Protein 4FH8 (pdb70)

Organism: NCBI:txid53326

Solvent-accessible surface area: 70514 Å² total; per-residue (Å²): 125,153,42,116,10,119,13,36,123,93,6,8,107,8,76,29,111,0,2,88,121,40,94,72,52,100,6,101,19,67,79,37,142,49,84,5,2,0,0,0,1,0,13,22,0,23,30,144,57,63,15,82,29,7,16,34,0,1,78,71,43,73,71,0,148,126,38,78,2,9,2,1,0,0,0,12,12,5,15,42,0,0,22,20,1,14,106,32,76,95,200,145,36,0,0,10,126,20,116,1,19,0,0,7,4,29,57,11,91,10,0,65,13,2,37,0,25,41,110,95,70,1,7,0,24,27,0,3,0,0,1,14,40,160,12,48,0,21,0,12,17,16,0,20,33,35,4,24,22,23,8,90,28,4,15,79,6,0,88,26,0,42,94,17,75,148,104,33,71,88,117,200,119,49,113,10,122,16,39,124,96,7,9,108,7,73,30,114,0,1,88,117,40,92,71,52,96,6,106,19,59,86,35,158,54,68,5,2,0,0,0,1,1,13,30,0,23,35,143,34,45,7,88,27,5,21,33,0,0,69,74,41,74,73,0,148,135,50,85,3,10,2,1,0,0,0,14,12,4,10,43,1,0,24,21,2,17,104,34,65,94,182,136,30,0,0,11,122,16,99,0,17,0,0,9,2,28,66,13,82,10,0,73,13,3,37,0,27,39,111,99,70,1,5,0,20,22,0,3,1,0,0,12,44,175,17,44,0,20,0,12,16,14,0,18,36,38,1,22,20,22,8,89,26,3,13,77,6,0,81,23,0,45,109,11,74,164,111,36,90,83,114,193,50,110,11,120,17,39,124,94,8,5,100,7,74,31,104,0,1,89,121,43,91,69,50,90,6,100,20,76,86,38,140,49,92,6,1,0,0,0,1,1,10,23,0,23,38,143,40,39,10,84,28,6,22,32,0,0,76,75,40,69,69,0,149,123,38,80,3,15,1,0,0,0,0,16,12,4,14,45,0,0,24,22,3,17,109,34,73,96,179,127,30,0,0,10,124,17,103,0,20,0,0,8,3,27,57,10,95,10,0,91,14,3,39,1,28,43,110,96,69,1,5,0,20,22,0,4,1,0,0,16,39,153,15,44,0,19,0,12,18,15,0,19,40,37,2,22,19,23,8,89,28,3,15,79,6,0,88,28,0,48,116,20,77,171,116,38,123,216,110,46,115,10,118,11,38,123,94,7,9,108,6,79,31,106,0,1,85,116,39,88,64,57,99,7,107,10,61,86,34,118,55,71,4,1,0,0,0,1,1,13,24,0,27,38,146,72,91,13,89,29,8,18,34,0,0,67,75,40,77,73,0,147,136,46,86,4,10,2,1,0,0,0,15,12,4,10,43,1,0,20,21,4,18,106,37,72,94,201,141,35,1,0,11,122,16,110,0,23,0,0,8,2,26,61,11,80,10,0,69,14,3,38,0,28,42,112,96,71,2,6,0,24,36,0,4,0,0,0,10,38,161,5,42,0,19,0,12,18,15,0,20,44,40,2,23,21,24,8,86,26,3,12,80,6,0,84,23,0,47,95,12,72,142,114,38,71,89,109,198,45,124,11,119,15,38,125,96,7,10,110,8,78,31,106,0,2,87,120,40,91,78,50,94,6,105,14,71,84,39,133,49,92,5,2,0,0,0,0,0,9,23,0,26,36,147,44,60,10,90,28,5,22,32,0,0,73,77,36,70,68,0,148,122,37,80,4,14,1,1,0,0,0,14,13,4,18,52,1,0,22,21,2,18,106,33,58,95,176,126,29,0,0,10,123,19,105,0,19,0,0,5,1,30,65,10,86,9,0,74,15,2,37,1,28,47,109,98,69,0,4,0,20,24,0,4,0,0,1,14,45,168,8,45,0,20,0,11,18,16,0,17,33,42,2,22,17,23,7,88,27,4,17,79,6,0,89,28,0,54,134,26,79,171,114,83,196,133,50,114,9,116,12,34,120,95,8,10,103,14,75,28,111,0,2,89,116,37,91,69,51,104,7,106,15,60,91,39,131,52,75,5,1,0,0,0,1,0,12,23,0,26,39,152,110,90,10,91,26,7,20,32,0,0,67,75,39,76,74,0,145,136,51,80,2,7,1,1,0,0,0,13,12,5,8,39,0,0,19,20,3,16,107,34,55,96,170,124,37,0,0,11,124,18,107,1,18,0,0,8,1,25,62,11,80,8,0,70,13,3,37,0,26,42,110,96,72,1,6,0,25,41,0,4,0,0,1,14,40,167,9,46,0,20,0,13,16,17,0,20,46,66,2,25,21,21,7,90,25,4,14,77,6,0,81,28,0,49,121,19,77,177,123,32,76,148,214,48,121,10,116,12,36,123,94,8,9,106,8,77,32,100,0,2,86,117,44,92,67,50,96,6,107,19,75,85,37,137,48,88,5,1,0,0,0,0,1,8,25,0,25,36,144,47,65,10,91,29,5,21,33,0,0,71,75,40,74,69,0,149,125,35,79,4,12,2,1,0,0,0,13,11,4,14,46,1,0,21,22,3,20,105,35,65,94,174,130,28,0,0,9,121,17,112,0,20,0,0,7,2,29,66,10,87,9,0,86,13,3,37,1,25,48,107,100,67,1,5,0,22,28,0,4,0,0,1,15,35,151,12,46,0,20,0,14,18,14,1,19,37,40,2,23,18,23,8,90,27,3,16,79,6,0,88,29,0,25,125,28,76,151,124,80,188,130,51,113,10,118,13,38,122,94,7,10,107,7,73,32,119,0,4,80,123,66,92,74,53,107,7,96,15,58,78,35,126,54,64,5,2,0,0,0,0,0,7,23,0,25,34,146,120,78,9,91,27,5,21,33,0,0,68,72,37,77,72,0,147,135,50,85,2,11,2,1,0,0,0,14,12,5,11,38,1,0,35,17,3,30,106,35,78,91,183,128,24,0,0,9,111,14,100,1,17,0,0,7,3,29,57,12,85,8,0,64,15,3,37,0,23,49,106,98,70,2,4,0,22,44,0,3,0,0,0,13,41,169,7,43,0,19,0,13,16,16,0,20,45,68,3,21,19,22,8,88,26,3,14,79,6,0,78,28,0,48,112,20,75,186,121,33,79,149,218,51,121,10,118,14,38,125,96,7,4,106,6,71,30,100,0,2,87,114,38,93,67,48,95,7,105,7,68,85,29,117,54,82,4,1,0,0,0,1,1,13,24,0,28,40,146,47,59,13,80,28,6,15,32,0,0,71,74,40,70,72,0,149,122,40,84,4,14,2,1,0,0,0,14,12,5,11,48,0,0,20,20,2,17,105,33,62,100,184,130,37,1,0,10,124,18,97,0,19,0,0,4,2,25,66,9,90,10,0,88,17,2,37,0,28,44,111,104,71,1,7,0,26,30,0,4,0,0,1,15,37,165,6,47,0,20,0,13,17,16,0,18,39,38,2,24,22,20,8,88,28,4,15,80,7,0,88,28,0,47,124,17,76,170,121,33,76,151,190,133,53,117,10,121,13,38,124,94,6,9,108,7,77,32,101,0,2,88,115,35,94,67,50,96,6,105,8,63,86,33,117,54,66,7,2,0,0,0,0,1,10,22,0,26,37,148,42,62,10,90,29,5,19,34,0,0,69,76,35,77,74,0,143,135,47,88,4,9,2,1,0,0,0,14,11,5,12,46,1,0,23,20,3,20,108,34,73,91,180,121,26,0,0,9,104,11,99,0,19,0,0,9,2,28,63,10,84,9,0,68,12,2,38,0,27,39,114,97,72,1,6,0,20,30,0,4,0,0,1,11,43,170,6,46,0,20,0,12,16,14,0,18,41,41,2,22,20,23,8,90,27,3,15,81,6,0,90,28,0,46,126,20,78,180,126,34,71,137

CATH classification: 3.40.30.10

Radius of gyration: 46.08 Å; Cα contacts (8 Å, |Δi|>4): 3872; chains: 10; bounding box: 87×119×108 Å

Foldseek 3Di:
DAAQDDAQAQQDWDWFWWDAPLDIDIDTPVVLQQAKEKEWEAFDAPDPPQCVLVLVCQVCVVLCVVVRYAYEYEKQDDNVSLSVLCPDDSVRRGSHHGNHIYGHNVVCPNQRHRVQAPPVRRIGFGWMWIAGNRSGTHDIDGDGNPDGDDPVVVSVVVVVVVVCVVPNDDD/DAAQDDAQAFADWDWFWWDAPLDIDIDTPVVQAQAKEKEWEAFDFPDPDQVVQQLVCQVCVVLCVVVRYAYEYEKQDDNVSLSVLCVDDSVRRGNDDGNHIYGHNVVCVNLRNNVQAPVVRRIGFGWMWMAGNRRGTHDIDGDGNPDHDDPVVVSVVVVQCVCCVPPNHDD/DAQDDAQAFAPWDWFWWDAPLDIDIDTPVVLQQAKEKEWEAFDQPDPPQPVLQLVCQVCVVVCVVVRYAYEYEKQDDNVSLSVLCVDDSVRRGSHDGNHIYGHNVVCPNLVHRVQAPVVRRIGFGWMWIAGNNRGTHDIDGDGRPDHDDPVVVSVVNVVVVVCVPPND/DAAQDDAQAFQDWDWFWWDAPLDIDIDTPVVQAQAKEKEWEAFDQPDPPAPVLVLVCQVCVVLCVVVRYAYEYEKQDDRVSLSVLCPDDVVNRGNHHGNHIYGHNVVCVNLRHNVQAPPVRRIGFGWMWMAGNRNGTHDIDGDGNPDGDDPVVVSVVVVLVVVCVVPNDDD/DAQADAQAQQDWDWFWWAAPLDIDIDTPVVQQQAKEKEWEAFDQPDPDQPVLQLVCQVCVVVQVVVRYAYEYEKQDDNVSLSVLCVDDSVRRGSHDGNHIYGHPVVCVNLVHNVQAPPVRRIGFGWIWMAGNNRGTHDIDGDGNPDHDDPVVVSVVVVVVVVVVPVD/DAAQDDAQAFADWDWFWWDAQLDIDIDTPVVQAQAKEKEWEAFDAPDPDAPVQQLVCQVCCVLCVVVRYAYEYEKQDDNVSLSVLCPDDSVRRGSDDGNHIYGHPVVCVNQRHNVQAPPVRRIGFGWIWIAGNRRGTHDIDGDGNPDGDDPVVVSVVVVVVVVCVPPNDD/DAQDDAQAFADWDWFWWDAPLDIDIDTPVVQQQAKEKEWEAFDAPDPDQPVLQLVCQVCVVVQVVVRYAYEYEKQDDNVSLSVLCVDDSVRRGSDDGNHIYGHPVVCVNQVHNVQAPVVRRIGFGWMWIAGNRRGTHDIDGDGNPDHDDPVVVSVVVVVVVVVVPVD/DAAQDDAQAQAPWDWFWWDADNDIDIDTPVVQQQFKEKEWEAFDQPDPDAVVLQLVCQVCVVLCVVRRYAYEYEKQDDNVSLVVLCVDDSVRRGSHDGNHIYGHNVVCPNQRHNVAAPVVRRIGFGWMWMAGNRRGTHDIDGDGNPDHDDPVVVSVVRVVVVVCVPVNDD/DAQDDAQAFQPWDWAWWDAPLDIDIDTPVVQQQAKEKEWEAFDAPDPPQPVQQLVCQVCVVVCVVVRYAYEYEKQDDNVSLSVLCPDDSVVRGSHDGNHIYGHPVVCVNQRHNVQAPPVRRIGFGWMWMAGNRRGTHDIDGDGNPDGDDPVVVSVVVVVVVVCVPVNDD/DAAQDDAQAFQDWDWFWWDAQLDIDIDTPVVQAQAKEKEWEAFDAPDPDQVVLQLVCQVCVVVCVVVRYAYEYEKQDDNVSLSVLCPDDSVRRGSHPGRHIYGHNVVCVNQRHNVQAPVVRRIGFGWIWMAGNRNGTHDIDGDGRPDHDDPVVVSVVVVQVVCCVPPNDD

Nearest PDB structures (foldseek):
  4kw6-assembly1_A  TM=1.004E+00  e=3.376E-34  Ancylostoma ceylanicum
  3vwu-assembly1_C  TM=9.966E-01  e=1.159E-28  Mus musculus
  7kiz-assembly1_B  TM=9.884E-01  e=1.400E-28  Homo sapiens
  7kj1-assembly1_J  TM=9.888E-01  e=5.267E-28  Homo sapiens
  3tkr-assembly1_G  TM=9.851E-01  e=8.726E-28  Homo sapiens

InterPro domains:
  IPR000866 Alkyl hydroperoxide reductase subunit C/ Thiol specific antioxidant [PF00578] (6-138)
  IPR013766 Thioredoxin domain [PS51352] (4-162)
  IPR019479 Peroxiredoxin, C-terminal [PF10417] (159-194)
  IPR024706 Peroxiredoxin, AhpC-type [PIRSF000239] (4-193)
  IPR036249 Thioredoxin-like superfamily [SSF52833] (6-194)
  IPR050217 Thiol-specific antioxidant peroxiredoxin [PTHR10681] (3-195)

Secondary structure (DSSP, 8-state):
------TTSBPPP-EEEEEETTEEEEEEGGGGTTSEEEEEE-S-TT-SS-THHHHHHHHTHHHHHHTTEEEEEEESS-HHHHHHHHTS-GGGT---S-SS-EEE-TT-HHHHHTT-EETTTTEE-EEEEEE-TTSBEEEEEEE-TT----HHHHHHHHHHHHHHHHH-S--/------TTSBPPP-EEEEEETTEEEEEEGGGGTTSEEEEEE-S-TT-SS--HHHHHHHHTHHHHHHTTEEEEEEESS-HHHHHHHHSS-GGGT---S-SS-EEE-TTSHHHHHTT-EETTTTEE-EEEEEE-TTSBEEEEEEE-TT----HHHHHHHHHHHHHHHHH-S--/-----TTSBPPP-EEEEEETTEEEEEEGGGGTTSEEEEEE-S-TT-SS--HHHHHHHHTHHHHHHTTEEEEEEESS-HHHHHHHHSS-GGGT---S-SS-EEE-TT-HHHHHTT-EETTTTEE-EEEEEE-TTSBEEEEEEE-TT----HHHHHHHHHHHHHHHHH--/------TTSBPPP-EEEEEETTEEEEEEGGGGTTSEEEEEE-S-TT-SS-THHHHHHHHTHHHHHHTTEEEEEEESS-HHHHHHHHSS-GGGT---S-SS-EEE-TT-HHHHHTT-EETTTTEE-EEEEEE-TTSBEEEEEEE-TT----HHHHHHHHHHHHHHHHH----/-----TTSBPPP-EEEEEETTEEEEEEGGGGTTSEEEEEE-S-TT-SS--HHHHHHHHTHHHHHHTTEEEEEEESS-HHHHHHHHTS-GGGT---S-SS-EEE-TT-HHHHHTT-EETTTTEE-EEEEEE-TTSBEEEEEEE-TT----HHHHHHHHHHHHHHHHH-/------TTSBPPP-EEEEEETTEEEEEEGGGGTTSEEEEEE-S-TT-SS--HHHHHHHHTHHHHHHTTEEEEEEESS-HHHHHHHHTS-GGGT---S-SS-EEE-TT-HHHHHTT-EEGGGTEE-EEEEEE-TTSBEEEEEEE-TT----HHHHHHHHHHHHHHHHH---/-----TTSBPPP-EEEEEETTEEEEEEGGGGTTSEEEEEE-S-TT-SS--HHHHHHHHTHHHHHHTTEEEEEEESS-HHHHHHHHTS-GGGT---S-SS-EEE-TTSHHHHHTT-EETTTTEE-EEEEEE-TTSBEEEEEEE-TT----HHHHHHHHHHHHHHHHH-/------TTSBPPP-EEEEEETTEEEEEEGGGGTTSEEEEEE-S-TT-SS--HHHHHHHHTHHHHHHTTEEEEEEESS-HHHHHHHHTS-GGGT---S-SS-EEE-TT-HHHHHTT-EETTTTEE-EEEEEE-TTSBEEEEEEE-TT----HHHHHHHHHHHHHHHHH---/-----TTSBPPP-EEEEEETTEEEEEEGGGGTTSEEEEEE-S-TT-SS--HHHHHHHHTHHHHHHTTEEEEEEESS-HHHHHHHHTS-GGGT---S-SS-EEE-TTSHHHHHTT-EETTTTEE-EEEEEE-TTSBEEEEEEE-TT----HHHHHHHHHHHHHHHHH---/------TTSBPPP-EEEEEETTEEEEEEGGGGTTSEEEEEE-S-TT-SS--HHHHHHHHTHHHHHHTTEEEEEEESS-HHHHHHHHTS-GGGT---S-SS-EEE-TT-HHHHHTT-EETTTTEE-EEEEEE-TTSBEEEEEEE-TT----HHHHHHHHHHHHHHHHH---

Sequence (1694 aa):
HMSKAFIGKPAPDFATKAVFDGDFVDVKLSDYKGKYVVLFFYPLDFTFVCPTEIIAFSDRFPEFKNLNVAVLACSTDSVFSHLAWINTPRKHGGLGDMKIPVLADTNHQIAKDYGVLKDDEGIAYRGLFIIDPKGILRQITINDLPVGRSVDETLRLVQAFQYTDKHGEVCHMSKAFIGKPAPDFATKAVFDGDFVDVKLSDYKGKYVVLFFYPLDFTFVCPTEIIAFSDRFPEFKNLNVAVLACSTDSVFSHLAWINTPRKHGGLGDMKIPVLADTNHQIAKDYGVLKDDEGIAYRGLFIIDPKGILRQITINDLPVGRSVDETLRLVQAFQYTDKHGEVCMSKAFIGKPAPDFATKAVFDGDFVDVKLSDYKGKYVVLFFYPLDFTFVCPTEIIAFSDRFPEFKNLNVAVLACSTDSVFSHLAWINTPRKHGGLGDMKIPVLADTNHQIAKDYGVLKDDEGIAYRGLFIIDPKGILRQITINDLPVGRSVDETLRLVQAFQYTDKHGEHMSKAFIGKPAPDFATKAVFDGDFVDVKLSDYKGKYVVLFFYPLDFTFVCPTEIIAFSDRFPEFKNLNVAVLACSTDSVFSHLAWINTPRKHGGLGDMKIPVLADTNHQIAKDYGVLKDDEGIAYRGLFIIDPKGILRQITINDLPVGRSVDETLRLVQAFQYTDKHGEVCMSKAFIGKPAPDFATKAVFDGDFVDVKLSDYKGKYVVLFFYPLDFTFVCPTEIIAFSDRFPEFKNLNVAVLACSTDSVFSHLAWINTPRKHGGLGDMKIPVLADTNHQIAKDYGVLKDDEGIAYRGLFIIDPKGILRQITINDLPVGRSVDETLRLVQAFQYTDKHGHMSKAFIGKPAPDFATKAVFDGDFVDVKLSDYKGKYVVLFFYPLDFTFVCPTEIIAFSDRFPEFKNLNVAVLACSTDSVFSHLAWINTPRKHGGLGDMKIPVLADTNHQIAKDYGVLKDDEGIAYRGLFIIDPKGILRQITINDLPVGRSVDETLRLVQAFQYTDKHGEVMSKAFIGKPAPDFATKAVFDGDFVDVKLSDYKGKYVVLFFYPLDFTFVCPTEIIAFSDRFPEFKNLNVAVLACSTDSVFSHLAWINTPRKHGGLGDMKIPVLADTNHQIAKDYGVLKDDEGIAYRGLFIIDPKGILRQITINDLPVGRSVDETLRLVQAFQYTDKHGHMSKAFIGKPAPDFATKAVFDGDFVDVKLSDYKGKYVVLFFYPLDFTFVCPTEIIAFSDRFPEFKNLNVAVLACSTDSVFSHLAWINTPRKHGGLGDMKIPVLADTNHQIAKDYGVLKDDEGIAYRGLFIIDPKGILRQITINDLPVGRSVDETLRLVQAFQYTDKHGEVMSKAFIGKPAPDFATKAVFDGDFVDVKLSDYKGKYVVLFFYPLDFTFVCPTEIIAFSDRFPEFKNLNVAVLACSTDSVFSHLAWINTPRKHGGLGDMKIPVLADTNHQIAKDYGVLKDDEGIAYRGLFIIDPKGILRQITINDLPVGRSVDETLRLVQAFQYTDKHGEVHMSKAFIGKPAPDFATKAVFDGDFVDVKLSDYKGKYVVLFFYPLDFTFVCPTEIIAFSDRFPEFKNLNVAVLACSTDSVFSHLAWINTPRKHGGLGDMKIPVLADTNHQIAKDYGVLKDDEGIAYRGLFIIDPKGILRQITINDLPVGRSVDETLRLVQAFQYTDKHGEV

B-factor: mean 48.67, std 12.49, range [27.51, 116.58]

Structure (mmCIF, N/CA/C/O backbone):
data_4FH8
#
_entry.id   4FH8
#
_cell.length_a   64.688
_cell.length_b   146.282
_cell.length_c   136.030
_cell.angle_alpha   90.00
_cell.angle_beta   95.24
_cell.angle_gamma   90.00
#
_symmetry.space_group_name_H-M   'P 1 21 1'
#
loop_
_entity.id
_entity.type
_entity.pdbx_description
1 polymer AcePrx-1
2 water water
#
loop_
_atom_site.group_PDB
_atom_site.id
_atom_site.type_symbol
_atom_site.label_atom_id
_atom_site.label_alt_id
_atom_site.label_comp_id
_atom_site.label_asym_id
_atom_site.label_entity_id
_atom_site.label_seq_id
_atom_site.pdbx_PDB_ins_code
_atom_site.Cartn_x
_atom_site.Cartn_y
_atom_site.Cartn_z
_atom_site.occupancy
_atom_site.B_iso_or_equiv
_atom_site.auth_seq_id
_atom_site.auth_comp_id
_atom_site.auth_asym_id
_atom_site.auth_atom_id
_atom_site.pdbx_PDB_model_num
ATOM 1 N N . HIS A 1 8 ? 6.499 20.330 49.486 1.00 66.43 0 HIS A N 1
ATOM 2 C CA . HIS A 1 8 ? 5.595 21.201 50.294 1.00 65.92 0 HIS A CA 1
ATOM 3 C C . HIS A 1 8 ? 5.707 22.639 49.877 1.00 67.35 0 HIS A C 1
ATOM 4 O O . HIS A 1 8 ? 6.806 23.135 49.608 1.00 69.92 0 HIS A O 1
ATOM 6 N N . MET A 1 9 ? 4.566 23.322 49.818 1.00 65.14 1 MET A N 1
ATOM 7 C CA . MET A 1 9 ? 4.535 24.723 49.398 1.00 63.32 1 MET A CA 1
ATOM 8 C C . MET A 1 9 ? 3.775 25.651 50.349 1.00 56.81 1 MET A C 1
ATOM 9 O O . MET A 1 9 ? 2.952 25.210 51.157 1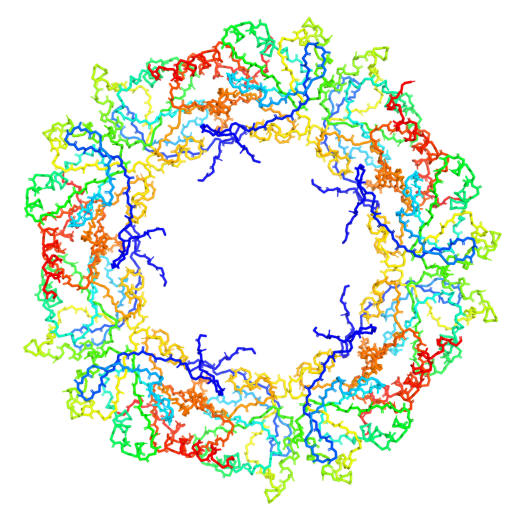.00 54.45 1 MET A O 1
ATOM 14 N N . SER A 1 10 ? 4.073 26.941 50.219 1.00 51.62 2 SER A N 1
ATOM 15 C CA . SER A 1 10 ? 3.486 28.001 51.029 1.00 48.49 2 SER A CA 1
ATOM 16 C C . SER A 1 10 ? 1.960 28.037 50.934 1.00 47.02 2 SER A C 1
ATOM 17 O O . SER A 1 10 ? 1.388 27.785 49.873 1.00 47.85 2 SER A O 1
ATOM 20 N N . LYS A 1 11 ? 1.317 28.345 52.055 1.00 43.88 3 LYS A N 1
ATOM 21 C CA . LYS A 1 11 ? -0.133 28.541 52.102 1.00 43.22 3 LYS A CA 1
ATOM 22 C C . LYS A 1 11 ? -0.469 29.994 52.445 1.00 41.05 3 LYS A C 1
ATOM 23 O O . LYS A 1 11 ? -1.629 30.332 52.712 1.00 40.76 3 LYS A O 1
ATOM 29 N N . ALA A 1 12 ? 0.553 30.847 52.440 1.00 38.56 4 ALA A N 1
ATOM 30 C CA . ALA A 1 12 ? 0.396 32.247 52.818 1.00 37.03 4 ALA A CA 1
ATOM 31 C C . ALA A 1 12 ? 0.124 33.124 51.600 1.00 37.35 4 ALA A C 1
ATOM 32 O O . ALA A 1 12 ? 0.987 33.295 50.732 1.00 37.21 4 ALA A O 1
ATOM 34 N N . PHE A 1 13 ? -1.090 33.663 51.538 1.00 37.14 5 PHE A N 1
ATOM 35 C CA . PHE A 1 13 ? -1.499 34.524 50.434 1.00 38.26 5 PHE A CA 1
ATOM 36 C C . PHE A 1 13 ? -2.224 35.743 50.977 1.00 38.39 5 PHE A C 1
ATOM 37 O O . PHE A 1 13 ? -3.109 35.615 51.833 1.00 38.06 5 PHE A O 1
ATOM 45 N N . ILE A 1 14 ? -1.844 36.922 50.487 1.00 37.84 6 ILE A N 1
ATOM 46 C CA . ILE A 1 14 ? -2.514 38.168 50.872 1.00 37.58 6 ILE A CA 1
ATOM 47 C C . ILE A 1 14 ? -4.016 38.070 50.588 1.00 38.09 6 ILE A C 1
ATOM 48 O O . ILE A 1 14 ? -4.425 37.564 49.547 1.00 38.55 6 ILE A O 1
ATOM 53 N N . GLY A 1 15 ? -4.828 38.530 51.535 1.00 38.72 7 GLY A N 1
ATOM 54 C CA . GLY A 1 15 ? -6.281 38.561 51.360 1.00 39.24 7 GLY A CA 1
ATOM 55 C C . GLY A 1 15 ? -6.957 37.222 51.578 1.00 40.08 7 GLY A C 1
ATOM 56 O O . GLY A 1 15 ? -8.174 37.109 51.442 1.00 42.42 7 GLY A O 1
ATOM 57 N N . LYS A 1 16 ? -6.166 36.208 51.914 1.00 39.98 8 LYS A N 1
ATOM 58 C CA . LYS A 1 16 ? -6.674 34.869 52.199 1.00 41.07 8 LYS A CA 1
ATOM 59 C C . LYS A 1 16 ? -6.451 34.563 53.678 1.00 39.66 8 LYS A C 1
ATOM 60 O O . LYS A 1 16 ? -5.568 35.162 54.300 1.00 37.96 8 LYS A O 1
ATOM 66 N N . PRO A 1 17 ? -7.256 33.644 54.257 1.00 40.20 9 PRO A N 1
ATOM 67 C CA . PRO A 1 17 ? -7.021 33.254 55.650 1.00 38.99 9 PRO A CA 1
ATOM 68 C C . PRO A 1 17 ? -5.563 32.861 55.869 1.00 38.01 9 PRO A C 1
ATOM 69 O O . PRO A 1 17 ? -5.025 32.047 55.121 1.00 38.51 9 PRO A O 1
ATOM 73 N N . ALA A 1 18 ? -4.930 33.461 56.871 1.00 36.89 10 ALA A N 1
ATOM 74 C CA . ALA A 1 18 ? -3.550 33.149 57.214 1.00 36.22 10 ALA A CA 1
ATOM 75 C C . ALA A 1 18 ? -3.438 31.675 57.595 1.00 36.37 10 ALA A C 1
ATOM 76 O O . ALA A 1 18 ? -4.335 31.145 58.253 1.00 36.47 10 ALA A O 1
ATOM 78 N N . PRO A 1 19 ? -2.348 31.002 57.171 1.00 35.86 11 PRO A N 1
ATOM 79 C CA . PRO A 1 19 ? -2.187 29.593 57.519 1.00 37.16 11 PRO A CA 1
ATOM 80 C C . PRO A 1 19 ? -2.363 29.371 59.012 1.00 37.59 11 PRO A C 1
ATOM 81 O O . PRO A 1 19 ? -1.743 30.062 59.829 1.00 36.10 11 PRO A O 1
ATOM 85 N N . ASP A 1 20 ? -3.232 28.429 59.352 1.00 41.31 12 ASP A N 1
ATOM 86 C CA . ASP A 1 20 ? -3.501 28.098 60.739 1.00 43.28 12 ASP A CA 1
ATOM 87 C C . ASP A 1 20 ? -2.257 27.474 61.352 1.00 43.07 12 ASP A C 1
ATOM 88 O O . ASP A 1 20 ? -1.491 26.796 60.665 1.00 42.70 12 ASP A O 1
ATOM 93 N N . PHE A 1 21 ? -2.040 27.733 62.636 1.00 42.65 13 PHE A N 1
ATOM 94 C CA . PHE A 1 21 ? -0.946 27.091 63.359 1.00 41.99 13 PHE A CA 1
ATOM 95 C C . PHE A 1 21 ? -1.335 26.768 64.794 1.00 41.32 13 PHE A C 1
ATOM 96 O O . PHE A 1 21 ? -2.191 27.432 65.391 1.00 41.70 13 PHE A O 1
ATOM 104 N N . ALA A 1 22 ? -0.714 25.717 65.316 1.00 39.94 14 ALA A N 1
ATOM 105 C CA . ALA A 1 22 ? -0.869 25.306 66.699 1.00 39.74 14 ALA A CA 1
ATOM 106 C C . ALA A 1 22 ? 0.427 24.624 67.103 1.00 38.78 14 ALA A C 1
ATOM 107 O O . ALA A 1 22 ? 0.828 23.629 66.495 1.00 39.45 14 ALA A O 1
ATOM 109 N N . THR A 1 23 ? 1.096 25.183 68.109 1.00 37.22 15 THR A N 1
ATOM 110 C CA . THR A 1 23 ? 2.364 24.641 68.582 1.00 35.92 15 THR A CA 1
ATOM 111 C C . THR A 1 23 ? 2.617 24.986 70.048 1.00 35.75 15 THR A C 1
ATOM 112 O O . THR A 1 23 ? 1.845 25.721 70.669 1.00 35.82 15 THR A O 1
ATOM 116 N N . LYS A 1 24 ? 3.697 24.437 70.592 1.00 36.12 16 LYS A N 1
ATOM 117 C CA . LYS A 1 24 ? 4.142 24.760 71.939 1.00 36.29 16 LYS A CA 1
ATOM 118 C C . LYS A 1 24 ? 4.998 26.024 71.908 1.00 34.48 16 LYS A C 1
ATOM 119 O O . LYS A 1 24 ? 5.745 26.272 70.943 1.00 32.26 16 LYS A O 1
ATOM 125 N N . ALA A 1 25 ? 4.892 26.813 72.971 1.00 32.74 17 ALA A N 1
ATOM 126 C CA . ALA A 1 25 ? 5.667 28.041 73.100 1.00 32.74 17 ALA A CA 1
ATOM 127 C C . ALA A 1 25 ? 6.171 28.231 74.526 1.00 33.11 17 ALA A C 1
ATOM 128 O O . ALA A 1 25 ? 5.636 27.638 75.469 1.00 33.65 17 ALA A O 1
ATOM 130 N N . VAL A 1 26 ? 7.205 29.054 74.677 1.00 32.94 18 VAL A N 1
ATOM 131 C CA . VAL A 1 26 ? 7.590 29.546 75.993 1.00 33.89 18 VAL A CA 1
ATOM 132 C C . VAL A 1 26 ? 6.987 30.937 76.182 1.00 34.67 18 VAL A C 1
ATOM 133 O O . VAL A 1 26 ? 7.163 31.819 75.341 1.00 33.81 18 VAL A O 1
ATOM 137 N N . PHE A 1 27 ? 6.243 31.105 77.272 1.00 35.48 19 PHE A N 1
ATOM 138 C CA . PHE A 1 27 ? 5.732 32.407 77.677 1.00 37.46 19 PHE A CA 1
ATOM 139 C C . PHE A 1 27 ? 5.850 32.545 79.189 1.00 39.60 19 PHE A C 1
ATOM 140 O O . PHE A 1 27 ? 5.420 31.660 79.932 1.00 39.50 19 PHE A O 1
ATOM 148 N N . ASP A 1 28 ? 6.450 33.650 79.630 1.00 41.50 20 ASP A N 1
ATOM 149 C CA . ASP A 1 28 ? 6.649 33.938 81.055 1.00 44.48 20 ASP A CA 1
ATOM 150 C C . ASP A 1 28 ? 7.323 32.763 81.787 1.00 44.98 20 ASP A C 1
ATOM 151 O O . ASP A 1 28 ? 6.922 32.385 82.892 1.00 46.27 20 ASP A O 1
ATOM 156 N N . GLY A 1 29 ? 8.336 32.182 81.147 1.00 45.13 21 GLY A N 1
ATOM 157 C CA . GLY A 1 29 ? 9.122 31.092 81.731 1.00 45.45 21 GLY A CA 1
ATOM 158 C C . GLY A 1 29 ? 8.484 29.712 81.718 1.00 45.44 21 GLY A C 1
ATOM 159 O O . GLY A 1 29 ? 9.050 28.765 82.260 1.00 46.90 21 GLY A O 1
ATOM 160 N N . ASP A 1 30 ? 7.317 29.592 81.091 1.00 45.51 22 ASP A N 1
ATOM 161 C CA . ASP A 1 30 ? 6.553 28.342 81.100 1.00 45.81 22 ASP A CA 1
ATOM 162 C C . ASP A 1 30 ? 6.168 27.871 79.706 1.00 41.68 22 ASP A C 1
ATOM 163 O O . ASP A 1 30 ? 6.078 28.672 78.775 1.00 40.08 22 ASP A O 1
ATOM 168 N N . PHE A 1 31 ? 5.926 26.568 79.580 1.00 39.51 23 PHE A N 1
ATOM 169 C CA . PHE A 1 31 ? 5.446 25.994 78.331 1.00 37.89 23 PHE A CA 1
ATOM 170 C C . PHE A 1 31 ? 3.946 26.215 78.199 1.00 37.92 23 PHE A C 1
ATOM 171 O O . PHE A 1 31 ? 3.178 25.883 79.106 1.00 38.49 23 PHE A O 1
ATOM 179 N N . VAL A 1 32 ? 3.541 26.797 77.075 1.00 36.32 24 VAL A N 1
ATOM 180 C CA . VAL A 1 32 ? 2.125 27.028 76.787 1.00 36.55 24 VAL A CA 1
ATOM 181 C C . VAL A 1 32 ? 1.782 26.530 75.389 1.00 36.58 24 VAL A C 1
ATOM 182 O O . VAL A 1 32 ? 2.672 26.375 74.535 1.00 34.01 24 VAL A O 1
ATOM 186 N N . ASP A 1 33 ? 0.494 26.285 75.170 1.00 37.05 25 ASP A N 1
ATOM 187 C CA . ASP A 1 33 ? -0.042 25.990 73.846 1.00 38.61 25 ASP A CA 1
ATOM 188 C C . ASP A 1 33 ? -0.520 27.282 73.197 1.00 38.55 25 ASP A C 1
ATOM 189 O O . ASP A 1 33 ? -1.220 28.075 73.823 1.00 40.21 25 ASP A O 1
ATOM 194 N N . VAL A 1 34 ? -0.133 27.492 71.944 1.00 37.22 26 VAL A N 1
ATOM 195 C CA . VAL A 1 34 ? -0.550 28.671 71.193 1.00 37.49 26 VAL A CA 1
ATOM 196 C C . VAL A 1 34 ? -1.261 28.241 69.909 1.00 38.22 26 VAL A C 1
ATOM 197 O O . VAL A 1 34 ? -0.745 27.418 69.154 1.00 38.53 26 VAL A O 1
ATOM 201 N N . LYS A 1 35 ? -2.449 28.795 69.679 1.00 38.12 27 LYS A N 1
ATOM 202 C CA . LYS A 1 35 ? -3.176 28.601 68.423 1.00 38.79 27 LYS A CA 1
ATOM 203 C C . LYS A 1 35 ? -3.463 29.962 67.803 1.00 37.39 27 LYS A C 1
ATOM 204 O O . LYS A 1 35 ? -3.663 30.936 68.523 1.00 36.00 27 LYS A O 1
ATOM 210 N N . LEU A 1 36 ? -3.488 30.028 66.472 1.00 37.65 28 LEU A N 1
ATOM 211 C CA . LEU A 1 36 ? -3.865 31.258 65.774 1.00 37.50 28 LEU A CA 1
ATOM 212 C C . LEU A 1 36 ? -5.271 31.728 66.172 1.00 38.14 28 LEU A C 1
ATOM 213 O O . LEU A 1 36 ? -5.507 32.927 66.333 1.00 38.37 28 LEU A O 1
ATOM 218 N N . SER A 1 37 ? -6.186 30.777 66.352 1.00 38.08 29 SER A N 1
ATOM 219 C CA . SER A 1 37 ? -7.570 31.078 66.717 1.00 39.25 29 SER A CA 1
ATOM 220 C C . SER A 1 37 ? -7.701 31.788 68.070 1.00 39.67 29 SER A C 1
ATOM 221 O O . SER A 1 37 ? -8.709 32.442 68.329 1.00 40.35 29 SER A O 1
ATOM 224 N N . ASP A 1 38 ? -6.685 31.654 68.923 1.00 40.23 30 ASP A N 1
ATOM 225 C CA . ASP A 1 38 ? -6.626 32.368 70.205 1.00 40.24 30 ASP A CA 1
ATOM 226 C C . ASP A 1 38 ? -6.666 33.883 70.007 1.00 39.90 30 ASP A C 1
ATOM 227 O O . ASP A 1 38 ? -7.092 34.620 70.893 1.00 39.51 30 ASP A O 1
ATOM 232 N N . TYR A 1 39 ? -6.208 34.331 68.841 1.00 39.13 31 TYR A N 1
ATOM 233 C CA . TYR A 1 39 ? -6.021 35.750 68.562 1.00 39.36 31 TYR A CA 1
ATOM 234 C C . TYR A 1 39 ? -7.105 36.347 67.672 1.00 39.68 31 TYR A C 1
ATOM 235 O O . TYR A 1 39 ? -6.990 37.490 67.229 1.00 40.43 31 TYR A O 1
ATOM 244 N N . LYS A 1 40 ? -8.158 35.571 67.429 1.00 40.19 32 LYS A N 1
ATOM 245 C CA . LYS A 1 40 ? -9.333 36.050 66.719 1.00 42.50 32 LYS A CA 1
ATOM 246 C C . LYS A 1 40 ? -9.816 37.343 67.372 1.00 42.16 32 LYS A C 1
ATOM 247 O O . LYS A 1 40 ? -9.951 37.409 68.595 1.00 42.37 32 LYS A O 1
ATOM 253 N N . GLY A 1 41 ? -10.051 38.370 66.559 1.00 40.31 33 GLY A N 1
ATOM 254 C CA . GLY A 1 41 ? -10.475 39.675 67.070 1.00 39.96 33 GLY A CA 1
ATOM 255 C C . GLY A 1 41 ? -9.352 40.688 67.241 1.00 39.00 33 GLY A C 1
ATOM 256 O O . GLY A 1 41 ? -9.618 41.858 67.496 1.00 39.22 33 GLY A O 1
ATOM 257 N N . LYS A 1 42 ? -8.107 40.238 67.078 1.00 37.63 34 LYS A N 1
ATOM 258 C CA . LYS A 1 42 ? -6.912 41.060 67.270 1.00 37.53 34 LYS A CA 1
ATOM 259 C C . LYS A 1 42 ? -5.997 40.981 66.053 1.00 35.21 34 LYS A C 1
ATOM 260 O O . LYS A 1 42 ? -5.954 39.953 65.379 1.00 34.36 34 LYS A O 1
ATOM 266 N N . TYR A 1 43 ? -5.236 42.043 65.802 1.00 33.17 35 TYR A N 1
ATOM 267 C CA . TYR A 1 43 ? -4.100 41.955 64.876 1.00 32.88 35 TYR A CA 1
ATOM 268 C C . TYR A 1 43 ? -2.976 41.122 65.493 1.00 32.14 35 TYR A C 1
ATOM 269 O O . TYR A 1 43 ? -2.726 41.197 66.700 1.00 32.70 35 TYR A O 1
ATOM 278 N N . VAL A 1 44 ? -2.310 40.329 64.658 1.00 32.44 36 VAL A N 1
ATOM 279 C CA . VAL A 1 44 ? -1.216 39.463 65.091 1.00 31.25 36 VAL A CA 1
ATOM 280 C C . VAL A 1 44 ? -0.009 39.696 64.206 1.00 31.66 36 VAL A C 1
ATOM 281 O O . VAL A 1 44 ? -0.120 39.679 62.980 1.00 32.43 36 VAL A O 1
ATOM 285 N N . VAL A 1 45 ? 1.139 39.929 64.835 1.00 30.78 37 VAL A N 1
ATOM 286 C CA . VAL A 1 45 ? 2.405 39.933 64.125 1.00 30.74 37 VAL A CA 1
ATOM 287 C C . VAL A 1 45 ? 3.096 38.624 64.479 1.00 30.81 37 VAL A C 1
ATOM 288 O O . VAL A 1 45 ? 3.330 38.328 65.655 1.00 30.45 37 VAL A O 1
ATOM 292 N N . LEU A 1 46 ? 3.364 37.821 63.456 1.00 29.90 38 LEU A N 1
ATOM 293 C CA . LEU A 1 46 ? 4.088 36.578 63.622 1.00 29.09 38 LEU A CA 1
ATOM 294 C C . LEU A 1 46 ? 5.401 36.777 62.911 1.00 29.34 38 LEU A C 1
ATOM 295 O O . LEU A 1 46 ? 5.414 37.073 61.717 1.00 29.67 38 LEU A O 1
ATOM 300 N N . PHE A 1 47 ? 6.505 36.637 63.636 1.00 29.51 39 PHE A N 1
ATOM 301 C CA . PHE A 1 47 ? 7.809 36.746 62.995 1.00 30.55 39 PHE A CA 1
ATOM 302 C C . PHE A 1 47 ? 8.709 35.554 63.299 1.00 30.65 39 PHE A C 1
ATOM 303 O O . PHE A 1 47 ? 8.613 34.933 64.360 1.00 30.08 39 PHE A O 1
ATOM 311 N N . PHE A 1 48 ? 9.582 35.253 62.345 1.00 30.91 40 PHE A N 1
ATOM 312 C CA . PHE A 1 48 ? 10.440 34.088 62.403 1.00 31.41 40 PHE A CA 1
ATOM 313 C C . PHE A 1 48 ? 11.888 34.512 62.551 1.00 32.59 40 PHE A C 1
ATOM 314 O O . PHE A 1 48 ? 12.291 35.562 62.044 1.00 32.41 40 PHE A O 1
ATOM 322 N N . TYR A 1 49 ? 12.672 33.683 63.232 1.00 32.04 41 TYR A N 1
ATOM 323 C CA . TYR A 1 49 ? 14.112 33.881 63.296 1.00 32.13 41 TYR A CA 1
ATOM 324 C C . TYR A 1 49 ? 14.808 32.529 63.115 1.00 31.75 41 TYR A C 1
ATOM 325 O O . TYR A 1 49 ? 14.202 31.490 63.364 1.00 30.79 41 TYR A O 1
ATOM 334 N N . PRO A 1 50 ? 16.078 32.537 62.682 1.00 31.29 42 PRO A N 1
ATOM 335 C CA . PRO A 1 50 ? 16.694 31.272 62.273 1.00 31.23 42 PRO A CA 1
ATOM 336 C C . PRO A 1 50 ? 17.020 30.293 63.405 1.00 30.49 42 PRO A C 1
ATOM 337 O O . PRO A 1 50 ? 16.673 29.114 63.302 1.00 29.74 42 PRO A O 1
ATOM 341 N N . LEU A 1 51 ? 17.690 30.763 64.456 1.00 30.82 43 LEU A N 1
ATOM 342 C CA . LEU A 1 51 ? 18.309 29.859 65.432 1.00 32.24 43 LEU A CA 1
ATOM 343 C C . LEU A 1 51 ? 18.468 30.451 66.826 1.00 32.88 43 LEU A C 1
ATOM 344 O O . LEU A 1 51 ? 18.916 31.590 66.981 1.00 33.84 43 LEU A O 1
ATOM 349 N N . ASP A 1 52 ? 18.126 29.658 67.838 1.00 33.10 44 ASP A N 1
ATOM 350 C CA . ASP A 1 52 ? 18.501 29.949 69.221 1.00 33.35 44 ASP A CA 1
ATOM 351 C C . ASP A 1 52 ? 20.023 29.920 69.386 1.00 34.84 44 ASP A C 1
ATOM 352 O O . ASP A 1 52 ? 20.724 29.291 68.589 1.00 34.55 44 ASP A O 1
ATOM 357 N N . PHE A 1 53 ? 20.515 30.603 70.422 1.00 35.92 45 PHE A N 1
ATOM 358 C CA . PHE A 1 53 ? 21.932 30.576 70.832 1.00 38.09 45 PHE A CA 1
ATOM 359 C C . PHE A 1 53 ? 22.962 30.970 69.772 1.00 40.19 45 PHE A C 1
ATOM 360 O O . PHE A 1 53 ? 24.124 30.569 69.874 1.00 40.70 45 PHE A O 1
ATOM 368 N N . THR A 1 54 ? 22.558 31.741 68.765 1.00 43.24 46 THR A N 1
ATOM 369 C CA . THR A 1 54 ? 23.517 32.212 67.753 1.00 47.50 46 THR A CA 1
ATOM 370 C C . THR A 1 54 ? 24.456 33.248 68.353 1.00 50.62 46 THR A C 1
ATOM 371 O O . THR A 1 54 ? 24.116 33.899 69.340 1.00 48.70 46 THR A O 1
ATOM 375 N N . PHE A 1 55 ? 25.637 33.399 67.758 1.00 56.59 47 PHE A N 1
ATOM 376 C CA . PHE A 1 55 ? 26.608 34.381 68.242 1.00 62.84 47 PHE A CA 1
ATOM 377 C C . PHE A 1 55 ? 26.291 35.778 67.717 1.00 66.20 47 PHE A C 1
ATOM 378 O O . PHE A 1 55 ? 26.925 36.764 68.108 1.00 69.69 47 PHE A O 1
ATOM 386 N N . VAL A 1 56 ? 25.311 35.846 66.822 1.00 67.18 48 VAL A N 1
ATOM 387 C CA . VAL A 1 56 ? 24.780 37.107 66.333 1.00 70.32 48 VAL A CA 1
ATOM 388 C C . VAL A 1 56 ? 23.923 37.724 67.429 1.00 72.89 48 VAL A C 1
ATOM 389 O O . VAL A 1 56 ? 23.070 37.044 68.006 1.00 71.55 48 VAL A O 1
ATOM 393 N N . CYS A 1 57 ? 24.169 39.000 67.725 1.00 78.05 49 CYS A N 1
ATOM 394 C CA . CYS A 1 57 ? 23.383 39.718 68.723 1.00 79.18 49 CYS A CA 1
ATOM 395 C C . CYS A 1 57 ? 21.896 39.595 68.396 1.00 73.47 49 CYS A C 1
ATOM 396 O O . CYS A 1 57 ? 21.452 40.013 67.321 1.00 73.32 49 CYS A O 1
ATOM 399 N N . PRO A 1 58 ? 21.129 38.988 69.320 1.00 68.17 50 PRO A N 1
ATOM 400 C CA . PRO A 1 58 ? 19.699 38.768 69.150 1.00 64.53 50 PRO A CA 1
ATOM 401 C C . PRO A 1 58 ? 18.898 40.027 69.472 1.00 61.03 50 PRO A C 1
ATOM 402 O O . PRO A 1 58 ? 17.718 39.936 69.828 1.00 56.76 50 PRO A O 1
ATOM 406 N N . THR A 1 59 ? 19.544 41.185 69.338 1.00 59.80 51 THR A N 1
ATOM 407 C CA . THR A 1 59 ? 18.904 42.483 69.568 1.00 58.81 51 THR A CA 1
ATOM 408 C C . THR A 1 59 ? 17.641 42.637 68.721 1.00 54.39 51 THR A C 1
ATOM 409 O O . THR A 1 59 ? 16.652 43.219 69.171 1.00 52.14 51 THR A O 1
ATOM 413 N N . GLU A 1 60 ? 17.678 42.086 67.509 1.00 51.92 52 GLU A N 1
ATOM 414 C CA . GLU A 1 60 ? 16.541 42.128 66.591 1.00 50.36 52 GLU A CA 1
ATOM 415 C C . GLU A 1 60 ? 15.287 41.465 67.169 1.00 47.92 52 GLU A C 1
ATOM 416 O O . GLU A 1 60 ? 14.189 42.009 67.056 1.00 48.45 52 GLU A O 1
ATOM 422 N N . ILE A 1 61 ? 15.462 40.298 67.786 1.00 45.93 53 ILE A N 1
ATOM 423 C CA . ILE A 1 61 ? 14.366 39.580 68.445 1.00 42.46 53 ILE A CA 1
ATOM 424 C C . ILE A 1 61 ? 13.957 40.271 69.751 1.00 42.17 53 ILE A C 1
ATOM 425 O O . ILE A 1 61 ? 12.766 40.366 70.074 1.00 41.88 53 ILE A O 1
ATOM 430 N N . ILE A 1 62 ? 14.954 40.745 70.495 1.00 40.25 54 ILE A N 1
ATOM 431 C CA . ILE A 1 62 ? 14.752 41.413 71.781 1.00 40.11 54 ILE A CA 1
ATOM 432 C C . ILE A 1 62 ? 13.982 42.730 71.628 1.00 39.07 54 ILE A C 1
ATOM 433 O O . ILE A 1 62 ? 13.178 43.087 72.493 1.00 38.85 54 ILE A O 1
ATOM 438 N N . ALA A 1 63 ? 14.231 43.437 70.526 1.00 38.45 55 ALA A N 1
ATOM 439 C CA . ALA A 1 63 ? 13.545 44.698 70.230 1.00 38.09 55 ALA A CA 1
ATOM 440 C C . ALA A 1 63 ? 12.027 44.536 70.197 1.00 36.64 55 ALA A C 1
ATOM 441 O O . ALA A 1 63 ? 11.308 45.406 70.673 1.00 36.63 55 ALA A O 1
ATOM 443 N N . PHE A 1 64 ? 11.548 43.420 69.647 1.00 35.66 56 PHE A N 1
ATOM 444 C CA . PHE A 1 64 ? 10.109 43.136 69.612 1.00 34.80 56 PHE A CA 1
ATOM 445 C C . PHE A 1 64 ? 9.526 42.825 70.988 1.00 35.87 56 PHE A C 1
ATOM 446 O O . PHE A 1 64 ? 8.336 43.058 71.232 1.00 35.96 56 PHE A O 1
ATOM 454 N N . SER A 1 65 ? 10.364 42.300 71.879 1.00 35.85 57 SER A N 1
ATOM 455 C CA . SER A 1 65 ? 9.953 42.018 73.251 1.00 37.07 57 SER A CA 1
ATOM 456 C C . SER A 1 65 ? 10.007 43.285 74.105 1.00 37.48 57 SER A C 1
ATOM 457 O O . SER A 1 65 ? 9.034 43.624 74.772 1.00 37.71 57 SER A O 1
ATOM 460 N N . ASP A 1 66 ? 11.146 43.978 74.068 1.00 38.11 58 ASP A N 1
ATOM 461 C CA . ASP A 1 66 ? 11.334 45.244 74.787 1.00 39.75 58 ASP A CA 1
ATOM 462 C C . ASP A 1 66 ? 10.271 46.281 74.440 1.00 39.43 58 ASP A C 1
ATOM 463 O O . ASP A 1 66 ? 9.845 47.047 75.299 1.00 39.35 58 ASP A O 1
ATOM 468 N N . ARG A 1 67 ? 9.855 46.305 73.177 1.00 38.36 59 ARG A N 1
ATOM 469 C CA . ARG A 1 67 ? 8.913 47.318 72.713 1.00 38.52 59 ARG A CA 1
ATOM 470 C C . ARG A 1 67 ? 7.491 46.779 72.574 1.00 38.07 59 ARG A C 1
ATOM 471 O O . ARG A 1 67 ? 6.632 47.427 71.974 1.00 38.00 59 ARG A O 1
ATOM 479 N N . PHE A 1 68 ? 7.242 45.605 73.158 1.00 38.34 60 PHE A N 1
ATOM 480 C CA . PHE A 1 68 ? 5.903 45.007 73.146 1.00 37.56 60 PHE A CA 1
ATOM 481 C C . PHE A 1 68 ? 4.790 45.902 73.717 1.00 38.66 60 PHE A C 1
ATOM 482 O O . PHE A 1 68 ? 3.671 45.868 73.199 1.00 39.63 60 PHE A O 1
ATOM 490 N N . PRO A 1 69 ? 5.074 46.692 74.782 1.00 40.07 61 PRO A N 1
ATOM 491 C CA . PRO A 1 69 ? 4.038 47.618 75.263 1.00 40.50 61 PRO A CA 1
ATOM 492 C C . PRO A 1 69 ? 3.411 48.490 74.162 1.00 40.05 61 PRO A C 1
ATOM 493 O O . PRO A 1 69 ? 2.213 48.770 74.207 1.00 40.93 61 PRO A O 1
ATOM 497 N N . GLU A 1 70 ? 4.213 48.900 73.182 1.00 39.60 62 GLU A N 1
ATOM 498 C CA . GLU A 1 70 ? 3.713 49.677 72.046 1.00 39.25 62 GLU A CA 1
ATOM 499 C C . GLU A 1 70 ? 2.730 48.880 71.183 1.00 38.32 62 GLU A C 1
ATOM 500 O O . GLU A 1 70 ? 1.771 49.442 70.658 1.00 40.10 62 GLU A O 1
ATOM 506 N N . PHE A 1 71 ? 2.968 47.576 71.044 1.00 36.11 63 PHE A N 1
ATOM 507 C CA . PHE A 1 71 ? 2.026 46.695 70.353 1.00 35.02 63 PHE A CA 1
ATOM 508 C C . PHE A 1 71 ? 0.772 46.436 71.198 1.00 35.81 63 PHE A C 1
ATOM 509 O O . PHE A 1 71 ? -0.344 46.427 70.669 1.00 35.30 63 PHE A O 1
ATOM 517 N N . LYS A 1 72 ? 0.961 46.232 72.502 1.00 36.63 64 LYS A N 1
ATOM 518 C CA . LYS A 1 72 ? -0.160 46.006 73.422 1.00 39.52 64 LYS A CA 1
ATOM 519 C C . LYS A 1 72 ? -1.103 47.209 73.450 1.00 40.23 64 LYS A C 1
ATOM 520 O O . LYS A 1 72 ? -2.322 47.043 73.464 1.00 42.29 64 LYS A O 1
ATOM 526 N N . ASN A 1 73 ? -0.525 48.411 73.455 1.00 40.74 65 ASN A N 1
ATOM 527 C CA . ASN A 1 73 ? -1.280 49.665 73.384 1.00 42.45 65 ASN A CA 1
ATOM 528 C C . ASN A 1 73 ? -2.241 49.691 72.195 1.00 41.76 65 ASN A C 1
ATOM 529 O O . ASN A 1 73 ? -3.356 50.203 72.297 1.00 42.84 65 ASN A O 1
ATOM 534 N N . LEU A 1 74 ? -1.799 49.115 71.080 1.00 40.22 66 LEU A N 1
ATOM 535 C CA . LEU A 1 74 ? -2.582 49.045 69.850 1.00 39.53 66 LEU A CA 1
ATOM 536 C C . LEU A 1 74 ? -3.467 47.798 69.774 1.00 39.26 66 LEU A C 1
ATOM 537 O O . LEU A 1 74 ? -4.098 47.544 68.745 1.00 38.94 66 LEU A O 1
ATOM 542 N N . ASN A 1 75 ? -3.505 47.027 70.863 1.00 39.15 67 ASN A N 1
ATOM 543 C CA . ASN A 1 75 ? -4.232 45.752 70.919 1.00 39.37 67 ASN A CA 1
ATOM 544 C C . ASN A 1 75 ? -3.738 44.741 69.866 1.00 38.32 67 ASN A C 1
ATOM 545 O O . ASN A 1 75 ? -4.527 44.100 69.170 1.00 38.77 67 ASN A O 1
ATOM 550 N N . VAL A 1 76 ? -2.416 44.621 69.759 1.00 38.08 68 VAL A N 1
ATOM 551 C CA . VAL A 1 76 ? -1.767 43.736 68.795 1.00 36.03 68 VAL A CA 1
ATOM 552 C C . VAL A 1 76 ? -0.955 42.670 69.526 1.00 35.56 68 VAL A C 1
ATOM 553 O O . VAL A 1 76 ? -0.175 42.987 70.426 1.00 36.81 68 VAL A O 1
ATOM 557 N N . ALA A 1 77 ? -1.132 41.412 69.131 1.00 34.28 69 ALA A N 1
ATOM 558 C CA . ALA A 1 77 ? -0.325 40.321 69.670 1.00 33.29 69 ALA A CA 1
ATOM 559 C C . ALA A 1 77 ? 0.922 40.118 68.813 1.00 32.20 69 ALA A C 1
ATOM 560 O O . ALA A 1 77 ? 0.865 40.238 67.588 1.00 31.70 69 ALA A O 1
ATOM 562 N N . VAL A 1 78 ? 2.044 39.820 69.465 1.00 31.86 70 VAL A N 1
ATOM 563 C CA . VAL A 1 78 ? 3.319 39.593 68.775 1.00 30.91 70 VAL A CA 1
ATOM 564 C C . VAL A 1 78 ? 3.849 38.202 69.133 1.00 31.04 70 VAL A C 1
ATOM 565 O O . VAL A 1 78 ? 3.906 37.834 70.311 1.00 31.80 70 VAL A O 1
ATOM 569 N N . LEU A 1 79 ? 4.216 37.431 68.112 1.00 30.57 71 LEU A N 1
ATOM 570 C CA . LEU A 1 79 ? 4.700 36.065 68.311 1.00 30.19 71 LEU A CA 1
ATOM 571 C C . LEU A 1 79 ? 6.015 35.854 67.600 1.00 30.43 71 LEU A C 1
ATOM 572 O O . LEU A 1 79 ? 6.131 36.110 66.400 1.00 30.48 71 LEU A O 1
ATOM 577 N N . ALA A 1 80 ? 7.008 35.385 68.347 1.00 30.70 72 ALA A N 1
ATOM 578 C CA . ALA A 1 80 ? 8.274 34.977 67.759 1.00 30.25 72 ALA A CA 1
ATOM 579 C C . ALA A 1 80 ? 8.208 33.478 67.519 1.00 29.86 72 ALA A C 1
ATOM 580 O O . ALA A 1 80 ? 7.484 32.767 68.219 1.00 28.97 72 ALA A O 1
ATOM 582 N N . CYS A 1 81 ? 8.953 33.005 66.522 1.00 28.62 73 CYS A N 1
ATOM 583 C CA . CYS A 1 81 ? 8.951 31.592 66.176 1.00 28.86 73 CYS A CA 1
ATOM 584 C C . CYS A 1 81 ? 10.259 31.187 65.521 1.00 28.52 73 CYS A C 1
ATOM 585 O O . CYS A 1 81 ? 10.799 31.923 64.697 1.00 28.43 73 CYS A O 1
ATOM 588 N N . SER A 1 82 ? 10.765 30.015 65.901 1.00 28.64 74 SER A N 1
ATOM 589 C CA . SER A 1 82 ? 11.907 29.395 65.210 1.00 28.16 74 SER A CA 1
ATOM 590 C C . SER A 1 82 ? 11.737 27.874 65.208 1.00 28.36 74 SER A C 1
ATOM 591 O O . SER A 1 82 ? 10.846 27.340 65.877 1.00 29.61 74 SER A O 1
ATOM 594 N N . THR A 1 83 ? 12.580 27.175 64.458 1.00 29.39 75 THR A N 1
ATOM 595 C CA . THR A 1 83 ? 12.505 25.712 64.384 1.00 29.76 75 THR A CA 1
ATOM 596 C C . THR A 1 83 ? 13.168 24.992 65.576 1.00 30.16 75 THR A C 1
ATOM 597 O O . THR A 1 83 ? 13.170 23.760 65.631 1.00 31.14 75 THR A O 1
ATOM 601 N N . ASP A 1 84 ? 13.721 25.757 66.518 1.00 29.99 76 ASP A N 1
ATOM 602 C CA . ASP A 1 84 ? 14.281 25.207 67.760 1.00 31.49 76 ASP A CA 1
ATOM 603 C C . ASP A 1 84 ? 13.152 24.775 68.696 1.00 31.48 76 ASP A C 1
ATOM 604 O O . ASP A 1 84 ? 12.032 25.255 68.562 1.00 31.13 76 ASP A O 1
ATOM 609 N N . SER A 1 85 ? 13.454 23.885 69.642 1.00 32.38 77 SER A N 1
ATOM 610 C CA . SER A 1 85 ? 12.454 23.359 70.581 1.00 33.44 77 SER A CA 1
ATOM 611 C C . SER A 1 85 ? 12.110 24.344 71.693 1.00 32.52 77 SER A C 1
ATOM 612 O O . SER A 1 85 ? 12.821 25.331 71.896 1.00 32.33 77 SER A O 1
ATOM 615 N N . VAL A 1 86 ? 11.034 24.055 72.428 1.00 33.26 78 VAL A N 1
ATOM 616 C CA . VAL A 1 86 ? 10.678 24.844 73.607 1.00 33.21 78 VAL A CA 1
ATOM 617 C C . VAL A 1 86 ? 11.762 24.783 74.685 1.00 33.83 78 VAL A C 1
ATOM 618 O O . VAL A 1 86 ? 11.971 25.752 75.414 1.00 34.20 78 VAL A O 1
ATOM 622 N N . PHE A 1 87 ? 12.444 23.641 74.781 1.00 33.95 79 PHE A N 1
ATOM 623 C CA . PHE A 1 87 ? 13.486 23.434 75.786 1.00 34.21 79 PHE A CA 1
ATOM 624 C C . PHE A 1 87 ? 14.687 24.314 75.484 1.00 34.52 79 PHE A C 1
ATOM 625 O O . PHE A 1 87 ? 15.280 24.906 76.385 1.00 35.02 79 PHE A O 1
ATOM 633 N N . SER A 1 88 ? 15.028 24.394 74.201 1.00 33.45 80 SER A N 1
ATOM 634 C CA . SER A 1 88 ? 16.049 25.304 73.719 1.00 33.20 80 SER A CA 1
ATOM 635 C C . SER A 1 88 ? 15.660 26.767 73.989 1.00 32.90 80 SER A C 1
ATOM 636 O O . SER A 1 88 ? 16.465 27.539 74.512 1.00 32.75 80 SER A O 1
ATOM 639 N N . HIS A 1 89 ? 14.422 27.132 73.648 1.00 31.99 81 HIS A N 1
ATOM 640 C CA . HIS A 1 89 ? 13.912 28.479 73.897 1.00 31.92 81 HIS A CA 1
ATOM 641 C C . HIS A 1 89 ? 14.061 28.878 75.342 1.00 32.90 81 HIS A C 1
ATOM 642 O O . HIS A 1 89 ? 14.609 29.944 75.640 1.00 32.66 81 HIS A O 1
ATOM 649 N N . LEU A 1 90 ? 13.586 28.020 76.248 1.00 33.67 82 LEU A N 1
ATOM 650 C CA . LEU A 1 90 ? 13.623 28.298 77.689 1.00 34.70 82 LEU A CA 1
ATOM 651 C C . LEU A 1 90 ? 15.051 28.469 78.224 1.00 35.66 82 LEU A C 1
ATOM 652 O O . LEU A 1 90 ? 15.307 29.353 79.039 1.00 36.32 82 LEU A O 1
ATOM 657 N N . ALA A 1 91 ? 15.967 27.629 77.750 1.00 34.82 83 ALA A N 1
ATOM 658 C CA . ALA A 1 91 ? 17.373 27.711 78.131 1.00 35.86 83 ALA A CA 1
ATOM 659 C C . ALA A 1 91 ? 18.015 29.017 77.656 1.00 35.38 83 ALA A C 1
ATOM 660 O O . ALA A 1 91 ? 18.851 29.592 78.349 1.00 35.08 83 ALA A O 1
ATOM 662 N N . TRP A 1 92 ? 17.618 29.472 76.470 1.00 35.37 84 TRP A N 1
ATOM 663 C CA . TRP A 1 92 ? 18.106 30.731 75.910 1.00 35.25 84 TRP A CA 1
ATOM 664 C C . TRP A 1 92 ? 17.513 31.913 76.625 1.00 35.10 84 TRP A C 1
ATOM 665 O O . TRP A 1 92 ? 18.205 32.898 76.890 1.00 35.43 84 TRP A O 1
ATOM 676 N N . ILE A 1 93 ? 16.226 31.814 76.952 1.00 34.51 85 ILE A N 1
ATOM 677 C CA . ILE A 1 93 ? 15.540 32.822 77.760 1.00 35.07 85 ILE A CA 1
ATOM 678 C C . ILE A 1 93 ? 16.204 32.940 79.134 1.00 36.72 85 ILE A C 1
ATOM 679 O O . ILE A 1 93 ? 16.421 34.048 79.627 1.00 38.29 85 ILE A O 1
ATOM 684 N N . ASN A 1 94 ? 16.561 31.801 79.724 1.00 36.96 86 ASN A N 1
ATOM 685 C CA . ASN A 1 94 ? 17.228 31.775 81.026 1.00 38.47 86 ASN A CA 1
ATOM 686 C C . ASN A 1 94 ? 18.713 32.142 80.992 1.00 38.56 86 ASN A C 1
ATOM 687 O O . ASN A 1 94 ? 19.355 32.218 82.040 1.00 39.61 86 ASN A O 1
ATOM 692 N N . THR A 1 95 ? 19.259 32.359 79.798 1.00 37.06 87 THR A N 1
ATOM 693 C CA . THR A 1 95 ? 20.628 32.846 79.669 1.00 37.28 87 THR A CA 1
ATOM 694 C C . THR A 1 95 ? 20.611 34.378 79.710 1.00 37.64 87 THR A C 1
ATOM 695 O O . THR A 1 95 ? 19.858 35.005 78.964 1.00 36.96 87 THR A O 1
ATOM 699 N N . PRO A 1 96 ? 21.425 34.985 80.597 1.00 39.27 88 PRO A N 1
ATOM 700 C CA . PRO A 1 96 ? 21.500 36.450 80.680 1.00 40.25 88 PRO A CA 1
ATOM 701 C C . PRO A 1 96 ? 21.904 37.081 79.348 1.00 40.07 88 PRO A C 1
ATOM 702 O O . PRO A 1 96 ? 22.759 36.534 78.631 1.00 38.93 88 PRO A O 1
ATOM 706 N N . ARG A 1 97 ? 21.289 38.217 79.027 1.00 39.85 89 ARG A N 1
ATOM 707 C CA . ARG A 1 97 ? 21.572 38.931 77.780 1.00 40.40 89 ARG A CA 1
ATOM 708 C C . ARG A 1 97 ? 23.051 39.268 77.612 1.00 41.74 89 ARG A C 1
ATOM 709 O O . ARG A 1 97 ? 23.562 39.285 76.491 1.00 41.64 89 ARG A O 1
ATOM 717 N N . LYS A 1 98 ? 23.732 39.519 78.728 1.00 42.54 90 LYS A N 1
ATOM 718 C CA . LYS A 1 98 ? 25.158 39.842 78.709 1.00 44.27 90 LYS A CA 1
ATOM 719 C C . LYS A 1 98 ? 26.041 38.637 78.351 1.00 44.21 90 LYS A C 1
ATOM 720 O O . LYS A 1 98 ? 27.221 38.798 78.043 1.00 45.41 90 LYS A O 1
ATOM 726 N N . HIS A 1 99 ? 25.461 37.438 78.397 1.00 43.74 91 HIS A N 1
ATOM 727 C CA . HIS A 1 99 ? 26.119 36.226 77.902 1.00 44.36 91 HIS A CA 1
ATOM 728 C C . HIS A 1 99 ? 25.485 35.736 76.625 1.00 43.62 91 HIS A C 1
ATOM 729 O O . HIS A 1 99 ? 25.578 34.551 76.292 1.00 43.68 91 HIS A O 1
ATOM 736 N N . GLY A 1 100 ? 24.830 36.644 75.902 1.00 42.64 92 GLY A N 1
ATOM 737 C CA . GLY A 1 100 ? 24.255 36.337 74.595 1.00 41.51 92 GLY A CA 1
ATOM 738 C C . GLY A 1 100 ? 22.893 35.671 74.630 1.00 40.87 92 GLY A C 1
ATOM 739 O O . GLY A 1 100 ? 22.419 35.161 73.614 1.00 41.14 92 GLY A O 1
ATOM 740 N N . GLY A 1 101 ? 22.259 35.673 75.798 1.00 40.62 93 GLY A N 1
ATOM 741 C CA . GLY A 1 101 ? 20.936 35.085 75.947 1.00 39.35 93 GLY A CA 1
ATOM 742 C C . GLY A 1 101 ? 19.826 36.017 75.505 1.00 39.19 93 GLY A C 1
ATOM 743 O O . GLY A 1 101 ? 20.063 37.191 75.226 1.00 38.95 93 GLY A O 1
ATOM 744 N N . LEU A 1 102 ? 18.608 35.487 75.436 1.00 39.05 94 LEU A N 1
ATOM 745 C CA . LEU A 1 102 ? 17.436 36.304 75.150 1.00 39.39 94 LEU A CA 1
ATOM 746 C C . LEU A 1 102 ? 17.001 37.107 76.364 1.00 40.08 94 LEU A C 1
ATOM 747 O O . LEU A 1 102 ? 16.418 38.182 76.221 1.00 40.67 94 LEU A O 1
ATOM 752 N N . GLY A 1 103 ? 17.275 36.575 77.555 1.00 41.31 95 GLY A N 1
ATOM 753 C CA . GLY A 1 103 ? 16.782 37.161 78.800 1.00 42.35 95 GLY A CA 1
ATOM 754 C C . GLY A 1 103 ? 15.272 37.021 78.901 1.00 43.23 95 GLY A C 1
ATOM 755 O O . GLY A 1 103 ? 14.665 36.215 78.187 1.00 42.08 95 GLY A O 1
ATOM 756 N N . ASP A 1 104 ? 14.664 37.808 79.784 1.00 45.41 96 ASP A N 1
ATOM 757 C CA . ASP A 1 104 ? 13.212 37.805 79.940 1.00 47.42 96 ASP A CA 1
ATOM 758 C C . ASP A 1 104 ? 12.524 38.244 78.655 1.00 44.86 96 ASP A C 1
ATOM 759 O O . ASP A 1 104 ? 12.885 39.263 78.065 1.00 45.96 96 ASP A O 1
ATOM 764 N N . MET A 1 105 ? 11.543 37.461 78.220 1.00 42.25 97 MET A N 1
ATOM 765 C CA . MET A 1 105 ? 10.762 37.795 77.036 1.00 40.41 97 MET A CA 1
ATOM 766 C C . MET A 1 105 ? 9.336 38.170 77.422 1.00 40.46 97 MET A C 1
ATOM 767 O O . MET A 1 105 ? 8.742 37.551 78.304 1.00 41.51 97 MET A O 1
ATOM 772 N N . LYS A 1 106 ? 8.807 39.199 76.767 1.00 39.26 98 LYS A N 1
ATOM 773 C CA . LYS A 1 106 ? 7.455 39.687 77.028 1.00 40.47 98 LYS A CA 1
ATOM 774 C C . LYS A 1 106 ? 6.466 39.141 75.999 1.00 38.59 98 LYS A C 1
ATOM 775 O O . LYS A 1 106 ? 5.277 39.454 76.040 1.00 38.87 98 LYS A O 1
ATOM 781 N N . ILE A 1 107 ? 6.974 38.333 75.073 1.00 36.52 99 ILE A N 1
ATOM 782 C CA . ILE A 1 107 ? 6.155 37.736 74.024 1.00 35.23 99 ILE A CA 1
ATOM 783 C C . ILE A 1 107 ? 6.379 36.222 73.983 1.00 34.62 99 ILE A C 1
ATOM 784 O O . ILE A 1 107 ? 7.449 35.749 74.376 1.00 34.82 99 ILE A O 1
ATOM 789 N N . PRO A 1 108 ? 5.368 35.458 73.524 1.00 33.49 100 PRO A N 1
ATOM 790 C CA . PRO A 1 108 ? 5.543 34.019 73.322 1.00 32.25 100 PRO A CA 1
ATOM 791 C C . PRO A 1 108 ? 6.629 33.710 72.296 1.00 31.97 100 PRO A C 1
ATOM 792 O O . PRO A 1 108 ? 6.736 34.404 71.278 1.00 30.83 100 PRO A O 1
ATOM 796 N N . VAL A 1 109 ? 7.440 32.693 72.576 1.00 31.05 101 VAL A N 1
ATOM 797 C CA . VAL A 1 109 ? 8.418 32.207 71.606 1.00 30.63 101 VAL A CA 1
ATOM 798 C C . VAL A 1 109 ? 8.038 30.785 71.193 1.00 30.58 101 VAL A C 1
ATOM 799 O O . VAL A 1 109 ? 8.218 29.830 71.954 1.00 32.44 101 VAL A O 1
ATOM 803 N N . LEU A 1 110 ? 7.496 30.670 69.986 1.00 29.64 102 LEU A N 1
ATOM 804 C CA . LEU A 1 110 ? 6.964 29.415 69.465 1.00 29.51 102 LEU A CA 1
ATOM 805 C C . LEU A 1 110 ? 8.060 28.484 68.985 1.00 30.76 102 LEU A C 1
ATOM 806 O O . LEU A 1 110 ? 9.074 28.928 68.423 1.00 29.88 102 LEU A O 1
ATOM 811 N N . ALA A 1 111 ? 7.847 27.193 69.219 1.00 32.13 103 ALA A N 1
ATOM 812 C CA . ALA A 1 111 ? 8.739 26.151 68.730 1.00 34.49 103 ALA A CA 1
ATOM 813 C C . ALA A 1 111 ? 8.113 25.490 67.510 1.00 34.76 103 ALA A C 1
ATOM 814 O O . ALA A 1 111 ? 6.969 25.048 67.558 1.00 35.36 103 ALA A O 1
ATOM 816 N N . ASP A 1 112 ? 8.871 25.428 66.424 1.00 34.56 104 ASP A N 1
ATOM 817 C CA . ASP A 1 112 ? 8.397 24.845 65.175 1.00 34.50 104 ASP A CA 1
ATOM 818 C C . ASP A 1 112 ? 9.364 23.736 64.754 1.00 34.44 104 ASP A C 1
ATOM 819 O O . ASP A 1 112 ? 9.952 23.773 63.668 1.00 35.18 104 ASP A O 1
ATOM 824 N N . THR A 1 113 ? 9.528 22.749 65.638 1.00 34.92 105 THR A N 1
ATOM 825 C CA . THR A 1 113 ? 10.493 21.657 65.435 1.00 35.06 105 THR A CA 1
ATOM 826 C C . THR A 1 113 ? 10.142 20.733 64.275 1.00 34.73 105 THR A C 1
ATOM 827 O O . THR A 1 113 ? 11.039 20.213 63.605 1.00 35.32 105 THR A O 1
ATOM 831 N N . ASN A 1 114 ? 8.849 20.525 64.035 1.00 33.87 106 ASN A N 1
ATOM 832 C CA . ASN A 1 114 ? 8.426 19.705 62.897 1.00 34.27 106 ASN A CA 1
ATOM 833 C C . ASN A 1 114 ? 8.335 20.494 61.584 1.00 33.57 106 ASN A C 1
ATOM 834 O O . ASN A 1 114 ? 7.929 19.949 60.559 1.00 34.33 106 ASN A O 1
ATOM 839 N N . HIS A 1 115 ? 8.692 21.780 61.640 1.00 32.70 107 HIS A N 1
ATOM 840 C CA . HIS A 1 115 ? 8.839 22.650 60.455 1.00 33.10 107 HIS A CA 1
ATOM 841 C C . HIS A 1 115 ? 7.557 23.038 59.752 1.00 33.91 107 HIS A C 1
ATOM 842 O O . HIS A 1 115 ? 7.586 23.779 58.768 1.00 33.55 107 HIS A O 1
ATOM 849 N N . GLN A 1 116 ? 6.424 22.555 60.253 1.00 35.10 108 GLN A N 1
ATOM 850 C CA . GLN A 1 116 ? 5.129 22.755 59.600 1.00 37.41 108 GLN A CA 1
ATOM 851 C C . GLN A 1 116 ? 4.744 24.231 59.448 1.00 36.22 108 GLN A C 1
ATOM 852 O O . GLN A 1 116 ? 4.191 24.629 58.423 1.00 36.27 108 GLN A O 1
ATOM 858 N N . ILE A 1 117 ? 5.038 25.034 60.466 1.00 34.68 109 ILE A N 1
ATOM 859 C CA . ILE A 1 117 ? 4.691 26.454 60.443 1.00 33.83 109 ILE A CA 1
ATOM 860 C C . ILE A 1 117 ? 5.556 27.206 59.428 1.00 33.55 109 ILE A C 1
ATOM 861 O O . ILE A 1 117 ? 5.044 27.968 58.604 1.00 34.77 109 ILE A O 1
ATOM 866 N N . ALA A 1 118 ? 6.860 26.970 59.472 1.00 33.31 110 ALA A N 1
ATOM 867 C CA . ALA A 1 118 ? 7.782 27.597 58.526 1.00 33.12 110 ALA A CA 1
ATOM 868 C C . ALA A 1 118 ? 7.437 27.248 57.073 1.00 34.70 110 ALA A C 1
ATOM 869 O O . ALA A 1 118 ? 7.504 28.109 56.191 1.00 35.74 110 ALA A O 1
ATOM 871 N N . LYS A 1 119 ? 7.059 25.991 56.836 1.00 35.77 111 LYS A N 1
ATOM 872 C CA . LYS A 1 119 ? 6.619 25.533 55.513 1.00 36.43 111 LYS A CA 1
ATOM 873 C C . LYS A 1 119 ? 5.331 26.218 55.073 1.00 35.14 111 LYS A C 1
ATOM 874 O O . LYS A 1 119 ? 5.229 26.677 53.938 1.00 35.08 111 LYS A O 1
ATOM 880 N N . ASP A 1 120 ? 4.346 26.270 55.970 1.00 34.53 112 ASP A N 1
ATOM 881 C CA . ASP A 1 120 ? 3.053 26.880 55.660 1.00 34.34 112 ASP A CA 1
ATOM 882 C C . ASP A 1 120 ? 3.171 28.370 55.333 1.00 34.34 112 ASP A C 1
ATOM 883 O O . ASP A 1 120 ? 2.414 28.894 54.509 1.00 35.44 112 ASP A O 1
ATOM 888 N N . TYR A 1 121 ? 4.122 29.045 55.976 1.00 32.88 113 TYR A N 1
ATOM 889 C CA . TYR A 1 121 ? 4.357 30.464 55.730 1.00 32.54 113 TYR A CA 1
ATOM 890 C C . TYR A 1 121 ? 5.411 30.719 54.655 1.00 33.31 113 TYR A C 1
ATOM 891 O O . TYR A 1 121 ? 5.715 31.867 54.343 1.00 34.19 113 TYR A O 1
ATOM 900 N N . GLY A 1 122 ? 5.941 29.639 54.084 1.00 33.55 114 GLY A N 1
ATOM 901 C CA . GLY A 1 122 ? 6.926 29.711 53.000 1.00 35.38 114 GLY A CA 1
ATOM 902 C C . GLY A 1 122 ? 8.248 30.364 53.360 1.00 35.84 114 GLY A C 1
ATOM 903 O O . GLY A 1 122 ? 8.864 31.024 52.524 1.00 37.07 114 GLY A O 1
ATOM 904 N N . VAL A 1 123 ? 8.701 30.167 54.597 1.00 35.62 115 VAL A N 1
ATOM 905 C CA . VAL A 1 123 ? 9.954 30.780 55.063 1.00 34.56 115 VAL A CA 1
ATOM 906 C C . VAL A 1 123 ? 11.038 29.773 55.454 1.00 34.79 115 VAL A C 1
ATOM 907 O O . VAL A 1 123 ? 12.059 30.154 56.028 1.00 35.57 115 VAL A O 1
ATOM 911 N N . LEU A 1 124 ? 10.821 28.496 55.151 1.00 34.20 116 LEU A N 1
ATOM 912 C CA . LEU A 1 124 ? 11.798 27.470 55.501 1.00 34.80 116 LEU A CA 1
ATOM 913 C C . LEU A 1 124 ? 12.967 27.455 54.515 1.00 36.45 116 LEU A C 1
ATOM 914 O O . LEU A 1 124 ? 12.776 27.315 53.308 1.00 35.84 116 LEU A O 1
ATOM 919 N N . LYS A 1 125 ? 14.174 27.623 55.044 1.00 37.40 117 LYS A N 1
ATOM 920 C CA . LYS A 1 125 ? 15.387 27.425 54.266 1.00 39.94 117 LYS A CA 1
ATOM 921 C C . LYS A 1 125 ? 15.668 25.924 54.311 1.00 42.81 117 LYS A C 1
ATOM 922 O O . LYS A 1 125 ? 16.207 25.413 55.298 1.00 43.36 117 LYS A O 1
ATOM 928 N N . ASP A 1 126 ? 15.270 25.228 53.246 1.00 46.97 118 ASP A N 1
ATOM 929 C CA . ASP A 1 126 ? 15.203 23.761 53.222 1.00 50.31 118 ASP A CA 1
ATOM 930 C C . ASP A 1 126 ? 16.502 23.037 53.571 1.00 50.02 118 ASP A C 1
ATOM 931 O O . ASP A 1 126 ? 16.490 22.088 54.359 1.00 50.83 118 ASP A O 1
ATOM 936 N N . ASP A 1 127 ? 17.612 23.486 52.992 1.00 48.46 119 ASP A N 1
ATOM 937 C CA . ASP A 1 127 ? 18.902 22.826 53.190 1.00 47.75 119 ASP A CA 1
ATOM 938 C C . ASP A 1 127 ? 19.418 22.885 54.634 1.00 45.11 119 ASP A C 1
ATOM 939 O O . ASP A 1 127 ? 20.352 22.169 54.986 1.00 43.85 119 ASP A O 1
ATOM 944 N N . GLU A 1 128 ? 18.793 23.711 55.472 1.00 42.34 120 GLU A N 1
ATOM 945 C CA . GLU A 1 128 ? 19.275 23.907 56.839 1.00 40.48 120 GLU A CA 1
ATOM 946 C C . GLU A 1 128 ? 18.235 23.664 57.932 1.00 38.47 120 GLU A C 1
ATOM 947 O O . GLU A 1 128 ? 18.588 23.568 59.106 1.00 37.53 120 GLU A O 1
ATOM 953 N N . GLY A 1 129 ? 16.963 23.573 57.554 1.00 36.99 121 GLY A N 1
ATOM 954 C CA . GLY A 1 129 ? 15.889 23.388 58.525 1.00 36.63 121 GLY A CA 1
ATOM 955 C C . GLY A 1 129 ? 15.738 24.578 59.455 1.00 35.30 121 GLY A C 1
ATOM 956 O O . GLY A 1 129 ? 15.388 24.421 60.629 1.00 36.35 121 GLY A O 1
ATOM 957 N N . ILE A 1 130 ? 16.024 25.769 58.931 1.00 34.21 122 ILE A N 1
ATOM 958 C CA . ILE A 1 130 ? 15.841 27.021 59.666 1.00 33.74 122 ILE A CA 1
ATOM 959 C C . ILE A 1 130 ? 14.935 27.984 58.899 1.00 33.76 122 ILE A C 1
ATOM 960 O O . ILE A 1 130 ? 14.797 27.877 57.683 1.00 33.93 122 ILE A O 1
ATOM 965 N N . ALA A 1 131 ? 14.308 28.914 59.613 1.00 32.61 123 ALA A N 1
ATOM 966 C CA . ALA A 1 131 ? 13.465 29.915 58.968 1.00 32.32 123 ALA A CA 1
ATOM 967 C C . ALA A 1 131 ? 14.261 31.142 58.535 1.00 32.69 123 ALA A C 1
ATOM 968 O O . ALA A 1 131 ? 15.195 31.564 59.225 1.00 32.73 123 ALA A O 1
ATOM 970 N N . TYR A 1 132 ? 13.887 31.700 57.384 1.00 32.60 124 TYR A N 1
ATOM 971 C CA . TYR A 1 132 ? 14.321 33.035 56.985 1.00 33.36 124 TYR A CA 1
ATOM 972 C C . TYR A 1 132 ? 13.677 34.075 57.885 1.00 33.67 124 TYR A C 1
ATOM 973 O O . TYR A 1 132 ? 12.723 33.771 58.608 1.00 32.42 124 TYR A O 1
ATOM 982 N N . ARG A 1 133 ? 14.179 35.307 57.828 1.00 34.51 125 ARG A N 1
ATOM 983 C CA . ARG A 1 133 ? 13.646 36.377 58.673 1.00 35.26 125 ARG A CA 1
ATOM 984 C C . ARG A 1 133 ? 12.319 36.913 58.143 1.00 34.96 125 ARG A C 1
ATOM 985 O O . ARG A 1 133 ? 12.238 38.034 57.634 1.00 36.61 125 ARG A O 1
ATOM 993 N N . GLY A 1 134 ? 11.284 36.089 58.269 1.00 32.77 126 GLY A N 1
ATOM 994 C CA . GLY A 1 134 ? 9.961 36.425 57.780 1.00 32.36 126 GLY A CA 1
ATOM 995 C C . GLY A 1 134 ? 9.111 37.061 58.859 1.00 31.49 126 GLY A C 1
ATOM 996 O O . GLY A 1 134 ? 9.275 36.770 60.040 1.00 31.24 126 GLY A O 1
ATOM 997 N N . LEU A 1 135 ? 8.211 37.943 58.442 1.00 31.25 127 LEU A N 1
ATOM 998 C CA . LEU A 1 135 ? 7.276 38.606 59.343 1.00 31.87 127 LEU A CA 1
ATOM 999 C C . LEU A 1 135 ? 5.947 38.730 58.618 1.00 31.44 127 LEU A C 1
ATOM 1000 O O . LEU A 1 135 ? 5.912 39.033 57.420 1.00 32.18 127 LEU A O 1
ATOM 1005 N N . PHE A 1 136 ? 4.862 38.488 59.348 1.00 31.19 128 PHE A N 1
ATOM 1006 C CA . PHE A 1 136 ? 3.524 38.422 58.774 1.00 31.50 128 PHE A CA 1
ATOM 1007 C C . PHE A 1 136 ? 2.518 39.149 59.648 1.00 31.89 128 PHE A C 1
ATOM 1008 O O . PHE A 1 136 ? 2.529 38.992 60.870 1.00 33.26 128 PHE A O 1
ATOM 1016 N N . ILE A 1 137 ? 1.656 39.952 59.024 1.00 31.73 129 ILE A N 1
ATOM 1017 C CA . ILE A 1 137 ? 0.590 40.639 59.753 1.00 31.07 129 ILE A CA 1
ATOM 1018 C C . ILE A 1 137 ? -0.770 40.029 59.411 1.00 31.85 129 ILE A C 1
ATOM 1019 O O . ILE A 1 137 ? -1.148 39.939 58.239 1.00 32.69 129 ILE A O 1
ATOM 1024 N N . ILE A 1 138 ? -1.488 39.610 60.451 1.00 31.55 130 ILE A N 1
ATOM 1025 C CA . ILE A 1 138 ? -2.764 38.917 60.317 1.00 31.62 130 ILE A CA 1
ATOM 1026 C C . ILE A 1 138 ? -3.827 39.753 61.025 1.00 32.26 130 ILE A C 1
ATOM 1027 O O . ILE A 1 138 ? -3.609 40.192 62.153 1.00 31.84 130 ILE A O 1
ATOM 1032 N N . ASP A 1 139 ? -4.967 39.974 60.370 1.00 32.81 131 ASP A N 1
ATOM 1033 C CA . ASP A 1 139 ? -5.991 40.864 60.923 1.00 33.59 131 ASP A CA 1
ATOM 1034 C C . ASP A 1 139 ? -6.945 40.139 61.880 1.00 33.74 131 ASP A C 1
ATOM 1035 O O . ASP A 1 139 ? -6.861 38.919 62.013 1.00 34.72 131 ASP A O 1
ATOM 1040 N N . PRO A 1 140 ? -7.845 40.883 62.559 1.00 34.33 132 PRO A N 1
ATOM 1041 C CA . PRO A 1 140 ? -8.745 40.279 63.545 1.00 34.55 132 PRO A CA 1
ATOM 1042 C C . PRO A 1 140 ? -9.620 39.152 62.998 1.00 36.22 132 PRO A C 1
ATOM 1043 O O . PRO A 1 140 ? -10.170 38.366 63.775 1.00 37.00 132 PRO A O 1
ATOM 1047 N N . LYS A 1 141 ? -9.759 39.085 61.677 1.00 36.78 133 LYS A N 1
ATOM 1048 C CA . LYS A 1 141 ? -10.585 38.063 61.042 1.00 37.92 133 LYS A CA 1
ATOM 1049 C C . LYS A 1 141 ? -9.759 36.869 60.548 1.00 37.20 133 LYS A C 1
ATOM 1050 O O . LYS A 1 141 ? -10.292 35.958 59.918 1.00 38.70 133 LYS A O 1
ATOM 1056 N N . GLY A 1 142 ? -8.464 36.874 60.847 1.00 35.87 134 GLY A N 1
ATOM 1057 C CA . GLY A 1 142 ? -7.580 35.773 60.468 1.00 35.48 134 GLY A CA 1
ATOM 1058 C C . GLY A 1 142 ? -7.066 35.885 59.045 1.00 35.67 134 GLY A C 1
ATOM 1059 O O . GLY A 1 142 ? -6.453 34.951 58.521 1.00 36.29 134 GLY A O 1
ATOM 1060 N N . ILE A 1 143 ? -7.305 37.039 58.426 1.00 35.64 135 ILE A N 1
ATOM 1061 C CA . ILE A 1 143 ? -6.886 37.296 57.051 1.00 34.92 135 ILE A CA 1
ATOM 1062 C C . ILE A 1 143 ? -5.462 37.853 57.030 1.00 33.95 135 ILE A C 1
ATOM 1063 O O . ILE A 1 143 ? -5.134 38.783 57.770 1.00 34.00 135 ILE A O 1
ATOM 1068 N N . LEU A 1 144 ? -4.616 37.279 56.181 1.00 33.85 136 LEU A N 1
ATOM 1069 C CA . LEU A 1 144 ? -3.253 37.765 56.021 1.00 32.70 136 LEU A CA 1
ATOM 1070 C C . LEU A 1 144 ? -3.240 39.089 55.252 1.00 33.09 136 LEU A C 1
ATOM 1071 O O . LEU A 1 144 ? -3.822 39.192 54.169 1.00 34.06 136 LEU A O 1
ATOM 1076 N N . ARG A 1 145 ? -2.569 40.092 55.815 1.00 32.60 137 ARG A N 1
ATOM 1077 C CA . ARG A 1 145 ? -2.530 41.437 55.224 1.00 32.88 137 ARG A CA 1
ATOM 1078 C C . ARG A 1 145 ? -1.143 41.858 54.728 1.00 32.32 137 ARG A C 1
ATOM 1079 O O . ARG A 1 145 ? -1.030 42.723 53.861 1.00 32.21 137 ARG A O 1
ATOM 1087 N N . GLN A 1 146 ? -0.094 41.266 55.290 1.00 31.59 138 GLN A N 1
ATOM 1088 C CA . GLN A 1 146 ? 1.269 41.696 54.977 1.00 31.88 138 GLN A CA 1
ATOM 1089 C C . GLN A 1 146 ? 2.255 40.543 55.040 1.00 31.93 138 GLN A C 1
ATOM 1090 O O . GLN A 1 146 ? 2.203 39.718 55.958 1.00 31.34 138 GLN A O 1
ATOM 1096 N N . ILE A 1 147 ? 3.148 40.498 54.055 1.00 31.73 139 ILE A N 1
ATOM 1097 C CA . ILE A 1 147 ? 4.210 39.506 54.001 1.00 32.22 139 ILE A CA 1
ATOM 1098 C C . ILE A 1 147 ? 5.553 40.218 53.894 1.00 32.89 139 ILE A C 1
ATOM 1099 O O . ILE A 1 147 ? 5.752 41.055 53.012 1.00 33.27 139 ILE A O 1
ATOM 1104 N N . THR A 1 148 ? 6.460 39.882 54.808 1.00 33.39 140 THR A N 1
ATOM 1105 C CA . THR A 1 148 ? 7.839 40.358 54.767 1.00 34.08 140 THR A CA 1
ATOM 1106 C C . THR A 1 148 ? 8.752 39.153 54.923 1.00 34.31 140 THR A C 1
ATOM 1107 O O . THR A 1 148 ? 8.585 38.368 55.857 1.00 33.89 140 THR A O 1
ATOM 1111 N N . ILE A 1 149 ? 9.696 38.984 53.998 1.00 34.44 141 ILE A N 1
ATOM 1112 C CA . ILE A 1 149 ? 10.705 37.944 54.138 1.00 34.02 141 ILE A CA 1
ATOM 1113 C C . ILE A 1 149 ? 12.080 38.512 53.817 1.00 35.35 141 ILE A C 1
ATOM 1114 O O . ILE A 1 149 ? 12.340 38.952 52.695 1.00 36.20 141 ILE A O 1
ATOM 1119 N N . ASN A 1 150 ? 12.950 38.506 54.822 1.00 35.21 142 ASN A N 1
ATOM 1120 C CA . ASN A 1 150 ? 14.324 38.955 54.657 1.00 35.34 142 ASN A CA 1
ATOM 1121 C C . ASN A 1 150 ? 15.263 37.769 54.520 1.00 35.17 142 ASN A C 1
ATOM 1122 O O . ASN A 1 150 ? 15.090 36.755 55.195 1.00 34.89 142 ASN A O 1
ATOM 1127 N N . ASP A 1 151 ? 16.253 37.894 53.643 1.00 36.56 143 ASP A N 1
ATOM 1128 C CA . ASP A 1 151 ? 17.396 36.991 53.658 1.00 37.73 143 ASP A CA 1
ATOM 1129 C C . ASP A 1 151 ? 18.070 37.126 55.030 1.00 37.76 143 ASP A C 1
ATOM 1130 O O . ASP A 1 151 ? 17.972 38.172 55.682 1.00 37.45 143 ASP A O 1
ATOM 1135 N N . LEU A 1 152 ? 18.751 36.068 55.457 1.00 37.83 144 LEU A N 1
ATOM 1136 C CA . LEU A 1 152 ? 19.290 35.967 56.823 1.00 37.69 144 LEU A CA 1
ATOM 1137 C C . LEU A 1 152 ? 20.113 37.148 57.376 1.00 38.45 144 LEU A C 1
ATOM 1138 O O . LEU A 1 152 ? 19.965 37.475 58.557 1.00 38.48 144 LEU A O 1
ATOM 1143 N N . PRO A 1 153 ? 20.959 37.797 56.538 1.00 38.67 145 PRO A N 1
ATOM 1144 C CA . PRO A 1 153 ? 21.835 38.860 57.059 1.00 40.44 145 PRO A CA 1
ATOM 1145 C C . PRO A 1 153 ? 21.175 40.190 57.459 1.00 40.98 145 PRO A C 1
ATOM 1146 O O . PRO A 1 153 ? 21.836 41.020 58.085 1.00 43.22 145 PRO A O 1
ATOM 1150 N N . VAL A 1 154 ? 19.915 40.414 57.095 1.00 39.53 146 VAL A N 1
ATOM 1151 C CA . VAL A 1 154 ? 19.295 41.724 57.333 1.00 38.58 146 VAL A CA 1
ATOM 1152 C C . VAL A 1 154 ? 18.067 41.612 58.237 1.00 37.31 146 VAL A C 1
ATOM 1153 O O . VAL A 1 154 ? 17.158 40.836 57.965 1.00 36.48 146 VAL A O 1
ATOM 1157 N N . GLY A 1 155 ? 18.060 42.388 59.317 1.00 37.54 147 GLY A N 1
ATOM 1158 C CA . GLY A 1 155 ? 16.999 42.308 60.322 1.00 37.43 147 GLY A CA 1
ATOM 1159 C C . GLY A 1 155 ? 15.797 43.185 60.032 1.00 36.93 147 GLY A C 1
ATOM 1160 O O . GLY A 1 155 ? 15.760 43.915 59.038 1.00 38.28 147 GLY A O 1
ATOM 1161 N N . ARG A 1 156 ? 14.815 43.118 60.919 1.00 36.66 148 ARG A N 1
ATOM 1162 C CA . ARG A 1 156 ? 13.568 43.840 60.748 1.00 35.96 148 ARG A CA 1
ATOM 1163 C C . ARG A 1 156 ? 13.491 45.045 61.673 1.00 35.65 148 ARG A C 1
ATOM 1164 O O . ARG A 1 156 ? 14.249 45.152 62.638 1.00 36.69 148 ARG A O 1
ATOM 1172 N N . SER A 1 157 ? 12.573 45.951 61.357 1.00 34.56 149 SER A N 1
ATOM 1173 C CA . SER A 1 157 ? 12.401 47.186 62.098 1.00 33.83 149 SER A CA 1
ATOM 1174 C C . SER A 1 157 ? 11.079 47.156 62.854 1.00 33.16 149 SER A C 1
ATOM 1175 O O . SER A 1 157 ? 10.023 46.910 62.265 1.00 32.18 149 SER A O 1
ATOM 1178 N N . VAL A 1 158 ? 11.144 47.408 64.157 1.00 33.72 150 VAL A N 1
ATOM 1179 C CA . VAL A 1 158 ? 9.935 47.510 64.979 1.00 33.47 150 VAL A CA 1
ATOM 1180 C C . VAL A 1 158 ? 9.107 48.708 64.506 1.00 34.24 150 VAL A C 1
ATOM 1181 O O . VAL A 1 158 ? 7.883 48.616 64.387 1.00 33.70 150 VAL A O 1
ATOM 1185 N N . ASP A 1 159 ? 9.794 49.810 64.202 1.00 35.27 151 ASP A N 1
ATOM 1186 C CA . ASP A 1 159 ? 9.154 51.031 63.710 1.00 37.57 151 ASP A CA 1
ATOM 1187 C C . ASP A 1 159 ? 8.349 50.806 62.428 1.00 37.19 151 ASP A C 1
ATOM 1188 O O . ASP A 1 159 ? 7.200 51.245 62.332 1.00 37.69 151 ASP A O 1
ATOM 1193 N N . GLU A 1 160 ? 8.950 50.111 61.463 1.00 36.38 152 GLU A N 1
ATOM 1194 C CA . GLU A 1 160 ? 8.265 49.748 60.222 1.00 37.20 152 GLU A CA 1
ATOM 1195 C C . GLU A 1 160 ? 7.048 48.853 60.487 1.00 35.60 152 GLU A C 1
ATOM 1196 O O . GLU A 1 160 ? 5.990 49.048 59.890 1.00 35.87 152 GLU A O 1
ATOM 1202 N N . THR A 1 161 ? 7.206 47.899 61.401 1.00 34.39 153 THR A N 1
ATOM 1203 C CA . THR A 1 161 ? 6.134 46.977 61.782 1.00 33.40 153 THR A CA 1
ATOM 1204 C C . THR A 1 161 ? 4.953 47.722 62.425 1.00 33.57 153 THR A C 1
ATOM 1205 O O . THR A 1 161 ? 3.789 47.459 62.098 1.00 33.60 153 THR A O 1
ATOM 1209 N N . LEU A 1 162 ? 5.261 48.657 63.321 1.00 33.44 154 LEU A N 1
ATOM 1210 C CA . LEU A 1 162 ? 4.249 49.527 63.925 1.00 33.66 154 LEU A CA 1
ATOM 1211 C C . LEU A 1 162 ? 3.558 50.415 62.885 1.00 34.21 154 LEU A C 1
ATOM 1212 O O . LEU A 1 162 ? 2.344 50.602 62.940 1.00 34.62 154 LEU A O 1
ATOM 1217 N N . ARG A 1 163 ? 4.328 50.954 61.939 1.00 33.80 155 ARG A N 1
ATOM 1218 C CA . ARG A 1 163 ? 3.757 51.733 60.842 1.00 34.70 155 ARG A CA 1
ATOM 1219 C C . ARG A 1 163 ? 2.753 50.898 60.035 1.00 34.30 155 ARG A C 1
ATOM 1220 O O . ARG A 1 163 ? 1.623 51.329 59.804 1.00 34.92 155 ARG A O 1
ATOM 1228 N N . LEU A 1 164 ? 3.174 49.707 59.616 1.00 33.46 156 LEU A N 1
ATOM 1229 C CA . LEU A 1 164 ? 2.312 48.801 58.858 1.00 32.88 156 LEU A CA 1
ATOM 1230 C C . LEU A 1 164 ? 1.031 48.461 59.628 1.00 33.15 156 LEU A C 1
ATOM 1231 O O . LEU A 1 164 ? -0.070 48.617 59.100 1.00 33.10 156 LEU A O 1
ATOM 1236 N N . VAL A 1 165 ? 1.176 48.035 60.881 1.00 33.09 157 VAL A N 1
ATOM 1237 C CA . VAL A 1 165 ? 0.016 47.638 61.692 1.00 33.07 157 VAL A CA 1
ATOM 1238 C C . VAL A 1 165 ? -0.975 48.784 61.894 1.00 33.59 157 VAL A C 1
ATOM 1239 O O . VAL A 1 165 ? -2.184 48.598 61.733 1.00 34.85 157 VAL A O 1
ATOM 1243 N N . GLN A 1 166 ? -0.468 49.966 62.237 1.00 34.21 158 GLN A N 1
ATOM 1244 C CA . GLN A 1 166 ? -1.336 51.136 62.420 1.00 35.24 158 GLN A CA 1
ATOM 1245 C C . GLN A 1 166 ? -2.031 51.547 61.125 1.00 34.60 158 GLN A C 1
ATOM 1246 O O . GLN A 1 166 ? -3.179 51.973 61.154 1.00 34.73 158 GLN A O 1
ATOM 1252 N N . ALA A 1 167 ? -1.334 51.409 59.997 1.00 33.47 159 ALA A N 1
ATOM 1253 C CA . ALA A 1 167 ? -1.924 51.698 58.692 1.00 33.72 159 ALA A CA 1
ATOM 1254 C C . ALA A 1 167 ? -3.058 50.735 58.342 1.00 33.83 159 ALA A C 1
ATOM 1255 O O . ALA A 1 167 ? -4.076 51.157 57.797 1.00 34.43 159 ALA A O 1
ATOM 1257 N N . PHE A 1 168 ? -2.885 49.448 58.650 1.00 32.82 160 PHE A N 1
ATOM 1258 C CA . PHE A 1 168 ? -3.947 48.473 58.423 1.00 33.08 160 PHE A CA 1
ATOM 1259 C C . PHE A 1 168 ? -5.132 48.745 59.343 1.00 33.99 160 PHE A C 1
ATOM 1260 O O . PHE A 1 168 ? -6.282 48.654 58.923 1.00 34.18 160 PHE A O 1
ATOM 1268 N N . GLN A 1 169 ? -4.838 49.100 60.589 1.00 34.14 161 GLN A N 1
ATOM 1269 C CA . GLN A 1 169 ? -5.881 49.457 61.541 1.00 35.57 161 GLN A CA 1
ATOM 1270 C C . GLN A 1 169 ? -6.617 50.700 61.098 1.00 36.57 161 GLN A C 1
ATOM 1271 O O . GLN A 1 169 ? -7.843 50.742 61.121 1.00 37.23 161 GLN A O 1
ATOM 1277 N N . TYR A 1 170 ? -5.864 51.705 60.674 1.00 36.98 162 TYR A N 1
ATOM 1278 C CA . TYR A 1 170 ? -6.460 52.920 60.177 1.00 38.11 162 TYR A CA 1
ATOM 1279 C C . TYR A 1 170 ? -7.308 52.669 58.930 1.00 38.76 162 TYR A C 1
ATOM 1280 O O . TYR A 1 170 ? -8.469 53.081 58.883 1.00 38.74 162 TYR A O 1
ATOM 1289 N N . THR A 1 171 ? -6.739 51.987 57.935 1.00 38.23 163 THR A N 1
ATOM 1290 C CA . THR A 1 171 ? -7.470 51.740 56.688 1.00 39.24 163 THR A CA 1
ATOM 1291 C C . THR A 1 171 ? -8.679 50.800 56.847 1.00 39.94 163 THR A C 1
ATOM 1292 O O . THR A 1 171 ? -9.631 50.891 56.072 1.00 40.59 163 THR A O 1
ATOM 1296 N N . ASP A 1 172 ? -8.653 49.921 57.851 1.00 39.13 164 ASP A N 1
ATOM 1297 C CA . ASP A 1 172 ? -9.819 49.089 58.185 1.00 40.40 164 ASP A CA 1
ATOM 1298 C C . ASP A 1 172 ? -11.047 49.943 58.503 1.00 41.21 164 ASP A C 1
ATOM 1299 O O . ASP A 1 172 ? -12.177 49.558 58.203 1.00 41.90 164 ASP A O 1
ATOM 1304 N N . LYS A 1 173 ? -10.815 51.100 59.115 1.00 42.51 165 LYS A N 1
ATOM 1305 C CA . LYS A 1 173 ? -11.903 51.989 59.521 1.00 45.47 165 LYS A CA 1
ATOM 1306 C C . LYS A 1 173 ? -12.338 52.945 58.415 1.00 47.10 165 LYS A C 1
ATOM 1307 O O . LYS A 1 173 ? -13.530 53.185 58.238 1.00 47.90 165 LYS A O 1
ATOM 1313 N N . HIS A 1 174 ? -11.369 53.472 57.668 1.00 48.63 166 HIS A N 1
ATOM 1314 C CA . HIS A 1 174 ? -11.604 54.626 56.796 1.00 51.92 166 HIS A CA 1
ATOM 1315 C C . HIS A 1 174 ? -11.401 54.373 55.328 1.00 54.82 166 HIS A C 1
ATOM 1316 O O . HIS A 1 174 ? -11.861 55.158 54.498 1.00 56.62 166 HIS A O 1
ATOM 1323 N N . GLY A 1 175 ? -10.723 53.280 54.988 1.00 56.27 167 GLY A N 1
ATOM 1324 C CA . GLY A 1 175 ? -10.255 53.065 53.621 1.00 58.36 167 GLY A CA 1
ATOM 1325 C C . GLY A 1 175 ? -8.979 53.862 53.412 1.00 60.64 167 GLY A C 1
ATOM 1326 O O . GLY A 1 175 ? -8.339 54.275 54.382 1.00 59.46 167 GLY A O 1
ATOM 1327 N N . GLU A 1 176 ? -8.608 54.087 52.154 1.00 64.79 168 GLU A N 1
ATOM 1328 C CA . GLU A 1 176 ? -7.397 54.847 51.827 1.00 67.98 168 GLU A CA 1
ATOM 1329 C C . GLU A 1 176 ? -7.625 56.353 51.909 1.00 71.35 168 GLU A C 1
ATOM 1330 O O . GLU A 1 176 ? -8.689 56.845 51.527 1.00 72.76 168 GLU A O 1
ATOM 1336 N N . VAL A 1 177 ? -6.618 57.081 52.394 1.00 75.57 169 VAL A N 1
ATOM 1337 C CA . VAL A 1 177 ? -6.722 58.540 52.555 1.00 79.21 169 VAL A CA 1
ATOM 1338 C C . VAL A 1 177 ? -5.488 59.315 52.078 1.00 82.59 169 VAL A C 1
ATOM 1339 O O . VAL A 1 177 ? -4.379 58.776 52.017 1.00 82.92 169 VAL A O 1
ATOM 1343 N N . CYS A 1 178 ? -5.710 60.585 51.741 1.00 87.11 170 CYS A N 1
ATOM 1344 C CA . CYS A 1 178 ? -4.635 61.550 51.525 1.00 88.56 170 CYS A CA 1
ATOM 1345 C C . CYS A 1 178 ? -4.434 62.363 52.801 1.00 89.40 170 CYS A C 1
ATOM 1346 O O . CYS A 1 178 ? -3.405 63.013 52.985 1.00 90.59 170 CYS A O 1
ATOM 1349 N N . HIS B 1 8 ? 0.500 31.247 36.899 1.00 86.42 0 HIS B N 1
ATOM 1350 C CA . HIS B 1 8 ? -0.135 30.327 37.886 1.00 85.42 0 HIS B CA 1
ATOM 1351 C C . HIS B 1 8 ? 0.689 30.210 39.141 1.00 82.27 0 HIS B C 1
ATOM 1352 O O . HIS B 1 8 ? 0.160 30.327 40.248 1.00 81.65 0 HIS B O 1
ATOM 1359 N N . MET B 1 9 ? 1.992 29.989 38.979 1.00 77.15 1 MET B N 1
ATOM 1360 C CA . MET B 1 9 ? 2.892 29.765 40.112 1.00 72.33 1 MET B CA 1
ATOM 1361 C C . MET B 1 9 ? 3.891 30.901 40.291 1.00 62.68 1 MET B C 1
ATOM 1362 O O . MET B 1 9 ? 4.518 31.341 39.325 1.00 59.59 1 MET B O 1
ATOM 1367 N N . SER B 1 10 ? 4.039 31.364 41.531 1.00 56.79 2 SER B N 1
ATOM 1368 C CA . SER B 1 10 ? 5.072 32.339 41.873 1.00 51.21 2 SER B CA 1
ATOM 1369 C C . SER B 1 10 ? 6.457 31.731 41.682 1.00 48.56 2 SER B C 1
ATOM 1370 O O . SER B 1 10 ? 6.685 30.564 42.000 1.00 48.55 2 SER B O 1
ATOM 1373 N N . LYS B 1 11 ? 7.375 32.533 41.161 1.00 45.43 3 LYS B N 1
ATOM 1374 C CA . LYS B 1 11 ? 8.740 32.088 40.919 1.00 44.89 3 LYS B CA 1
ATOM 1375 C C . LYS B 1 11 ? 9.733 32.828 41.817 1.00 43.26 3 LYS B C 1
ATOM 1376 O O . LYS B 1 11 ? 10.946 32.656 41.690 1.00 43.31 3 LYS B O 1
ATOM 1382 N N . ALA B 1 12 ? 9.208 33.645 42.730 1.00 41.18 4 ALA B N 1
ATOM 1383 C CA . ALA B 1 12 ? 10.048 34.475 43.589 1.00 39.79 4 ALA B CA 1
ATOM 1384 C C . ALA B 1 12 ? 10.421 33.759 44.884 1.00 39.30 4 ALA B C 1
ATOM 1385 O O . ALA B 1 12 ? 9.570 33.528 45.747 1.00 38.36 4 ALA B O 1
ATOM 1387 N N . PHE B 1 13 ? 11.697 33.404 45.010 1.00 39.00 5 PHE B N 1
ATOM 1388 C CA . PHE B 1 13 ? 12.194 32.740 46.215 1.00 39.82 5 PHE B CA 1
ATOM 1389 C C . PHE B 1 13 ? 13.475 33.393 46.723 1.00 39.41 5 PHE B C 1
ATOM 1390 O O . PHE B 1 13 ? 14.379 33.701 45.939 1.00 40.30 5 PHE B O 1
ATOM 1398 N N . ILE B 1 14 ? 13.549 33.605 48.035 1.00 39.23 6 ILE B N 1
ATOM 1399 C CA . ILE B 1 14 ? 14.734 34.202 48.656 1.00 39.82 6 ILE B CA 1
ATOM 1400 C C . ILE B 1 14 ? 15.966 33.330 48.399 1.00 40.74 6 ILE B C 1
ATOM 1401 O O . ILE B 1 14 ? 15.908 32.109 48.545 1.00 43.05 6 ILE B O 1
ATOM 1406 N N . GLY B 1 15 ? 17.066 33.959 47.999 1.00 41.16 7 GLY B N 1
ATOM 1407 C CA . GLY B 1 15 ? 18.321 33.240 47.753 1.00 42.31 7 GLY B CA 1
ATOM 1408 C C . GLY B 1 15 ? 18.374 32.531 46.413 1.00 43.04 7 GLY B C 1
ATOM 1409 O O . GLY B 1 15 ? 19.340 31.833 46.112 1.00 44.84 7 GLY B O 1
ATOM 1410 N N . LYS B 1 16 ? 17.330 32.713 45.611 1.00 43.42 8 LYS B N 1
ATOM 1411 C CA . LYS B 1 16 ? 17.252 32.148 44.271 1.00 44.93 8 LYS B CA 1
ATOM 1412 C C . LYS B 1 16 ? 17.265 33.290 43.260 1.00 44.27 8 LYS B C 1
ATOM 1413 O O . LYS B 1 16 ? 16.909 34.419 43.610 1.00 42.19 8 LYS B O 1
ATOM 1419 N N . PRO B 1 17 ? 17.691 33.011 42.008 1.00 44.93 9 PRO B N 1
ATOM 1420 C CA . PRO B 1 17 ? 17.608 34.020 40.952 1.00 44.13 9 PRO B CA 1
ATOM 1421 C C . PRO B 1 17 ? 16.208 34.626 40.869 1.00 42.86 9 PRO B C 1
ATOM 1422 O O . PRO B 1 17 ? 15.219 33.895 40.804 1.00 42.02 9 PRO B O 1
ATOM 1426 N N . ALA B 1 18 ? 16.141 35.954 40.902 1.00 41.68 10 ALA B N 1
ATOM 1427 C CA . ALA B 1 18 ? 14.880 36.677 40.810 1.00 40.73 10 ALA B CA 1
ATOM 1428 C C . ALA B 1 18 ? 14.181 36.374 39.487 1.00 40.68 10 ALA B C 1
ATOM 1429 O O . ALA B 1 18 ? 14.847 36.238 38.461 1.00 41.20 10 ALA B O 1
ATOM 1431 N N . PRO B 1 19 ? 12.837 36.256 39.504 1.00 40.37 11 PRO B N 1
ATOM 1432 C CA . PRO B 1 19 ? 12.128 35.992 38.255 1.00 41.60 11 PRO B CA 1
ATOM 1433 C C . PRO B 1 19 ? 12.497 37.012 37.186 1.00 43.13 11 PRO B C 1
ATOM 1434 O O . PRO B 1 19 ? 12.376 38.221 37.403 1.00 42.26 11 PRO B O 1
ATOM 1438 N N . ASP B 1 20 ? 12.969 36.511 36.051 1.00 46.22 12 ASP B N 1
ATOM 1439 C CA . ASP B 1 20 ? 13.327 37.349 34.921 1.00 47.90 12 ASP B CA 1
ATOM 1440 C C . ASP B 1 20 ? 12.098 38.084 34.402 1.00 47.42 12 ASP B C 1
ATOM 1441 O O . ASP B 1 20 ? 11.002 37.529 34.376 1.00 48.92 12 ASP B O 1
ATOM 1446 N N . PHE B 1 21 ? 12.281 39.342 34.021 1.00 47.13 13 PHE B N 1
ATOM 1447 C CA . PHE B 1 21 ? 11.212 40.113 33.393 1.00 46.08 13 PHE B CA 1
ATOM 1448 C C . PHE B 1 21 ? 11.727 40.918 32.203 1.00 47.39 13 PHE B C 1
ATOM 1449 O O . PHE B 1 21 ? 12.897 41.315 32.163 1.00 48.26 13 PHE B O 1
ATOM 1457 N N . ALA B 1 22 ? 10.842 41.129 31.234 1.00 45.80 14 ALA B N 1
ATOM 1458 C CA . ALA B 1 22 ? 11.110 41.960 30.068 1.00 47.00 14 ALA B CA 1
ATOM 1459 C C . ALA B 1 22 ? 9.782 42.522 29.592 1.00 45.69 14 ALA B C 1
ATOM 1460 O O . ALA B 1 22 ? 8.869 41.769 29.254 1.00 46.06 14 ALA B O 1
ATOM 1462 N N . THR B 1 23 ? 9.673 43.846 29.582 1.00 45.23 15 THR B N 1
ATOM 1463 C CA . THR B 1 23 ? 8.431 44.513 29.203 1.00 44.45 15 THR B CA 1
ATOM 1464 C C . THR B 1 23 ? 8.683 45.948 28.738 1.00 45.96 15 THR B C 1
ATOM 1465 O O . THR B 1 23 ? 9.810 46.441 28.805 1.00 47.71 15 THR B O 1
ATOM 1469 N N . LYS B 1 24 ? 7.628 46.603 28.258 1.00 46.90 16 LYS B N 1
ATOM 1470 C CA . LYS B 1 24 ? 7.689 48.015 27.903 1.00 47.98 16 LYS B CA 1
ATOM 1471 C C . LYS B 1 24 ? 7.411 48.898 29.116 1.00 46.32 16 LYS B C 1
ATOM 1472 O O . LYS B 1 24 ? 6.630 48.535 30.004 1.00 44.87 16 LYS B O 1
ATOM 1478 N N . ALA B 1 25 ? 8.058 50.058 29.141 1.00 45.82 17 ALA B N 1
ATOM 1479 C CA . ALA B 1 25 ? 7.937 51.000 30.247 1.00 46.03 17 ALA B CA 1
ATOM 1480 C C . ALA B 1 25 ? 7.907 52.438 29.741 1.00 47.16 17 ALA B C 1
ATOM 1481 O O . ALA B 1 25 ? 8.276 52.709 28.598 1.00 47.99 17 ALA B O 1
ATOM 1483 N N . VAL B 1 26 ? 7.452 53.353 30.593 1.00 47.47 18 VAL B N 1
ATOM 1484 C CA . VAL B 1 26 ? 7.596 54.780 30.326 1.00 49.06 18 VAL B CA 1
ATOM 1485 C C . VAL B 1 26 ? 8.762 55.314 31.153 1.00 49.51 18 VAL B C 1
ATOM 1486 O O . VAL B 1 26 ? 8.797 55.156 32.374 1.00 48.04 18 VAL B O 1
ATOM 1490 N N . PHE B 1 27 ? 9.721 55.926 30.470 1.00 51.73 19 PHE B N 1
ATOM 1491 C CA . PHE B 1 27 ? 10.838 56.589 31.123 1.00 53.27 19 PHE B CA 1
ATOM 1492 C C . PHE B 1 27 ? 11.132 57.885 30.386 1.00 56.06 19 PHE B C 1
ATOM 1493 O O . PHE B 1 27 ? 11.323 57.881 29.163 1.00 57.57 19 PHE B O 1
ATOM 1501 N N . ASP B 1 28 ? 11.153 58.987 31.136 1.00 57.32 20 ASP B N 1
ATOM 1502 C CA . ASP B 1 28 ? 11.386 60.329 30.590 1.00 59.43 20 ASP B CA 1
ATOM 1503 C C . ASP B 1 28 ? 10.446 60.643 29.412 1.00 60.37 20 ASP B C 1
ATOM 1504 O O . ASP B 1 28 ? 10.865 61.181 28.385 1.00 61.91 20 ASP B O 1
ATOM 1509 N N . GLY B 1 29 ? 9.175 60.280 29.573 1.00 59.77 21 GLY B N 1
ATOM 1510 C CA . GLY B 1 29 ? 8.136 60.560 28.579 1.00 60.99 21 GLY B CA 1
ATOM 1511 C C . GLY B 1 29 ? 8.120 59.681 27.339 1.00 61.31 21 GLY B C 1
ATOM 1512 O O . GLY B 1 29 ? 7.307 59.898 26.440 1.00 62.71 21 GLY B O 1
ATOM 1513 N N . ASP B 1 30 ? 9.008 58.688 27.287 1.00 60.93 22 ASP B N 1
ATOM 1514 C CA . ASP B 1 30 ? 9.138 57.814 26.117 1.00 61.29 22 ASP B CA 1
ATOM 1515 C C . ASP B 1 30 ? 8.909 56.342 26.440 1.00 59.26 22 ASP B C 1
ATOM 1516 O O . ASP B 1 30 ? 9.116 55.904 27.574 1.00 56.80 22 ASP B O 1
ATOM 1521 N N . PHE B 1 31 ? 8.491 55.583 25.428 1.00 58.21 23 PHE B N 1
ATOM 1522 C CA . PHE B 1 31 ? 8.349 54.138 25.556 1.00 55.83 23 PHE B CA 1
ATOM 1523 C C . PHE B 1 31 ? 9.713 53.470 25.413 1.00 56.82 23 PHE B C 1
ATOM 1524 O O . PHE B 1 31 ? 10.399 53.652 24.404 1.00 58.27 23 PHE B O 1
ATOM 1532 N N . VAL B 1 32 ? 10.110 52.716 26.436 1.00 55.09 24 VAL B N 1
ATOM 1533 C CA . VAL B 1 32 ? 11.380 51.987 26.413 1.00 56.02 24 VAL B CA 1
ATOM 1534 C C . VAL B 1 32 ? 11.177 50.514 26.761 1.00 54.97 24 VAL B C 1
ATOM 1535 O O . VAL B 1 32 ? 10.164 50.144 27.364 1.00 52.90 24 VAL B O 1
ATOM 1539 N N . ASP B 1 33 ? 12.142 49.685 26.367 1.00 55.58 25 ASP B N 1
ATOM 1540 C CA . ASP B 1 33 ? 12.187 48.285 26.770 1.00 55.76 25 ASP B CA 1
ATOM 1541 C C . ASP B 1 33 ? 13.025 48.140 28.034 1.00 55.96 25 ASP B C 1
ATOM 1542 O O . ASP B 1 33 ? 14.114 48.706 28.137 1.00 57.24 25 ASP B O 1
ATOM 1547 N N . VAL B 1 34 ? 12.504 47.389 28.999 1.00 54.86 26 VAL B N 1
ATOM 1548 C CA . VAL B 1 34 ? 13.218 47.139 30.246 1.00 54.74 26 VAL B CA 1
ATOM 1549 C C . VAL B 1 34 ? 13.362 45.636 30.481 1.00 55.46 26 VAL B C 1
ATOM 1550 O O . VAL B 1 34 ? 12.370 44.904 30.495 1.00 55.25 26 VAL B O 1
ATOM 1554 N N . LYS B 1 35 ? 14.606 45.194 30.653 1.00 54.97 27 LYS B N 1
ATOM 1555 C CA . LYS B 1 35 ? 14.925 43.805 30.984 1.00 54.88 27 LYS B CA 1
ATOM 1556 C C . LYS B 1 35 ? 15.661 43.764 32.319 1.00 53.24 27 LYS B C 1
ATOM 1557 O O . LYS B 1 35 ? 16.402 44.692 32.649 1.00 53.01 27 LYS B O 1
ATOM 1563 N N . LEU B 1 36 ? 15.469 42.687 33.079 1.00 52.14 28 LEU B N 1
ATOM 1564 C CA . LEU B 1 36 ? 16.164 42.511 34.356 1.00 51.42 28 LEU B CA 1
ATOM 1565 C C . LEU B 1 36 ? 17.679 42.442 34.170 1.00 51.87 28 LEU B C 1
ATOM 1566 O O . LEU B 1 36 ? 18.433 43.002 34.970 1.00 51.22 28 LEU B O 1
ATOM 1571 N N . SER B 1 37 ? 18.111 41.772 33.103 1.00 53.34 29 SER B N 1
ATOM 1572 C CA . SER B 1 37 ? 19.530 41.626 32.787 1.00 54.13 29 SER B CA 1
ATOM 1573 C C . SER B 1 37 ? 20.230 42.965 32.528 1.00 54.66 29 SER B C 1
ATOM 1574 O O . SER B 1 37 ? 21.460 43.036 32.553 1.00 55.55 29 SER B O 1
ATOM 1577 N N . ASP B 1 38 ? 19.448 44.016 32.285 1.00 53.06 30 ASP B N 1
ATOM 1578 C CA . ASP B 1 38 ? 19.992 45.362 32.088 1.00 54.68 30 ASP B CA 1
ATOM 1579 C C . ASP B 1 38 ? 20.660 45.890 33.354 1.00 54.78 30 ASP B C 1
ATOM 1580 O O . ASP B 1 38 ? 21.482 46.806 33.296 1.00 55.56 30 ASP B O 1
ATOM 1585 N N . TYR B 1 39 ? 20.309 45.298 34.492 1.00 54.07 31 TYR B N 1
ATOM 1586 C CA . TYR B 1 39 ? 20.718 45.822 35.789 1.00 53.26 31 TYR B CA 1
ATOM 1587 C C . TYR B 1 39 ? 21.701 44.933 36.548 1.00 53.75 31 TYR B C 1
ATOM 1588 O O . TYR B 1 39 ? 21.951 45.150 37.735 1.00 53.12 31 TYR B O 1
ATOM 1597 N N . LYS B 1 40 ? 22.266 43.942 35.858 1.00 55.65 32 LYS B N 1
ATOM 1598 C CA . LYS B 1 40 ? 23.348 43.133 36.420 1.00 58.08 32 LYS B CA 1
ATOM 1599 C C . LYS B 1 40 ? 24.471 44.030 36.937 1.00 57.17 32 LYS B C 1
ATOM 1600 O O . LYS B 1 40 ? 24.819 45.027 36.303 1.00 57.78 32 LYS B O 1
ATOM 1606 N N . GLY B 1 41 ? 25.012 43.677 38.100 1.00 55.53 33 GLY B N 1
ATOM 1607 C CA . GLY B 1 41 ? 26.083 44.447 38.732 1.00 55.05 33 GLY B CA 1
ATOM 1608 C C . GLY B 1 41 ? 25.568 45.594 39.583 1.00 54.19 33 GLY B C 1
ATOM 1609 O O . GLY B 1 41 ? 26.346 46.419 40.058 1.00 54.35 33 GLY B O 1
ATOM 1610 N N . LYS B 1 42 ? 24.255 45.625 39.796 1.00 53.53 34 LYS B N 1
ATOM 1611 C CA . LYS B 1 42 ? 23.588 46.735 40.465 1.00 52.80 34 LYS B CA 1
ATOM 1612 C C . LYS B 1 42 ? 22.387 46.216 41.256 1.00 49.98 34 LYS B C 1
ATOM 1613 O O . LYS B 1 42 ? 21.718 45.281 40.818 1.00 49.67 34 LYS B O 1
ATOM 1619 N N . TYR B 1 43 ? 22.129 46.803 42.426 1.00 47.62 35 TYR B N 1
ATOM 1620 C CA . TYR B 1 43 ? 20.900 46.512 43.168 1.00 45.67 35 TYR B CA 1
ATOM 1621 C C . TYR B 1 43 ? 19.687 47.107 42.457 1.00 44.65 35 TYR B C 1
ATOM 1622 O O . TYR B 1 43 ? 19.748 48.220 41.928 1.00 45.37 35 TYR B O 1
ATOM 1631 N N . VAL B 1 44 ? 18.600 46.341 42.431 1.00 42.44 36 VAL B N 1
ATOM 1632 C CA . VAL B 1 44 ? 17.351 46.775 41.813 1.00 41.10 36 VAL B CA 1
ATOM 1633 C C . VAL B 1 44 ? 16.234 46.656 42.830 1.00 38.81 36 VAL B C 1
ATOM 1634 O O . VAL B 1 44 ? 16.111 45.631 43.491 1.00 39.15 36 VAL B O 1
ATOM 1638 N N . VAL B 1 45 ? 15.436 47.712 42.955 1.00 38.12 37 VAL B N 1
ATOM 1639 C CA . VAL B 1 45 ? 14.193 47.664 43.712 1.00 37.35 37 VAL B CA 1
ATOM 1640 C C . VAL B 1 45 ? 13.044 47.668 42.708 1.00 38.22 37 VAL B C 1
ATOM 1641 O O . VAL B 1 45 ? 12.876 48.623 41.946 1.00 39.22 37 VAL B O 1
ATOM 1645 N N . LEU B 1 46 ? 12.277 46.582 42.692 1.00 36.75 38 LEU B N 1
ATOM 1646 C CA . LEU B 1 46 ? 11.111 46.475 41.831 1.00 35.99 38 LEU B CA 1
ATOM 1647 C C . LEU B 1 46 ? 9.874 46.515 42.704 1.00 36.46 38 LEU B C 1
ATOM 1648 O O . LEU B 1 46 ? 9.714 45.680 43.596 1.00 37.56 38 LEU B O 1
ATOM 1653 N N . PHE B 1 47 ? 9.001 47.486 42.454 1.00 36.16 39 PHE B N 1
ATOM 1654 C CA . PHE B 1 47 ? 7.774 47.578 43.232 1.00 36.02 39 PHE B CA 1
ATOM 1655 C C . PHE B 1 47 ? 6.517 47.697 42.376 1.00 36.25 39 PHE B C 1
ATOM 1656 O O . PHE B 1 47 ? 6.533 48.280 41.291 1.00 36.60 39 PHE B O 1
ATOM 1664 N N . PHE B 1 48 ? 5.438 47.118 42.890 1.00 35.58 40 PHE B N 1
ATOM 1665 C CA . PHE B 1 48 ? 4.175 47.022 42.188 1.00 35.69 40 PHE B CA 1
ATOM 1666 C C . PHE B 1 48 ? 3.140 47.914 42.849 1.00 35.65 40 PHE B C 1
ATOM 1667 O O . PHE B 1 48 ? 3.156 48.096 44.065 1.00 34.96 40 PHE B O 1
ATOM 1675 N N . TYR B 1 49 ? 2.250 48.474 42.036 1.00 35.41 41 TYR B N 1
ATOM 1676 C CA . TYR B 1 49 ? 1.070 49.167 42.542 1.00 35.93 41 TYR B CA 1
ATOM 1677 C C . TYR B 1 49 ? -0.142 48.699 41.735 1.00 35.84 41 TYR B C 1
ATOM 1678 O O . TYR B 1 49 ? 0.022 48.205 40.619 1.00 35.38 41 TYR B O 1
ATOM 1687 N N . PRO B 1 50 ? -1.356 48.834 42.299 1.00 35.59 42 PRO B N 1
ATOM 1688 C CA . PRO B 1 50 ? -2.544 48.231 41.687 1.00 36.28 42 PRO B CA 1
ATOM 1689 C C . PRO B 1 50 ? -3.030 48.882 40.385 1.00 38.22 42 PRO B C 1
ATOM 1690 O O . PRO B 1 50 ? -3.207 48.180 39.387 1.00 37.89 42 PRO B O 1
ATOM 1694 N N . LEU B 1 51 ? -3.245 50.200 40.398 1.00 40.41 43 LEU B N 1
ATOM 1695 C CA . LEU B 1 51 ? -4.007 50.871 39.336 1.00 41.22 43 LEU B CA 1
ATOM 1696 C C . LEU B 1 51 ? -3.594 52.310 39.042 1.00 42.22 43 LEU B C 1
ATOM 1697 O O . LEU B 1 51 ? -3.464 53.127 39.958 1.00 42.84 43 LEU B O 1
ATOM 1702 N N . ASP B 1 52 ? -3.427 52.614 37.755 1.00 41.91 44 ASP B N 1
ATOM 1703 C CA . ASP B 1 52 ? -3.314 53.991 37.277 1.00 42.83 44 ASP B CA 1
ATOM 1704 C C . ASP B 1 52 ? -4.616 54.757 37.515 1.00 44.05 44 ASP B C 1
ATOM 1705 O O . ASP B 1 52 ? -5.689 54.154 37.607 1.00 44.83 44 ASP B O 1
ATOM 1710 N N . PHE B 1 53 ? -4.505 56.083 37.619 1.00 44.93 45 PHE B N 1
ATOM 1711 C CA . PHE B 1 53 ? -5.659 56.992 37.719 1.00 46.81 45 PHE B CA 1
ATOM 1712 C C . PHE B 1 53 ? -6.547 56.722 38.937 1.00 47.81 45 PHE B C 1
ATOM 1713 O O . PHE B 1 53 ? -7.760 56.943 38.912 1.00 48.38 45 PHE B O 1
ATOM 1721 N N . THR B 1 54 ? -5.911 56.250 40.003 1.00 49.07 46 THR B N 1
ATOM 1722 C CA . THR B 1 54 ? -6.573 56.002 41.276 1.00 51.84 46 THR B CA 1
ATOM 1723 C C . THR B 1 54 ? -7.087 57.304 41.906 1.00 55.33 46 THR B C 1
ATOM 1724 O O . THR B 1 54 ? -6.543 58.384 41.657 1.00 55.56 46 THR B O 1
ATOM 1728 N N . PHE B 1 55 ? -8.141 57.189 42.710 1.00 57.23 47 PHE B N 1
ATOM 1729 C CA . PHE B 1 55 ? -8.772 58.350 43.343 1.00 60.57 47 PHE B CA 1
ATOM 1730 C C . PHE B 1 55 ? -7.945 58.940 44.483 1.00 61.62 47 PHE B C 1
ATOM 1731 O O . PHE B 1 55 ? -7.920 60.158 44.668 1.00 64.00 47 PHE B O 1
ATOM 1739 N N . VAL B 1 56 ? -7.283 58.077 45.250 1.00 60.94 48 VAL B N 1
ATOM 1740 C CA . VAL B 1 56 ? -6.364 58.536 46.288 1.00 61.54 48 VAL B CA 1
ATOM 1741 C C . VAL B 1 56 ? -5.045 58.974 45.662 1.00 61.53 48 VAL B C 1
ATOM 1742 O O . VAL B 1 56 ? -4.507 58.298 44.783 1.00 61.27 48 VAL B O 1
ATOM 1746 N N . CYS B 1 57 ? -4.548 60.123 46.111 1.00 63.37 49 CYS B N 1
ATOM 1747 C CA . CYS B 1 57 ? -3.296 60.692 45.620 1.00 64.10 49 CYS B CA 1
ATOM 1748 C C . CYS B 1 57 ? -2.146 59.675 45.680 1.00 58.47 49 CYS B C 1
ATOM 1749 O O . CYS B 1 57 ? -1.947 59.023 46.707 1.00 57.13 49 CYS B O 1
ATOM 1752 N N . PRO B 1 58 ? -1.399 59.526 44.570 1.00 54.84 50 PRO B N 1
ATOM 1753 C CA . PRO B 1 58 ? -0.341 58.514 44.489 1.00 52.81 50 PRO B CA 1
ATOM 1754 C C . PRO B 1 58 ? 0.964 58.945 45.169 1.00 51.79 50 PRO B C 1
ATOM 1755 O O . PRO B 1 58 ? 2.043 58.807 44.582 1.00 50.75 50 PRO B O 1
ATOM 1759 N N . THR B 1 59 ? 0.856 59.439 46.403 1.00 51.60 51 THR B N 1
ATOM 1760 C CA . THR B 1 59 ? 2.008 59.947 47.160 1.00 52.67 51 THR B CA 1
ATOM 1761 C C . THR B 1 59 ? 3.095 58.890 47.334 1.00 51.58 51 THR B C 1
ATOM 1762 O O . THR B 1 59 ? 4.288 59.189 47.252 1.00 50.94 51 THR B O 1
ATOM 1766 N N . GLU B 1 60 ? 2.666 57.652 47.554 1.00 50.69 52 GLU B N 1
ATOM 1767 C CA . GLU B 1 60 ? 3.569 56.526 47.736 1.00 50.66 52 GLU B CA 1
ATOM 1768 C C . GLU B 1 60 ? 4.503 56.326 46.538 1.00 50.65 52 GLU B C 1
ATOM 1769 O O . GLU B 1 60 ? 5.711 56.160 46.706 1.00 51.76 52 GLU B O 1
ATOM 1775 N N . ILE B 1 61 ? 3.932 56.343 45.337 1.00 49.36 53 ILE B N 1
ATOM 1776 C CA . ILE B 1 61 ? 4.687 56.137 44.102 1.00 47.72 53 ILE B CA 1
ATOM 1777 C C . ILE B 1 61 ? 5.595 57.338 43.821 1.00 47.83 53 ILE B C 1
ATOM 1778 O O . ILE B 1 61 ? 6.764 57.177 43.458 1.00 48.17 53 ILE B O 1
ATOM 1783 N N . ILE B 1 62 ? 5.042 58.534 44.004 1.00 46.93 54 ILE B N 1
ATOM 1784 C CA . ILE B 1 62 ? 5.757 59.795 43.797 1.00 47.35 54 ILE B CA 1
ATOM 1785 C C . ILE B 1 62 ? 6.994 59.915 44.699 1.00 46.97 54 ILE B C 1
ATOM 1786 O O . ILE B 1 62 ? 8.038 60.414 44.267 1.00 47.18 54 ILE B O 1
ATOM 1791 N N . ALA B 1 63 ? 6.872 59.443 45.940 1.00 45.36 55 ALA B N 1
ATOM 1792 C CA . ALA B 1 63 ? 7.982 59.465 46.895 1.00 45.00 55 ALA B CA 1
ATOM 1793 C C . ALA B 1 63 ? 9.218 58.727 46.369 1.00 44.03 55 ALA B C 1
ATOM 1794 O O . ALA B 1 63 ? 10.339 59.191 46.556 1.00 44.34 55 ALA B O 1
ATOM 1796 N N . PHE B 1 64 ? 9.004 57.593 45.705 1.00 42.83 56 PHE B N 1
ATOM 1797 C CA . PHE B 1 64 ? 10.097 56.824 45.112 1.00 43.28 56 PHE B CA 1
ATOM 1798 C C . PHE B 1 64 ? 10.756 57.562 43.945 1.00 44.27 56 PHE B C 1
ATOM 1799 O O . PHE B 1 64 ? 11.954 57.404 43.704 1.00 45.08 56 PHE B O 1
ATOM 1807 N N . SER B 1 65 ? 9.967 58.360 43.229 1.00 44.12 57 SER B N 1
ATOM 1808 C CA . SER B 1 65 ? 10.485 59.197 42.152 1.00 45.50 57 SER B CA 1
ATOM 1809 C C . SER B 1 65 ? 11.244 60.395 42.715 1.00 46.28 57 SER B C 1
ATOM 1810 O O . SER B 1 65 ? 12.402 60.619 42.359 1.00 46.87 57 SER B O 1
ATOM 1813 N N . ASP B 1 66 ? 10.590 61.147 43.602 1.00 46.38 58 ASP B N 1
ATOM 1814 C CA . ASP B 1 66 ? 11.180 62.336 44.223 1.00 48.02 58 ASP B CA 1
ATOM 1815 C C . ASP B 1 66 ? 12.497 62.040 44.931 1.00 48.30 58 ASP B C 1
ATOM 1816 O O . ASP B 1 66 ? 13.417 62.858 44.915 1.00 50.00 58 ASP B O 1
ATOM 1821 N N . ARG B 1 67 ? 12.583 60.869 45.552 1.00 46.97 59 ARG B N 1
ATOM 1822 C CA . ARG B 1 67 ? 13.757 60.524 46.344 1.00 47.56 59 ARG B CA 1
ATOM 1823 C C . ARG B 1 67 ? 14.697 59.569 45.618 1.00 47.17 59 ARG B C 1
ATOM 1824 O O . ARG B 1 67 ? 15.579 58.971 46.234 1.00 47.60 59 ARG B O 1
ATOM 1832 N N . PHE B 1 68 ? 14.518 59.448 44.303 1.00 47.60 60 PHE B N 1
ATOM 1833 C CA . PHE B 1 68 ? 15.400 58.614 43.485 1.00 47.99 60 PHE B CA 1
ATOM 1834 C C . PHE B 1 68 ? 16.891 58.993 43.554 1.00 49.24 60 PHE B C 1
ATOM 1835 O O . PHE B 1 68 ? 17.738 58.097 43.495 1.00 49.62 60 PHE B O 1
ATOM 1843 N N . PRO B 1 69 ? 17.224 60.305 43.664 1.00 50.54 61 PRO B N 1
ATOM 1844 C CA . PRO B 1 69 ? 18.641 60.653 43.849 1.00 51.31 61 PRO B CA 1
ATOM 1845 C C . PRO B 1 69 ? 19.328 59.909 45.000 1.00 50.46 61 PRO B C 1
ATOM 1846 O O . PRO B 1 69 ? 20.509 59.574 44.889 1.00 50.39 61 PRO B O 1
ATOM 1850 N N . GLU B 1 70 ? 18.594 59.641 46.081 1.00 49.25 62 GLU B N 1
ATOM 1851 C CA . GLU B 1 70 ? 19.125 58.853 47.198 1.00 49.35 62 GLU B CA 1
ATOM 1852 C C . GLU B 1 70 ? 19.440 57.406 46.791 1.00 48.18 62 GLU B C 1
ATOM 1853 O O . GLU B 1 70 ? 20.393 56.810 47.297 1.00 49.13 62 GLU B O 1
ATOM 1859 N N . PHE B 1 71 ? 18.639 56.849 45.883 1.00 46.55 63 PHE B N 1
ATOM 1860 C CA . PHE B 1 71 ? 18.905 55.520 45.331 1.00 46.32 63 PHE B CA 1
ATOM 1861 C C . PHE B 1 71 ? 20.051 55.562 44.324 1.00 48.39 63 PHE B C 1
ATOM 1862 O O . PHE B 1 71 ? 20.902 54.669 44.309 1.00 47.59 63 PHE B O 1
ATOM 1870 N N . LYS B 1 72 ? 20.069 56.601 43.490 1.00 50.31 64 LYS B N 1
ATOM 1871 C CA . LYS B 1 72 ? 21.104 56.757 42.471 1.00 53.81 64 LYS B CA 1
ATOM 1872 C C . LYS B 1 72 ? 22.485 56.886 43.109 1.00 55.70 64 LYS B C 1
ATOM 1873 O O . LYS B 1 72 ? 23.469 56.359 42.589 1.00 57.26 64 LYS B O 1
ATOM 1879 N N . ASN B 1 73 ? 22.542 57.580 44.243 1.00 57.55 65 ASN B N 1
ATOM 1880 C CA . ASN B 1 73 ? 23.782 57.752 44.991 1.00 59.93 65 ASN B CA 1
ATOM 1881 C C . ASN B 1 73 ? 24.313 56.436 45.562 1.00 58.62 65 ASN B C 1
ATOM 1882 O O . ASN B 1 73 ? 25.522 56.270 45.735 1.00 60.13 65 ASN B O 1
ATOM 1887 N N . LEU B 1 74 ? 23.402 55.507 45.846 1.00 55.82 66 LEU B N 1
ATOM 1888 C CA . LEU B 1 74 ? 23.763 54.169 46.310 1.00 54.03 66 LEU B CA 1
ATOM 1889 C C . LEU B 1 74 ? 23.954 53.190 45.147 1.00 53.57 66 LEU B C 1
ATOM 1890 O O . LEU B 1 74 ? 24.180 51.997 45.368 1.00 53.11 66 LEU B O 1
ATOM 1895 N N . ASN B 1 75 ? 23.870 53.704 43.918 1.00 54.04 67 ASN B N 1
ATOM 1896 C CA . ASN B 1 75 ? 23.927 52.893 42.695 1.00 54.60 67 ASN B CA 1
ATOM 1897 C C . ASN B 1 75 ? 22.839 51.811 42.672 1.00 52.45 67 ASN B C 1
ATOM 1898 O O . ASN B 1 75 ? 23.103 50.646 42.372 1.00 51.95 67 ASN B O 1
ATOM 1903 N N . VAL B 1 76 ? 21.616 52.215 43.012 1.00 50.59 68 VAL B N 1
ATOM 1904 C CA . VAL B 1 76 ? 20.466 51.318 43.041 1.00 48.12 68 VAL B CA 1
ATOM 1905 C C . VAL B 1 76 ? 19.443 51.776 42.006 1.00 48.17 68 VAL B C 1
ATOM 1906 O O . VAL B 1 76 ? 19.128 52.966 41.924 1.00 50.58 68 VAL B O 1
ATOM 1910 N N . ALA B 1 77 ? 18.935 50.833 41.216 1.00 46.12 69 ALA B N 1
ATOM 1911 C CA . ALA B 1 77 ? 17.882 51.123 40.247 1.00 44.95 69 ALA B CA 1
ATOM 1912 C C . ALA B 1 77 ? 16.508 50.864 40.857 1.00 43.45 69 ALA B C 1
ATOM 1913 O O . ALA B 1 77 ? 16.336 49.925 41.633 1.00 42.58 69 ALA B O 1
ATOM 1915 N N . VAL B 1 78 ? 15.540 51.709 40.511 1.00 43.74 70 VAL B N 1
ATOM 1916 C CA . VAL B 1 78 ? 14.181 51.612 41.050 1.00 42.23 70 VAL B CA 1
ATOM 1917 C C . VAL B 1 78 ? 13.174 51.523 39.903 1.00 42.95 70 VAL B C 1
ATOM 1918 O O . VAL B 1 78 ? 13.186 52.349 38.984 1.00 43.41 70 VAL B O 1
ATOM 1922 N N . LEU B 1 79 ? 12.315 50.507 39.966 1.00 41.90 71 LEU B N 1
ATOM 1923 C CA . LEU B 1 79 ? 11.338 50.244 38.916 1.00 41.26 71 LEU B CA 1
ATOM 1924 C C . LEU B 1 79 ? 9.936 50.114 39.497 1.00 40.40 71 LEU B C 1
ATOM 1925 O O . LEU B 1 79 ? 9.713 49.344 40.434 1.00 41.11 71 LEU B O 1
ATOM 1930 N N . ALA B 1 80 ? 9.000 50.887 38.950 1.00 39.76 72 ALA B N 1
ATOM 1931 C CA . ALA B 1 80 ? 7.586 50.753 39.299 1.00 38.51 72 ALA B CA 1
ATOM 1932 C C . ALA B 1 80 ? 6.899 49.899 38.242 1.00 37.66 72 ALA B C 1
ATOM 1933 O O . ALA B 1 80 ? 7.356 49.837 37.101 1.00 38.88 72 ALA B O 1
ATOM 1935 N N . CYS B 1 81 ? 5.812 49.236 38.626 1.00 37.20 73 CYS B N 1
ATOM 1936 C CA . CYS B 1 81 ? 5.107 48.322 37.729 1.00 36.56 73 CYS B CA 1
ATOM 1937 C C . CYS B 1 81 ? 3.640 48.162 38.123 1.00 35.89 73 CYS B C 1
ATOM 1938 O O . CYS B 1 81 ? 3.312 48.055 39.304 1.00 36.36 73 CYS B O 1
ATOM 1941 N N . SER B 1 82 ? 2.765 48.164 37.122 1.00 35.60 74 SER B N 1
ATOM 1942 C CA . SER B 1 82 ? 1.353 47.833 37.310 1.00 35.74 74 SER B CA 1
ATOM 1943 C C . SER B 1 82 ? 0.841 47.109 36.066 1.00 35.66 74 SER B C 1
ATOM 1944 O O . SER B 1 82 ? 1.522 47.078 35.028 1.00 34.29 74 SER B O 1
ATOM 1947 N N . THR B 1 83 ? -0.363 46.551 36.168 1.00 34.33 75 THR B N 1
ATOM 1948 C CA . THR B 1 83 ? -0.977 45.823 35.057 1.00 35.63 75 THR B CA 1
ATOM 1949 C C . THR B 1 83 ? -1.627 46.743 34.010 1.00 36.72 75 THR B C 1
ATOM 1950 O O . THR B 1 83 ? -2.225 46.263 33.042 1.00 37.84 75 THR B O 1
ATOM 1954 N N . ASP B 1 84 ? -1.502 48.054 34.213 1.00 37.64 76 ASP B N 1
ATOM 1955 C CA . ASP B 1 84 ? -1.976 49.056 33.256 1.00 38.98 76 ASP B CA 1
ATOM 1956 C C . ASP B 1 84 ? -1.032 49.129 32.063 1.00 39.33 76 ASP B C 1
ATOM 1957 O O . ASP B 1 84 ? 0.117 48.694 32.144 1.00 39.16 76 ASP B O 1
ATOM 1962 N N . SER B 1 85 ? -1.513 49.694 30.962 1.00 40.03 77 SER B N 1
ATOM 1963 C CA . SER B 1 85 ? -0.697 49.816 29.764 1.00 40.67 77 SER B CA 1
ATOM 1964 C C . SER B 1 85 ? 0.278 50.973 29.855 1.00 41.16 77 SER B C 1
ATOM 1965 O O . SER B 1 85 ? 0.165 51.850 30.716 1.00 40.97 77 SER B O 1
ATOM 1968 N N . VAL B 1 86 ? 1.231 50.962 28.935 1.00 42.24 78 VAL B N 1
ATOM 1969 C CA . VAL B 1 86 ? 2.206 52.021 28.801 1.00 43.21 78 VAL B CA 1
ATOM 1970 C C . VAL B 1 86 ? 1.525 53.340 28.391 1.00 43.74 78 VAL B C 1
ATOM 1971 O O . VAL B 1 86 ? 1.971 54.418 28.781 1.00 44.88 78 VAL B O 1
ATOM 1975 N N . PHE B 1 87 ? 0.429 53.240 27.636 1.00 43.70 79 PHE B N 1
ATOM 1976 C CA . PHE B 1 87 ? -0.365 54.403 27.224 1.00 44.78 79 PHE B CA 1
ATOM 1977 C C . PHE B 1 87 ? -1.087 55.015 28.417 1.00 44.92 79 PHE B C 1
ATOM 1978 O O . PHE B 1 87 ? -1.216 56.238 28.522 1.00 45.10 79 PHE B O 1
ATOM 1986 N N . SER B 1 88 ? -1.561 54.147 29.307 1.00 44.01 80 SER B N 1
ATOM 1987 C CA . SER B 1 88 ? -2.170 54.567 30.558 1.00 43.98 80 SER B CA 1
ATOM 1988 C C . SER B 1 88 ? -1.151 55.283 31.450 1.00 43.67 80 SER B C 1
ATOM 1989 O O . SER B 1 88 ? -1.455 56.333 32.021 1.00 43.09 80 SER B O 1
ATOM 1992 N N . HIS B 1 89 ? 0.055 54.717 31.549 1.00 43.00 81 HIS B N 1
ATOM 1993 C CA . HIS B 1 89 ? 1.132 55.306 32.350 1.00 42.91 81 HIS B CA 1
ATOM 1994 C C . HIS B 1 89 ? 1.473 56.688 31.878 1.00 44.45 81 HIS B C 1
ATOM 1995 O O . HIS B 1 89 ? 1.540 57.618 32.682 1.00 45.80 81 HIS B O 1
ATOM 2002 N N . LEU B 1 90 ? 1.688 56.832 30.571 1.00 45.11 82 LEU B N 1
ATOM 2003 C CA . LEU B 1 90 ? 2.081 58.112 29.982 1.00 46.98 82 LEU B CA 1
ATOM 2004 C C . LEU B 1 90 ? 1.044 59.202 30.241 1.00 47.75 82 LEU B C 1
ATOM 2005 O O . LEU B 1 90 ? 1.399 60.325 30.599 1.00 48.52 82 LEU B O 1
ATOM 2010 N N . ALA B 1 91 ? -0.230 58.861 30.063 1.00 47.16 83 ALA B N 1
ATOM 2011 C CA . ALA B 1 91 ? -1.325 59.798 30.303 1.00 48.20 83 ALA B CA 1
ATOM 2012 C C . ALA B 1 91 ? -1.397 60.240 31.768 1.00 47.87 83 ALA B C 1
ATOM 2013 O O . ALA B 1 91 ? -1.721 61.394 32.057 1.00 49.05 83 ALA B O 1
ATOM 2015 N N . TRP B 1 92 ? -1.087 59.323 32.682 1.00 47.12 84 TRP B N 1
ATOM 2016 C CA . TRP B 1 92 ? -1.088 59.627 34.113 1.00 46.86 84 TRP B CA 1
ATOM 2017 C C . TRP B 1 92 ? 0.119 60.438 34.493 1.00 47.24 84 TRP B C 1
ATOM 2018 O O . TRP B 1 92 ? 0.052 61.291 35.378 1.00 46.86 84 TRP B O 1
ATOM 2029 N N . ILE B 1 93 ? 1.233 60.176 33.812 1.00 47.57 85 ILE B N 1
ATOM 2030 C CA . ILE B 1 93 ? 2.454 60.962 33.961 1.00 49.03 85 ILE B CA 1
ATOM 2031 C C . ILE B 1 93 ? 2.240 62.387 33.432 1.00 51.23 85 ILE B C 1
ATOM 2032 O O . ILE B 1 93 ? 2.764 63.352 33.996 1.00 52.05 85 ILE B O 1
ATOM 2037 N N . ASN B 1 94 ? 1.448 62.509 32.367 1.00 51.82 86 ASN B N 1
ATOM 2038 C CA . ASN B 1 94 ? 1.099 63.807 31.788 1.00 53.79 86 ASN B CA 1
ATOM 2039 C C . ASN B 1 94 ? 0.022 64.561 32.566 1.00 54.87 86 ASN B C 1
ATOM 2040 O O . ASN B 1 94 ? -0.242 65.731 32.290 1.00 57.40 86 ASN B O 1
ATOM 2045 N N . THR B 1 95 ? -0.606 63.888 33.524 1.00 54.00 87 THR B N 1
ATOM 2046 C CA . THR B 1 95 ? -1.558 64.537 34.417 1.00 55.55 87 THR B CA 1
ATOM 2047 C C . THR B 1 95 ? -0.770 65.204 35.547 1.00 57.08 87 THR B C 1
ATOM 2048 O O . THR B 1 95 ? 0.032 64.543 36.213 1.00 55.93 87 THR B O 1
ATOM 2052 N N . PRO B 1 96 ? -0.973 66.523 35.749 1.00 59.82 88 PRO B N 1
ATOM 2053 C CA . PRO B 1 96 ? -0.280 67.249 36.819 1.00 61.15 88 PRO B CA 1
ATOM 2054 C C . PRO B 1 96 ? -0.612 66.691 38.202 1.00 60.44 88 PRO B C 1
ATOM 2055 O O . PRO B 1 96 ? -1.733 66.225 38.431 1.00 60.58 88 PRO B O 1
ATOM 2059 N N . ARG B 1 97 ? 0.361 66.741 39.108 1.00 59.97 89 ARG B N 1
ATOM 2060 C CA . ARG B 1 97 ? 0.193 66.214 40.462 1.00 59.56 89 ARG B CA 1
ATOM 2061 C C . ARG B 1 97 ? -0.922 66.916 41.231 1.00 61.72 89 ARG B C 1
ATOM 2062 O O . ARG B 1 97 ? -1.531 66.327 42.125 1.00 61.46 89 ARG B O 1
ATOM 2070 N N . LYS B 1 98 ? -1.184 68.170 40.865 1.00 65.21 90 LYS B N 1
ATOM 2071 C CA . LYS B 1 98 ? -2.290 68.950 41.420 1.00 68.29 90 LYS B CA 1
ATOM 2072 C C . LYS B 1 98 ? -3.640 68.294 41.131 1.00 67.81 90 LYS B C 1
ATOM 2073 O O . LYS B 1 98 ? -4.560 68.371 41.945 1.00 68.83 90 LYS B O 1
ATOM 2079 N N . HIS B 1 99 ? -3.747 67.652 39.969 1.00 67.51 91 HIS B N 1
ATOM 2080 C CA . HIS B 1 99 ? -4.986 66.996 39.551 1.00 67.59 91 HIS B CA 1
ATOM 2081 C C . HIS B 1 99 ? -4.961 65.503 39.770 1.00 65.19 91 HIS B C 1
ATOM 2082 O O . HIS B 1 99 ? -5.647 64.752 39.072 1.00 64.65 91 HIS B O 1
ATOM 2089 N N . GLY B 1 100 ? -4.169 65.066 40.750 1.00 63.02 92 GLY B N 1
ATOM 2090 C CA . GLY B 1 100 ? -4.094 63.660 41.141 1.00 59.45 92 GLY B CA 1
ATOM 2091 C C . GLY B 1 100 ? -3.226 62.784 40.254 1.00 57.37 92 GLY B C 1
ATOM 2092 O O . GLY B 1 100 ? -3.263 61.556 40.364 1.00 56.22 92 GLY B O 1
ATOM 2093 N N . GLY B 1 101 ? -2.442 63.407 39.380 1.00 56.14 93 GLY B N 1
ATOM 2094 C CA . GLY B 1 101 ? -1.583 62.670 38.461 1.00 54.59 93 GLY B CA 1
ATOM 2095 C C . GLY B 1 101 ? -0.230 62.325 39.049 1.00 53.92 93 GLY B C 1
ATOM 2096 O O . GLY B 1 101 ? 0.054 62.638 40.207 1.00 53.78 93 GLY B O 1
ATOM 2097 N N . LEU B 1 102 ? 0.608 61.677 38.245 1.00 52.97 94 LEU B N 1
ATOM 2098 C CA . LEU B 1 102 ? 1.958 61.319 38.669 1.00 52.39 94 LEU B CA 1
ATOM 2099 C C . LEU B 1 102 ? 2.965 62.436 38.434 1.00 53.89 94 LEU B C 1
ATOM 2100 O O . LEU B 1 102 ? 3.965 62.532 39.148 1.00 53.99 94 LEU B O 1
ATOM 2105 N N . GLY B 1 103 ? 2.706 63.266 37.426 1.00 55.57 95 GLY B N 1
ATOM 2106 C CA . GLY B 1 103 ? 3.655 64.292 37.003 1.00 58.10 95 GLY B CA 1
ATOM 2107 C C . GLY B 1 103 ? 4.933 63.668 36.472 1.00 58.77 95 GLY B C 1
ATOM 2108 O O . GLY B 1 103 ? 4.928 62.522 36.017 1.00 56.86 95 GLY B O 1
ATOM 2109 N N . ASP B 1 104 ? 6.029 64.420 36.541 1.00 61.76 96 ASP B N 1
ATOM 2110 C CA . ASP B 1 104 ? 7.340 63.934 36.108 1.00 63.44 96 ASP B CA 1
ATOM 2111 C C . ASP B 1 104 ? 7.820 62.765 36.957 1.00 61.14 96 ASP B C 1
ATOM 2112 O O . ASP B 1 104 ? 7.908 62.870 38.182 1.00 61.72 96 ASP B O 1
ATOM 2117 N N . MET B 1 105 ? 8.122 61.651 36.298 1.00 57.77 97 MET B N 1
ATOM 2118 C CA . MET B 1 105 ? 8.685 60.492 36.976 1.00 54.98 97 MET B CA 1
ATOM 2119 C C . MET B 1 105 ? 10.161 60.348 36.632 1.00 54.45 97 MET B C 1
ATOM 2120 O O . MET B 1 105 ? 10.541 60.402 35.461 1.00 54.58 97 MET B O 1
ATOM 2125 N N . LYS B 1 106 ? 10.988 60.187 37.662 1.00 53.15 98 LYS B N 1
ATOM 2126 C CA . LYS B 1 106 ? 12.427 59.999 37.474 1.00 54.35 98 LYS B CA 1
ATOM 2127 C C . LYS B 1 106 ? 12.782 58.518 37.360 1.00 51.99 98 LYS B C 1
ATOM 2128 O O . LYS B 1 106 ? 13.935 58.165 37.120 1.00 52.18 98 LYS B O 1
ATOM 2134 N N . ILE B 1 107 ? 11.785 57.657 37.542 1.00 48.68 99 ILE B N 1
ATOM 2135 C CA . ILE B 1 107 ? 11.979 56.212 37.448 1.00 46.24 99 ILE B CA 1
ATOM 2136 C C . ILE B 1 107 ? 11.116 55.614 36.332 1.00 46.23 99 ILE B C 1
ATOM 2137 O O . ILE B 1 107 ? 10.052 56.159 36.020 1.00 46.70 99 ILE B O 1
ATOM 2142 N N . PRO B 1 108 ? 11.576 54.501 35.721 1.00 45.22 100 PRO B N 1
ATOM 2143 C CA . PRO B 1 108 ? 10.762 53.795 34.728 1.00 44.60 100 PRO B CA 1
ATOM 2144 C C . PRO B 1 108 ? 9.475 53.246 35.348 1.00 42.69 100 PRO B C 1
ATOM 2145 O O . PRO B 1 108 ? 9.511 52.720 36.458 1.00 42.18 100 PRO B O 1
ATOM 2149 N N . VAL B 1 109 ? 8.355 53.388 34.641 1.00 41.80 101 VAL B N 1
ATOM 2150 C CA . VAL B 1 109 ? 7.080 52.810 35.073 1.00 41.24 101 VAL B CA 1
ATOM 2151 C C . VAL B 1 109 ? 6.694 51.698 34.095 1.00 41.41 101 VAL B C 1
ATOM 2152 O O . VAL B 1 109 ? 6.346 51.962 32.940 1.00 42.57 101 VAL B O 1
ATOM 2156 N N . LEU B 1 110 ? 6.774 50.458 34.571 1.00 40.04 102 LEU B N 1
ATOM 2157 C CA . LEU B 1 110 ? 6.620 49.271 33.729 1.00 39.50 102 LEU B CA 1
ATOM 2158 C C . LEU B 1 110 ? 5.167 48.897 33.490 1.00 39.26 102 LEU B C 1
ATOM 2159 O O . LEU B 1 110 ? 4.329 49.013 34.391 1.00 39.59 102 LEU B O 1
ATOM 2164 N N . ALA B 1 111 ? 4.882 48.439 32.272 1.00 39.04 103 ALA B N 1
ATOM 2165 C CA . ALA B 1 111 ? 3.551 47.952 31.909 1.00 40.45 103 ALA B CA 1
ATOM 2166 C C . ALA B 1 111 ? 3.498 46.424 31.954 1.00 39.91 103 ALA B C 1
ATOM 2167 O O . ALA B 1 111 ? 4.331 45.746 31.346 1.00 39.28 103 ALA B O 1
ATOM 2169 N N . ASP B 1 112 ? 2.516 45.891 32.673 1.00 37.52 104 ASP B N 1
ATOM 2170 C CA . ASP B 1 112 ? 2.367 44.445 32.833 1.00 37.81 104 ASP B CA 1
ATOM 2171 C C . ASP B 1 112 ? 0.944 44.015 32.450 1.00 38.31 104 ASP B C 1
ATOM 2172 O O . ASP B 1 112 ? 0.243 43.359 33.228 1.00 38.15 104 ASP B O 1
ATOM 2177 N N . THR B 1 113 ? 0.519 44.395 31.246 1.00 39.03 105 THR B N 1
ATOM 2178 C CA . THR B 1 113 ? -0.817 44.041 30.748 1.00 40.04 105 THR B CA 1
ATOM 2179 C C . THR B 1 113 ? -0.975 42.523 30.595 1.00 41.05 105 THR B C 1
ATOM 2180 O O . THR B 1 113 ? -2.074 41.989 30.765 1.00 40.52 105 THR B O 1
ATOM 2184 N N . ASN B 1 114 ? 0.139 41.859 30.266 1.00 42.68 106 ASN B N 1
ATOM 2185 C CA . ASN B 1 114 ? 0.323 40.402 30.367 1.00 43.88 106 ASN B CA 1
ATOM 2186 C C . ASN B 1 114 ? -0.177 39.755 31.648 1.00 41.31 106 ASN B C 1
ATOM 2187 O O . ASN B 1 114 ? -0.741 38.664 31.615 1.00 41.08 106 ASN B O 1
ATOM 2192 N N . HIS B 1 115 ? 0.094 40.419 32.772 1.00 38.92 107 HIS B N 1
ATOM 2193 C CA . HIS B 1 115 ? -0.026 39.841 34.118 1.00 38.77 107 HIS B CA 1
ATOM 2194 C C . HIS B 1 115 ? 1.122 38.910 34.425 1.00 38.10 107 HIS B C 1
ATOM 2195 O O . HIS B 1 115 ? 1.242 38.421 35.545 1.00 37.74 107 HIS B O 1
ATOM 2202 N N . GLN B 1 116 ? 1.992 38.685 33.440 1.00 38.76 108 GLN B N 1
ATOM 2203 C CA . GLN B 1 116 ? 3.081 37.718 33.566 1.00 39.55 108 GLN B CA 1
ATOM 2204 C C . GLN B 1 116 ? 4.063 38.065 34.687 1.00 37.78 108 GLN B C 1
ATOM 2205 O O . GLN B 1 116 ? 4.452 37.190 35.465 1.00 37.49 108 GLN B O 1
ATOM 2211 N N . ILE B 1 117 ? 4.460 39.334 34.765 1.00 36.00 109 ILE B N 1
ATOM 2212 C CA . ILE B 1 117 ? 5.414 39.767 35.780 1.00 34.66 109 ILE B CA 1
ATOM 2213 C C . ILE B 1 117 ? 4.794 39.663 37.177 1.00 33.68 109 ILE B C 1
ATOM 2214 O O . ILE B 1 117 ? 5.414 39.123 38.095 1.00 33.13 109 ILE B O 1
ATOM 2219 N N . ALA B 1 118 ? 3.568 40.158 37.324 1.00 33.37 110 ALA B N 1
ATOM 2220 C CA . ALA B 1 118 ? 2.849 40.044 38.595 1.00 33.37 110 ALA B CA 1
ATOM 2221 C C . ALA B 1 118 ? 2.674 38.580 39.011 1.00 35.60 110 ALA B C 1
ATOM 2222 O O . ALA B 1 118 ? 2.749 38.259 40.200 1.00 38.21 110 ALA B O 1
ATOM 2224 N N . LYS B 1 119 ? 2.455 37.698 38.034 1.00 36.76 111 LYS B N 1
ATOM 2225 C CA . LYS B 1 119 ? 2.313 36.266 38.302 1.00 38.42 111 LYS B CA 1
ATOM 2226 C C . LYS B 1 119 ? 3.630 35.649 38.759 1.00 37.82 111 LYS B C 1
ATOM 2227 O O . LYS B 1 119 ? 3.670 34.924 39.748 1.00 37.85 111 LYS B O 1
ATOM 2233 N N . ASP B 1 120 ? 4.707 35.948 38.041 1.00 37.79 112 ASP B N 1
ATOM 2234 C CA . ASP B 1 120 ? 6.024 35.418 38.379 1.00 37.94 112 ASP B CA 1
ATOM 2235 C C . ASP B 1 120 ? 6.512 35.879 39.748 1.00 37.80 112 ASP B C 1
ATOM 2236 O O . ASP B 1 120 ? 7.289 35.175 40.400 1.00 38.15 112 ASP B O 1
ATOM 2241 N N . TYR B 1 121 ? 6.049 37.052 40.178 1.00 35.98 113 TYR B N 1
ATOM 2242 C CA . TYR B 1 121 ? 6.414 37.596 41.478 1.00 35.08 113 TYR B CA 1
ATOM 2243 C C . TYR B 1 121 ? 5.385 37.283 42.562 1.00 35.44 113 TYR B C 1
ATOM 2244 O O . TYR B 1 121 ? 5.587 37.614 43.729 1.00 36.49 113 TYR B O 1
ATOM 2253 N N . GLY B 1 122 ? 4.297 36.625 42.162 1.00 34.79 114 GLY B N 1
ATOM 2254 C CA . GLY B 1 122 ? 3.262 36.163 43.088 1.00 36.42 114 GLY B CA 1
ATOM 2255 C C . GLY B 1 122 ? 2.511 37.275 43.793 1.00 35.54 114 GLY B C 1
ATOM 2256 O O . GLY B 1 122 ? 2.159 37.145 44.963 1.00 36.66 114 GLY B O 1
ATOM 2257 N N . VAL B 1 123 ? 2.270 38.369 43.078 1.00 36.10 115 VAL B N 1
ATOM 2258 C CA . VAL B 1 123 ? 1.588 39.535 43.641 1.00 34.75 115 VAL B CA 1
ATOM 2259 C C . VAL B 1 123 ? 0.294 39.854 42.895 1.00 34.59 115 VAL B C 1
ATOM 2260 O O . VAL B 1 123 ? -0.314 40.899 43.126 1.00 35.07 115 VAL B O 1
ATOM 2264 N N . LEU B 1 124 ? -0.123 38.968 41.995 1.00 35.25 116 LEU B N 1
ATOM 2265 C CA . LEU B 1 124 ? -1.350 39.209 41.239 1.00 35.61 116 LEU B CA 1
ATOM 2266 C C . LEU B 1 124 ? -2.573 38.875 42.076 1.00 36.14 116 LEU B C 1
ATOM 2267 O O . LEU B 1 124 ? -2.678 37.779 42.619 1.00 35.79 116 LEU B O 1
ATOM 2272 N N . LYS B 1 125 ? -3.478 39.841 42.186 1.00 37.64 117 LYS B N 1
ATOM 2273 C CA . LYS B 1 125 ? -4.798 39.610 42.748 1.00 38.87 117 LYS B CA 1
ATOM 2274 C C . LYS B 1 125 ? -5.664 39.100 41.598 1.00 41.70 117 LYS B C 1
ATOM 2275 O O . LYS B 1 125 ? -6.140 39.885 40.773 1.00 42.37 117 LYS B O 1
ATOM 2281 N N . ASP B 1 126 ? -5.838 37.780 41.543 1.00 45.07 118 ASP B N 1
ATOM 2282 C CA . ASP B 1 126 ? -6.480 37.089 40.414 1.00 47.94 118 ASP B CA 1
ATOM 2283 C C . ASP B 1 126 ? -7.840 37.640 39.994 1.00 46.70 118 ASP B C 1
ATOM 2284 O O . ASP B 1 126 ? -8.077 37.866 38.809 1.00 46.27 118 ASP B O 1
ATOM 2289 N N . ASP B 1 127 ? -8.725 37.848 40.965 1.00 46.35 119 ASP B N 1
ATOM 2290 C CA . ASP B 1 127 ? -10.103 38.253 40.674 1.00 46.99 119 ASP B CA 1
ATOM 2291 C C . ASP B 1 127 ? -10.246 39.669 40.097 1.00 44.79 119 ASP B C 1
ATOM 2292 O O . ASP B 1 127 ? -11.297 40.014 39.564 1.00 46.45 119 ASP B O 1
ATOM 2297 N N . GLU B 1 128 ? -9.192 40.477 40.193 1.00 43.59 120 GLU B N 1
ATOM 2298 C CA . GLU B 1 128 ? -9.239 41.856 39.703 1.00 43.05 120 GLU B CA 1
ATOM 2299 C C . GLU B 1 128 ? -8.202 42.181 38.627 1.00 41.91 120 GLU B C 1
ATOM 2300 O O . GLU B 1 128 ? -8.260 43.252 38.023 1.00 43.16 120 GLU B O 1
ATOM 2306 N N . GLY B 1 129 ? -7.255 41.276 38.394 1.00 40.09 121 GLY B N 1
ATOM 2307 C CA . GLY B 1 129 ? -6.180 41.518 37.422 1.00 39.28 121 GLY B CA 1
ATOM 2308 C C . GLY B 1 129 ? -5.300 42.705 37.776 1.00 38.60 121 GLY B C 1
ATOM 2309 O O . GLY B 1 129 ? -4.837 43.434 36.894 1.00 38.37 121 GLY B O 1
ATOM 2310 N N . ILE B 1 130 ? -5.088 42.908 39.075 1.00 37.65 122 ILE B N 1
ATOM 2311 C CA . ILE B 1 130 ? -4.240 43.990 39.573 1.00 36.11 122 ILE B CA 1
ATOM 2312 C C . ILE B 1 130 ? -3.195 43.424 40.527 1.00 35.12 122 ILE B C 1
ATOM 2313 O O . ILE B 1 130 ? -3.408 42.374 41.137 1.00 34.86 122 ILE B O 1
ATOM 2318 N N . ALA B 1 131 ? -2.063 44.110 40.636 1.00 33.68 123 ALA B N 1
ATOM 2319 C CA . ALA B 1 131 ? -1.002 43.687 41.542 1.00 33.35 123 ALA B CA 1
ATOM 2320 C C . ALA B 1 131 ? -1.245 44.202 42.953 1.00 33.88 123 ALA B C 1
ATOM 2321 O O . ALA B 1 131 ? -1.719 45.324 43.141 1.00 34.77 123 ALA B O 1
ATOM 2323 N N . TYR B 1 132 ? -0.924 43.374 43.942 1.00 33.54 124 TYR B N 1
ATOM 2324 C CA . TYR B 1 132 ? -0.807 43.835 45.321 1.00 33.87 124 TYR B CA 1
ATOM 2325 C C . TYR B 1 132 ? 0.416 44.737 45.453 1.00 34.30 124 TYR B C 1
ATOM 2326 O O . TYR B 1 132 ? 1.263 44.783 44.546 1.00 33.44 124 TYR B O 1
ATOM 2335 N N . ARG B 1 133 ? 0.518 45.445 46.576 1.00 34.29 125 ARG B N 1
ATOM 2336 C CA . ARG B 1 133 ? 1.627 46.377 46.780 1.00 35.46 125 ARG B CA 1
ATOM 2337 C C . ARG B 1 133 ? 2.898 45.634 47.181 1.00 35.92 125 ARG B C 1
ATOM 2338 O O . ARG B 1 133 ? 3.315 45.643 48.344 1.00 37.65 125 ARG B O 1
ATOM 2346 N N . GLY B 1 134 ? 3.500 44.982 46.191 1.00 34.18 126 GLY B N 1
ATOM 2347 C CA . GLY B 1 134 ? 4.702 44.194 46.394 1.00 33.84 126 GLY B CA 1
ATOM 2348 C C . GLY B 1 134 ? 5.955 44.999 46.129 1.00 33.59 126 GLY B C 1
ATOM 2349 O O . GLY B 1 134 ? 5.962 45.899 45.290 1.00 33.66 126 GLY B O 1
ATOM 2350 N N . LEU B 1 135 ? 7.009 44.681 46.873 1.00 32.93 127 LEU B N 1
ATOM 2351 C CA . LEU B 1 135 ? 8.318 45.284 46.693 1.00 32.69 127 LEU B CA 1
ATOM 2352 C C . LEU B 1 135 ? 9.351 44.185 46.866 1.00 32.88 127 LEU B C 1
ATOM 2353 O O . LEU B 1 135 ? 9.247 43.370 47.786 1.00 32.00 127 LEU B O 1
ATOM 2358 N N . PHE B 1 136 ? 10.342 44.181 45.977 1.00 31.92 128 PHE B N 1
ATOM 2359 C CA . PHE B 1 136 ? 11.348 43.129 45.912 1.00 33.26 128 PHE B CA 1
ATOM 2360 C C . PHE B 1 136 ? 12.720 43.743 45.714 1.00 33.75 128 PHE B C 1
ATOM 2361 O O . PHE B 1 136 ? 12.880 44.647 44.895 1.00 34.01 128 PHE B O 1
ATOM 2369 N N . ILE B 1 137 ? 13.699 43.253 46.470 1.00 34.19 129 ILE B N 1
ATOM 2370 C CA . ILE B 1 137 ? 15.078 43.725 46.353 1.00 35.94 129 ILE B CA 1
ATOM 2371 C C . ILE B 1 137 ? 15.953 42.641 45.722 1.00 36.58 129 ILE B C 1
ATOM 2372 O O . ILE B 1 137 ? 16.055 41.526 46.240 1.00 37.35 129 ILE B O 1
ATOM 2377 N N . ILE B 1 138 ? 16.565 42.982 44.593 1.00 37.72 130 ILE B N 1
ATOM 2378 C CA . ILE B 1 138 ? 17.378 42.052 43.816 1.00 38.47 130 ILE B CA 1
ATOM 2379 C C . ILE B 1 138 ? 18.825 42.548 43.808 1.00 40.34 130 ILE B C 1
ATOM 2380 O O . ILE B 1 138 ? 19.067 43.735 43.588 1.00 41.48 130 ILE B O 1
ATOM 2385 N N . ASP B 1 139 ? 19.779 41.642 44.039 1.00 40.55 131 ASP B N 1
ATOM 2386 C CA . ASP B 1 139 ? 21.194 42.018 44.140 1.00 41.95 131 ASP B CA 1
ATOM 2387 C C . ASP B 1 139 ? 21.919 42.059 42.778 1.00 43.12 131 ASP B C 1
ATOM 2388 O O . ASP B 1 139 ? 21.329 41.687 41.765 1.00 43.59 131 ASP B O 1
ATOM 2393 N N . PRO B 1 140 ? 23.188 42.531 42.750 1.00 44.24 132 PRO B N 1
ATOM 2394 C CA . PRO B 1 140 ? 23.970 42.637 41.506 1.00 46.90 132 PRO B CA 1
ATOM 2395 C C . PRO B 1 140 ? 24.098 41.344 40.699 1.00 48.10 132 PRO B C 1
ATOM 2396 O O . PRO B 1 140 ? 24.316 41.398 39.488 1.00 49.25 132 PRO B O 1
ATOM 2400 N N . LYS B 1 141 ? 23.968 40.200 41.367 1.00 48.92 133 LYS B N 1
ATOM 2401 C CA . LYS B 1 141 ? 24.071 38.899 40.709 1.00 50.64 133 LYS B CA 1
ATOM 2402 C C . LYS B 1 141 ? 22.707 38.373 40.253 1.00 49.76 133 LYS B C 1
ATOM 2403 O O . LYS B 1 141 ? 22.622 37.298 39.658 1.00 51.51 133 LYS B O 1
ATOM 2409 N N . GLY B 1 142 ? 21.646 39.129 40.534 1.00 45.98 134 GLY B N 1
ATOM 2410 C CA . GLY B 1 142 ? 20.293 38.753 40.122 1.00 43.41 134 GLY B CA 1
ATOM 2411 C C . GLY B 1 142 ? 19.559 37.906 41.147 1.00 42.05 134 GLY B C 1
ATOM 2412 O O . GLY B 1 142 ? 18.492 37.360 40.866 1.00 40.63 134 GLY B O 1
ATOM 2413 N N . ILE B 1 143 ? 20.129 37.805 42.343 1.00 41.07 135 ILE B N 1
ATOM 2414 C CA . ILE B 1 143 ? 19.577 36.969 43.395 1.00 39.98 135 ILE B CA 1
ATOM 2415 C C . ILE B 1 143 ? 18.554 37.772 44.201 1.00 38.24 135 ILE B C 1
ATOM 2416 O O . ILE B 1 143 ? 18.817 38.907 44.605 1.00 38.15 135 ILE B O 1
ATOM 2421 N N . LEU B 1 144 ? 17.380 37.188 44.414 1.00 37.76 136 LEU B N 1
ATOM 2422 C CA . LEU B 1 144 ? 16.349 37.837 45.224 1.00 36.25 136 LEU B CA 1
ATOM 2423 C C . LEU B 1 144 ? 16.745 37.821 46.697 1.00 36.51 136 LEU B C 1
ATOM 2424 O O . LEU B 1 144 ? 17.035 36.763 47.254 1.00 37.07 136 LEU B O 1
ATOM 2429 N N . ARG B 1 145 ? 16.755 38.998 47.319 1.00 37.30 137 ARG B N 1
ATOM 2430 C CA . ARG B 1 145 ? 17.194 39.141 48.713 1.00 37.53 137 ARG B CA 1
ATOM 2431 C C . ARG B 1 145 ? 16.073 39.495 49.690 1.00 36.45 137 ARG B C 1
ATOM 2432 O O . ARG B 1 145 ? 16.152 39.172 50.877 1.00 36.91 137 ARG B O 1
ATOM 2440 N N . GLN B 1 146 ? 15.036 40.168 49.200 1.00 36.00 138 GLN B N 1
ATOM 2441 C CA . GLN B 1 146 ? 13.955 40.620 50.069 1.00 35.01 138 GLN B CA 1
ATOM 2442 C C . GLN B 1 146 ? 12.608 40.565 49.364 1.00 35.19 138 GLN B C 1
ATOM 2443 O O . GLN B 1 146 ? 12.502 40.889 48.180 1.00 35.69 138 GLN B O 1
ATOM 2449 N N . ILE B 1 147 ? 11.589 40.139 50.108 1.00 33.93 139 ILE B N 1
ATOM 2450 C CA . ILE B 1 147 ? 10.213 40.119 49.629 1.00 34.03 139 ILE B CA 1
ATOM 2451 C C . ILE B 1 147 ? 9.341 40.933 50.580 1.00 34.04 139 ILE B C 1
ATOM 2452 O O . ILE B 1 147 ? 9.366 40.720 51.790 1.00 34.26 139 ILE B O 1
ATOM 2457 N N . THR B 1 148 ? 8.596 41.877 50.011 1.00 34.60 140 THR B N 1
ATOM 2458 C CA . THR B 1 148 ? 7.594 42.647 50.726 1.00 34.03 140 THR B CA 1
ATOM 2459 C C . THR B 1 148 ? 6.336 42.652 49.871 1.00 34.40 140 THR B C 1
ATOM 2460 O O . THR B 1 148 ? 6.397 42.986 48.684 1.00 33.84 140 THR B O 1
ATOM 2464 N N . ILE B 1 149 ? 5.209 42.259 50.460 1.00 32.06 141 ILE B N 1
ATOM 2465 C CA . ILE B 1 149 ? 3.922 42.366 49.785 1.00 32.83 141 ILE B CA 1
ATOM 2466 C C . ILE B 1 149 ? 2.892 42.919 50.764 1.00 33.09 141 ILE B C 1
ATOM 2467 O O . ILE B 1 149 ? 2.673 42.357 51.833 1.00 33.70 141 ILE B O 1
ATOM 2472 N N . ASN B 1 150 ? 2.277 44.034 50.386 1.00 33.21 142 ASN B N 1
ATOM 2473 C CA . ASN B 1 150 ? 1.238 44.654 51.188 1.00 33.53 142 ASN B CA 1
ATOM 2474 C C . ASN B 1 150 ? -0.117 44.446 50.549 1.00 33.42 142 ASN B C 1
ATOM 2475 O O . ASN B 1 150 ? -0.242 44.450 49.323 1.00 33.66 142 ASN B O 1
ATOM 2480 N N . ASP B 1 151 ? -1.134 44.275 51.382 1.00 33.20 143 ASP B N 1
ATOM 2481 C CA . ASP B 1 151 ? -2.504 44.376 50.915 1.00 34.38 143 ASP B CA 1
ATOM 2482 C C . ASP B 1 151 ? -2.715 45.777 50.327 1.00 35.09 143 ASP B C 1
ATOM 2483 O O . ASP B 1 151 ? -2.002 46.722 50.687 1.00 36.53 143 ASP B O 1
ATOM 2488 N N . LEU B 1 152 ? -3.690 45.896 49.427 1.00 34.82 144 LEU B N 1
ATOM 2489 C CA . LEU B 1 152 ? -3.948 47.129 48.660 1.00 35.15 144 LEU B CA 1
ATOM 2490 C C . LEU B 1 152 ? -3.949 48.462 49.433 1.00 35.83 144 LEU B C 1
ATOM 2491 O O . LEU B 1 152 ? -3.355 49.433 48.955 1.00 36.77 144 LEU B O 1
ATOM 2496 N N . PRO B 1 153 ? -4.606 48.518 50.614 1.00 35.64 145 PRO B N 1
ATOM 2497 C CA . PRO B 1 153 ? -4.775 49.824 51.272 1.00 37.10 145 PRO B CA 1
ATOM 2498 C C . PRO B 1 153 ? -3.519 50.465 51.882 1.00 36.79 145 PRO B C 1
ATOM 2499 O O . PRO B 1 153 ? -3.543 51.659 52.189 1.00 37.89 145 PRO B O 1
ATOM 2503 N N . VAL B 1 154 ? -2.449 49.695 52.067 1.00 35.21 146 VAL B N 1
ATOM 2504 C CA . VAL B 1 154 ? -1.292 50.172 52.834 1.00 34.56 146 VAL B CA 1
ATOM 2505 C C . VAL B 1 154 ? -0.027 50.293 51.977 1.00 35.17 146 VAL B C 1
ATOM 2506 O O . VAL B 1 154 ? 0.395 49.330 51.338 1.00 34.61 146 VAL B O 1
ATOM 2510 N N . GLY B 1 155 ? 0.570 51.485 51.979 1.00 36.22 147 GLY B N 1
ATOM 2511 C CA . GLY B 1 155 ? 1.740 51.775 51.149 1.00 37.10 147 GLY B CA 1
ATOM 2512 C C . GLY B 1 155 ? 3.086 51.465 51.784 1.00 37.70 147 GLY B C 1
ATOM 2513 O O . GLY B 1 155 ? 3.166 51.048 52.944 1.00 37.91 147 GLY B O 1
ATOM 2514 N N . ARG B 1 156 ? 4.143 51.692 51.013 1.00 37.97 148 ARG B N 1
ATOM 2515 C CA . ARG B 1 156 ? 5.510 51.379 51.418 1.00 38.09 148 ARG B CA 1
ATOM 2516 C C . ARG B 1 156 ? 6.316 52.616 51.799 1.00 39.00 148 ARG B C 1
ATOM 2517 O O . ARG B 1 156 ? 5.947 53.743 51.457 1.00 40.90 148 ARG B O 1
ATOM 2525 N N . SER B 1 157 ? 7.413 52.387 52.518 1.00 37.37 149 SER B N 1
ATOM 2526 C CA . SER B 1 157 ? 8.279 53.453 53.004 1.00 37.06 149 SER B CA 1
ATOM 2527 C C . SER B 1 157 ? 9.569 53.483 52.200 1.00 37.09 149 SER B C 1
ATOM 2528 O O . SER B 1 157 ? 10.223 52.449 52.015 1.00 35.27 149 SER B O 1
ATOM 2531 N N . VAL B 1 158 ? 9.921 54.668 51.713 1.00 37.57 150 VAL B N 1
ATOM 2532 C CA . VAL B 1 158 ? 11.197 54.874 51.039 1.00 38.42 150 VAL B CA 1
ATOM 2533 C C . VAL B 1 158 ? 12.320 54.694 52.064 1.00 38.71 150 VAL B C 1
ATOM 2534 O O . VAL B 1 158 ? 13.347 54.082 51.762 1.00 37.33 150 VAL B O 1
ATOM 2538 N N . ASP B 1 159 ? 12.097 55.192 53.283 1.00 39.31 151 ASP B N 1
ATOM 2539 C CA . ASP B 1 159 ? 13.068 55.058 54.373 1.00 40.81 151 ASP B CA 1
ATOM 2540 C C . ASP B 1 159 ? 13.407 53.601 54.671 1.00 40.28 151 ASP B C 1
ATOM 2541 O O . ASP B 1 159 ? 14.586 53.239 54.758 1.00 41.01 151 ASP B O 1
ATOM 2546 N N . GLU B 1 160 ? 12.372 52.773 54.814 1.00 38.29 152 GLU B N 1
ATOM 2547 C CA . GLU B 1 160 ? 12.552 51.345 55.045 1.00 37.85 152 GLU B CA 1
ATOM 2548 C C . GLU B 1 160 ? 13.253 50.668 53.868 1.00 36.89 152 GLU B C 1
ATOM 2549 O O . GLU B 1 160 ? 14.145 49.847 54.072 1.00 38.17 152 GLU B O 1
ATOM 2555 N N . THR B 1 161 ? 12.858 51.028 52.649 1.00 36.46 153 THR B N 1
ATOM 2556 C CA . THR B 1 161 ? 13.465 50.474 51.438 1.00 36.19 153 THR B CA 1
ATOM 2557 C C . THR B 1 161 ? 14.948 50.822 51.377 1.00 37.35 153 THR B C 1
ATOM 2558 O O . THR B 1 161 ? 15.781 49.975 51.029 1.00 37.82 153 THR B O 1
ATOM 2562 N N . LEU B 1 162 ? 15.268 52.068 51.723 1.00 38.60 154 LEU B N 1
ATOM 2563 C CA . LEU B 1 162 ? 16.651 52.524 51.785 1.00 39.39 154 LEU B CA 1
ATOM 2564 C C . LEU B 1 162 ? 17.432 51.780 52.858 1.00 39.84 154 LEU B C 1
ATOM 2565 O O . LEU B 1 162 ? 18.573 51.376 52.624 1.00 40.84 154 LEU B O 1
ATOM 2570 N N . ARG B 1 163 ? 16.808 51.578 54.018 1.00 38.65 155 ARG B N 1
ATOM 2571 C CA . ARG B 1 163 ? 17.440 50.839 55.109 1.00 38.56 155 ARG B CA 1
ATOM 2572 C C . ARG B 1 163 ? 17.795 49.420 54.670 1.00 38.79 155 ARG B C 1
ATOM 2573 O O . ARG B 1 163 ? 18.933 48.978 54.848 1.00 38.50 155 ARG B O 1
ATOM 2581 N N . LEU B 1 164 ? 16.817 48.720 54.092 1.00 38.18 156 LEU B N 1
ATOM 2582 C CA . LEU B 1 164 ? 17.012 47.346 53.635 1.00 36.81 156 LEU B CA 1
ATOM 2583 C C . LEU B 1 164 ? 18.124 47.250 52.583 1.00 37.74 156 LEU B C 1
ATOM 2584 O O . LEU B 1 164 ? 19.036 46.431 52.718 1.00 37.01 156 LEU B O 1
ATOM 2589 N N . VAL B 1 165 ? 18.065 48.102 51.560 1.00 39.37 157 VAL B N 1
ATOM 2590 C CA . VAL B 1 165 ? 19.041 48.038 50.460 1.00 40.77 157 VAL B CA 1
ATOM 2591 C C . VAL B 1 165 ? 20.494 48.294 50.899 1.00 42.66 157 VAL B C 1
ATOM 2592 O O . VAL B 1 165 ? 21.384 47.507 50.570 1.00 44.50 157 VAL B O 1
ATOM 2596 N N . GLN B 1 166 ? 20.738 49.366 51.652 1.00 44.05 158 GLN B N 1
ATOM 2597 C CA . GLN B 1 166 ? 22.111 49.644 52.105 1.00 46.69 158 GLN B CA 1
ATOM 2598 C C . GLN B 1 166 ? 22.607 48.618 53.131 1.00 45.01 158 GLN B C 1
ATOM 2599 O O . GLN B 1 166 ? 23.807 48.346 53.196 1.00 44.05 158 GLN B O 1
ATOM 2605 N N . ALA B 1 167 ? 21.679 48.029 53.892 1.00 41.92 159 ALA B N 1
ATOM 2606 C CA . ALA B 1 167 ? 21.998 46.908 54.786 1.00 41.95 159 ALA B CA 1
ATOM 2607 C C . ALA B 1 167 ? 22.466 45.682 54.000 1.00 42.17 159 ALA B C 1
ATOM 2608 O O . ALA B 1 167 ? 23.423 45.007 54.397 1.00 44.05 159 ALA B O 1
ATOM 2610 N N . PHE B 1 168 ? 21.805 45.409 52.876 1.00 40.97 160 PHE B N 1
ATOM 2611 C CA . PHE B 1 168 ? 22.217 44.315 52.005 1.00 41.28 160 PHE B CA 1
ATOM 2612 C C . PHE B 1 168 ? 23.561 44.591 51.353 1.00 42.97 160 PHE B C 1
ATOM 2613 O O . PHE B 1 168 ? 24.413 43.708 51.296 1.00 43.98 160 PHE B O 1
ATOM 2621 N N . GLN B 1 169 ? 23.752 45.820 50.882 1.00 43.62 161 GLN B N 1
ATOM 2622 C CA . GLN B 1 169 ? 25.033 46.234 50.308 1.00 45.66 161 GLN B CA 1
ATOM 2623 C C . GLN B 1 169 ? 26.161 46.111 51.314 1.00 47.11 161 GLN B C 1
ATOM 2624 O O . GLN B 1 169 ? 27.257 45.657 50.979 1.00 47.85 161 GLN B O 1
ATOM 2630 N N . TYR B 1 170 ? 25.877 46.512 52.549 1.00 46.81 162 TYR B N 1
ATOM 2631 C CA . TYR B 1 170 ? 26.853 46.450 53.621 1.00 47.42 162 TYR B CA 1
ATOM 2632 C C . TYR B 1 170 ? 27.208 45.023 54.025 1.00 48.62 162 TYR B C 1
ATOM 2633 O O . TYR B 1 170 ? 28.382 44.710 54.227 1.00 49.41 162 TYR B O 1
ATOM 2642 N N . THR B 1 171 ? 26.200 44.166 54.152 1.00 49.25 163 THR B N 1
ATOM 2643 C CA . THR B 1 171 ? 26.445 42.783 54.539 1.00 50.77 163 THR B CA 1
ATOM 2644 C C . THR B 1 171 ? 27.091 41.987 53.409 1.00 52.29 163 THR B C 1
ATOM 2645 O O . THR B 1 171 ? 27.757 40.984 53.661 1.00 54.69 163 THR B O 1
ATOM 2649 N N . ASP B 1 172 ? 26.908 42.447 52.171 1.00 52.73 164 ASP B N 1
ATOM 2650 C CA . ASP B 1 172 ? 27.538 41.819 51.005 1.00 55.05 164 ASP B CA 1
ATOM 2651 C C . ASP B 1 172 ? 29.070 41.780 51.060 1.00 59.97 164 ASP B C 1
ATOM 2652 O O . ASP B 1 172 ? 29.687 40.863 50.512 1.00 62.68 164 ASP B O 1
ATOM 2657 N N . LYS B 1 173 ? 29.683 42.770 51.705 1.00 63.63 165 LYS B N 1
ATOM 2658 C CA . LYS B 1 173 ? 31.147 42.815 51.789 1.00 69.68 165 LYS B CA 1
ATOM 2659 C C . LYS B 1 173 ? 31.712 42.719 53.207 1.00 70.80 165 LYS B C 1
ATOM 2660 O O . LYS B 1 173 ? 32.900 42.444 53.380 1.00 74.90 165 LYS B O 1
ATOM 2666 N N . HIS B 1 174 ? 30.866 42.932 54.211 1.00 71.30 166 HIS B N 1
ATOM 2667 C CA . HIS B 1 174 ? 31.309 42.908 55.607 1.00 73.97 166 HIS B CA 1
ATOM 2668 C C . HIS B 1 174 ? 30.669 41.831 56.434 1.00 77.36 166 HIS B C 1
ATOM 2669 O O . HIS B 1 174 ? 30.969 41.700 57.624 1.00 79.25 166 HIS B O 1
ATOM 2676 N N . GLY B 1 175 ? 29.787 41.045 55.823 1.00 79.33 167 GLY B N 1
ATOM 2677 C CA . GLY B 1 175 ? 28.980 40.087 56.573 1.00 80.53 167 GLY B CA 1
ATOM 2678 C C . GLY B 1 175 ? 27.958 40.814 57.430 1.00 84.06 167 GLY B C 1
ATOM 2679 O O . GLY B 1 175 ? 27.861 42.044 57.385 1.00 83.31 167 GLY B O 1
ATOM 2680 N N . GLU B 1 176 ? 27.214 40.050 58.227 1.00 87.71 168 GLU B N 1
ATOM 2681 C CA . GLU B 1 176 ? 26.090 40.560 59.030 1.00 90.28 168 GLU B CA 1
ATOM 2682 C C . GLU B 1 176 ? 26.426 41.727 59.974 1.00 92.39 168 GLU B C 1
ATOM 2683 O O . GLU B 1 176 ? 27.595 42.004 60.255 1.00 92.77 168 GLU B O 1
ATOM 2689 N N . VAL B 1 177 ? 25.378 42.385 60.472 1.00 95.58 169 VAL B N 1
ATOM 2690 C CA . VAL B 1 177 ? 25.496 43.647 61.212 1.00 99.38 169 VAL B CA 1
ATOM 2691 C C . VAL B 1 177 ? 25.043 43.525 62.666 1.00 103.14 169 VAL B C 1
ATOM 2692 O O . VAL B 1 177 ? 23.994 42.939 62.941 1.00 104.37 169 VAL B O 1
ATOM 2696 N N . CYS B 1 178 ? 25.846 44.087 63.575 1.00 105.19 170 CYS B N 1
ATOM 2697 C CA . CYS B 1 178 ? 25.517 44.233 65.001 1.00 107.35 170 CYS B CA 1
ATOM 2698 C C . CYS B 1 178 ? 26.665 44.898 65.751 1.00 108.98 170 CYS B C 1
ATOM 2699 O O . CYS B 1 178 ? 26.550 46.043 66.188 1.00 108.58 170 CYS B O 1
ATOM 2702 N N . MET C 1 9 ? -10.437 29.070 27.321 1.00 59.30 1 MET C N 1
ATOM 2703 C CA . MET C 1 9 ? -11.121 28.797 26.022 1.00 60.67 1 MET C CA 1
ATOM 2704 C C . MET C 1 9 ? -12.449 29.541 25.851 1.00 57.07 1 MET C C 1
ATOM 2705 O O . MET C 1 9 ? -13.156 29.818 26.823 1.00 55.69 1 MET C O 1
ATOM 2710 N N . SER C 1 10 ? -12.776 29.835 24.594 1.00 53.02 2 SER C N 1
ATOM 2711 C CA . SER C 1 10 ? -13.953 30.621 24.230 1.00 49.86 2 SER C CA 1
ATOM 2712 C C . SER C 1 10 ? -15.276 29.911 24.522 1.00 48.80 2 SER C C 1
ATOM 2713 O O . SER C 1 10 ? -15.410 28.708 24.301 1.00 48.06 2 SER C O 1
ATOM 2716 N N . LYS C 1 11 ? -16.249 30.676 25.011 1.00 46.02 3 LYS C N 1
ATOM 2717 C CA . LYS C 1 11 ? -17.581 30.159 25.321 1.00 46.08 3 LYS C CA 1
ATOM 2718 C C . LYS C 1 11 ? -18.641 30.700 24.357 1.00 44.30 3 LYS C C 1
ATOM 2719 O O . LYS C 1 11 ? -19.834 30.425 24.517 1.00 43.41 3 LYS C O 1
ATOM 2725 N N . ALA C 1 12 ? -18.203 31.468 23.361 1.00 41.74 4 ALA C N 1
ATOM 2726 C CA . ALA C 1 12 ? -19.121 32.128 22.435 1.00 41.02 4 ALA C CA 1
ATOM 2727 C C . ALA C 1 12 ? -19.444 31.267 21.208 1.00 40.93 4 ALA C C 1
ATOM 2728 O O . ALA C 1 12 ? -18.581 31.017 20.366 1.00 39.61 4 ALA C O 1
ATOM 2730 N N . PHE C 1 13 ? -20.695 30.815 21.125 1.00 41.02 5 PHE C N 1
ATOM 2731 C CA . PHE C 1 13 ? -21.167 29.989 20.012 1.00 42.10 5 PHE C CA 1
ATOM 2732 C C . PHE C 1 13 ? -22.509 30.484 19.484 1.00 42.05 5 PHE C C 1
ATOM 2733 O O . PHE C 1 13 ? -23.423 30.780 20.262 1.00 42.37 5 PHE C O 1
ATOM 2741 N N . ILE C 1 14 ? -22.620 30.565 18.160 1.00 41.98 6 ILE C N 1
ATOM 2742 C CA . ILE C 1 14 ? -23.861 30.962 17.497 1.00 42.17 6 ILE C CA 1
ATOM 2743 C C . ILE C 1 14 ? -24.987 29.997 17.867 1.00 44.11 6 ILE C C 1
ATOM 2744 O O . ILE C 1 14 ? -24.799 28.781 17.849 1.00 45.06 6 ILE C O 1
ATOM 2749 N N . GLY C 1 15 ? -26.144 30.549 18.225 1.00 44.97 7 GLY C N 1
ATOM 2750 C CA . GLY C 1 15 ? -27.315 29.746 18.576 1.00 46.80 7 GLY C CA 1
ATOM 2751 C C . GLY C 1 15 ? -27.318 29.236 20.007 1.00 48.45 7 GLY C C 1
ATOM 2752 O O . GLY C 1 15 ? -28.280 28.601 20.442 1.00 50.80 7 GLY C O 1
ATOM 2753 N N . LYS C 1 16 ? -26.238 29.511 20.734 1.00 48.12 8 LYS C N 1
ATOM 2754 C CA . LYS C 1 16 ? -26.104 29.108 22.132 1.00 49.87 8 LYS C CA 1
ATOM 2755 C C . LYS C 1 16 ? -26.174 30.348 23.021 1.00 48.76 8 LYS C C 1
ATOM 2756 O O . LYS C 1 16 ? -25.805 31.441 22.576 1.00 46.12 8 LYS C O 1
ATOM 2762 N N . PRO C 1 17 ? -26.648 30.189 24.278 1.00 48.51 9 PRO C N 1
ATOM 2763 C CA . PRO C 1 17 ? -26.659 31.326 25.201 1.00 47.88 9 PRO C CA 1
ATOM 2764 C C . PRO C 1 17 ? -25.298 32.019 25.235 1.00 46.83 9 PRO C C 1
ATOM 2765 O O . PRO C 1 17 ? -24.265 31.356 25.356 1.00 46.26 9 PRO C O 1
ATOM 2769 N N . ALA C 1 18 ? -25.310 33.340 25.090 1.00 45.84 10 ALA C N 1
ATOM 2770 C CA . ALA C 1 18 ? -24.094 34.144 25.105 1.00 44.65 10 ALA C CA 1
ATOM 2771 C C . ALA C 1 18 ? -23.377 34.024 26.448 1.00 44.25 10 ALA C C 1
ATOM 2772 O O . ALA C 1 18 ? -24.034 33.964 27.492 1.00 44.16 10 ALA C O 1
ATOM 2774 N N . PRO C 1 19 ? -22.029 33.980 26.429 1.00 43.88 11 PRO C N 1
ATOM 2775 C CA . PRO C 1 19 ? -21.276 33.900 27.684 1.00 44.77 11 PRO C CA 1
ATOM 2776 C C . PRO C 1 19 ? -21.699 35.003 28.647 1.00 46.47 11 PRO C C 1
ATOM 2777 O O . PRO C 1 19 ? -21.606 36.189 28.315 1.00 46.71 11 PRO C O 1
ATOM 2781 N N . ASP C 1 20 ? -22.189 34.599 29.816 1.00 49.23 12 ASP C N 1
ATOM 2782 C CA . ASP C 1 20 ? -22.625 35.531 30.851 1.00 51.21 12 ASP C CA 1
ATOM 2783 C C . ASP C 1 20 ? -21.467 36.406 31.316 1.00 50.34 12 ASP C C 1
ATOM 2784 O O . ASP C 1 20 ? -20.326 35.950 31.386 1.00 50.22 12 ASP C O 1
ATOM 2789 N N . PHE C 1 21 ? -21.764 37.667 31.615 1.00 50.33 13 PHE C N 1
ATOM 2790 C CA . PHE C 1 21 ? -20.755 38.572 32.158 1.00 50.03 13 PHE C CA 1
ATOM 2791 C C . PHE C 1 21 ? -21.312 39.498 33.235 1.00 51.11 13 PHE C C 1
ATOM 2792 O O . PHE C 1 21 ? -22.492 39.860 33.220 1.00 51.34 13 PHE C O 1
ATOM 2800 N N . ALA C 1 22 ? -20.447 39.842 34.185 1.00 49.40 14 ALA C N 1
ATOM 2801 C CA . ALA C 1 22 ? -20.745 40.823 35.215 1.00 48.69 14 ALA C CA 1
ATOM 2802 C C . ALA C 1 22 ? -19.448 41.529 35.580 1.00 46.55 14 ALA C C 1
ATOM 2803 O O . ALA C 1 22 ? -18.454 40.882 35.922 1.00 46.64 14 ALA C O 1
ATOM 2805 N N . THR C 1 23 ? -19.455 42.854 35.485 1.00 44.02 15 THR C N 1
ATOM 2806 C CA . THR C 1 23 ? -18.261 43.646 35.751 1.00 43.82 15 THR C CA 1
ATOM 2807 C C . THR C 1 23 ? -18.614 45.089 36.108 1.00 44.95 15 THR C C 1
ATOM 2808 O O . THR C 1 23 ? -19.785 45.480 36.063 1.00 45.32 15 THR C O 1
ATOM 2812 N N . LYS C 1 24 ? -17.598 45.867 36.472 1.00 45.06 16 LYS C N 1
ATOM 2813 C CA . LYS C 1 24 ? -17.763 47.297 36.701 1.00 47.74 16 LYS C CA 1
ATOM 2814 C C . LYS C 1 24 ? -17.652 48.053 35.381 1.00 46.92 16 LYS C C 1
ATOM 2815 O O . LYS C 1 24 ? -16.923 47.641 34.471 1.00 46.14 16 LYS C O 1
ATOM 2821 N N . ALA C 1 25 ? -18.387 49.155 35.283 1.00 48.11 17 ALA C N 1
ATOM 2822 C CA . ALA C 1 25 ? -18.376 49.993 34.090 1.00 48.07 17 ALA C CA 1
ATOM 2823 C C . ALA C 1 25 ? -18.522 51.461 34.462 1.00 49.01 17 ALA C C 1
ATOM 2824 O O . ALA C 1 25 ? -19.024 51.793 35.542 1.00 50.52 17 ALA C O 1
ATOM 2826 N N . VAL C 1 26 ? -18.073 52.334 33.567 1.00 48.43 18 VAL C N 1
ATOM 2827 C CA . VAL C 1 26 ? -18.332 53.761 33.697 1.00 50.25 18 VAL C CA 1
ATOM 2828 C C . VAL C 1 26 ? -19.550 54.124 32.847 1.00 51.75 18 VAL C C 1
ATOM 2829 O O . VAL C 1 26 ? -19.567 53.887 31.635 1.00 51.28 18 VAL C O 1
ATOM 2833 N N . PHE C 1 27 ? -20.574 54.669 33.496 1.00 53.28 19 PHE C N 1
ATOM 2834 C CA . PHE C 1 27 ? -21.739 55.195 32.796 1.00 55.53 19 PHE C CA 1
ATOM 2835 C C . PHE C 1 27 ? -22.141 56.533 33.393 1.00 58.03 19 PHE C C 1
ATOM 2836 O O . PHE C 1 27 ? -22.344 56.643 34.607 1.00 59.49 19 PHE C O 1
ATOM 2844 N N . ASP C 1 28 ? -22.243 57.544 32.532 1.00 59.42 20 ASP C N 1
ATOM 2845 C CA . ASP C 1 28 ? -22.640 58.896 32.935 1.00 63.29 20 ASP C CA 1
ATOM 2846 C C . ASP C 1 28 ? -21.758 59.420 34.081 1.00 63.26 20 ASP C C 1
ATOM 2847 O O . ASP C 1 28 ? -22.251 59.979 35.062 1.00 64.19 20 ASP C O 1
ATOM 2852 N N . GLY C 1 29 ? -20.450 59.210 33.946 1.00 62.21 21 GLY C N 1
ATOM 2853 C CA . GLY C 1 29 ? -19.466 59.692 34.915 1.00 62.86 21 GLY C CA 1
ATOM 2854 C C . GLY C 1 29 ? -19.414 58.971 36.252 1.00 62.64 21 GLY C C 1
ATOM 2855 O O . GLY C 1 29 ? -18.740 59.431 37.174 1.00 63.49 21 GLY C O 1
ATOM 2856 N N . ASP C 1 30 ? -20.115 57.844 36.363 1.00 62.45 22 ASP C N 1
ATOM 2857 C CA . ASP C 1 30 ? -20.158 57.072 37.608 1.00 63.23 22 ASP C CA 1
ATOM 2858 C C . ASP C 1 30 ? -19.786 55.606 37.409 1.00 60.74 22 ASP C C 1
ATOM 2859 O O . ASP C 1 30 ? -19.876 55.083 36.299 1.00 60.28 22 ASP C O 1
ATOM 2864 N N . PHE C 1 31 ? -19.363 54.952 38.491 1.00 59.80 23 PHE C N 1
ATOM 2865 C CA . PHE C 1 31 ? -19.086 53.517 38.468 1.00 58.16 23 PHE C CA 1
ATOM 2866 C C . PHE C 1 31 ? -20.362 52.729 38.744 1.00 58.47 23 PHE C C 1
ATOM 2867 O O . PHE C 1 31 ? -21.036 52.957 39.751 1.00 61.40 23 PHE C O 1
ATOM 2875 N N . VAL C 1 32 ? -20.686 51.805 37.843 1.00 57.26 24 VAL C N 1
ATOM 2876 C CA . VAL C 1 32 ? -21.898 50.989 37.956 1.00 57.78 24 VAL C CA 1
ATOM 2877 C C . VAL C 1 32 ? -21.590 49.504 37.767 1.00 56.88 24 VAL C C 1
ATOM 2878 O O . VAL C 1 32 ? -20.531 49.143 37.253 1.00 56.55 24 VAL C O 1
ATOM 2882 N N . ASP C 1 33 ? -22.522 48.654 38.192 1.00 58.55 25 ASP C N 1
ATOM 2883 C CA . ASP C 1 33 ? -22.448 47.221 37.931 1.00 58.70 25 ASP C CA 1
ATOM 2884 C C . ASP C 1 33 ? -23.252 46.887 36.678 1.00 59.02 25 ASP C C 1
ATOM 2885 O O . ASP C 1 33 ? -24.391 47.333 36.525 1.00 61.34 25 ASP C O 1
ATOM 2890 N N . VAL C 1 34 ? -22.650 46.106 35.787 1.00 57.31 26 VAL C N 1
ATOM 2891 C CA . VAL C 1 34 ? -23.300 45.695 34.543 1.00 56.23 26 VAL C CA 1
ATOM 2892 C C . VAL C 1 34 ? -23.327 44.171 34.445 1.00 55.07 26 VAL C C 1
ATOM 2893 O O . VAL C 1 34 ? -22.292 43.515 34.550 1.00 53.44 26 VAL C O 1
ATOM 2897 N N . LYS C 1 35 ? -24.526 43.623 34.265 1.00 55.57 27 LYS C N 1
ATOM 2898 C CA . LYS C 1 35 ? -24.727 42.185 34.100 1.00 55.79 27 LYS C CA 1
ATOM 2899 C C . LYS C 1 35 ? -25.466 41.941 32.789 1.00 53.81 27 LYS C C 1
ATOM 2900 O O . LYS C 1 35 ? -26.276 42.773 32.373 1.00 53.55 27 LYS C O 1
ATOM 2906 N N . LEU C 1 36 ? -25.195 40.808 32.143 1.00 51.10 28 LEU C N 1
ATOM 2907 C CA . LEU C 1 36 ? -25.905 40.440 30.914 1.00 51.06 28 LEU C CA 1
ATOM 2908 C C . LEU C 1 36 ? -27.407 40.263 31.152 1.00 52.59 28 LEU C C 1
ATOM 2909 O O . LEU C 1 36 ? -28.221 40.640 30.306 1.00 52.75 28 LEU C O 1
ATOM 2914 N N . SER C 1 37 ? -27.760 39.707 32.311 1.00 53.15 29 SER C N 1
ATOM 2915 C CA . SER C 1 37 ? -29.155 39.445 32.672 1.00 55.85 29 SER C CA 1
ATOM 2916 C C . SER C 1 37 ? -29.981 40.721 32.842 1.00 57.66 29 SER C C 1
ATOM 2917 O O . SER C 1 37 ? -31.212 40.664 32.871 1.00 60.40 29 SER C O 1
ATOM 2920 N N . ASP C 1 38 ? -29.302 41.863 32.955 1.00 57.71 30 ASP C N 1
ATOM 2921 C CA . ASP C 1 38 ? -29.965 43.167 33.033 1.00 59.58 30 ASP C CA 1
ATOM 2922 C C . ASP C 1 38 ? -30.647 43.526 31.715 1.00 59.87 30 ASP C C 1
ATOM 2923 O O . ASP C 1 38 ? -31.565 44.346 31.685 1.00 60.18 30 ASP C O 1
ATOM 2928 N N . TYR C 1 39 ? -30.192 42.901 30.633 1.00 59.09 31 TYR C N 1
ATOM 2929 C CA . TYR C 1 39 ? -30.631 43.251 29.286 1.00 59.96 31 TYR C CA 1
ATOM 2930 C C . TYR C 1 39 ? -31.585 42.226 28.671 1.00 61.33 31 TYR C C 1
ATOM 2931 O O . TYR C 1 39 ? -31.875 42.272 27.473 1.00 61.73 31 TYR C O 1
ATOM 2940 N N . LYS C 1 40 ? -32.076 41.316 29.510 1.00 63.22 32 LYS C N 1
ATOM 2941 C CA . LYS C 1 40 ? -33.098 40.348 29.124 1.00 65.07 32 LYS C CA 1
ATOM 2942 C C . LYS C 1 40 ? -34.283 41.073 28.489 1.00 65.52 32 LYS C C 1
ATOM 2943 O O . LYS C 1 40 ? -34.800 42.039 29.055 1.00 66.37 32 LYS C O 1
ATOM 2949 N N . GLY C 1 41 ? -34.694 40.620 27.307 1.00 64.47 33 GLY C N 1
ATOM 2950 C CA . GLY C 1 41 ? -35.807 41.240 26.583 1.00 65.51 33 GLY C CA 1
ATOM 2951 C C . GLY C 1 41 ? -35.385 42.292 25.570 1.00 64.31 33 GLY C C 1
ATOM 2952 O O . GLY C 1 41 ? -36.219 42.822 24.833 1.00 64.71 33 GLY C O 1
ATOM 2953 N N . LYS C 1 42 ? -34.088 42.588 25.533 1.00 62.47 34 LYS C N 1
ATOM 2954 C CA . LYS C 1 42 ? -33.524 43.563 24.602 1.00 61.42 34 LYS C CA 1
ATOM 2955 C C . LYS C 1 42 ? -32.383 42.947 23.808 1.00 57.66 34 LYS C C 1
ATOM 2956 O O . LYS C 1 42 ? -31.681 42.063 24.305 1.00 56.56 34 LYS C O 1
ATOM 2962 N N . TYR C 1 43 ? -32.195 43.423 22.580 1.00 55.15 35 TYR C N 1
ATOM 2963 C CA . TYR C 1 43 ? -30.982 43.122 21.828 1.00 51.67 35 TYR C CA 1
ATOM 2964 C C . TYR C 1 43 ? -29.803 43.873 22.436 1.00 51.09 35 TYR C C 1
ATOM 2965 O O . TYR C 1 43 ? -29.947 45.023 22.873 1.00 51.85 35 TYR C O 1
ATOM 2974 N N . VAL C 1 44 ? -28.651 43.207 22.481 1.00 47.11 36 VAL C N 1
ATOM 2975 C CA . VAL C 1 44 ? -27.444 43.774 23.077 1.00 46.21 36 VAL C CA 1
ATOM 2976 C C . VAL C 1 44 ? -26.288 43.700 22.088 1.00 44.86 36 VAL C C 1
ATOM 2977 O O . VAL C 1 44 ? -26.034 42.649 21.493 1.00 44.04 36 VAL C O 1
ATOM 2981 N N . VAL C 1 45 ? -25.604 44.824 21.907 1.00 44.14 37 VAL C N 1
ATOM 2982 C CA . VAL C 1 45 ? -24.356 44.843 21.157 1.00 44.32 37 VAL C CA 1
ATOM 2983 C C . VAL C 1 45 ? -23.205 45.049 22.136 1.00 44.23 37 VAL C C 1
ATOM 2984 O O . VAL C 1 45 ? -23.118 46.085 22.803 1.00 44.67 37 VAL C O 1
ATOM 2988 N N . LEU C 1 46 ? -22.345 44.041 22.239 1.00 43.11 38 LEU C N 1
ATOM 2989 C CA . LEU C 1 46 ? -21.149 44.127 23.062 1.00 41.31 38 LEU C CA 1
ATOM 2990 C C . LEU C 1 46 ? -19.942 44.228 22.148 1.00 40.92 38 LEU C C 1
ATOM 2991 O O . LEU C 1 46 ? -19.705 43.339 21.331 1.00 41.50 38 LEU C O 1
ATOM 2996 N N . PHE C 1 47 ? -19.186 45.315 22.269 1.00 40.30 39 PHE C N 1
ATOM 2997 C CA . PHE C 1 47 ? -17.958 45.432 21.495 1.00 39.81 39 PHE C CA 1
ATOM 2998 C C . PHE C 1 47 ? -16.721 45.704 22.344 1.00 39.28 39 PHE C C 1
ATOM 2999 O O . PHE C 1 47 ? -16.791 46.368 23.379 1.00 39.68 39 PHE C O 1
ATOM 3007 N N . PHE C 1 48 ? -15.598 45.164 21.880 1.00 38.98 40 PHE C N 1
ATOM 3008 C CA . PHE C 1 48 ? -14.321 45.227 22.568 1.00 38.08 40 PHE C CA 1
ATOM 3009 C C . PHE C 1 48 ? -13.375 46.154 21.824 1.00 38.93 40 PHE C C 1
ATOM 3010 O O . PHE C 1 48 ? -13.444 46.273 20.601 1.00 40.06 40 PHE C O 1
ATOM 3018 N N . TYR C 1 49 ? -12.491 46.811 22.567 1.00 39.22 41 TYR C N 1
ATOM 3019 C CA . TYR C 1 49 ? -11.396 47.568 21.968 1.00 40.07 41 TYR C CA 1
ATOM 3020 C C . TYR C 1 49 ? -10.124 47.304 22.780 1.00 40.00 41 TYR C C 1
ATOM 3021 O O . TYR C 1 49 ? -10.212 46.903 23.938 1.00 39.48 41 TYR C O 1
ATOM 3030 N N . PRO C 1 50 ? -8.940 47.503 22.173 1.00 40.28 42 PRO C N 1
ATOM 3031 C CA . PRO C 1 50 ? -7.699 47.071 22.827 1.00 39.92 42 PRO C CA 1
ATOM 3032 C C . PRO C 1 50 ? -7.253 47.894 24.040 1.00 40.21 42 PRO C C 1
ATOM 3033 O O . PRO C 1 50 ? -6.948 47.317 25.088 1.00 39.89 42 PRO C O 1
ATOM 3037 N N . LEU C 1 51 ? -7.202 49.220 23.900 1.00 40.81 43 LEU C N 1
ATOM 3038 C CA . LEU C 1 51 ? -6.524 50.065 24.886 1.00 41.34 43 LEU C CA 1
ATOM 3039 C C . LEU C 1 51 ? -7.110 51.463 25.040 1.00 42.37 43 LEU C C 1
ATOM 3040 O O . LEU C 1 51 ? -7.488 52.106 24.059 1.00 43.16 43 LEU C O 1
ATOM 3045 N N . ASP C 1 52 ? -7.170 51.924 26.286 1.00 42.76 44 ASP C N 1
ATOM 3046 C CA . ASP C 1 52 ? -7.411 53.328 26.590 1.00 43.77 44 ASP C CA 1
ATOM 3047 C C . ASP C 1 52 ? -6.158 54.133 26.255 1.00 44.81 44 ASP C C 1
ATOM 3048 O O . ASP C 1 52 ? -5.049 53.601 26.293 1.00 43.42 44 ASP C O 1
ATOM 3053 N N . PHE C 1 53 ? -6.348 55.408 25.915 1.00 46.80 45 PHE C N 1
ATOM 3054 C CA . PHE C 1 53 ? -5.252 56.377 25.738 1.00 48.67 45 PHE C CA 1
ATOM 3055 C C . PHE C 1 53 ? -4.271 56.099 24.592 1.00 50.50 45 PHE C C 1
ATOM 3056 O O . PHE C 1 53 ? -3.110 56.507 24.665 1.00 50.76 45 PHE C O 1
ATOM 3064 N N . THR C 1 54 ? -4.721 55.418 23.541 1.00 52.44 46 THR C N 1
ATOM 3065 C CA . THR C 1 54 ? -3.876 55.229 22.354 1.00 56.98 46 THR C CA 1
ATOM 3066 C C . THR C 1 54 ? -3.715 56.542 21.588 1.00 60.11 46 THR C C 1
ATOM 3067 O O . THR C 1 54 ? -4.588 57.412 21.655 1.00 59.12 46 THR C O 1
ATOM 3071 N N . PHE C 1 55 ? -2.596 56.685 20.875 1.00 63.52 47 PHE C N 1
ATOM 3072 C CA . PHE C 1 55 ? -2.320 57.902 20.103 1.00 68.24 47 PHE C CA 1
ATOM 3073 C C . PHE C 1 55 ? -3.272 58.037 18.919 1.00 72.27 47 PHE C C 1
ATOM 3074 O O . PHE C 1 55 ? -3.516 59.143 18.430 1.00 75.26 47 PHE C O 1
ATOM 3082 N N . VAL C 1 56 ? -3.799 56.903 18.464 1.00 74.02 48 VAL C N 1
ATOM 3083 C CA . VAL C 1 56 ? -4.807 56.877 17.415 1.00 76.77 48 VAL C CA 1
ATOM 3084 C C . VAL C 1 56 ? -6.137 57.345 18.002 1.00 76.57 48 VAL C C 1
ATOM 3085 O O . VAL C 1 56 ? -6.633 56.771 18.976 1.00 75.61 48 VAL C O 1
ATOM 3089 N N . CYS C 1 57 ? -6.692 58.400 17.408 1.00 79.41 49 CYS C N 1
ATOM 3090 C CA . CYS C 1 57 ? -7.967 58.980 17.833 1.00 78.72 49 CYS C CA 1
ATOM 3091 C C . CYS C 1 57 ? -9.090 57.933 17.844 1.00 71.64 49 CYS C C 1
ATOM 3092 O O . CYS C 1 57 ? -9.272 57.208 16.864 1.00 70.27 49 CYS C O 1
ATOM 3095 N N . PRO C 1 58 ? -9.840 57.848 18.961 1.00 66.57 50 PRO C N 1
ATOM 3096 C CA . PRO C 1 58 ? -10.829 56.783 19.172 1.00 62.78 50 PRO C CA 1
ATOM 3097 C C . PRO C 1 58 ? -12.163 57.020 18.455 1.00 60.65 50 PRO C C 1
ATOM 3098 O O . PRO C 1 58 ? -13.229 56.909 19.071 1.00 58.33 50 PRO C O 1
ATOM 3102 N N . THR C 1 59 ? -12.098 57.318 17.159 1.00 60.95 51 THR C N 1
ATOM 3103 C CA . THR C 1 59 ? -13.284 57.697 16.385 1.00 61.56 51 THR C CA 1
ATOM 3104 C C . THR C 1 59 ? -14.337 56.591 16.274 1.00 59.58 51 THR C C 1
ATOM 3105 O O . THR C 1 59 ? -15.533 56.879 16.324 1.00 59.90 51 THR C O 1
ATOM 3109 N N . GLU C 1 60 ? -13.904 55.336 16.142 1.00 58.04 52 GLU C N 1
ATOM 3110 C CA . GLU C 1 60 ? -14.852 54.222 16.033 1.00 56.87 52 GLU C CA 1
ATOM 3111 C C . GLU C 1 60 ? -15.649 53.997 17.326 1.00 56.14 52 GLU C C 1
ATOM 3112 O O . GLU C 1 60 ? -16.837 53.672 17.276 1.00 56.04 52 GLU C O 1
ATOM 3118 N N . ILE C 1 61 ? -14.996 54.188 18.473 1.00 54.96 53 ILE C N 1
ATOM 3119 C CA . ILE C 1 61 ? -15.649 54.059 19.779 1.00 54.25 53 ILE C CA 1
ATOM 3120 C C . ILE C 1 61 ? -16.622 55.219 19.991 1.00 55.71 53 ILE C C 1
ATOM 3121 O O . ILE C 1 61 ? -17.747 55.022 20.460 1.00 55.74 53 ILE C O 1
ATOM 3126 N N . ILE C 1 62 ? -16.175 56.422 19.633 1.00 56.07 54 ILE C N 1
ATOM 3127 C CA . ILE C 1 62 ? -16.982 57.638 19.721 1.00 56.49 54 ILE C CA 1
ATOM 3128 C C . ILE C 1 62 ? -18.235 57.548 18.843 1.00 56.99 54 ILE C C 1
ATOM 3129 O O . ILE C 1 62 ? -19.319 57.978 19.255 1.00 57.38 54 ILE C O 1
ATOM 3134 N N . ALA C 1 63 ? -18.082 56.972 17.649 1.00 55.25 55 ALA C N 1
ATOM 3135 C CA . ALA C 1 63 ? -19.194 56.791 16.712 1.00 55.29 55 ALA C CA 1
ATOM 3136 C C . ALA C 1 63 ? -20.356 56.019 17.335 1.00 54.21 55 ALA C C 1
ATOM 3137 O O . ALA C 1 63 ? -21.514 56.390 17.151 1.00 54.88 55 ALA C O 1
ATOM 3139 N N . PHE C 1 64 ? -20.039 54.956 18.077 1.00 51.95 56 PHE C N 1
ATOM 3140 C CA . PHE C 1 64 ? -21.054 54.155 18.765 1.00 51.46 56 PHE C CA 1
ATOM 3141 C C . PHE C 1 64 ? -21.776 54.938 19.863 1.00 52.55 56 PHE C C 1
ATOM 3142 O O . PHE C 1 64 ? -22.949 54.680 20.145 1.00 54.16 56 PHE C O 1
ATOM 3150 N N . SER C 1 65 ? -21.073 55.891 20.472 1.00 52.37 57 SER C N 1
ATOM 3151 C CA . SER C 1 65 ? -21.656 56.759 21.492 1.00 53.46 57 SER C CA 1
ATOM 3152 C C . SER C 1 65 ? -22.520 57.855 20.867 1.00 54.50 57 SER C C 1
ATOM 3153 O O . SER C 1 65 ? -23.673 58.042 21.261 1.00 55.58 57 SER C O 1
ATOM 3156 N N . ASP C 1 66 ? -21.960 58.567 19.892 1.00 55.09 58 ASP C N 1
ATOM 3157 C CA . ASP C 1 66 ? -22.668 59.640 19.193 1.00 58.00 58 ASP C CA 1
ATOM 3158 C C . ASP C 1 66 ? -23.955 59.152 18.535 1.00 58.36 58 ASP C C 1
ATOM 3159 O O . ASP C 1 66 ? -24.963 59.858 18.527 1.00 60.03 58 ASP C O 1
ATOM 3164 N N . ARG C 1 67 ? -23.913 57.938 17.994 1.00 56.93 59 ARG C N 1
ATOM 3165 C CA . ARG C 1 67 ? -25.039 57.388 17.247 1.00 57.12 59 ARG C CA 1
ATOM 3166 C C . ARG C 1 67 ? -25.895 56.434 18.082 1.00 55.78 59 ARG C C 1
ATOM 3167 O O . ARG C 1 67 ? -26.712 55.690 17.538 1.00 55.26 59 ARG C O 1
ATOM 3175 N N . PHE C 1 68 ? -25.715 56.472 19.402 1.00 55.62 60 PHE C N 1
ATOM 3176 C CA . PHE C 1 68 ? -26.510 55.640 20.308 1.00 54.92 60 PHE C CA 1
ATOM 3177 C C . PHE C 1 68 ? -28.027 55.887 20.238 1.00 56.55 60 PHE C C 1
ATOM 3178 O O . PHE C 1 68 ? -28.795 54.935 20.369 1.00 56.58 60 PHE C O 1
ATOM 3186 N N . PRO C 1 69 ? -28.467 57.154 20.039 1.00 59.44 61 PRO C N 1
ATOM 3187 C CA . PRO C 1 69 ? -29.911 57.376 19.862 1.00 61.51 61 PRO C CA 1
ATOM 3188 C C . PRO C 1 69 ? -30.555 56.496 18.782 1.00 61.59 61 PRO C C 1
ATOM 3189 O O . PRO C 1 69 ? -31.722 56.126 18.915 1.00 62.05 61 PRO C O 1
ATOM 3193 N N . GLU C 1 70 ? -29.799 56.161 17.736 1.00 60.89 62 GLU C N 1
ATOM 3194 C CA . GLU C 1 70 ? -30.273 55.240 16.700 1.00 61.20 62 GLU C CA 1
ATOM 3195 C C . GLU C 1 70 ? -30.493 53.830 17.257 1.00 59.89 62 GLU C C 1
ATOM 3196 O O . GLU C 1 70 ? -31.457 53.159 16.887 1.00 60.42 62 GLU C O 1
ATOM 3202 N N . PHE C 1 71 ? -29.602 53.397 18.150 1.00 58.06 63 PHE C N 1
ATOM 3203 C CA . PHE C 1 71 ? -29.733 52.099 18.818 1.00 56.63 63 PHE C CA 1
ATOM 3204 C C . PHE C 1 71 ? -30.859 52.103 19.853 1.00 58.06 63 PHE C C 1
ATOM 3205 O O . PHE C 1 71 ? -31.603 51.126 19.964 1.00 57.15 63 PHE C O 1
ATOM 3213 N N . LYS C 1 72 ? -30.978 53.198 20.605 1.00 59.75 64 LYS C N 1
ATOM 3214 C CA . LYS C 1 72 ? -32.052 53.350 21.589 1.00 63.02 64 LYS C CA 1
ATOM 3215 C C . LYS C 1 72 ? -33.420 53.363 20.907 1.00 64.19 64 LYS C C 1
ATOM 3216 O O . LYS C 1 72 ? -34.390 52.814 21.434 1.00 64.47 64 LYS C O 1
ATOM 3222 N N . ASN C 1 73 ? -33.477 53.995 19.735 1.00 65.35 65 ASN C N 1
ATOM 3223 C CA . ASN C 1 73 ? -34.664 54.001 18.881 1.00 68.62 65 ASN C CA 1
ATOM 3224 C C . ASN C 1 73 ? -35.151 52.582 18.573 1.00 67.03 65 ASN C C 1
ATOM 3225 O O . ASN C 1 73 ? -36.355 52.331 18.516 1.00 67.23 65 ASN C O 1
ATOM 3230 N N . LEU C 1 74 ? -34.204 51.661 18.403 1.00 64.62 66 LEU C N 1
ATOM 3231 C CA . LEU C 1 74 ? -34.508 50.265 18.086 1.00 63.90 66 LEU C CA 1
ATOM 3232 C C . LEU C 1 74 ? -34.556 49.361 19.325 1.00 63.47 66 LEU C C 1
ATOM 3233 O O . LEU C 1 74 ? -34.642 48.135 19.198 1.00 63.37 66 LEU C O 1
ATOM 3238 N N . ASN C 1 75 ? -34.509 49.973 20.510 1.00 63.48 67 ASN C N 1
ATOM 3239 C CA . ASN C 1 75 ? -34.502 49.260 21.799 1.00 62.91 67 ASN C CA 1
ATOM 3240 C C . ASN C 1 75 ? -33.286 48.335 21.966 1.00 59.70 67 ASN C C 1
ATOM 3241 O O . ASN C 1 75 ? -33.400 47.201 22.442 1.00 58.26 67 ASN C O 1
ATOM 3246 N N . VAL C 1 76 ? -32.122 48.844 21.569 1.00 58.00 68 VAL C N 1
ATOM 3247 C CA . VAL C 1 76 ? -30.880 48.072 21.577 1.00 55.25 68 VAL C CA 1
ATOM 3248 C C . VAL C 1 76 ? -29.852 48.720 22.501 1.00 54.01 68 VAL C C 1
ATOM 3249 O O . VAL C 1 76 ? -29.564 49.914 22.388 1.00 53.92 68 VAL C O 1
ATOM 3253 N N . ALA C 1 77 ? -29.307 47.924 23.416 1.00 53.06 69 ALA C N 1
ATOM 3254 C CA . ALA C 1 77 ? -28.251 48.388 24.305 1.00 52.05 69 ALA C CA 1
ATOM 3255 C C . ALA C 1 77 ? -26.879 48.154 23.679 1.00 50.47 69 ALA C C 1
ATOM 3256 O O . ALA C 1 77 ? -26.637 47.114 23.063 1.00 49.67 69 ALA C O 1
ATOM 3258 N N . VAL C 1 78 ? -25.995 49.137 23.833 1.00 49.88 70 VAL C N 1
ATOM 3259 C CA . VAL C 1 78 ? -24.627 49.057 23.318 1.00 48.60 70 VAL C CA 1
ATOM 3260 C C . VAL C 1 78 ? -23.622 49.138 24.469 1.00 48.02 70 VAL C C 1
ATOM 3261 O O . VAL C 1 78 ? -23.642 50.085 25.263 1.00 48.72 70 VAL C O 1
ATOM 3265 N N . LEU C 1 79 ? -22.749 48.137 24.554 1.00 45.86 71 LEU C N 1
ATOM 3266 C CA . LEU C 1 79 ? -21.747 48.080 25.615 1.00 44.16 71 LEU C CA 1
ATOM 3267 C C . LEU C 1 79 ? -20.345 48.034 25.031 1.00 43.13 71 LEU C C 1
ATOM 3268 O O . LEU C 1 79 ? -20.041 47.182 24.192 1.00 42.47 71 LEU C O 1
ATOM 3273 N N . ALA C 1 80 ? -19.503 48.967 25.469 1.00 43.08 72 ALA C N 1
ATOM 3274 C CA . ALA C 1 80 ? -18.084 48.969 25.116 1.00 40.63 72 ALA C CA 1
ATOM 3275 C C . ALA C 1 80 ? -17.279 48.283 26.218 1.00 39.58 72 ALA C C 1
ATOM 3276 O O . ALA C 1 80 ? -17.680 48.306 27.380 1.00 40.04 72 ALA C O 1
ATOM 3278 N N . CYS C 1 81 ? -16.151 47.671 25.857 1.00 38.14 73 CYS C N 1
ATOM 3279 C CA . CYS C 1 81 ? -15.343 46.931 26.824 1.00 37.22 73 CYS C CA 1
ATOM 3280 C C . CYS C 1 81 ? -13.869 46.874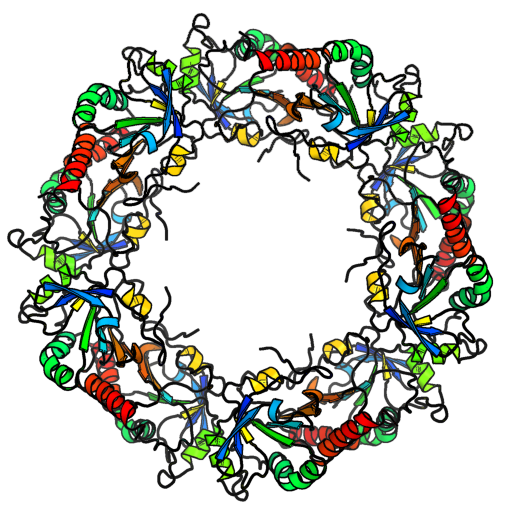 26.442 1.00 37.59 73 CYS C C 1
ATOM 3281 O O . CYS C 1 81 ? -13.527 46.676 25.276 1.00 36.71 73 CYS C O 1
ATOM 3284 N N . SER C 1 82 ? -13.004 47.065 27.435 1.00 38.07 74 SER C N 1
ATOM 3285 C CA . SER C 1 82 ? -11.574 46.802 27.286 1.00 37.76 74 SER C CA 1
ATOM 3286 C C . SER C 1 82 ? -11.031 46.219 28.586 1.00 37.08 74 SER C C 1
ATOM 3287 O O . SER C 1 82 ? -11.738 46.170 29.596 1.00 37.65 74 SER C O 1
ATOM 3290 N N . THR C 1 83 ? -9.773 45.787 28.554 1.00 36.65 75 THR C N 1
ATOM 3291 C CA . THR C 1 83 ? -9.111 45.239 29.737 1.00 36.10 75 THR C CA 1
ATOM 3292 C C . THR C 1 83 ? -8.546 46.317 30.672 1.00 36.09 75 THR C C 1
ATOM 3293 O O . THR C 1 83 ? -7.872 46.003 31.656 1.00 36.20 75 THR C O 1
ATOM 3297 N N . ASP C 1 84 ? -8.821 47.581 30.357 1.00 36.52 76 ASP C N 1
ATOM 3298 C CA . ASP C 1 84 ? -8.453 48.701 31.228 1.00 38.39 76 ASP C CA 1
ATOM 3299 C C . ASP C 1 84 ? -9.450 48.800 32.390 1.00 38.48 76 ASP C C 1
ATOM 3300 O O . ASP C 1 84 ? -10.567 48.292 32.293 1.00 37.28 76 ASP C O 1
ATOM 3305 N N . SER C 1 85 ? -9.040 49.450 33.478 1.00 39.20 77 SER C N 1
ATOM 3306 C CA . SER C 1 85 ? -9.899 49.632 34.651 1.00 40.13 77 SER C CA 1
ATOM 3307 C C . SER C 1 85 ? -10.919 50.738 34.436 1.00 40.80 77 SER C C 1
ATOM 3308 O O . SER C 1 85 ? -10.799 51.529 33.496 1.00 40.74 77 SER C O 1
ATOM 3311 N N . VAL C 1 86 ? -11.909 50.796 35.325 1.00 41.57 78 VAL C N 1
ATOM 3312 C CA . VAL C 1 86 ? -12.893 51.874 35.316 1.00 42.73 78 VAL C CA 1
ATOM 3313 C C . VAL C 1 86 ? -12.251 53.238 35.585 1.00 44.63 78 VAL C C 1
ATOM 3314 O O . VAL C 1 86 ? -12.737 54.257 35.094 1.00 46.62 78 VAL C O 1
ATOM 3318 N N . PHE C 1 87 ? -11.162 53.246 36.356 1.00 44.10 79 PHE C N 1
ATOM 3319 C CA . PHE C 1 87 ? -10.427 54.475 36.656 1.00 45.20 79 PHE C CA 1
ATOM 3320 C C . PHE C 1 87 ? -9.742 55.003 35.401 1.00 44.36 79 PHE C C 1
ATOM 3321 O O . PHE C 1 87 ? -9.711 56.209 35.156 1.00 45.27 79 PHE C O 1
ATOM 3329 N N . SER C 1 88 ? -9.200 54.083 34.611 1.00 43.40 80 SER C N 1
ATOM 3330 C CA . SER C 1 88 ? -8.617 54.409 33.318 1.00 42.78 80 SER C CA 1
ATOM 3331 C C . SER C 1 88 ? -9.683 54.924 32.341 1.00 42.73 80 SER C C 1
ATOM 3332 O O . SER C 1 88 ? -9.457 55.916 31.639 1.00 42.16 80 SER C O 1
ATOM 3335 N N . HIS C 1 89 ? -10.837 54.255 32.308 1.00 42.04 81 HIS C N 1
ATOM 3336 C CA . HIS C 1 89 ? -11.963 54.679 31.474 1.00 43.31 81 HIS C CA 1
ATOM 3337 C C . HIS C 1 89 ? -12.425 56.071 31.812 1.00 45.75 81 HIS C C 1
ATOM 3338 O O . HIS C 1 89 ? -12.567 56.914 30.923 1.00 46.40 81 HIS C O 1
ATOM 3345 N N . LEU C 1 90 ? -12.664 56.319 33.100 1.00 46.61 82 LEU C N 1
ATOM 3346 C CA . LEU C 1 90 ? -13.161 57.611 33.570 1.00 48.16 82 LEU C CA 1
ATOM 3347 C C . LEU C 1 90 ? -12.207 58.752 33.220 1.00 48.93 82 LEU C C 1
ATOM 3348 O O . LEU C 1 90 ? -12.645 59.821 32.796 1.00 50.63 82 LEU C O 1
ATOM 3353 N N . ALA C 1 91 ? -10.909 58.513 33.390 1.00 47.66 83 ALA C N 1
ATOM 3354 C CA . ALA C 1 91 ? -9.891 59.511 33.070 1.00 48.68 83 ALA C CA 1
ATOM 3355 C C . ALA C 1 91 ? -9.859 59.828 31.574 1.00 49.45 83 ALA C C 1
ATOM 3356 O O . ALA C 1 91 ? -9.657 60.980 31.181 1.00 51.22 83 ALA C O 1
ATOM 3358 N N . TRP C 1 92 ? -10.070 58.802 30.751 1.00 48.81 84 TRP C N 1
ATOM 3359 C CA . TRP C 1 92 ? -10.134 58.961 29.299 1.00 49.25 84 TRP C CA 1
ATOM 3360 C C . TRP C 1 92 ? -11.409 59.635 28.863 1.00 50.20 84 TRP C C 1
ATOM 3361 O O . TRP C 1 92 ? -11.427 60.356 27.862 1.00 50.78 84 TRP C O 1
ATOM 3372 N N . ILE C 1 93 ? -12.482 59.397 29.616 1.00 49.83 85 ILE C N 1
ATOM 3373 C CA . ILE C 1 93 ? -13.774 60.053 29.403 1.00 51.12 85 ILE C CA 1
ATOM 3374 C C . ILE C 1 93 ? -13.696 61.533 29.795 1.00 53.40 85 ILE C C 1
ATOM 3375 O O . ILE C 1 93 ? -14.288 62.389 29.135 1.00 54.71 85 ILE C O 1
ATOM 3380 N N . ASN C 1 94 ? -12.943 61.823 30.856 1.00 54.24 86 ASN C N 1
ATOM 3381 C CA . ASN C 1 94 ? -12.709 63.197 31.306 1.00 56.24 86 ASN C CA 1
ATOM 3382 C C . ASN C 1 94 ? -11.650 63.944 30.488 1.00 57.45 86 ASN C C 1
ATOM 3383 O O . ASN C 1 94 ? -11.396 65.128 30.727 1.00 59.07 86 ASN C O 1
ATOM 3388 N N . THR C 1 95 ? -11.030 63.244 29.540 1.00 56.00 87 THR C N 1
ATOM 3389 C CA . THR C 1 95 ? -10.132 63.867 28.572 1.00 57.83 87 THR C CA 1
ATOM 3390 C C . THR C 1 95 ? -10.963 64.341 27.372 1.00 60.06 87 THR C C 1
ATOM 3391 O O . THR C 1 95 ? -11.702 63.547 26.779 1.00 59.17 87 THR C O 1
ATOM 3395 N N . PRO C 1 96 ? -10.860 65.641 27.021 1.00 62.78 88 PRO C N 1
ATOM 3396 C CA . PRO C 1 96 ? -11.611 66.188 25.887 1.00 64.53 88 PRO C CA 1
ATOM 3397 C C . PRO C 1 96 ? -11.224 65.523 24.569 1.00 64.74 88 PRO C C 1
ATOM 3398 O O . PRO C 1 96 ? -10.068 65.126 24.394 1.00 64.08 88 PRO C O 1
ATOM 3402 N N . ARG C 1 97 ? -12.190 65.405 23.661 1.00 66.06 89 ARG C N 1
ATOM 3403 C CA . ARG C 1 97 ? -11.974 64.787 22.349 1.00 67.25 89 ARG C CA 1
ATOM 3404 C C . ARG C 1 97 ? -10.937 65.547 21.527 1.00 70.31 89 ARG C C 1
ATOM 3405 O O . ARG C 1 97 ? -10.249 64.964 20.687 1.00 70.11 89 ARG C O 1
ATOM 3413 N N . LYS C 1 98 ? -10.839 66.848 21.794 1.00 73.89 90 LYS C N 1
ATOM 3414 C CA . LYS C 1 98 ? -9.803 67.722 21.249 1.00 77.40 90 LYS C CA 1
ATOM 3415 C C . LYS C 1 98 ? -8.394 67.186 21.537 1.00 76.85 90 LYS C C 1
ATOM 3416 O O . LYS C 1 98 ? -7.493 67.313 20.706 1.00 77.52 90 LYS C O 1
ATOM 3422 N N . HIS C 1 99 ? -8.221 66.582 22.712 1.00 76.27 91 HIS C N 1
ATOM 3423 C CA . HIS C 1 99 ? -6.920 66.064 23.145 1.00 76.16 91 HIS C CA 1
ATOM 3424 C C . HIS C 1 99 ? -6.815 64.560 23.062 1.00 73.72 91 HIS C C 1
ATOM 3425 O O . HIS C 1 99 ? -6.027 63.941 23.782 1.00 73.38 91 HIS C O 1
ATOM 3432 N N . GLY C 1 100 ? -7.604 63.962 22.173 1.00 71.89 92 GLY C N 1
ATOM 3433 C CA . GLY C 1 100 ? -7.543 62.523 21.918 1.00 68.18 92 GLY C CA 1
ATOM 3434 C C . GLY C 1 100 ? -8.299 61.659 22.910 1.00 65.08 92 GLY C C 1
ATOM 3435 O O . GLY C 1 100 ? -8.126 60.439 22.930 1.00 63.39 92 GLY C O 1
ATOM 3436 N N . GLY C 1 101 ? -9.142 62.286 23.727 1.00 63.86 93 GLY C N 1
ATOM 3437 C CA . GLY C 1 101 ? -9.937 61.568 24.721 1.00 60.90 93 GLY C CA 1
ATOM 3438 C C . GLY C 1 101 ? -11.281 61.100 24.197 1.00 59.93 93 GLY C C 1
ATOM 3439 O O . GLY C 1 101 ? -11.643 61.380 23.055 1.00 61.66 93 GLY C O 1
ATOM 3440 N N . LEU C 1 102 ? -12.022 60.383 25.038 1.00 58.70 94 LEU C N 1
ATOM 3441 C CA . LEU C 1 102 ? -13.346 59.884 24.669 1.00 57.76 94 LEU C CA 1
ATOM 3442 C C . LEU C 1 102 ? -14.422 60.953 24.791 1.00 59.68 94 LEU C C 1
ATOM 3443 O O . LEU C 1 102 ? -15.407 60.930 24.053 1.00 60.49 94 LEU C O 1
ATOM 3448 N N . GLY C 1 103 ? -14.232 61.879 25.729 1.00 60.83 95 GLY C N 1
ATOM 3449 C CA . GLY C 1 103 ? -15.244 62.886 26.046 1.00 63.39 95 GLY C CA 1
ATOM 3450 C C . GLY C 1 103 ? -16.456 62.244 26.695 1.00 63.69 95 GLY C C 1
ATOM 3451 O O . GLY C 1 103 ? -16.349 61.170 27.293 1.00 61.74 95 GLY C O 1
ATOM 3452 N N . ASP C 1 104 ? -17.607 62.903 26.575 1.00 66.89 96 ASP C N 1
ATOM 3453 C CA . ASP C 1 104 ? -18.874 62.358 27.058 1.00 68.17 96 ASP C CA 1
ATOM 3454 C C . ASP C 1 104 ? -19.227 61.066 26.332 1.00 65.62 96 ASP C C 1
ATOM 3455 O O . ASP C 1 104 ? -19.265 61.029 25.102 1.00 66.46 96 ASP C O 1
ATOM 3460 N N . MET C 1 105 ? -19.469 60.009 27.102 1.00 62.99 97 MET C N 1
ATOM 3461 C CA . MET C 1 105 ? -19.922 58.739 26.543 1.00 60.11 97 MET C CA 1
ATOM 3462 C C . MET C 1 105 ? -21.375 58.484 26.922 1.00 60.03 97 MET C C 1
ATOM 3463 O O . MET C 1 105 ? -21.761 58.634 28.084 1.00 60.96 97 MET C O 1
ATOM 3468 N N . LYS C 1 106 ? -22.171 58.115 25.925 1.00 58.83 98 LYS C N 1
ATOM 3469 C CA . LYS C 1 106 ? -23.592 57.838 26.109 1.00 59.54 98 LYS C CA 1
ATOM 3470 C C . LYS C 1 106 ? -23.839 56.343 26.305 1.00 57.06 98 LYS C C 1
ATOM 3471 O O . LYS C 1 106 ? -24.973 55.916 26.531 1.00 58.60 98 LYS C O 1
ATOM 3477 N N . ILE C 1 107 ? -22.771 55.556 26.214 1.00 53.83 99 ILE C N 1
ATOM 3478 C CA . ILE C 1 107 ? -22.843 54.108 26.415 1.00 51.33 99 ILE C CA 1
ATOM 3479 C C . ILE C 1 107 ? -21.941 53.679 27.577 1.00 50.57 99 ILE C C 1
ATOM 3480 O O . ILE C 1 107 ? -20.936 54.342 27.857 1.00 49.87 99 ILE C O 1
ATOM 3485 N N . PRO C 1 108 ? -22.308 52.586 28.277 1.00 49.95 100 PRO C N 1
ATOM 3486 C CA . PRO C 1 108 ? -21.430 52.060 29.325 1.00 48.47 100 PRO C CA 1
ATOM 3487 C C . PRO C 1 108 ? -20.101 51.563 28.761 1.00 47.23 100 PRO C C 1
ATOM 3488 O O . PRO C 1 108 ? -20.077 50.942 27.693 1.00 47.08 100 PRO C O 1
ATOM 3492 N N . VAL C 1 109 ? -19.008 51.863 29.464 1.00 45.61 101 VAL C N 1
ATOM 3493 C CA . VAL C 1 109 ? -17.683 51.358 29.102 1.00 44.73 101 VAL C CA 1
ATOM 3494 C C . VAL C 1 109 ? -17.213 50.388 30.184 1.00 44.14 101 VAL C C 1
ATOM 3495 O O . VAL C 1 109 ? -16.851 50.797 31.290 1.00 45.39 101 VAL C O 1
ATOM 3499 N N . LEU C 1 110 ? -17.227 49.102 29.847 1.00 42.79 102 LEU C N 1
ATOM 3500 C CA . LEU C 1 110 ? -16.957 48.027 30.798 1.00 41.28 102 LEU C CA 1
ATOM 3501 C C . LEU C 1 110 ? -15.466 47.812 31.018 1.00 40.99 102 LEU C C 1
ATOM 3502 O O . LEU C 1 110 ? -14.665 47.921 30.084 1.00 39.75 102 LEU C O 1
ATOM 3507 N N . ALA C 1 111 ? -15.106 47.511 32.263 1.00 41.25 103 ALA C N 1
ATOM 3508 C CA . ALA C 1 111 ? -13.727 47.189 32.621 1.00 41.56 103 ALA C CA 1
ATOM 3509 C C . ALA C 1 111 ? -13.563 45.682 32.747 1.00 40.56 103 ALA C C 1
ATOM 3510 O O . ALA C 1 111 ? -14.354 45.023 33.409 1.00 42.96 103 ALA C O 1
ATOM 3512 N N . ASP C 1 112 ? -12.532 45.144 32.105 1.00 40.78 104 ASP C N 1
ATOM 3513 C CA . ASP C 1 112 ? -12.275 43.708 32.107 1.00 38.30 104 ASP C CA 1
ATOM 3514 C C . ASP C 1 112 ? -10.812 43.465 32.484 1.00 37.90 104 ASP C C 1
ATOM 3515 O O . ASP C 1 112 ? -10.054 42.813 31.755 1.00 36.98 104 ASP C O 1
ATOM 3520 N N . THR C 1 113 ? -10.423 44.007 33.636 1.00 37.66 105 THR C N 1
ATOM 3521 C CA . THR C 1 113 ? -9.034 43.949 34.104 1.00 38.18 105 THR C CA 1
ATOM 3522 C C . THR C 1 113 ? -8.569 42.531 34.411 1.00 37.56 105 THR C C 1
ATOM 3523 O O . THR C 1 113 ? -7.382 42.230 34.315 1.00 37.33 105 THR C O 1
ATOM 3527 N N . ASN C 1 114 ? -9.505 41.665 34.791 1.00 38.65 106 ASN C N 1
ATOM 3528 C CA . ASN C 1 114 ? -9.179 40.270 35.073 1.00 39.78 106 ASN C CA 1
ATOM 3529 C C . ASN C 1 114 ? -9.218 39.383 33.828 1.00 38.36 106 ASN C C 1
ATOM 3530 O O . ASN C 1 114 ? -8.864 38.204 33.891 1.00 39.40 106 ASN C O 1
ATOM 3535 N N . HIS C 1 115 ? -9.675 39.953 32.712 1.00 36.74 107 HIS C N 1
ATOM 3536 C CA . HIS C 1 115 ? -9.621 39.311 31.390 1.00 36.97 107 HIS C CA 1
ATOM 3537 C C . HIS C 1 115 ? -10.685 38.269 31.152 1.00 37.11 107 HIS C C 1
ATOM 3538 O O . HIS C 1 115 ? -10.760 37.707 30.061 1.00 36.71 107 HIS C O 1
ATOM 3545 N N . GLN C 1 116 ? -11.525 38.008 32.154 1.00 38.78 108 GLN C N 1
ATOM 3546 C CA . GLN C 1 116 ? -12.520 36.933 32.067 1.00 39.63 108 GLN C CA 1
ATOM 3547 C C . GLN C 1 116 ? -13.498 37.090 30.897 1.00 38.33 108 GLN C C 1
ATOM 3548 O O . GLN C 1 116 ? -13.815 36.111 30.218 1.00 38.78 108 GLN C O 1
ATOM 3554 N N . ILE C 1 117 ? -13.963 38.315 30.662 1.00 36.85 109 ILE C N 1
ATOM 3555 C CA . ILE C 1 117 ? -14.922 38.579 29.588 1.00 36.30 109 ILE C CA 1
ATOM 3556 C C . ILE C 1 117 ? -14.286 38.370 28.210 1.00 35.48 109 ILE C C 1
ATOM 3557 O O . ILE C 1 117 ? -14.857 37.690 27.357 1.00 35.18 109 ILE C O 1
ATOM 3562 N N . ALA C 1 118 ? -13.098 38.937 28.007 1.00 34.75 110 ALA C N 1
ATOM 3563 C CA . ALA C 1 118 ? -12.370 38.751 26.757 1.00 36.20 110 ALA C CA 1
ATOM 3564 C C . ALA C 1 118 ? -12.105 37.269 26.490 1.00 37.33 110 ALA C C 1
ATOM 3565 O O . ALA C 1 118 ? -12.243 36.807 25.356 1.00 39.07 110 ALA C O 1
ATOM 3567 N N . LYS C 1 119 ? -11.747 36.531 27.539 1.00 37.42 111 LYS C N 1
ATOM 3568 C CA . LYS C 1 119 ? -11.502 35.094 27.435 1.00 38.38 111 LYS C CA 1
ATOM 3569 C C . LYS C 1 119 ? -12.767 34.315 27.069 1.00 38.70 111 LYS C C 1
ATOM 3570 O O . LYS C 1 119 ? -12.731 33.437 26.206 1.00 39.58 111 LYS C O 1
ATOM 3576 N N . ASP C 1 120 ? -13.880 34.644 27.720 1.00 38.35 112 ASP C N 1
ATOM 3577 C CA . ASP C 1 120 ? -15.152 33.970 27.462 1.00 38.96 112 ASP C CA 1
ATOM 3578 C C . ASP C 1 120 ? -15.710 34.235 26.059 1.00 38.99 112 ASP C C 1
ATOM 3579 O O . ASP C 1 120 ? -16.442 33.406 25.514 1.00 40.05 112 ASP C O 1
ATOM 3584 N N . TYR C 1 121 ? -15.362 35.387 25.486 1.00 37.99 113 TYR C N 1
ATOM 3585 C CA . TYR C 1 121 ? -15.786 35.743 24.132 1.00 36.89 113 TYR C CA 1
ATOM 3586 C C . TYR C 1 121 ? -14.708 35.457 23.085 1.00 37.97 113 TYR C C 1
ATOM 3587 O O . TYR C 1 121 ? -14.886 35.757 21.905 1.00 38.72 113 TYR C O 1
ATOM 3596 N N . GLY C 1 122 ? -13.602 34.864 23.531 1.00 36.87 114 GLY C N 1
ATOM 3597 C CA . GLY C 1 122 ? -12.514 34.441 22.647 1.00 37.38 114 GLY C CA 1
ATOM 3598 C C . GLY C 1 122 ? -11.816 35.566 21.905 1.00 37.47 114 GLY C C 1
ATOM 3599 O O . GLY C 1 122 ? -11.364 35.375 20.774 1.00 38.06 114 GLY C O 1
ATOM 3600 N N . VAL C 1 123 ? -11.714 36.734 22.541 1.00 37.39 115 VAL C N 1
ATOM 3601 C CA . VAL C 1 123 ? -11.107 37.909 21.893 1.00 37.46 115 VAL C CA 1
ATOM 3602 C C . VAL C 1 123 ? -9.816 38.395 22.549 1.00 37.39 115 VAL C C 1
ATOM 3603 O O . VAL C 1 123 ? -9.259 39.410 22.139 1.00 39.08 115 VAL C O 1
ATOM 3607 N N . LEU C 1 124 ? -9.334 37.675 23.558 1.00 37.67 116 LEU C N 1
ATOM 3608 C CA . LEU C 1 124 ? -8.111 38.081 24.241 1.00 38.31 116 LEU C CA 1
ATOM 3609 C C . LEU C 1 124 ? -6.870 37.761 23.414 1.00 39.48 116 LEU C C 1
ATOM 3610 O O . LEU C 1 124 ? -6.679 36.627 22.967 1.00 40.69 116 LEU C O 1
ATOM 3615 N N . LYS C 1 125 ? -6.043 38.778 23.204 1.00 39.47 117 LYS C N 1
ATOM 3616 C CA . LYS C 1 125 ? -4.709 38.587 22.663 1.00 41.78 117 LYS C CA 1
ATOM 3617 C C . LYS C 1 125 ? -3.811 38.287 23.862 1.00 44.30 117 LYS C C 1
ATOM 3618 O O . LYS C 1 125 ? -3.382 39.198 24.577 1.00 44.47 117 LYS C O 1
ATOM 3624 N N . ASP C 1 126 ? -3.559 36.996 24.078 1.00 47.43 118 ASP C N 1
ATOM 3625 C CA . ASP C 1 126 ? -2.878 36.481 25.272 1.00 50.26 118 ASP C CA 1
ATOM 3626 C C . ASP C 1 126 ? -1.571 37.178 25.624 1.00 49.50 118 ASP C C 1
ATOM 3627 O O . ASP C 1 126 ? -1.359 37.562 26.774 1.00 49.88 118 ASP C O 1
ATOM 3632 N N . ASP C 1 127 ? -0.703 37.341 24.632 1.00 48.26 119 ASP C N 1
ATOM 3633 C CA . ASP C 1 127 ? 0.644 37.847 24.874 1.00 49.18 119 ASP C CA 1
ATOM 3634 C C . ASP C 1 127 ? 0.677 39.327 25.260 1.00 47.16 119 ASP C C 1
ATOM 3635 O O . ASP C 1 127 ? 1.720 39.839 25.661 1.00 47.35 119 ASP C O 1
ATOM 3640 N N . GLU C 1 128 ? -0.460 40.009 25.143 1.00 43.89 120 GLU C N 1
ATOM 3641 C CA . GLU C 1 128 ? -0.517 41.438 25.438 1.00 42.72 120 GLU C CA 1
ATOM 3642 C C . GLU C 1 128 ? -1.543 41.822 26.502 1.00 39.96 120 GLU C C 1
ATOM 3643 O O . GLU C 1 128 ? -1.490 42.928 27.030 1.00 39.90 120 GLU C O 1
ATOM 3649 N N . GLY C 1 129 ? -2.471 40.921 26.810 1.00 37.65 121 GLY C N 1
ATOM 3650 C CA . GLY C 1 129 ? -3.517 41.208 27.791 1.00 38.23 121 GLY C CA 1
ATOM 3651 C C . GLY C 1 129 ? -4.500 42.258 27.305 1.00 38.50 121 GLY C C 1
ATOM 3652 O O . GLY C 1 129 ? -5.019 43.053 28.095 1.00 39.93 121 GLY C O 1
ATOM 3653 N N . ILE C 1 130 ? -4.744 42.264 25.995 1.00 37.73 122 ILE C N 1
ATOM 3654 C CA . ILE C 1 130 ? -5.715 43.170 25.378 1.00 37.44 122 ILE C CA 1
ATOM 3655 C C . ILE C 1 130 ? -6.704 42.397 24.503 1.00 36.65 122 ILE C C 1
ATOM 3656 O O . ILE C 1 130 ? -6.403 41.300 24.024 1.00 35.24 122 ILE C O 1
ATOM 3661 N N . ALA C 1 131 ? -7.883 42.978 24.304 1.00 36.06 123 ALA C N 1
ATOM 3662 C CA . ALA C 1 131 ? -8.906 42.378 23.456 1.00 35.18 123 ALA C CA 1
ATOM 3663 C C . ALA C 1 131 ? -8.731 42.803 22.007 1.00 35.26 123 ALA C C 1
ATOM 3664 O O . ALA C 1 131 ? -8.400 43.957 21.726 1.00 35.60 123 ALA C O 1
ATOM 3666 N N . TYR C 1 132 ? -8.951 41.863 21.090 1.00 35.86 124 TYR C N 1
ATOM 3667 C CA . TYR C 1 132 ? -9.090 42.183 19.672 1.00 37.17 124 TYR C CA 1
ATOM 3668 C C . TYR C 1 132 ? -10.390 42.950 19.469 1.00 37.97 124 TYR C C 1
ATOM 3669 O O . TYR C 1 132 ? -11.232 43.000 20.373 1.00 36.69 124 TYR C O 1
ATOM 3678 N N . ARG C 1 133 ? -10.557 43.551 18.292 1.00 38.65 125 ARG C N 1
ATOM 3679 C CA . ARG C 1 133 ? -11.745 44.362 18.026 1.00 39.85 125 ARG C CA 1
ATOM 3680 C C . ARG C 1 133 ? -12.955 43.488 17.707 1.00 39.59 125 ARG C C 1
ATOM 3681 O O . ARG C 1 133 ? -13.390 43.376 16.556 1.00 40.85 125 ARG C O 1
ATOM 3689 N N . GLY C 1 134 ? -13.487 42.874 18.759 1.00 37.95 126 GLY C N 1
ATOM 3690 C CA . GLY C 1 134 ? -14.622 41.975 18.653 1.00 37.93 126 GLY C CA 1
ATOM 3691 C C . GLY C 1 134 ? -15.947 42.673 18.875 1.00 38.15 126 GLY C C 1
ATOM 3692 O O . GLY C 1 134 ? -16.044 43.612 19.663 1.00 38.64 126 GLY C O 1
ATOM 3693 N N . LEU C 1 135 ? -16.968 42.215 18.161 1.00 37.55 127 LEU C N 1
ATOM 3694 C CA . LEU C 1 135 ? -18.320 42.718 18.332 1.00 37.93 127 LEU C CA 1
ATOM 3695 C C . LEU C 1 135 ? -19.269 41.531 18.284 1.00 37.80 127 LEU C C 1
ATOM 3696 O O . LEU C 1 135 ? -19.115 40.632 17.453 1.00 38.23 127 LEU C O 1
ATOM 3701 N N . PHE C 1 136 ? -20.240 41.535 19.188 1.00 37.86 128 PHE C N 1
ATOM 3702 C CA . PHE C 1 136 ? -21.151 40.413 19.364 1.00 38.36 128 PHE C CA 1
ATOM 3703 C C . PHE C 1 136 ? -22.582 40.906 19.494 1.00 40.02 128 PHE C C 1
ATOM 3704 O O . PHE C 1 136 ? -22.840 41.903 20.169 1.00 41.96 128 PHE C O 1
ATOM 3712 N N . ILE C 1 137 ? -23.507 40.215 18.830 1.00 40.30 129 ILE C N 1
ATOM 3713 C CA . ILE C 1 137 ? -24.920 40.582 18.879 1.00 40.17 129 ILE C CA 1
ATOM 3714 C C . ILE C 1 137 ? -25.713 39.497 19.601 1.00 40.86 129 ILE C C 1
ATOM 3715 O O . ILE C 1 137 ? -25.764 38.344 19.163 1.00 40.51 129 ILE C O 1
ATOM 3720 N N . ILE C 1 138 ? -26.318 39.888 20.718 1.00 41.88 130 ILE C N 1
ATOM 3721 C CA . ILE C 1 138 ? -27.046 38.977 21.596 1.00 43.38 130 ILE C CA 1
ATOM 3722 C C . ILE C 1 138 ? -28.531 39.341 21.581 1.00 45.24 130 ILE C C 1
ATOM 3723 O O . ILE C 1 138 ? -28.880 40.514 21.727 1.00 45.02 130 ILE C O 1
ATOM 3728 N N . ASP C 1 139 ? -29.396 38.342 21.403 1.00 46.50 131 ASP C N 1
ATOM 3729 C CA . ASP C 1 139 ? -30.840 38.585 21.279 1.00 49.24 131 ASP C CA 1
ATOM 3730 C C . ASP C 1 139 ? -31.565 38.704 22.636 1.00 50.77 131 ASP C C 1
ATOM 3731 O O . ASP C 1 139 ? -30.950 38.459 23.677 1.00 51.67 131 ASP C O 1
ATOM 3736 N N . PRO C 1 140 ? -32.865 39.088 22.629 1.00 52.67 132 PRO C N 1
ATOM 3737 C CA . PRO C 1 140 ? -33.628 39.298 23.869 1.00 54.71 132 PRO C CA 1
ATOM 3738 C C . PRO C 1 140 ? -33.645 38.098 24.814 1.00 55.34 132 PRO C C 1
ATOM 3739 O O . PRO C 1 140 ? -33.817 38.271 26.022 1.00 57.80 132 PRO C O 1
ATOM 3743 N N . LYS C 1 141 ? -33.469 36.899 24.267 1.00 55.66 133 LYS C N 1
ATOM 3744 C CA . LYS C 1 141 ? -33.454 35.678 25.068 1.00 57.47 133 LYS C CA 1
ATOM 3745 C C . LYS C 1 141 ? -32.050 35.282 25.526 1.00 56.34 133 LYS C C 1
ATOM 3746 O O . LYS C 1 141 ? -31.867 34.238 26.152 1.00 58.41 133 LYS C O 1
ATOM 3752 N N . GLY C 1 142 ? -31.068 36.127 25.221 1.00 53.98 134 GLY C N 1
ATOM 3753 C CA . GLY C 1 142 ? -29.691 35.899 25.645 1.00 51.89 134 GLY C CA 1
ATOM 3754 C C . GLY C 1 142 ? -28.905 34.991 24.718 1.00 50.28 134 GLY C C 1
ATOM 3755 O O . GLY C 1 142 ? -27.837 34.501 25.086 1.00 49.27 134 GLY C O 1
ATOM 3756 N N . ILE C 1 143 ? -29.430 34.776 23.514 1.00 49.90 135 ILE C N 1
ATOM 3757 C CA . ILE C 1 143 ? -28.800 33.893 22.533 1.00 47.90 135 ILE C CA 1
ATOM 3758 C C . ILE C 1 143 ? -27.864 34.683 21.621 1.00 45.68 135 ILE C C 1
ATOM 3759 O O . ILE C 1 143 ? -28.225 35.751 21.119 1.00 45.92 135 ILE C O 1
ATOM 3764 N N . LEU C 1 144 ? -26.662 34.154 21.415 1.00 44.04 136 LEU C N 1
ATOM 3765 C CA . LEU C 1 144 ? -25.682 34.793 20.543 1.00 41.62 136 LEU C CA 1
ATOM 3766 C C . LEU C 1 144 ? -26.055 34.599 19.075 1.00 41.59 136 LEU C C 1
ATOM 3767 O O . LEU C 1 144 ? -26.196 33.467 18.607 1.00 41.66 136 LEU C O 1
ATOM 3772 N N . ARG C 1 145 ? -26.206 35.714 18.363 1.00 41.04 137 ARG C N 1
ATOM 3773 C CA . ARG C 1 145 ? -26.675 35.700 16.978 1.00 41.43 137 ARG C CA 1
ATOM 3774 C C . ARG C 1 145 ? -25.601 36.084 15.961 1.00 40.24 137 ARG C C 1
ATOM 3775 O O . ARG C 1 145 ? -25.714 35.741 14.782 1.00 40.79 137 ARG C O 1
ATOM 3783 N N . GLN C 1 146 ? -24.576 36.809 16.403 1.00 39.07 138 GLN C N 1
ATOM 3784 C CA . GLN C 1 146 ? -23.540 37.287 15.482 1.00 39.39 138 GLN C CA 1
ATOM 3785 C C . GLN C 1 146 ? -22.171 37.423 16.143 1.00 38.65 138 GLN C C 1
ATOM 3786 O O . GLN C 1 146 ? -22.056 37.890 17.278 1.00 39.48 138 GLN C O 1
ATOM 3792 N N . ILE C 1 147 ? -21.137 37.005 15.420 1.00 39.02 139 ILE C N 1
ATOM 3793 C CA . ILE C 1 147 ? -19.757 37.155 15.870 1.00 38.79 139 ILE C CA 1
ATOM 3794 C C . ILE C 1 147 ? -18.962 37.953 14.842 1.00 39.86 139 ILE C C 1
ATOM 3795 O O . ILE C 1 147 ? -18.957 37.630 13.655 1.00 41.37 139 ILE C O 1
ATOM 3800 N N . THR C 1 148 ? -18.303 39.00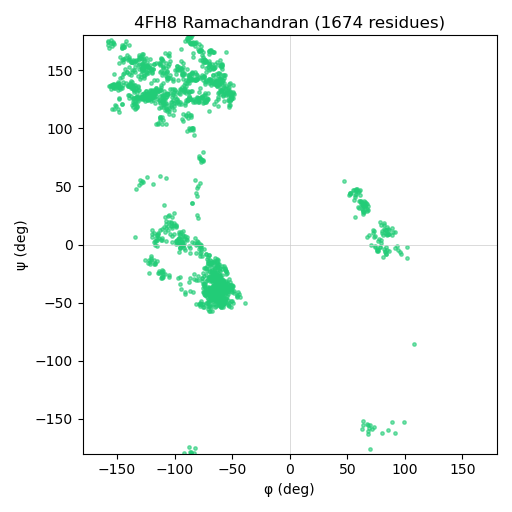5 15.315 1.00 40.42 140 THR C N 1
ATOM 3801 C CA . THR C 1 148 ? -17.392 39.793 14.504 1.00 39.84 140 THR C CA 1
ATOM 3802 C C . THR C 1 148 ? -16.111 39.983 15.302 1.00 39.86 140 THR C C 1
ATOM 3803 O O . THR C 1 148 ? -16.158 40.407 16.456 1.00 39.71 140 THR C O 1
ATOM 3807 N N . ILE C 1 149 ? -14.973 39.636 14.708 1.00 38.90 141 ILE C N 1
ATOM 3808 C CA . ILE C 1 149 ? -13.682 39.883 15.347 1.00 39.09 141 ILE C CA 1
ATOM 3809 C C . ILE C 1 149 ? -12.701 40.423 14.317 1.00 40.08 141 ILE C C 1
ATOM 3810 O O . ILE C 1 149 ? -12.414 39.764 13.315 1.00 41.95 141 ILE C O 1
ATOM 3815 N N . ASN C 1 150 ? -12.205 41.630 14.570 1.00 40.33 142 ASN C N 1
ATOM 3816 C CA . ASN C 1 150 ? -11.206 42.261 13.719 1.00 41.25 142 ASN C CA 1
ATOM 3817 C C . ASN C 1 150 ? -9.842 42.238 14.380 1.00 40.58 142 ASN C C 1
ATOM 3818 O O . ASN C 1 150 ? -9.732 42.391 15.599 1.00 40.52 142 ASN C O 1
ATOM 3823 N N . ASP C 1 151 ? -8.807 42.052 13.569 1.00 40.99 143 ASP C N 1
ATOM 3824 C CA . ASP C 1 151 ? -7.439 42.293 14.002 1.00 42.15 143 ASP C CA 1
ATOM 3825 C C . ASP C 1 151 ? -7.328 43.755 14.445 1.00 42.54 143 ASP C C 1
ATOM 3826 O O . ASP C 1 151 ? -8.087 44.611 13.980 1.00 42.68 143 ASP C O 1
ATOM 3831 N N . LEU C 1 152 ? -6.383 44.030 15.340 1.00 42.54 144 LEU C N 1
ATOM 3832 C CA . LEU C 1 152 ? -6.240 45.347 15.982 1.00 44.41 144 LEU C CA 1
ATOM 3833 C C . LEU C 1 152 ? -6.372 46.598 15.089 1.00 46.36 144 LEU C C 1
ATOM 3834 O O . LEU C 1 152 ? -7.061 47.542 15.480 1.00 48.68 144 LEU C O 1
ATOM 3839 N N . PRO C 1 153 ? -5.722 46.618 13.902 1.00 46.63 145 PRO C N 1
ATOM 3840 C CA . PRO C 1 153 ? -5.693 47.873 13.136 1.00 48.75 145 PRO C CA 1
ATOM 3841 C C . PRO C 1 153 ? -6.996 48.314 12.445 1.00 49.82 145 PRO C C 1
ATOM 3842 O O . PRO C 1 153 ? -7.050 49.432 11.927 1.00 52.55 145 PRO C O 1
ATOM 3846 N N . VAL C 1 154 ? -8.024 47.465 12.428 1.00 47.69 146 VAL C N 1
ATOM 3847 C CA . VAL C 1 154 ? -9.241 47.760 11.653 1.00 46.24 146 VAL C CA 1
ATOM 3848 C C . VAL C 1 154 ? -10.499 47.906 12.518 1.00 45.77 146 VAL C C 1
ATOM 3849 O O . VAL C 1 154 ? -10.877 46.991 13.252 1.00 43.50 146 VAL C O 1
ATOM 3853 N N . GLY C 1 155 ? -11.138 49.068 12.414 1.00 46.46 147 GLY C N 1
ATOM 3854 C CA . GLY C 1 155 ? -12.316 49.386 13.210 1.00 45.82 147 GLY C CA 1
ATOM 3855 C C . GLY C 1 155 ? -13.608 48.841 12.637 1.00 46.64 147 GLY C C 1
ATOM 3856 O O . GLY C 1 155 ? -13.618 48.192 11.587 1.00 47.37 147 GLY C O 1
ATOM 3857 N N . ARG C 1 156 ? -14.703 49.118 13.336 1.00 45.90 148 ARG C N 1
ATOM 3858 C CA . ARG C 1 156 ? -16.014 48.620 12.949 1.00 46.06 148 ARG C CA 1
ATOM 3859 C C . ARG C 1 156 ? -16.941 49.737 12.486 1.00 47.27 148 ARG C C 1
ATOM 3860 O O . ARG C 1 156 ? -16.710 50.910 12.781 1.00 48.02 148 ARG C O 1
ATOM 3868 N N . SER C 1 157 ? -17.979 49.353 11.749 1.00 47.21 149 SER C N 1
ATOM 3869 C CA . SER C 1 157 ? -18.951 50.287 11.202 1.00 48.72 149 SER C CA 1
ATOM 3870 C C . SER C 1 157 ? -20.249 50.247 12.000 1.00 48.26 149 SER C C 1
ATOM 3871 O O . SER C 1 157 ? -20.799 49.172 12.253 1.00 47.53 149 SER C O 1
ATOM 3874 N N . VAL C 1 158 ? -20.725 51.424 12.396 1.00 48.76 150 VAL C N 1
ATOM 3875 C CA . VAL C 1 158 ? -22.018 51.559 13.067 1.00 49.21 150 VAL C CA 1
ATOM 3876 C C . VAL C 1 158 ? -23.159 51.199 12.109 1.00 50.00 150 VAL C C 1
ATOM 3877 O O . VAL C 1 158 ? -24.145 50.587 12.522 1.00 50.02 150 VAL C O 1
ATOM 3881 N N . ASP C 1 159 ? -23.008 51.566 10.836 1.00 52.17 151 ASP C N 1
ATOM 3882 C CA . ASP C 1 159 ? -24.001 51.259 9.799 1.00 54.60 151 ASP C CA 1
ATOM 3883 C C . ASP C 1 159 ? -24.208 49.754 9.631 1.00 53.36 151 ASP C C 1
ATOM 3884 O O . ASP C 1 159 ? -25.347 49.282 9.595 1.00 53.25 151 ASP C O 1
ATOM 3889 N N . GLU C 1 160 ? -23.104 49.014 9.534 1.00 52.06 152 GLU C N 1
ATOM 3890 C CA . GLU C 1 160 ? -23.144 47.556 9.441 1.00 50.43 152 GLU C CA 1
ATOM 3891 C C . GLU C 1 160 ? -23.765 46.930 10.690 1.00 48.38 152 GLU C C 1
ATOM 3892 O O . GLU C 1 160 ? -24.556 45.992 10.594 1.00 48.43 152 GLU C O 1
ATOM 3898 N N . THR C 1 161 ? -23.408 47.460 11.856 1.00 47.00 153 THR C N 1
ATOM 3899 C CA . THR C 1 161 ? -23.959 46.984 13.122 1.00 45.88 153 THR C CA 1
ATOM 3900 C C . THR C 1 161 ? -25.472 47.186 13.164 1.00 47.34 153 THR C C 1
ATOM 3901 O O . THR C 1 161 ? -26.207 46.294 13.587 1.00 47.59 153 THR C O 1
ATOM 3905 N N . LEU C 1 162 ? -25.927 48.351 12.703 1.00 49.19 154 LEU C N 1
ATOM 3906 C CA . LEU C 1 162 ? -27.357 48.642 12.600 1.00 50.49 154 LEU C CA 1
ATOM 3907 C C . LEU C 1 162 ? -28.057 47.747 11.578 1.00 50.15 154 LEU C C 1
ATOM 3908 O O . LEU C 1 162 ? -29.166 47.273 11.831 1.00 50.83 154 LEU C O 1
ATOM 3913 N N . ARG C 1 163 ? -27.408 47.516 10.435 1.00 49.39 155 ARG C N 1
ATOM 3914 C CA . ARG C 1 163 ? -27.928 46.595 9.423 1.00 49.68 155 ARG C CA 1
ATOM 3915 C C . ARG C 1 163 ? -28.170 45.208 10.021 1.00 48.62 155 ARG C C 1
ATOM 3916 O O . ARG C 1 163 ? -29.249 44.637 9.859 1.00 48.61 155 ARG C O 1
ATOM 3924 N N . LEU C 1 164 ? -27.164 44.689 10.723 1.00 47.22 156 LEU C N 1
ATOM 3925 C CA . LEU C 1 164 ? -27.232 43.365 11.342 1.00 46.88 156 LEU C CA 1
ATOM 3926 C C . LEU C 1 164 ? -28.324 43.256 12.409 1.00 47.23 156 LEU C C 1
ATOM 3927 O O . LEU C 1 164 ? -29.133 42.328 12.376 1.00 46.87 156 LEU C O 1
ATOM 3932 N N . VAL C 1 165 ? -28.350 44.213 13.336 1.00 47.72 157 VAL C N 1
ATOM 3933 C CA . VAL C 1 165 ? -29.320 44.209 14.439 1.00 49.62 157 VAL C CA 1
ATOM 3934 C C . VAL C 1 165 ? -30.769 44.294 13.936 1.00 51.02 157 VAL C C 1
ATOM 3935 O O . VAL C 1 165 ? -31.640 43.565 14.416 1.00 52.17 157 VAL C O 1
ATOM 3939 N N . GLN C 1 166 ? -31.011 45.172 12.965 1.00 52.21 158 GLN C N 1
ATOM 3940 C CA . GLN C 1 166 ? -32.337 45.320 12.368 1.00 54.15 158 GLN C CA 1
ATOM 3941 C C . GLN C 1 166 ? -32.759 44.085 11.577 1.00 53.66 158 GLN C C 1
ATOM 3942 O O . GLN C 1 166 ? -33.933 43.713 11.587 1.00 54.90 158 GLN C O 1
ATOM 3948 N N . ALA C 1 167 ? -31.799 43.456 10.899 1.00 52.00 159 ALA C N 1
ATOM 3949 C CA . ALA C 1 167 ? -32.059 42.231 10.147 1.00 51.45 159 ALA C CA 1
ATOM 3950 C C . ALA C 1 167 ? -32.444 41.086 11.081 1.00 50.58 159 ALA C C 1
ATOM 3951 O O . ALA C 1 167 ? -33.349 40.312 10.773 1.00 51.25 159 ALA C O 1
ATOM 3953 N N . PHE C 1 168 ? -31.766 40.995 12.223 1.00 49.18 160 PHE C N 1
ATOM 3954 C CA . PHE C 1 168 ? -32.099 39.994 13.231 1.00 49.72 160 PHE C CA 1
ATOM 3955 C C . PHE C 1 168 ? -33.444 40.257 13.891 1.00 51.45 160 PHE C C 1
ATOM 3956 O O . PHE C 1 168 ? -34.217 39.326 14.113 1.00 53.13 160 PHE C O 1
ATOM 3964 N N . GLN C 1 169 ? -33.720 41.521 14.201 1.00 52.40 161 GLN C N 1
ATOM 3965 C CA . GLN C 1 169 ? -35.006 41.907 14.774 1.00 54.42 161 GLN C CA 1
ATOM 3966 C C . GLN C 1 169 ? -36.147 41.604 13.824 1.00 55.47 161 GLN C C 1
ATOM 3967 O O . GLN C 1 169 ? -37.236 41.204 14.244 1.00 55.99 161 GLN C O 1
ATOM 3973 N N . TYR C 1 170 ? -35.884 41.816 12.542 1.00 54.27 162 TYR C N 1
ATOM 3974 C CA . TYR C 1 170 ? -36.863 41.584 11.510 1.00 54.58 162 TYR C CA 1
ATOM 3975 C C . TYR C 1 170 ? -37.132 40.093 11.333 1.00 55.90 162 TYR C C 1
ATOM 3976 O O . TYR C 1 170 ? -38.288 39.661 11.340 1.00 56.53 162 TYR C O 1
ATOM 3985 N N . THR C 1 171 ? -36.063 39.315 11.177 1.00 55.65 163 THR C N 1
ATOM 3986 C CA . THR C 1 171 ? -36.197 37.882 10.932 1.00 56.23 163 THR C CA 1
ATOM 3987 C C . THR C 1 171 ? -36.754 37.133 12.143 1.00 56.91 163 THR C C 1
ATOM 3988 O O . THR C 1 171 ? -37.327 36.055 11.995 1.00 58.25 163 THR C O 1
ATOM 3992 N N . ASP C 1 172 ? -36.590 37.705 13.334 1.00 57.11 164 ASP C N 1
ATOM 3993 C CA . ASP C 1 172 ? -37.214 37.161 14.539 1.00 58.60 164 ASP C CA 1
ATOM 3994 C C . ASP C 1 172 ? -38.740 37.140 14.420 1.00 61.78 164 ASP C C 1
ATOM 3995 O O . ASP C 1 172 ? -39.392 36.221 14.913 1.00 62.33 164 ASP C O 1
ATOM 4000 N N . LYS C 1 173 ? -39.295 38.153 13.756 1.00 65.71 165 LYS C N 1
ATOM 4001 C CA . LYS C 1 173 ? -40.743 38.298 13.605 1.00 70.63 165 LYS C CA 1
ATOM 4002 C C . LYS C 1 173 ? -41.310 37.639 12.347 1.00 72.25 165 LYS C C 1
ATOM 4003 O O . LYS C 1 173 ? -42.357 36.992 12.403 1.00 74.59 165 LYS C O 1
ATOM 4009 N N . HIS C 1 174 ? -40.617 37.801 11.221 1.00 72.88 166 HIS C N 1
ATOM 4010 C CA . HIS C 1 174 ? -41.195 37.488 9.911 1.00 75.33 166 HIS C CA 1
ATOM 4011 C C . HIS C 1 174 ? -40.626 36.278 9.220 1.00 77.26 166 HIS C C 1
ATOM 4012 O O . HIS C 1 174 ? -41.315 35.635 8.426 1.00 78.64 166 HIS C O 1
ATOM 4019 N N . GLY C 1 175 ? -39.370 35.952 9.510 1.00 78.28 167 GLY C N 1
ATOM 4020 C CA . GLY C 1 175 ? -38.703 34.833 8.852 1.00 80.86 167 GLY C CA 1
ATOM 4021 C C . GLY C 1 175 ? -37.655 35.312 7.867 1.00 83.31 167 GLY C C 1
ATOM 4022 O O . GLY C 1 175 ? -36.480 35.403 8.214 1.00 84.13 167 GLY C O 1
ATOM 4023 N N . GLU C 1 176 ? -38.076 35.614 6.639 1.00 88.53 168 GLU C N 1
ATOM 4024 C CA . GLU C 1 176 ? -37.163 36.126 5.615 1.00 88.68 168 GLU C CA 1
ATOM 4025 C C . GLU C 1 176 ? -37.906 36.854 4.498 1.00 88.23 168 GLU C C 1
ATOM 4026 O O . GLU C 1 176 ? -37.388 37.807 3.918 1.00 85.97 168 GLU C O 1
ATOM 4032 N N . HIS D 1 8 ? -13.805 18.474 15.483 1.00 86.69 0 HIS D N 1
ATOM 4033 C CA . HIS D 1 8 ? -14.114 18.812 16.903 1.00 86.91 0 HIS D CA 1
ATOM 4034 C C . HIS D 1 8 ? -13.927 20.267 17.220 1.00 82.90 0 HIS D C 1
ATOM 4035 O O . HIS D 1 8 ? -14.851 20.926 17.702 1.00 83.09 0 HIS D O 1
ATOM 4042 N N . MET D 1 9 ? -12.729 20.782 16.951 1.00 78.16 1 MET D N 1
ATOM 4043 C CA . MET D 1 9 ? -12.341 22.114 17.412 1.00 74.17 1 MET D CA 1
ATOM 4044 C C . MET D 1 9 ? -12.044 23.093 16.285 1.00 65.06 1 MET D C 1
ATOM 4045 O O . MET D 1 9 ? -11.458 22.725 15.267 1.00 65.31 1 MET D O 1
ATOM 4050 N N . SER D 1 10 ? -12.449 24.344 16.490 1.00 58.82 2 SER D N 1
ATOM 4051 C CA . SER D 1 10 ? -12.144 25.432 15.567 1.00 53.42 2 SER D CA 1
ATOM 4052 C C . SER D 1 10 ? -10.649 25.740 15.591 1.00 51.29 2 SER D C 1
ATOM 4053 O O . SER D 1 10 ? -10.021 25.737 16.652 1.00 51.57 2 SER D O 1
ATOM 4056 N N . LYS D 1 11 ? -10.089 25.993 14.414 1.00 48.25 3 LYS D N 1
ATOM 4057 C CA . LYS D 1 11 ? -8.671 26.310 14.278 1.00 47.82 3 LYS D CA 1
ATOM 4058 C C . LYS D 1 11 ? -8.462 27.745 13.794 1.00 45.42 3 LYS D C 1
ATOM 4059 O O . LYS D 1 11 ? -7.343 28.138 13.459 1.00 46.61 3 LYS D O 1
ATOM 4065 N N . ALA D 1 12 ? -9.543 28.522 13.761 1.00 43.10 4 ALA D N 1
ATOM 4066 C CA . ALA D 1 12 ? -9.502 29.890 13.249 1.00 42.41 4 ALA D CA 1
ATOM 4067 C C . ALA D 1 12 ? -9.277 30.912 14.362 1.00 43.05 4 ALA D C 1
ATOM 4068 O O . ALA D 1 12 ? -10.169 31.166 15.184 1.00 42.57 4 ALA D O 1
ATOM 4070 N N . PHE D 1 13 ? -8.077 31.487 14.382 1.00 42.42 5 PHE D N 1
ATOM 4071 C CA . PHE D 1 13 ? -7.714 32.502 15.367 1.00 44.63 5 PHE D CA 1
ATOM 4072 C C . PHE D 1 13 ? -7.074 33.714 14.695 1.00 43.11 5 PHE D C 1
ATOM 4073 O O . PHE D 1 13 ? -6.193 33.570 13.842 1.00 43.17 5 PHE D O 1
ATOM 4081 N N . ILE D 1 14 ? -7.530 34.902 15.086 1.00 42.98 6 ILE D N 1
ATOM 4082 C CA . ILE D 1 14 ? -6.969 36.166 14.606 1.00 43.03 6 ILE D CA 1
ATOM 4083 C C . ILE D 1 14 ? -5.475 36.235 14.910 1.00 44.85 6 ILE D C 1
ATOM 4084 O O . ILE D 1 14 ? -5.051 35.962 16.033 1.00 45.78 6 ILE D O 1
ATOM 4089 N N . GLY D 1 15 ? -4.683 36.585 13.898 1.00 45.56 7 GLY D N 1
ATOM 4090 C CA . GLY D 1 15 ? -3.237 36.733 14.061 1.00 47.03 7 GLY D CA 1
ATOM 4091 C C . GLY D 1 15 ? -2.460 35.440 13.887 1.00 48.58 7 GLY D C 1
ATOM 4092 O O . GLY D 1 15 ? -1.228 35.443 13.907 1.00 49.18 7 GLY D O 1
ATOM 4093 N N . LYS D 1 16 ? -3.182 34.333 13.721 1.00 47.16 8 LYS D N 1
ATOM 4094 C CA . LYS D 1 16 ? -2.572 33.028 13.494 1.00 48.04 8 LYS D CA 1
ATOM 4095 C C . LYS D 1 16 ? -2.790 32.618 12.039 1.00 46.87 8 LYS D C 1
ATOM 4096 O O . LYS D 1 16 ? -3.722 33.109 11.396 1.00 45.17 8 LYS D O 1
ATOM 4102 N N . PRO D 1 17 ? -1.927 31.729 11.508 1.00 47.22 9 PRO D N 1
ATOM 4103 C CA . PRO D 1 17 ? -2.177 31.185 10.175 1.00 46.74 9 PRO D CA 1
ATOM 4104 C C . PRO D 1 17 ? -3.604 30.654 10.049 1.00 45.92 9 PRO D C 1
ATOM 4105 O O . PRO D 1 17 ? -4.068 29.905 10.913 1.00 45.61 9 PRO D O 1
ATOM 4109 N N . ALA D 1 18 ? -4.295 31.074 8.994 1.00 44.97 10 ALA D N 1
ATOM 4110 C CA . ALA D 1 18 ? -5.649 30.617 8.714 1.00 43.68 10 ALA D CA 1
ATOM 4111 C C . ALA D 1 18 ? -5.669 29.107 8.491 1.00 43.85 10 ALA D C 1
ATOM 4112 O O . ALA D 1 18 ? -4.751 28.566 7.873 1.00 44.37 10 ALA D O 1
ATOM 4114 N N . PRO D 1 19 ? -6.712 28.419 8.996 1.00 43.66 11 PRO D N 1
ATOM 4115 C CA . PRO D 1 19 ? -6.795 26.975 8.787 1.00 45.73 11 PRO D CA 1
ATOM 4116 C C . PRO D 1 19 ? -6.616 26.634 7.313 1.00 48.05 11 PRO D C 1
ATOM 4117 O O . PRO D 1 19 ? -7.302 27.196 6.453 1.00 47.06 11 PRO D O 1
ATOM 4121 N N . ASP D 1 20 ? -5.667 25.747 7.036 1.00 51.73 12 ASP D N 1
ATOM 4122 C CA . ASP D 1 20 ? -5.365 25.340 5.675 1.00 55.95 12 ASP D CA 1
ATOM 4123 C C . ASP D 1 20 ? -6.533 24.543 5.124 1.00 56.18 12 ASP D C 1
ATOM 4124 O O . ASP D 1 20 ? -7.171 23.780 5.853 1.00 56.89 12 ASP D O 1
ATOM 4129 N N . PHE D 1 21 ? -6.831 24.744 3.846 1.00 56.14 13 PHE D N 1
ATOM 4130 C CA . PHE D 1 21 ? -7.873 23.968 3.187 1.00 55.43 13 PHE D CA 1
ATOM 4131 C C . PHE D 1 21 ? -7.462 23.532 1.788 1.00 56.57 13 PHE D C 1
ATOM 4132 O O . PHE D 1 21 ? -6.727 24.239 1.089 1.00 58.39 13 PHE D O 1
ATOM 4140 N N . ALA D 1 22 ? -7.930 22.348 1.409 1.00 54.22 14 ALA D N 1
ATOM 4141 C CA . ALA D 1 22 ? -7.695 21.783 0.092 1.00 53.75 14 ALA D CA 1
ATOM 4142 C C . ALA D 1 22 ? -8.906 20.938 -0.269 1.00 52.26 14 ALA D C 1
ATOM 4143 O O . ALA D 1 22 ? -9.180 19.927 0.379 1.00 52.44 14 ALA D O 1
ATOM 4145 N N . THR D 1 23 ? -9.640 21.374 -1.288 1.00 51.69 15 THR D N 1
ATOM 4146 C CA . THR D 1 23 ? -10.873 20.706 -1.693 1.00 49.97 15 THR D CA 1
ATOM 4147 C C . THR D 1 23 ? -11.175 20.922 -3.174 1.00 50.62 15 THR D C 1
ATOM 4148 O O . THR D 1 23 ? -10.493 21.694 -3.848 1.00 51.68 15 THR D O 1
ATOM 4152 N N . LYS D 1 24 ? -12.198 20.233 -3.672 1.00 51.62 16 LYS D N 1
ATOM 4153 C CA . LYS D 1 24 ? -12.677 20.447 -5.031 1.00 51.71 16 LYS D CA 1
ATOM 4154 C C . LYS D 1 24 ? -13.670 21.607 -5.085 1.00 49.93 16 LYS D C 1
ATOM 4155 O O . LYS D 1 24 ? -14.408 21.858 -4.124 1.00 47.61 16 LYS D O 1
ATOM 4161 N N . ALA D 1 25 ? -13.672 22.312 -6.215 1.00 49.47 17 ALA D N 1
ATOM 4162 C CA . ALA D 1 25 ? -14.554 23.456 -6.427 1.00 49.94 17 ALA D CA 1
ATOM 4163 C C . ALA D 1 25 ? -15.050 23.515 -7.867 1.00 51.77 17 ALA D C 1
ATOM 4164 O O . ALA D 1 25 ? -14.457 22.906 -8.762 1.00 53.79 17 ALA D O 1
ATOM 4166 N N . VAL D 1 26 ? -16.145 24.241 -8.082 1.00 51.95 18 VAL D N 1
ATOM 4167 C CA . VAL D 1 26 ? -16.605 24.535 -9.435 1.00 53.28 18 VAL D CA 1
ATOM 4168 C C . VAL D 1 26 ? -16.191 25.949 -9.820 1.00 53.80 18 VAL D C 1
ATOM 4169 O O . VAL D 1 26 ? -16.531 26.919 -9.137 1.00 52.56 18 VAL D O 1
ATOM 4173 N N . PHE D 1 27 ? -15.437 26.051 -10.908 1.00 55.20 19 PHE D N 1
ATOM 4174 C CA . PHE D 1 27 ? -15.136 27.336 -11.513 1.00 55.66 19 PHE D CA 1
ATOM 4175 C C . PHE D 1 27 ? -15.242 27.218 -13.023 1.00 58.71 19 PHE D C 1
ATOM 4176 O O . PHE D 1 27 ? -14.643 26.322 -13.629 1.00 59.05 19 PHE D O 1
ATOM 4184 N N . ASP D 1 28 ? -16.019 28.123 -13.616 1.00 60.40 20 ASP D N 1
ATOM 4185 C CA . ASP D 1 28 ? -16.239 28.160 -15.062 1.00 62.80 20 ASP D CA 1
ATOM 4186 C C . ASP D 1 28 ? -16.788 26.825 -15.586 1.00 63.82 20 ASP D C 1
ATOM 4187 O O . ASP D 1 28 ? -16.357 26.319 -16.626 1.00 64.73 20 ASP D O 1
ATOM 4192 N N . GLY D 1 29 ? -17.731 26.255 -14.838 1.00 62.82 21 GLY D N 1
ATOM 4193 C CA . GLY D 1 29 ? -18.373 24.994 -15.204 1.00 63.86 21 GLY D CA 1
ATOM 4194 C C . GLY D 1 29 ? -17.494 23.755 -15.138 1.00 64.82 21 GLY D C 1
ATOM 4195 O O . GLY D 1 29 ? -17.910 22.678 -15.569 1.00 65.73 21 GLY D O 1
ATOM 4196 N N . ASP D 1 30 ? -16.285 23.899 -14.600 1.00 65.04 22 ASP D N 1
ATOM 4197 C CA . ASP D 1 30 ? -15.347 22.780 -14.475 1.00 65.97 22 ASP D CA 1
ATOM 4198 C C . ASP D 1 30 ? -15.002 22.475 -13.022 1.00 62.19 22 ASP D C 1
ATOM 4199 O O . ASP D 1 30 ? -15.101 23.347 -12.158 1.00 60.55 22 ASP D O 1
ATOM 4204 N N . PHE D 1 31 ? -14.595 21.233 -12.767 1.00 61.35 23 PHE D N 1
ATOM 4205 C CA . PHE D 1 31 ? -14.113 20.834 -11.446 1.00 59.96 23 PHE D CA 1
ATOM 4206 C C . PHE D 1 31 ? -12.623 21.124 -11.337 1.00 60.69 23 PHE D C 1
ATOM 4207 O O . PHE D 1 31 ? -11.831 20.671 -12.167 1.00 62.89 23 PHE D O 1
ATOM 4215 N N . VAL D 1 32 ? -12.252 21.884 -10.311 1.00 59.09 24 VAL D N 1
ATOM 4216 C CA . VAL D 1 32 ? -10.857 22.257 -10.080 1.00 59.67 24 VAL D CA 1
ATOM 4217 C C . VAL D 1 32 ? -10.436 21.975 -8.643 1.00 58.89 24 VAL D C 1
ATOM 4218 O O . VAL D 1 32 ? -11.280 21.816 -7.758 1.00 57.55 24 VAL D O 1
ATOM 4222 N N . ASP D 1 33 ? -9.127 21.908 -8.426 1.00 60.11 25 ASP D N 1
ATOM 4223 C CA . ASP D 1 33 ? -8.568 21.769 -7.089 1.00 61.24 25 ASP D CA 1
ATOM 4224 C C . ASP D 1 33 ? -8.193 23.140 -6.538 1.00 60.54 25 ASP D C 1
ATOM 4225 O O . ASP D 1 33 ? -7.516 23.924 -7.205 1.00 62.82 25 ASP D O 1
ATOM 4230 N N . VAL D 1 34 ? -8.651 23.423 -5.323 1.00 58.73 26 VAL D N 1
ATOM 4231 C CA . VAL D 1 34 ? -8.377 24.694 -4.656 1.00 58.27 26 VAL D CA 1
ATOM 4232 C C . VAL D 1 34 ? -7.633 24.452 -3.343 1.00 57.22 26 VAL D C 1
ATOM 4233 O O . VAL D 1 34 ? -8.076 23.666 -2.504 1.00 57.51 26 VAL D O 1
ATOM 4237 N N . LYS D 1 35 ? -6.492 25.120 -3.193 1.00 58.01 27 LYS D N 1
ATOM 4238 C CA . LYS D 1 35 ? -5.720 25.130 -1.950 1.00 57.50 27 LYS D CA 1
ATOM 4239 C C . LYS D 1 35 ? -5.566 26.582 -1.501 1.00 55.79 27 LYS D C 1
ATOM 4240 O O . LYS D 1 35 ? -5.528 27.485 -2.340 1.00 55.01 27 LYS D O 1
ATOM 4246 N N . LEU D 1 36 ? -5.467 26.804 -0.191 1.00 53.83 28 LEU D N 1
ATOM 4247 C CA . LEU D 1 36 ? -5.200 28.141 0.342 1.00 53.08 28 LEU D CA 1
ATOM 4248 C C . LEU D 1 36 ? -3.846 28.671 -0.131 1.00 54.97 28 LEU D C 1
ATOM 4249 O O . LEU D 1 36 ? -3.719 29.855 -0.450 1.00 55.25 28 LEU D O 1
ATOM 4254 N N . SER D 1 37 ? -2.852 27.784 -0.194 1.00 55.97 29 SER D N 1
ATOM 4255 C CA . SER D 1 37 ? -1.494 28.149 -0.607 1.00 58.33 29 SER D CA 1
ATOM 4256 C C . SER D 1 37 ? -1.416 28.674 -2.045 1.00 59.84 29 SER D C 1
ATOM 4257 O O . SER D 1 37 ? -0.428 29.305 -2.423 1.00 62.67 29 SER D O 1
ATOM 4260 N N . ASP D 1 38 ? -2.458 28.416 -2.836 1.00 59.37 30 ASP D N 1
ATOM 4261 C CA . ASP D 1 38 ? -2.562 28.945 -4.199 1.00 60.84 30 ASP D CA 1
ATOM 4262 C C . ASP D 1 38 ? -2.638 30.468 -4.204 1.00 60.67 30 ASP D C 1
ATOM 4263 O O . ASP D 1 38 ? -2.299 31.114 -5.198 1.00 60.98 30 ASP D O 1
ATOM 4268 N N . TYR D 1 39 ? -3.076 31.027 -3.081 1.00 58.23 31 TYR D N 1
ATOM 4269 C CA . TYR D 1 39 ? -3.367 32.448 -2.978 1.00 58.99 31 TYR D CA 1
ATOM 4270 C C . TYR D 1 39 ? -2.337 33.219 -2.155 1.00 59.56 31 TYR D C 1
ATOM 4271 O O . TYR D 1 39 ? -2.578 34.368 -1.780 1.00 60.30 31 TYR D O 1
ATOM 4280 N N . LYS D 1 40 ? -1.190 32.592 -1.890 1.00 60.77 32 LYS D N 1
ATOM 4281 C CA . LYS D 1 40 ? -0.078 33.270 -1.218 1.00 63.10 32 LYS D CA 1
ATOM 4282 C C . LYS D 1 40 ? 0.275 34.552 -1.965 1.00 63.49 32 LYS D C 1
ATOM 4283 O O . LYS D 1 40 ? 0.360 34.557 -3.194 1.00 63.89 32 LYS D O 1
ATOM 4289 N N . GLY D 1 41 ? 0.459 35.636 -1.216 1.00 63.18 33 GLY D N 1
ATOM 4290 C CA . GLY D 1 41 ? 0.757 36.944 -1.796 1.00 63.44 33 GLY D CA 1
ATOM 4291 C C . GLY D 1 41 ? -0.485 37.749 -2.131 1.00 62.12 33 GLY D C 1
ATOM 4292 O O . GLY D 1 41 ? -0.392 38.810 -2.746 1.00 63.49 33 GLY D O 1
ATOM 4293 N N . LYS D 1 42 ? -1.645 37.255 -1.703 1.00 60.11 34 LYS D N 1
ATOM 4294 C CA . LYS D 1 42 ? -2.930 37.834 -2.083 1.00 59.57 34 LYS D CA 1
ATOM 4295 C C . LYS D 1 42 ? -3.949 37.736 -0.943 1.00 56.73 34 LYS D C 1
ATOM 4296 O O . LYS D 1 42 ? -3.953 36.758 -0.196 1.00 55.06 34 LYS D O 1
ATOM 4302 N N . TYR D 1 43 ? -4.804 38.749 -0.810 1.00 54.54 35 TYR D N 1
ATOM 4303 C CA . TYR D 1 43 ? -5.900 38.705 0.164 1.00 52.11 35 TYR D CA 1
ATOM 4304 C C . TYR D 1 43 ? -7.005 37.760 -0.297 1.00 50.71 35 TYR D C 1
ATOM 4305 O O . TYR D 1 43 ? -7.340 37.709 -1.484 1.00 51.48 35 TYR D O 1
ATOM 4314 N N . VAL D 1 44 ? -7.554 37.007 0.651 1.00 48.37 36 VAL D N 1
ATOM 4315 C CA . VAL D 1 44 ? -8.583 36.012 0.364 1.00 46.89 36 VAL D CA 1
ATOM 4316 C C . VAL D 1 44 ? -9.808 36.249 1.240 1.00 45.82 36 VAL D C 1
ATOM 4317 O O . VAL D 1 44 ? -9.698 36.367 2.462 1.00 45.60 36 VAL D O 1
ATOM 4321 N N . VAL D 1 45 ? -10.969 36.333 0.600 1.00 45.66 37 VAL D N 1
ATOM 4322 C CA . VAL D 1 45 ? -12.240 36.337 1.303 1.00 43.87 37 VAL D CA 1
ATOM 4323 C C . VAL D 1 45 ? -12.890 34.965 1.119 1.00 44.44 37 VAL D C 1
ATOM 4324 O O . VAL D 1 45 ? -13.268 34.588 0.005 1.00 45.22 37 VAL D O 1
ATOM 4328 N N . LEU D 1 46 ? -12.986 34.214 2.214 1.00 42.14 38 LEU D N 1
ATOM 4329 C CA . LEU D 1 46 ? -13.653 32.920 2.212 1.00 40.01 38 LEU D CA 1
ATOM 4330 C C . LEU D 1 46 ? -14.976 33.042 2.948 1.00 39.52 38 LEU D C 1
ATOM 4331 O O . LEU D 1 46 ? -15.004 33.352 4.138 1.00 39.71 38 LEU D O 1
ATOM 4336 N N . PHE D 1 47 ? -16.074 32.809 2.237 1.00 39.85 39 PHE D N 1
ATOM 4337 C CA . PHE D 1 47 ? -17.385 32.850 2.872 1.00 39.76 39 PHE D CA 1
ATOM 4338 C C . PHE D 1 47 ? -18.167 31.561 2.657 1.00 38.97 39 PHE D C 1
ATOM 4339 O O . PHE D 1 47 ? -18.018 30.891 1.632 1.00 38.87 39 PHE D O 1
ATOM 4347 N N . PHE D 1 48 ? -18.988 31.224 3.645 1.00 37.01 40 PHE D N 1
ATOM 4348 C CA . PHE D 1 48 ? -19.753 29.991 3.651 1.00 37.72 40 PHE D CA 1
ATOM 4349 C C . PHE D 1 48 ? -21.234 30.283 3.463 1.00 38.98 40 PHE D C 1
ATOM 4350 O O . PHE D 1 48 ? -21.713 31.357 3.819 1.00 40.75 40 PHE D O 1
ATOM 4358 N N . TYR D 1 49 ? -21.955 29.316 2.907 1.00 39.05 41 TYR D N 1
ATOM 4359 C CA . TYR D 1 49 ? -23.413 29.352 2.885 1.00 39.66 41 TYR D CA 1
ATOM 4360 C C . TYR D 1 49 ? -23.954 27.959 3.231 1.00 39.51 41 TYR D C 1
ATOM 4361 O O . TYR D 1 49 ? -23.239 26.972 3.073 1.00 38.79 41 TYR D O 1
ATOM 4370 N N . PRO D 1 50 ? -25.204 27.879 3.725 1.00 40.11 42 PRO D N 1
ATOM 4371 C CA . PRO D 1 50 ? -25.752 26.610 4.228 1.00 41.28 42 PRO D CA 1
ATOM 4372 C C . PRO D 1 50 ? -26.028 25.522 3.178 1.00 42.91 42 PRO D C 1
ATOM 4373 O O . PRO D 1 50 ? -25.512 24.411 3.306 1.00 44.24 42 PRO D O 1
ATOM 4377 N N . LEU D 1 51 ? -26.844 25.824 2.170 1.00 43.62 43 LEU D N 1
ATOM 4378 C CA . LEU D 1 51 ? -27.394 24.778 1.301 1.00 44.87 43 LEU D CA 1
ATOM 4379 C C . LEU D 1 51 ? -27.618 25.202 -0.145 1.00 46.46 43 LEU D C 1
ATOM 4380 O O . LEU D 1 51 ? -28.189 26.262 -0.410 1.00 47.46 43 LEU D O 1
ATOM 4385 N N . ASP D 1 52 ? -27.182 24.352 -1.073 1.00 46.65 44 ASP D N 1
ATOM 4386 C CA . ASP D 1 52 ? -27.566 24.470 -2.479 1.00 47.93 44 ASP D CA 1
ATOM 4387 C C . ASP D 1 52 ? -29.063 24.226 -2.635 1.00 49.49 44 ASP D C 1
ATOM 4388 O O . ASP D 1 52 ? -29.667 23.517 -1.829 1.00 49.37 44 ASP D O 1
ATOM 4393 N N . PHE D 1 53 ? -29.650 24.830 -3.670 1.00 51.81 45 PHE D N 1
ATOM 4394 C CA . PHE D 1 53 ? -31.052 24.605 -4.063 1.00 55.35 45 PHE D CA 1
ATOM 4395 C C . PHE D 1 53 ? -32.107 25.032 -3.038 1.00 57.92 45 PHE D C 1
ATOM 4396 O O . PHE D 1 53 ? -33.210 24.482 -3.024 1.00 59.91 45 PHE D O 1
ATOM 4404 N N . THR D 1 54 ? -31.782 26.002 -2.188 1.00 61.76 46 THR D N 1
ATOM 4405 C CA . THR D 1 54 ? -32.754 26.518 -1.220 1.00 66.91 46 THR D CA 1
ATOM 4406 C C . THR D 1 54 ? -33.803 27.373 -1.917 1.00 71.71 46 THR D C 1
ATOM 4407 O O . THR D 1 54 ? -33.508 28.030 -2.918 1.00 72.42 46 THR D O 1
ATOM 4411 N N . PHE D 1 55 ? -35.023 27.362 -1.382 1.00 77.29 47 PHE D N 1
ATOM 4412 C CA . PHE D 1 55 ? -36.125 28.146 -1.941 1.00 83.45 47 PHE D CA 1
ATOM 4413 C C . PHE D 1 55 ? -35.944 29.653 -1.732 1.00 85.87 47 PHE D C 1
ATOM 4414 O O . PHE D 1 55 ? -36.522 30.460 -2.465 1.00 89.03 47 PHE D O 1
ATOM 4422 N N . VAL D 1 56 ? -35.140 30.020 -0.735 1.00 85.34 48 VAL D N 1
ATOM 4423 C CA . VAL D 1 56 ? -34.805 31.417 -0.462 1.00 85.95 48 VAL D CA 1
ATOM 4424 C C . VAL D 1 56 ? -33.837 31.929 -1.527 1.00 85.44 48 VAL D C 1
ATOM 4425 O O . VAL D 1 56 ? -32.907 31.221 -1.918 1.00 84.32 48 VAL D O 1
ATOM 4429 N N . CYS D 1 57 ? -34.071 33.157 -1.990 1.00 87.94 49 CYS D N 1
ATOM 4430 C CA . CYS D 1 57 ? -33.255 33.792 -3.028 1.00 87.68 49 CYS D CA 1
ATOM 4431 C C . CYS D 1 57 ? -31.758 33.759 -2.698 1.00 81.41 49 CYS D C 1
ATOM 4432 O O . CYS D 1 57 ? -31.344 34.245 -1.641 1.00 82.63 49 CYS D O 1
ATOM 4435 N N . PRO D 1 58 ? -30.944 33.179 -3.602 1.00 76.49 50 PRO D N 1
ATOM 4436 C CA . PRO D 1 58 ? -29.495 33.117 -3.396 1.00 72.12 50 PRO D CA 1
ATOM 4437 C C . PRO D 1 58 ? -28.786 34.434 -3.735 1.00 70.37 50 PRO D C 1
ATOM 4438 O O . PRO D 1 58 ? -27.582 34.434 -4.008 1.00 68.00 50 PRO D O 1
ATOM 4442 N N . THR D 1 59 ? -29.533 35.539 -3.695 1.00 70.73 51 THR D N 1
ATOM 4443 C CA . THR D 1 59 ? -29.026 36.874 -4.032 1.00 70.70 51 THR D CA 1
ATOM 4444 C C . THR D 1 59 ? -27.781 37.259 -3.231 1.00 67.46 51 THR D C 1
ATOM 4445 O O . THR D 1 59 ? -26.906 37.968 -3.733 1.00 66.75 51 THR D O 1
ATOM 4449 N N . GLU D 1 60 ? -27.711 36.782 -1.990 1.00 65.73 52 GLU D N 1
ATOM 4450 C CA . GLU D 1 60 ? -26.578 37.041 -1.108 1.00 62.93 52 GLU D CA 1
ATOM 4451 C C . GLU D 1 60 ? -25.278 36.471 -1.677 1.00 60.45 52 GLU D C 1
ATOM 4452 O O . GLU D 1 60 ? -24.250 37.148 -1.692 1.00 60.85 52 GLU D O 1
ATOM 4458 N N . ILE D 1 61 ? -25.340 35.223 -2.138 1.00 58.49 53 ILE D N 1
ATOM 4459 C CA . ILE D 1 61 ? -24.202 34.547 -2.762 1.00 56.02 53 ILE D CA 1
ATOM 4460 C C . ILE D 1 61 ? -23.894 35.169 -4.127 1.00 56.37 53 ILE D C 1
ATOM 4461 O O . ILE D 1 61 ? -22.729 35.387 -4.470 1.00 54.90 53 ILE D O 1
ATOM 4466 N N . ILE D 1 62 ? -24.952 35.459 -4.885 1.00 56.31 54 ILE D N 1
ATOM 4467 C CA . ILE D 1 62 ? -24.854 36.053 -6.221 1.00 56.78 54 ILE D CA 1
ATOM 4468 C C . ILE D 1 62 ? -24.156 37.417 -6.194 1.00 56.38 54 ILE D C 1
ATOM 4469 O O . ILE D 1 62 ? -23.381 37.740 -7.100 1.00 56.33 54 ILE D O 1
ATOM 4474 N N . ALA D 1 63 ? -24.424 38.197 -5.146 1.00 54.81 55 ALA D N 1
ATOM 4475 C CA . ALA D 1 63 ? -23.856 39.539 -4.994 1.00 54.59 55 ALA D CA 1
ATOM 4476 C C . ALA D 1 63 ? -22.327 39.535 -4.996 1.00 52.91 55 ALA D C 1
ATOM 4477 O O . ALA D 1 63 ? -21.705 40.435 -5.558 1.00 53.68 55 ALA D O 1
ATOM 4479 N N . PHE D 1 64 ? -21.733 38.514 -4.380 1.00 50.77 56 PHE D N 1
ATOM 4480 C CA . PHE D 1 64 ? -20.279 38.360 -4.355 1.00 50.17 56 PHE D CA 1
ATOM 4481 C C . PHE D 1 64 ? -19.708 37.970 -5.718 1.00 51.57 56 PHE D C 1
ATOM 4482 O O . PHE D 1 64 ? -18.565 38.309 -6.035 1.00 52.12 56 PHE D O 1
ATOM 4490 N N . SER D 1 65 ? -20.509 37.262 -6.513 1.00 51.82 57 SER D N 1
ATOM 4491 C CA . SER D 1 65 ? -20.143 36.908 -7.882 1.00 53.41 57 SER D CA 1
ATOM 4492 C C . SER D 1 65 ? -20.263 38.114 -8.814 1.00 55.88 57 SER D C 1
ATOM 4493 O O . SER D 1 65 ? -19.320 38.438 -9.538 1.00 57.81 57 SER D O 1
ATOM 4496 N N . ASP D 1 66 ? -21.421 38.775 -8.783 1.00 57.07 58 ASP D N 1
ATOM 4497 C CA . ASP D 1 66 ? -21.690 39.948 -9.625 1.00 59.22 58 ASP D CA 1
ATOM 4498 C C . ASP D 1 66 ? -20.710 41.091 -9.385 1.00 59.10 58 ASP D C 1
ATOM 4499 O O . ASP D 1 66 ? -20.283 41.760 -10.326 1.00 60.65 58 ASP D O 1
ATOM 4504 N N . ARG D 1 67 ? -20.357 41.307 -8.122 1.00 56.82 59 ARG D N 1
ATOM 4505 C CA . ARG D 1 67 ? -19.496 42.424 -7.754 1.00 57.27 59 ARG D CA 1
ATOM 4506 C C . ARG D 1 67 ? -18.034 42.019 -7.570 1.00 56.01 59 ARG D C 1
ATOM 4507 O O . ARG D 1 67 ? -17.246 42.773 -6.998 1.00 56.49 59 ARG D O 1
ATOM 4515 N N . PHE D 1 68 ? -17.676 40.841 -8.080 1.00 55.54 60 PHE D N 1
ATOM 4516 C CA . PHE D 1 68 ? -16.293 40.354 -8.027 1.00 55.10 60 PHE D CA 1
ATOM 4517 C C . PHE D 1 68 ? -15.256 41.251 -8.732 1.00 57.25 60 PHE D C 1
ATOM 4518 O O . PHE D 1 68 ? -14.108 41.302 -8.283 1.00 57.23 60 PHE D O 1
ATOM 4526 N N . PRO D 1 69 ? -15.640 41.951 -9.832 1.00 60.14 61 PRO D N 1
ATOM 4527 C CA . PRO D 1 69 ? -14.695 42.908 -10.431 1.00 62.41 61 PRO D CA 1
ATOM 4528 C C . PRO D 1 69 ? -14.096 43.897 -9.426 1.00 62.74 61 PRO D C 1
ATOM 4529 O O . PRO D 1 69 ? -12.918 44.248 -9.536 1.00 63.79 61 PRO D O 1
ATOM 4533 N N . GLU D 1 70 ? -14.902 44.329 -8.457 1.00 62.22 62 GLU D N 1
ATOM 4534 C CA . GLU D 1 70 ? -14.444 45.244 -7.411 1.00 62.37 62 GLU D CA 1
ATOM 4535 C C . GLU D 1 70 ? -13.395 44.594 -6.505 1.00 61.02 62 GLU D C 1
ATOM 4536 O O . GLU D 1 70 ? -12.452 45.258 -6.070 1.00 62.67 62 GLU D O 1
ATOM 4542 N N . PHE D 1 71 ? -13.564 43.301 -6.229 1.00 59.07 63 PHE D N 1
ATOM 4543 C CA . PHE D 1 71 ? -12.575 42.532 -5.470 1.00 57.22 63 PHE D CA 1
ATOM 4544 C C . PHE D 1 71 ? -11.313 42.273 -6.293 1.00 59.84 63 PHE D C 1
ATOM 4545 O O . PHE D 1 71 ? -10.198 42.373 -5.774 1.00 60.00 63 PHE D O 1
ATOM 4553 N N . LYS D 1 72 ? -11.496 41.941 -7.573 1.00 61.88 64 LYS D N 1
ATOM 4554 C CA . LYS D 1 72 ? -10.379 41.684 -8.481 1.00 64.30 64 LYS D CA 1
ATOM 4555 C C . LYS D 1 72 ? -9.504 42.929 -8.649 1.00 66.22 64 LYS D C 1
ATOM 4556 O O . LYS D 1 72 ? -8.278 42.829 -8.729 1.00 66.52 64 LYS D O 1
ATOM 4562 N N . ASN D 1 73 ? -10.143 44.098 -8.686 1.00 66.73 65 ASN D N 1
ATOM 4563 C CA . ASN D 1 73 ? -9.433 45.369 -8.791 1.00 69.19 65 ASN D CA 1
ATOM 4564 C C . ASN D 1 73 ? -8.576 45.664 -7.559 1.00 67.93 65 ASN D C 1
ATOM 4565 O O . ASN D 1 73 ? -7.588 46.393 -7.643 1.00 69.15 65 ASN D O 1
ATOM 4570 N N . LEU D 1 74 ? -8.964 45.089 -6.422 1.00 65.43 66 LEU D N 1
ATOM 4571 C CA . LEU D 1 74 ? -8.194 45.198 -5.185 1.00 63.78 66 LEU D CA 1
ATOM 4572 C C . LEU D 1 74 ? -7.224 44.026 -5.011 1.00 62.85 66 LEU D C 1
ATOM 4573 O O . LEU D 1 74 ? -6.593 43.893 -3.960 1.00 60.97 66 LEU D O 1
ATOM 4578 N N . ASN D 1 75 ? -7.108 43.191 -6.045 1.00 64.03 67 ASN D N 1
ATOM 4579 C CA . ASN D 1 75 ? -6.266 41.989 -6.019 1.00 63.61 67 ASN D CA 1
ATOM 4580 C C . ASN D 1 75 ? -6.666 41.045 -4.882 1.00 61.26 67 ASN D C 1
ATOM 4581 O O . ASN D 1 75 ? -5.827 40.567 -4.119 1.00 61.60 67 ASN D O 1
ATOM 4586 N N . VAL D 1 76 ? -7.969 40.798 -4.778 1.00 58.45 68 VAL D N 1
ATOM 4587 C CA . VAL D 1 76 ? -8.526 39.956 -3.728 1.00 55.44 68 VAL D CA 1
ATOM 4588 C C . VAL D 1 76 ? -9.273 38.784 -4.355 1.00 53.82 68 VAL D C 1
ATOM 4589 O O . VAL D 1 76 ? -10.066 38.972 -5.282 1.00 54.43 68 VAL D O 1
ATOM 4593 N N . ALA D 1 77 ? -9.008 37.580 -3.852 1.00 52.06 69 ALA D N 1
ATOM 4594 C CA . ALA D 1 77 ? -9.728 36.383 -4.278 1.00 51.15 69 ALA D CA 1
ATOM 4595 C C . ALA D 1 77 ? -10.935 36.122 -3.379 1.00 49.85 69 ALA D C 1
ATOM 4596 O O . ALA D 1 77 ? -10.853 36.258 -2.154 1.00 48.10 69 ALA D O 1
ATOM 4598 N N . VAL D 1 78 ? -12.055 35.755 -3.999 1.00 48.90 70 VAL D N 1
ATOM 4599 C CA . VAL D 1 78 ? -13.287 35.458 -3.272 1.00 46.29 70 VAL D CA 1
ATOM 4600 C C . VAL D 1 78 ? -13.673 33.998 -3.482 1.00 46.02 70 VAL D C 1
ATOM 4601 O O . VAL D 1 78 ? -13.727 33.516 -4.616 1.00 46.81 70 VAL D O 1
ATOM 4605 N N . LEU D 1 79 ? -13.930 33.303 -2.377 1.00 44.90 71 LEU D N 1
ATOM 4606 C CA . LEU D 1 79 ? -14.278 31.888 -2.411 1.00 44.55 71 LEU D CA 1
ATOM 4607 C C . LEU D 1 79 ? -15.572 31.615 -1.659 1.00 43.49 71 LEU D C 1
ATOM 4608 O O . LEU D 1 79 ? -15.710 31.974 -0.489 1.00 43.25 71 LEU D O 1
ATOM 4613 N N . ALA D 1 80 ? -16.517 30.989 -2.352 1.00 43.34 72 ALA D N 1
ATOM 4614 C CA . ALA D 1 80 ? -17.747 30.508 -1.741 1.00 42.22 72 ALA D CA 1
ATOM 4615 C C . ALA D 1 80 ? -17.559 29.050 -1.329 1.00 41.24 72 ALA D C 1
ATOM 4616 O O . ALA D 1 80 ? -16.774 28.325 -1.942 1.00 41.00 72 ALA D O 1
ATOM 4618 N N . CYS D 1 81 ? -18.276 28.626 -0.290 1.00 39.81 73 CYS D N 1
ATOM 4619 C CA . CYS D 1 81 ? -18.150 27.266 0.224 1.00 38.93 73 CYS D CA 1
ATOM 4620 C C . CYS D 1 81 ? -19.412 26.810 0.947 1.00 39.21 73 CYS D C 1
ATOM 4621 O O . CYS D 1 81 ? -19.973 27.548 1.758 1.00 38.69 73 CYS D O 1
ATOM 4624 N N . SER D 1 82 ? -19.856 25.595 0.633 1.00 39.22 74 SER D N 1
ATOM 4625 C CA . SER D 1 82 ? -20.909 24.924 1.393 1.00 39.76 74 SER D CA 1
ATOM 4626 C C . SER D 1 82 ? -20.561 23.444 1.548 1.00 39.71 74 SER D C 1
ATOM 4627 O O . SER D 1 82 ? -19.603 22.958 0.934 1.00 40.08 74 SER D O 1
ATOM 4630 N N . THR D 1 83 ? -21.338 22.733 2.361 1.00 38.83 75 THR D N 1
ATOM 4631 C CA . THR D 1 83 ? -21.113 21.300 2.579 1.00 39.59 75 THR D CA 1
ATOM 4632 C C . THR D 1 83 ? -21.681 20.426 1.450 1.00 40.72 75 THR D C 1
ATOM 4633 O O . THR D 1 83 ? -21.582 19.194 1.500 1.00 42.25 75 THR D O 1
ATOM 4637 N N . ASP D 1 84 ? -22.267 21.070 0.440 1.00 40.81 76 ASP D N 1
ATOM 4638 C CA . ASP D 1 84 ? -22.763 20.388 -0.758 1.00 43.33 76 ASP D CA 1
ATOM 4639 C C . ASP D 1 84 ? -21.609 19.937 -1.649 1.00 43.34 76 ASP D C 1
ATOM 4640 O O . ASP D 1 84 ? -20.506 20.484 -1.583 1.00 43.22 76 ASP D O 1
ATOM 4645 N N . SER D 1 85 ? -21.879 18.946 -2.494 1.00 44.05 77 SER D N 1
ATOM 4646 C CA . SER D 1 85 ? -20.870 18.400 -3.388 1.00 44.03 77 SER D CA 1
ATOM 4647 C C . SER D 1 85 ? -20.610 19.305 -4.582 1.00 44.77 77 SER D C 1
ATOM 4648 O O . SER D 1 85 ? -21.336 20.271 -4.829 1.00 44.11 77 SER D O 1
ATOM 4651 N N . VAL D 1 86 ? -19.570 18.956 -5.328 1.00 45.80 78 VAL D N 1
ATOM 4652 C CA . VAL D 1 86 ? -19.173 19.683 -6.514 1.00 46.90 78 VAL D CA 1
ATOM 4653 C C . VAL D 1 86 ? -20.177 19.438 -7.657 1.00 48.72 78 VAL D C 1
ATOM 4654 O O . VAL D 1 86 ? -20.407 20.314 -8.493 1.00 49.46 78 VAL D O 1
ATOM 4658 N N . PHE D 1 87 ? -20.793 18.255 -7.659 1.00 49.07 79 PHE D N 1
ATOM 4659 C CA . PHE D 1 87 ? -21.850 17.918 -8.617 1.00 50.60 79 PHE D CA 1
ATOM 4660 C C . PHE D 1 87 ? -23.128 18.702 -8.327 1.00 50.14 79 PHE D C 1
ATOM 4661 O O . PHE D 1 87 ? -23.830 19.124 -9.249 1.00 50.70 79 PHE D O 1
ATOM 4669 N N . SER D 1 88 ? -23.418 18.888 -7.041 1.00 49.64 80 SER D N 1
ATOM 4670 C CA . SER D 1 88 ? -24.554 19.698 -6.604 1.00 50.12 80 SER D CA 1
ATOM 4671 C C . SER D 1 88 ? -24.352 21.167 -6.989 1.00 50.10 80 SER D C 1
ATOM 4672 O O . SER D 1 88 ? -25.277 21.819 -7.481 1.00 50.68 80 SER D O 1
ATOM 4675 N N . HIS D 1 89 ? -23.136 21.671 -6.775 1.00 48.48 81 HIS D N 1
ATOM 4676 C CA . HIS D 1 89 ? -22.775 23.033 -7.155 1.00 48.13 81 HIS D CA 1
ATOM 4677 C C . HIS D 1 89 ? -22.980 23.276 -8.626 1.00 50.70 81 HIS D C 1
ATOM 4678 O O . HIS D 1 89 ? -23.632 24.248 -9.012 1.00 51.71 81 HIS D O 1
ATOM 4685 N N . LEU D 1 90 ? -22.428 22.387 -9.453 1.00 51.51 82 LEU D N 1
ATOM 4686 C CA . LEU D 1 90 ? -22.498 22.505 -10.912 1.00 53.00 82 LEU D CA 1
ATOM 4687 C C . LEU D 1 90 ? -23.938 22.539 -11.432 1.00 54.51 82 LEU D C 1
ATOM 4688 O O . LEU D 1 90 ? -24.259 23.322 -12.330 1.00 55.88 82 LEU D O 1
ATOM 4693 N N . ALA D 1 91 ? -24.792 21.691 -10.859 1.00 53.71 83 ALA D N 1
ATOM 4694 C CA . ALA D 1 91 ? -26.203 21.622 -11.233 1.00 54.93 83 ALA D CA 1
ATOM 4695 C C . ALA D 1 91 ? -26.960 22.902 -10.883 1.00 55.26 83 ALA D C 1
ATOM 4696 O O . ALA D 1 91 ? -27.822 23.347 -11.644 1.00 56.52 83 ALA D O 1
ATOM 4698 N N . TRP D 1 92 ? -26.628 23.489 -9.734 1.00 53.86 84 TRP D N 1
ATOM 4699 C CA . TRP D 1 92 ? -27.247 24.737 -9.295 1.00 54.37 84 TRP D CA 1
ATOM 4700 C C . TRP D 1 92 ? -26.740 25.910 -10.087 1.00 55.50 84 TRP D C 1
ATOM 4701 O O . TRP D 1 92 ? -27.483 26.858 -10.347 1.00 57.23 84 TRP D O 1
ATOM 4712 N N . ILE D 1 93 ? -25.470 25.845 -10.483 1.00 55.23 85 ILE D N 1
ATOM 4713 C CA . ILE D 1 93 ? -24.859 26.842 -11.361 1.00 56.30 85 ILE D CA 1
ATOM 4714 C C . ILE D 1 93 ? -25.484 26.794 -12.759 1.00 59.96 85 ILE D C 1
ATOM 4715 O O . ILE D 1 93 ? -25.713 27.834 -13.378 1.00 61.50 85 ILE D O 1
ATOM 4720 N N . ASN D 1 94 ? -25.778 25.585 -13.235 1.00 61.70 86 ASN D N 1
ATOM 4721 C CA . ASN D 1 94 ? -26.415 25.389 -14.539 1.00 64.84 86 ASN D CA 1
ATOM 4722 C C . ASN D 1 94 ? -27.912 25.704 -14.561 1.00 67.05 86 ASN D C 1
ATOM 4723 O O . ASN D 1 94 ? -28.524 25.741 -15.629 1.00 71.15 86 ASN D O 1
ATOM 4728 N N . THR D 1 95 ? -28.494 25.921 -13.386 1.00 66.57 87 THR D N 1
ATOM 4729 C CA . THR D 1 95 ? -29.870 26.389 -13.290 1.00 68.51 87 THR D CA 1
ATOM 4730 C C . THR D 1 95 ? -29.874 27.914 -13.423 1.00 70.79 87 THR D C 1
ATOM 4731 O O . THR D 1 95 ? -29.199 28.602 -12.654 1.00 69.87 87 THR D O 1
ATOM 4735 N N . PRO D 1 96 ? -30.613 28.444 -14.420 1.00 74.44 88 PRO D N 1
ATOM 4736 C CA . PRO D 1 96 ? -30.724 29.891 -14.634 1.00 76.04 88 PRO D CA 1
ATOM 4737 C C . PRO D 1 96 ? -31.354 30.614 -13.446 1.00 76.68 88 PRO D C 1
ATOM 4738 O O . PRO D 1 96 ? -32.219 30.052 -12.769 1.00 76.43 88 PRO D O 1
ATOM 4742 N N . ARG D 1 97 ? -30.924 31.855 -13.219 1.00 77.96 89 ARG D N 1
ATOM 4743 C CA . ARG D 1 97 ? -31.322 32.638 -12.042 1.00 79.55 89 ARG D CA 1
ATOM 4744 C C . ARG D 1 97 ? -32.822 32.917 -11.945 1.00 84.63 89 ARG D C 1
ATOM 4745 O O . ARG D 1 97 ? -33.349 33.102 -10.845 1.00 85.50 89 ARG D O 1
ATOM 4753 N N . LYS D 1 98 ? -33.496 32.947 -13.094 1.00 90.75 90 LYS D N 1
ATOM 4754 C CA . LYS D 1 98 ? -34.956 33.078 -13.146 1.00 95.96 90 LYS D CA 1
ATOM 4755 C C . LYS D 1 98 ? -35.666 31.864 -12.548 1.00 95.87 90 LYS D C 1
ATOM 4756 O O . LYS D 1 98 ? -36.794 31.975 -12.063 1.00 98.11 90 LYS D O 1
ATOM 4762 N N . HIS D 1 99 ? -34.999 30.712 -12.587 1.00 94.04 91 HIS D N 1
ATOM 4763 C CA . HIS D 1 99 ? -35.523 29.487 -11.987 1.00 93.53 91 HIS D CA 1
ATOM 4764 C C . HIS D 1 99 ? -35.052 29.294 -10.567 1.00 90.93 91 HIS D C 1
ATOM 4765 O O . HIS D 1 99 ? -35.233 28.221 -9.986 1.00 91.79 91 HIS D O 1
ATOM 4772 N N . GLY D 1 100 ? -34.447 30.332 -9.993 1.00 88.36 92 GLY D N 1
ATOM 4773 C CA . GLY D 1 100 ? -33.955 30.284 -8.617 1.00 82.97 92 GLY D CA 1
ATOM 4774 C C . GLY D 1 100 ? -32.556 29.710 -8.482 1.00 79.60 92 GLY D C 1
ATOM 4775 O O . GLY D 1 100 ? -32.086 29.467 -7.369 1.00 79.82 92 GLY D O 1
ATOM 4776 N N . GLY D 1 101 ? -31.890 29.496 -9.616 1.00 77.30 93 GLY D N 1
ATOM 4777 C CA . GLY D 1 101 ? -30.530 28.964 -9.632 1.00 73.52 93 GLY D CA 1
ATOM 4778 C C . GLY D 1 101 ? -29.466 30.020 -9.396 1.00 72.75 93 GLY D C 1
ATOM 4779 O O . GLY D 1 101 ? -29.778 31.184 -9.129 1.00 74.59 93 GLY D O 1
ATOM 4780 N N . LEU D 1 102 ? -28.203 29.608 -9.493 1.00 69.21 94 LEU D N 1
ATOM 4781 C CA . LEU D 1 102 ? -27.072 30.514 -9.293 1.00 67.25 94 LEU D CA 1
ATOM 4782 C C . LEU D 1 102 ? -26.657 31.238 -10.566 1.00 67.88 94 LEU D C 1
ATOM 4783 O O . LEU D 1 102 ? -26.185 32.375 -10.511 1.00 68.31 94 LEU D O 1
ATOM 4788 N N . GLY D 1 103 ? -26.827 30.570 -11.706 1.00 69.38 95 GLY D N 1
ATOM 4789 C CA . GLY D 1 103 ? -26.360 31.086 -12.990 1.00 70.08 95 GLY D CA 1
ATOM 4790 C C . GLY D 1 103 ? -24.846 31.027 -13.070 1.00 70.00 95 GLY D C 1
ATOM 4791 O O . GLY D 1 103 ? -24.211 30.258 -12.345 1.00 68.01 95 GLY D O 1
ATOM 4792 N N . ASP D 1 104 ? -24.270 31.839 -13.952 1.00 73.74 96 ASP D N 1
ATOM 4793 C CA . ASP D 1 104 ? -22.820 31.971 -14.056 1.00 73.95 96 ASP D CA 1
ATOM 4794 C C . ASP D 1 104 ? -22.236 32.508 -12.759 1.00 68.88 96 ASP D C 1
ATOM 4795 O O . ASP D 1 104 ? -22.679 33.540 -12.252 1.00 68.49 96 ASP D O 1
ATOM 4800 N N . MET D 1 105 ? -21.254 31.793 -12.219 1.00 64.86 97 MET D N 1
ATOM 4801 C CA . MET D 1 105 ? -20.515 32.274 -11.057 1.00 61.93 97 MET D CA 1
ATOM 4802 C C . MET D 1 105 ? -19.112 32.694 -11.476 1.00 61.82 97 MET D C 1
ATOM 4803 O O . MET D 1 105 ? -18.388 31.931 -12.122 1.00 62.83 97 MET D O 1
ATOM 4808 N N . LYS D 1 106 ? -18.747 33.920 -11.114 1.00 60.46 98 LYS D N 1
ATOM 4809 C CA . LYS D 1 106 ? -17.437 34.478 -11.441 1.00 61.89 98 LYS D CA 1
ATOM 4810 C C . LYS D 1 106 ? -16.397 34.124 -10.378 1.00 58.48 98 LYS D C 1
ATOM 4811 O O . LYS D 1 106 ? -15.228 34.495 -10.496 1.00 59.70 98 LYS D O 1
ATOM 4817 N N . ILE D 1 107 ? -16.835 33.416 -9.338 1.00 55.02 99 ILE D N 1
ATOM 4818 C CA . ILE D 1 107 ? -15.951 32.967 -8.261 1.00 51.50 99 ILE D CA 1
ATOM 4819 C C . ILE D 1 107 ? -16.025 31.448 -8.095 1.00 50.47 99 ILE D C 1
ATOM 4820 O O . ILE D 1 107 ? -17.039 30.839 -8.442 1.00 49.80 99 ILE D O 1
ATOM 4825 N N . PRO D 1 108 ? -14.944 30.827 -7.581 1.00 50.23 100 PRO D N 1
ATOM 4826 C CA . PRO D 1 108 ? -14.983 29.394 -7.298 1.00 48.44 100 PRO D CA 1
ATOM 4827 C C . PRO D 1 108 ? -15.978 29.071 -6.192 1.00 46.78 100 PRO D C 1
ATOM 4828 O O . PRO D 1 108 ? -16.078 29.816 -5.216 1.00 47.29 100 PRO D O 1
ATOM 4832 N N . VAL D 1 109 ? -16.722 27.982 -6.364 1.00 45.89 101 VAL D N 1
ATOM 4833 C CA . VAL D 1 109 ? -17.639 27.499 -5.331 1.00 44.25 101 VAL D CA 1
ATOM 4834 C C . VAL D 1 109 ? -17.103 26.170 -4.808 1.00 42.98 101 VAL D C 1
ATOM 4835 O O . VAL D 1 109 ? -17.138 25.156 -5.506 1.00 44.29 101 VAL D O 1
ATOM 4839 N N . LEU D 1 110 ? -16.596 26.196 -3.579 1.00 41.97 102 LEU D N 1
ATOM 4840 C CA . LEU D 1 110 ? -15.924 25.047 -2.978 1.00 41.10 102 LEU D CA 1
ATOM 4841 C C . LEU D 1 110 ? -16.907 24.045 -2.389 1.00 41.41 102 LEU D C 1
ATOM 4842 O O . LEU D 1 110 ? -17.929 24.426 -1.810 1.00 40.32 102 LEU D O 1
ATOM 4847 N N . ALA D 1 111 ? -16.584 22.764 -2.549 1.00 42.23 103 ALA D N 1
ATOM 4848 C CA . ALA D 1 111 ? -17.358 21.679 -1.962 1.00 43.43 103 ALA D CA 1
ATOM 4849 C C . ALA D 1 111 ? -16.697 21.213 -0.672 1.00 42.94 103 ALA D C 1
ATOM 4850 O O . ALA D 1 111 ? -15.493 20.969 -0.633 1.00 44.46 103 ALA D O 1
ATOM 4852 N N . ASP D 1 112 ? -17.491 21.095 0.385 1.00 43.02 104 ASP D N 1
ATOM 4853 C CA . ASP D 1 112 ? -16.981 20.683 1.688 1.00 41.74 104 ASP D CA 1
ATOM 4854 C C . ASP D 1 112 ? -17.850 19.560 2.261 1.00 41.56 104 ASP D C 1
ATOM 4855 O O . ASP D 1 112 ? -18.315 19.627 3.404 1.00 40.59 104 ASP D O 1
ATOM 4860 N N . THR D 1 113 ? -18.065 18.525 1.448 1.00 42.43 105 THR D N 1
ATOM 4861 C CA . THR D 1 113 ? -18.837 17.345 1.861 1.00 43.30 105 THR D CA 1
ATOM 4862 C C . THR D 1 113 ? -18.182 16.650 3.050 1.00 43.12 105 THR D C 1
ATOM 4863 O O . THR D 1 113 ? -18.850 15.980 3.836 1.00 43.49 105 THR D O 1
ATOM 4867 N N . ASN D 1 114 ? -16.866 16.837 3.148 1.00 44.83 106 ASN D N 1
ATOM 4868 C CA . ASN D 1 114 ? -16.013 16.426 4.263 1.00 46.05 106 ASN D CA 1
ATOM 4869 C C . ASN D 1 114 ? -16.451 17.000 5.606 1.00 43.27 106 ASN D C 1
ATOM 4870 O O . ASN D 1 114 ? -16.320 16.347 6.643 1.00 42.90 106 ASN D O 1
ATOM 4875 N N . HIS D 1 115 ? -16.930 18.244 5.569 1.00 40.94 107 HIS D N 1
ATOM 4876 C CA . HIS D 1 115 ? -17.205 19.057 6.762 1.00 40.07 107 HIS D CA 1
ATOM 4877 C C . HIS D 1 115 ? -15.948 19.575 7.412 1.00 39.51 107 HIS D C 1
ATOM 4878 O O . HIS D 1 115 ? -16.019 20.325 8.384 1.00 38.60 107 HIS D O 1
ATOM 4885 N N . GLN D 1 116 ? -14.790 19.198 6.872 1.00 40.26 108 GLN D N 1
ATOM 4886 C CA . GLN D 1 116 ? -13.506 19.522 7.486 1.00 41.83 108 GLN D CA 1
ATOM 4887 C C . GLN D 1 116 ? -13.225 21.027 7.510 1.00 41.40 108 GLN D C 1
ATOM 4888 O O . GLN D 1 116 ? -12.737 21.553 8.516 1.00 40.41 108 GLN D O 1
ATOM 4894 N N . ILE D 1 117 ? -13.545 21.710 6.410 1.00 40.70 109 ILE D N 1
ATOM 4895 C CA . ILE D 1 117 ? -13.316 23.154 6.299 1.00 40.55 109 ILE D CA 1
ATOM 4896 C C . ILE D 1 117 ? -14.250 23.924 7.233 1.00 40.16 109 ILE D C 1
ATOM 4897 O O . ILE D 1 117 ? -13.818 24.836 7.941 1.00 42.43 109 ILE D O 1
ATOM 4902 N N . ALA D 1 118 ? -15.523 23.542 7.249 1.00 38.42 110 ALA D N 1
ATOM 4903 C CA . ALA D 1 118 ? -16.492 24.158 8.145 1.00 37.59 110 ALA D CA 1
ATOM 4904 C C . ALA D 1 118 ? -16.115 23.923 9.614 1.00 38.47 110 ALA D C 1
ATOM 4905 O O . ALA D 1 118 ? -16.275 24.818 10.450 1.00 39.00 110 ALA D O 1
ATOM 4907 N N . LYS D 1 119 ? -15.598 22.731 9.913 1.00 38.11 111 LYS D N 1
ATOM 4908 C CA . LYS D 1 119 ? -15.090 22.412 11.251 1.00 39.02 111 LYS D CA 1
ATOM 4909 C C . LYS D 1 119 ? -13.874 23.257 11.624 1.00 37.93 111 LYS D C 1
ATOM 4910 O O . LYS D 1 119 ? -13.815 23.812 12.720 1.00 37.79 111 LYS D O 1
ATOM 4916 N N . ASP D 1 120 ? -12.913 23.357 10.709 1.00 38.00 112 ASP D N 1
ATOM 4917 C CA . ASP D 1 120 ? -11.680 24.105 10.961 1.00 38.54 112 ASP D CA 1
ATOM 4918 C C . ASP D 1 120 ? -11.920 25.602 11.132 1.00 38.06 112 ASP D C 1
ATOM 4919 O O . ASP D 1 120 ? -11.183 26.273 11.859 1.00 38.97 112 ASP D O 1
ATOM 4924 N N . TYR D 1 121 ? -12.945 26.118 10.457 1.00 36.82 113 TYR D N 1
ATOM 4925 C CA . TYR D 1 121 ? -13.302 27.529 10.571 1.00 36.15 113 TYR D CA 1
ATOM 4926 C C . TYR D 1 121 ? -14.356 27.774 11.647 1.00 36.06 113 TYR D C 1
ATOM 4927 O O . TYR D 1 121 ? -14.742 28.914 11.898 1.00 37.21 113 TYR D O 1
ATOM 4936 N N . GLY D 1 122 ? -14.788 26.692 12.292 1.00 36.22 114 GLY D N 1
ATOM 4937 C CA . GLY D 1 122 ? -15.736 26.756 13.406 1.00 36.72 114 GLY D CA 1
ATOM 4938 C C . GLY D 1 122 ? -17.120 27.240 13.020 1.00 37.42 114 GLY D C 1
ATOM 4939 O O . GLY D 1 122 ? -17.775 27.931 13.799 1.00 38.02 114 GLY D O 1
ATOM 4940 N N . VAL D 1 123 ? -17.572 26.868 11.823 1.00 36.80 115 VAL D N 1
ATOM 4941 C CA . VAL D 1 123 ? -18.865 27.333 11.311 1.00 37.34 115 VAL D CA 1
ATOM 4942 C C . VAL D 1 123 ? -19.878 26.212 11.068 1.00 38.61 115 VAL D C 1
ATOM 4943 O O . VAL D 1 123 ? -20.990 26.474 10.599 1.00 39.19 115 VAL D O 1
ATOM 4947 N N . LEU D 1 124 ? -19.505 24.976 11.395 1.00 38.37 116 LEU D N 1
ATOM 4948 C CA . LEU D 1 124 ? -20.400 23.838 11.194 1.00 39.06 116 LEU D CA 1
ATOM 4949 C C . LEU D 1 124 ? -21.514 23.819 12.230 1.00 40.10 116 LEU D C 1
ATOM 4950 O O . LEU D 1 124 ? -21.258 23.842 13.432 1.00 40.03 116 LEU D O 1
ATOM 4955 N N . LYS D 1 125 ? -22.749 23.801 11.741 1.00 42.11 117 LYS D N 1
ATOM 4956 C CA . LYS D 1 125 ? -23.920 23.547 12.565 1.00 44.16 117 LYS D CA 1
ATOM 4957 C C . LYS D 1 125 ? -24.054 22.024 12.646 1.00 47.29 117 LYS D C 1
ATOM 4958 O O . LYS D 1 125 ? -24.547 21.386 11.711 1.00 47.67 117 LYS D O 1
ATOM 4964 N N . ASP D 1 126 ? -23.593 21.455 13.761 1.00 52.29 118 ASP D N 1
ATOM 4965 C CA . ASP D 1 126 ? -23.426 20.003 13.922 1.00 54.99 118 ASP D CA 1
ATOM 4966 C C . ASP D 1 126 ? -24.655 19.161 13.599 1.00 56.17 118 ASP D C 1
ATOM 4967 O O . ASP D 1 126 ? -24.575 18.228 12.799 1.00 57.38 118 ASP D O 1
ATOM 4972 N N . ASP D 1 127 ? -25.785 19.496 14.218 1.00 55.93 119 ASP D N 1
ATOM 4973 C CA . ASP D 1 127 ? -27.016 18.718 14.071 1.00 56.13 119 ASP D CA 1
ATOM 4974 C C . ASP D 1 127 ? -27.582 18.672 12.642 1.00 54.77 119 ASP D C 1
ATOM 4975 O O . ASP D 1 127 ? -28.462 17.863 12.350 1.00 54.20 119 ASP D O 1
ATOM 4980 N N . GLU D 1 128 ? -27.069 19.526 11.755 1.00 52.89 120 GLU D N 1
ATOM 4981 C CA . GLU D 1 128 ? -27.590 19.614 10.389 1.00 51.74 120 GLU D CA 1
ATOM 4982 C C . GLU D 1 128 ? -26.574 19.345 9.279 1.00 48.80 120 GLU D C 1
ATOM 4983 O O . GLU D 1 128 ? -26.960 19.140 8.131 1.00 49.29 120 GLU D O 1
ATOM 4989 N N . GLY D 1 129 ? -25.287 19.365 9.613 1.00 46.78 121 GLY D N 1
ATOM 4990 C CA . GLY D 1 129 ? -24.228 19.184 8.619 1.00 44.15 121 GLY D CA 1
ATOM 4991 C C . GLY D 1 129 ? -24.162 20.308 7.597 1.00 43.25 121 GLY D C 1
ATOM 4992 O O . GLY D 1 129 ? -23.825 20.081 6.431 1.00 43.20 121 GLY D O 1
ATOM 4993 N N . ILE D 1 130 ? -24.493 21.522 8.036 1.00 41.73 122 ILE D N 1
ATOM 4994 C CA . ILE D 1 130 ? -24.419 22.714 7.187 1.00 40.38 122 ILE D CA 1
ATOM 4995 C C . ILE D 1 130 ? -23.589 23.801 7.855 1.00 39.26 122 ILE D C 1
ATOM 4996 O O . ILE D 1 130 ? -23.475 23.841 9.080 1.00 39.22 122 ILE D O 1
ATOM 5001 N N . ALA D 1 131 ? -23.011 24.680 7.044 1.00 39.29 123 ALA D N 1
ATOM 5002 C CA . ALA D 1 131 ? -22.237 25.802 7.564 1.00 38.29 123 ALA D CA 1
ATOM 5003 C C . ALA D 1 131 ? -23.136 26.991 7.896 1.00 38.68 123 ALA D C 1
ATOM 5004 O O . ALA D 1 131 ? -24.110 27.258 7.189 1.00 39.60 123 ALA D O 1
ATOM 5006 N N . TYR D 1 132 ? -22.806 27.688 8.983 1.00 37.44 124 TYR D N 1
ATOM 5007 C CA . TYR D 1 132 ? -23.379 29.000 9.275 1.00 38.11 124 TYR D CA 1
ATOM 5008 C C . TYR D 1 132 ? -22.851 30.018 8.270 1.00 38.86 124 TYR D C 1
ATOM 5009 O O . TYR D 1 132 ? -21.871 29.750 7.569 1.00 39.65 124 TYR D O 1
ATOM 5018 N N . ARG D 1 133 ? -23.488 31.184 8.205 1.00 39.74 125 ARG D N 1
ATOM 5019 C CA . ARG D 1 133 ? -23.063 32.237 7.279 1.00 40.71 125 ARG D CA 1
ATOM 5020 C C . ARG D 1 133 ? -21.791 32.936 7.764 1.00 40.24 125 ARG D C 1
ATOM 5021 O O . ARG D 1 133 ? -21.819 34.086 8.213 1.00 41.55 125 ARG D O 1
ATOM 5029 N N . GLY D 1 134 ? -20.678 32.217 7.670 1.00 38.74 126 GLY D N 1
ATOM 5030 C CA . GLY D 1 134 ? -19.380 32.726 8.087 1.00 37.85 126 GLY D CA 1
ATOM 5031 C C . GLY D 1 134 ? -18.641 33.379 6.939 1.00 37.17 126 GLY D C 1
ATOM 5032 O O . GLY D 1 134 ? -18.799 32.980 5.791 1.00 37.69 126 GLY D O 1
ATOM 5033 N N . LEU D 1 135 ? -17.852 34.402 7.258 1.00 36.91 127 LEU D N 1
ATOM 5034 C CA . LEU D 1 135 ? -16.984 35.064 6.293 1.00 37.11 127 LEU D CA 1
ATOM 5035 C C . LEU D 1 135 ? -15.646 35.349 6.969 1.00 37.41 127 LEU D C 1
ATOM 5036 O O . LEU D 1 135 ? -15.606 35.754 8.134 1.00 37.03 127 LEU D O 1
ATOM 5041 N N . PHE D 1 136 ? -14.558 35.128 6.232 1.00 36.61 128 PHE D N 1
ATOM 5042 C CA . PHE D 1 136 ? -13.212 35.191 6.789 1.00 36.31 128 PHE D CA 1
ATOM 5043 C C . PHE D 1 136 ? -12.264 35.907 5.843 1.00 38.22 128 PHE D C 1
ATOM 5044 O O . PHE D 1 136 ? -12.278 35.660 4.634 1.00 39.26 128 PHE D O 1
ATOM 5052 N N . ILE D 1 137 ? -11.451 36.806 6.395 1.00 38.82 129 ILE D N 1
ATOM 5053 C CA . ILE D 1 137 ? -10.472 37.544 5.599 1.00 39.23 129 ILE D CA 1
ATOM 5054 C C . ILE D 1 137 ? -9.064 37.079 5.955 1.00 39.92 129 ILE D C 1
ATOM 5055 O O . ILE D 1 137 ? -8.661 37.095 7.119 1.00 39.76 129 ILE D O 1
ATOM 5060 N N . ILE D 1 138 ? -8.333 36.645 4.934 1.00 41.29 130 ILE D N 1
ATOM 5061 C CA . ILE D 1 138 ? -7.006 36.069 5.104 1.00 42.72 130 ILE D CA 1
ATOM 5062 C C . ILE D 1 138 ? -6.014 36.905 4.298 1.00 45.19 130 ILE D C 1
ATOM 5063 O O . ILE D 1 138 ? -6.256 37.191 3.126 1.00 45.24 130 ILE D O 1
ATOM 5068 N N . ASP D 1 139 ? -4.908 37.301 4.929 1.00 46.65 131 ASP D N 1
ATOM 5069 C CA . ASP D 1 139 ? -3.930 38.177 4.277 1.00 48.62 131 ASP D CA 1
ATOM 5070 C C . ASP D 1 139 ? -2.952 37.418 3.359 1.00 50.05 131 ASP D C 1
ATOM 5071 O O . ASP D 1 139 ? -2.978 36.187 3.325 1.00 50.35 131 ASP D O 1
ATOM 5076 N N . PRO D 1 140 ? -2.096 38.150 2.608 1.00 51.36 132 PRO D N 1
ATOM 5077 C CA . PRO D 1 140 ? -1.147 37.544 1.665 1.00 53.05 132 PRO D CA 1
ATOM 5078 C C . PRO D 1 140 ? -0.199 36.503 2.267 1.00 54.14 132 PRO D C 1
ATOM 5079 O O . PRO D 1 140 ? 0.360 35.688 1.533 1.00 56.73 132 PRO D O 1
ATOM 5083 N N . LYS D 1 141 ? -0.019 36.536 3.583 1.00 54.37 133 LYS D N 1
ATOM 5084 C CA . LYS D 1 141 ? 0.871 35.597 4.264 1.00 56.04 133 LYS D CA 1
ATOM 5085 C C . LYS D 1 141 ? 0.113 34.400 4.844 1.00 53.54 133 LYS D C 1
ATOM 5086 O O . LYS D 1 141 ? 0.693 33.562 5.537 1.00 55.20 133 LYS D O 1
ATOM 5092 N N . GLY D 1 142 ? -1.181 34.322 4.549 1.00 50.32 134 GLY D N 1
ATOM 5093 C CA . GLY D 1 142 ? -2.023 33.234 5.041 1.00 48.00 134 GLY D CA 1
ATOM 5094 C C . GLY D 1 142 ? -2.441 33.408 6.489 1.00 45.30 134 GLY D C 1
ATOM 5095 O O . GLY D 1 142 ? -2.831 32.445 7.145 1.00 44.41 134 GLY D O 1
ATOM 5096 N N . ILE D 1 143 ? -2.360 34.641 6.980 1.00 44.79 135 ILE D N 1
ATOM 5097 C CA . ILE D 1 143 ? -2.718 34.964 8.357 1.00 44.16 135 ILE D CA 1
ATOM 5098 C C . ILE D 1 143 ? -4.166 35.456 8.396 1.00 42.60 135 ILE D C 1
ATOM 5099 O O . ILE D 1 143 ? -4.577 36.272 7.566 1.00 43.09 135 ILE D O 1
ATOM 5104 N N . LEU D 1 144 ? -4.937 34.939 9.349 1.00 41.44 136 LEU D N 1
ATOM 5105 C CA . LEU D 1 144 ? -6.339 35.315 9.497 1.00 40.15 136 LEU D CA 1
ATOM 5106 C C . LEU D 1 144 ? -6.463 36.690 10.148 1.00 40.85 136 LEU D C 1
ATOM 5107 O O . LEU D 1 144 ? -5.888 36.936 11.210 1.00 42.18 136 LEU D O 1
ATOM 5112 N N . ARG D 1 145 ? -7.223 37.574 9.506 1.00 41.46 137 ARG D N 1
ATOM 5113 C CA . ARG D 1 145 ? -7.327 38.968 9.939 1.00 42.60 137 ARG D CA 1
ATOM 5114 C C . ARG D 1 145 ? -8.722 39.342 10.432 1.00 42.77 137 ARG D C 1
ATOM 5115 O O . ARG D 1 145 ? -8.872 40.278 11.222 1.00 43.04 137 ARG D O 1
ATOM 5123 N N . GLN D 1 146 ? -9.737 38.619 9.965 1.00 41.54 138 GLN D N 1
ATOM 5124 C CA . GLN D 1 146 ? -11.122 38.969 10.269 1.00 41.55 138 GLN D CA 1
ATOM 5125 C C . GLN D 1 146 ? -12.034 37.747 10.344 1.00 40.18 138 GLN D C 1
ATOM 5126 O O . GLN D 1 146 ? -11.967 36.852 9.497 1.00 40.24 138 GLN D O 1
ATOM 5132 N N . ILE D 1 147 ? -12.885 37.727 11.365 1.00 39.91 139 ILE D N 1
ATOM 5133 C CA . ILE D 1 147 ? -13.873 36.663 11.541 1.00 38.90 139 ILE D CA 1
ATOM 5134 C C . ILE D 1 147 ? -15.281 37.248 11.578 1.00 38.90 139 ILE D C 1
ATOM 5135 O O . ILE D 1 147 ? -15.571 38.143 12.374 1.00 39.91 139 ILE D O 1
ATOM 5140 N N . THR D 1 148 ? -16.144 36.734 10.707 1.00 38.60 140 THR D N 1
ATOM 5141 C CA . THR D 1 148 ? -17.555 37.097 10.697 1.00 39.45 140 THR D CA 1
ATOM 5142 C C . THR D 1 148 ? -18.383 35.820 10.640 1.00 38.73 140 THR D C 1
ATOM 5143 O O . THR D 1 148 ? -18.193 35.000 9.745 1.00 38.86 140 THR D O 1
ATOM 5147 N N . ILE D 1 149 ? -19.281 35.642 11.605 1.00 36.80 141 ILE D N 1
ATOM 5148 C CA . ILE D 1 149 ? -20.207 34.514 11.583 1.00 36.45 141 ILE D CA 1
ATOM 5149 C C . ILE D 1 149 ? -21.620 35.000 11.901 1.00 37.86 141 ILE D C 1
ATOM 5150 O O . ILE D 1 149 ? -21.875 35.522 12.988 1.00 37.19 141 ILE D O 1
ATOM 5155 N N . ASN D 1 150 ? -22.523 34.834 10.936 1.00 38.47 142 ASN D N 1
ATOM 5156 C CA . ASN D 1 150 ? -23.937 35.135 11.128 1.00 39.74 142 ASN D CA 1
ATOM 5157 C C . ASN D 1 150 ? -24.750 33.872 11.375 1.00 40.01 142 ASN D C 1
ATOM 5158 O O . ASN D 1 150 ? -24.496 32.829 10.769 1.00 39.41 142 ASN D O 1
ATOM 5163 N N . ASP D 1 151 ? -25.732 33.974 12.265 1.00 41.65 143 ASP D N 1
ATOM 5164 C CA . ASP D 1 151 ? -26.793 32.982 12.353 1.00 42.56 143 ASP D CA 1
ATOM 5165 C C . ASP D 1 151 ? -27.514 32.940 11.001 1.00 43.81 143 ASP D C 1
ATOM 5166 O O . ASP D 1 151 ? -27.550 33.943 10.285 1.00 43.87 143 ASP D O 1
ATOM 5171 N N . LEU D 1 152 ? -28.095 31.789 10.670 1.00 45.35 144 LEU D N 1
ATOM 5172 C CA . LEU D 1 152 ? -28.654 31.520 9.331 1.00 46.68 144 LEU D CA 1
ATOM 5173 C C . LEU D 1 152 ? -29.531 32.610 8.670 1.00 48.28 144 LEU D C 1
ATOM 5174 O O . LEU D 1 152 ? -29.356 32.874 7.478 1.00 49.76 144 LEU D O 1
ATOM 5179 N N . PRO D 1 153 ? -30.463 33.239 9.425 1.00 48.47 145 PRO D N 1
ATOM 5180 C CA . PRO D 1 153 ? -31.405 34.179 8.792 1.00 50.62 145 PRO D CA 1
ATOM 5181 C C . PRO D 1 153 ? -30.814 35.455 8.173 1.00 51.15 145 PRO D C 1
ATOM 5182 O O . PRO D 1 153 ? -31.467 36.073 7.329 1.00 54.55 145 PRO D O 1
ATOM 5186 N N . VAL D 1 154 ? -29.610 35.853 8.580 1.00 48.64 146 VAL D N 1
ATOM 5187 C CA . VAL D 1 154 ? -29.075 37.164 8.192 1.00 47.80 146 VAL D CA 1
ATOM 5188 C C . VAL D 1 154 ? -27.871 37.070 7.254 1.00 46.55 146 VAL D C 1
ATOM 5189 O O . VAL D 1 154 ? -26.895 36.374 7.543 1.00 44.62 146 VAL D O 1
ATOM 5193 N N . GLY D 1 155 ? -27.955 37.787 6.135 1.00 46.57 147 GLY D N 1
ATOM 5194 C CA . GLY D 1 155 ? -26.915 37.767 5.114 1.00 46.44 147 GLY D CA 1
ATOM 5195 C C . GLY D 1 155 ? -25.798 38.771 5.331 1.00 45.86 147 GLY D C 1
ATOM 5196 O O . GLY D 1 155 ? -25.815 39.554 6.285 1.00 45.35 147 GLY D O 1
ATOM 5197 N N . ARG D 1 156 ? -24.830 38.747 4.423 1.00 45.64 148 ARG D N 1
ATOM 5198 C CA . ARG D 1 156 ? -23.646 39.583 4.520 1.00 45.76 148 ARG D CA 1
ATOM 5199 C C . ARG D 1 156 ? -23.638 40.673 3.455 1.00 47.32 148 ARG D C 1
ATOM 5200 O O . ARG D 1 156 ? -24.309 40.558 2.427 1.00 48.21 148 ARG D O 1
ATOM 5208 N N . SER D 1 157 ? -22.877 41.731 3.721 1.00 47.61 149 SER D N 1
ATOM 5209 C CA . SER D 1 157 ? -22.767 42.873 2.825 1.00 48.36 149 SER D CA 1
ATOM 5210 C C . SER D 1 157 ? -21.429 42.873 2.092 1.00 47.90 149 SER D C 1
ATOM 5211 O O . SER D 1 157 ? -20.368 42.745 2.713 1.00 46.02 149 SER D O 1
ATOM 5214 N N . VAL D 1 158 ? -21.493 43.019 0.770 1.00 48.84 150 VAL D N 1
ATOM 5215 C CA . VAL D 1 158 ? -20.299 43.167 -0.068 1.00 49.00 150 VAL D CA 1
ATOM 5216 C C . VAL D 1 158 ? -19.568 44.478 0.263 1.00 49.59 150 VAL D C 1
ATOM 5217 O O . VAL D 1 158 ? -18.337 44.511 0.322 1.00 49.28 150 VAL D O 1
ATOM 5221 N N . ASP D 1 159 ? -20.336 45.540 0.504 1.00 50.88 151 ASP D N 1
ATOM 5222 C CA . ASP D 1 159 ? -19.782 46.853 0.841 1.00 52.39 151 ASP D CA 1
ATOM 5223 C C . ASP D 1 159 ? -18.943 46.813 2.116 1.00 51.09 151 ASP D C 1
ATOM 5224 O O . ASP D 1 159 ? -17.831 47.344 2.151 1.00 51.11 151 ASP D O 1
ATOM 5229 N N . GLU D 1 160 ? -19.482 46.175 3.153 1.00 49.56 152 GLU D N 1
ATOM 5230 C CA . GLU D 1 160 ? -18.769 46.004 4.413 1.00 48.31 152 GLU D CA 1
ATOM 5231 C C . GLU D 1 160 ? -17.508 45.159 4.230 1.00 46.57 152 GLU D C 1
ATOM 5232 O O . GLU D 1 160 ? -16.454 45.487 4.776 1.00 46.54 152 GLU D O 1
ATOM 5238 N N . THR D 1 161 ? -17.624 44.084 3.454 1.00 46.01 153 THR D N 1
ATOM 5239 C CA . THR D 1 161 ? -16.486 43.221 3.139 1.00 45.58 153 THR D CA 1
ATOM 5240 C C . THR D 1 161 ? -15.393 44.009 2.420 1.00 46.77 153 THR D C 1
ATOM 5241 O O . THR D 1 161 ? -14.206 43.849 2.722 1.00 46.36 153 THR D O 1
ATOM 5245 N N . LEU D 1 162 ? -15.805 44.861 1.481 1.00 49.21 154 LEU D N 1
ATOM 5246 C CA . LEU D 1 162 ? -14.881 45.728 0.752 1.00 50.83 154 LEU D CA 1
ATOM 5247 C C . LEU D 1 162 ? -14.240 46.767 1.673 1.00 50.25 154 LEU D C 1
ATOM 5248 O O . LEU D 1 162 ? -13.043 47.030 1.569 1.00 50.34 154 LEU D O 1
ATOM 5253 N N . ARG D 1 163 ? -15.035 47.343 2.574 1.00 50.10 155 ARG D N 1
ATOM 5254 C CA . ARG D 1 163 ? -14.522 48.290 3.569 1.00 50.83 155 ARG D CA 1
ATOM 5255 C C . ARG D 1 163 ? -13.422 47.653 4.421 1.00 49.82 155 ARG D C 1
ATOM 5256 O O . ARG D 1 163 ? -12.384 48.270 4.671 1.00 48.64 155 ARG D O 1
ATOM 5264 N N . LEU D 1 164 ? -13.657 46.414 4.847 1.00 48.83 156 LEU D N 1
ATOM 5265 C CA . LEU D 1 164 ? -12.717 45.695 5.701 1.00 49.41 156 LEU D CA 1
ATOM 5266 C C . LEU D 1 164 ? -11.397 45.402 4.992 1.00 50.28 156 LEU D C 1
ATOM 5267 O O . LEU D 1 164 ? -10.328 45.716 5.519 1.00 51.35 156 LEU D O 1
ATOM 5272 N N . VAL D 1 165 ? -11.473 44.827 3.794 1.00 51.48 157 VAL D N 1
ATOM 5273 C CA . VAL D 1 165 ? -10.270 44.410 3.068 1.00 52.75 157 VAL D CA 1
ATOM 5274 C C . VAL D 1 165 ? -9.386 45.599 2.650 1.00 53.75 157 VAL D C 1
ATOM 5275 O O . VAL D 1 165 ? -8.154 45.506 2.685 1.00 52.76 157 VAL D O 1
ATOM 5279 N N . GLN D 1 166 ? -10.015 46.716 2.288 1.00 54.56 158 GLN D N 1
ATOM 5280 C CA . GLN D 1 166 ? -9.282 47.936 1.941 1.00 56.69 158 GLN D CA 1
ATOM 5281 C C . GLN D 1 166 ? -8.589 48.518 3.172 1.00 54.65 158 GLN D C 1
ATOM 5282 O O . GLN D 1 166 ? -7.445 48.966 3.091 1.00 54.55 158 GLN D O 1
ATOM 5288 N N . ALA D 1 167 ? -9.283 48.487 4.309 1.00 51.85 159 ALA D N 1
ATOM 5289 C CA . ALA D 1 167 ? -8.713 48.924 5.585 1.00 51.84 159 ALA D CA 1
ATOM 5290 C C . ALA D 1 167 ? -7.511 48.073 6.002 1.00 51.82 159 ALA D C 1
ATOM 5291 O O . ALA D 1 167 ? -6.549 48.595 6.568 1.00 52.93 159 ALA D O 1
ATOM 5293 N N . PHE D 1 168 ? -7.566 46.773 5.716 1.00 50.46 160 PHE D N 1
ATOM 5294 C CA . PHE D 1 168 ? -6.455 45.870 6.025 1.00 50.55 160 PHE D CA 1
ATOM 5295 C C . PHE D 1 168 ? -5.240 46.098 5.135 1.00 53.54 160 PHE D C 1
ATOM 5296 O O . PHE D 1 168 ? -4.108 46.078 5.620 1.00 54.71 160 PHE D O 1
ATOM 5304 N N . GLN D 1 169 ? -5.476 46.314 3.843 1.00 53.73 161 GLN D N 1
ATOM 5305 C CA . GLN D 1 169 ? -4.396 46.599 2.905 1.00 55.65 161 GLN D CA 1
ATOM 5306 C C . GLN D 1 169 ? -3.684 47.894 3.249 1.00 57.34 161 GLN D C 1
ATOM 5307 O O . GLN D 1 169 ? -2.456 47.973 3.167 1.00 59.47 161 GLN D O 1
ATOM 5313 N N . TYR D 1 170 ? -4.462 48.905 3.634 1.00 55.93 162 TYR D N 1
ATOM 5314 C CA . TYR D 1 170 ? -3.895 50.181 4.027 1.00 56.19 162 TYR D CA 1
ATOM 5315 C C . TYR D 1 170 ? -3.047 50.089 5.293 1.00 57.93 162 TYR D C 1
ATOM 5316 O O . TYR D 1 170 ? -1.884 50.512 5.299 1.00 59.72 162 TYR D O 1
ATOM 5325 N N . THR D 1 171 ? -3.636 49.549 6.360 1.00 57.27 163 THR D N 1
ATOM 5326 C CA . THR D 1 171 ? -2.950 49.461 7.646 1.00 57.78 163 THR D CA 1
ATOM 5327 C C . THR D 1 171 ? -1.746 48.525 7.575 1.00 58.74 163 THR D C 1
ATOM 5328 O O . THR D 1 171 ? -0.848 48.603 8.417 1.00 59.43 163 THR D O 1
ATOM 5332 N N . ASP D 1 172 ? -1.721 47.655 6.566 1.00 59.06 164 ASP D N 1
ATOM 5333 C CA . ASP D 1 172 ? -0.555 46.807 6.307 1.00 61.11 164 ASP D CA 1
ATOM 5334 C C . ASP D 1 172 ? 0.700 47.623 5.993 1.00 64.50 164 ASP D C 1
ATOM 5335 O O . ASP D 1 172 ? 1.816 47.182 6.271 1.00 64.43 164 ASP D O 1
ATOM 5340 N N . LYS D 1 173 ? 0.513 48.811 5.422 1.00 67.56 165 LYS D N 1
ATOM 5341 C CA . LYS D 1 173 ? 1.639 49.637 4.997 1.00 72.47 165 LYS D CA 1
ATOM 5342 C C . LYS D 1 173 ? 1.914 50.821 5.923 1.00 76.44 165 LYS D C 1
ATOM 5343 O O . LYS D 1 173 ? 3.052 51.287 6.000 1.00 79.79 165 LYS D O 1
ATOM 5349 N N . HIS D 1 174 ? 0.890 51.303 6.627 1.00 79.15 166 HIS D N 1
ATOM 5350 C CA . HIS D 1 174 ? 0.985 52.611 7.295 1.00 83.64 166 HIS D CA 1
ATOM 5351 C C . HIS D 1 174 ? 0.486 52.693 8.712 1.00 85.68 166 HIS D C 1
ATOM 5352 O O . HIS D 1 174 ? 0.438 53.781 9.291 1.00 87.74 166 HIS D O 1
ATOM 5359 N N . GLY D 1 175 ? 0.127 51.553 9.293 1.00 87.17 167 GLY D N 1
ATOM 5360 C CA . GLY D 1 175 ? -0.434 51.535 10.640 1.00 90.48 167 GLY D CA 1
ATOM 5361 C C . GLY D 1 175 ? -1.856 52.064 10.651 1.00 94.02 167 GLY D C 1
ATOM 5362 O O . GLY D 1 175 ? -2.528 52.076 9.618 1.00 90.11 167 GLY D O 1
ATOM 5363 N N . GLU D 1 176 ? -2.305 52.534 11.811 1.00 100.91 168 GLU D N 1
ATOM 5364 C CA . GLU D 1 176 ? -3.714 52.876 12.006 1.00 105.20 168 GLU D CA 1
ATOM 5365 C C . GLU D 1 176 ? -4.125 54.242 11.446 1.00 109.71 168 GLU D C 1
ATOM 5366 O O . GLU D 1 176 ? -3.348 55.200 11.466 1.00 110.65 168 GLU D O 1
ATOM 5372 N N . VAL D 1 177 ? -5.366 54.306 10.963 1.00 112.29 169 VAL D N 1
ATOM 5373 C CA . VAL D 1 177 ? -5.909 55.480 10.272 1.00 114.35 169 VAL D CA 1
ATOM 5374 C C . VAL D 1 177 ? -6.562 56.462 11.251 1.00 115.14 169 VAL D C 1
ATOM 5375 O O . VAL D 1 177 ? -7.474 56.093 11.996 1.00 115.28 169 VAL D O 1
ATOM 5379 N N . CYS D 1 178 ? -6.086 57.707 11.241 1.00 115.56 170 CYS D N 1
ATOM 5380 C CA . CYS D 1 178 ? -6.645 58.781 12.070 1.00 114.85 170 CYS D CA 1
ATOM 5381 C C . CYS D 1 178 ? -6.396 60.146 11.434 1.00 116.16 170 CYS D C 1
ATOM 5382 O O . CYS D 1 178 ? -7.054 60.521 10.464 1.00 115.44 170 CYS D O 1
ATOM 5385 N N . MET E 1 9 ? -17.466 2.403 16.234 1.00 73.48 1 MET E N 1
ATOM 5386 C CA . MET E 1 9 ? -18.206 3.411 15.417 1.00 72.07 1 MET E CA 1
ATOM 5387 C C . MET E 1 9 ? -19.509 2.834 14.851 1.00 66.54 1 MET E C 1
ATOM 5388 O O . MET E 1 9 ? -20.596 3.140 15.359 1.00 66.25 1 MET E O 1
ATOM 5393 N N . SER E 1 10 ? -19.397 2.009 13.806 1.00 60.96 2 SER E N 1
ATOM 5394 C CA . SER E 1 10 ? -20.556 1.338 13.206 1.00 56.45 2 SER E CA 1
ATOM 5395 C C . SER E 1 10 ? -21.382 0.612 14.264 1.00 54.60 2 SER E C 1
ATOM 5396 O O . SER E 1 10 ? -20.832 -0.009 15.173 1.00 54.65 2 SER E O 1
ATOM 5399 N N . LYS E 1 11 ? -22.701 0.707 14.145 1.00 51.81 3 LYS E N 1
ATOM 5400 C CA . LYS E 1 11 ? -23.606 0.052 15.087 1.00 52.48 3 LYS E CA 1
ATOM 5401 C C . LYS E 1 11 ? -24.437 -1.039 14.410 1.00 50.45 3 LYS E C 1
ATOM 5402 O O . LYS E 1 11 ? -25.352 -1.606 15.015 1.00 49.91 3 LYS E O 1
ATOM 5408 N N . ALA E 1 12 ? -24.098 -1.329 13.154 1.00 46.98 4 ALA E N 1
ATOM 5409 C CA . ALA E 1 12 ? -24.802 -2.325 12.357 1.00 46.60 4 ALA E CA 1
ATOM 5410 C C . ALA E 1 12 ? -24.240 -3.726 12.602 1.00 46.51 4 ALA E C 1
ATOM 5411 O O . ALA E 1 12 ? -23.114 -4.024 12.205 1.00 46.10 4 ALA E O 1
ATOM 5413 N N . PHE E 1 13 ? -25.025 -4.571 13.268 1.00 45.68 5 PHE E N 1
ATOM 5414 C CA . PHE E 1 13 ? -24.633 -5.958 13.531 1.00 48.15 5 PHE E CA 1
ATOM 5415 C C . PHE E 1 13 ? -25.762 -6.939 13.228 1.00 47.00 5 PHE E C 1
ATOM 5416 O O . PHE E 1 13 ? -26.910 -6.729 13.637 1.00 45.71 5 PHE E O 1
ATOM 5424 N N . ILE E 1 14 ? -25.418 -8.014 12.523 1.00 45.79 6 ILE E N 1
ATOM 5425 C CA . ILE E 1 14 ? -26.358 -9.093 12.216 1.00 46.69 6 ILE E CA 1
ATOM 5426 C C . ILE E 1 14 ? -26.905 -9.697 13.507 1.00 48.60 6 ILE E C 1
ATOM 5427 O O . ILE E 1 14 ? -26.145 -9.992 14.431 1.00 49.81 6 ILE E O 1
ATOM 5432 N N . GLY E 1 15 ? -28.226 -9.857 13.570 1.00 49.53 7 GLY E N 1
ATOM 5433 C CA . GLY E 1 15 ? -28.884 -10.455 14.735 1.00 50.18 7 GLY E CA 1
ATOM 5434 C C . GLY E 1 15 ? -29.170 -9.467 15.851 1.00 51.77 7 GLY E C 1
ATOM 5435 O O . GLY E 1 15 ? -29.795 -9.817 16.855 1.00 53.43 7 GLY E O 1
ATOM 5436 N N . LYS E 1 16 ? -28.708 -8.232 15.674 1.00 50.60 8 LYS E N 1
ATOM 5437 C CA . LYS E 1 16 ? -28.923 -7.168 16.646 1.00 51.51 8 LYS E CA 1
ATOM 5438 C C . LYS E 1 16 ? -29.891 -6.140 16.065 1.00 50.59 8 LYS E C 1
ATOM 5439 O O . LYS E 1 16 ? -29.982 -6.011 14.841 1.00 48.37 8 LYS E O 1
ATOM 5445 N N . PRO E 1 17 ? -30.624 -5.412 16.936 1.00 51.08 9 PRO E N 1
ATOM 5446 C CA . PRO E 1 17 ? -31.507 -4.352 16.451 1.00 50.16 9 PRO E CA 1
ATOM 5447 C C . PRO E 1 17 ? -30.763 -3.422 15.507 1.00 48.10 9 PRO E C 1
ATOM 5448 O O . PRO E 1 17 ? -29.698 -2.916 15.858 1.00 48.86 9 PRO E O 1
ATOM 5452 N N . ALA E 1 18 ? -31.315 -3.224 14.314 1.00 46.82 10 ALA E N 1
ATOM 5453 C CA . ALA E 1 18 ? -30.724 -2.333 13.323 1.00 46.65 10 ALA E CA 1
ATOM 5454 C C . ALA E 1 18 ? -30.639 -0.910 13.876 1.00 47.14 10 ALA E C 1
ATOM 5455 O O . ALA E 1 18 ? -31.562 -0.469 14.566 1.00 48.96 10 ALA E O 1
ATOM 5457 N N . PRO E 1 19 ? -29.527 -0.197 13.590 1.00 47.23 11 PRO E N 1
ATOM 5458 C CA . PRO E 1 19 ? -29.339 1.169 14.087 1.00 47.96 11 PRO E CA 1
ATOM 5459 C C . PRO E 1 19 ? -30.539 2.051 13.777 1.00 49.89 11 PRO E C 1
ATOM 5460 O O . PRO E 1 19 ? -30.964 2.148 12.618 1.00 50.20 11 PRO E O 1
ATOM 5464 N N . ASP E 1 20 ? -31.087 2.669 14.818 1.00 52.24 12 ASP E N 1
ATOM 5465 C CA . ASP E 1 20 ? -32.255 3.523 14.684 1.00 54.17 12 ASP E CA 1
ATOM 5466 C C . ASP E 1 20 ? -31.903 4.789 13.914 1.00 53.38 12 ASP E C 1
ATOM 5467 O O . ASP E 1 20 ? -30.814 5.338 14.076 1.00 53.91 12 ASP E O 1
ATOM 5472 N N . PHE E 1 21 ? -32.827 5.235 13.068 1.00 53.20 13 PHE E N 1
ATOM 5473 C CA . PHE E 1 21 ? -32.644 6.471 12.311 1.00 52.20 13 PHE E CA 1
ATOM 5474 C C . PHE E 1 21 ? -33.927 7.291 12.237 1.00 52.54 13 PHE E C 1
ATOM 5475 O O . PHE E 1 21 ? -35.031 6.741 12.206 1.00 52.96 13 PHE E O 1
ATOM 5483 N N . ALA E 1 22 ? -33.759 8.610 12.227 1.00 52.26 14 ALA E N 1
ATOM 5484 C CA . ALA E 1 22 ? -34.848 9.557 12.022 1.00 52.37 14 ALA E CA 1
ATOM 5485 C C . ALA E 1 22 ? -34.293 10.752 11.261 1.00 52.15 14 ALA E C 1
ATOM 5486 O O . ALA E 1 22 ? -33.356 11.408 11.723 1.00 53.21 14 ALA E O 1
ATOM 5488 N N . THR E 1 23 ? -34.858 11.023 10.087 1.00 51.80 15 THR E N 1
ATOM 5489 C CA . THR E 1 23 ? -34.379 12.118 9.242 1.00 50.76 15 THR E CA 1
ATOM 5490 C C . THR E 1 23 ? -35.462 12.652 8.302 1.00 51.60 15 THR E C 1
ATOM 5491 O O . THR E 1 23 ? -36.561 12.097 8.224 1.00 52.60 15 THR E O 1
ATOM 5495 N N . LYS E 1 24 ? -35.137 13.738 7.605 1.00 52.60 16 LYS E N 1
ATOM 5496 C CA . LYS E 1 24 ? -36.010 14.322 6.591 1.00 53.82 16 LYS E CA 1
ATOM 5497 C C . LYS E 1 24 ? -35.811 13.615 5.256 1.00 52.88 16 LYS E C 1
ATOM 5498 O O . LYS E 1 24 ? -34.704 13.169 4.939 1.00 52.79 16 LYS E O 1
ATOM 5504 N N . ALA E 1 25 ? -36.883 13.518 4.476 1.00 53.43 17 ALA E N 1
ATOM 5505 C CA . ALA E 1 25 ? -36.841 12.824 3.189 1.00 53.47 17 ALA E CA 1
ATOM 5506 C C . ALA E 1 25 ? -37.792 13.450 2.176 1.00 55.07 17 ALA E C 1
ATOM 5507 O O . ALA E 1 25 ? -38.706 14.192 2.547 1.00 56.97 17 ALA E O 1
ATOM 5509 N N . VAL E 1 26 ? -37.561 13.157 0.896 1.00 54.28 18 VAL E N 1
ATOM 5510 C CA . VAL E 1 26 ? -38.487 13.546 -0.163 1.00 55.68 18 VAL E CA 1
ATOM 5511 C C . VAL E 1 26 ? -39.331 12.339 -0.555 1.00 56.40 18 VAL E C 1
ATOM 5512 O O . VAL E 1 26 ? -38.801 11.312 -0.983 1.00 55.37 18 VAL E O 1
ATOM 5516 N N . PHE E 1 27 ? -40.643 12.469 -0.387 1.00 58.16 19 PHE E N 1
ATOM 5517 C CA . PHE E 1 27 ? -41.583 11.459 -0.852 1.00 60.05 19 PHE E CA 1
ATOM 5518 C C . PHE E 1 27 ? -42.766 12.134 -1.530 1.00 62.86 19 PHE E C 1
ATOM 5519 O O . PHE E 1 27 ? -43.418 13.004 -0.942 1.00 63.20 19 PHE E O 1
ATOM 5527 N N . ASP E 1 28 ? -43.021 11.725 -2.774 1.00 64.77 20 ASP E N 1
ATOM 5528 C CA . ASP E 1 28 ? -44.095 12.274 -3.607 1.00 67.81 20 ASP E CA 1
ATOM 5529 C C . ASP E 1 28 ? -43.974 13.798 -3.772 1.00 68.22 20 ASP E C 1
ATOM 5530 O O . ASP E 1 28 ? -44.967 14.527 -3.718 1.00 69.20 20 ASP E O 1
ATOM 5535 N N . GLY E 1 29 ? -42.739 14.262 -3.965 1.00 67.53 21 GLY E N 1
ATOM 5536 C CA . GLY E 1 29 ? -42.439 15.681 -4.161 1.00 67.62 21 GLY E CA 1
ATOM 5537 C C . GLY E 1 29 ? -42.568 16.565 -2.930 1.00 68.93 21 GLY E C 1
ATOM 5538 O O . GLY E 1 29 ? -42.558 17.792 -3.045 1.00 70.93 21 GLY E O 1
ATOM 5539 N N . ASP E 1 30 ? -42.685 15.945 -1.755 1.00 68.69 22 ASP E N 1
ATOM 5540 C CA . ASP E 1 30 ? -42.857 16.674 -0.494 1.00 68.91 22 ASP E CA 1
ATOM 5541 C C . ASP E 1 30 ? -41.836 16.270 0.564 1.00 65.83 22 ASP E C 1
ATOM 5542 O O . ASP E 1 30 ? -41.328 15.148 0.549 1.00 65.25 22 ASP E O 1
ATOM 5547 N N . PHE E 1 31 ? -41.548 17.189 1.483 1.00 64.30 23 PHE E N 1
ATOM 5548 C CA . PHE E 1 31 ? -40.650 16.905 2.600 1.00 62.35 23 PHE E CA 1
ATOM 5549 C C . PHE E 1 31 ? -41.396 16.184 3.718 1.00 61.99 23 PHE E C 1
ATOM 5550 O O . PHE E 1 31 ? -42.400 16.684 4.230 1.00 63.53 23 PHE E O 1
ATOM 5558 N N . VAL E 1 32 ? -40.900 15.005 4.084 1.00 60.01 24 VAL E N 1
ATOM 5559 C CA . VAL E 1 32 ? -41.514 14.195 5.138 1.00 59.86 24 VAL E CA 1
ATOM 5560 C C . VAL E 1 32 ? -40.493 13.768 6.191 1.00 59.55 24 VAL E C 1
ATOM 5561 O O . VAL E 1 32 ? -39.284 13.822 5.957 1.00 57.27 24 VAL E O 1
ATOM 5565 N N . ASP E 1 33 ? -40.994 13.354 7.353 1.00 61.75 25 ASP E N 1
ATOM 5566 C CA . ASP E 1 33 ? -40.162 12.774 8.401 1.00 61.15 25 ASP E CA 1
ATOM 5567 C C . ASP E 1 33 ? -40.212 11.257 8.306 1.00 60.49 25 ASP E C 1
ATOM 5568 O O . ASP E 1 33 ? -41.292 10.669 8.224 1.00 62.23 25 ASP E O 1
ATOM 5573 N N . VAL E 1 34 ? -39.039 10.630 8.309 1.00 59.06 26 VAL E N 1
ATOM 5574 C CA . VAL E 1 34 ? -38.939 9.174 8.245 1.00 58.10 26 VAL E CA 1
ATOM 5575 C C . VAL E 1 34 ? -38.212 8.641 9.477 1.00 57.90 26 VAL E C 1
ATOM 5576 O O . VAL E 1 34 ? -37.087 9.048 9.772 1.00 57.21 26 VAL E O 1
ATOM 5580 N N . LYS E 1 35 ? -38.877 7.738 10.192 1.00 57.96 27 LYS E N 1
ATOM 5581 C CA . LYS E 1 35 ? -38.301 7.051 11.343 1.00 57.11 27 LYS E CA 1
ATOM 5582 C C . LYS E 1 35 ? -38.284 5.554 11.048 1.00 56.05 27 LYS E C 1
ATOM 5583 O O . LYS E 1 35 ? -39.129 5.059 10.299 1.00 56.35 27 LYS E O 1
ATOM 5589 N N . LEU E 1 36 ? -37.329 4.837 11.634 1.00 55.03 28 LEU E N 1
ATOM 5590 C CA . LEU E 1 36 ? -37.261 3.384 11.490 1.00 53.61 28 LEU E CA 1
ATOM 5591 C C . LEU E 1 36 ? -38.459 2.703 12.152 1.00 55.49 28 LEU E C 1
ATOM 5592 O O . LEU E 1 36 ? -38.976 1.713 11.632 1.00 54.88 28 LEU E O 1
ATOM 5597 N N . SER E 1 37 ? -38.903 3.254 13.282 1.00 56.88 29 SER E N 1
ATOM 5598 C CA . SER E 1 37 ? -40.029 2.703 14.039 1.00 58.99 29 SER E CA 1
ATOM 5599 C C . SER E 1 37 ? -41.356 2.777 13.280 1.00 60.72 29 SER E C 1
ATOM 5600 O O . SER E 1 37 ? -42.326 2.121 13.662 1.00 63.03 29 SER E O 1
ATOM 5603 N N . ASP E 1 38 ? -41.390 3.571 12.210 1.00 60.40 30 ASP E N 1
ATOM 5604 C CA . ASP E 1 38 ? -42.571 3.682 11.350 1.00 62.45 30 ASP E CA 1
ATOM 5605 C C . ASP E 1 38 ? -42.842 2.390 10.587 1.00 63.07 30 ASP E C 1
ATOM 5606 O O . ASP E 1 38 ? -43.965 2.147 10.140 1.00 64.64 30 ASP E O 1
ATOM 5611 N N . TYR E 1 39 ? -41.807 1.569 10.441 1.00 61.94 31 TYR E N 1
ATOM 5612 C CA . TYR E 1 39 ? -41.878 0.371 9.613 1.00 61.92 31 TYR E CA 1
ATOM 5613 C C . TYR E 1 39 ? -41.877 -0.916 10.433 1.00 62.18 31 TYR E C 1
ATOM 5614 O O . TYR E 1 39 ? -41.658 -2.004 9.896 1.00 62.46 31 TYR E O 1
ATOM 5623 N N . LYS E 1 40 ? -42.134 -0.777 11.732 1.00 64.26 32 LYS E N 1
ATOM 5624 C CA . LYS E 1 40 ? -42.305 -1.911 12.633 1.00 65.76 32 LYS E CA 1
ATOM 5625 C C . LYS E 1 40 ? -43.436 -2.806 12.125 1.00 66.26 32 LYS E C 1
ATOM 5626 O O . LYS E 1 40 ? -44.560 -2.338 11.925 1.00 67.43 32 LYS E O 1
ATOM 5632 N N . GLY E 1 41 ? -43.129 -4.082 11.903 1.00 64.58 33 GLY E N 1
ATOM 5633 C CA . GLY E 1 41 ? -44.103 -5.036 11.372 1.00 64.15 33 GLY E CA 1
ATOM 5634 C C . GLY E 1 41 ? -43.923 -5.335 9.893 1.00 63.15 33 GLY E C 1
ATOM 5635 O O . GLY E 1 41 ? -44.654 -6.150 9.326 1.00 65.20 33 GLY E O 1
ATOM 5636 N N . LYS E 1 42 ? -42.946 -4.672 9.275 1.00 59.74 34 LYS E N 1
ATOM 5637 C CA . LYS E 1 42 ? -42.633 -4.843 7.858 1.00 58.27 34 LYS E CA 1
ATOM 5638 C C . LYS E 1 42 ? -41.134 -5.044 7.674 1.00 54.85 34 LYS E C 1
ATOM 5639 O O . LYS E 1 42 ? -40.336 -4.605 8.502 1.00 54.02 34 LYS E O 1
ATOM 5645 N N . TYR E 1 43 ? -40.755 -5.709 6.586 1.00 52.26 35 TYR E N 1
ATOM 5646 C CA . TYR E 1 43 ? -39.359 -5.754 6.166 1.00 49.47 35 TYR E CA 1
ATOM 5647 C C . TYR E 1 43 ? -38.954 -4.416 5.551 1.00 49.23 35 TYR E C 1
ATOM 5648 O O . TYR E 1 43 ? -39.769 -3.750 4.905 1.00 49.78 35 TYR E O 1
ATOM 5657 N N . VAL E 1 44 ? -37.701 -4.021 5.771 1.00 48.18 36 VAL E N 1
ATOM 5658 C CA . VAL E 1 44 ? -37.188 -2.748 5.258 1.00 47.09 36 VAL E CA 1
ATOM 5659 C C . VAL E 1 44 ? -35.870 -2.939 4.519 1.00 46.31 36 VAL E C 1
ATOM 5660 O O . VAL E 1 44 ? -34.920 -3.519 5.055 1.00 47.07 36 VAL E O 1
ATOM 5664 N N . VAL E 1 45 ? -35.827 -2.454 3.282 1.00 44.60 37 VAL E N 1
ATOM 5665 C CA . VAL E 1 45 ? -34.579 -2.346 2.544 1.00 43.97 37 VAL E CA 1
ATOM 5666 C C . VAL E 1 45 ? -34.123 -0.893 2.608 1.00 43.30 37 VAL E C 1
ATOM 5667 O O . VAL E 1 45 ? -34.769 -0.005 2.040 1.00 43.12 37 VAL E O 1
ATOM 5671 N N . LEU E 1 46 ? -33.029 -0.658 3.328 1.00 40.82 38 LEU E N 1
ATOM 5672 C CA . LEU E 1 46 ? -32.395 0.650 3.359 1.00 39.96 38 LEU E CA 1
ATOM 5673 C C . LEU E 1 46 ? -31.157 0.598 2.484 1.00 39.35 38 LEU E C 1
ATOM 5674 O O . LEU E 1 46 ? -30.245 -0.194 2.738 1.00 40.97 38 LEU E O 1
ATOM 5679 N N . PHE E 1 47 ? -31.121 1.423 1.446 1.00 40.44 39 PHE E N 1
ATOM 5680 C CA . PHE E 1 47 ? -29.928 1.471 0.606 1.00 40.09 39 PHE E CA 1
ATOM 5681 C C . PHE E 1 47 ? -29.365 2.876 0.437 1.00 40.54 39 PHE E C 1
ATOM 5682 O O . PHE E 1 47 ? -30.109 3.855 0.362 1.00 41.26 39 PHE E O 1
ATOM 5690 N N . PHE E 1 48 ? -28.037 2.946 0.390 1.00 39.53 40 PHE E N 1
ATOM 5691 C CA . PHE E 1 48 ? -27.304 4.199 0.322 1.00 39.01 40 PHE E CA 1
ATOM 5692 C C . PHE E 1 48 ? -26.704 4.399 -1.058 1.00 39.62 40 PHE E C 1
ATOM 5693 O O . PHE E 1 48 ? -26.388 3.435 -1.753 1.00 39.29 40 PHE E O 1
ATOM 5701 N N . TYR E 1 49 ? -26.539 5.660 -1.446 1.00 39.31 41 TYR E N 1
ATOM 5702 C CA . TYR E 1 49 ? -25.815 6.003 -2.665 1.00 39.90 41 TYR E CA 1
ATOM 5703 C C . TYR E 1 49 ? -24.944 7.237 -2.387 1.00 39.98 41 TYR E C 1
ATOM 5704 O O . TYR E 1 49 ? -25.197 7.954 -1.420 1.00 39.27 41 TYR E O 1
ATOM 5713 N N . PRO E 1 50 ? -23.898 7.470 -3.206 1.00 40.95 42 PRO E N 1
ATOM 5714 C CA . PRO E 1 50 ? -22.919 8.504 -2.846 1.00 41.23 42 PRO E CA 1
ATOM 5715 C C . PRO E 1 50 ? -23.379 9.949 -3.060 1.00 42.28 42 PRO E C 1
ATOM 5716 O O . PRO E 1 50 ? -23.310 10.758 -2.132 1.00 41.86 42 PRO E O 1
ATOM 5720 N N . LEU E 1 51 ? -23.827 10.274 -4.271 1.00 43.70 43 LEU E N 1
ATOM 5721 C CA . LEU E 1 51 ? -24.023 11.674 -4.659 1.00 44.55 43 LEU E CA 1
ATOM 5722 C C . LEU E 1 51 ? -25.204 11.911 -5.589 1.00 44.56 43 LEU E C 1
ATOM 5723 O O . LEU E 1 51 ? -25.398 11.182 -6.561 1.00 45.16 43 LEU E O 1
ATOM 5728 N N . ASP E 1 52 ? -25.982 12.946 -5.279 1.00 45.56 44 ASP E N 1
ATOM 5729 C CA . ASP E 1 52 ? -26.947 13.510 -6.217 1.00 46.32 44 ASP E CA 1
ATOM 5730 C C . ASP E 1 52 ? -26.197 14.160 -7.382 1.00 47.59 44 ASP E C 1
ATOM 5731 O O . ASP E 1 52 ? -25.061 14.610 -7.217 1.00 47.35 44 ASP E O 1
ATOM 5736 N N . PHE E 1 53 ? -26.833 14.184 -8.555 1.00 49.42 45 PHE E N 1
ATOM 5737 C CA . PHE E 1 53 ? -26.323 14.879 -9.753 1.00 51.65 45 PHE E CA 1
ATOM 5738 C C . PHE E 1 53 ? -24.991 14.368 -10.318 1.00 53.10 45 PHE E C 1
ATOM 5739 O O . PHE E 1 53 ? -24.233 15.144 -10.907 1.00 53.98 45 PHE E O 1
ATOM 5747 N N . THR E 1 54 ? -24.704 13.078 -10.156 1.00 55.08 46 THR E N 1
ATOM 5748 C CA . THR E 1 54 ? -23.504 12.494 -10.770 1.00 58.49 46 THR E CA 1
ATOM 5749 C C . THR E 1 54 ? -23.647 12.431 -12.289 1.00 60.90 46 THR E C 1
ATOM 5750 O O . THR E 1 54 ? -24.762 12.380 -12.811 1.00 59.77 46 THR E O 1
ATOM 5754 N N . PHE E 1 55 ? -22.513 12.439 -12.990 1.00 65.03 47 PHE E N 1
ATOM 5755 C CA . PHE E 1 55 ? -22.502 12.348 -14.451 1.00 69.71 47 PHE E CA 1
ATOM 5756 C C . PHE E 1 55 ? -23.017 11.000 -14.946 1.00 71.16 47 PHE E C 1
ATOM 5757 O O . PHE E 1 55 ? -23.596 10.909 -16.029 1.00 73.43 47 PHE E O 1
ATOM 5765 N N . VAL E 1 56 ? -22.798 9.961 -14.143 1.00 71.00 48 VAL E N 1
ATOM 5766 C CA . VAL E 1 56 ? -23.260 8.615 -14.461 1.00 72.11 48 VAL E CA 1
ATOM 5767 C C . VAL E 1 56 ? -24.749 8.498 -14.147 1.00 71.50 48 VAL E C 1
ATOM 5768 O O . VAL E 1 56 ? -25.176 8.770 -13.024 1.00 69.73 48 VAL E O 1
ATOM 5772 N N . CYS E 1 57 ? -25.527 8.103 -15.153 1.00 74.78 49 CYS E N 1
ATOM 5773 C CA . CYS E 1 57 ? -26.974 7.916 -15.012 1.00 74.73 49 CYS E CA 1
ATOM 5774 C C . CYS E 1 57 ? -27.325 6.978 -13.848 1.00 69.67 49 CYS E C 1
ATOM 5775 O O . CYS E 1 57 ? -26.757 5.889 -13.737 1.00 70.17 49 CYS E O 1
ATOM 5778 N N . PRO E 1 58 ? -28.258 7.406 -12.974 1.00 65.92 50 PRO E N 1
ATOM 5779 C CA . PRO E 1 58 ? -28.596 6.668 -11.755 1.00 63.33 50 PRO E CA 1
ATOM 5780 C C . PRO E 1 58 ? -29.589 5.530 -12.003 1.00 61.84 50 PRO E C 1
ATOM 5781 O O . PRO E 1 58 ? -30.641 5.462 -11.358 1.00 59.05 50 PRO E O 1
ATOM 5785 N N . THR E 1 59 ? -29.239 4.639 -12.926 1.00 62.94 51 THR E N 1
ATOM 5786 C CA . THR E 1 59 ? -30.109 3.527 -13.310 1.00 64.75 51 THR E CA 1
ATOM 5787 C C . THR E 1 59 ? -30.389 2.556 -12.158 1.00 62.87 51 THR E C 1
ATOM 5788 O O . THR E 1 59 ? -31.507 2.053 -12.031 1.00 62.19 51 THR E O 1
ATOM 5792 N N . GLU E 1 60 ? -29.386 2.312 -11.313 1.00 61.61 52 GLU E N 1
ATOM 5793 C CA . GLU E 1 60 ? -29.551 1.394 -10.183 1.00 59.75 52 GLU E CA 1
ATOM 5794 C C . GLU E 1 60 ? -30.552 1.919 -9.149 1.00 57.21 52 GLU E C 1
ATOM 5795 O O . GLU E 1 60 ? -31.324 1.145 -8.582 1.00 55.73 52 GLU E O 1
ATOM 5801 N N . ILE E 1 61 ? -30.536 3.233 -8.926 1.00 55.65 53 ILE E N 1
ATOM 5802 C CA . ILE E 1 61 ? -31.442 3.894 -7.987 1.00 54.15 53 ILE E CA 1
ATOM 5803 C C . ILE E 1 61 ? -32.854 3.944 -8.567 1.00 55.02 53 ILE E C 1
ATOM 5804 O O . ILE E 1 61 ? -33.836 3.700 -7.860 1.00 56.10 53 ILE E O 1
ATOM 5809 N N . ILE E 1 62 ? -32.940 4.263 -9.858 1.00 53.90 54 ILE E N 1
ATOM 5810 C CA . ILE E 1 62 ? -34.204 4.289 -10.588 1.00 54.06 54 ILE E CA 1
ATOM 5811 C C . ILE E 1 62 ? -34.856 2.901 -10.601 1.00 53.71 54 ILE E C 1
ATOM 5812 O O . ILE E 1 62 ? -36.078 2.783 -10.469 1.00 53.88 54 ILE E O 1
ATOM 5817 N N . ALA E 1 63 ? -34.032 1.862 -10.738 1.00 52.28 55 ALA E N 1
ATOM 5818 C CA . ALA E 1 63 ? -34.508 0.475 -10.755 1.00 52.31 55 ALA E CA 1
ATOM 5819 C C . ALA E 1 63 ? -35.316 0.104 -9.510 1.00 51.22 55 ALA E C 1
ATOM 5820 O O . ALA E 1 63 ? -36.326 -0.589 -9.612 1.00 52.54 55 ALA E O 1
ATOM 5822 N N . PHE E 1 64 ? -34.874 0.573 -8.344 1.00 49.27 56 PHE E N 1
ATOM 5823 C CA . PHE E 1 64 ? -35.582 0.311 -7.088 1.00 49.08 56 PHE E CA 1
ATOM 5824 C C . PHE E 1 64 ? -36.917 1.052 -6.986 1.00 50.46 56 PHE E C 1
ATOM 5825 O O . PHE E 1 64 ? -37.836 0.592 -6.305 1.00 50.78 56 PHE E O 1
ATOM 5833 N N . SER E 1 65 ? -37.013 2.195 -7.663 1.00 51.29 57 SER E N 1
ATOM 5834 C CA . SER E 1 65 ? -38.248 2.976 -7.714 1.00 52.77 57 SER E CA 1
ATOM 5835 C C . SER E 1 65 ? -39.249 2.383 -8.709 1.00 53.93 57 SER E C 1
ATOM 5836 O O . SER E 1 65 ? -40.412 2.161 -8.365 1.00 55.15 57 SER E O 1
ATOM 5839 N N . ASP E 1 66 ? -38.791 2.125 -9.935 1.00 54.53 58 ASP E N 1
ATOM 5840 C CA . ASP E 1 66 ? -39.626 1.526 -10.983 1.00 56.04 58 ASP E CA 1
ATOM 5841 C C . ASP E 1 66 ? -40.214 0.185 -10.556 1.00 56.25 58 ASP E C 1
ATOM 5842 O O . ASP E 1 66 ? -41.368 -0.122 -10.862 1.00 57.26 58 ASP E O 1
ATOM 5847 N N . ARG E 1 67 ? -39.414 -0.606 -9.847 1.00 54.98 59 ARG E N 1
ATOM 5848 C CA . ARG E 1 67 ? -39.810 -1.957 -9.464 1.00 55.41 59 ARG E CA 1
ATOM 5849 C C . ARG E 1 67 ? -40.328 -2.052 -8.030 1.00 54.68 59 ARG E C 1
ATOM 5850 O O . ARG E 1 67 ? -40.447 -3.150 -7.482 1.00 55.42 59 ARG E O 1
ATOM 5858 N N . PHE E 1 68 ? -40.657 -0.905 -7.434 1.00 54.29 60 PHE E N 1
ATOM 5859 C CA . PHE E 1 68 ? -41.218 -0.876 -6.078 1.00 53.99 60 PHE E CA 1
ATOM 5860 C C . PHE E 1 68 ? -42.547 -1.630 -5.915 1.00 54.94 60 PHE E C 1
ATOM 5861 O O . PHE E 1 68 ? -42.797 -2.183 -4.841 1.00 54.20 60 PHE E O 1
ATOM 5869 N N . PRO E 1 69 ? -43.405 -1.655 -6.963 1.00 56.81 61 PRO E N 1
ATOM 5870 C CA . PRO E 1 69 ? -44.603 -2.498 -6.884 1.00 58.43 61 PRO E CA 1
ATOM 5871 C C . PRO E 1 69 ? -44.319 -3.942 -6.458 1.00 58.41 61 PRO E C 1
ATOM 5872 O O . PRO E 1 69 ? -45.116 -4.525 -5.722 1.00 60.47 61 PRO E O 1
ATOM 5876 N N . GLU E 1 70 ? -43.194 -4.500 -6.906 1.00 56.79 62 GLU E N 1
ATOM 5877 C CA . GLU E 1 70 ? -42.791 -5.858 -6.529 1.00 56.78 62 GLU E CA 1
ATOM 5878 C C . GLU E 1 70 ? -42.476 -5.977 -5.033 1.00 55.92 62 GLU E C 1
ATOM 5879 O O . GLU E 1 70 ? -42.750 -7.008 -4.420 1.00 57.81 62 GLU E O 1
ATOM 5885 N N . PHE E 1 71 ? -41.904 -4.919 -4.457 1.00 54.15 63 PHE E N 1
ATOM 5886 C CA . PHE E 1 71 ? -41.624 -4.865 -3.021 1.00 53.01 63 PHE E CA 1
ATOM 5887 C C . PHE E 1 71 ? -42.892 -4.637 -2.197 1.00 55.29 63 PHE E C 1
ATOM 5888 O O . PHE E 1 71 ? -43.058 -5.238 -1.132 1.00 54.76 63 PHE E O 1
ATOM 5896 N N . LYS E 1 72 ? -43.772 -3.761 -2.684 1.00 57.45 64 LYS E N 1
ATOM 5897 C CA . LYS E 1 72 ? -45.041 -3.479 -2.012 1.00 60.87 64 LYS E CA 1
ATOM 5898 C C . LYS E 1 72 ? -45.912 -4.734 -1.981 1.00 62.34 64 LYS E C 1
ATOM 5899 O O . LYS E 1 72 ? -46.556 -5.029 -0.971 1.00 62.44 64 LYS E O 1
ATOM 5905 N N . ASN E 1 73 ? -45.907 -5.464 -3.097 1.00 62.83 65 ASN E N 1
ATOM 5906 C CA . ASN E 1 73 ? -46.534 -6.778 -3.212 1.00 64.47 65 ASN E CA 1
ATOM 5907 C C . ASN E 1 73 ? -46.112 -7.721 -2.081 1.00 63.55 65 ASN E C 1
ATOM 5908 O O . ASN E 1 73 ? -46.913 -8.526 -1.604 1.00 64.59 65 ASN E O 1
ATOM 5913 N N . LEU E 1 74 ? -44.857 -7.595 -1.650 1.00 60.83 66 LEU E N 1
ATOM 5914 C CA . LEU E 1 74 ? -44.292 -8.445 -0.604 1.00 58.58 66 LEU E CA 1
ATOM 5915 C C . LEU E 1 74 ? -44.350 -7.812 0.788 1.00 58.55 66 LEU E C 1
ATOM 5916 O O . LEU E 1 74 ? -43.773 -8.347 1.740 1.00 57.71 66 LEU E O 1
ATOM 5921 N N . ASN E 1 75 ? -45.054 -6.683 0.895 1.00 59.75 67 ASN E N 1
ATOM 5922 C CA . ASN E 1 75 ? -45.155 -5.903 2.137 1.00 60.09 67 ASN E CA 1
ATOM 5923 C C . ASN E 1 75 ? -43.783 -5.448 2.648 1.00 58.56 67 ASN E C 1
ATOM 5924 O O . ASN E 1 75 ? -43.451 -5.601 3.829 1.00 58.63 67 ASN E O 1
ATOM 5929 N N . VAL E 1 76 ? -42.991 -4.887 1.736 1.00 57.39 68 VAL E N 1
ATOM 5930 C CA . VAL E 1 76 ? -41.616 -4.477 2.022 1.00 54.89 68 VAL E CA 1
ATOM 5931 C C . VAL E 1 76 ? -41.405 -3.004 1.676 1.00 54.86 68 VAL E C 1
ATOM 5932 O O . VAL E 1 76 ? -41.681 -2.578 0.551 1.00 55.69 68 VAL E O 1
ATOM 5936 N N . ALA E 1 77 ? -40.918 -2.236 2.651 1.00 52.70 69 ALA E N 1
ATOM 5937 C CA . ALA E 1 77 ? -40.582 -0.827 2.448 1.00 51.50 69 ALA E CA 1
ATOM 5938 C C . ALA E 1 77 ? -39.164 -0.674 1.901 1.00 50.39 69 ALA E C 1
ATOM 5939 O O . ALA E 1 77 ? -38.255 -1.417 2.288 1.00 49.61 69 ALA E O 1
ATOM 5941 N N . VAL E 1 78 ? -38.987 0.285 0.994 1.00 49.40 70 VAL E N 1
ATOM 5942 C CA . VAL E 1 78 ? -37.685 0.562 0.383 1.00 47.62 70 VAL E CA 1
ATOM 5943 C C . VAL E 1 78 ? -37.325 2.033 0.561 1.00 47.23 70 VAL E C 1
ATOM 5944 O O . VAL E 1 78 ? -38.098 2.922 0.192 1.00 47.90 70 VAL E O 1
ATOM 5948 N N . LEU E 1 79 ? -36.146 2.277 1.130 1.00 46.18 71 LEU E N 1
ATOM 5949 C CA . LEU E 1 79 ? -35.684 3.632 1.403 1.00 44.67 71 LEU E CA 1
ATOM 5950 C C . LEU E 1 79 ? -34.309 3.873 0.799 1.00 43.96 71 LEU E C 1
ATOM 5951 O O . LEU E 1 79 ? -33.382 3.093 1.018 1.00 43.91 71 LEU E O 1
ATOM 5956 N N . ALA E 1 80 ? -34.194 4.952 0.029 1.00 43.60 72 ALA E N 1
ATOM 5957 C CA . ALA E 1 80 ? -32.905 5.410 -0.482 1.00 43.26 72 ALA E CA 1
ATOM 5958 C C . ALA E 1 80 ? -32.361 6.492 0.447 1.00 43.44 72 ALA E C 1
ATOM 5959 O O . ALA E 1 80 ? -33.131 7.188 1.116 1.00 44.22 72 ALA E O 1
ATOM 5961 N N . CYS E 1 81 ? -31.038 6.625 0.495 1.00 42.12 73 CYS E N 1
ATOM 5962 C CA . CYS E 1 81 ? -30.394 7.586 1.386 1.00 41.34 73 CYS E CA 1
ATOM 5963 C C . CYS E 1 81 ? -29.029 8.021 0.866 1.00 40.67 73 CYS E C 1
ATOM 5964 O O . CYS E 1 81 ? -28.255 7.200 0.378 1.00 41.99 73 CYS E O 1
ATOM 5967 N N . SER E 1 82 ? -28.750 9.319 0.962 1.00 40.95 74 SER E N 1
ATOM 5968 C CA . SER E 1 82 ? -27.416 9.857 0.686 1.00 40.66 74 SER E CA 1
ATOM 5969 C C . SER E 1 82 ? -27.128 11.036 1.614 1.00 40.57 74 SER E C 1
ATOM 5970 O O . SER E 1 82 ? -28.028 11.517 2.309 1.00 41.12 74 SER E O 1
ATOM 5973 N N . THR E 1 83 ? -25.880 11.501 1.618 1.00 40.15 75 THR E N 1
ATOM 5974 C CA . THR E 1 83 ? -25.476 12.624 2.473 1.00 41.06 75 THR E CA 1
ATOM 5975 C C . THR E 1 83 ? -25.869 13.999 1.908 1.00 42.61 75 THR E C 1
ATOM 5976 O O . THR E 1 83 ? -25.560 15.032 2.512 1.00 43.78 75 THR E O 1
ATOM 5980 N N . ASP E 1 84 ? -26.549 14.003 0.759 1.00 42.71 76 ASP E N 1
ATOM 5981 C CA . ASP E 1 84 ? -27.090 15.228 0.160 1.00 44.68 76 ASP E CA 1
ATOM 5982 C C . ASP E 1 84 ? -28.331 15.697 0.921 1.00 44.34 76 ASP E C 1
ATOM 5983 O O . ASP E 1 84 ? -28.967 14.909 1.617 1.00 43.85 76 ASP E O 1
ATOM 5988 N N . SER E 1 85 ? -28.675 16.973 0.770 1.00 44.64 77 SER E N 1
ATOM 5989 C CA . SER E 1 85 ? -29.840 17.551 1.441 1.00 45.61 77 SER E CA 1
ATOM 5990 C C . SER E 1 85 ? -31.156 17.209 0.745 1.00 46.54 77 SER E C 1
ATOM 5991 O O . SER E 1 85 ? -31.166 16.755 -0.401 1.00 46.24 77 SER E O 1
ATOM 5994 N N . VAL E 1 86 ? -32.259 17.453 1.450 1.00 47.85 78 VAL E N 1
ATOM 5995 C CA . VAL E 1 86 ? -33.606 17.233 0.925 1.00 49.93 78 VAL E CA 1
ATOM 5996 C C . VAL E 1 86 ? -33.889 18.169 -0.254 1.00 50.96 78 VAL E C 1
ATOM 5997 O O . VAL E 1 86 ? -34.630 17.814 -1.171 1.00 51.70 78 VAL E O 1
ATOM 6001 N N . PHE E 1 87 ? -33.293 19.361 -0.217 1.00 51.17 79 PHE E N 1
ATOM 6002 C CA . PHE E 1 87 ? -33.407 20.339 -1.301 1.00 52.32 79 PHE E CA 1
ATOM 6003 C C . PHE E 1 87 ? -32.675 19.861 -2.552 1.00 51.37 79 PHE E C 1
ATOM 6004 O O . PHE E 1 87 ? -33.154 20.042 -3.673 1.00 51.86 79 PHE E O 1
ATOM 6012 N N . SER E 1 88 ? -31.510 19.252 -2.343 1.00 50.42 80 SER E N 1
ATOM 6013 C CA . SER E 1 88 ? -30.739 18.634 -3.415 1.00 50.21 80 SER E CA 1
ATOM 6014 C C . SER E 1 88 ? -31.494 17.443 -4.013 1.00 50.41 80 SER E C 1
ATOM 6015 O O . SER E 1 88 ? -31.499 17.255 -5.234 1.00 50.79 80 SER E O 1
ATOM 6018 N N . HIS E 1 89 ? -32.138 16.655 -3.148 1.00 48.52 81 HIS E N 1
ATOM 6019 C CA . HIS E 1 89 ? -32.949 15.515 -3.578 1.00 48.73 81 HIS E CA 1
ATOM 6020 C C . HIS E 1 89 ? -34.099 15.927 -4.457 1.00 49.90 81 HIS E C 1
ATOM 6021 O O . HIS E 1 89 ? -34.303 15.349 -5.527 1.00 50.05 81 HIS E O 1
ATOM 6028 N N . LEU E 1 90 ? -34.857 16.929 -4.011 1.00 51.36 82 LEU E N 1
ATOM 6029 C CA . LEU E 1 90 ? -36.028 17.416 -4.745 1.00 53.00 82 LEU E CA 1
ATOM 6030 C C . LEU E 1 90 ? -35.654 17.965 -6.121 1.00 53.73 82 LEU E C 1
ATOM 6031 O O . LEU E 1 90 ? -36.382 17.765 -7.092 1.00 55.76 82 LEU E O 1
ATOM 6036 N N . ALA E 1 91 ? -34.516 18.649 -6.192 1.00 52.56 83 ALA E N 1
ATOM 6037 C CA . ALA E 1 91 ? -34.019 19.203 -7.447 1.00 53.74 83 ALA E CA 1
ATOM 6038 C C . ALA E 1 91 ? -33.675 18.111 -8.459 1.00 53.42 83 ALA E C 1
ATOM 6039 O O . ALA E 1 91 ? -33.949 18.258 -9.652 1.00 55.56 83 ALA E O 1
ATOM 6041 N N . TRP E 1 92 ? -33.083 17.021 -7.976 1.00 52.09 84 TRP E N 1
ATOM 6042 C CA . TRP E 1 92 ? -32.691 15.900 -8.831 1.00 52.58 84 TRP E CA 1
ATOM 6043 C C . TRP E 1 92 ? -33.876 15.080 -9.255 1.00 53.71 84 TRP E C 1
ATOM 6044 O O . TRP E 1 92 ? -33.907 14.546 -10.366 1.00 54.21 84 TRP E O 1
ATOM 6055 N N . ILE E 1 93 ? -34.857 14.973 -8.362 1.00 53.98 85 ILE E N 1
ATOM 6056 C CA . ILE E 1 93 ? -36.143 14.351 -8.665 1.00 56.09 85 ILE E CA 1
ATOM 6057 C C . ILE E 1 93 ? -36.896 15.176 -9.716 1.00 58.78 85 ILE E C 1
ATOM 6058 O O . ILE E 1 93 ? -37.518 14.617 -10.619 1.00 61.67 85 ILE E O 1
ATOM 6063 N N . ASN E 1 94 ? -36.812 16.501 -9.603 1.00 59.76 86 ASN E N 1
ATOM 6064 C CA . ASN E 1 94 ? -37.439 17.414 -10.562 1.00 62.56 86 ASN E CA 1
ATOM 6065 C C . ASN E 1 94 ? -36.672 17.549 -11.878 1.00 64.04 86 ASN E C 1
ATOM 6066 O O . ASN E 1 94 ? -37.106 18.260 -12.787 1.00 66.47 86 ASN E O 1
ATOM 6071 N N . THR E 1 95 ? -35.529 16.877 -11.967 1.00 63.29 87 THR E N 1
ATOM 6072 C CA . THR E 1 95 ? -34.787 16.787 -13.217 1.00 64.38 87 THR E CA 1
ATOM 6073 C C . THR E 1 95 ? -35.264 15.549 -13.982 1.00 65.74 87 THR E C 1
ATOM 6074 O O . THR E 1 95 ? -35.243 14.441 -13.439 1.00 63.96 87 THR E O 1
ATOM 6078 N N . PRO E 1 96 ? -35.718 15.739 -15.238 1.00 67.82 88 PRO E N 1
ATOM 6079 C CA . PRO E 1 96 ? -36.154 14.620 -16.079 1.00 69.16 88 PRO E CA 1
ATOM 6080 C C . PRO E 1 96 ? -35.058 13.574 -16.264 1.00 68.26 88 PRO E C 1
ATOM 6081 O O . PRO E 1 96 ? -33.874 13.916 -16.312 1.00 67.27 88 PRO E O 1
ATOM 6085 N N . ARG E 1 97 ? -35.464 12.310 -16.362 1.00 68.90 89 ARG E N 1
ATOM 6086 C CA . ARG E 1 97 ? -34.532 11.189 -16.497 1.00 69.06 89 ARG E CA 1
ATOM 6087 C C . ARG E 1 97 ? -33.689 11.255 -17.768 1.00 72.25 89 ARG E C 1
ATOM 6088 O O . ARG E 1 97 ? -32.551 10.782 -17.785 1.00 71.84 89 ARG E O 1
ATOM 6096 N N . LYS E 1 98 ? -34.252 11.846 -18.821 1.00 76.32 90 LYS E N 1
ATOM 6097 C CA . LYS E 1 98 ? -33.537 12.051 -20.082 1.00 79.15 90 LYS E CA 1
ATOM 6098 C C . LYS E 1 98 ? -32.404 13.075 -19.946 1.00 79.70 90 LYS E C 1
ATOM 6099 O O . LYS E 1 98 ? -31.506 13.127 -20.787 1.00 82.16 90 LYS E O 1
ATOM 6105 N N . HIS E 1 99 ? -32.452 13.875 -18.881 1.00 79.05 91 HIS E N 1
ATOM 6106 C CA . HIS E 1 99 ? -31.397 14.846 -18.580 1.00 79.75 91 HIS E CA 1
ATOM 6107 C C . HIS E 1 99 ? -30.514 14.402 -17.440 1.00 76.58 91 HIS E C 1
ATOM 6108 O O . HIS E 1 99 ? -29.819 15.214 -16.825 1.00 76.25 91 HIS E O 1
ATOM 6115 N N . GLY E 1 100 ? -30.532 13.102 -17.153 1.00 74.58 92 GLY E N 1
ATOM 6116 C CA . GLY E 1 100 ? -29.678 12.515 -16.121 1.00 71.41 92 GLY E CA 1
ATOM 6117 C C . GLY E 1 100 ? -30.229 12.603 -14.708 1.00 68.68 92 GLY E C 1
ATOM 6118 O O . GLY E 1 100 ? -29.532 12.275 -13.747 1.00 67.85 92 GLY E O 1
ATOM 6119 N N . GLY E 1 101 ? -31.480 13.040 -14.582 1.00 67.53 93 GLY E N 1
ATOM 6120 C CA . GLY E 1 101 ? -32.124 13.171 -13.278 1.00 64.80 93 GLY E CA 1
ATOM 6121 C C . GLY E 1 101 ? -32.781 11.891 -12.800 1.00 64.20 93 GLY E C 1
ATOM 6122 O O . GLY E 1 101 ? -32.772 10.875 -13.502 1.00 65.49 93 GLY E O 1
ATOM 6123 N N . LEU E 1 102 ? -33.348 11.941 -11.598 1.00 62.37 94 LEU E N 1
ATOM 6124 C CA . LEU E 1 102 ? -34.049 10.795 -11.026 1.00 61.10 94 LEU E CA 1
ATOM 6125 C C . LEU E 1 102 ? -35.476 10.668 -11.541 1.00 62.39 94 LEU E C 1
ATOM 6126 O O . LEU E 1 102 ? -36.009 9.560 -11.626 1.00 62.58 94 LEU E O 1
ATOM 6131 N N . GLY E 1 103 ? -36.091 11.802 -11.871 1.00 63.92 95 GLY E N 1
ATOM 6132 C CA . GLY E 1 103 ? -37.493 11.835 -12.287 1.00 66.38 95 GLY E CA 1
ATOM 6133 C C . GLY E 1 103 ? -38.414 11.516 -11.124 1.00 66.54 95 GLY E C 1
ATOM 6134 O O . GLY E 1 103 ? -38.048 11.716 -9.964 1.00 65.24 95 GLY E O 1
ATOM 6135 N N . ASP E 1 104 ? -39.609 11.020 -11.436 1.00 69.69 96 ASP E N 1
ATOM 6136 C CA . ASP E 1 104 ? -40.554 10.562 -10.419 1.00 70.70 96 ASP E CA 1
ATOM 6137 C C . ASP E 1 104 ? -39.963 9.420 -9.600 1.00 68.25 96 ASP E C 1
ATOM 6138 O O . ASP E 1 104 ? -39.450 8.446 -10.157 1.00 68.72 96 ASP E O 1
ATOM 6143 N N . MET E 1 105 ? -40.022 9.557 -8.278 1.00 64.46 97 MET E N 1
ATOM 6144 C CA . MET E 1 105 ? -39.587 8.496 -7.376 1.00 61.19 97 MET E CA 1
ATOM 6145 C C . MET E 1 105 ? -40.767 7.976 -6.564 1.00 60.58 97 MET E C 1
ATOM 6146 O O . MET E 1 105 ? -41.536 8.755 -5.997 1.00 61.13 97 MET E O 1
ATOM 6151 N N . LYS E 1 106 ? -40.903 6.654 -6.527 1.00 59.89 98 LYS E N 1
ATOM 6152 C CA . LYS E 1 106 ? -42.000 5.995 -5.821 1.00 61.24 98 LYS E CA 1
ATOM 6153 C C . LYS E 1 106 ? -41.574 5.538 -4.426 1.00 58.45 98 LYS E C 1
ATOM 6154 O O . LYS E 1 106 ? -42.362 4.939 -3.687 1.00 59.48 98 LYS E O 1
ATOM 6160 N N . ILE E 1 107 ? -40.321 5.822 -4.080 1.00 54.40 99 ILE E N 1
ATOM 6161 C CA . ILE E 1 107 ? -39.768 5.505 -2.765 1.00 51.79 99 ILE E CA 1
ATOM 6162 C C . ILE E 1 107 ? -39.257 6.785 -2.098 1.00 51.39 99 ILE E C 1
ATOM 6163 O O . ILE E 1 107 ? -38.895 7.737 -2.793 1.00 52.05 99 ILE E O 1
ATOM 6168 N N . PRO E 1 108 ? -39.239 6.822 -0.750 1.00 50.51 100 PRO E N 1
ATOM 6169 C CA . PRO E 1 108 ? -38.668 7.982 -0.061 1.00 49.42 100 PRO E CA 1
ATOM 6170 C C . PRO E 1 108 ? -37.155 8.068 -0.259 1.00 47.72 100 PRO E C 1
ATOM 6171 O O . PRO E 1 108 ? -36.466 7.045 -0.206 1.00 47.23 100 PRO E O 1
ATOM 6175 N N . VAL E 1 109 ? -36.657 9.277 -0.505 1.00 46.77 101 VAL E N 1
ATOM 6176 C CA . VAL E 1 109 ? -35.219 9.521 -0.621 1.00 45.17 101 VAL E CA 1
ATOM 6177 C C . VAL E 1 109 ? -34.755 10.329 0.592 1.00 44.81 101 VAL E C 1
ATOM 6178 O O . VAL E 1 109 ? -35.047 11.520 0.709 1.00 46.35 101 VAL E O 1
ATOM 6182 N N . LEU E 1 110 ? -34.039 9.661 1.493 1.00 43.84 102 LEU E N 1
ATOM 6183 C CA . LEU E 1 110 ? -33.609 10.254 2.757 1.00 43.31 102 LEU E CA 1
ATOM 6184 C C . LEU E 1 110 ? -32.367 11.121 2.602 1.00 43.85 102 LEU E C 1
ATOM 6185 O O . LEU E 1 110 ? -31.455 10.795 1.836 1.00 42.39 102 LEU E O 1
ATOM 6190 N N . ALA E 1 111 ? -32.350 12.226 3.342 1.00 45.61 103 ALA E N 1
ATOM 6191 C CA . ALA E 1 111 ? -31.190 13.103 3.426 1.00 45.52 103 ALA E CA 1
ATOM 6192 C C . ALA E 1 111 ? -30.416 12.813 4.708 1.00 45.27 103 ALA E C 1
ATOM 6193 O O . ALA E 1 111 ? -30.998 12.711 5.790 1.00 46.79 103 ALA E O 1
ATOM 6195 N N . ASP E 1 112 ? -29.103 12.677 4.576 1.00 44.15 104 ASP E N 1
ATOM 6196 C CA . ASP E 1 112 ? -28.238 12.367 5.709 1.00 43.83 104 ASP E CA 1
ATOM 6197 C C . ASP E 1 112 ? -27.093 13.377 5.753 1.00 43.14 104 ASP E C 1
ATOM 6198 O O . ASP E 1 112 ? -25.914 13.009 5.755 1.00 41.86 104 ASP E O 1
ATOM 6203 N N . THR E 1 113 ? -27.459 14.657 5.781 1.00 44.89 105 THR E N 1
ATOM 6204 C CA . THR E 1 113 ? -26.489 15.755 5.812 1.00 45.79 105 THR E CA 1
ATOM 6205 C C . THR E 1 113 ? -25.681 15.722 7.108 1.00 45.41 105 THR E C 1
ATOM 6206 O O . THR E 1 113 ? -24.529 16.156 7.143 1.00 45.25 105 THR E O 1
ATOM 6210 N N . ASN E 1 114 ? -26.317 15.194 8.155 1.00 46.62 106 ASN E N 1
ATOM 6211 C CA . ASN E 1 114 ? -25.694 14.813 9.427 1.00 47.08 106 ASN E CA 1
ATOM 6212 C C . ASN E 1 114 ? -24.496 13.885 9.309 1.00 45.08 106 ASN E C 1
ATOM 6213 O O . ASN E 1 114 ? -23.549 13.996 10.090 1.00 45.22 106 ASN E O 1
ATOM 6218 N N . HIS E 1 115 ? -24.581 12.941 8.368 1.00 41.97 107 HIS E N 1
ATOM 6219 C CA . HIS E 1 115 ? -23.662 11.794 8.267 1.00 41.95 107 HIS E CA 1
ATOM 6220 C C . HIS E 1 115 ? -23.960 10.741 9.301 1.00 41.39 107 HIS E C 1
ATOM 6221 O O . HIS E 1 115 ? -23.364 9.665 9.285 1.00 41.43 107 HIS E O 1
ATOM 6228 N N . GLN E 1 116 ? -24.901 11.041 10.194 1.00 42.38 108 GLN E N 1
ATOM 6229 C CA . GLN E 1 116 ? -25.213 10.191 11.341 1.00 43.42 108 GLN E CA 1
ATOM 6230 C C . GLN E 1 116 ? -25.667 8.789 10.942 1.00 41.46 108 GLN E C 1
ATOM 6231 O O . GLN E 1 116 ? -25.224 7.804 11.530 1.00 40.62 108 GLN E O 1
ATOM 6237 N N . ILE E 1 117 ? -26.543 8.706 9.945 1.00 40.92 109 ILE E N 1
ATOM 6238 C CA . ILE E 1 117 ? -27.049 7.420 9.468 1.00 40.51 109 ILE E CA 1
ATOM 6239 C C . ILE E 1 117 ? -25.944 6.616 8.766 1.00 39.86 109 ILE E C 1
ATOM 6240 O O . ILE E 1 117 ? -25.786 5.418 9.014 1.00 39.44 109 ILE E O 1
ATOM 6245 N N . ALA E 1 118 ? -25.166 7.278 7.915 1.00 40.02 110 ALA E N 1
ATOM 6246 C CA . ALA E 1 118 ? -24.051 6.615 7.232 1.00 39.78 110 ALA E CA 1
ATOM 6247 C C . ALA E 1 118 ? -23.019 6.095 8.240 1.00 40.24 110 ALA E C 1
ATOM 6248 O O . ALA E 1 118 ? -22.483 4.993 8.082 1.00 40.10 110 ALA E O 1
ATOM 6250 N N . LYS E 1 119 ? -22.768 6.884 9.284 1.00 40.74 111 LYS E N 1
ATOM 6251 C CA . LYS E 1 119 ? -21.864 6.489 10.363 1.00 41.77 111 LYS E CA 1
ATOM 6252 C C . LYS E 1 119 ? -22.396 5.291 11.145 1.00 40.89 111 LYS E C 1
ATOM 6253 O O . LYS E 1 119 ? -21.662 4.331 11.384 1.00 40.46 111 LYS E O 1
ATOM 6259 N N . ASP E 1 120 ? -23.668 5.351 11.537 1.00 40.44 112 ASP E N 1
ATOM 6260 C CA . ASP E 1 120 ? -24.293 4.269 12.306 1.00 41.29 112 ASP E CA 1
ATOM 6261 C C . ASP E 1 120 ? -24.338 2.944 11.540 1.00 41.53 112 ASP E C 1
ATOM 6262 O O . ASP E 1 120 ? -24.258 1.869 12.147 1.00 40.93 112 ASP E O 1
ATOM 6267 N N . TYR E 1 121 ? -24.453 3.026 10.215 1.00 39.88 113 TYR E N 1
ATOM 6268 C CA . TYR E 1 121 ? -24.486 1.834 9.366 1.00 39.40 113 TYR E CA 1
ATOM 6269 C C . TYR E 1 121 ? -23.111 1.448 8.812 1.00 39.23 113 TYR E C 1
ATOM 6270 O O . TYR E 1 121 ? -22.979 0.456 8.092 1.00 38.03 113 TYR E O 1
ATOM 6279 N N . GLY E 1 122 ? -22.097 2.235 9.164 1.00 39.32 114 GLY E N 1
ATOM 6280 C CA . GLY E 1 122 ? -20.715 1.953 8.786 1.00 40.03 114 GLY E CA 1
ATOM 6281 C C . GLY E 1 122 ? -20.424 2.065 7.302 1.00 40.21 114 GLY E C 1
ATOM 6282 O O . GLY E 1 122 ? -19.549 1.369 6.787 1.00 40.27 114 GLY E O 1
ATOM 6283 N N . VAL E 1 123 ? -21.143 2.953 6.617 1.00 40.43 115 VAL E N 1
ATOM 6284 C CA . VAL E 1 123 ? -20.984 3.118 5.166 1.00 40.11 115 VAL E CA 1
ATOM 6285 C C . VAL E 1 123 ? -20.417 4.474 4.736 1.00 41.15 115 VAL E C 1
ATOM 6286 O O . VAL E 1 123 ? -20.332 4.763 3.540 1.00 41.25 115 VAL E O 1
ATOM 6290 N N . LEU E 1 124 ? -20.021 5.302 5.698 1.00 41.41 116 LEU E N 1
ATOM 6291 C CA . LEU E 1 124 ? -19.454 6.605 5.367 1.00 41.83 116 LEU E CA 1
ATOM 6292 C C . LEU E 1 124 ? -18.015 6.479 4.873 1.00 42.70 116 LEU E C 1
ATOM 6293 O O . LEU E 1 124 ? -17.174 5.868 5.533 1.00 42.57 116 LEU E O 1
ATOM 6298 N N . LYS E 1 125 ? -17.754 7.042 3.696 1.00 42.82 117 LYS E N 1
ATOM 6299 C CA . LYS E 1 125 ? -16.392 7.242 3.228 1.00 45.77 117 LYS E CA 1
ATOM 6300 C C . LYS E 1 125 ? -15.906 8.567 3.822 1.00 48.58 117 LYS E C 1
ATOM 6301 O O . LYS E 1 125 ? -16.250 9.643 3.322 1.00 49.56 117 LYS E O 1
ATOM 6307 N N . ASP E 1 126 ? -15.119 8.468 4.895 1.00 51.27 118 ASP E N 1
ATOM 6308 C CA . ASP E 1 126 ? -14.759 9.610 5.752 1.00 54.69 118 ASP E CA 1
ATOM 6309 C C . ASP E 1 126 ? -14.151 10.808 5.033 1.00 53.94 118 ASP E C 1
ATOM 6310 O O . ASP E 1 126 ? -14.559 11.946 5.270 1.00 54.84 118 ASP E O 1
ATOM 6315 N N . ASP E 1 127 ? -13.177 10.546 4.167 1.00 52.99 119 ASP E N 1
ATOM 6316 C CA . ASP E 1 127 ? -12.433 11.607 3.489 1.00 54.02 119 ASP E CA 1
ATOM 6317 C C . ASP E 1 127 ? -13.276 12.430 2.507 1.00 52.30 119 ASP E C 1
ATOM 6318 O O . ASP E 1 127 ? -12.866 13.515 2.098 1.00 53.68 119 ASP E O 1
ATOM 6323 N N . GLU E 1 128 ? -14.452 11.916 2.145 1.00 50.01 120 GLU E N 1
ATOM 6324 C CA . GLU E 1 128 ? -15.322 12.580 1.173 1.00 48.45 120 GLU E CA 1
ATOM 6325 C C . GLU E 1 128 ? -16.706 12.942 1.714 1.00 46.37 120 GLU E C 1
ATOM 6326 O O . GLU E 1 128 ? -17.440 13.690 1.071 1.00 47.04 120 GLU E O 1
ATOM 6332 N N . GLY E 1 129 ? -17.062 12.416 2.883 1.00 43.50 121 GLY E N 1
ATOM 6333 C CA . GLY E 1 129 ? -18.387 12.648 3.458 1.00 43.15 121 GLY E CA 1
ATOM 6334 C C . GLY E 1 129 ? -19.517 12.140 2.573 1.00 43.03 121 GLY E C 1
ATOM 6335 O O . GLY E 1 129 ? -20.566 12.782 2.459 1.00 43.19 121 GLY E O 1
ATOM 6336 N N . ILE E 1 130 ? -19.286 10.996 1.927 1.00 41.53 122 ILE E N 1
ATOM 6337 C CA . ILE E 1 130 ? -20.301 10.334 1.102 1.00 40.37 122 ILE E CA 1
ATOM 6338 C C . ILE E 1 130 ? -20.445 8.872 1.515 1.00 39.30 122 ILE E C 1
ATOM 6339 O O . ILE E 1 130 ? -19.495 8.264 2.016 1.00 38.89 122 ILE E O 1
ATOM 6344 N N . ALA E 1 131 ? -21.636 8.316 1.314 1.00 37.72 123 ALA E N 1
ATOM 6345 C CA . ALA E 1 131 ? -21.889 6.922 1.647 1.00 37.32 123 ALA E CA 1
ATOM 6346 C C . ALA E 1 131 ? -21.412 5.993 0.539 1.00 37.93 123 ALA E C 1
ATOM 6347 O O . ALA E 1 131 ? -21.544 6.307 -0.646 1.00 38.51 123 ALA E O 1
ATOM 6349 N N . TYR E 1 132 ? -20.848 4.853 0.934 1.00 38.27 124 TYR E N 1
ATOM 6350 C CA . TYR E 1 132 ? -20.583 3.759 0.007 1.00 39.21 124 TYR E CA 1
ATOM 6351 C C . TYR E 1 132 ? -21.913 3.144 -0.412 1.00 39.74 124 TYR E C 1
ATOM 6352 O O . TYR E 1 132 ? -22.945 3.410 0.211 1.00 39.60 124 TYR E O 1
ATOM 6361 N N . ARG E 1 133 ? -21.896 2.325 -1.459 1.00 41.06 125 ARG E N 1
ATOM 6362 C CA . ARG E 1 133 ? -23.134 1.732 -1.969 1.00 41.95 125 ARG E CA 1
ATOM 6363 C C . ARG E 1 133 ? -23.570 0.557 -1.105 1.00 42.10 125 ARG E C 1
ATOM 6364 O O . ARG E 1 133 ? -23.408 -0.609 -1.477 1.00 43.96 125 ARG E O 1
ATOM 6372 N N . GLY E 1 134 ? -24.122 0.893 0.056 1.00 39.72 126 GLY E N 1
ATOM 6373 C CA . GLY E 1 134 ? -24.558 -0.089 1.036 1.00 39.66 126 GLY E CA 1
ATOM 6374 C C . GLY E 1 134 ? -26.044 -0.373 0.974 1.00 38.63 126 GLY E C 1
ATOM 6375 O O . GLY E 1 134 ? -26.837 0.490 0.603 1.00 37.46 126 GLY E O 1
ATOM 6376 N N . LEU E 1 135 ? -26.408 -1.600 1.335 1.00 38.76 127 LEU E N 1
ATOM 6377 C CA . LEU E 1 135 ? -27.795 -2.039 1.367 1.00 39.04 127 LEU E CA 1
ATOM 6378 C C . LEU E 1 135 ? -27.994 -2.913 2.596 1.00 39.64 127 LEU E C 1
ATOM 6379 O O . LEU E 1 135 ? -27.156 -3.767 2.901 1.00 40.60 127 LEU E O 1
ATOM 6384 N N . PHE E 1 136 ? -29.107 -2.692 3.291 1.00 38.74 128 PHE E N 1
ATOM 6385 C CA . PHE E 1 136 ? -29.382 -3.368 4.554 1.00 39.41 128 PHE E CA 1
ATOM 6386 C C . PHE E 1 136 ? -30.813 -3.881 4.607 1.00 39.91 128 PHE E C 1
ATOM 6387 O O . PHE E 1 136 ? -31.744 -3.193 4.193 1.00 40.21 128 PHE E O 1
ATOM 6395 N N . ILE E 1 137 ? -30.978 -5.100 5.112 1.00 40.22 129 ILE E N 1
ATOM 6396 C CA . ILE E 1 137 ? -32.299 -5.698 5.227 1.00 41.21 129 ILE E CA 1
ATOM 6397 C C . ILE E 1 137 ? -32.688 -5.842 6.694 1.00 41.38 129 ILE E C 1
ATOM 6398 O O . ILE E 1 137 ? -32.029 -6.539 7.463 1.00 42.42 129 ILE E O 1
ATOM 6403 N N . ILE E 1 138 ? -33.763 -5.159 7.066 1.00 42.41 130 ILE E N 1
ATOM 6404 C CA . ILE E 1 138 ? -34.241 -5.135 8.442 1.00 43.38 130 ILE E CA 1
ATOM 6405 C C . ILE E 1 138 ? -35.592 -5.844 8.502 1.00 45.48 130 ILE E C 1
ATOM 6406 O O . ILE E 1 138 ? -36.469 -5.579 7.677 1.00 46.18 130 ILE E O 1
ATOM 6411 N N . ASP E 1 139 ? -35.751 -6.746 9.470 1.00 47.00 131 ASP E N 1
ATOM 6412 C CA . ASP E 1 139 ? -36.983 -7.527 9.603 1.00 49.07 131 ASP E CA 1
ATOM 6413 C C . ASP E 1 139 ? -38.080 -6.781 10.393 1.00 50.82 131 ASP E C 1
ATOM 6414 O O . ASP E 1 139 ? -37.820 -5.695 10.922 1.00 51.11 131 ASP E O 1
ATOM 6419 N N . PRO E 1 140 ? -39.304 -7.354 10.467 1.00 51.73 132 PRO E N 1
ATOM 6420 C CA . PRO E 1 140 ? -40.450 -6.714 11.130 1.00 53.85 132 PRO E CA 1
ATOM 6421 C C . PRO E 1 140 ? -40.250 -6.414 12.617 1.00 54.89 132 PRO E C 1
ATOM 6422 O O . PRO E 1 140 ? -40.966 -5.582 13.176 1.00 54.73 132 PRO E O 1
ATOM 6426 N N . LYS E 1 141 ? -39.295 -7.094 13.247 1.00 55.27 133 LYS E N 1
ATOM 6427 C CA . LYS E 1 141 ? -38.984 -6.856 14.654 1.00 56.75 133 LYS E CA 1
ATOM 6428 C C . LYS E 1 141 ? -37.834 -5.866 14.827 1.00 55.04 133 LYS E C 1
ATOM 6429 O O . LYS E 1 141 ? -37.393 -5.607 15.946 1.00 57.32 133 LYS E O 1
ATOM 6435 N N . GLY E 1 142 ? -37.364 -5.310 13.713 1.00 52.16 134 GLY E N 1
ATOM 6436 C CA . GLY E 1 142 ? -36.305 -4.303 13.727 1.00 50.58 134 GLY E CA 1
ATOM 6437 C C . GLY E 1 142 ? -34.906 -4.881 13.827 1.00 49.03 134 GLY E C 1
ATOM 6438 O O . GLY E 1 142 ? -33.955 -4.166 14.146 1.00 47.45 134 GLY E O 1
ATOM 6439 N N . ILE E 1 143 ? -34.781 -6.177 13.546 1.00 48.65 135 ILE E N 1
ATOM 6440 C CA . ILE E 1 143 ? -33.498 -6.872 13.629 1.00 46.77 135 ILE E CA 1
ATOM 6441 C C . ILE E 1 143 ? -32.791 -6.833 12.275 1.00 43.84 135 ILE E C 1
ATOM 6442 O O . ILE E 1 143 ? -33.406 -7.090 11.239 1.00 43.47 135 ILE E O 1
ATOM 6447 N N . LEU E 1 144 ? -31.503 -6.499 12.289 1.00 41.82 136 LEU E N 1
ATOM 6448 C CA . LEU E 1 144 ? -30.700 -6.501 11.068 1.00 40.71 136 LEU E CA 1
ATOM 6449 C C . LEU E 1 144 ? -30.414 -7.933 10.614 1.00 40.58 136 LEU E C 1
ATOM 6450 O O . LEU E 1 144 ? -29.845 -8.734 11.364 1.00 40.61 136 LEU E O 1
ATOM 6455 N N . ARG E 1 145 ? -30.820 -8.242 9.384 1.00 40.84 137 ARG E N 1
ATOM 6456 C CA . ARG E 1 145 ? -30.692 -9.591 8.834 1.00 41.77 137 ARG E CA 1
ATOM 6457 C C . ARG E 1 145 ? -29.615 -9.706 7.757 1.00 41.12 137 ARG E C 1
ATOM 6458 O O . ARG E 1 145 ? -29.081 -10.794 7.528 1.00 41.17 137 ARG E O 1
ATOM 6466 N N . GLN E 1 146 ? -29.305 -8.593 7.092 1.00 40.41 138 GLN E N 1
ATOM 6467 C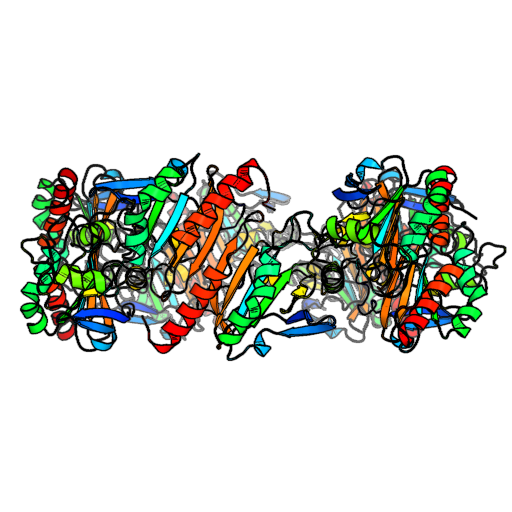 CA . GLN E 1 146 ? -28.392 -8.622 5.948 1.00 39.66 138 GLN E CA 1
ATOM 6468 C C . GLN E 1 146 ? -27.612 -7.322 5.787 1.00 39.54 138 GLN E C 1
ATOM 6469 O O . GLN E 1 146 ? -28.164 -6.228 5.932 1.00 38.98 138 GLN E O 1
ATOM 6475 N N . ILE E 1 147 ? -26.325 -7.463 5.477 1.00 39.40 139 ILE E N 1
ATOM 6476 C CA . ILE E 1 147 ? -25.434 -6.337 5.223 1.00 38.86 139 ILE E CA 1
ATOM 6477 C C . ILE E 1 147 ? -24.792 -6.498 3.846 1.00 39.66 139 ILE E C 1
ATOM 6478 O O . ILE E 1 147 ? -24.209 -7.542 3.543 1.00 40.18 139 ILE E O 1
ATOM 6483 N N . THR E 1 148 ? -24.921 -5.460 3.021 1.00 39.70 140 THR E N 1
ATOM 6484 C CA . THR E 1 148 ? -24.268 -5.395 1.715 1.00 38.98 140 THR E CA 1
ATOM 6485 C C . THR E 1 148 ? -23.607 -4.032 1.568 1.00 39.25 140 THR E C 1
ATOM 6486 O O . THR E 1 148 ? -24.268 -3.003 1.708 1.00 40.31 140 THR E O 1
ATOM 6490 N N . ILE E 1 149 ? -22.305 -4.025 1.299 1.00 39.21 141 ILE E N 1
ATOM 6491 C CA . ILE E 1 149 ? -21.585 -2.782 1.041 1.00 38.22 141 ILE E CA 1
ATOM 6492 C C . ILE E 1 149 ? -20.708 -2.934 -0.200 1.00 40.16 141 ILE E C 1
ATOM 6493 O O . ILE E 1 149 ? -19.807 -3.774 -0.240 1.00 40.43 141 ILE E O 1
ATOM 6498 N N . ASN E 1 150 ? -20.992 -2.121 -1.215 1.00 40.20 142 ASN E N 1
ATOM 6499 C CA . ASN E 1 150 ? -20.191 -2.085 -2.434 1.00 40.55 142 ASN E CA 1
ATOM 6500 C C . ASN E 1 150 ? -19.297 -0.859 -2.469 1.00 40.60 142 ASN E C 1
ATOM 6501 O O . ASN E 1 150 ? -19.683 0.215 -2.000 1.00 39.92 142 ASN E O 1
ATOM 6506 N N . ASP E 1 151 ? -18.109 -1.020 -3.044 1.00 41.33 143 ASP E N 1
ATOM 6507 C CA . ASP E 1 151 ? -17.293 0.122 -3.429 1.00 42.24 143 ASP E CA 1
ATOM 6508 C C . ASP E 1 151 ? -18.070 0.944 -4.460 1.00 42.89 143 ASP E C 1
ATOM 6509 O O . ASP E 1 151 ? -18.929 0.410 -5.168 1.00 42.30 143 ASP E O 1
ATOM 6514 N N . LEU E 1 152 ? -17.755 2.236 -4.541 1.00 44.18 144 LEU E N 1
ATOM 6515 C CA . LEU E 1 152 ? -18.510 3.213 -5.347 1.00 44.40 144 LEU E CA 1
ATOM 6516 C C . LEU E 1 152 ? -18.837 2.829 -6.805 1.00 45.29 144 LEU E C 1
ATOM 6517 O O . LEU E 1 152 ? -19.954 3.087 -7.259 1.00 45.62 144 LEU E O 1
ATOM 6522 N N . PRO E 1 153 ? -17.877 2.223 -7.541 1.00 45.40 145 PRO E N 1
ATOM 6523 C CA . PRO E 1 153 ? -18.124 1.979 -8.970 1.00 46.70 145 PRO E CA 1
ATOM 6524 C C . PRO E 1 153 ? -19.162 0.904 -9.325 1.00 46.44 145 PRO E C 1
ATOM 6525 O O . PRO E 1 153 ? -19.518 0.783 -10.497 1.00 47.65 145 PRO E O 1
ATOM 6529 N N . VAL E 1 154 ? -19.643 0.136 -8.347 1.00 44.78 146 VAL E N 1
ATOM 6530 C CA . VAL E 1 154 ? -20.494 -1.029 -8.641 1.00 43.77 146 VAL E CA 1
ATOM 6531 C C . VAL E 1 154 ? -21.853 -0.981 -7.926 1.00 43.18 146 VAL E C 1
ATOM 6532 O O . VAL E 1 154 ? -21.921 -0.861 -6.706 1.00 42.08 146 VAL E O 1
ATOM 6536 N N . GLY E 1 155 ? -22.926 -1.085 -8.707 1.00 44.30 147 GLY E N 1
ATOM 6537 C CA . GLY E 1 155 ? -24.288 -0.968 -8.192 1.00 44.84 147 GLY E CA 1
ATOM 6538 C C . GLY E 1 155 ? -24.901 -2.264 -7.694 1.00 45.67 147 GLY E C 1
ATOM 6539 O O . GLY E 1 155 ? -24.242 -3.306 -7.640 1.00 46.58 147 GLY E O 1
ATOM 6540 N N . ARG E 1 156 ? -26.178 -2.191 -7.338 1.00 45.84 148 ARG E N 1
ATOM 6541 C CA . ARG E 1 156 ? -26.880 -3.313 -6.726 1.00 46.32 148 ARG E CA 1
ATOM 6542 C C . ARG E 1 156 ? -28.030 -3.828 -7.586 1.00 46.66 148 ARG E C 1
ATOM 6543 O O . ARG E 1 156 ? -28.579 -3.100 -8.413 1.00 47.16 148 ARG E O 1
ATOM 6551 N N . SER E 1 157 ? -28.380 -5.093 -7.373 1.00 46.86 149 SER E N 1
ATOM 6552 C CA . SER E 1 157 ? -29.422 -5.773 -8.131 1.00 46.95 149 SER E CA 1
ATOM 6553 C C . SER E 1 157 ? -30.731 -5.844 -7.351 1.00 46.87 149 SER E C 1
ATOM 6554 O O . SER E 1 157 ? -30.755 -6.278 -6.194 1.00 45.91 149 SER E O 1
ATOM 6557 N N . VAL E 1 158 ? -31.815 -5.415 -7.995 1.00 46.89 150 VAL E N 1
ATOM 6558 C CA . VAL E 1 158 ? -33.163 -5.543 -7.439 1.00 46.69 150 VAL E CA 1
ATOM 6559 C C . VAL E 1 158 ? -33.535 -7.025 -7.295 1.00 46.43 150 VAL E C 1
ATOM 6560 O O . VAL E 1 158 ? -34.128 -7.425 -6.290 1.00 45.56 150 VAL E O 1
ATOM 6564 N N . ASP E 1 159 ? -33.158 -7.829 -8.289 1.00 47.61 151 ASP E N 1
ATOM 6565 C CA . ASP E 1 159 ? -33.397 -9.276 -8.270 1.00 49.35 151 ASP E CA 1
ATOM 6566 C C . ASP E 1 159 ? -32.763 -9.948 -7.052 1.00 47.74 151 ASP E C 1
ATOM 6567 O O . ASP E 1 159 ? -33.415 -10.744 -6.369 1.00 47.37 151 ASP E O 1
ATOM 6572 N N . GLU E 1 160 ? -31.499 -9.622 -6.784 1.00 45.73 152 GLU E N 1
ATOM 6573 C CA . GLU E 1 160 ? -30.793 -10.167 -5.626 1.00 45.03 152 GLU E CA 1
ATOM 6574 C C . GLU E 1 160 ? -31.449 -9.729 -4.316 1.00 44.06 152 GLU E C 1
ATOM 6575 O O . GLU E 1 160 ? -31.609 -10.534 -3.393 1.00 43.95 152 GLU E O 1
ATOM 6581 N N . THR E 1 161 ? -31.841 -8.458 -4.254 1.00 43.42 153 THR E N 1
ATOM 6582 C CA . THR E 1 161 ? -32.521 -7.902 -3.084 1.00 42.69 153 THR E CA 1
ATOM 6583 C C . THR E 1 161 ? -33.850 -8.616 -2.825 1.00 43.55 153 THR E C 1
ATOM 6584 O O . THR E 1 161 ? -34.166 -8.947 -1.679 1.00 43.40 153 THR E O 1
ATOM 6588 N N . LEU E 1 162 ? -34.608 -8.863 -3.893 1.00 44.47 154 LEU E N 1
ATOM 6589 C CA . LEU E 1 162 ? -35.871 -9.601 -3.802 1.00 46.15 154 LEU E CA 1
ATOM 6590 C C . LEU E 1 162 ? -35.650 -11.055 -3.387 1.00 45.95 154 LEU E C 1
ATOM 6591 O O . LEU E 1 162 ? -36.405 -11.588 -2.571 1.00 46.41 154 LEU E O 1
ATOM 6596 N N . ARG E 1 163 ? -34.612 -11.685 -3.940 1.00 45.73 155 ARG E N 1
ATOM 6597 C CA . ARG E 1 163 ? -34.237 -13.044 -3.538 1.00 46.52 155 ARG E CA 1
ATOM 6598 C C . ARG E 1 163 ? -33.971 -13.105 -2.033 1.00 46.28 155 ARG E C 1
ATOM 6599 O O . ARG E 1 163 ? -34.524 -13.956 -1.335 1.00 48.21 155 ARG E O 1
ATOM 6607 N N . LEU E 1 164 ? -33.140 -12.187 -1.542 1.00 45.13 156 LEU E N 1
ATOM 6608 C CA . LEU E 1 164 ? -32.790 -12.135 -0.124 1.00 44.04 156 LEU E CA 1
ATOM 6609 C C . LEU E 1 164 ? -34.007 -11.917 0.775 1.00 44.86 156 LEU E C 1
ATOM 6610 O O . LEU E 1 164 ? -34.231 -12.680 1.715 1.00 45.71 156 LEU E O 1
ATOM 6615 N N . VAL E 1 165 ? -34.793 -10.886 0.472 1.00 44.97 157 VAL E N 1
ATOM 6616 C CA . VAL E 1 165 ? -35.990 -10.557 1.247 1.00 45.71 157 VAL E CA 1
ATOM 6617 C C . VAL E 1 165 ? -36.958 -11.742 1.339 1.00 46.91 157 VAL E C 1
ATOM 6618 O O . VAL E 1 165 ? -37.449 -12.067 2.425 1.00 47.76 157 VAL E O 1
ATOM 6622 N N . GLN E 1 166 ? -37.215 -12.389 0.205 1.00 47.81 158 GLN E N 1
ATOM 6623 C CA . GLN E 1 166 ? -38.148 -13.518 0.152 1.00 49.57 158 GLN E CA 1
ATOM 6624 C C . GLN E 1 166 ? -37.635 -14.741 0.896 1.00 48.11 158 GLN E C 1
ATOM 6625 O O . GLN E 1 166 ? -38.415 -15.450 1.528 1.00 48.16 158 GLN E O 1
ATOM 6631 N N . ALA E 1 167 ? -36.327 -14.977 0.823 1.00 46.60 159 ALA E N 1
ATOM 6632 C CA . ALA E 1 167 ? -35.701 -16.072 1.560 1.00 46.47 159 ALA E CA 1
ATOM 6633 C C . ALA E 1 167 ? -35.790 -15.837 3.066 1.00 46.66 159 ALA E C 1
ATOM 6634 O O . ALA E 1 167 ? -36.018 -16.775 3.831 1.00 47.12 159 ALA E O 1
ATOM 6636 N N . PHE E 1 168 ? -35.618 -14.584 3.483 1.00 46.15 160 PHE E N 1
ATOM 6637 C CA . PHE E 1 168 ? -35.751 -14.221 4.890 1.00 46.60 160 PHE E CA 1
ATOM 6638 C C . PHE E 1 168 ? -37.187 -14.332 5.376 1.00 47.60 160 PHE E C 1
ATOM 6639 O O . PHE E 1 168 ? -37.431 -14.756 6.504 1.00 48.49 160 PHE E O 1
ATOM 6647 N N . GLN E 1 169 ? -38.132 -13.960 4.521 1.00 47.78 161 GLN E N 1
ATOM 6648 C CA . GLN E 1 169 ? -39.536 -14.092 4.872 1.00 50.08 161 GLN E CA 1
ATOM 6649 C C . GLN E 1 169 ? -39.914 -15.554 4.940 1.00 50.98 161 GLN E C 1
ATOM 6650 O O . GLN E 1 169 ? -40.660 -15.968 5.834 1.00 52.78 161 GLN E O 1
ATOM 6656 N N . TYR E 1 170 ? -39.390 -16.335 3.999 1.00 49.48 162 TYR E N 1
ATOM 6657 C CA . TYR E 1 170 ? -39.649 -17.759 3.990 1.00 49.85 162 TYR E CA 1
ATOM 6658 C C . TYR E 1 170 ? -39.109 -18.427 5.253 1.00 51.17 162 TYR E C 1
ATOM 6659 O O . TYR E 1 170 ? -39.847 -19.137 5.940 1.00 51.62 162 TYR E O 1
ATOM 6668 N N . THR E 1 171 ? -37.834 -18.191 5.559 1.00 51.40 163 THR E N 1
ATOM 6669 C CA . THR E 1 171 ? -37.210 -18.830 6.718 1.00 52.42 163 THR E CA 1
ATOM 6670 C C . THR E 1 171 ? -37.776 -18.352 8.054 1.00 53.63 163 THR E C 1
ATOM 6671 O O . THR E 1 171 ? -37.694 -19.075 9.043 1.00 56.03 163 THR E O 1
ATOM 6675 N N . ASP E 1 172 ? -38.350 -17.147 8.085 1.00 53.89 164 ASP E N 1
ATOM 6676 C CA . ASP E 1 172 ? -39.053 -16.655 9.279 1.00 56.28 164 ASP E CA 1
ATOM 6677 C C . ASP E 1 172 ? -40.268 -17.528 9.599 1.00 59.88 164 ASP E C 1
ATOM 6678 O O . ASP E 1 172 ? -40.618 -17.725 10.764 1.00 59.81 164 ASP E O 1
ATOM 6683 N N . LYS E 1 173 ? -40.901 -18.040 8.547 1.00 63.08 165 LYS E N 1
ATOM 6684 C CA . LYS E 1 173 ? -42.117 -18.831 8.669 1.00 67.36 165 LYS E CA 1
ATOM 6685 C C . LYS E 1 173 ? -41.829 -20.328 8.795 1.00 68.88 165 LYS E C 1
ATOM 6686 O O . LYS E 1 173 ? -42.471 -21.020 9.587 1.00 71.24 165 LYS E O 1
ATOM 6692 N N . HIS E 1 174 ? -40.860 -20.818 8.025 1.00 69.22 166 HIS E N 1
ATOM 6693 C CA . HIS E 1 174 ? -40.623 -22.261 7.907 1.00 71.91 166 HIS E CA 1
ATOM 6694 C C . HIS E 1 174 ? -39.336 -22.749 8.521 1.00 73.28 166 HIS E C 1
ATOM 6695 O O . HIS E 1 174 ? -39.256 -23.900 8.957 1.00 74.97 166 HIS E O 1
ATOM 6702 N N . GLY E 1 175 ? -38.323 -21.887 8.564 1.00 73.29 167 GLY E N 1
ATOM 6703 C CA . GLY E 1 175 ? -37.030 -22.238 9.155 1.00 73.21 167 GLY E CA 1
ATOM 6704 C C . GLY E 1 175 ? -36.184 -23.113 8.251 1.00 73.15 167 GLY E C 1
ATOM 6705 O O . GLY E 1 175 ? -35.126 -22.695 7.781 1.00 73.88 167 GLY E O 1
ATOM 6706 N N . HIS F 1 8 ? -11.286 -9.110 18.617 1.00 91.13 0 HIS F N 1
ATOM 6707 C CA . HIS F 1 8 ? -12.233 -8.070 19.115 1.00 92.17 0 HIS F CA 1
ATOM 6708 C C . HIS F 1 8 ? -12.829 -7.230 18.015 1.00 88.56 0 HIS F C 1
ATOM 6709 O O . HIS F 1 8 ? -14.053 -7.173 17.872 1.00 88.47 0 HIS F O 1
ATOM 6716 N N . MET F 1 9 ? -11.974 -6.584 17.222 1.00 83.73 1 MET F N 1
ATOM 6717 C CA . MET F 1 9 ? -12.414 -5.548 16.281 1.00 78.90 1 MET F CA 1
ATOM 6718 C C . MET F 1 9 ? -12.262 -5.947 14.813 1.00 70.57 1 MET F C 1
ATOM 6719 O O . MET F 1 9 ? -11.212 -6.446 14.404 1.00 70.26 1 MET F O 1
ATOM 6724 N N . SER F 1 10 ? -13.310 -5.705 14.025 1.00 62.75 2 SER F N 1
ATOM 6725 C CA . SER F 1 10 ? -13.269 -5.941 12.581 1.00 58.30 2 SER F CA 1
ATOM 6726 C C . SER F 1 10 ? -12.240 -5.034 11.910 1.00 55.37 2 SER F C 1
ATOM 6727 O O . SER F 1 10 ? -12.112 -3.861 12.261 1.00 55.50 2 SER F O 1
ATOM 6730 N N . LYS F 1 11 ? -11.508 -5.591 10.951 1.00 52.48 3 LYS F N 1
ATOM 6731 C CA . LYS F 1 11 ? -10.480 -4.850 10.224 1.00 51.68 3 LYS F CA 1
ATOM 6732 C C . LYS F 1 11 ? -10.832 -4.729 8.741 1.00 49.25 3 LYS F C 1
ATOM 6733 O O . LYS F 1 11 ? -10.043 -4.217 7.948 1.00 49.53 3 LYS F O 1
ATOM 6739 N N . ALA F 1 12 ? -12.023 -5.200 8.380 1.00 46.79 4 ALA F N 1
ATOM 6740 C CA . ALA F 1 12 ? -12.483 -5.188 6.995 1.00 44.49 4 ALA F CA 1
ATOM 6741 C C . ALA F 1 12 ? -13.197 -3.882 6.649 1.00 44.00 4 ALA F C 1
ATOM 6742 O O . ALA F 1 12 ? -14.304 -3.625 7.126 1.00 43.02 4 ALA F O 1
ATOM 6744 N N . PHE F 1 13 ? -12.547 -3.061 5.826 1.00 44.94 5 PHE F N 1
ATOM 6745 C CA . PHE F 1 13 ? -13.117 -1.798 5.354 1.00 45.69 5 PHE F CA 1
ATOM 6746 C C . PHE F 1 13 ? -12.967 -1.655 3.844 1.00 45.51 5 PHE F C 1
ATOM 6747 O O . PHE F 1 13 ? -11.904 -1.953 3.285 1.00 45.80 5 PHE F O 1
ATOM 6755 N N . ILE F 1 14 ? -14.035 -1.190 3.195 1.00 44.54 6 ILE F N 1
ATOM 6756 C CA . ILE F 1 14 ? -14.029 -0.902 1.760 1.00 44.70 6 ILE F CA 1
ATOM 6757 C C . ILE F 1 14 ? -12.956 0.143 1.443 1.00 46.35 6 ILE F C 1
ATOM 6758 O O . ILE F 1 14 ? -12.775 1.104 2.192 1.00 46.77 6 ILE F O 1
ATOM 6763 N N . GLY F 1 15 ? -12.230 -0.066 0.348 1.00 48.07 7 GLY F N 1
ATOM 6764 C CA . GLY F 1 15 ? -11.186 0.868 -0.078 1.00 49.34 7 GLY F CA 1
ATOM 6765 C C . GLY F 1 15 ? -9.865 0.711 0.657 1.00 51.14 7 GLY F C 1
ATOM 6766 O O . GLY F 1 15 ? -8.857 1.297 0.258 1.00 52.91 7 GLY F O 1
ATOM 6767 N N . LYS F 1 16 ? -9.871 -0.082 1.727 1.00 51.34 8 LYS F N 1
ATOM 6768 C CA . LYS F 1 16 ? -8.671 -0.353 2.516 1.00 52.07 8 LYS F CA 1
ATOM 6769 C C . LYS F 1 16 ? -8.155 -1.756 2.206 1.00 51.52 8 LYS F C 1
ATOM 6770 O O . LYS F 1 16 ? -8.933 -2.611 1.768 1.00 50.16 8 LYS F O 1
ATOM 6776 N N . PRO F 1 17 ? -6.844 -2.001 2.423 1.00 51.91 9 PRO F N 1
ATOM 6777 C CA . PRO F 1 17 ? -6.305 -3.351 2.242 1.00 51.01 9 PRO F CA 1
ATOM 6778 C C . PRO F 1 17 ? -7.098 -4.383 3.045 1.00 50.17 9 PRO F C 1
ATOM 6779 O O . PRO F 1 17 ? -7.408 -4.152 4.217 1.00 49.80 9 PRO F O 1
ATOM 6783 N N . ALA F 1 18 ? -7.446 -5.491 2.395 1.00 48.27 10 ALA F N 1
ATOM 6784 C CA . ALA F 1 18 ? -8.204 -6.566 3.024 1.00 46.96 10 ALA F CA 1
ATOM 6785 C C . ALA F 1 18 ? -7.396 -7.191 4.156 1.00 46.98 10 ALA F C 1
ATOM 6786 O O . ALA F 1 18 ? -6.180 -7.349 4.024 1.00 46.08 10 ALA F O 1
ATOM 6788 N N . PRO F 1 19 ? -8.063 -7.538 5.278 1.00 46.17 11 PRO F N 1
ATOM 6789 C CA . PRO F 1 19 ? -7.351 -8.174 6.386 1.00 47.65 11 PRO F CA 1
ATOM 6790 C C . PRO F 1 19 ? -6.557 -9.383 5.903 1.00 49.88 11 PRO F C 1
ATOM 6791 O O . PRO F 1 19 ? -7.127 -10.321 5.331 1.00 48.89 11 PRO F O 1
ATOM 6795 N N . ASP F 1 20 ? -5.244 -9.327 6.108 1.00 52.60 12 ASP F N 1
ATOM 6796 C CA . ASP F 1 20 ? -4.332 -10.381 5.682 1.00 54.95 12 ASP F CA 1
ATOM 6797 C C . ASP F 1 20 ? -4.550 -11.632 6.527 1.00 55.53 12 ASP F C 1
ATOM 6798 O O . ASP F 1 20 ? -4.972 -11.543 7.683 1.00 55.46 12 ASP F O 1
ATOM 6803 N N . PHE F 1 21 ? -4.287 -12.796 5.940 1.00 55.45 13 PHE F N 1
ATOM 6804 C CA . PHE F 1 21 ? -4.394 -14.060 6.664 1.00 55.84 13 PHE F CA 1
ATOM 6805 C C . PHE F 1 21 ? -3.479 -15.139 6.103 1.00 54.84 13 PHE F C 1
ATOM 6806 O O . PHE F 1 21 ? -3.215 -15.191 4.901 1.00 54.67 13 PHE F O 1
ATOM 6814 N N . ALA F 1 22 ? -2.992 -15.982 7.008 1.00 53.69 14 ALA F N 1
ATOM 6815 C CA . ALA F 1 22 ? -2.288 -17.205 6.669 1.00 52.27 14 ALA F CA 1
ATOM 6816 C C . ALA F 1 22 ? -2.906 -18.311 7.509 1.00 50.90 14 ALA F C 1
ATOM 6817 O O . ALA F 1 22 ? -3.015 -18.178 8.730 1.00 52.08 14 ALA F O 1
ATOM 6819 N N . THR F 1 23 ? -3.336 -19.385 6.853 1.00 48.97 15 THR F N 1
ATOM 6820 C CA . THR F 1 23 ? -3.972 -20.505 7.544 1.00 47.66 15 THR F CA 1
ATOM 6821 C C . THR F 1 23 ? -3.869 -21.805 6.746 1.00 47.77 15 THR F C 1
ATOM 6822 O O . THR F 1 23 ? -3.474 -21.800 5.573 1.00 49.33 15 THR F O 1
ATOM 6826 N N . LYS F 1 24 ? -4.211 -22.912 7.399 1.00 47.03 16 LYS F N 1
ATOM 6827 C CA . LYS F 1 24 ? -4.273 -24.212 6.743 1.00 48.63 16 LYS F CA 1
ATOM 6828 C C . LYS F 1 24 ? -5.598 -24.380 6.010 1.00 46.56 16 LYS F C 1
ATOM 6829 O O . LYS F 1 24 ? -6.627 -23.842 6.432 1.00 46.43 16 LYS F O 1
ATOM 6835 N N . ALA F 1 25 ? -5.555 -25.127 4.910 1.00 44.93 17 ALA F N 1
ATOM 6836 C CA . ALA F 1 25 ? -6.728 -25.381 4.084 1.00 44.30 17 ALA F CA 1
ATOM 6837 C C . ALA F 1 25 ? -6.650 -26.756 3.442 1.00 45.17 17 ALA F C 1
ATOM 6838 O O . ALA F 1 25 ? -5.563 -27.316 3.276 1.00 45.56 17 ALA F O 1
ATOM 6840 N N . VAL F 1 26 ? -7.810 -27.299 3.088 1.00 45.59 18 VAL F N 1
ATOM 6841 C CA . VAL F 1 26 ? -7.864 -28.493 2.262 1.00 46.33 18 VAL F CA 1
ATOM 6842 C C . VAL F 1 26 ? -8.033 -28.060 0.811 1.00 47.47 18 VAL F C 1
ATOM 6843 O O . VAL F 1 26 ? -8.972 -27.333 0.478 1.00 46.15 18 VAL F O 1
ATOM 6847 N N . PHE F 1 27 ? -7.102 -28.487 -0.037 1.00 49.00 19 PHE F N 1
ATOM 6848 C CA . PHE F 1 27 ? -7.220 -28.282 -1.475 1.00 50.64 19 PHE F CA 1
ATOM 6849 C C . PHE F 1 27 ? -6.860 -29.564 -2.208 1.00 51.58 19 PHE F C 1
ATOM 6850 O O . PHE F 1 27 ? -5.757 -30.095 -2.043 1.00 51.99 19 PHE F O 1
ATOM 6858 N N . ASP F 1 28 ? -7.808 -30.057 -3.005 1.00 52.65 20 ASP F N 1
ATOM 6859 C CA . ASP F 1 28 ? -7.651 -31.303 -3.762 1.00 54.34 20 ASP F CA 1
ATOM 6860 C C . ASP F 1 28 ? -7.279 -32.479 -2.846 1.00 53.89 20 ASP F C 1
ATOM 6861 O O . ASP F 1 28 ? -6.354 -33.245 -3.133 1.00 54.98 20 ASP F O 1
ATOM 6866 N N . GLY F 1 29 ? -8.005 -32.593 -1.733 1.00 51.92 21 GLY F N 1
ATOM 6867 C CA . GLY F 1 29 ? -7.839 -33.688 -0.781 1.00 52.20 21 GLY F CA 1
ATOM 6868 C C . GLY F 1 29 ? -6.597 -33.632 0.092 1.00 52.30 21 GLY F C 1
ATOM 6869 O O . GLY F 1 29 ? -6.317 -34.578 0.825 1.00 53.35 21 GLY F O 1
ATOM 6870 N N . ASP F 1 30 ? -5.860 -32.524 0.025 1.00 52.69 22 ASP F N 1
ATOM 6871 C CA . ASP F 1 30 ? -4.595 -32.384 0.751 1.00 53.01 22 ASP F CA 1
ATOM 6872 C C . ASP F 1 30 ? -4.513 -31.111 1.583 1.00 51.02 22 ASP F C 1
ATOM 6873 O O . ASP F 1 30 ? -5.179 -30.119 1.284 1.00 48.92 22 ASP F O 1
ATOM 6878 N N . PHE F 1 31 ? -3.686 -31.151 2.624 1.00 50.77 23 PHE F N 1
ATOM 6879 C CA . PHE F 1 31 ? -3.495 -29.998 3.496 1.00 50.42 23 PHE F CA 1
ATOM 6880 C C . PHE F 1 31 ? -2.459 -29.046 2.913 1.00 51.21 23 PHE F C 1
ATOM 6881 O O . PHE F 1 31 ? -1.328 -29.443 2.621 1.00 53.70 23 PHE F O 1
ATOM 6889 N N . VAL F 1 32 ? -2.865 -27.793 2.738 1.00 50.58 24 VAL F N 1
ATOM 6890 C CA . VAL F 1 32 ? -2.002 -26.751 2.182 1.00 51.91 24 VAL F CA 1
ATOM 6891 C C . VAL F 1 32 ? -1.970 -25.517 3.089 1.00 52.55 24 VAL F C 1
ATOM 6892 O O . VAL F 1 32 ? -2.823 -25.360 3.969 1.00 51.62 24 VAL F O 1
ATOM 6896 N N . ASP F 1 33 ? -0.980 -24.653 2.868 1.00 54.62 25 ASP F N 1
ATOM 6897 C CA . ASP F 1 33 ? -0.904 -23.352 3.531 1.00 56.73 25 ASP F CA 1
ATOM 6898 C C . ASP F 1 33 ? -1.347 -22.259 2.570 1.00 58.08 25 ASP F C 1
ATOM 6899 O O . ASP F 1 33 ? -0.776 -22.101 1.489 1.00 61.12 25 ASP F O 1
ATOM 6904 N N . VAL F 1 34 ? -2.360 -21.499 2.973 1.00 56.25 26 VAL F N 1
ATOM 6905 C CA . VAL F 1 34 ? -2.904 -20.433 2.141 1.00 55.38 26 VAL F CA 1
ATOM 6906 C C . VAL F 1 34 ? -2.616 -19.065 2.765 1.00 55.26 26 VAL F C 1
ATOM 6907 O O . VAL F 1 34 ? -2.950 -18.821 3.928 1.00 53.04 26 VAL F O 1
ATOM 6911 N N . LYS F 1 35 ? -1.975 -18.193 1.987 1.00 55.13 27 LYS F N 1
ATOM 6912 C CA . LYS F 1 35 ? -1.784 -16.790 2.356 1.00 56.20 27 LYS F CA 1
ATOM 6913 C C . LYS F 1 35 ? -2.540 -15.907 1.370 1.00 54.61 27 LYS F C 1
ATOM 6914 O O . LYS F 1 35 ? -2.562 -16.198 0.174 1.00 55.09 27 LYS F O 1
ATOM 6920 N N . LEU F 1 36 ? -3.154 -14.834 1.864 1.00 53.85 28 LEU F N 1
ATOM 6921 C CA . LEU F 1 36 ? -3.866 -13.886 0.997 1.00 54.24 28 LEU F CA 1
ATOM 6922 C C . LEU F 1 36 ? -2.923 -13.199 0.008 1.00 56.41 28 LEU F C 1
ATOM 6923 O O . LEU F 1 36 ? -3.284 -12.990 -1.156 1.00 56.34 28 LEU F O 1
ATOM 6928 N N . SER F 1 37 ? -1.721 -12.866 0.481 1.00 57.48 29 SER F N 1
ATOM 6929 C CA . SER F 1 37 ? -0.677 -12.246 -0.340 1.00 59.18 29 SER F CA 1
ATOM 6930 C C . SER F 1 37 ? -0.275 -13.099 -1.547 1.00 60.25 29 SER F C 1
ATOM 6931 O O . SER F 1 37 ? 0.328 -12.594 -2.497 1.00 61.58 29 SER F O 1
ATOM 6934 N N . ASP F 1 38 ? -0.608 -14.388 -1.496 1.00 60.02 30 ASP F N 1
ATOM 6935 C CA . ASP F 1 38 ? -0.367 -15.311 -2.603 1.00 61.77 30 ASP F CA 1
ATOM 6936 C C . ASP F 1 38 ? -1.202 -14.965 -3.835 1.00 60.77 30 ASP F C 1
ATOM 6937 O O . ASP F 1 38 ? -0.846 -15.325 -4.958 1.00 63.32 30 ASP F O 1
ATOM 6942 N N . TYR F 1 39 ? -2.308 -14.260 -3.614 1.00 58.39 31 TYR F N 1
ATOM 6943 C CA . TYR F 1 39 ? -3.295 -14.022 -4.660 1.00 56.08 31 TYR F CA 1
ATOM 6944 C C . TYR F 1 39 ? -3.216 -12.642 -5.311 1.00 55.56 31 TYR F C 1
ATOM 6945 O O . TYR F 1 39 ? -4.090 -12.283 -6.102 1.00 54.51 31 TYR F O 1
ATOM 6954 N N . LYS F 1 40 ? -2.164 -11.884 -4.991 1.00 57.60 32 LYS F N 1
ATOM 6955 C CA . LYS F 1 40 ? -1.884 -10.605 -5.664 1.00 59.59 32 LYS F CA 1
ATOM 6956 C C . LYS F 1 40 ? -1.950 -10.786 -7.177 1.00 59.16 32 LYS F C 1
ATOM 6957 O O . LYS F 1 40 ? -1.451 -11.777 -7.709 1.00 59.99 32 LYS F O 1
ATOM 6963 N N . GLY F 1 41 ? -2.576 -9.833 -7.860 1.00 59.21 33 GLY F N 1
ATOM 6964 C CA . GLY F 1 41 ? -2.743 -9.902 -9.310 1.00 59.51 33 GLY F CA 1
ATOM 6965 C C . GLY F 1 41 ? -4.033 -10.578 -9.744 1.00 58.43 33 GLY F C 1
ATOM 6966 O O . GLY F 1 41 ? -4.327 -10.646 -10.936 1.00 60.21 33 GLY F O 1
ATOM 6967 N N . LYS F 1 42 ? -4.800 -11.075 -8.775 1.00 56.77 34 LYS F N 1
ATOM 6968 C CA . LYS F 1 42 ? -6.054 -11.780 -9.043 1.00 55.40 34 LYS F CA 1
ATOM 6969 C C . LYS F 1 42 ? -7.162 -11.299 -8.118 1.00 52.57 34 LYS F C 1
ATOM 6970 O O . LYS F 1 42 ? -6.905 -10.917 -6.977 1.00 51.72 34 LYS F O 1
ATOM 6976 N N . TYR F 1 43 ? -8.397 -11.329 -8.607 1.00 51.10 35 TYR F N 1
ATOM 6977 C CA . TYR F 1 43 ? -9.552 -11.113 -7.740 1.00 48.33 35 TYR F CA 1
ATOM 6978 C C . TYR F 1 43 ? -9.778 -12.328 -6.850 1.00 46.65 35 TYR F C 1
ATOM 6979 O O . TYR F 1 43 ? -9.594 -13.468 -7.280 1.00 46.58 35 TYR F O 1
ATOM 6988 N N . VAL F 1 44 ? -10.152 -12.072 -5.602 1.00 45.31 36 VAL F N 1
ATOM 6989 C CA . VAL F 1 44 ? -10.405 -13.135 -4.640 1.00 44.01 36 VAL F CA 1
ATOM 6990 C C . VAL F 1 44 ? -11.806 -12.999 -4.064 1.00 43.38 36 VAL F C 1
ATOM 6991 O O . VAL F 1 44 ? -12.177 -11.941 -3.551 1.00 43.51 36 VAL F O 1
ATOM 6995 N N . VAL F 1 45 ? -12.580 -14.075 -4.163 1.00 43.54 37 VAL F N 1
ATOM 6996 C CA . VAL F 1 45 ? -13.831 -14.189 -3.428 1.00 42.40 37 VAL F CA 1
ATOM 6997 C C . VAL F 1 45 ? -13.579 -15.068 -2.206 1.00 42.98 37 VAL F C 1
ATOM 6998 O O . VAL F 1 45 ? -13.240 -16.249 -2.336 1.00 43.16 37 VAL F O 1
ATOM 7002 N N . LEU F 1 46 ? -13.718 -14.470 -1.025 1.00 41.52 38 LEU F N 1
ATOM 7003 C CA . LEU F 1 46 ? -13.606 -15.194 0.232 1.00 40.65 38 LEU F CA 1
ATOM 7004 C C . LEU F 1 46 ? -14.978 -15.266 0.873 1.00 40.26 38 LEU F C 1
ATOM 7005 O O . LEU F 1 46 ? -15.569 -14.230 1.199 1.00 40.38 38 LEU F O 1
ATOM 7010 N N . PHE F 1 47 ? -15.491 -16.480 1.051 1.00 39.53 39 PHE F N 1
ATOM 7011 C CA . PHE F 1 47 ? -16.789 -16.640 1.700 1.00 39.49 39 PHE F CA 1
ATOM 7012 C C . PHE F 1 47 ? -16.755 -17.595 2.886 1.00 39.38 39 PHE F C 1
ATOM 7013 O O . PHE F 1 47 ? -16.028 -18.590 2.886 1.00 39.65 39 PHE F O 1
ATOM 7021 N N . PHE F 1 48 ? -17.560 -17.268 3.891 1.00 39.16 40 PHE F N 1
ATOM 7022 C CA . PHE F 1 48 ? -17.597 -17.996 5.147 1.00 38.88 40 PHE F CA 1
ATOM 7023 C C . PHE F 1 48 ? -18.876 -18.816 5.251 1.00 38.86 40 PHE F C 1
ATOM 7024 O O . PHE F 1 48 ? -19.922 -18.425 4.727 1.00 39.30 40 PHE F O 1
ATOM 7032 N N . TYR F 1 49 ? -18.782 -19.959 5.921 1.00 37.55 41 TYR F N 1
ATOM 7033 C CA . TYR F 1 49 ? -19.961 -20.734 6.279 1.00 37.88 41 TYR F CA 1
ATOM 7034 C C . TYR F 1 49 ? -19.830 -21.176 7.741 1.00 38.68 41 TYR F C 1
ATOM 7035 O O . TYR F 1 49 ? -18.718 -21.212 8.274 1.00 38.74 41 TYR F O 1
ATOM 7044 N N . PRO F 1 50 ? -20.960 -21.492 8.401 1.00 39.30 42 PRO F N 1
ATOM 7045 C CA . PRO F 1 50 ? -20.927 -21.731 9.848 1.00 39.69 42 PRO F CA 1
ATOM 7046 C C . PRO F 1 50 ? -20.239 -23.026 10.291 1.00 41.39 42 PRO F C 1
ATOM 7047 O O . PRO F 1 50 ? -19.314 -22.980 11.107 1.00 41.20 42 PRO F O 1
ATOM 7051 N N . LEU F 1 51 ? -20.689 -24.167 9.771 1.00 41.42 43 LEU F N 1
ATOM 7052 C CA . LEU F 1 51 ? -20.294 -25.463 10.328 1.00 42.92 43 LEU F CA 1
ATOM 7053 C C . LEU F 1 51 ? -20.242 -26.589 9.307 1.00 42.94 43 LEU F C 1
ATOM 7054 O O . LEU F 1 51 ? -21.126 -26.710 8.458 1.00 43.12 43 LEU F O 1
ATOM 7059 N N . ASP F 1 52 ? -19.206 -27.419 9.413 1.00 43.56 44 ASP F N 1
ATOM 7060 C CA . ASP F 1 52 ? -19.153 -28.700 8.713 1.00 43.90 44 ASP F CA 1
ATOM 7061 C C . ASP F 1 52 ? -20.216 -29.653 9.277 1.00 45.56 44 ASP F C 1
ATOM 7062 O O . ASP F 1 52 ? -20.646 -29.506 10.425 1.00 44.90 44 ASP F O 1
ATOM 7067 N N . PHE F 1 53 ? -20.638 -30.616 8.458 1.00 47.38 45 PHE F N 1
ATOM 7068 C CA . PHE F 1 53 ? -21.550 -31.698 8.877 1.00 48.55 45 PHE F CA 1
ATOM 7069 C C . PHE F 1 53 ? -22.919 -31.255 9.406 1.00 51.16 45 PHE F C 1
ATOM 7070 O O . PHE F 1 53 ? -23.487 -31.914 10.281 1.00 51.05 45 PHE F O 1
ATOM 7078 N N . THR F 1 54 ? -23.450 -30.149 8.891 1.00 54.16 46 THR F N 1
ATOM 7079 C CA . THR F 1 54 ? -24.796 -29.715 9.282 1.00 58.97 46 THR F CA 1
ATOM 7080 C C . THR F 1 54 ? -25.844 -30.578 8.589 1.00 62.95 46 THR F C 1
ATOM 7081 O O . THR F 1 54 ? -25.584 -31.127 7.517 1.00 63.26 46 THR F O 1
ATOM 7085 N N . PHE F 1 55 ? -27.021 -30.700 9.202 1.00 68.47 47 PHE F N 1
ATOM 7086 C CA . PHE F 1 55 ? -28.114 -31.489 8.623 1.00 73.34 47 PHE F CA 1
ATOM 7087 C C . PHE F 1 55 ? -28.750 -30.807 7.408 1.00 75.66 47 PHE F C 1
ATOM 7088 O O . PHE F 1 55 ? -29.433 -31.454 6.609 1.00 78.40 47 PHE F O 1
ATOM 7096 N N . VAL F 1 56 ? -28.522 -29.501 7.284 1.00 75.25 48 VAL F N 1
ATOM 7097 C CA . VAL F 1 56 ? -28.967 -28.727 6.129 1.00 76.38 48 VAL F CA 1
ATOM 7098 C C . VAL F 1 56 ? -28.007 -28.963 4.965 1.00 75.69 48 VAL F C 1
ATOM 7099 O O . VAL F 1 56 ? -26.788 -28.881 5.135 1.00 74.66 48 VAL F O 1
ATOM 7103 N N . CYS F 1 57 ? -28.565 -29.266 3.794 1.00 77.82 49 CYS F N 1
ATOM 7104 C CA . CYS F 1 57 ? -27.784 -29.503 2.579 1.00 76.69 49 CYS F CA 1
ATOM 7105 C C . CYS F 1 57 ? -26.794 -28.366 2.306 1.00 71.59 49 CYS F C 1
ATOM 7106 O O . CYS F 1 57 ? -27.166 -27.191 2.360 1.00 71.69 49 CYS F O 1
ATOM 7109 N N . PRO F 1 58 ? -25.525 -28.715 2.024 1.00 67.38 50 PRO F N 1
ATOM 7110 C CA . PRO F 1 58 ? -24.499 -27.712 1.750 1.00 64.02 50 PRO F CA 1
ATOM 7111 C C . PRO F 1 58 ? -24.493 -27.270 0.281 1.00 62.45 50 PRO F C 1
ATOM 7112 O O . PRO F 1 58 ? -23.428 -26.993 -0.281 1.00 58.99 50 PRO F O 1
ATOM 7116 N N . THR F 1 59 ? -25.683 -27.194 -0.317 1.00 62.51 51 THR F N 1
ATOM 7117 C CA . THR F 1 59 ? -25.851 -26.855 -1.735 1.00 62.07 51 THR F CA 1
ATOM 7118 C C . THR F 1 59 ? -25.230 -25.505 -2.098 1.00 58.97 51 THR F C 1
ATOM 7119 O O . THR F 1 59 ? -24.734 -25.322 -3.211 1.00 57.97 51 THR F O 1
ATOM 7123 N N . GLU F 1 60 ? -25.256 -24.574 -1.146 1.00 57.30 52 GLU F N 1
ATOM 7124 C CA . GLU F 1 60 ? -24.681 -23.244 -1.319 1.00 55.13 52 GLU F CA 1
ATOM 7125 C C . GLU F 1 60 ? -23.162 -23.290 -1.516 1.00 54.34 52 GLU F C 1
ATOM 7126 O O . GLU F 1 60 ? -22.631 -22.668 -2.436 1.00 54.39 52 GLU F O 1
ATOM 7132 N N . ILE F 1 61 ? -22.476 -24.029 -0.645 1.00 52.48 53 ILE F N 1
ATOM 7133 C CA . ILE F 1 61 ? -21.023 -24.194 -0.717 1.00 50.83 53 ILE F CA 1
ATOM 7134 C C . ILE F 1 61 ? -20.644 -25.004 -1.960 1.00 51.14 53 ILE F C 1
ATOM 7135 O O . ILE F 1 61 ? -19.667 -24.693 -2.647 1.00 50.24 53 ILE F O 1
ATOM 7140 N N . ILE F 1 62 ? -21.439 -26.036 -2.236 1.00 49.99 54 ILE F N 1
ATOM 7141 C CA . ILE F 1 62 ? -21.269 -26.900 -3.402 1.00 50.03 54 ILE F CA 1
ATOM 7142 C C . ILE F 1 62 ? -21.337 -26.113 -4.717 1.00 49.35 54 ILE F C 1
ATOM 7143 O O . ILE F 1 62 ? -20.532 -26.347 -5.626 1.00 49.81 54 ILE F O 1
ATOM 7148 N N . ALA F 1 63 ? -22.277 -25.172 -4.799 1.00 47.52 55 ALA F N 1
ATOM 7149 C CA . ALA F 1 63 ? -22.465 -24.352 -5.999 1.00 47.99 55 ALA F CA 1
ATOM 7150 C C . ALA F 1 63 ? -21.205 -23.583 -6.393 1.00 47.64 55 ALA F C 1
ATOM 7151 O O . ALA F 1 63 ? -20.875 -23.502 -7.576 1.00 47.43 55 ALA F O 1
ATOM 7153 N N . PHE F 1 64 ? -20.506 -23.029 -5.402 1.00 46.87 56 PHE F N 1
ATOM 7154 C CA . PHE F 1 64 ? -19.285 -22.259 -5.654 1.00 46.86 56 PHE F CA 1
ATOM 7155 C C . PHE F 1 64 ? -18.146 -23.143 -6.156 1.00 48.01 56 PHE F C 1
ATOM 7156 O O . PHE F 1 64 ? -17.293 -22.689 -6.922 1.00 48.32 56 PHE F O 1
ATOM 7164 N N . SER F 1 65 ? -18.145 -24.403 -5.724 1.00 47.94 57 SER F N 1
ATOM 7165 C CA . SER F 1 65 ? -17.176 -25.384 -6.202 1.00 47.59 57 SER F CA 1
ATOM 7166 C C . SER F 1 65 ? -17.543 -25.886 -7.594 1.00 48.28 57 SER F C 1
ATOM 7167 O O . SER F 1 65 ? -16.695 -25.916 -8.486 1.00 49.89 57 SER F O 1
ATOM 7170 N N . ASP F 1 66 ? -18.806 -26.275 -7.773 1.00 48.20 58 ASP F N 1
ATOM 7171 C CA . ASP F 1 66 ? -19.303 -26.772 -9.061 1.00 49.86 58 ASP F CA 1
ATOM 7172 C C . ASP F 1 66 ? -19.125 -25.761 -10.190 1.00 49.61 58 ASP F C 1
ATOM 7173 O O . ASP F 1 66 ? -18.855 -26.137 -11.331 1.00 49.76 58 ASP F O 1
ATOM 7178 N N . ARG F 1 67 ? -19.285 -24.482 -9.863 1.00 47.68 59 ARG F N 1
ATOM 7179 C CA . ARG F 1 67 ? -19.240 -23.426 -10.864 1.00 47.66 59 ARG F CA 1
ATOM 7180 C C . ARG F 1 67 ? -17.921 -22.657 -10.839 1.00 46.54 59 ARG F C 1
ATOM 7181 O O . ARG F 1 67 ? -17.837 -21.550 -11.372 1.00 46.35 59 ARG F O 1
ATOM 7189 N N . PHE F 1 68 ? -16.890 -23.252 -10.238 1.00 46.14 60 PHE F N 1
ATOM 7190 C CA . PHE F 1 68 ? -15.561 -22.636 -10.205 1.00 45.99 60 PHE F CA 1
ATOM 7191 C C . PHE F 1 68 ? -14.957 -22.350 -11.592 1.00 47.61 60 PHE F C 1
ATOM 7192 O O . PHE F 1 68 ? -14.272 -21.338 -11.745 1.00 47.81 60 PHE F O 1
ATOM 7200 N N . PRO F 1 69 ? -15.197 -23.231 -12.598 1.00 48.59 61 PRO F N 1
ATOM 7201 C CA . PRO F 1 69 ? -14.753 -22.914 -13.963 1.00 50.17 61 PRO F CA 1
ATOM 7202 C C . PRO F 1 69 ? -15.157 -21.514 -14.450 1.00 50.70 61 PRO F C 1
ATOM 7203 O O . PRO F 1 69 ? -14.391 -20.873 -15.173 1.00 50.99 61 PRO F O 1
ATOM 7207 N N . GLU F 1 70 ? -16.344 -21.054 -14.054 1.00 50.15 62 GLU F N 1
ATOM 7208 C CA . GLU F 1 70 ? -16.806 -19.707 -14.391 1.00 50.42 62 GLU F CA 1
ATOM 7209 C C . GLU F 1 70 ? -15.938 -18.633 -13.723 1.00 49.52 62 GLU F C 1
ATOM 7210 O O . GLU F 1 70 ? -15.676 -17.585 -14.316 1.00 51.35 62 GLU F O 1
ATOM 7216 N N . PHE F 1 71 ? -15.491 -18.901 -12.497 1.00 47.39 63 PHE F N 1
ATOM 7217 C CA . PHE F 1 71 ? -14.574 -17.999 -11.799 1.00 46.82 63 PHE F CA 1
ATOM 7218 C C . PHE F 1 71 ? -13.155 -18.090 -12.364 1.00 48.85 63 PHE F C 1
ATOM 7219 O O . PHE F 1 71 ? -12.498 -17.067 -12.562 1.00 49.07 63 PHE F O 1
ATOM 7227 N N . LYS F 1 72 ? -12.698 -19.313 -12.626 1.00 50.55 64 LYS F N 1
ATOM 7228 C CA . LYS F 1 72 ? -11.372 -19.551 -13.200 1.00 54.19 64 LYS F CA 1
ATOM 7229 C C . LYS F 1 72 ? -11.188 -18.837 -14.542 1.00 55.86 64 LYS F C 1
ATOM 7230 O O . LYS F 1 72 ? -10.135 -18.249 -14.797 1.00 56.23 64 LYS F O 1
ATOM 7236 N N . ASN F 1 73 ? -12.219 -18.881 -15.384 1.00 57.71 65 ASN F N 1
ATOM 7237 C CA . ASN F 1 73 ? -12.193 -18.208 -16.683 1.00 59.48 65 ASN F CA 1
ATOM 7238 C C . ASN F 1 73 ? -12.105 -16.686 -16.557 1.00 58.31 65 ASN F C 1
ATOM 7239 O O . ASN F 1 73 ? -11.627 -16.008 -17.467 1.00 59.73 65 ASN F O 1
ATOM 7244 N N . LEU F 1 74 ? -12.560 -16.160 -15.423 1.00 56.30 66 LEU F N 1
ATOM 7245 C CA . LEU F 1 74 ? -12.445 -14.734 -15.124 1.00 55.33 66 LEU F CA 1
ATOM 7246 C C . LEU F 1 74 ? -11.178 -14.421 -14.328 1.00 54.75 66 LEU F C 1
ATOM 7247 O O . LEU F 1 74 ? -10.990 -13.290 -13.873 1.00 54.25 66 LEU F O 1
ATOM 7252 N N . ASN F 1 75 ? -10.314 -15.426 -14.174 1.00 55.32 67 ASN F N 1
ATOM 7253 C CA . ASN F 1 75 ? -9.080 -15.318 -13.385 1.00 55.56 67 ASN F CA 1
ATOM 7254 C C . ASN F 1 75 ? -9.341 -14.906 -11.927 1.00 53.20 67 ASN F C 1
ATOM 7255 O O . ASN F 1 75 ? -8.634 -14.067 -11.359 1.00 53.80 67 ASN F O 1
ATOM 7260 N N . VAL F 1 76 ? -10.366 -15.513 -11.334 1.00 50.53 68 VAL F N 1
ATOM 7261 C CA . VAL F 1 76 ? -10.778 -15.216 -9.967 1.00 46.26 68 VAL F CA 1
ATOM 7262 C C . VAL F 1 76 ? -10.567 -16.442 -9.082 1.00 45.26 68 VAL F C 1
ATOM 7263 O O . VAL F 1 76 ? -10.947 -17.557 -9.453 1.00 45.60 68 VAL F O 1
ATOM 7267 N N . ALA F 1 77 ? -9.959 -16.226 -7.918 1.00 43.68 69 ALA F N 1
ATOM 7268 C CA . ALA F 1 77 ? -9.788 -17.274 -6.917 1.00 42.77 69 ALA F CA 1
ATOM 7269 C C . ALA F 1 77 ? -10.963 -17.274 -5.945 1.00 41.91 69 ALA F C 1
ATOM 7270 O O . ALA F 1 77 ? -11.443 -16.214 -5.537 1.00 41.90 69 ALA F O 1
ATOM 7272 N N . VAL F 1 78 ? -11.422 -18.468 -5.586 1.00 41.63 70 VAL F N 1
ATOM 7273 C CA . VAL F 1 78 ? -12.528 -18.625 -4.648 1.00 40.70 70 VAL F CA 1
ATOM 7274 C C . VAL F 1 78 ? -12.063 -19.435 -3.442 1.00 40.95 70 VAL F C 1
ATOM 7275 O O . VAL F 1 78 ? -11.526 -20.537 -3.588 1.00 41.59 70 VAL F O 1
ATOM 7279 N N . LEU F 1 79 ? -12.270 -18.878 -2.252 1.00 39.75 71 LEU F N 1
ATOM 7280 C CA . LEU F 1 79 ? -11.851 -19.522 -1.014 1.00 39.68 71 LEU F CA 1
ATOM 7281 C C . LEU F 1 79 ? -13.023 -19.642 -0.046 1.00 40.40 71 LEU F C 1
ATOM 7282 O O . LEU F 1 79 ? -13.660 -18.643 0.295 1.00 41.50 71 LEU F O 1
ATOM 7287 N N . ALA F 1 80 ? -13.308 -20.869 0.384 1.00 40.28 72 ALA F N 1
ATOM 7288 C CA . ALA F 1 80 ? -14.302 -21.115 1.422 1.00 39.43 72 ALA F CA 1
ATOM 7289 C C . ALA F 1 80 ? -13.603 -21.146 2.777 1.00 40.60 72 ALA F C 1
ATOM 7290 O O . ALA F 1 80 ? -12.401 -21.421 2.846 1.00 40.33 72 ALA F O 1
ATOM 7292 N N . CYS F 1 81 ? -14.350 -20.871 3.848 1.00 38.73 73 CYS F N 1
ATOM 7293 C CA . CYS F 1 81 ? -13.774 -20.807 5.188 1.00 38.18 73 CYS F CA 1
ATOM 7294 C C . CYS F 1 81 ? -14.805 -21.048 6.290 1.00 38.62 73 CYS F C 1
ATOM 7295 O O . CYS F 1 81 ? -15.923 -20.529 6.239 1.00 38.95 73 CYS F O 1
ATOM 7298 N N . SER F 1 82 ? -14.414 -21.843 7.280 1.00 37.99 74 SER F N 1
ATOM 7299 C CA . SER F 1 82 ? -15.197 -22.015 8.502 1.00 38.53 74 SER F CA 1
ATOM 7300 C C . SER F 1 82 ? -14.260 -22.216 9.689 1.00 38.30 74 SER F C 1
ATOM 7301 O O . SER F 1 82 ? -13.053 -22.390 9.509 1.00 38.45 74 SER F O 1
ATOM 7304 N N . THR F 1 83 ? -14.821 -22.207 10.895 1.00 38.70 75 THR F N 1
ATOM 7305 C CA . THR F 1 83 ? -14.025 -22.365 12.113 1.00 38.46 75 THR F CA 1
ATOM 7306 C C . THR F 1 83 ? -13.710 -23.828 12.464 1.00 39.55 75 THR F C 1
ATOM 7307 O O . THR F 1 83 ? -13.065 -24.103 13.485 1.00 40.59 75 THR F O 1
ATOM 7311 N N . ASP F 1 84 ? -14.161 -24.755 11.616 1.00 38.89 76 ASP F N 1
ATOM 7312 C CA . ASP F 1 84 ? -13.810 -26.173 11.733 1.00 40.77 76 ASP F CA 1
ATOM 7313 C C . ASP F 1 84 ? -12.386 -26.404 11.226 1.00 40.15 76 ASP F C 1
ATOM 7314 O O . ASP F 1 84 ? -11.859 -25.605 10.451 1.00 39.41 76 ASP F O 1
ATOM 7319 N N . SER F 1 85 ? -11.778 -27.507 11.654 1.00 40.87 77 SER F N 1
ATOM 7320 C CA . SER F 1 85 ? -10.403 -27.838 11.275 1.00 40.66 77 SER F CA 1
ATOM 7321 C C . SER F 1 85 ? -10.312 -28.453 9.883 1.00 39.99 77 SER F C 1
ATOM 7322 O O . SER F 1 85 ? -11.327 -28.827 9.292 1.00 38.94 77 SER F O 1
ATOM 7325 N N . VAL F 1 86 ? -9.085 -28.562 9.375 1.00 40.70 78 VAL F N 1
ATOM 7326 C CA . VAL F 1 86 ? -8.825 -29.225 8.095 1.00 40.83 78 VAL F CA 1
ATOM 7327 C C . VAL F 1 86 ? -9.195 -30.708 8.132 1.00 42.26 78 VAL F C 1
ATOM 7328 O O . VAL F 1 86 ? -9.583 -31.279 7.113 1.00 43.26 78 VAL F O 1
ATOM 7332 N N . PHE F 1 87 ? -9.079 -31.322 9.308 1.00 43.20 79 PHE F N 1
ATOM 7333 C CA . PHE F 1 87 ? -9.449 -32.724 9.497 1.00 44.03 79 PHE F CA 1
ATOM 7334 C C . PHE F 1 87 ? -10.962 -32.892 9.405 1.00 43.71 79 PHE F C 1
ATOM 7335 O O . PHE F 1 87 ? -11.459 -33.883 8.867 1.00 44.46 79 PHE F O 1
ATOM 7343 N N . SER F 1 88 ? -11.683 -31.909 9.931 1.00 43.00 80 SER F N 1
ATOM 7344 C CA . SER F 1 88 ? -13.130 -31.859 9.807 1.00 43.12 80 SER F CA 1
ATOM 7345 C C . SER F 1 88 ? -13.525 -31.610 8.347 1.00 42.49 80 SER F C 1
ATOM 7346 O O . SER F 1 88 ? -14.446 -32.253 7.832 1.00 42.08 80 SER F O 1
ATOM 7349 N N . HIS F 1 89 ? -12.811 -30.696 7.682 1.00 41.26 81 HIS F N 1
ATOM 7350 C CA . HIS F 1 89 ? -13.047 -30.390 6.266 1.00 41.04 81 HIS F CA 1
ATOM 7351 C C . HIS F 1 89 ? -12.856 -31.590 5.383 1.00 42.35 81 HIS F C 1
ATOM 7352 O O . HIS F 1 89 ? -13.695 -31.872 4.523 1.00 42.21 81 HIS F O 1
ATOM 7359 N N . LEU F 1 90 ? -11.745 -32.298 5.584 1.00 43.51 82 LEU F N 1
ATOM 7360 C CA . LEU F 1 90 ? -11.394 -33.447 4.750 1.00 43.69 82 LEU F CA 1
ATOM 7361 C C . LEU F 1 90 ? -12.380 -34.596 4.927 1.00 44.36 82 LEU F C 1
ATOM 7362 O O . LEU F 1 90 ? -12.762 -35.241 3.951 1.00 45.73 82 LEU F O 1
ATOM 7367 N N . ALA F 1 91 ? -12.795 -34.842 6.166 1.00 43.89 83 ALA F N 1
ATOM 7368 C CA . ALA F 1 91 ? -13.795 -35.867 6.445 1.00 44.58 83 ALA F CA 1
ATOM 7369 C C . ALA F 1 91 ? -15.134 -35.546 5.771 1.00 45.28 83 ALA F C 1
ATOM 7370 O O . ALA F 1 91 ? -15.826 -36.449 5.299 1.00 46.42 83 ALA F O 1
ATOM 7372 N N . TRP F 1 92 ? -15.486 -34.261 5.723 1.00 44.80 84 TRP F N 1
ATOM 7373 C CA . TRP F 1 92 ? -16.715 -33.820 5.068 1.00 44.71 84 TRP F CA 1
ATOM 7374 C C . TRP F 1 92 ? -16.607 -33.895 3.569 1.00 45.11 84 TRP F C 1
ATOM 7375 O O . TRP F 1 92 ? -17.575 -34.237 2.886 1.00 44.91 84 TRP F O 1
ATOM 7386 N N . ILE F 1 93 ? -15.424 -33.575 3.048 1.00 44.50 85 ILE F N 1
ATOM 7387 C CA . ILE F 1 93 ? -15.137 -33.688 1.619 1.00 44.51 85 ILE F CA 1
ATOM 7388 C C . ILE F 1 93 ? -15.161 -35.155 1.174 1.00 46.10 85 ILE F C 1
ATOM 7389 O O . ILE F 1 93 ? -15.648 -35.468 0.090 1.00 46.21 85 ILE F O 1
ATOM 7394 N N . ASN F 1 94 ? -14.655 -36.044 2.029 1.00 47.11 86 ASN F N 1
ATOM 7395 C CA . ASN F 1 94 ? -14.668 -37.484 1.766 1.00 48.58 86 ASN F CA 1
ATOM 7396 C C . ASN F 1 94 ? -16.033 -38.141 1.987 1.00 49.37 86 ASN F C 1
ATOM 7397 O O . ASN F 1 94 ? -16.207 -39.327 1.698 1.00 51.45 86 ASN F O 1
ATOM 7402 N N . THR F 1 95 ? -16.990 -37.377 2.507 1.00 48.01 87 THR F N 1
ATOM 7403 C CA . THR F 1 95 ? -18.363 -37.852 2.644 1.00 49.54 87 THR F CA 1
ATOM 7404 C C . THR F 1 95 ? -19.109 -37.567 1.337 1.00 50.51 87 THR F C 1
ATOM 7405 O O . THR F 1 95 ? -19.120 -36.426 0.867 1.00 50.04 87 THR F O 1
ATOM 7409 N N . PRO F 1 96 ? -19.713 -38.609 0.730 1.00 52.62 88 PRO F N 1
ATOM 7410 C CA . PRO F 1 96 ? -20.430 -38.434 -0.537 1.00 53.57 88 PRO F CA 1
ATOM 7411 C C . PRO F 1 96 ? -21.616 -37.484 -0.400 1.00 53.56 88 PRO F C 1
ATOM 7412 O O . PRO F 1 96 ? -22.278 -37.466 0.642 1.00 53.32 88 PRO F O 1
ATOM 7416 N N . ARG F 1 97 ? -21.869 -36.708 -1.451 1.00 54.66 89 ARG F N 1
ATOM 7417 C CA . ARG F 1 97 ? -22.974 -35.746 -1.479 1.00 55.62 89 ARG F CA 1
ATOM 7418 C C . ARG F 1 97 ? -24.335 -36.384 -1.191 1.00 57.59 89 ARG F C 1
ATOM 7419 O O . ARG F 1 97 ? -25.209 -35.743 -0.605 1.00 56.95 89 ARG F O 1
ATOM 7427 N N . LYS F 1 98 ? -24.498 -37.645 -1.588 1.00 60.28 90 LYS F N 1
ATOM 7428 C CA . LYS F 1 98 ? -25.730 -38.398 -1.323 1.00 63.71 90 LYS F CA 1
ATOM 7429 C C . LYS F 1 98 ? -25.932 -38.715 0.164 1.00 64.44 90 LYS F C 1
ATOM 7430 O O . LYS F 1 98 ? -27.035 -39.074 0.581 1.00 65.92 90 LYS F O 1
ATOM 7436 N N . HIS F 1 99 ? -24.864 -38.582 0.951 1.00 64.50 91 HIS F N 1
ATOM 7437 C CA . HIS F 1 99 ? -24.932 -38.759 2.403 1.00 65.15 91 HIS F CA 1
ATOM 7438 C C . HIS F 1 99 ? -24.822 -37.448 3.138 1.00 64.21 91 HIS F C 1
ATOM 7439 O O . HIS F 1 99 ? -24.489 -37.417 4.326 1.00 64.69 91 HIS F O 1
ATOM 7446 N N . GLY F 1 100 ? -25.103 -36.352 2.437 1.00 63.83 92 GLY F N 1
ATOM 7447 C CA . GLY F 1 100 ? -25.071 -35.019 3.031 1.00 61.93 92 GLY F CA 1
ATOM 7448 C C . GLY F 1 100 ? -23.681 -34.424 3.175 1.00 61.36 92 GLY F C 1
ATOM 7449 O O . GLY F 1 100 ? -23.491 -33.464 3.923 1.00 61.06 92 GLY F O 1
ATOM 7450 N N . GLY F 1 101 ? -22.711 -34.992 2.461 1.00 59.99 93 GLY F N 1
ATOM 7451 C CA . GLY F 1 101 ? -21.340 -34.483 2.470 1.00 56.85 93 GLY F CA 1
ATOM 7452 C C . GLY F 1 101 ? -21.079 -33.469 1.372 1.00 55.51 93 GLY F C 1
ATOM 7453 O O . GLY F 1 101 ? -21.976 -33.143 0.590 1.00 56.44 93 GLY F O 1
ATOM 7454 N N . LEU F 1 102 ? -19.848 -32.966 1.316 1.00 53.26 94 LEU F N 1
ATOM 7455 C CA . LEU F 1 102 ? -19.453 -32.001 0.290 1.00 52.51 94 LEU F CA 1
ATOM 7456 C C . LEU F 1 102 ? -19.053 -32.661 -1.022 1.00 53.01 94 LEU F C 1
ATOM 7457 O O . LEU F 1 102 ? -19.212 -32.068 -2.091 1.00 53.52 94 LEU F O 1
ATOM 7462 N N . GLY F 1 103 ? -18.526 -33.880 -0.938 1.00 53.48 95 GLY F N 1
ATOM 7463 C CA . GLY F 1 103 ? -17.946 -34.555 -2.099 1.00 54.54 95 GLY F CA 1
ATOM 7464 C C . GLY F 1 103 ? -16.672 -33.850 -2.526 1.00 54.57 95 GLY F C 1
ATOM 7465 O O . GLY F 1 103 ? -16.053 -33.147 -1.724 1.00 54.62 95 GLY F O 1
ATOM 7466 N N . ASP F 1 104 ? -16.284 -34.033 -3.786 1.00 56.19 96 ASP F N 1
ATOM 7467 C CA . ASP F 1 104 ? -15.131 -33.336 -4.359 1.00 56.64 96 ASP F CA 1
ATOM 7468 C C . ASP F 1 104 ? -15.320 -31.822 -4.351 1.00 54.12 96 ASP F C 1
ATOM 7469 O O . ASP F 1 104 ? -16.365 -31.312 -4.765 1.00 54.54 96 ASP F O 1
ATOM 7474 N N . MET F 1 105 ? -14.302 -31.118 -3.868 1.00 51.45 97 MET F N 1
ATOM 7475 C CA . MET F 1 105 ? -14.271 -29.661 -3.899 1.00 49.50 97 MET F CA 1
ATOM 7476 C C . MET F 1 105 ? -13.194 -29.181 -4.866 1.00 49.26 97 MET F C 1
ATOM 7477 O O . MET F 1 105 ? -12.082 -29.711 -4.880 1.00 50.14 97 MET F O 1
ATOM 7482 N N . LYS F 1 106 ? -13.543 -28.186 -5.676 1.00 48.50 98 LYS F N 1
ATOM 7483 C CA . LYS F 1 106 ? -12.627 -27.612 -6.662 1.00 49.67 98 LYS F CA 1
ATOM 7484 C C . LYS F 1 106 ? -11.951 -26.356 -6.114 1.00 47.64 98 LYS F C 1
ATOM 7485 O O . LYS F 1 106 ? -11.067 -25.785 -6.758 1.00 47.42 98 LYS F O 1
ATOM 7491 N N . ILE F 1 107 ? -12.381 -25.928 -4.928 1.00 45.09 99 ILE F N 1
ATOM 7492 C CA . ILE F 1 107 ? -11.851 -24.722 -4.290 1.00 43.93 99 ILE F CA 1
ATOM 7493 C C . ILE F 1 107 ? -11.221 -25.028 -2.928 1.00 43.91 99 ILE F C 1
ATOM 7494 O O . ILE F 1 107 ? -11.639 -25.970 -2.253 1.00 43.81 99 ILE F O 1
ATOM 7499 N N . PRO F 1 108 ? -10.201 -24.242 -2.526 1.00 43.26 100 PRO F N 1
ATOM 7500 C CA . PRO F 1 108 ? -9.637 -24.405 -1.188 1.00 42.31 100 PRO F CA 1
ATOM 7501 C C . PRO F 1 108 ? -10.688 -24.195 -0.101 1.00 40.75 100 PRO F C 1
ATOM 7502 O O . PRO F 1 108 ? -11.541 -23.313 -0.222 1.00 41.00 100 PRO F O 1
ATOM 7506 N N . VAL F 1 109 ? -10.640 -25.026 0.935 1.00 39.42 101 VAL F N 1
ATOM 7507 C CA . VAL F 1 109 ? -11.507 -24.857 2.095 1.00 39.08 101 VAL F CA 1
ATOM 7508 C C . VAL F 1 109 ? -10.628 -24.570 3.311 1.00 39.90 101 VAL F C 1
ATOM 7509 O O . VAL F 1 109 ? -9.984 -25.467 3.860 1.00 41.17 101 VAL F O 1
ATOM 7513 N N . LEU F 1 110 ? -10.603 -23.302 3.709 1.00 40.71 102 LEU F N 1
ATOM 7514 C CA . LEU F 1 110 ? -9.762 -22.827 4.803 1.00 40.96 102 LEU F CA 1
ATOM 7515 C C . LEU F 1 110 ? -10.296 -23.242 6.170 1.00 41.28 102 LEU F C 1
ATOM 7516 O O . LEU F 1 110 ? -11.509 -23.283 6.388 1.00 40.25 102 LEU F O 1
ATOM 7521 N N . ALA F 1 111 ? -9.372 -23.546 7.080 1.00 41.54 103 ALA F N 1
ATOM 7522 C CA . ALA F 1 111 ? -9.701 -23.825 8.472 1.00 43.48 103 ALA F CA 1
ATOM 7523 C C . ALA F 1 111 ? -9.346 -22.619 9.338 1.00 44.10 103 ALA F C 1
ATOM 7524 O O . ALA F 1 111 ? -8.199 -22.172 9.355 1.00 45.88 103 ALA F O 1
ATOM 7526 N N . ASP F 1 112 ? -10.337 -22.099 10.055 1.00 43.83 104 ASP F N 1
ATOM 7527 C CA . ASP F 1 112 ? -10.148 -20.932 10.914 1.00 43.24 104 ASP F CA 1
ATOM 7528 C C . ASP F 1 112 ? -10.446 -21.300 12.371 1.00 43.03 104 ASP F C 1
ATOM 7529 O O . ASP F 1 112 ? -11.241 -20.638 13.048 1.00 43.29 104 ASP F O 1
ATOM 7534 N N . THR F 1 113 ? -9.807 -22.371 12.842 1.00 42.85 105 THR F N 1
ATOM 7535 C CA . THR F 1 113 ? -9.957 -22.841 14.226 1.00 43.70 105 THR F CA 1
ATOM 7536 C C . THR F 1 113 ? -9.473 -21.778 15.204 1.00 44.84 105 THR F C 1
ATOM 7537 O O . THR F 1 113 ? -9.921 -21.712 16.349 1.00 44.95 105 THR F O 1
ATOM 7541 N N . ASN F 1 114 ? -8.553 -20.953 14.710 1.00 46.01 106 ASN F N 1
ATOM 7542 C CA . ASN F 1 114 ? -8.075 -19.732 15.349 1.00 48.14 106 ASN F CA 1
ATOM 7543 C C . ASN F 1 114 ? -9.180 -18.741 15.700 1.00 45.45 106 ASN F C 1
ATOM 7544 O O . ASN F 1 114 ? -9.124 -18.083 16.741 1.00 44.79 106 ASN F O 1
ATOM 7549 N N . HIS F 1 115 ? -10.153 -18.619 14.795 1.00 43.10 107 HIS F N 1
ATOM 7550 C CA . HIS F 1 115 ? -11.189 -17.577 14.832 1.00 43.39 107 HIS F CA 1
ATOM 7551 C C . HIS F 1 115 ? -10.665 -16.242 14.374 1.00 43.21 107 HIS F C 1
ATOM 7552 O O . HIS F 1 115 ? -11.431 -15.293 14.233 1.00 43.46 107 HIS F O 1
ATOM 7559 N N . GLN F 1 116 ? -9.361 -16.164 14.116 1.00 43.57 108 GLN F N 1
ATOM 7560 C CA . GLN F 1 116 ? -8.711 -14.903 13.758 1.00 45.54 108 GLN F CA 1
ATOM 7561 C C . GLN F 1 116 ? -9.256 -14.294 12.458 1.00 45.03 108 GLN F C 1
ATOM 7562 O O . GLN F 1 116 ? -9.541 -13.096 12.407 1.00 45.43 108 GLN F O 1
ATOM 7568 N N . ILE F 1 117 ? -9.407 -15.120 11.424 1.00 43.18 109 ILE F N 1
ATOM 7569 C CA . ILE F 1 117 ? -9.936 -14.658 10.136 1.00 42.20 109 ILE F CA 1
ATOM 7570 C C . ILE F 1 117 ? -11.377 -14.147 10.266 1.00 41.81 109 ILE F C 1
ATOM 7571 O O . ILE F 1 117 ? -11.703 -13.072 9.759 1.00 42.13 109 ILE F O 1
ATOM 7576 N N . ALA F 1 118 ? -12.225 -14.903 10.963 1.00 41.17 110 ALA F N 1
ATOM 7577 C CA . ALA F 1 118 ? -13.617 -14.498 11.186 1.00 40.85 110 ALA F CA 1
ATOM 7578 C C . ALA F 1 118 ? -13.730 -13.214 12.019 1.00 41.57 110 ALA F C 1
ATOM 7579 O O . ALA F 1 118 ? -14.615 -12.385 11.780 1.00 41.47 110 ALA F O 1
ATOM 7581 N N . LYS F 1 119 ? -12.830 -13.058 12.989 1.00 41.93 111 LYS F N 1
ATOM 7582 C CA . LYS F 1 119 ? -12.745 -11.834 13.780 1.00 42.65 111 LYS F CA 1
ATOM 7583 C C . LYS F 1 119 ? -12.309 -10.654 12.918 1.00 41.56 111 LYS F C 1
ATOM 7584 O O . LYS F 1 119 ? -12.923 -9.587 12.961 1.00 41.76 111 LYS F O 1
ATOM 7590 N N . ASP F 1 120 ? -11.259 -10.856 12.125 1.00 41.32 112 ASP F N 1
ATOM 7591 C CA . ASP F 1 120 ? -10.711 -9.796 11.282 1.00 41.41 112 ASP F CA 1
ATOM 7592 C C . ASP F 1 120 ? -11.677 -9.330 10.195 1.00 41.09 112 ASP F C 1
ATOM 7593 O O . ASP F 1 120 ? -11.597 -8.186 9.741 1.00 42.99 112 ASP F O 1
ATOM 7598 N N . TYR F 1 121 ? -12.584 -10.214 9.784 1.00 38.94 113 TYR F N 1
ATOM 7599 C CA . TYR F 1 121 ? -13.584 -9.878 8.775 1.00 38.50 113 TYR F CA 1
ATOM 7600 C C . TYR F 1 121 ? -14.943 -9.524 9.381 1.00 40.01 113 TYR F C 1
ATOM 7601 O O . TYR F 1 121 ? -15.901 -9.249 8.656 1.00 40.74 113 TYR F O 1
ATOM 7610 N N . GLY F 1 122 ? -15.003 -9.518 10.713 1.00 39.78 114 GLY F N 1
ATOM 7611 C CA . GLY F 1 122 ? -16.217 -9.166 11.453 1.00 41.01 114 GLY F CA 1
ATOM 7612 C C . GLY F 1 122 ? -17.393 -10.090 11.201 1.00 41.02 114 GLY F C 1
ATOM 7613 O O . GLY F 1 122 ? -18.537 -9.643 11.157 1.00 42.35 114 GLY F O 1
ATOM 7614 N N . VAL F 1 123 ? -17.118 -11.383 11.038 1.00 40.82 115 VAL F N 1
ATOM 7615 C CA . VAL F 1 123 ? -18.180 -12.355 10.757 1.00 40.85 115 VAL F CA 1
ATOM 7616 C C . VAL F 1 123 ? -18.372 -13.397 11.863 1.00 41.62 115 VAL F C 1
ATOM 7617 O O . VAL F 1 123 ? -19.256 -14.254 11.767 1.00 41.14 115 VAL F O 1
ATOM 7621 N N . LEU F 1 124 ? -17.556 -13.318 12.911 1.00 41.67 116 LEU F N 1
ATOM 7622 C CA . LEU F 1 124 ? -17.647 -14.273 14.009 1.00 42.89 116 LEU F CA 1
ATOM 7623 C C . LEU F 1 124 ? -18.880 -14.023 14.868 1.00 44.22 116 LEU F C 1
ATOM 7624 O O . LEU F 1 124 ? -19.086 -12.919 15.364 1.00 44.60 116 LEU F O 1
ATOM 7629 N N . LYS F 1 125 ? -19.704 -15.058 15.006 1.00 46.17 117 LYS F N 1
ATOM 7630 C CA . LYS F 1 125 ? -20.779 -15.077 15.981 1.00 49.83 117 LYS F CA 1
ATOM 7631 C C . LYS F 1 125 ? -20.143 -15.530 17.298 1.00 53.41 117 LYS F C 1
ATOM 7632 O O . LYS F 1 125 ? -19.895 -16.724 17.501 1.00 53.73 117 LYS F O 1
ATOM 7638 N N . ASP F 1 126 ? -19.856 -14.564 18.171 1.00 56.99 118 ASP F N 1
ATOM 7639 C CA . ASP F 1 126 ? -19.047 -14.792 19.377 1.00 59.30 118 ASP F CA 1
ATOM 7640 C C . ASP F 1 126 ? -19.504 -15.962 20.242 1.00 58.34 118 ASP F C 1
ATOM 7641 O O . ASP F 1 126 ? -18.713 -16.858 20.541 1.00 57.44 118 ASP F O 1
ATOM 7646 N N . ASP F 1 127 ? -20.779 -15.957 20.625 1.00 58.54 119 ASP F N 1
ATOM 7647 C CA . ASP F 1 127 ? -21.310 -16.941 21.568 1.00 57.93 119 ASP F CA 1
ATOM 7648 C C . ASP F 1 127 ? -21.244 -18.391 21.079 1.00 55.66 119 ASP F C 1
ATOM 7649 O O . ASP F 1 127 ? -21.427 -19.318 21.869 1.00 55.39 119 ASP F O 1
ATOM 7654 N N . GLU F 1 128 ? -20.976 -18.588 19.789 1.00 51.80 120 GLU F N 1
ATOM 7655 C CA . GLU F 1 128 ? -20.969 -19.933 19.209 1.00 50.64 120 GLU F CA 1
ATOM 7656 C C . GLU F 1 128 ? -19.652 -20.339 18.540 1.00 47.74 120 GLU F C 1
ATOM 7657 O O . GLU F 1 128 ? -19.447 -21.516 18.240 1.00 47.30 120 GLU F O 1
ATOM 7663 N N . GLY F 1 129 ? -18.767 -19.374 18.307 1.00 45.13 121 GLY F N 1
ATOM 7664 C CA . GLY F 1 129 ? -17.486 -19.648 17.656 1.00 44.28 121 GLY F CA 1
ATOM 7665 C C . GLY F 1 129 ? -17.661 -20.152 16.235 1.00 43.25 121 GLY F C 1
ATOM 7666 O O . GLY F 1 129 ? -16.912 -21.018 15.775 1.00 43.19 121 GLY F O 1
ATOM 7667 N N . ILE F 1 130 ? -18.671 -19.616 15.552 1.00 42.56 122 ILE F N 1
ATOM 7668 C CA . ILE F 1 130 ? -18.952 -19.936 14.153 1.00 41.87 122 ILE F CA 1
ATOM 7669 C C . ILE F 1 130 ? -19.090 -18.642 13.359 1.00 41.11 122 ILE F C 1
ATOM 7670 O O . ILE F 1 130 ? -19.459 -17.607 13.917 1.00 41.21 122 ILE F O 1
ATOM 7675 N N . ALA F 1 131 ? -18.776 -18.698 12.068 1.00 39.05 123 ALA F N 1
ATOM 7676 C CA . ALA F 1 131 ? -18.872 -17.521 11.213 1.00 38.46 123 ALA F CA 1
ATOM 7677 C C . ALA F 1 131 ? -20.258 -17.380 10.594 1.00 39.07 123 ALA F C 1
ATOM 7678 O O . ALA F 1 131 ? -20.878 -18.374 10.205 1.00 38.24 123 ALA F O 1
ATOM 7680 N N . TYR F 1 132 ? -20.731 -16.137 10.508 1.00 39.86 124 TYR F N 1
ATOM 7681 C CA . TYR F 1 132 ? -21.909 -15.792 9.710 1.00 40.03 124 TYR F CA 1
ATOM 7682 C C . TYR F 1 132 ? -21.617 -16.008 8.222 1.00 39.51 124 TYR F C 1
ATOM 7683 O O . TYR F 1 132 ? -20.457 -16.159 7.829 1.00 38.22 124 TYR F O 1
ATOM 7692 N N . ARG F 1 133 ? -22.665 -16.022 7.399 1.00 39.67 125 ARG F N 1
ATOM 7693 C CA . ARG F 1 133 ? -22.503 -16.262 5.963 1.00 40.33 125 ARG F CA 1
ATOM 7694 C C . ARG F 1 133 ? -21.968 -15.019 5.251 1.00 40.77 125 ARG F C 1
ATOM 7695 O O . ARG F 1 133 ? -22.688 -14.331 4.523 1.00 41.58 125 ARG F O 1
ATOM 7703 N N . GLY F 1 134 ? -20.687 -14.747 5.483 1.00 38.79 126 GLY F N 1
ATOM 7704 C CA . GLY F 1 134 ? -20.025 -13.577 4.938 1.00 37.81 126 GLY F CA 1
ATOM 7705 C C . GLY F 1 134 ? -19.331 -13.894 3.632 1.00 36.73 126 GLY F C 1
ATOM 7706 O O . GLY F 1 134 ? -18.849 -15.007 3.431 1.00 35.50 126 GLY F O 1
ATOM 7707 N N . LEU F 1 135 ? -19.301 -12.908 2.741 1.00 37.16 127 LEU F N 1
ATOM 7708 C CA . LEU F 1 135 ? -18.621 -13.018 1.458 1.00 35.69 127 LEU F CA 1
ATOM 7709 C C . LEU F 1 135 ? -17.939 -11.691 1.164 1.00 36.29 127 LEU F C 1
ATOM 7710 O O . LEU F 1 135 ? -18.518 -10.626 1.381 1.00 37.49 127 LEU F O 1
ATOM 7715 N N . PHE F 1 136 ? -16.707 -11.768 0.670 1.00 35.94 128 PHE F N 1
ATOM 7716 C CA . PHE F 1 136 ? -15.859 -10.597 0.503 1.00 35.86 128 PHE F CA 1
ATOM 7717 C C . PHE F 1 136 ? -15.119 -10.673 -0.822 1.00 37.13 128 PHE F C 1
ATOM 7718 O O . PHE F 1 136 ? -14.608 -11.731 -1.192 1.00 37.66 128 PHE F O 1
ATOM 7726 N N . ILE F 1 137 ? -15.079 -9.551 -1.534 1.00 38.14 129 ILE F N 1
ATOM 7727 C CA . ILE F 1 137 ? -14.372 -9.466 -2.806 1.00 39.26 129 ILE F CA 1
ATOM 7728 C C . ILE F 1 137 ? -13.142 -8.580 -2.648 1.00 41.08 129 ILE F C 1
ATOM 7729 O O . ILE F 1 137 ? -13.241 -7.420 -2.232 1.00 41.57 129 ILE F O 1
ATOM 7734 N N . ILE F 1 138 ? -11.988 -9.150 -2.981 1.00 41.54 130 ILE F N 1
ATOM 7735 C CA . ILE F 1 138 ? -10.699 -8.497 -2.810 1.00 42.16 130 ILE F CA 1
ATOM 7736 C C . ILE F 1 138 ? -10.033 -8.383 -4.176 1.00 43.77 130 ILE F C 1
ATOM 7737 O O . ILE F 1 138 ? -9.902 -9.382 -4.887 1.00 43.58 130 ILE F O 1
ATOM 7742 N N . ASP F 1 139 ? -9.611 -7.173 -4.543 1.00 45.31 131 ASP F N 1
ATOM 7743 C CA . ASP F 1 139 ? -9.047 -6.942 -5.876 1.00 46.68 131 ASP F CA 1
ATOM 7744 C C . ASP F 1 139 ? -7.586 -7.416 -6.005 1.00 47.32 131 ASP F C 1
ATOM 7745 O O . ASP F 1 139 ? -6.979 -7.810 -5.008 1.00 45.65 131 ASP F O 1
ATOM 7750 N N . PRO F 1 140 ? -7.024 -7.381 -7.234 1.00 49.08 132 PRO F N 1
ATOM 7751 C CA . PRO F 1 140 ? -5.648 -7.819 -7.497 1.00 49.73 132 PRO F CA 1
ATOM 7752 C C . PRO F 1 140 ? -4.584 -7.125 -6.642 1.00 50.50 132 PRO F C 1
ATOM 7753 O O . PRO F 1 140 ? -3.492 -7.668 -6.465 1.00 50.19 132 PRO F O 1
ATOM 7757 N N . LYS F 1 141 ? -4.903 -5.942 -6.125 1.00 51.88 133 LYS F N 1
ATOM 7758 C CA . LYS F 1 141 ? -3.969 -5.177 -5.297 1.00 53.70 133 LYS F CA 1
ATOM 7759 C C . LYS F 1 141 ? -4.185 -5.414 -3.800 1.00 51.80 133 LYS F C 1
ATOM 7760 O O . LYS F 1 141 ? -3.494 -4.826 -2.966 1.00 53.98 133 LYS F O 1
ATOM 7766 N N . GLY F 1 142 ? -5.138 -6.280 -3.465 1.00 49.25 134 GLY F N 1
ATOM 7767 C CA . GLY F 1 142 ? -5.411 -6.632 -2.074 1.00 46.46 134 GLY F CA 1
ATOM 7768 C C . GLY F 1 142 ? -6.372 -5.691 -1.372 1.00 46.56 134 GLY F C 1
ATOM 7769 O O . GLY F 1 142 ? -6.515 -5.742 -0.147 1.00 45.67 134 GLY F O 1
ATOM 7770 N N . ILE F 1 143 ? -7.036 -4.836 -2.148 1.00 46.07 135 ILE F N 1
ATOM 7771 C CA . ILE F 1 143 ? -7.992 -3.866 -1.612 1.00 44.94 135 ILE F CA 1
ATOM 7772 C C . ILE F 1 143 ? -9.395 -4.478 -1.564 1.00 43.38 135 ILE F C 1
ATOM 7773 O O . ILE F 1 143 ? -9.867 -5.050 -2.552 1.00 43.65 135 ILE F O 1
ATOM 7778 N N . LEU F 1 144 ? -10.052 -4.361 -0.414 1.00 42.15 136 LEU F N 1
ATOM 7779 C CA . LEU F 1 144 ? -11.414 -4.870 -0.247 1.00 41.47 136 LEU F CA 1
ATOM 7780 C C . LEU F 1 144 ? -12.413 -4.013 -1.023 1.00 41.84 136 LEU F C 1
ATOM 7781 O O . LEU F 1 144 ? -12.472 -2.795 -0.842 1.00 43.37 136 LEU F O 1
ATOM 7786 N N . ARG F 1 145 ? -13.192 -4.662 -1.885 1.00 40.97 137 ARG F N 1
ATOM 7787 C CA . ARG F 1 145 ? -14.106 -3.957 -2.784 1.00 41.43 137 ARG F CA 1
ATOM 7788 C C . ARG F 1 145 ? -15.579 -4.173 -2.444 1.00 40.33 137 ARG F C 1
ATOM 7789 O O . ARG F 1 145 ? -16.429 -3.366 -2.819 1.00 41.63 137 ARG F O 1
ATOM 7797 N N . GLN F 1 146 ? -15.880 -5.262 -1.741 1.00 39.80 138 GLN F N 1
ATOM 7798 C CA . GLN F 1 146 ? -17.268 -5.631 -1.472 1.00 39.03 138 GLN F CA 1
ATOM 7799 C C . GLN F 1 146 ? -17.408 -6.405 -0.168 1.00 38.73 138 GLN F C 1
ATOM 7800 O O . GLN F 1 146 ? -16.606 -7.297 0.122 1.00 38.39 138 GLN F O 1
ATOM 7806 N N . ILE F 1 147 ? -18.432 -6.056 0.608 1.00 38.78 139 ILE F N 1
ATOM 7807 C CA . ILE F 1 147 ? -18.772 -6.773 1.833 1.00 38.81 139 ILE F CA 1
ATOM 7808 C C . ILE F 1 147 ? -20.201 -7.303 1.752 1.00 40.30 139 ILE F C 1
ATOM 7809 O O . ILE F 1 147 ? -21.134 -6.561 1.440 1.00 41.85 139 ILE F O 1
ATOM 7814 N N . THR F 1 148 ? -20.356 -8.594 2.029 1.00 40.18 140 THR F N 1
ATOM 7815 C CA . THR F 1 148 ? -21.665 -9.220 2.147 1.00 39.57 140 THR F CA 1
ATOM 7816 C C . THR F 1 148 ? -21.668 -10.070 3.404 1.00 39.68 140 THR F C 1
ATOM 7817 O O . THR F 1 148 ? -20.774 -10.897 3.595 1.00 39.48 140 THR F O 1
ATOM 7821 N N . ILE F 1 149 ? -22.658 -9.848 4.266 1.00 39.46 141 ILE F N 1
ATOM 7822 C CA . ILE F 1 149 ? -22.875 -10.692 5.438 1.00 39.83 141 ILE F CA 1
ATOM 7823 C C . ILE F 1 149 ? -24.359 -11.042 5.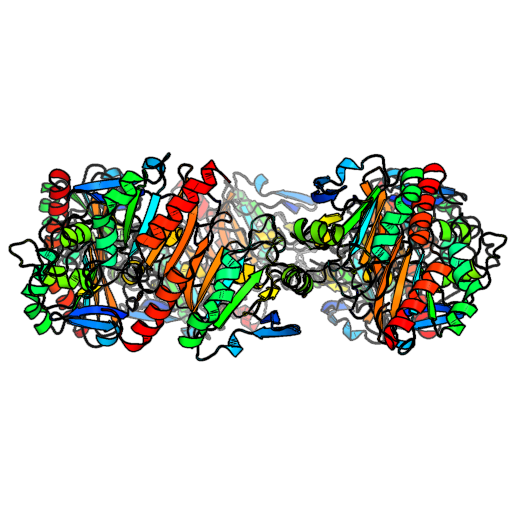538 1.00 39.93 141 ILE F C 1
ATOM 7824 O O . ILE F 1 149 ? -25.209 -10.153 5.630 1.00 39.73 141 ILE F O 1
ATOM 7829 N N . ASN F 1 150 ? -24.657 -12.339 5.508 1.00 40.26 142 ASN F N 1
ATOM 7830 C CA . ASN F 1 150 ? -26.020 -12.835 5.680 1.00 41.01 142 ASN F CA 1
ATOM 7831 C C . ASN F 1 150 ? -26.194 -13.473 7.046 1.00 40.88 142 ASN F C 1
ATOM 7832 O O . ASN F 1 150 ? -25.286 -14.143 7.547 1.00 39.62 142 ASN F O 1
ATOM 7837 N N . ASP F 1 151 ? -27.369 -13.279 7.636 1.00 42.45 143 ASP F N 1
ATOM 7838 C CA . ASP F 1 151 ? -27.780 -14.060 8.792 1.00 43.78 143 ASP F CA 1
ATOM 7839 C C . ASP F 1 151 ? -27.791 -15.539 8.387 1.00 44.23 143 ASP F C 1
ATOM 7840 O O . ASP F 1 151 ? -28.019 -15.865 7.221 1.00 43.31 143 ASP F O 1
ATOM 7845 N N . LEU F 1 152 ? -27.555 -16.419 9.357 1.00 45.99 144 LEU F N 1
ATOM 7846 C CA . LEU F 1 152 ? -27.406 -17.866 9.114 1.00 46.99 144 LEU F CA 1
ATOM 7847 C C . LEU F 1 152 ? -28.433 -18.533 8.169 1.00 47.11 144 LEU F C 1
ATOM 7848 O O . LEU F 1 152 ? -28.046 -19.372 7.357 1.00 47.16 144 LEU F O 1
ATOM 7853 N N . PRO F 1 153 ? -29.733 -18.173 8.272 1.00 47.44 145 PRO F N 1
ATOM 7854 C CA . PRO F 1 153 ? -30.747 -18.885 7.476 1.00 48.58 145 PRO F CA 1
ATOM 7855 C C . PRO F 1 153 ? -30.733 -18.680 5.953 1.00 47.98 145 PRO F C 1
ATOM 7856 O O . PRO F 1 153 ? -31.362 -19.461 5.238 1.00 48.52 145 PRO F O 1
ATOM 7860 N N . VAL F 1 154 ? -30.047 -17.652 5.458 1.00 47.22 146 VAL F N 1
ATOM 7861 C CA . VAL F 1 154 ? -30.124 -17.322 4.027 1.00 46.47 146 VAL F CA 1
ATOM 7862 C C . VAL F 1 154 ? -28.780 -17.443 3.305 1.00 45.34 146 VAL F C 1
ATOM 7863 O O . VAL F 1 154 ? -27.781 -16.857 3.723 1.00 44.71 146 VAL F O 1
ATOM 7867 N N . GLY F 1 155 ? -28.780 -18.200 2.210 1.00 45.15 147 GLY F N 1
ATOM 7868 C CA . GLY F 1 155 ? -27.570 -18.459 1.440 1.00 43.29 147 GLY F CA 1
ATOM 7869 C C . GLY F 1 155 ? -27.249 -17.393 0.411 1.00 43.47 147 GLY F C 1
ATOM 7870 O O . GLY F 1 155 ? -27.991 -16.424 0.244 1.00 43.55 147 GLY F O 1
ATOM 7871 N N . ARG F 1 156 ? -26.135 -17.587 -0.285 1.00 43.99 148 ARG F N 1
ATOM 7872 C CA . ARG F 1 156 ? -25.643 -16.627 -1.263 1.00 44.20 148 ARG F CA 1
ATOM 7873 C C . ARG F 1 156 ? -25.801 -17.138 -2.693 1.00 45.27 148 ARG F C 1
ATOM 7874 O O . ARG F 1 156 ? -26.034 -18.328 -2.916 1.00 47.14 148 ARG F O 1
ATOM 7882 N N . SER F 1 157 ? -25.679 -16.225 -3.653 1.00 44.60 149 SER F N 1
ATOM 7883 C CA . SER F 1 157 ? -25.858 -16.540 -5.064 1.00 43.60 149 SER F CA 1
ATOM 7884 C C . SER F 1 157 ? -24.539 -16.444 -5.821 1.00 43.38 149 SER F C 1
ATOM 7885 O O . SER F 1 157 ? -23.832 -15.433 -5.733 1.00 42.24 149 SER F O 1
ATOM 7888 N N . VAL F 1 158 ? -24.214 -17.506 -6.556 1.00 43.05 150 VAL F N 1
ATOM 7889 C CA . VAL F 1 158 ? -23.040 -17.518 -7.426 1.00 42.13 150 VAL F CA 1
ATOM 7890 C C . VAL F 1 158 ? -23.231 -16.504 -8.559 1.00 42.75 150 VAL F C 1
ATOM 7891 O O . VAL F 1 158 ? -22.296 -15.783 -8.908 1.00 43.08 150 VAL F O 1
ATOM 7895 N N . ASP F 1 159 ? -24.447 -16.442 -9.108 1.00 44.52 151 ASP F N 1
ATOM 7896 C CA . ASP F 1 159 ? -24.804 -15.467 -10.150 1.00 45.74 151 ASP F CA 1
ATOM 7897 C C . ASP F 1 159 ? -24.542 -14.027 -9.710 1.00 44.89 151 ASP F C 1
ATOM 7898 O O . ASP F 1 159 ? -23.934 -13.249 -10.449 1.00 44.92 151 ASP F O 1
ATOM 7903 N N . GLU F 1 160 ? -24.999 -13.682 -8.507 1.00 43.43 152 GLU F N 1
ATOM 7904 C CA . GLU F 1 160 ? -24.755 -12.357 -7.939 1.00 43.29 152 GLU F CA 1
ATOM 7905 C C . GLU F 1 160 ? -23.262 -12.100 -7.721 1.00 42.44 152 GLU F C 1
ATOM 7906 O O . GLU F 1 160 ? -22.759 -11.020 -8.043 1.00 43.50 152 GLU F O 1
ATOM 7912 N N . THR F 1 161 ? -22.565 -13.101 -7.188 1.00 40.75 153 THR F N 1
ATOM 7913 C CA . THR F 1 161 ? -21.126 -13.014 -6.957 1.00 40.75 153 THR F CA 1
ATOM 7914 C C . THR F 1 161 ? -20.389 -12.786 -8.277 1.00 41.71 153 THR F C 1
ATOM 7915 O O . THR F 1 161 ? -19.474 -11.963 -8.347 1.00 41.65 153 THR F O 1
ATOM 7919 N N . LEU F 1 162 ? -20.803 -13.509 -9.317 1.00 43.14 154 LEU F N 1
ATOM 7920 C CA . LEU F 1 162 ? -20.249 -13.334 -10.658 1.00 44.82 154 LEU F CA 1
ATOM 7921 C C . LEU F 1 162 ? -20.551 -11.945 -11.223 1.00 45.45 154 LEU F C 1
ATOM 7922 O O . LEU F 1 162 ? -19.678 -11.320 -11.829 1.00 45.40 154 LEU F O 1
ATOM 7927 N N . ARG F 1 163 ? -21.776 -11.461 -11.015 1.00 44.73 155 ARG F N 1
ATOM 7928 C CA . ARG F 1 163 ? -22.146 -10.115 -11.451 1.00 46.32 155 ARG F CA 1
ATOM 7929 C C . ARG F 1 163 ? -21.211 -9.081 -10.829 1.00 46.17 155 ARG F C 1
ATOM 7930 O O . ARG F 1 163 ? -20.641 -8.248 -11.533 1.00 47.19 155 ARG F O 1
ATOM 7938 N N . LEU F 1 164 ? -21.048 -9.161 -9.512 1.00 45.40 156 LEU F N 1
ATOM 7939 C CA . LEU F 1 164 ? -20.230 -8.206 -8.769 1.00 44.88 156 LEU F CA 1
ATOM 7940 C C . LEU F 1 164 ? -18.782 -8.164 -9.262 1.00 45.58 156 LEU F C 1
ATOM 7941 O O . LEU F 1 164 ? -18.285 -7.099 -9.625 1.00 45.79 156 LEU F O 1
ATOM 7946 N N . VAL F 1 165 ? -18.125 -9.322 -9.304 1.00 46.57 157 VAL F N 1
ATOM 7947 C CA . VAL F 1 165 ? -16.708 -9.386 -9.680 1.00 48.36 157 VAL F CA 1
ATOM 7948 C C . VAL F 1 165 ? -16.445 -8.881 -11.108 1.00 49.70 157 VAL F C 1
ATOM 7949 O O . VAL F 1 165 ? -15.464 -8.172 -11.348 1.00 50.78 157 VAL F O 1
ATOM 7953 N N . GLN F 1 166 ? -17.334 -9.228 -12.038 1.00 50.79 158 GLN F N 1
ATOM 7954 C CA . GLN F 1 166 ? -17.223 -8.781 -13.428 1.00 51.90 158 GLN F CA 1
ATOM 7955 C C . GLN F 1 166 ? -17.394 -7.275 -13.524 1.00 51.01 158 GLN F C 1
ATOM 7956 O O . GLN F 1 166 ? -16.694 -6.616 -14.288 1.00 51.45 158 GLN F O 1
ATOM 7962 N N . ALA F 1 167 ? -18.329 -6.740 -12.740 1.00 49.35 159 ALA F N 1
ATOM 7963 C CA . ALA F 1 167 ? -18.549 -5.299 -12.676 1.00 49.43 159 ALA F CA 1
ATOM 7964 C C . ALA F 1 167 ? -17.327 -4.584 -12.113 1.00 49.45 159 ALA F C 1
ATOM 7965 O O . ALA F 1 167 ? -16.984 -3.488 -12.560 1.00 50.01 159 ALA F O 1
ATOM 7967 N N . PHE F 1 168 ? -16.675 -5.206 -11.133 1.00 47.81 160 PHE F N 1
ATOM 7968 C CA . PHE F 1 168 ? -15.461 -4.636 -10.571 1.00 47.65 160 PHE F CA 1
ATOM 7969 C C . PHE F 1 168 ? -14.315 -4.718 -11.560 1.00 49.01 160 PHE F C 1
ATOM 7970 O O . PHE F 1 168 ? -13.555 -3.764 -11.706 1.00 49.37 160 PHE F O 1
ATOM 7978 N N . GLN F 1 169 ? -14.203 -5.850 -12.247 1.00 49.49 161 GLN F N 1
ATOM 7979 C CA . GLN F 1 169 ? -13.171 -6.006 -13.261 1.00 51.45 161 GLN F CA 1
ATOM 7980 C C . GLN F 1 169 ? -13.395 -5.024 -14.393 1.00 52.64 161 GLN F C 1
ATOM 7981 O O . GLN F 1 169 ? -12.448 -4.411 -14.894 1.00 53.81 161 GLN F O 1
ATOM 7987 N N . TYR F 1 170 ? -14.657 -4.867 -14.776 1.00 51.67 162 TYR F N 1
ATOM 7988 C CA . TYR F 1 170 ? -15.016 -3.982 -15.863 1.00 52.26 162 TYR F CA 1
ATOM 7989 C C . TYR F 1 170 ? -14.690 -2.528 -15.541 1.00 54.19 162 TYR F C 1
ATOM 7990 O O . TYR F 1 170 ? -14.007 -1.862 -16.321 1.00 55.15 162 TYR F O 1
ATOM 7999 N N . THR F 1 171 ? -15.169 -2.041 -14.399 1.00 54.98 163 THR F N 1
ATOM 8000 C CA . THR F 1 171 ? -14.958 -0.640 -14.030 1.00 57.47 163 THR F CA 1
ATOM 8001 C C . THR F 1 171 ? -13.504 -0.341 -13.683 1.00 57.88 163 THR F C 1
ATOM 8002 O O . THR F 1 171 ? -13.079 0.813 -13.734 1.00 59.22 163 THR F O 1
ATOM 8006 N N . ASP F 1 172 ? -12.746 -1.377 -13.328 1.00 58.23 164 ASP F N 1
ATOM 8007 C CA . ASP F 1 172 ? -11.315 -1.207 -13.098 1.00 60.63 164 ASP F CA 1
ATOM 8008 C C . ASP F 1 172 ? -10.613 -0.700 -14.352 1.00 63.92 164 ASP F C 1
ATOM 8009 O O . ASP F 1 172 ? -9.643 0.051 -14.264 1.00 65.85 164 ASP F O 1
ATOM 8014 N N . LYS F 1 173 ? -11.117 -1.113 -15.514 1.00 67.27 165 LYS F N 1
ATOM 8015 C CA . LYS F 1 173 ? -10.536 -0.729 -16.799 1.00 72.93 165 LYS F CA 1
ATOM 8016 C C . LYS F 1 173 ? -11.210 0.477 -17.454 1.00 74.62 165 LYS F C 1
ATOM 8017 O O . LYS F 1 173 ? -10.566 1.208 -18.205 1.00 77.17 165 LYS F O 1
ATOM 8023 N N . HIS F 1 174 ? -12.493 0.689 -17.168 1.00 75.44 166 HIS F N 1
ATOM 8024 C CA . HIS F 1 174 ? -13.296 1.639 -17.943 1.00 78.49 166 HIS F CA 1
ATOM 8025 C C . HIS F 1 174 ? -13.939 2.763 -17.173 1.00 79.88 166 HIS F C 1
ATOM 8026 O O . HIS F 1 174 ? -14.222 3.818 -17.744 1.00 81.89 166 HIS F O 1
ATOM 8033 N N . GLY F 1 175 ? -14.173 2.559 -15.879 1.00 79.44 167 GLY F N 1
ATOM 8034 C CA . GLY F 1 175 ? -14.962 3.500 -15.083 1.00 81.53 167 GLY F CA 1
ATOM 8035 C C . GLY F 1 175 ? -16.424 3.090 -15.115 1.00 83.38 167 GLY F C 1
ATOM 8036 O O . GLY F 1 175 ? -16.739 1.953 -15.473 1.00 81.48 167 GLY F O 1
ATOM 8037 N N . GLU F 1 176 ? -17.320 4.009 -14.757 1.00 87.16 168 GLU F N 1
ATOM 8038 C CA . GLU F 1 176 ? -18.756 3.702 -14.721 1.00 90.42 168 GLU F CA 1
ATOM 8039 C C . GLU F 1 176 ? -19.434 3.840 -16.092 1.00 94.21 168 GLU F C 1
ATOM 8040 O O . GLU F 1 176 ? -18.867 4.431 -17.015 1.00 95.28 168 GLU F O 1
ATOM 8046 N N . VAL F 1 177 ? -20.645 3.288 -16.208 1.00 97.56 169 VAL F N 1
ATOM 8047 C CA . VAL F 1 177 ? -21.392 3.230 -17.478 1.00 98.78 169 VAL F CA 1
ATOM 8048 C C . VAL F 1 177 ? -21.714 4.620 -18.041 1.00 100.29 169 VAL F C 1
ATOM 8049 O O . VAL F 1 177 ? -22.551 5.350 -17.505 1.00 100.19 169 VAL F O 1
ATOM 8053 N N . MET G 1 9 ? -5.677 -15.830 32.693 1.00 70.35 1 MET G N 1
ATOM 8054 C CA . MET G 1 9 ? -6.942 -16.209 31.992 1.00 70.01 1 MET G CA 1
ATOM 8055 C C . MET G 1 9 ? -7.524 -17.538 32.472 1.00 63.85 1 MET G C 1
ATOM 8056 O O . MET G 1 9 ? -8.747 -17.697 32.523 1.00 62.34 1 MET G O 1
ATOM 8061 N N . SER G 1 10 ? -6.654 -18.483 32.825 1.00 59.44 2 SER G N 1
ATOM 8062 C CA . SER G 1 10 ? -7.086 -19.748 33.417 1.00 56.03 2 SER G CA 1
ATOM 8063 C C . SER G 1 10 ? -7.802 -19.499 34.742 1.00 53.76 2 SER G C 1
ATOM 8064 O O . SER G 1 10 ? -7.392 -18.647 35.529 1.00 54.89 2 SER G O 1
ATOM 8067 N N . LYS G 1 11 ? -8.880 -20.239 34.973 1.00 51.01 3 LYS G N 1
ATOM 8068 C CA . LYS G 1 11 ? -9.625 -20.146 36.223 1.00 50.49 3 LYS G CA 1
ATOM 8069 C C . LYS G 1 11 ? -9.476 -21.428 37.050 1.00 47.61 3 LYS G C 1
ATOM 8070 O O . LYS G 1 11 ? -10.088 -21.570 38.110 1.00 47.11 3 LYS G O 1
ATOM 8076 N N . ALA G 1 12 ? -8.654 -22.352 36.558 1.00 44.92 4 ALA G N 1
ATOM 8077 C CA . ALA G 1 12 ? -8.448 -23.643 37.207 1.00 43.27 4 ALA G CA 1
ATOM 8078 C C . ALA G 1 12 ? -7.371 -23.573 38.289 1.00 42.28 4 ALA G C 1
ATOM 8079 O O . ALA G 1 12 ? -6.191 -23.384 37.994 1.00 42.39 4 ALA G O 1
ATOM 8081 N N . PHE G 1 13 ? -7.790 -23.721 39.542 1.00 42.60 5 PHE G N 1
ATOM 8082 C CA . PHE G 1 13 ? -6.863 -23.715 40.675 1.00 43.23 5 PHE G CA 1
ATOM 8083 C C . PHE G 1 13 ? -7.189 -24.836 41.648 1.00 41.75 5 PHE G C 1
ATOM 8084 O O . PHE G 1 13 ? -8.354 -25.033 42.013 1.00 41.88 5 PHE G O 1
ATOM 8092 N N . ILE G 1 14 ? -6.155 -25.565 42.064 1.00 40.65 6 ILE G N 1
ATOM 8093 C CA . ILE G 1 14 ? -6.298 -26.645 43.041 1.00 40.08 6 ILE G CA 1
ATOM 8094 C C . ILE G 1 14 ? -6.907 -26.107 44.338 1.00 40.26 6 ILE G C 1
ATOM 8095 O O . ILE G 1 14 ? -6.521 -25.039 44.813 1.00 40.19 6 ILE G O 1
ATOM 8100 N N . GLY G 1 15 ? -7.879 -26.835 44.884 1.00 41.34 7 GLY G N 1
ATOM 8101 C CA . GLY G 1 15 ? -8.513 -26.457 46.153 1.00 42.15 7 GLY G CA 1
ATOM 8102 C C . GLY G 1 15 ? -9.618 -25.426 46.015 1.00 44.25 7 GLY G C 1
ATOM 8103 O O . GLY G 1 15 ? -10.320 -25.121 46.986 1.00 45.84 7 GLY G O 1
ATOM 8104 N N . LYS G 1 16 ? -9.779 -24.894 44.806 1.00 44.18 8 LYS G N 1
ATOM 8105 C CA . LYS G 1 16 ? -10.827 -23.920 44.510 1.00 46.30 8 LYS G CA 1
ATOM 8106 C C . LYS G 1 16 ? -11.934 -24.581 43.689 1.00 44.98 8 LYS G C 1
ATOM 8107 O O . LYS G 1 16 ? -11.673 -25.560 42.983 1.00 42.93 8 LYS G O 1
ATOM 8113 N N . PRO G 1 17 ? -13.176 -24.058 43.782 1.00 45.64 9 PRO G N 1
ATOM 8114 C CA . PRO G 1 17 ? -14.236 -24.571 42.912 1.00 44.54 9 PRO G CA 1
ATOM 8115 C C . PRO G 1 17 ? -13.769 -24.633 41.458 1.00 43.27 9 PRO G C 1
ATOM 8116 O O . PRO G 1 17 ? -13.218 -23.659 40.942 1.00 43.47 9 PRO G O 1
ATOM 8120 N N . ALA G 1 18 ? -13.965 -25.786 40.824 1.00 42.02 10 ALA G N 1
ATOM 8121 C CA . ALA G 1 18 ? -13.617 -25.983 39.420 1.00 41.18 10 ALA G CA 1
ATOM 8122 C C . ALA G 1 18 ? -14.376 -24.993 38.533 1.00 41.22 10 ALA G C 1
ATOM 8123 O O . ALA G 1 18 ? -15.535 -24.679 38.820 1.00 40.56 10 ALA G O 1
ATOM 8125 N N . PRO G 1 19 ? -13.722 -24.486 37.464 1.00 40.66 11 PRO G N 1
ATOM 8126 C CA . PRO G 1 19 ? -14.405 -23.563 36.556 1.00 42.40 11 PRO G CA 1
ATOM 8127 C C . PRO G 1 19 ? -15.713 -24.164 36.059 1.00 44.66 11 PRO G C 1
ATOM 8128 O O . PRO G 1 19 ? -15.744 -25.310 35.593 1.00 44.24 11 PRO G O 1
ATOM 8132 N N . ASP G 1 20 ? -16.787 -23.396 36.193 1.00 48.19 12 ASP G N 1
ATOM 8133 C CA . ASP G 1 20 ? -18.100 -23.844 35.777 1.00 51.50 12 ASP G CA 1
ATOM 8134 C C . ASP G 1 20 ? -18.155 -23.938 34.259 1.00 51.47 12 ASP G C 1
ATOM 8135 O O . ASP G 1 20 ? -17.569 -23.113 33.557 1.00 52.49 12 ASP G O 1
ATOM 8140 N N . PHE G 1 21 ? -18.838 -24.962 33.759 1.00 51.48 13 PHE G N 1
ATOM 8141 C CA . PHE G 1 21 ? -19.069 -25.085 32.324 1.00 51.91 13 PHE G CA 1
ATOM 8142 C C . PHE G 1 21 ? -20.495 -25.515 32.006 1.00 52.69 13 PHE G C 1
ATOM 8143 O O . PHE G 1 21 ? -21.128 -26.238 32.783 1.00 56.26 13 PHE G O 1
ATOM 8151 N N . ALA G 1 22 ? -20.992 -25.042 30.868 1.00 50.86 14 ALA G N 1
ATOM 8152 C CA . ALA G 1 22 ? -22.289 -25.440 30.340 1.00 50.75 14 ALA G CA 1
ATOM 8153 C C . ALA G 1 22 ? -22.221 -25.382 28.821 1.00 49.58 14 ALA G C 1
ATOM 8154 O O . ALA G 1 22 ? -22.008 -24.314 28.247 1.00 50.00 14 ALA G O 1
ATOM 8156 N N . THR G 1 23 ? -22.380 -26.535 28.176 1.00 48.03 15 THR G N 1
ATOM 8157 C CA . THR G 1 23 ? -22.285 -26.614 26.718 1.00 47.21 15 THR G CA 1
ATOM 8158 C C . THR G 1 23 ? -23.098 -27.773 26.136 1.00 47.65 15 THR G C 1
ATOM 8159 O O . THR G 1 23 ? -23.646 -28.596 26.877 1.00 49.50 15 THR G O 1
ATOM 8163 N N . LYS G 1 24 ? -23.175 -27.819 24.808 1.00 47.79 16 LYS G N 1
ATOM 8164 C CA . LYS G 1 24 ? -23.812 -28.921 24.094 1.00 49.17 16 LYS G CA 1
ATOM 8165 C C . LYS G 1 24 ? -22.853 -30.101 23.965 1.00 47.62 16 LYS G C 1
ATOM 8166 O O . LYS G 1 24 ? -21.640 -29.917 23.846 1.00 46.56 16 LYS G O 1
ATOM 8172 N N . ALA G 1 25 ? -23.407 -31.310 23.988 1.00 47.71 17 ALA G N 1
ATOM 8173 C CA . ALA G 1 25 ? -22.616 -32.531 23.888 1.00 47.75 17 ALA G CA 1
ATOM 8174 C C . ALA G 1 25 ? -23.349 -33.606 23.095 1.00 49.20 17 ALA G C 1
ATOM 8175 O O . ALA G 1 25 ? -24.571 -33.552 22.944 1.00 51.05 17 ALA G O 1
ATOM 8177 N N . VAL G 1 26 ? -22.594 -34.573 22.577 1.00 49.35 18 VAL G N 1
ATOM 8178 C CA . VAL G 1 26 ? -23.186 -35.783 22.017 1.00 51.12 18 VAL G CA 1
ATOM 8179 C C . VAL G 1 26 ? -23.160 -36.882 23.075 1.00 51.69 18 VAL G C 1
ATOM 8180 O O . VAL G 1 26 ? -22.105 -37.203 23.626 1.00 51.34 18 VAL G O 1
ATOM 8184 N N . PHE G 1 27 ? -24.333 -37.431 23.372 1.00 53.38 19 PHE G N 1
ATOM 8185 C CA . PHE G 1 27 ? -24.446 -38.597 24.240 1.00 55.04 19 PHE G CA 1
ATOM 8186 C C . PHE G 1 27 ? -25.510 -39.538 23.694 1.00 57.67 19 PHE G C 1
ATOM 8187 O O . PHE G 1 27 ? -26.636 -39.117 23.413 1.00 59.18 19 PHE G O 1
ATOM 8195 N N . ASP G 1 28 ? -25.133 -40.807 23.541 1.00 59.43 20 ASP G N 1
ATOM 8196 C CA . ASP G 1 28 ? -26.008 -41.852 22.998 1.00 62.62 20 ASP G CA 1
ATOM 8197 C C . ASP G 1 28 ? -26.625 -41.446 21.652 1.00 63.48 20 ASP G C 1
ATOM 8198 O O . ASP G 1 28 ? -27.822 -41.631 21.415 1.00 64.90 20 ASP G O 1
ATOM 8203 N N . GLY G 1 29 ? -25.789 -40.876 20.784 1.00 62.26 21 GLY G N 1
ATOM 8204 C CA . GLY G 1 29 ? -26.199 -40.461 19.441 1.00 64.01 21 GLY G CA 1
ATOM 8205 C C . GLY G 1 29 ? -27.084 -39.227 19.374 1.00 65.73 21 GLY G C 1
ATOM 8206 O O . GLY G 1 29 ? -27.564 -38.866 18.298 1.00 67.54 21 GLY G O 1
ATOM 8207 N N . ASP G 1 30 ? -27.293 -38.576 20.516 1.00 65.75 22 ASP G N 1
ATOM 8208 C CA . ASP G 1 30 ? -28.185 -37.420 20.604 1.00 65.88 22 ASP G CA 1
ATOM 8209 C C . ASP G 1 30 ? -27.478 -36.169 21.115 1.00 62.58 22 ASP G C 1
ATOM 8210 O O . ASP G 1 30 ? -26.419 -36.256 21.740 1.00 60.82 22 ASP G O 1
ATOM 8215 N N . PHE G 1 31 ? -28.073 -35.009 20.839 1.00 60.10 23 PHE G N 1
ATOM 8216 C CA . PHE G 1 31 ? -27.566 -33.740 21.350 1.00 57.82 23 PHE G CA 1
ATOM 8217 C C . PHE G 1 31 ? -28.171 -33.434 22.714 1.00 57.50 23 PHE G C 1
ATOM 8218 O O . PHE G 1 31 ? -29.394 -33.407 22.870 1.00 59.73 23 PHE G O 1
ATOM 8226 N N . VAL G 1 32 ? -27.303 -33.218 23.700 1.00 55.92 24 VAL G N 1
ATOM 8227 C CA . VAL G 1 32 ? -27.725 -32.943 25.075 1.00 55.00 24 VAL G CA 1
ATOM 8228 C C . VAL G 1 32 ? -27.005 -31.722 25.641 1.00 54.04 24 VAL G C 1
ATOM 8229 O O . VAL G 1 32 ? -25.950 -31.323 25.138 1.00 51.62 24 VAL G O 1
ATOM 8233 N N . ASP G 1 33 ? -27.589 -31.135 26.683 1.00 55.36 25 ASP G N 1
ATOM 8234 C CA . ASP G 1 33 ? -26.950 -30.063 27.437 1.00 54.92 25 ASP G CA 1
ATOM 8235 C C . ASP G 1 33 ? -26.231 -30.656 28.637 1.00 54.28 25 ASP G C 1
ATOM 8236 O O . ASP G 1 33 ? -26.784 -31.496 29.347 1.00 56.56 25 ASP G O 1
ATOM 8241 N N . VAL G 1 34 ? -24.995 -30.221 28.855 1.00 53.25 26 VAL G N 1
ATOM 8242 C CA . VAL G 1 34 ? -24.209 -30.680 29.995 1.00 52.28 26 VAL G CA 1
ATOM 8243 C C . VAL G 1 34 ? -23.786 -29.481 30.839 1.00 52.04 26 VAL G C 1
ATOM 8244 O O . VAL G 1 34 ? -23.222 -28.519 30.321 1.00 51.39 26 VAL G O 1
ATOM 8248 N N . LYS G 1 35 ? -24.091 -29.546 32.132 1.00 53.86 27 LYS G N 1
ATOM 8249 C CA . LYS G 1 35 ? -23.674 -28.539 33.105 1.00 54.03 27 LYS G CA 1
ATOM 8250 C C . LYS G 1 35 ? -22.812 -29.226 34.152 1.00 51.93 27 LYS G C 1
ATOM 8251 O O . LYS G 1 35 ? -23.044 -30.393 34.477 1.00 51.86 27 LYS G O 1
ATOM 8257 N N . LEU G 1 36 ? -21.833 -28.502 34.692 1.00 50.30 28 LEU G N 1
ATOM 8258 C CA . LEU G 1 36 ? -21.019 -29.020 35.793 1.00 49.74 28 LEU G CA 1
ATOM 8259 C C . LEU G 1 36 ? -21.879 -29.344 37.016 1.00 50.30 28 LEU G C 1
ATOM 8260 O O . LEU G 1 36 ? -21.677 -30.373 37.662 1.00 50.83 28 LEU G O 1
ATOM 8265 N N . SER G 1 37 ? -22.848 -28.475 37.305 1.00 52.43 29 SER G N 1
ATOM 8266 C CA . SER G 1 37 ? -23.743 -28.632 38.459 1.00 53.45 29 SER G CA 1
ATOM 8267 C C . SER G 1 37 ? -24.620 -29.887 38.414 1.00 54.46 29 SER G C 1
ATOM 8268 O O . SER G 1 37 ? -25.194 -30.279 39.433 1.00 54.88 29 SER G O 1
ATOM 8271 N N . ASP G 1 38 ? -24.724 -30.511 37.239 1.00 53.73 30 ASP G N 1
ATOM 8272 C CA . ASP G 1 38 ? -25.441 -31.784 37.090 1.00 55.15 30 ASP G CA 1
ATOM 8273 C C . ASP G 1 38 ? -24.762 -32.915 37.865 1.00 55.31 30 ASP G C 1
ATOM 8274 O O . ASP G 1 38 ? -25.407 -33.900 38.226 1.00 55.14 30 ASP G O 1
ATOM 8279 N N . TYR G 1 39 ? -23.462 -32.766 38.110 1.00 54.35 31 TYR G N 1
ATOM 8280 C CA . TYR G 1 39 ? -22.653 -33.837 38.686 1.00 55.25 31 TYR G CA 1
ATOM 8281 C C . TYR G 1 39 ? -22.296 -33.610 40.152 1.00 56.22 31 TYR G C 1
ATOM 8282 O O . TYR G 1 39 ? -21.402 -34.266 40.689 1.00 57.92 31 TYR G O 1
ATOM 8291 N N . LYS G 1 40 ? -23.006 -32.684 40.791 1.00 57.56 32 LYS G N 1
ATOM 8292 C CA . LYS G 1 40 ? -22.882 -32.452 42.223 1.00 59.62 32 LYS G CA 1
ATOM 8293 C C . LYS G 1 40 ? -23.167 -33.759 42.965 1.00 59.52 32 LYS G C 1
ATOM 8294 O O . LYS G 1 40 ? -24.147 -34.445 42.672 1.00 58.67 32 LYS G O 1
ATOM 8300 N N . GLY G 1 41 ? -22.295 -34.106 43.907 1.00 58.60 33 GLY G N 1
ATOM 8301 C CA . GLY G 1 41 ? -22.407 -35.368 44.636 1.00 57.74 33 GLY G CA 1
ATOM 8302 C C . GLY G 1 41 ? -21.608 -36.505 44.018 1.00 57.52 33 GLY G C 1
ATOM 8303 O O . GLY G 1 41 ? -21.598 -37.615 44.550 1.00 58.08 33 GLY G O 1
ATOM 8304 N N . LYS G 1 42 ? -20.939 -36.227 42.899 1.00 55.77 34 LYS G N 1
ATOM 8305 C CA . LYS G 1 42 ? -20.118 -37.217 42.196 1.00 54.19 34 LYS G CA 1
ATOM 8306 C C . LYS G 1 42 ? -18.745 -36.658 41.867 1.00 51.69 34 LYS G C 1
ATOM 8307 O O . LYS G 1 42 ? -18.593 -35.453 41.673 1.00 51.77 34 LYS G O 1
ATOM 8313 N N . TYR G 1 43 ? -17.750 -37.539 41.789 1.00 49.67 35 TYR G N 1
ATOM 8314 C CA . TYR G 1 43 ? -16.465 -37.184 41.187 1.00 46.65 35 TYR G CA 1
ATOM 8315 C C . TYR G 1 43 ? -16.617 -37.073 39.674 1.00 46.00 35 TYR G C 1
ATOM 8316 O O . TYR G 1 43 ? -17.342 -37.856 39.059 1.00 47.56 35 TYR G O 1
ATOM 8325 N N . VAL G 1 44 ? -15.944 -36.088 39.086 1.00 43.31 36 VAL G N 1
ATOM 8326 C CA . VAL G 1 44 ? -15.986 -35.866 37.642 1.00 41.90 36 VAL G CA 1
ATOM 8327 C C . VAL G 1 44 ? -14.575 -35.873 37.084 1.00 40.56 36 VAL G C 1
ATOM 8328 O O . VAL G 1 44 ? -13.684 -35.226 37.632 1.00 42.05 36 VAL G O 1
ATOM 8332 N N . VAL G 1 45 ? -14.380 -36.624 36.004 1.00 40.25 37 VAL G N 1
ATOM 8333 C CA . VAL G 1 45 ? -13.170 -36.531 35.200 1.00 38.55 37 VAL G CA 1
ATOM 8334 C C . VAL G 1 45 ? -13.540 -35.814 33.908 1.00 38.92 37 VAL G C 1
ATOM 8335 O O . VAL G 1 45 ? -14.374 -36.294 33.134 1.00 39.55 37 VAL G O 1
ATOM 8339 N N . LEU G 1 46 ? -12.945 -34.643 33.703 1.00 37.37 38 LEU G N 1
ATOM 8340 C CA . LEU G 1 46 ? -13.104 -33.902 32.464 1.00 36.17 38 LEU G CA 1
ATOM 8341 C C . LEU G 1 46 ? -11.778 -33.946 31.735 1.00 36.03 38 LEU G C 1
ATOM 8342 O O . LEU G 1 46 ? -10.758 -33.507 32.266 1.00 35.11 38 LEU G O 1
ATOM 8347 N N . PHE G 1 47 ? -11.785 -34.495 30.528 1.00 36.89 39 PHE G N 1
ATOM 8348 C CA . PHE G 1 47 ? -10.564 -34.524 29.741 1.00 37.37 39 PHE G CA 1
ATOM 8349 C C . PHE G 1 47 ? -10.765 -33.934 28.352 1.00 38.06 39 PHE G C 1
ATOM 8350 O O . PHE G 1 47 ? -11.839 -34.062 27.759 1.00 39.27 39 PHE G O 1
ATOM 8358 N N . PHE G 1 48 ? -9.714 -33.286 27.857 1.00 37.61 40 PHE G N 1
ATOM 8359 C CA . PHE G 1 48 ? -9.741 -32.567 26.597 1.00 38.24 40 PHE G CA 1
ATOM 8360 C C . PHE G 1 48 ? -8.895 -33.290 25.566 1.00 38.92 40 PHE G C 1
ATOM 8361 O O . PHE G 1 48 ? -7.885 -33.907 25.901 1.00 39.95 40 PHE G O 1
ATOM 8369 N N . TYR G 1 49 ? -9.308 -33.204 24.307 1.00 39.10 41 TYR G N 1
ATOM 8370 C CA . TYR G 1 49 ? -8.489 -33.689 23.207 1.00 39.45 41 TYR G CA 1
ATOM 8371 C C . TYR G 1 49 ? -8.461 -32.626 22.110 1.00 39.79 41 TYR G C 1
ATOM 8372 O O . TYR G 1 49 ? -9.336 -31.762 22.078 1.00 39.46 41 TYR G O 1
ATOM 8381 N N . PRO G 1 50 ? -7.445 -32.669 21.228 1.00 39.96 42 PRO G N 1
ATOM 8382 C CA . PRO G 1 50 ? -7.265 -31.597 20.244 1.00 40.10 42 PRO G CA 1
ATOM 8383 C C . PRO G 1 50 ? -8.314 -31.541 19.130 1.00 41.67 42 PRO G C 1
ATOM 8384 O O . PRO G 1 50 ? -8.960 -30.507 18.948 1.00 40.86 42 PRO G O 1
ATOM 8388 N N . LEU G 1 51 ? -8.474 -32.635 18.386 1.00 43.01 43 LEU G N 1
ATOM 8389 C CA . LEU G 1 51 ? -9.199 -32.585 17.116 1.00 43.75 43 LEU G CA 1
ATOM 8390 C C . LEU G 1 51 ? -9.976 -33.850 16.773 1.00 44.53 43 LEU G C 1
ATOM 8391 O O . LEU G 1 51 ? -9.463 -34.964 16.903 1.00 45.44 43 LEU G O 1
ATOM 8396 N N . ASP G 1 52 ? -11.209 -33.665 16.306 1.00 44.72 44 ASP G N 1
ATOM 8397 C CA . ASP G 1 52 ? -11.943 -34.735 15.637 1.00 44.80 44 ASP G CA 1
ATOM 8398 C C . ASP G 1 52 ? -11.255 -35.085 14.318 1.00 46.23 44 ASP G C 1
ATOM 8399 O O . ASP G 1 52 ? -10.581 -34.241 13.719 1.00 45.87 44 ASP G O 1
ATOM 8404 N N . PHE G 1 53 ? -11.414 -36.338 13.889 1.00 47.21 45 PHE G N 1
ATOM 8405 C CA . PHE G 1 53 ? -10.982 -36.811 12.560 1.00 49.89 45 PHE G CA 1
ATOM 8406 C C . PHE G 1 53 ? -9.477 -36.774 12.267 1.00 51.43 45 PHE G C 1
ATOM 8407 O O . PHE G 1 53 ? -9.075 -36.655 11.109 1.00 53.45 45 PHE G O 1
ATOM 8415 N N . THR G 1 54 ? -8.646 -36.881 13.299 1.00 54.20 46 THR G N 1
ATOM 8416 C CA . THR G 1 54 ? -7.197 -36.952 13.092 1.00 57.93 46 THR G CA 1
ATOM 8417 C C . THR G 1 54 ? -6.812 -38.288 12.463 1.00 61.64 46 THR G C 1
ATOM 8418 O O . THR G 1 54 ? -7.523 -39.281 12.630 1.00 62.50 46 THR G O 1
ATOM 8422 N N . PHE G 1 55 ? -5.696 -38.303 11.736 1.00 64.79 47 PHE G N 1
ATOM 8423 C CA . PHE G 1 55 ? -5.214 -39.519 11.077 1.00 68.58 47 PHE G CA 1
ATOM 8424 C C . PHE G 1 55 ? -4.727 -40.565 12.078 1.00 70.28 47 PHE G C 1
ATOM 8425 O O . PHE G 1 55 ? -4.729 -41.762 11.783 1.00 72.69 47 PHE G O 1
ATOM 8433 N N . VAL G 1 56 ? -4.309 -40.106 13.255 1.00 70.84 48 VAL G N 1
ATOM 8434 C CA . VAL G 1 56 ? -3.899 -40.996 14.335 1.00 73.15 48 VAL G CA 1
ATOM 8435 C C . VAL G 1 56 ? -5.145 -41.574 15.000 1.00 73.49 48 VAL G C 1
ATOM 8436 O O . VAL G 1 56 ? -6.039 -40.828 15.410 1.00 74.41 48 VAL G O 1
ATOM 8440 N N . CYS G 1 57 ? -5.195 -42.902 15.099 1.00 73.87 49 CYS G N 1
ATOM 8441 C CA . CYS G 1 57 ? -6.323 -43.608 15.716 1.00 74.09 49 CYS G CA 1
ATOM 8442 C C . CYS G 1 57 ? -6.569 -43.179 17.172 1.00 69.10 49 CYS G C 1
ATOM 8443 O O . CYS G 1 57 ? -5.645 -43.188 17.988 1.00 68.46 49 CYS G O 1
ATOM 8446 N N . PRO G 1 58 ? -7.824 -42.804 17.496 1.00 65.54 50 PRO G N 1
ATOM 8447 C CA . PRO G 1 58 ? -8.174 -42.204 18.790 1.00 62.85 50 PRO G CA 1
ATOM 8448 C C . PRO G 1 58 ? -8.291 -43.212 19.941 1.00 61.47 50 PRO G C 1
ATOM 8449 O O . PRO G 1 58 ? -9.303 -43.230 20.655 1.00 58.87 50 PRO G O 1
ATOM 8453 N N . THR G 1 59 ? -7.251 -44.024 20.127 1.00 60.90 51 THR G N 1
ATOM 8454 C CA . THR G 1 59 ? -7.268 -45.105 21.115 1.00 60.49 51 THR G CA 1
ATOM 8455 C C . THR G 1 59 ? -7.409 -44.621 22.560 1.00 58.55 51 THR G C 1
ATOM 8456 O O . THR G 1 59 ? -8.168 -45.207 23.337 1.00 56.73 51 THR G O 1
ATOM 8460 N N . GLU G 1 60 ? -6.700 -43.548 22.915 1.00 57.13 52 GLU G N 1
ATOM 8461 C CA . GLU G 1 60 ? -6.766 -43.014 24.280 1.00 55.87 52 GLU G CA 1
ATOM 8462 C C . GLU G 1 60 ? -8.169 -42.525 24.650 1.00 54.40 52 GLU G C 1
ATOM 8463 O O . GLU G 1 60 ? -8.619 -42.732 25.777 1.00 55.72 52 GLU G O 1
ATOM 8469 N N . ILE G 1 61 ? -8.852 -41.893 23.695 1.00 52.68 53 ILE G N 1
ATOM 8470 C CA . ILE G 1 61 ? -10.229 -41.433 23.883 1.00 51.77 53 ILE G CA 1
ATOM 8471 C C . ILE G 1 61 ? -11.174 -42.632 23.999 1.00 52.56 53 ILE G C 1
ATOM 8472 O O . ILE G 1 61 ? -12.030 -42.680 24.888 1.00 52.61 53 ILE G O 1
ATOM 8477 N N . ILE G 1 62 ? -11.001 -43.595 23.096 1.00 51.67 54 ILE G N 1
ATOM 8478 C CA . ILE G 1 62 ? -11.788 -44.827 23.088 1.00 51.18 54 ILE G CA 1
ATOM 8479 C C . ILE G 1 62 ? -11.636 -45.600 24.404 1.00 50.85 54 ILE G C 1
ATOM 8480 O O . ILE G 1 62 ? -12.618 -46.138 24.928 1.00 51.02 54 ILE G O 1
ATOM 8485 N N . ALA G 1 63 ? -10.416 -45.623 24.942 1.00 48.67 55 ALA G N 1
ATOM 8486 C CA . ALA G 1 63 ? -10.131 -46.301 26.210 1.00 48.01 55 ALA G CA 1
ATOM 8487 C C . ALA G 1 63 ? -11.014 -45.813 27.362 1.00 47.06 55 ALA G C 1
ATOM 8488 O O . ALA G 1 63 ? -11.482 -46.619 28.165 1.00 48.73 55 ALA G O 1
ATOM 8490 N N . PHE G 1 64 ? -11.244 -44.503 27.433 1.00 45.50 56 PHE G N 1
ATOM 8491 C CA . PHE G 1 64 ? -12.082 -43.924 28.489 1.00 45.53 56 PHE G CA 1
ATOM 8492 C C . PHE G 1 64 ? -13.561 -44.282 28.335 1.00 46.89 56 PHE G C 1
ATOM 8493 O O . PHE G 1 64 ? -14.290 -44.356 29.328 1.00 47.25 56 PHE G O 1
ATOM 8501 N N . SER G 1 65 ? -13.988 -44.509 27.093 1.00 47.31 57 SER G N 1
ATOM 8502 C CA . SER G 1 65 ? -15.342 -44.970 26.799 1.00 48.70 57 SER G CA 1
ATOM 8503 C C . SER G 1 65 ? -15.494 -46.469 27.068 1.00 50.22 57 SER G C 1
ATOM 8504 O O . SER G 1 65 ? -16.432 -46.885 27.749 1.00 50.37 57 SER G O 1
ATOM 8507 N N . ASP G 1 66 ? -14.570 -47.265 26.527 1.00 51.02 58 ASP G N 1
ATOM 8508 C CA . ASP G 1 66 ? -14.559 -48.718 26.720 1.00 53.25 58 ASP G CA 1
ATOM 8509 C C . ASP G 1 66 ? -14.514 -49.112 28.194 1.00 54.03 58 ASP G C 1
ATOM 8510 O O . ASP G 1 66 ? -15.164 -50.074 28.605 1.00 56.04 58 ASP G O 1
ATOM 8515 N N . ARG G 1 67 ? -13.746 -48.363 28.982 1.00 52.48 59 ARG G N 1
ATOM 8516 C CA . ARG G 1 67 ? -13.555 -48.678 30.396 1.00 52.10 59 ARG G CA 1
ATOM 8517 C C . ARG G 1 67 ? -14.408 -47.820 31.332 1.00 51.21 59 ARG G C 1
ATOM 8518 O O . ARG G 1 67 ? -14.125 -47.734 32.530 1.00 51.36 59 ARG G O 1
ATOM 8526 N N . PHE G 1 68 ? -15.461 -47.202 30.794 1.00 50.68 60 PHE G N 1
ATOM 8527 C CA . PHE G 1 68 ? -16.366 -46.391 31.616 1.00 50.69 60 PHE G CA 1
ATOM 8528 C C . PHE G 1 68 ? -17.087 -47.169 32.730 1.00 52.58 60 PHE G C 1
ATOM 8529 O O . PHE G 1 68 ? -17.326 -46.607 33.802 1.00 52.86 60 PHE G O 1
ATOM 8537 N N . PRO G 1 69 ? -17.448 -48.450 32.485 1.00 54.12 61 PRO G N 1
ATOM 8538 C CA . PRO G 1 69 ? -17.988 -49.264 33.579 1.00 55.89 61 PRO G CA 1
ATOM 8539 C C . PRO G 1 69 ? -17.158 -49.199 34.868 1.00 55.87 61 PRO G C 1
ATOM 8540 O O . PRO G 1 69 ? -17.729 -49.140 35.958 1.00 57.23 61 PRO G O 1
ATOM 8544 N N . GLU G 1 70 ? -15.831 -49.194 34.736 1.00 55.31 62 GLU G N 1
ATOM 8545 C CA . GLU G 1 70 ? -14.926 -49.080 35.886 1.00 54.83 62 GLU G CA 1
ATOM 8546 C C . GLU G 1 70 ? -15.089 -47.747 36.624 1.00 53.40 62 GLU G C 1
ATOM 8547 O O . GLU G 1 70 ? -14.982 -47.697 37.852 1.00 53.34 62 GLU G O 1
ATOM 8553 N N . PHE G 1 71 ? -15.348 -46.676 35.872 1.00 50.66 63 PHE G N 1
ATOM 8554 C CA . PHE G 1 71 ? -15.614 -45.365 36.461 1.00 50.25 63 PHE G CA 1
ATOM 8555 C C . PHE G 1 71 ? -16.997 -45.307 37.107 1.00 52.47 63 PHE G C 1
ATOM 8556 O O . PHE G 1 71 ? -17.145 -44.778 38.212 1.00 52.43 63 PHE G O 1
ATOM 8564 N N . LYS G 1 72 ? -18.000 -45.859 36.423 1.00 54.76 64 LYS G N 1
ATOM 8565 C CA . LYS G 1 72 ? -19.366 -45.887 36.947 1.00 57.64 64 LYS G CA 1
ATOM 8566 C C . LYS G 1 72 ? -19.463 -46.748 38.209 1.00 59.20 64 LYS G C 1
ATOM 8567 O O . LYS G 1 72 ? -20.248 -46.449 39.111 1.00 60.15 64 LYS G O 1
ATOM 8573 N N . ASN G 1 73 ? -18.660 -47.811 38.259 1.00 59.33 65 ASN G N 1
ATOM 8574 C CA . ASN G 1 73 ? -18.512 -48.644 39.454 1.00 60.90 65 ASN G CA 1
ATOM 8575 C C . ASN G 1 73 ? -18.089 -47.816 40.671 1.00 59.96 65 ASN G C 1
ATOM 8576 O O . ASN G 1 73 ? -18.485 -48.108 41.801 1.00 60.63 65 ASN G O 1
ATOM 8581 N N . LEU G 1 74 ? -17.290 -46.780 40.421 1.00 57.54 66 LEU G N 1
ATOM 8582 C CA . LEU G 1 74 ? -16.799 -45.888 41.470 1.00 56.29 66 LEU G CA 1
ATOM 8583 C C . LEU G 1 74 ? -17.642 -44.618 41.607 1.00 56.29 66 LEU G C 1
ATOM 8584 O O . LEU G 1 74 ? -17.246 -43.683 42.311 1.00 55.36 66 LEU G O 1
ATOM 8589 N N . ASN G 1 75 ? -18.797 -44.594 40.936 1.00 56.45 67 ASN G N 1
ATOM 8590 C CA . ASN G 1 75 ? -19.688 -43.428 40.910 1.00 55.55 67 ASN G CA 1
ATOM 8591 C C . ASN G 1 75 ? -18.984 -42.168 40.387 1.00 53.75 67 ASN G C 1
ATOM 8592 O O . ASN G 1 75 ? -19.086 -41.085 40.971 1.00 53.93 67 ASN G O 1
ATOM 8597 N N . VAL G 1 76 ? -18.264 -42.332 39.279 1.00 51.25 68 VAL G N 1
ATOM 8598 C CA . VAL G 1 76 ? -17.495 -41.253 38.666 1.00 48.62 68 VAL G CA 1
ATOM 8599 C C . VAL G 1 76 ? -17.997 -40.978 37.252 1.00 47.84 68 VAL G C 1
ATOM 8600 O O . VAL G 1 76 ? -18.115 -41.898 36.438 1.00 47.14 68 VAL G O 1
ATOM 8604 N N . ALA G 1 77 ? -18.288 -39.708 36.973 1.00 46.83 69 ALA G N 1
ATOM 8605 C CA . ALA G 1 77 ? -18.663 -39.265 35.634 1.00 46.55 69 ALA G CA 1
ATOM 8606 C C . ALA G 1 77 ? -17.423 -38.920 34.812 1.00 44.70 69 ALA G C 1
ATOM 8607 O O . ALA G 1 77 ? -16.472 -38.324 35.327 1.00 44.41 69 ALA G O 1
ATOM 8609 N N . VAL G 1 78 ? -17.436 -39.313 33.541 1.00 43.95 70 VAL G N 1
ATOM 8610 C CA . VAL G 1 78 ? -16.337 -39.026 32.620 1.00 41.89 70 VAL G CA 1
ATOM 8611 C C . VAL G 1 78 ? -16.847 -38.206 31.439 1.00 42.26 70 VAL G C 1
ATOM 8612 O O . VAL G 1 78 ? -17.827 -38.582 30.787 1.00 43.96 70 VAL G O 1
ATOM 8616 N N . LEU G 1 79 ? -16.176 -37.085 31.174 1.00 41.25 71 LEU G N 1
ATOM 8617 C CA . LEU G 1 79 ? -16.564 -36.179 30.098 1.00 41.12 71 LEU G CA 1
ATOM 8618 C C . LEU G 1 79 ? -15.391 -35.882 29.167 1.00 40.32 71 LEU G C 1
ATOM 8619 O O . LEU G 1 79 ? -14.323 -35.455 29.615 1.00 39.50 71 LEU G O 1
ATOM 8624 N N . ALA G 1 80 ? -15.596 -36.122 27.874 1.00 40.35 72 ALA G N 1
ATOM 8625 C CA . ALA G 1 80 ? -14.629 -35.727 26.851 1.00 40.29 72 ALA G CA 1
ATOM 8626 C C . ALA G 1 80 ? -15.043 -34.386 26.251 1.00 41.03 72 ALA G C 1
ATOM 8627 O O . ALA G 1 80 ? -16.230 -34.064 26.203 1.00 42.62 72 ALA G O 1
ATOM 8629 N N . CYS G 1 81 ? -14.062 -33.608 25.800 1.00 40.86 73 CYS G N 1
ATOM 8630 C CA . CYS G 1 81 ? -14.315 -32.268 25.274 1.00 39.95 73 CYS G CA 1
ATOM 8631 C C . CYS G 1 81 ? -13.249 -31.867 24.262 1.00 39.46 73 CYS G C 1
ATOM 8632 O O . CYS G 1 81 ? -12.065 -32.140 24.458 1.00 39.02 73 CYS G O 1
ATOM 8635 N N . SER G 1 82 ? -13.684 -31.238 23.173 1.00 39.64 74 SER G N 1
ATOM 8636 C CA . SER G 1 82 ? -12.773 -30.618 22.207 1.00 39.36 74 SER G CA 1
ATOM 8637 C C . SER G 1 82 ? -13.416 -29.360 21.628 1.00 38.93 74 SER G C 1
ATOM 8638 O O . SER G 1 82 ? -14.610 -29.123 21.828 1.00 38.79 74 SER G O 1
ATOM 8641 N N . THR G 1 83 ? -12.627 -28.563 20.910 1.00 39.12 75 THR G N 1
ATOM 8642 C CA . THR G 1 83 ? -13.120 -27.312 20.324 1.00 40.72 75 THR G CA 1
ATOM 8643 C C . THR G 1 83 ? -13.969 -27.525 19.060 1.00 42.30 75 THR G C 1
ATOM 8644 O O . THR G 1 83 ? -14.468 -26.560 18.468 1.00 43.21 75 THR G O 1
ATOM 8648 N N . ASP G 1 84 ? -14.132 -28.786 18.662 1.00 42.52 76 ASP G N 1
ATOM 8649 C CA . ASP G 1 84 ? -14.963 -29.154 17.517 1.00 44.45 76 ASP G CA 1
ATOM 8650 C C . ASP G 1 84 ? -16.440 -29.026 17.856 1.00 44.80 76 ASP G C 1
ATOM 8651 O O . ASP G 1 84 ? -16.823 -29.055 19.029 1.00 45.07 76 ASP G O 1
ATOM 8656 N N . SER G 1 85 ? -17.264 -28.896 16.820 1.00 45.06 77 SER G N 1
ATOM 8657 C CA . SER G 1 85 ? -18.704 -28.777 16.992 1.00 44.42 77 SER G CA 1
ATOM 8658 C C . SER G 1 85 ? -19.335 -30.114 17.346 1.00 44.86 77 SER G C 1
ATOM 8659 O O . SER G 1 85 ? -18.727 -31.178 17.184 1.00 44.83 77 SER G O 1
ATOM 8662 N N . VAL G 1 86 ? -20.573 -30.037 17.812 1.00 44.79 78 VAL G N 1
ATOM 8663 C CA . VAL G 1 86 ? -21.357 -31.203 18.159 1.00 46.11 78 VAL G CA 1
ATOM 8664 C C . VAL G 1 86 ? -21.676 -32.021 16.897 1.00 47.80 78 VAL G C 1
ATOM 8665 O O . VAL G 1 86 ? -21.871 -33.237 16.967 1.00 48.44 78 VAL G O 1
ATOM 8669 N N . PHE G 1 87 ? -21.688 -31.343 15.747 1.00 47.46 79 PHE G N 1
ATOM 8670 C CA . PHE G 1 87 ? -21.979 -31.970 14.461 1.00 48.08 79 PHE G CA 1
ATOM 8671 C C . PHE G 1 87 ? -20.834 -32.849 13.969 1.00 48.55 79 PHE G C 1
ATOM 8672 O O . PHE G 1 87 ? -21.065 -33.961 13.490 1.00 49.53 79 PHE G O 1
ATOM 8680 N N . SER G 1 88 ? -19.602 -32.361 14.092 1.00 48.09 80 SER G N 1
ATOM 8681 C CA . SER G 1 88 ? -18.450 -33.171 13.711 1.00 48.48 80 SER G CA 1
ATOM 8682 C C . SER G 1 88 ? -18.147 -34.255 14.755 1.00 47.06 80 SER G C 1
ATOM 8683 O O . SER G 1 88 ? -17.561 -35.285 14.421 1.00 47.36 80 SER G O 1
ATOM 8686 N N . HIS G 1 89 ? -18.565 -34.028 16.003 1.00 45.69 81 HIS G N 1
ATOM 8687 C CA . HIS G 1 89 ? -18.523 -35.071 17.034 1.00 45.65 81 HIS G CA 1
ATOM 8688 C C . HIS G 1 89 ? -19.371 -36.240 16.618 1.00 47.49 81 HIS G C 1
ATOM 8689 O O . HIS G 1 89 ? -18.904 -37.381 16.601 1.00 47.13 81 HIS G O 1
ATOM 8696 N N . LEU G 1 90 ? -20.626 -35.951 16.272 1.00 48.77 82 LEU G N 1
ATOM 8697 C CA . LEU G 1 90 ? -21.594 -36.965 15.867 1.00 50.79 82 LEU G CA 1
ATOM 8698 C C . LEU G 1 90 ? -21.136 -37.737 14.630 1.00 51.65 82 LEU G C 1
ATOM 8699 O O . LEU G 1 90 ? -21.278 -38.959 14.571 1.00 52.16 82 LEU G O 1
ATOM 8704 N N . ALA G 1 91 ? -20.583 -37.016 13.657 1.00 50.98 83 ALA G N 1
ATOM 8705 C CA . ALA G 1 91 ? -20.078 -37.621 12.426 1.00 51.86 83 ALA G CA 1
ATOM 8706 C C . ALA G 1 91 ? -18.913 -38.572 12.695 1.00 51.65 83 ALA G C 1
ATOM 8707 O O . ALA G 1 91 ? -18.791 -39.613 12.049 1.00 53.14 83 ALA G O 1
ATOM 8709 N N . TRP G 1 92 ? -18.067 -38.207 13.655 1.00 50.21 84 TRP G N 1
ATOM 8710 C CA . TRP G 1 92 ? -16.920 -39.028 14.032 1.00 50.15 84 TRP G CA 1
ATOM 8711 C C . TRP G 1 92 ? -17.341 -40.225 14.833 1.00 50.36 84 TRP G C 1
ATOM 8712 O O . TRP G 1 92 ? -16.738 -41.295 14.729 1.00 50.59 84 TRP G O 1
ATOM 8723 N N . ILE G 1 93 ? -18.383 -40.043 15.642 1.00 49.82 85 ILE G N 1
ATOM 8724 C CA . ILE G 1 93 ? -19.007 -41.131 16.387 1.00 50.37 85 ILE G CA 1
ATOM 8725 C C . ILE G 1 93 ? -19.678 -42.121 15.426 1.00 52.65 85 ILE G C 1
ATOM 8726 O O . ILE G 1 93 ? -19.598 -43.334 15.624 1.00 53.72 85 ILE G O 1
ATOM 8731 N N . ASN G 1 94 ? -20.307 -41.595 14.377 1.00 53.80 86 ASN G N 1
ATOM 8732 C CA . ASN G 1 94 ? -20.957 -42.422 13.357 1.00 56.37 86 ASN G CA 1
ATOM 8733 C C . ASN G 1 94 ? -19.992 -43.056 12.354 1.00 57.66 86 ASN G C 1
ATOM 8734 O O . ASN G 1 94 ? -20.412 -43.801 11.466 1.00 59.49 86 ASN G O 1
ATOM 8739 N N . THR G 1 95 ? -18.705 -42.746 12.492 1.00 56.78 87 THR G N 1
ATOM 8740 C CA . THR G 1 95 ? -17.665 -43.402 11.713 1.00 58.01 87 THR G CA 1
ATOM 8741 C C . THR G 1 95 ? -17.169 -44.615 12.501 1.00 58.77 87 THR G C 1
ATOM 8742 O O . THR G 1 95 ? -16.692 -44.465 13.628 1.00 57.99 87 THR G O 1
ATOM 8746 N N . PRO G 1 96 ? -17.302 -45.824 11.921 1.00 61.11 88 PRO G N 1
ATOM 8747 C CA . PRO G 1 96 ? -16.817 -47.053 12.558 1.00 62.55 88 PRO G CA 1
ATOM 8748 C C . PRO G 1 96 ? -15.329 -46.987 12.901 1.00 62.34 88 PRO G C 1
ATOM 8749 O O . PRO G 1 96 ? -14.548 -46.374 12.168 1.00 62.40 88 PRO G O 1
ATOM 8753 N N . ARG G 1 97 ? -14.954 -47.622 14.008 1.00 62.85 89 ARG G N 1
ATOM 8754 C CA . ARG G 1 97 ? -13.578 -47.584 14.513 1.00 64.61 89 ARG G CA 1
ATOM 8755 C C . ARG G 1 97 ? -12.541 -48.178 13.560 1.00 67.55 89 ARG G C 1
ATOM 8756 O O . ARG G 1 97 ? -11.368 -47.805 13.609 1.00 67.30 89 ARG G O 1
ATOM 8764 N N . LYS G 1 98 ? -12.978 -49.094 12.696 1.00 72.33 90 LYS G N 1
ATOM 8765 C CA . LYS G 1 98 ? -12.102 -49.686 11.680 1.00 76.62 90 LYS G CA 1
ATOM 8766 C C . LYS G 1 98 ? -11.739 -48.694 10.570 1.00 77.58 90 LYS G C 1
ATOM 8767 O O . LYS G 1 98 ? -10.794 -48.920 9.813 1.00 79.47 90 LYS G O 1
ATOM 8773 N N . HIS G 1 99 ? -12.494 -47.600 10.485 1.00 77.75 91 HIS G N 1
ATOM 8774 C CA . HIS G 1 99 ? -12.189 -46.510 9.562 1.00 78.26 91 HIS G CA 1
ATOM 8775 C C . HIS G 1 99 ? -11.665 -45.295 10.284 1.00 75.93 91 HIS G C 1
ATOM 8776 O O . HIS G 1 99 ? -11.660 -44.189 9.738 1.00 76.41 91 HIS G O 1
ATOM 8783 N N . GLY G 1 100 ? -11.218 -45.496 11.523 1.00 73.23 92 GLY G N 1
ATOM 8784 C CA . GLY G 1 100 ? -10.579 -44.440 12.310 1.00 69.18 92 GLY G CA 1
ATOM 8785 C C . GLY G 1 100 ? -11.516 -43.521 13.075 1.00 66.46 92 GLY G C 1
ATOM 8786 O O . GLY G 1 100 ? -11.093 -42.472 13.568 1.00 64.82 92 GLY G O 1
ATOM 8787 N N . GLY G 1 101 ? -12.784 -43.908 13.182 1.00 64.45 93 GLY G N 1
ATOM 8788 C CA . GLY G 1 101 ? -13.765 -43.122 13.923 1.00 62.18 93 GLY G CA 1
ATOM 8789 C C . GLY G 1 101 ? -13.780 -43.445 15.405 1.00 61.61 93 GLY G C 1
ATOM 8790 O O . GLY G 1 101 ? -13.005 -44.281 15.876 1.00 62.32 93 GLY G O 1
ATOM 8791 N N . LEU G 1 102 ? -14.663 -42.776 16.143 1.00 59.59 94 LEU G N 1
ATOM 8792 C CA . LEU G 1 102 ? -14.831 -43.031 17.573 1.00 58.67 94 LEU G CA 1
ATOM 8793 C C . LEU G 1 102 ? -15.746 -44.218 17.847 1.00 60.08 94 LEU G C 1
ATOM 8794 O O . LEU G 1 102 ? -15.647 -44.850 18.900 1.00 60.02 94 LEU G O 1
ATOM 8799 N N . GLY G 1 103 ? -16.640 -44.507 16.904 1.00 60.92 95 GLY G N 1
ATOM 8800 C CA . GLY G 1 103 ? -17.643 -45.555 17.080 1.00 62.94 95 GLY G CA 1
ATOM 8801 C C . GLY G 1 103 ? -18.596 -45.219 18.212 1.00 63.36 95 GLY G C 1
ATOM 8802 O O . GLY G 1 103 ? -18.828 -44.045 18.511 1.00 61.68 95 GLY G O 1
ATOM 8803 N N . ASP G 1 104 ? -19.140 -46.253 18.845 1.00 66.73 96 ASP G N 1
ATOM 8804 C CA . ASP G 1 104 ? -20.017 -46.083 20.000 1.00 69.52 96 ASP G CA 1
ATOM 8805 C C . ASP G 1 104 ? -19.267 -45.491 21.185 1.00 66.00 96 ASP G C 1
ATOM 8806 O O . ASP G 1 104 ? -18.283 -46.065 21.653 1.00 67.08 96 ASP G O 1
ATOM 8811 N N . MET G 1 105 ? -19.730 -44.337 21.656 1.00 62.15 97 MET G N 1
ATOM 8812 C CA . MET G 1 105 ? -19.167 -43.711 22.848 1.00 59.08 97 MET G CA 1
ATOM 8813 C C . MET G 1 105 ? -20.129 -43.864 24.020 1.00 59.46 97 MET G C 1
ATOM 8814 O O . MET G 1 105 ? -21.321 -43.568 23.900 1.00 60.56 97 MET G O 1
ATOM 8819 N N . LYS G 1 106 ? -19.605 -44.348 25.142 1.00 58.31 98 LYS G N 1
ATOM 8820 C CA . LYS G 1 106 ? -20.396 -44.544 26.354 1.00 58.17 98 LYS G CA 1
ATOM 8821 C C . LYS G 1 106 ? -20.347 -43.310 27.249 1.00 55.47 98 LYS G C 1
ATOM 8822 O O . LYS G 1 106 ? -20.997 -43.267 28.292 1.00 56.58 98 LYS G O 1
ATOM 8828 N N . ILE G 1 107 ? -19.572 -42.310 26.833 1.00 51.93 99 ILE G N 1
ATOM 8829 C CA . ILE G 1 107 ? -19.424 -41.065 27.587 1.00 49.12 99 ILE G CA 1
ATOM 8830 C C . ILE G 1 107 ? -19.871 -39.858 26.757 1.00 48.19 99 ILE G C 1
ATOM 8831 O O . ILE G 1 107 ? -19.778 -39.889 25.528 1.00 48.53 99 ILE G O 1
ATOM 8836 N N . PRO G 1 108 ? -20.367 -38.794 27.424 1.00 47.41 100 PRO G N 1
ATOM 8837 C CA . PRO G 1 108 ? -20.716 -37.574 26.694 1.00 46.38 100 PRO G CA 1
ATOM 8838 C C . PRO G 1 108 ? -19.475 -36.932 26.078 1.00 44.29 100 PRO G C 1
ATOM 8839 O O . PRO G 1 108 ? -18.422 -36.896 26.714 1.00 43.78 100 PRO G O 1
ATOM 8843 N N . VAL G 1 109 ? -19.598 -36.461 24.840 1.00 42.82 101 VAL G N 1
ATOM 8844 C CA . VAL G 1 109 ? -18.510 -35.742 24.176 1.00 41.53 101 VAL G CA 1
ATOM 8845 C C . VAL G 1 109 ? -18.934 -34.288 23.976 1.00 41.87 101 VAL G C 1
ATOM 8846 O O . VAL G 1 109 ? -19.813 -33.989 23.164 1.00 42.53 101 VAL G O 1
ATOM 8850 N N . LEU G 1 110 ? -18.301 -33.398 24.735 1.00 41.64 102 LEU G N 1
ATOM 8851 C CA . LEU G 1 110 ? -18.664 -31.981 24.778 1.00 41.43 102 LEU G CA 1
ATOM 8852 C C . LEU G 1 110 ? -18.072 -31.186 23.621 1.00 41.67 102 LEU G C 1
ATOM 8853 O O . LEU G 1 110 ? -16.943 -31.435 23.195 1.00 40.08 102 LEU G O 1
ATOM 8858 N N . ALA G 1 111 ? -18.857 -30.234 23.119 1.00 43.70 103 ALA G N 1
ATOM 8859 C CA . ALA G 1 111 ? -18.415 -29.297 22.090 1.00 44.54 103 ALA G CA 1
ATOM 8860 C C . ALA G 1 111 ? -18.066 -27.955 22.728 1.00 44.83 103 ALA G C 1
ATOM 8861 O O . ALA G 1 111 ? -18.845 -27.403 23.505 1.00 46.63 103 ALA G O 1
ATOM 8863 N N . ASP G 1 112 ? -16.891 -27.439 22.394 1.00 43.90 104 ASP G N 1
ATOM 8864 C CA . ASP G 1 112 ? -16.395 -26.195 22.973 1.00 43.25 104 ASP G CA 1
ATOM 8865 C C . ASP G 1 112 ? -15.957 -25.254 21.853 1.00 43.20 104 ASP G C 1
ATOM 8866 O O . ASP G 1 112 ? -14.828 -24.754 21.842 1.00 42.97 104 ASP G O 1
ATOM 8871 N N . THR G 1 113 ? -16.866 -25.026 20.904 1.00 44.71 105 THR G N 1
ATOM 8872 C CA . THR G 1 113 ? -16.605 -24.161 19.749 1.00 45.24 105 THR G CA 1
ATOM 8873 C C . THR G 1 113 ? -16.380 -22.719 20.188 1.00 44.89 105 THR G C 1
ATOM 8874 O O . THR G 1 113 ? -15.724 -21.945 19.492 1.00 44.58 105 THR G O 1
ATOM 8878 N N . ASN G 1 114 ? -16.941 -22.386 21.350 1.00 45.87 106 ASN G N 1
ATOM 8879 C CA . ASN G 1 114 ? -16.661 -21.156 22.092 1.00 47.34 106 ASN G CA 1
ATOM 8880 C C . ASN G 1 114 ? -15.198 -20.914 22.430 1.00 44.78 106 ASN G C 1
ATOM 8881 O O . ASN G 1 114 ? -14.743 -19.769 22.434 1.00 44.06 106 ASN G O 1
ATOM 8886 N N . HIS G 1 115 ? -14.495 -21.996 22.766 1.00 41.94 107 HIS G N 1
ATOM 8887 C CA . HIS G 1 115 ? -13.171 -21.949 23.400 1.00 41.80 107 HIS G CA 1
ATOM 8888 C C . HIS G 1 115 ? -13.259 -21.591 24.865 1.00 41.78 107 HIS G C 1
ATOM 8889 O O . HIS G 1 115 ? -12.250 -21.596 25.569 1.00 41.65 107 HIS G O 1
ATOM 8896 N N . GLN G 1 116 ? -14.472 -21.306 25.340 1.00 42.67 108 GLN G N 1
ATOM 8897 C CA . GLN G 1 116 ? -14.682 -20.823 26.705 1.00 44.22 108 GLN G CA 1
ATOM 8898 C C . GLN G 1 116 ? -14.205 -21.807 27.774 1.00 42.67 108 GLN G C 1
ATOM 8899 O O . GLN G 1 116 ? -13.518 -21.413 28.714 1.00 42.45 108 GLN G O 1
ATOM 8905 N N . ILE G 1 117 ? -14.565 -23.079 27.617 1.00 41.50 109 ILE G N 1
ATOM 8906 C CA . ILE G 1 117 ? -14.175 -24.121 28.570 1.00 39.94 109 ILE G CA 1
ATOM 8907 C C . ILE G 1 117 ? -12.660 -24.347 28.550 1.00 39.46 109 ILE G C 1
ATOM 8908 O O . ILE G 1 117 ? -12.020 -24.395 29.607 1.00 38.81 109 ILE G O 1
ATOM 8913 N N . ALA G 1 118 ? -12.098 -24.465 27.349 1.00 38.63 110 ALA G N 1
ATOM 8914 C CA . ALA G 1 118 ? -10.655 -24.636 27.182 1.00 38.67 110 ALA G CA 1
ATOM 8915 C C . ALA G 1 118 ? -9.861 -23.462 27.764 1.00 39.68 110 ALA G C 1
ATOM 8916 O O . ALA G 1 118 ? -8.802 -23.667 28.363 1.00 40.71 110 ALA G O 1
ATOM 8918 N N . LYS G 1 119 ? -10.377 -22.243 27.595 1.00 40.71 111 LYS G N 1
ATOM 8919 C CA . LYS G 1 119 ? -9.762 -21.046 28.188 1.00 42.06 111 LYS G CA 1
ATOM 8920 C C . LYS G 1 119 ? -9.851 -21.054 29.710 1.00 41.42 111 LYS G C 1
ATOM 8921 O O . LYS G 1 119 ? -8.870 -20.762 30.394 1.00 41.45 111 LYS G O 1
ATOM 8927 N N . ASP G 1 120 ? -11.030 -21.389 30.230 1.00 41.45 112 ASP G N 1
ATOM 8928 C CA . ASP G 1 120 ? -11.262 -21.441 31.674 1.00 41.04 112 ASP G CA 1
ATOM 8929 C C . ASP G 1 120 ? -10.413 -22.497 32.381 1.00 41.19 112 ASP G C 1
ATOM 8930 O O . ASP G 1 120 ? -10.024 -22.310 33.537 1.00 42.16 112 ASP G O 1
ATOM 8935 N N . TYR G 1 121 ? -10.129 -23.597 31.685 1.00 39.09 113 TYR G N 1
ATOM 8936 C CA . TYR G 1 121 ? -9.290 -24.664 32.234 1.00 38.04 113 TYR G CA 1
ATOM 8937 C C . TYR G 1 121 ? -7.810 -24.526 31.853 1.00 38.21 113 TYR G C 1
ATOM 8938 O O . TYR G 1 121 ? -6.985 -25.363 32.221 1.00 38.46 113 TYR G O 1
ATOM 8947 N N . GLY G 1 122 ? -7.488 -23.458 31.126 1.00 38.52 114 GLY G N 1
ATOM 8948 C CA . GLY G 1 122 ? -6.107 -23.123 30.777 1.00 38.67 114 GLY G CA 1
ATOM 8949 C C . GLY G 1 122 ? -5.428 -24.121 29.860 1.00 38.47 114 GLY G C 1
ATOM 8950 O O . GLY G 1 122 ? -4.223 -24.333 29.959 1.00 38.83 114 GLY G O 1
ATOM 8951 N N . VAL G 1 123 ? -6.200 -24.722 28.958 1.00 38.15 115 VAL G N 1
ATOM 8952 C CA . VAL G 1 123 ? -5.682 -25.759 28.068 1.00 38.30 115 VAL G CA 1
ATOM 8953 C C . VAL G 1 123 ? -5.749 -25.389 26.582 1.00 39.11 115 VAL G C 1
ATOM 8954 O O . VAL G 1 123 ? -5.376 -26.192 25.726 1.00 39.27 115 VAL G O 1
ATOM 8958 N N . LEU G 1 124 ? -6.218 -24.182 26.277 1.00 40.00 116 LEU G N 1
ATOM 8959 C CA . LEU G 1 124 ? -6.334 -23.753 24.885 1.00 41.62 116 LEU G CA 1
ATOM 8960 C C . LEU G 1 124 ? -4.973 -23.396 24.298 1.00 42.06 116 LEU G C 1
ATOM 8961 O O . LEU G 1 124 ? -4.234 -22.594 24.869 1.00 42.48 116 LEU G O 1
ATOM 8966 N N . LYS G 1 125 ? -4.643 -24.013 23.167 1.00 43.43 117 LYS G N 1
ATOM 8967 C CA . LYS G 1 125 ? -3.481 -23.613 22.382 1.00 45.80 117 LYS G CA 1
ATOM 8968 C C . LYS G 1 125 ? -3.921 -22.494 21.436 1.00 48.39 117 LYS G C 1
ATOM 8969 O O . LYS G 1 125 ? -4.520 -22.751 20.386 1.00 48.11 117 LYS G O 1
ATOM 8975 N N . ASP G 1 126 ? -3.620 -21.256 21.830 1.00 50.99 118 ASP G N 1
ATOM 8976 C CA . ASP G 1 126 ? -4.156 -20.044 21.190 1.00 54.85 118 ASP G CA 1
ATOM 8977 C C . ASP G 1 126 ? -3.982 -19.957 19.678 1.00 54.98 118 ASP G C 1
ATOM 8978 O O . ASP G 1 126 ? -4.946 -19.688 18.959 1.00 56.61 118 ASP G O 1
ATOM 8983 N N . ASP G 1 127 ? -2.759 -20.182 19.203 1.00 53.90 119 ASP G N 1
ATOM 8984 C CA . ASP G 1 127 ? -2.448 -20.045 17.780 1.00 55.03 119 ASP G CA 1
ATOM 8985 C C . ASP G 1 127 ? -3.206 -21.034 16.885 1.00 52.80 119 ASP G C 1
ATOM 8986 O O . ASP G 1 127 ? -3.246 -20.867 15.665 1.00 52.57 119 ASP G O 1
ATOM 8991 N N . GLU G 1 128 ? -3.806 -22.054 17.498 1.00 50.51 120 GLU G N 1
ATOM 8992 C CA . GLU G 1 128 ? -4.495 -23.107 16.750 1.00 49.23 120 GLU G CA 1
ATOM 8993 C C . GLU G 1 128 ? -5.975 -23.274 17.103 1.00 46.03 120 GLU G C 1
ATOM 8994 O O . GLU G 1 128 ? -6.718 -23.899 16.354 1.00 46.13 120 GLU G O 1
ATOM 9000 N N . GLY G 1 129 ? -6.400 -22.724 18.236 1.00 45.32 121 GLY G N 1
ATOM 9001 C CA . GLY G 1 129 ? -7.788 -22.862 18.686 1.00 43.94 121 GLY G CA 1
ATOM 9002 C C . GLY G 1 129 ? -8.178 -24.302 18.978 1.00 44.01 121 GLY G C 1
ATOM 9003 O O . GLY G 1 129 ? -9.323 -24.702 18.755 1.00 44.24 121 GLY G O 1
ATOM 9004 N N . ILE G 1 130 ? -7.208 -25.078 19.461 1.00 42.35 122 ILE G N 1
ATOM 9005 C CA . ILE G 1 130 ? -7.425 -26.457 19.894 1.00 40.72 122 ILE G CA 1
ATOM 9006 C C . ILE G 1 130 ? -6.958 -26.618 21.342 1.00 40.22 122 ILE G C 1
ATOM 9007 O O . ILE G 1 130 ? -6.104 -25.864 21.813 1.00 39.35 122 ILE G O 1
ATOM 9012 N N . ALA G 1 131 ? -7.528 -27.589 22.049 1.00 38.75 123 ALA G N 1
ATOM 9013 C CA . ALA G 1 131 ? -7.112 -27.870 23.419 1.00 38.15 123 ALA G CA 1
ATOM 9014 C C . ALA G 1 131 ? -5.922 -28.829 23.456 1.00 38.68 123 ALA G C 1
ATOM 9015 O O . ALA G 1 131 ? -5.813 -29.733 22.623 1.00 38.34 123 ALA G O 1
ATOM 9017 N N . TYR G 1 132 ? -5.028 -28.607 24.418 1.00 38.60 124 TYR G N 1
ATOM 9018 C CA . TYR G 1 132 ? -4.004 -29.581 24.771 1.00 38.40 124 TYR G CA 1
ATOM 9019 C C . TYR G 1 132 ? -4.675 -30.759 25.459 1.00 39.43 124 TYR G C 1
ATOM 9020 O O . TYR G 1 132 ? -5.821 -30.651 25.909 1.00 39.77 124 TYR G O 1
ATOM 9029 N N . ARG G 1 133 ? -3.964 -31.879 25.548 1.00 40.84 125 ARG G N 1
ATOM 9030 C CA . ARG G 1 133 ? -4.509 -33.074 26.187 1.00 41.11 125 ARG G CA 1
ATOM 9031 C C . ARG G 1 133 ? -4.513 -32.910 27.700 1.00 42.45 125 ARG G C 1
ATOM 9032 O O . ARG G 1 133 ? -3.638 -33.415 28.409 1.00 44.73 125 ARG G O 1
ATOM 9040 N N . GLY G 1 134 ? -5.514 -32.178 28.175 1.00 40.75 126 GLY G N 1
ATOM 9041 C CA . GLY G 1 134 ? -5.673 -31.888 29.585 1.00 40.38 126 GLY G CA 1
ATOM 9042 C C . GLY G 1 134 ? -6.686 -32.805 30.230 1.00 39.10 126 GLY G C 1
ATOM 9043 O O . GLY G 1 134 ? -7.647 -33.229 29.593 1.00 39.49 126 GLY G O 1
ATOM 9044 N N . LEU G 1 135 ? -6.453 -33.123 31.498 1.00 37.38 127 LEU G N 1
ATOM 9045 C CA . LEU G 1 135 ? -7.363 -33.937 32.277 1.00 36.92 127 LEU G CA 1
ATOM 9046 C C . LEU G 1 135 ? -7.457 -33.300 33.649 1.00 37.27 127 LEU G C 1
ATOM 9047 O O . LEU G 1 135 ? -6.452 -32.820 34.186 1.00 38.04 127 LEU G O 1
ATOM 9052 N N . PHE G 1 136 ? -8.670 -33.297 34.198 1.00 34.70 128 PHE G N 1
ATOM 9053 C CA . PHE G 1 136 ? -8.977 -32.611 35.442 1.00 35.89 128 PHE G CA 1
ATOM 9054 C C . PHE G 1 136 ? -9.908 -33.467 36.293 1.00 35.35 128 PHE G C 1
ATOM 9055 O O . PHE G 1 136 ? -10.859 -34.058 35.778 1.00 35.11 128 PHE G O 1
ATOM 9063 N N . ILE G 1 137 ? -9.624 -33.538 37.590 1.00 35.81 129 ILE G N 1
ATOM 9064 C CA . ILE G 1 137 ? -10.467 -34.292 38.519 1.00 36.32 129 ILE G CA 1
ATOM 9065 C C . ILE G 1 137 ? -11.165 -33.344 39.486 1.00 36.83 129 ILE G C 1
ATOM 9066 O O . ILE G 1 137 ? -10.514 -32.577 40.198 1.00 37.46 129 ILE G O 1
ATOM 9071 N N . ILE G 1 138 ? -12.494 -33.413 39.496 1.00 38.22 130 ILE G N 1
ATOM 9072 C CA . ILE G 1 138 ? -13.341 -32.538 40.305 1.00 39.54 130 ILE G CA 1
ATOM 9073 C C . ILE G 1 138 ? -14.140 -33.390 41.296 1.00 41.68 130 ILE G C 1
ATOM 9074 O O . ILE G 1 138 ? -14.722 -34.406 40.913 1.00 41.22 130 ILE G O 1
ATOM 9079 N N . ASP G 1 139 ? -14.164 -32.975 42.563 1.00 43.12 131 ASP G N 1
ATOM 9080 C CA . ASP G 1 139 ? -14.811 -33.762 43.616 1.00 44.52 131 ASP G CA 1
ATOM 9081 C C . ASP G 1 139 ? -16.324 -33.496 43.724 1.00 46.02 131 ASP G C 1
ATOM 9082 O O . ASP G 1 139 ? -16.835 -32.599 43.049 1.00 45.44 131 ASP G O 1
ATOM 9087 N N . PRO G 1 140 ? -17.043 -34.274 44.571 1.00 47.58 132 PRO G N 1
ATOM 9088 C CA . PRO G 1 140 ? -18.499 -34.139 44.720 1.00 48.62 132 PRO G CA 1
ATOM 9089 C C . PRO G 1 140 ? -18.978 -32.736 45.093 1.00 49.32 132 PRO G C 1
ATOM 9090 O O . PRO G 1 140 ? -20.134 -32.400 44.833 1.00 49.54 132 PRO G O 1
ATOM 9094 N N . LYS G 1 141 ? -18.100 -31.933 45.691 1.00 49.53 133 LYS G N 1
ATOM 9095 C CA . LYS G 1 141 ? -18.456 -30.577 46.109 1.00 50.51 133 LYS G CA 1
ATOM 9096 C C . LYS G 1 141 ? -18.100 -29.510 45.069 1.00 48.71 133 LYS G C 1
ATOM 9097 O O . LYS G 1 141 ? -18.333 -28.318 45.289 1.00 49.63 133 LYS G O 1
ATOM 9103 N N . GLY G 1 142 ? -17.553 -29.944 43.935 1.00 45.45 134 GLY G N 1
ATOM 9104 C CA . GLY G 1 142 ? -17.226 -29.042 42.833 1.00 42.56 134 GLY G CA 1
ATOM 9105 C C . GLY G 1 142 ? -15.814 -28.486 42.894 1.00 41.27 134 GLY G C 1
ATOM 9106 O O . GLY G 1 142 ? -15.466 -27.574 42.142 1.00 40.47 134 GLY G O 1
ATOM 9107 N N . ILE G 1 143 ? -14.997 -29.048 43.783 1.00 40.60 135 ILE G N 1
ATOM 9108 C CA . ILE G 1 143 ? -13.644 -28.553 44.021 1.00 39.22 135 ILE G CA 1
ATOM 9109 C C . ILE G 1 143 ? -12.643 -29.275 43.110 1.00 37.25 135 ILE G C 1
ATOM 9110 O O . ILE G 1 143 ? -12.663 -30.501 42.990 1.00 37.76 135 ILE G O 1
ATOM 9115 N N . LEU G 1 144 ? -11.779 -28.504 42.462 1.00 36.62 136 LEU G N 1
ATOM 9116 C CA . LEU G 1 144 ? -10.725 -29.071 41.620 1.00 35.35 136 LEU G CA 1
ATOM 9117 C C . LEU G 1 144 ? -9.620 -29.715 42.466 1.00 35.89 136 LEU G C 1
ATOM 9118 O O . LEU G 1 144 ? -9.025 -29.059 43.328 1.00 37.03 136 LEU G O 1
ATOM 9123 N N . ARG G 1 145 ? -9.343 -30.992 42.203 1.00 35.65 137 ARG G N 1
ATOM 9124 C CA . ARG G 1 145 ? -8.369 -31.757 42.988 1.00 35.77 137 ARG G CA 1
ATOM 9125 C C . ARG G 1 145 ? -7.091 -32.103 42.223 1.00 35.80 137 ARG G C 1
ATOM 9126 O O . ARG G 1 145 ? -6.039 -32.335 42.834 1.00 36.08 137 ARG G O 1
ATOM 9134 N N . GLN G 1 146 ? -7.176 -32.142 40.895 1.00 34.86 138 GLN G N 1
ATOM 9135 C CA . GLN G 1 146 ? -6.050 -32.599 40.080 1.00 35.54 138 GLN G CA 1
ATOM 9136 C C . GLN G 1 146 ? -5.999 -31.905 38.723 1.00 35.50 138 GLN G C 1
ATOM 9137 O O . GLN G 1 146 ? -7.020 -31.755 38.054 1.00 36.62 138 GLN G O 1
ATOM 9143 N N . ILE G 1 147 ? -4.800 -31.483 38.329 1.00 34.79 139 ILE G N 1
ATOM 9144 C CA . ILE G 1 147 ? -4.576 -30.879 37.021 1.00 34.15 139 ILE G CA 1
ATOM 9145 C C . ILE G 1 147 ? -3.545 -31.709 36.270 1.00 34.68 139 ILE G C 1
ATOM 9146 O O . ILE G 1 147 ? -2.455 -31.951 36.776 1.00 36.17 139 ILE G O 1
ATOM 9151 N N . THR G 1 148 ? -3.911 -32.156 35.072 1.00 35.56 140 THR G N 1
ATOM 9152 C CA . THR G 1 148 ? -2.993 -32.851 34.172 1.00 34.79 140 THR G CA 1
ATOM 9153 C C . THR G 1 148 ? -3.077 -32.195 32.805 1.00 34.21 140 THR G C 1
ATOM 9154 O O . THR G 1 148 ? -4.168 -32.044 32.259 1.00 32.79 140 THR G O 1
ATOM 9158 N N . ILE G 1 149 ? -1.930 -31.790 32.259 1.00 34.19 141 ILE G N 1
ATOM 9159 C CA . ILE G 1 149 ? -1.888 -31.229 30.913 1.00 33.70 141 ILE G CA 1
ATOM 9160 C C . ILE G 1 149 ? -0.705 -31.813 30.144 1.00 35.78 141 ILE G C 1
ATOM 9161 O O . ILE G 1 149 ? 0.453 -31.630 30.532 1.00 34.90 141 ILE G O 1
ATOM 9166 N N . ASN G 1 150 ? -1.011 -32.516 29.056 1.00 36.00 142 ASN G N 1
ATOM 9167 C CA . ASN G 1 150 ? 0.010 -33.083 28.184 1.00 37.56 142 ASN G CA 1
ATOM 9168 C C . ASN G 1 150 ? 0.160 -32.274 26.911 1.00 37.17 142 ASN G C 1
ATOM 9169 O O . ASN G 1 150 ? -0.822 -31.769 26.375 1.00 36.51 142 ASN G O 1
ATOM 9174 N N . ASP G 1 151 ? 1.394 -32.159 26.430 1.00 39.26 143 ASP G N 1
ATOM 9175 C CA . ASP G 1 151 ? 1.645 -31.712 25.066 1.00 39.90 143 ASP G CA 1
ATOM 9176 C C . ASP G 1 151 ? 0.956 -32.685 24.102 1.00 41.53 143 ASP G C 1
ATOM 9177 O O . ASP G 1 151 ? 0.744 -33.857 24.433 1.00 41.61 143 ASP G O 1
ATOM 9182 N N . LEU G 1 152 ? 0.617 -32.189 22.913 1.00 44.00 144 LEU G N 1
ATOM 9183 C CA . LEU G 1 152 ? -0.177 -32.925 21.910 1.00 44.69 144 LEU G CA 1
ATOM 9184 C C . LEU G 1 152 ? 0.203 -34.396 21.611 1.00 44.94 144 LEU G C 1
ATOM 9185 O O . LEU G 1 152 ? -0.692 -35.236 21.498 1.00 44.43 144 LEU G O 1
ATOM 9190 N N . PRO G 1 153 ? 1.513 -34.711 21.477 1.00 45.52 145 PRO G N 1
ATOM 9191 C CA . PRO G 1 153 ? 1.878 -36.073 21.046 1.00 46.79 145 PRO G CA 1
ATOM 9192 C C . PRO G 1 153 ? 1.658 -37.215 22.054 1.00 46.16 145 PRO G C 1
ATOM 9193 O O . PRO G 1 153 ? 1.763 -38.379 21.666 1.00 48.23 145 PRO G O 1
ATOM 9197 N N . VAL G 1 154 ? 1.364 -36.906 23.318 1.00 43.72 146 VAL G N 1
ATOM 9198 C CA . VAL G 1 154 ? 1.316 -37.941 24.361 1.00 41.89 146 VAL G CA 1
ATOM 9199 C C . VAL G 1 154 ? -0.053 -38.043 25.043 1.00 41.21 146 VAL G C 1
ATOM 9200 O O . VAL G 1 154 ? -0.596 -37.044 25.516 1.00 39.68 146 VAL G O 1
ATOM 9204 N N . GLY G 1 155 ? -0.592 -39.260 25.093 1.00 41.19 147 GLY G N 1
ATOM 9205 C CA . GLY G 1 155 ? -1.931 -39.502 25.625 1.00 40.83 147 GLY G CA 1
ATOM 9206 C C . GLY G 1 155 ? -1.998 -39.764 27.117 1.00 41.13 147 GLY G C 1
ATOM 9207 O O . GLY G 1 155 ? -0.972 -39.836 27.799 1.00 41.27 147 GLY G O 1
ATOM 9208 N N . ARG G 1 156 ? -3.227 -39.901 27.611 1.00 41.85 148 ARG G N 1
ATOM 9209 C CA . ARG G 1 156 ? -3.521 -40.145 29.020 1.00 41.67 148 ARG G CA 1
ATOM 9210 C C . ARG G 1 156 ? -3.683 -41.645 29.293 1.00 43.29 148 ARG G C 1
ATOM 9211 O O . ARG G 1 156 ? -3.975 -42.422 28.381 1.00 45.08 148 ARG G O 1
ATOM 9219 N N . SER G 1 157 ? -3.501 -42.040 30.551 1.00 42.13 149 SER G N 1
ATOM 9220 C CA . SER G 1 157 ? -3.700 -43.424 30.977 1.00 43.09 149 SER G CA 1
ATOM 9221 C C . SER G 1 157 ? -4.946 -43.549 31.851 1.00 42.55 149 SER G C 1
ATOM 9222 O O . SER G 1 157 ? -5.106 -42.803 32.821 1.00 41.75 149 SER G O 1
ATOM 9225 N N . VAL G 1 158 ? -5.819 -44.492 31.498 1.00 42.59 150 VAL G N 1
ATOM 9226 C CA . VAL G 1 158 ? -7.026 -44.782 32.283 1.00 43.12 150 VAL G CA 1
ATOM 9227 C C . VAL G 1 158 ? -6.667 -45.316 33.676 1.00 43.34 150 VAL G C 1
ATOM 9228 O O . VAL G 1 158 ? -7.308 -44.954 34.668 1.00 44.20 150 VAL G O 1
ATOM 9232 N N . ASP G 1 159 ? -5.642 -46.167 33.739 1.00 44.09 151 ASP G N 1
ATOM 9233 C CA . ASP G 1 159 ? -5.159 -46.733 35.003 1.00 45.43 151 ASP G CA 1
ATOM 9234 C C . ASP G 1 159 ? -4.697 -45.658 35.982 1.00 43.96 151 ASP G C 1
ATOM 9235 O O . ASP G 1 159 ? -4.985 -45.737 37.180 1.00 43.53 151 ASP G O 1
ATOM 9240 N N . GLU G 1 160 ? -3.977 -44.662 35.470 1.00 42.58 152 GLU G N 1
ATOM 9241 C CA . GLU G 1 160 ? -3.532 -43.538 36.286 1.00 41.92 152 GLU G CA 1
ATOM 9242 C C . GLU G 1 160 ? -4.724 -42.714 36.772 1.00 41.20 152 GLU G C 1
ATOM 9243 O O . GLU G 1 160 ? -4.782 -42.336 37.944 1.00 40.55 152 GLU G O 1
ATOM 9249 N N . THR G 1 161 ? -5.675 -42.463 35.873 1.00 39.88 153 THR G N 1
ATOM 9250 C CA . THR G 1 161 ? 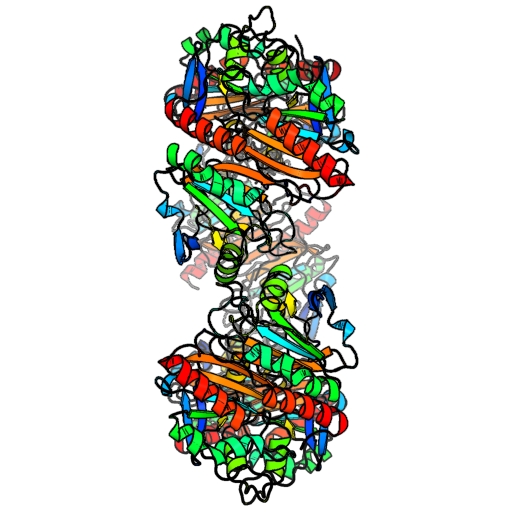-6.869 -41.690 36.206 1.00 39.29 153 THR G CA 1
ATOM 9251 C C . THR G 1 161 ? -7.667 -42.362 37.326 1.00 40.73 153 THR G C 1
ATOM 9252 O O . THR G 1 161 ? -8.098 -41.693 38.269 1.00 40.29 153 THR G O 1
ATOM 9256 N N . LEU G 1 162 ? -7.840 -43.681 37.221 1.00 41.92 154 LEU G N 1
ATOM 9257 C CA . LEU G 1 162 ? -8.519 -44.472 38.251 1.00 41.84 154 LEU G CA 1
ATOM 9258 C C . LEU G 1 162 ? -7.752 -44.494 39.572 1.00 42.10 154 LEU G C 1
ATOM 9259 O O . LEU G 1 162 ? -8.361 -44.434 40.645 1.00 43.31 154 LEU G O 1
ATOM 9264 N N . ARG G 1 163 ? -6.425 -44.584 39.495 1.00 41.28 155 ARG G N 1
ATOM 9265 C CA . ARG G 1 163 ? -5.581 -44.498 40.688 1.00 41.98 155 ARG G CA 1
ATOM 9266 C C . ARG G 1 163 ? -5.809 -43.166 41.405 1.00 41.25 155 ARG G C 1
ATOM 9267 O O . ARG G 1 163 ? -6.057 -43.143 42.610 1.00 41.46 155 ARG G O 1
ATOM 9275 N N . LEU G 1 164 ? -5.740 -42.070 40.651 1.00 39.76 156 LEU G N 1
ATOM 9276 C CA . LEU G 1 164 ? -5.920 -40.730 41.208 1.00 38.90 156 LEU G CA 1
ATOM 9277 C C . LEU G 1 164 ? -7.298 -40.554 41.858 1.00 40.51 156 LEU G C 1
ATOM 9278 O O . LEU G 1 164 ? -7.387 -40.149 43.019 1.00 39.96 156 LEU G O 1
ATOM 9283 N N . VAL G 1 165 ? -8.357 -40.884 41.119 1.00 41.44 157 VAL G N 1
ATOM 9284 C CA . VAL G 1 165 ? -9.730 -40.752 41.618 1.00 43.06 157 VAL G CA 1
ATOM 9285 C C . VAL G 1 165 ? -9.939 -41.567 42.898 1.00 44.65 157 VAL G C 1
ATOM 9286 O O . VAL G 1 165 ? -10.486 -41.057 43.877 1.00 46.28 157 VAL G O 1
ATOM 9290 N N . GLN G 1 166 ? -9.479 -42.816 42.895 1.00 46.74 158 GLN G N 1
ATOM 9291 C CA . GLN G 1 166 ? -9.603 -43.686 44.070 1.00 48.05 158 GLN G CA 1
ATOM 9292 C C . GLN G 1 166 ? -8.782 -43.203 45.264 1.00 47.11 158 GLN G C 1
ATOM 9293 O O . GLN G 1 166 ? -9.229 -43.313 46.406 1.00 47.48 158 GLN G O 1
ATOM 9299 N N . ALA G 1 167 ? -7.598 -42.653 44.995 1.00 44.34 159 ALA G N 1
ATOM 9300 C CA . ALA G 1 167 ? -6.772 -42.054 46.040 1.00 43.96 159 ALA G CA 1
ATOM 9301 C C . ALA G 1 167 ? -7.455 -40.830 46.656 1.00 44.14 159 ALA G C 1
ATOM 9302 O O . ALA G 1 167 ? -7.376 -40.612 47.870 1.00 45.09 159 ALA G O 1
ATOM 9304 N N . PHE G 1 168 ? -8.140 -40.047 45.821 1.00 42.84 160 PHE G N 1
ATOM 9305 C CA . PHE G 1 168 ? -8.900 -38.897 46.307 1.00 43.43 160 PHE G CA 1
ATOM 9306 C C . PHE G 1 168 ? -10.133 -39.307 47.100 1.00 44.85 160 PHE G C 1
ATOM 9307 O O . PHE G 1 168 ? -10.425 -38.712 48.134 1.00 45.44 160 PHE G O 1
ATOM 9315 N N . GLN G 1 169 ? -10.846 -40.321 46.617 1.00 45.13 161 GLN G N 1
ATOM 9316 C CA . GLN G 1 169 ? -12.011 -40.832 47.330 1.00 47.31 161 GLN G CA 1
ATOM 9317 C C . GLN G 1 169 ? -11.575 -41.405 48.659 1.00 48.75 161 GLN G C 1
ATOM 9318 O O . GLN G 1 169 ? -12.237 -41.217 49.680 1.00 51.02 161 GLN G O 1
ATOM 9324 N N . TYR G 1 170 ? -10.440 -42.089 48.635 1.00 47.21 162 TYR G N 1
ATOM 9325 C CA . TYR G 1 170 ? -9.914 -42.721 49.816 1.00 47.24 162 TYR G CA 1
ATOM 9326 C C . TYR G 1 170 ? -9.539 -41.717 50.903 1.00 48.40 162 TYR G C 1
ATOM 9327 O O . TYR G 1 170 ? -9.916 -41.881 52.066 1.00 50.60 162 TYR G O 1
ATOM 9336 N N . THR G 1 171 ? -8.796 -40.684 50.518 1.00 47.78 163 THR G N 1
ATOM 9337 C CA . THR G 1 171 ? -8.333 -39.672 51.461 1.00 49.44 163 THR G CA 1
ATOM 9338 C C . THR G 1 171 ? -9.455 -38.734 51.915 1.00 51.56 163 THR G C 1
ATOM 9339 O O . THR G 1 171 ? -9.336 -38.090 52.960 1.00 52.86 163 THR G O 1
ATOM 9343 N N . ASP G 1 172 ? -10.539 -38.663 51.140 1.00 51.31 164 ASP G N 1
ATOM 9344 C CA . ASP G 1 172 ? -11.746 -37.944 51.561 1.00 52.93 164 ASP G CA 1
ATOM 9345 C C . ASP G 1 172 ? -12.349 -38.576 52.812 1.00 55.79 164 ASP G C 1
ATOM 9346 O O . ASP G 1 172 ? -12.896 -37.881 53.669 1.00 56.18 164 ASP G O 1
ATOM 9351 N N . LYS G 1 173 ? -12.245 -39.900 52.900 1.00 58.18 165 LYS G N 1
ATOM 9352 C CA . LYS G 1 173 ? -12.877 -40.670 53.970 1.00 61.47 165 LYS G CA 1
ATOM 9353 C C . LYS G 1 173 ? -11.940 -40.946 55.147 1.00 62.05 165 LYS G C 1
ATOM 9354 O O . LYS G 1 173 ? -12.387 -40.995 56.293 1.00 63.60 165 LYS G O 1
ATOM 9360 N N . HIS G 1 174 ? -10.651 -41.124 54.859 1.00 62.40 166 HIS G N 1
ATOM 9361 C CA . HIS G 1 174 ? -9.684 -41.586 55.863 1.00 65.37 166 HIS G CA 1
ATOM 9362 C C . HIS G 1 174 ? -8.635 -40.574 56.238 1.00 67.56 166 HIS G C 1
ATOM 9363 O O . HIS G 1 174 ? -8.055 -40.656 57.321 1.00 70.55 166 HIS G O 1
ATOM 9370 N N . GLY G 1 175 ? -8.380 -39.613 55.352 1.00 67.70 167 GLY G N 1
ATOM 9371 C CA . GLY G 1 175 ? -7.394 -38.564 55.609 1.00 67.48 167 GLY G CA 1
ATOM 9372 C C . GLY G 1 175 ? -5.969 -39.039 55.404 1.00 68.83 167 GLY G C 1
ATOM 9373 O O . GLY G 1 175 ? -5.622 -39.558 54.342 1.00 67.94 167 GLY G O 1
ATOM 9374 N N . HIS H 1 8 ? 3.686 -14.409 42.193 1.00 91.75 0 HIS H N 1
ATOM 9375 C CA . HIS H 1 8 ? 2.576 -13.695 41.496 1.00 91.34 0 HIS H CA 1
ATOM 9376 C C . HIS H 1 8 ? 1.996 -14.491 40.361 1.00 85.98 0 HIS H C 1
ATOM 9377 O O . HIS H 1 8 ? 0.890 -15.023 40.473 1.00 86.43 0 HIS H O 1
ATOM 9384 N N . MET H 1 9 ? 2.740 -14.585 39.261 1.00 80.05 1 MET H N 1
ATOM 9385 C CA . MET H 1 9 ? 2.219 -15.159 38.022 1.00 75.55 1 MET H CA 1
ATOM 9386 C C . MET H 1 9 ? 2.981 -16.406 37.585 1.00 66.01 1 MET H C 1
ATOM 9387 O O . MET H 1 9 ? 4.212 -16.397 37.514 1.00 65.04 1 MET H O 1
ATOM 9392 N N . SER H 1 10 ? 2.235 -17.471 37.294 1.00 58.92 2 SER H N 1
ATOM 9393 C CA . SER H 1 10 ? 2.809 -18.703 36.761 1.00 54.30 2 SER H CA 1
ATOM 9394 C C . SER H 1 10 ? 3.421 -18.450 35.386 1.00 52.38 2 SER H C 1
ATOM 9395 O O . SER H 1 10 ? 2.871 -17.698 34.580 1.00 51.84 2 SER H O 1
ATOM 9398 N N . LYS H 1 11 ? 4.567 -19.072 35.134 1.00 50.26 3 LYS H N 1
ATOM 9399 C CA . LYS H 1 11 ? 5.268 -18.919 33.860 1.00 50.17 3 LYS H CA 1
ATOM 9400 C C . LYS H 1 11 ? 5.404 -20.261 33.151 1.00 47.96 3 LYS H C 1
ATOM 9401 O O . LYS H 1 11 ? 6.151 -20.392 32.174 1.00 48.45 3 LYS H O 1
ATOM 9407 N N . ALA H 1 12 ? 4.672 -21.253 33.652 1.00 44.79 4 ALA H N 1
ATOM 9408 C CA . ALA H 1 12 ? 4.730 -22.612 33.135 1.00 43.45 4 ALA H CA 1
ATOM 9409 C C . ALA H 1 12 ? 3.665 -22.842 32.067 1.00 43.07 4 ALA H C 1
ATOM 9410 O O . ALA H 1 12 ? 2.476 -22.951 32.367 1.00 42.86 4 ALA H O 1
ATOM 9412 N N . PHE H 1 13 ? 4.100 -22.910 30.815 1.00 43.29 5 PHE H N 1
ATOM 9413 C CA . PHE H 1 13 ? 3.186 -23.151 29.708 1.00 43.48 5 PHE H CA 1
ATOM 9414 C C . PHE H 1 13 ? 3.710 -24.264 28.815 1.00 42.54 5 PHE H C 1
ATOM 9415 O O . PHE H 1 13 ? 4.891 -24.278 28.452 1.00 42.94 5 PHE H O 1
ATOM 9423 N N . ILE H 1 14 ? 2.823 -25.200 28.480 1.00 41.66 6 ILE H N 1
ATOM 9424 C CA . ILE H 1 14 ? 3.132 -26.276 27.539 1.00 41.34 6 ILE H CA 1
ATOM 9425 C C . ILE H 1 14 ? 3.595 -25.689 26.206 1.00 42.15 6 ILE H C 1
ATOM 9426 O O . ILE H 1 14 ? 2.994 -24.744 25.693 1.00 41.71 6 ILE H O 1
ATOM 9431 N N . GLY H 1 15 ? 4.677 -26.242 25.664 1.00 43.48 7 GLY H N 1
ATOM 9432 C CA . GLY H 1 15 ? 5.195 -25.812 24.368 1.00 44.87 7 GLY H CA 1
ATOM 9433 C C . GLY H 1 15 ? 6.097 -24.596 24.451 1.00 46.60 7 GLY H C 1
ATOM 9434 O O . GLY H 1 15 ? 6.725 -24.218 23.463 1.00 48.76 7 GLY H O 1
ATOM 9435 N N . LYS H 1 16 ? 6.160 -23.988 25.632 1.00 46.46 8 LYS H N 1
ATOM 9436 C CA . LYS H 1 16 ? 7.016 -22.829 25.871 1.00 48.41 8 LYS H CA 1
ATOM 9437 C C . LYS H 1 16 ? 8.253 -23.247 26.664 1.00 47.38 8 LYS H C 1
ATOM 9438 O O . LYS H 1 16 ? 8.230 -24.284 27.333 1.00 46.72 8 LYS H O 1
ATOM 9444 N N . PRO H 1 17 ? 9.342 -22.452 26.587 1.00 47.71 9 PRO H N 1
ATOM 9445 C CA . PRO H 1 17 ? 10.506 -22.742 27.424 1.00 46.71 9 PRO H CA 1
ATOM 9446 C C . PRO H 1 17 ? 10.115 -22.809 28.896 1.00 45.20 9 PRO H C 1
ATOM 9447 O O . PRO H 1 17 ? 9.453 -21.902 29.401 1.00 45.56 9 PRO H O 1
ATOM 9451 N N . ALA H 1 18 ? 10.503 -23.893 29.561 1.00 44.31 10 ALA H N 1
ATOM 9452 C CA . ALA H 1 18 ? 10.184 -24.108 30.968 1.00 42.36 10 ALA H CA 1
ATOM 9453 C C . ALA H 1 18 ? 10.778 -23.000 31.838 1.00 42.87 10 ALA H C 1
ATOM 9454 O O . ALA H 1 18 ? 11.881 -22.529 31.562 1.00 42.46 10 ALA H O 1
ATOM 9456 N N . PRO H 1 19 ? 10.044 -22.575 32.887 1.00 42.17 11 PRO H N 1
ATOM 9457 C CA . PRO H 1 19 ? 10.584 -21.532 33.751 1.00 44.32 11 PRO H CA 1
ATOM 9458 C C . PRO H 1 19 ? 11.975 -21.912 34.246 1.00 46.50 11 PRO H C 1
ATOM 9459 O O . PRO H 1 19 ? 12.169 -22.992 34.819 1.00 43.28 11 PRO H O 1
ATOM 9463 N N . ASP H 1 20 ? 12.933 -21.034 33.967 1.00 51.31 12 ASP H N 1
ATOM 9464 C CA . ASP H 1 20 ? 14.317 -21.230 34.364 1.00 54.40 12 ASP H CA 1
ATOM 9465 C C . ASP H 1 20 ? 14.399 -21.194 35.880 1.00 53.38 12 ASP H C 1
ATOM 9466 O O . ASP H 1 20 ? 13.742 -20.378 36.523 1.00 55.65 12 ASP H O 1
ATOM 9471 N N . PHE H 1 21 ? 15.188 -22.096 36.447 1.00 52.73 13 PHE H N 1
ATOM 9472 C CA . PHE H 1 21 ? 15.386 -22.117 37.888 1.00 51.29 13 PHE H CA 1
ATOM 9473 C C . PHE H 1 21 ? 16.850 -22.304 38.259 1.00 50.83 13 PHE H C 1
ATOM 9474 O O . PHE H 1 21 ? 17.621 -22.922 37.516 1.00 52.30 13 PHE H O 1
ATOM 9482 N N . ALA H 1 22 ? 17.214 -21.738 39.406 1.00 47.99 14 ALA H N 1
ATOM 9483 C CA . ALA H 1 22 ? 18.560 -21.812 39.947 1.00 47.08 14 ALA H CA 1
ATOM 9484 C C . ALA H 1 22 ? 18.473 -21.688 41.462 1.00 46.03 14 ALA H C 1
ATOM 9485 O O . ALA H 1 22 ? 18.037 -20.661 41.983 1.00 47.24 14 ALA H O 1
ATOM 9487 N N . THR H 1 23 ? 18.872 -22.745 42.165 1.00 44.19 15 THR H N 1
ATOM 9488 C CA . THR H 1 23 ? 18.821 -22.759 43.625 1.00 43.08 15 THR H CA 1
ATOM 9489 C C . THR H 1 23 ? 19.832 -23.741 44.214 1.00 43.46 15 THR H C 1
ATOM 9490 O O . THR H 1 23 ? 20.517 -24.454 43.478 1.00 42.98 15 THR H O 1
ATOM 9494 N N . LYS H 1 24 ? 19.920 -23.770 45.542 1.00 44.41 16 LYS H N 1
ATOM 9495 C CA . LYS H 1 24 ? 20.770 -24.725 46.246 1.00 45.08 16 LYS H CA 1
ATOM 9496 C C . LYS H 1 24 ? 20.017 -26.026 46.507 1.00 43.08 16 LYS H C 1
ATOM 9497 O O . LYS H 1 24 ? 18.803 -26.020 46.734 1.00 41.40 16 LYS H O 1
ATOM 9503 N N . ALA H 1 25 ? 20.748 -27.137 46.470 1.00 41.53 17 ALA H N 1
ATOM 9504 C CA . ALA H 1 25 ? 20.174 -28.458 46.701 1.00 41.37 17 ALA H CA 1
ATOM 9505 C C . ALA H 1 25 ? 21.094 -29.335 47.545 1.00 41.94 17 ALA H C 1
ATOM 9506 O O . ALA H 1 25 ? 22.311 -29.152 47.546 1.00 42.49 17 ALA H O 1
ATOM 9508 N N . VAL H 1 26 ? 20.504 -30.284 48.266 1.00 41.31 18 VAL H N 1
ATOM 9509 C CA . VAL H 1 26 ? 21.282 -31.304 48.956 1.00 41.91 18 VAL H CA 1
ATOM 9510 C C . VAL H 1 26 ? 21.447 -32.487 48.011 1.00 43.50 18 VAL H C 1
ATOM 9511 O O . VAL H 1 26 ? 20.461 -33.055 47.539 1.00 43.39 18 VAL H O 1
ATOM 9515 N N . PHE H 1 27 ? 22.694 -32.838 47.723 1.00 43.70 19 PHE H N 1
ATOM 9516 C CA . PHE H 1 27 ? 22.990 -33.976 46.860 1.00 46.70 19 PHE H CA 1
ATOM 9517 C C . PHE H 1 27 ? 24.292 -34.635 47.281 1.00 48.41 19 PHE H C 1
ATOM 9518 O O . PHE H 1 27 ? 25.323 -33.970 47.400 1.00 47.60 19 PHE H O 1
ATOM 9526 N N . ASP H 1 28 ? 24.216 -35.942 47.524 1.00 51.71 20 ASP H N 1
ATOM 9527 C CA . ASP H 1 28 ? 25.366 -36.771 47.895 1.00 54.41 20 ASP H CA 1
ATOM 9528 C C . ASP H 1 28 ? 26.233 -36.150 48.999 1.00 55.95 20 ASP H C 1
ATOM 9529 O O . ASP H 1 28 ? 27.441 -35.963 48.824 1.00 55.77 20 ASP H O 1
ATOM 9534 N N . GLY H 1 29 ? 25.604 -35.812 50.122 1.00 56.64 21 GLY H N 1
ATOM 9535 C CA . GLY H 1 29 ? 26.324 -35.313 51.295 1.00 59.08 21 GLY H CA 1
ATOM 9536 C C . GLY H 1 29 ? 26.866 -33.896 51.220 1.00 59.87 21 GLY H C 1
ATOM 9537 O O . GLY H 1 29 ? 27.667 -33.488 52.070 1.00 60.01 21 GLY H O 1
ATOM 9538 N N . ASP H 1 30 ? 26.438 -33.145 50.207 1.00 58.12 22 ASP H N 1
ATOM 9539 C CA . ASP H 1 30 ? 26.862 -31.756 50.055 1.00 56.19 22 ASP H CA 1
ATOM 9540 C C . ASP H 1 30 ? 25.735 -30.831 49.607 1.00 51.23 22 ASP H C 1
ATOM 9541 O O . ASP H 1 30 ? 24.710 -31.283 49.096 1.00 49.34 22 ASP H O 1
ATOM 9546 N N . PHE H 1 31 ? 25.937 -29.534 49.820 1.00 48.68 23 PHE H N 1
ATOM 9547 C CA . PHE H 1 31 ? 25.087 -28.507 49.234 1.00 46.49 23 PHE H CA 1
ATOM 9548 C C . PHE H 1 31 ? 25.662 -28.150 47.869 1.00 47.34 23 PHE H C 1
ATOM 9549 O O . PHE H 1 31 ? 26.841 -27.809 47.764 1.00 47.57 23 PHE H O 1
ATOM 9557 N N . VAL H 1 32 ? 24.838 -28.254 46.826 1.00 46.21 24 VAL H N 1
ATOM 9558 C CA . VAL H 1 32 ? 25.268 -27.928 45.459 1.00 46.68 24 VAL H CA 1
ATOM 9559 C C . VAL H 1 32 ? 24.348 -26.889 44.808 1.00 45.90 24 VAL H C 1
ATOM 9560 O O . VAL H 1 32 ? 23.213 -26.688 45.251 1.00 43.33 24 VAL H O 1
ATOM 9564 N N . ASP H 1 33 ? 24.851 -26.234 43.763 1.00 46.83 25 ASP H N 1
ATOM 9565 C CA . ASP H 1 33 ? 24.049 -25.319 42.951 1.00 48.12 25 ASP H CA 1
ATOM 9566 C C . ASP H 1 33 ? 23.425 -26.076 41.789 1.00 48.30 25 ASP H C 1
ATOM 9567 O O . ASP H 1 33 ? 24.097 -26.857 41.114 1.00 49.47 25 ASP H O 1
ATOM 9572 N N . VAL H 1 34 ? 22.139 -25.842 41.559 1.00 47.50 26 VAL H N 1
ATOM 9573 C CA . VAL H 1 34 ? 21.426 -26.493 40.463 1.00 48.88 26 VAL H CA 1
ATOM 9574 C C . VAL H 1 34 ? 20.751 -25.453 39.562 1.00 48.97 26 VAL H C 1
ATOM 9575 O O . VAL H 1 34 ? 20.033 -24.581 40.046 1.00 48.31 26 VAL H O 1
ATOM 9579 N N . LYS H 1 35 ? 21.014 -25.546 38.259 1.00 49.31 27 LYS H N 1
ATOM 9580 C CA . LYS H 1 35 ? 20.361 -24.703 37.252 1.00 50.22 27 LYS H CA 1
ATOM 9581 C C . LYS H 1 35 ? 19.703 -25.589 36.198 1.00 48.66 27 LYS H C 1
ATOM 9582 O O . LYS H 1 35 ? 20.169 -26.702 35.948 1.00 49.27 27 LYS H O 1
ATOM 9588 N N . LEU H 1 36 ? 18.637 -25.092 35.570 1.00 47.27 28 LEU H N 1
ATOM 9589 C CA . LEU H 1 36 ? 18.002 -25.806 34.460 1.00 47.33 28 LEU H CA 1
ATOM 9590 C C . LEU H 1 36 ? 18.975 -26.032 33.299 1.00 49.04 28 LEU H C 1
ATOM 9591 O O . LEU H 1 36 ? 18.983 -27.103 32.687 1.00 50.06 28 LEU H O 1
ATOM 9596 N N . SER H 1 37 ? 19.800 -25.024 33.017 1.00 48.91 29 SER H N 1
ATOM 9597 C CA . SER H 1 37 ? 20.750 -25.075 31.904 1.00 49.99 29 SER H CA 1
ATOM 9598 C C . SER H 1 37 ? 21.778 -26.208 32.023 1.00 50.73 29 SER H C 1
ATOM 9599 O O . SER H 1 37 ? 22.346 -26.632 31.020 1.00 53.72 29 SER H O 1
ATOM 9602 N N . ASP H 1 38 ? 22.009 -26.693 33.245 1.00 50.87 30 ASP H N 1
ATOM 9603 C CA . ASP H 1 38 ? 22.888 -27.849 33.477 1.00 51.02 30 ASP H CA 1
ATOM 9604 C C . ASP H 1 38 ? 22.352 -29.112 32.812 1.00 50.93 30 ASP H C 1
ATOM 9605 O O . ASP H 1 38 ? 23.089 -30.078 32.618 1.00 52.53 30 ASP H O 1
ATOM 9610 N N . TYR H 1 39 ? 21.064 -29.102 32.480 1.00 49.80 31 TYR H N 1
ATOM 9611 C CA . TYR H 1 39 ? 20.393 -30.287 31.965 1.00 49.48 31 TYR H CA 1
ATOM 9612 C C . TYR H 1 39 ? 20.052 -30.206 30.480 1.00 49.54 31 TYR H C 1
ATOM 9613 O O . TYR H 1 39 ? 19.330 -31.058 29.964 1.00 48.43 31 TYR H O 1
ATOM 9622 N N . LYS H 1 40 ? 20.590 -29.194 29.795 1.00 53.02 32 LYS H N 1
ATOM 9623 C CA . LYS H 1 40 ? 20.497 -29.112 28.334 1.00 55.87 32 LYS H CA 1
ATOM 9624 C C . LYS H 1 40 ? 20.908 -30.444 27.723 1.00 55.27 32 LYS H C 1
ATOM 9625 O O . LYS H 1 40 ? 21.934 -31.010 28.098 1.00 55.93 32 LYS H O 1
ATOM 9631 N N . GLY H 1 41 ? 20.092 -30.952 26.804 1.00 55.11 33 GLY H N 1
ATOM 9632 C CA . GLY H 1 41 ? 20.406 -32.199 26.108 1.00 55.49 33 GLY H CA 1
ATOM 9633 C C . GLY H 1 41 ? 19.772 -33.453 26.688 1.00 54.88 33 GLY H C 1
ATOM 9634 O O . GLY H 1 41 ? 19.894 -34.529 26.103 1.00 55.35 33 GLY H O 1
ATOM 9635 N N . LYS H 1 42 ? 19.104 -33.330 27.835 1.00 52.06 34 LYS H N 1
ATOM 9636 C CA . LYS H 1 42 ? 18.372 -34.461 28.416 1.00 51.47 34 LYS H CA 1
ATOM 9637 C C . LYS H 1 42 ? 17.029 -34.060 29.027 1.00 48.30 34 LYS H C 1
ATOM 9638 O O . LYS H 1 42 ? 16.808 -32.890 29.343 1.00 47.55 34 LYS H O 1
ATOM 9644 N N . TYR H 1 43 ? 16.134 -35.036 29.172 1.00 46.51 35 TYR H N 1
ATOM 9645 C CA . TYR H 1 43 ? 14.851 -34.820 29.845 1.00 44.13 35 TYR H CA 1
ATOM 9646 C C . TYR H 1 43 ? 15.024 -34.615 31.346 1.00 43.34 35 TYR H C 1
ATOM 9647 O O . TYR H 1 43 ? 15.877 -35.245 31.980 1.00 42.59 35 TYR H O 1
ATOM 9656 N N . VAL H 1 44 ? 14.207 -33.718 31.895 1.00 42.24 36 VAL H N 1
ATOM 9657 C CA . VAL H 1 44 ? 14.206 -33.403 33.318 1.00 40.61 36 VAL H CA 1
ATOM 9658 C C . VAL H 1 44 ? 12.810 -33.620 33.876 1.00 39.06 36 VAL H C 1
ATOM 9659 O O . VAL H 1 44 ? 11.829 -33.133 33.314 1.00 39.49 36 VAL H O 1
ATOM 9663 N N . VAL H 1 45 ? 12.728 -34.356 34.979 1.00 38.34 37 VAL H N 1
ATOM 9664 C CA . VAL H 1 45 ? 11.500 -34.423 35.761 1.00 36.40 37 VAL H CA 1
ATOM 9665 C C . VAL H 1 45 ? 11.714 -33.585 37.017 1.00 36.39 37 VAL H C 1
ATOM 9666 O O . VAL H 1 45 ? 12.578 -33.902 37.845 1.00 36.36 37 VAL H O 1
ATOM 9670 N N . LEU H 1 46 ? 10.951 -32.498 37.135 1.00 35.26 38 LEU H N 1
ATOM 9671 C CA . LEU H 1 46 ? 10.987 -31.658 38.321 1.00 34.74 38 LEU H CA 1
ATOM 9672 C C . LEU H 1 46 ? 9.707 -31.882 39.107 1.00 34.42 38 LEU H C 1
ATOM 9673 O O . LEU H 1 46 ? 8.614 -31.675 38.580 1.00 35.22 38 LEU H O 1
ATOM 9678 N N . PHE H 1 47 ? 9.837 -32.298 40.361 1.00 34.28 39 PHE H N 1
ATOM 9679 C CA . PHE H 1 47 ? 8.649 -32.504 41.183 1.00 34.24 39 PHE H CA 1
ATOM 9680 C C . PHE H 1 47 ? 8.719 -31.836 42.552 1.00 34.24 39 PHE H C 1
ATOM 9681 O O . PHE H 1 47 ? 9.774 -31.784 43.185 1.00 35.41 39 PHE H O 1
ATOM 9689 N N . PHE H 1 48 ? 7.572 -31.314 42.975 1.00 33.65 40 PHE H N 1
ATOM 9690 C CA . PHE H 1 48 ? 7.444 -30.544 44.195 1.00 32.70 40 PHE H CA 1
ATOM 9691 C C . PHE H 1 48 ? 6.732 -31.378 45.250 1.00 33.43 40 PHE H C 1
ATOM 9692 O O . PHE H 1 48 ? 5.884 -32.213 44.933 1.00 32.35 40 PHE H O 1
ATOM 9700 N N . TYR H 1 49 ? 7.084 -31.133 46.505 1.00 32.83 41 TYR H N 1
ATOM 9701 C CA . TYR H 1 49 ? 6.371 -31.691 47.635 1.00 32.63 41 TYR H CA 1
ATOM 9702 C C . TYR H 1 49 ? 6.196 -30.584 48.674 1.00 33.08 41 TYR H C 1
ATOM 9703 O O . TYR H 1 49 ? 6.935 -29.604 48.654 1.00 33.32 41 TYR H O 1
ATOM 9712 N N . PRO H 1 50 ? 5.205 -30.722 49.571 1.00 33.99 42 PRO H N 1
ATOM 9713 C CA . PRO H 1 50 ? 4.859 -29.619 50.478 1.00 34.41 42 PRO H CA 1
ATOM 9714 C C . PRO H 1 50 ? 5.888 -29.305 51.573 1.00 35.71 42 PRO H C 1
ATOM 9715 O O . PRO H 1 50 ? 6.301 -28.148 51.715 1.00 35.48 42 PRO H O 1
ATOM 9719 N N . LEU H 1 51 ? 6.281 -30.316 52.346 1.00 35.87 43 LEU H N 1
ATOM 9720 C CA . LEU H 1 51 ? 6.972 -30.081 53.616 1.00 36.89 43 LEU H CA 1
ATOM 9721 C C . LEU H 1 51 ? 7.906 -31.205 54.032 1.00 37.00 43 LEU H C 1
ATOM 9722 O O . LEU H 1 51 ? 7.537 -32.379 53.982 1.00 38.80 43 LEU H O 1
ATOM 9727 N N . ASP H 1 52 ? 9.104 -30.830 54.472 1.00 36.38 44 ASP H N 1
ATOM 9728 C CA . ASP H 1 52 ? 9.983 -31.741 55.202 1.00 35.34 44 ASP H CA 1
ATOM 9729 C C . ASP H 1 52 ? 9.355 -32.103 56.548 1.00 36.21 44 ASP H C 1
ATOM 9730 O O . ASP H 1 52 ? 8.582 -31.323 57.100 1.00 34.59 44 ASP H O 1
ATOM 9735 N N . PHE H 1 53 ? 9.688 -33.291 57.055 1.00 37.56 45 PHE H N 1
ATOM 9736 C CA . PHE H 1 53 ? 9.299 -33.752 58.403 1.00 39.22 45 PHE H CA 1
ATOM 9737 C C . PHE H 1 53 ? 7.795 -33.920 58.662 1.00 41.41 45 PHE H C 1
ATOM 9738 O O . PHE H 1 53 ? 7.345 -33.796 59.806 1.00 41.20 45 PHE H O 1
ATOM 9746 N N . THR H 1 54 ? 7.023 -34.216 57.618 1.00 44.23 46 THR H N 1
ATOM 9747 C CA . THR H 1 54 ? 5.597 -34.510 57.799 1.00 48.74 46 THR H CA 1
ATOM 9748 C C . THR H 1 54 ? 5.411 -35.855 58.493 1.00 51.15 46 THR H C 1
ATOM 9749 O O . THR H 1 54 ? 6.284 -36.721 58.421 1.00 50.41 46 THR H O 1
ATOM 9753 N N . PHE H 1 55 ? 4.270 -36.022 59.158 1.00 53.97 47 PHE H N 1
ATOM 9754 C CA . PHE H 1 55 ? 3.981 -37.247 59.905 1.00 58.29 47 PHE H CA 1
ATOM 9755 C C . PHE H 1 55 ? 3.671 -38.442 59.007 1.00 59.46 47 PHE H C 1
ATOM 9756 O O . PHE H 1 55 ? 3.767 -39.590 59.444 1.00 61.33 47 PHE H O 1
ATOM 9764 N N . VAL H 1 56 ? 3.295 -38.166 57.760 1.00 59.23 48 VAL H N 1
ATOM 9765 C CA . VAL H 1 56 ? 3.049 -39.214 56.772 1.00 61.44 48 VAL H CA 1
ATOM 9766 C C . VAL H 1 56 ? 4.371 -39.594 56.107 1.00 63.11 48 VAL H C 1
ATOM 9767 O O . VAL H 1 56 ? 5.138 -38.718 55.692 1.00 61.04 48 VAL H O 1
ATOM 9771 N N . CYS H 1 57 ? 4.635 -40.899 56.021 1.00 64.95 49 CYS H N 1
ATOM 9772 C CA . CYS H 1 57 ? 5.842 -41.420 55.374 1.00 62.85 49 CYS H CA 1
ATOM 9773 C C . CYS H 1 57 ? 5.990 -40.871 53.958 1.00 57.41 49 CYS H C 1
ATOM 9774 O O . CYS H 1 57 ? 5.032 -40.898 53.183 1.00 58.03 49 CYS H O 1
ATOM 9777 N N . PRO H 1 58 ? 7.191 -40.366 53.621 1.00 52.45 50 PRO H N 1
ATOM 9778 C CA . PRO H 1 58 ? 7.446 -39.811 52.291 1.00 50.45 50 PRO H CA 1
ATOM 9779 C C . PRO H 1 58 ? 7.743 -40.894 51.251 1.00 48.99 50 PRO H C 1
ATOM 9780 O O . PRO H 1 58 ? 8.639 -40.724 50.415 1.00 47.25 50 PRO H O 1
ATOM 9784 N N . THR H 1 59 ? 6.983 -41.987 51.301 1.00 49.44 51 THR H N 1
ATOM 9785 C CA . THR H 1 59 ? 7.165 -43.120 50.387 1.00 50.43 51 THR H CA 1
ATOM 9786 C C . THR H 1 59 ? 7.144 -42.670 48.925 1.00 48.63 51 THR H C 1
ATOM 9787 O O . THR H 1 59 ? 7.935 -43.146 48.108 1.00 47.14 51 THR H O 1
ATOM 9791 N N . GLU H 1 60 ? 6.247 -41.735 48.621 1.00 48.18 52 GLU H N 1
ATOM 9792 C CA . GLU H 1 60 ? 6.118 -41.157 47.288 1.00 48.03 52 GLU H CA 1
ATOM 9793 C C . GLU H 1 60 ? 7.425 -40.524 46.795 1.00 46.90 52 GLU H C 1
ATOM 9794 O O . GLU H 1 60 ? 7.840 -40.756 45.658 1.00 46.50 52 GLU H O 1
ATOM 9800 N N . ILE H 1 61 ? 8.061 -39.730 47.657 1.00 45.59 53 ILE H N 1
ATOM 9801 C CA . ILE H 1 61 ? 9.333 -39.075 47.335 1.00 44.03 53 ILE H CA 1
ATOM 9802 C C . ILE H 1 61 ? 10.470 -40.098 47.289 1.00 44.85 53 ILE H C 1
ATOM 9803 O O . ILE H 1 61 ? 11.335 -40.036 46.411 1.00 45.37 53 ILE H O 1
ATOM 9808 N N . ILE H 1 62 ? 10.454 -41.037 48.233 1.00 44.07 54 ILE H N 1
ATOM 9809 C CA . ILE H 1 62 ? 11.460 -42.099 48.311 1.00 44.01 54 ILE H CA 1
ATOM 9810 C C . ILE H 1 62 ? 11.458 -42.985 47.058 1.00 44.69 54 ILE H C 1
ATOM 9811 O O . ILE H 1 62 ? 12.523 -43.390 46.574 1.00 43.91 54 ILE H O 1
ATOM 9816 N N . ALA H 1 63 ? 10.265 -43.260 46.529 1.00 44.27 55 ALA H N 1
ATOM 9817 C CA . ALA H 1 63 ? 10.115 -44.058 45.309 1.00 44.39 55 ALA H CA 1
ATOM 9818 C C . ALA H 1 63 ? 10.907 -43.498 44.123 1.00 43.48 55 ALA H C 1
ATOM 9819 O O . ALA H 1 63 ? 11.521 -44.257 43.375 1.00 44.24 55 ALA H O 1
ATOM 9821 N N . PHE H 1 64 ? 10.898 -42.175 43.961 1.00 42.01 56 PHE H N 1
ATOM 9822 C CA . PHE H 1 64 ? 11.644 -41.523 42.877 1.00 41.68 56 PHE H CA 1
ATOM 9823 C C . PHE H 1 64 ? 13.161 -41.630 43.055 1.00 41.57 56 PHE H C 1
ATOM 9824 O O . PHE H 1 64 ? 13.907 -41.666 42.074 1.00 41.16 56 PHE H O 1
ATOM 9832 N N . SER H 1 65 ? 13.605 -41.684 44.309 1.00 41.49 57 SER H N 1
ATOM 9833 C CA . SER H 1 65 ? 15.013 -41.898 44.632 1.00 42.18 57 SER H CA 1
ATOM 9834 C C . SER H 1 65 ? 15.409 -43.360 44.433 1.00 42.98 57 SER H C 1
ATOM 9835 O O . SER H 1 65 ? 16.395 -43.652 43.750 1.00 43.35 57 SER H O 1
ATOM 9838 N N . ASP H 1 66 ? 14.637 -44.270 45.027 1.00 43.01 58 ASP H N 1
ATOM 9839 C CA . ASP H 1 66 ? 14.895 -45.712 44.922 1.00 45.92 58 ASP H CA 1
ATOM 9840 C C . ASP H 1 66 ? 14.902 -46.216 43.482 1.00 46.27 58 ASP H C 1
ATOM 9841 O O . ASP H 1 66 ? 15.673 -47.106 43.136 1.00 48.09 58 ASP H O 1
ATOM 9846 N N . ARG H 1 67 ? 14.038 -45.644 42.649 1.00 45.92 59 ARG H N 1
ATOM 9847 C CA . ARG H 1 67 ? 13.881 -46.110 41.274 1.00 46.21 59 ARG H CA 1
ATOM 9848 C C . ARG H 1 67 ? 14.576 -45.198 40.270 1.00 45.50 59 ARG H C 1
ATOM 9849 O O . ARG H 1 67 ? 14.323 -45.281 39.068 1.00 46.31 59 ARG H O 1
ATOM 9857 N N . PHE H 1 68 ? 15.468 -44.344 40.766 1.00 45.77 60 PHE H N 1
ATOM 9858 C CA . PHE H 1 68 ? 16.236 -43.442 39.903 1.00 45.84 60 PHE H CA 1
ATOM 9859 C C . PHE H 1 68 ? 17.065 -44.152 38.814 1.00 47.36 60 PHE H C 1
ATOM 9860 O O . PHE H 1 68 ? 17.195 -43.611 37.714 1.00 47.05 60 PHE H O 1
ATOM 9868 N N . PRO H 1 69 ? 17.624 -45.354 39.105 1.00 49.11 61 PRO H N 1
ATOM 9869 C CA . PRO H 1 69 ? 18.324 -46.083 38.036 1.00 50.99 61 PRO H CA 1
ATOM 9870 C C . PRO H 1 69 ? 17.502 -46.232 36.751 1.00 51.31 61 PRO H C 1
ATOM 9871 O O . PRO H 1 69 ? 18.065 -46.188 35.655 1.00 51.91 61 PRO H O 1
ATOM 9875 N N . GLU H 1 70 ? 16.187 -46.393 36.888 1.00 51.17 62 GLU H N 1
ATOM 9876 C CA . GLU H 1 70 ? 15.299 -46.492 35.729 1.00 51.95 62 GLU H CA 1
ATOM 9877 C C . GLU H 1 70 ? 15.250 -45.184 34.935 1.00 51.05 62 GLU H C 1
ATOM 9878 O O . GLU H 1 70 ? 15.161 -45.204 33.708 1.00 53.32 62 GLU H O 1
ATOM 9884 N N . PHE H 1 71 ? 15.320 -44.054 35.636 1.00 48.53 63 PHE H N 1
ATOM 9885 C CA . PHE H 1 71 ? 15.403 -42.750 34.981 1.00 48.03 63 PHE H CA 1
ATOM 9886 C C . PHE H 1 71 ? 16.788 -42.525 34.372 1.00 50.22 63 PHE H C 1
ATOM 9887 O O . PHE H 1 71 ? 16.902 -42.041 33.242 1.00 50.49 63 PHE H O 1
ATOM 9895 N N . LYS H 1 72 ? 17.830 -42.888 35.120 1.00 51.67 64 LYS H N 1
ATOM 9896 C CA . LYS H 1 72 ? 19.210 -42.767 34.651 1.00 55.34 64 LYS H CA 1
ATOM 9897 C C . LYS H 1 72 ? 19.445 -43.561 33.365 1.00 56.45 64 LYS H C 1
ATOM 9898 O O . LYS H 1 72 ? 20.148 -43.097 32.468 1.00 57.47 64 LYS H O 1
ATOM 9904 N N . ASN H 1 73 ? 18.838 -44.745 33.281 1.00 56.95 65 ASN H N 1
ATOM 9905 C CA . ASN H 1 73 ? 18.947 -45.597 32.099 1.00 60.70 65 ASN H CA 1
ATOM 9906 C C . ASN H 1 73 ? 18.306 -44.983 30.850 1.00 59.40 65 ASN H C 1
ATOM 9907 O O . ASN H 1 73 ? 18.682 -45.316 29.726 1.00 59.40 65 ASN H O 1
ATOM 9912 N N . LEU H 1 74 ? 17.341 -44.091 31.061 1.00 56.76 66 LEU H N 1
ATOM 9913 C CA . LEU H 1 74 ? 16.679 -43.380 29.969 1.00 55.53 66 LEU H CA 1
ATOM 9914 C C . LEU H 1 74 ? 17.303 -42.005 29.724 1.00 54.47 66 LEU H C 1
ATOM 9915 O O . LEU H 1 74 ? 16.806 -41.234 28.899 1.00 53.11 66 LEU H O 1
ATOM 9920 N N . ASN H 1 75 ? 18.391 -41.714 30.439 1.00 54.41 67 ASN H N 1
ATOM 9921 C CA . ASN H 1 75 ? 19.069 -40.411 30.390 1.00 54.17 67 ASN H CA 1
ATOM 9922 C C . ASN H 1 75 ? 18.151 -39.268 30.840 1.00 51.56 67 ASN H C 1
ATOM 9923 O O . ASN H 1 75 ? 18.052 -38.227 30.186 1.00 52.03 67 ASN H O 1
ATOM 9928 N N . VAL H 1 76 ? 17.477 -39.482 31.966 1.00 48.72 68 VAL H N 1
ATOM 9929 C CA . VAL H 1 76 ? 16.534 -38.511 32.515 1.00 46.50 68 VAL H CA 1
ATOM 9930 C C . VAL H 1 76 ? 16.962 -38.117 33.923 1.00 45.15 68 VAL H C 1
ATOM 9931 O O . VAL H 1 76 ? 17.172 -38.981 34.776 1.00 45.28 68 VAL H O 1
ATOM 9935 N N . ALA H 1 77 ? 17.101 -36.813 34.148 1.00 44.17 69 ALA H N 1
ATOM 9936 C CA . ALA H 1 77 ? 17.405 -36.279 35.470 1.00 43.44 69 ALA H CA 1
ATOM 9937 C C . ALA H 1 77 ? 16.120 -36.105 36.270 1.00 41.64 69 ALA H C 1
ATOM 9938 O O . ALA H 1 77 ? 15.084 -35.728 35.719 1.00 42.99 69 ALA H O 1
ATOM 9940 N N . VAL H 1 78 ? 16.188 -36.400 37.565 1.00 40.91 70 VAL H N 1
ATOM 9941 C CA . VAL H 1 78 ? 15.043 -36.222 38.459 1.00 39.40 70 VAL H CA 1
ATOM 9942 C C . VAL H 1 78 ? 15.410 -35.272 39.592 1.00 39.72 70 VAL H C 1
ATOM 9943 O O . VAL H 1 78 ? 16.422 -35.462 40.271 1.00 41.08 70 VAL H O 1
ATOM 9947 N N . LEU H 1 79 ? 14.579 -34.248 39.784 1.00 38.23 71 LEU H N 1
ATOM 9948 C CA . LEU H 1 79 ? 14.819 -33.238 40.806 1.00 37.02 71 LEU H CA 1
ATOM 9949 C C . LEU H 1 79 ? 13.611 -33.106 41.719 1.00 35.84 71 LEU H C 1
ATOM 9950 O O . LEU H 1 79 ? 12.482 -32.954 41.251 1.00 36.27 71 LEU H O 1
ATOM 9955 N N . ALA H 1 80 ? 13.860 -33.182 43.024 1.00 35.29 72 ALA H N 1
ATOM 9956 C CA . ALA H 1 80 ? 12.837 -32.934 44.037 1.00 34.37 72 ALA H CA 1
ATOM 9957 C C . ALA H 1 80 ? 12.993 -31.515 44.585 1.00 34.55 72 ALA H C 1
ATOM 9958 O O . ALA H 1 80 ? 14.098 -30.982 44.617 1.00 36.15 72 ALA H O 1
ATOM 9960 N N . CYS H 1 81 ? 11.891 -30.905 45.015 1.00 34.85 73 CYS H N 1
ATOM 9961 C CA . CYS H 1 81 ? 11.916 -29.512 45.466 1.00 34.25 73 CYS H CA 1
ATOM 9962 C C . CYS H 1 81 ? 10.808 -29.228 46.466 1.00 33.79 73 CYS H C 1
ATOM 9963 O O . CYS H 1 81 ? 9.669 -29.652 46.272 1.00 35.19 73 CYS H O 1
ATOM 9966 N N . SER H 1 82 ? 11.153 -28.520 47.539 1.00 33.02 74 SER H N 1
ATOM 9967 C CA . SER H 1 82 ? 10.154 -27.918 48.424 1.00 32.78 74 SER H CA 1
ATOM 9968 C C . SER H 1 82 ? 10.642 -26.551 48.892 1.00 32.97 74 SER H C 1
ATOM 9969 O O . SER H 1 82 ? 11.780 -26.153 48.598 1.00 33.01 74 SER H O 1
ATOM 9972 N N . THR H 1 83 ? 9.782 -25.847 49.624 1.00 32.02 75 THR H N 1
ATOM 9973 C CA . THR H 1 83 ? 10.088 -24.514 50.134 1.00 32.67 75 THR H CA 1
ATOM 9974 C C . THR H 1 83 ? 10.936 -24.530 51.414 1.00 33.08 75 THR H C 1
ATOM 9975 O O . THR H 1 83 ? 11.272 -23.470 51.951 1.00 35.11 75 THR H O 1
ATOM 9979 N N . ASP H 1 84 ? 11.267 -25.729 51.895 1.00 32.70 76 ASP H N 1
ATOM 9980 C CA . ASP H 1 84 ? 12.174 -25.922 53.035 1.00 33.13 76 ASP H CA 1
ATOM 9981 C C . ASP H 1 84 ? 13.620 -25.615 52.634 1.00 32.41 76 ASP H C 1
ATOM 9982 O O . ASP H 1 84 ? 13.959 -25.688 51.458 1.00 32.61 76 ASP H O 1
ATOM 9987 N N . SER H 1 85 ? 14.462 -25.290 53.616 1.00 32.44 77 SER H N 1
ATOM 9988 C CA . SER H 1 85 ? 15.874 -24.976 53.383 1.00 33.15 77 SER H CA 1
ATOM 9989 C C . SER H 1 85 ? 16.716 -26.232 53.167 1.00 33.19 77 SER H C 1
ATOM 9990 O O . SER H 1 85 ? 16.253 -27.342 53.437 1.00 33.27 77 SER H O 1
ATOM 9993 N N . VAL H 1 86 ? 17.953 -26.055 52.701 1.00 33.66 78 VAL H N 1
ATOM 9994 C CA . VAL H 1 86 ? 18.887 -27.177 52.552 1.00 34.18 78 VAL H CA 1
ATOM 9995 C C . VAL H 1 86 ? 19.191 -27.837 53.899 1.00 35.03 78 VAL H C 1
ATOM 9996 O O . VAL H 1 86 ? 19.434 -29.043 53.960 1.00 35.08 78 VAL H O 1
ATOM 10000 N N . PHE H 1 87 ? 19.171 -27.043 54.969 1.00 35.68 79 PHE H N 1
ATOM 10001 C CA . PHE H 1 87 ? 19.428 -27.553 56.317 1.00 36.96 79 PHE H CA 1
ATOM 10002 C C . PHE H 1 87 ? 18.298 -28.477 56.787 1.00 37.29 79 PHE H C 1
ATOM 10003 O O . PHE H 1 87 ? 18.554 -29.521 57.394 1.00 37.14 79 PHE H O 1
ATOM 10011 N N . SER H 1 88 ? 17.056 -28.092 56.494 1.00 36.91 80 SER H N 1
ATOM 10012 C CA . SER H 1 88 ? 15.896 -28.960 56.712 1.00 36.97 80 SER H CA 1
ATOM 10013 C C . SER H 1 88 ? 16.009 -30.258 55.918 1.00 35.81 80 SER H C 1
ATOM 10014 O O . SER H 1 88 ? 15.799 -31.347 56.463 1.00 35.19 80 SER H O 1
ATOM 10017 N N . HIS H 1 89 ? 16.330 -30.127 54.630 1.00 34.64 81 HIS H N 1
ATOM 10018 C CA . HIS H 1 89 ? 16.492 -31.275 53.743 1.00 35.36 81 HIS H CA 1
ATOM 10019 C C . HIS H 1 89 ? 17.519 -32.225 54.281 1.00 36.04 81 HIS H C 1
ATOM 10020 O O . HIS H 1 89 ? 17.274 -33.429 54.353 1.00 37.10 81 HIS H O 1
ATOM 10027 N N . LEU H 1 90 ? 18.676 -31.687 54.666 1.00 36.76 82 LEU H N 1
ATOM 10028 C CA . LEU H 1 90 ? 19.777 -32.492 55.191 1.00 36.86 82 LEU H CA 1
ATOM 10029 C C . LEU H 1 90 ? 19.378 -33.258 56.448 1.00 37.19 82 LEU H C 1
ATOM 10030 O O . LEU H 1 90 ? 19.642 -34.455 56.564 1.00 37.57 82 LEU H O 1
ATOM 10035 N N . ALA H 1 91 ? 18.741 -32.563 57.387 1.00 36.92 83 ALA H N 1
ATOM 10036 C CA . ALA H 1 91 ? 18.324 -33.184 58.637 1.00 37.29 83 ALA H CA 1
ATOM 10037 C C . ALA H 1 91 ? 17.330 -34.320 58.388 1.00 37.08 83 ALA H C 1
ATOM 10038 O O . ALA H 1 91 ? 17.390 -35.361 59.048 1.00 37.32 83 ALA H O 1
ATOM 10040 N N . TRP H 1 92 ? 16.440 -34.123 57.419 1.00 36.51 84 TRP H N 1
ATOM 10041 C CA . TRP H 1 92 ? 15.442 -35.131 57.068 1.00 36.53 84 TRP H CA 1
ATOM 10042 C C . TRP H 1 92 ? 16.053 -36.304 56.361 1.00 36.94 84 TRP H C 1
ATOM 10043 O O . TRP H 1 92 ? 15.625 -37.444 56.561 1.00 37.55 84 TRP H O 1
ATOM 10054 N N . ILE H 1 93 ? 17.056 -36.029 55.529 1.00 35.85 85 ILE H N 1
ATOM 10055 C CA . ILE H 1 93 ? 17.852 -37.069 54.878 1.00 36.10 85 ILE H CA 1
ATOM 10056 C C . ILE H 1 93 ? 18.630 -37.876 55.926 1.00 37.69 85 ILE H C 1
ATOM 10057 O O . ILE H 1 93 ? 18.739 -39.099 55.824 1.00 38.91 85 ILE H O 1
ATOM 10062 N N . ASN H 1 94 ? 19.148 -37.182 56.938 1.00 37.53 86 ASN H N 1
ATOM 10063 C CA . ASN H 1 94 ? 19.876 -37.818 58.034 1.00 38.73 86 ASN H CA 1
ATOM 10064 C C . ASN H 1 94 ? 18.977 -38.584 58.998 1.00 39.73 86 ASN H C 1
ATOM 10065 O O . ASN H 1 94 ? 19.469 -39.275 59.886 1.00 41.85 86 ASN H O 1
ATOM 10070 N N . THR H 1 95 ? 17.664 -38.444 58.832 1.00 39.02 87 THR H N 1
ATOM 10071 C CA . THR H 1 95 ? 16.693 -39.158 59.661 1.00 39.38 87 THR H CA 1
ATOM 10072 C C . THR H 1 95 ? 16.404 -40.526 59.031 1.00 41.15 87 THR H C 1
ATOM 10073 O O . THR H 1 95 ? 16.078 -40.600 57.842 1.00 40.95 87 THR H O 1
ATOM 10077 N N . PRO H 1 96 ? 16.538 -41.615 59.820 1.00 43.47 88 PRO H N 1
ATOM 10078 C CA . PRO H 1 96 ? 16.274 -42.960 59.294 1.00 44.95 88 PRO H CA 1
ATOM 10079 C C . PRO H 1 96 ? 14.848 -43.087 58.761 1.00 45.32 88 PRO H C 1
ATOM 10080 O O . PRO H 1 96 ? 13.914 -42.531 59.353 1.00 44.37 88 PRO H O 1
ATOM 10084 N N . ARG H 1 97 ? 14.691 -43.805 57.649 1.00 46.50 89 ARG H N 1
ATOM 10085 C CA . ARG H 1 97 ? 13.378 -44.021 57.034 1.00 47.61 89 ARG H CA 1
ATOM 10086 C C . ARG H 1 97 ? 12.395 -44.696 57.986 1.00 49.48 89 ARG H C 1
ATOM 10087 O O . ARG H 1 97 ? 11.191 -44.445 57.918 1.00 48.74 89 ARG H O 1
ATOM 10095 N N . LYS H 1 98 ? 12.926 -45.536 58.874 1.00 51.77 90 LYS H N 1
ATOM 10096 C CA . LYS H 1 98 ? 12.149 -46.201 59.918 1.00 54.27 90 LYS H CA 1
ATOM 10097 C C . LYS H 1 98 ? 11.432 -45.201 60.832 1.00 54.13 90 LYS H C 1
ATOM 10098 O O . LYS H 1 98 ? 10.359 -45.495 61.358 1.00 55.32 90 LYS H O 1
ATOM 10104 N N . HIS H 1 99 ? 12.028 -44.026 61.019 1.00 53.87 91 HIS H N 1
ATOM 10105 C CA . HIS H 1 99 ? 11.434 -42.991 61.862 1.00 53.62 91 HIS H CA 1
ATOM 10106 C C . HIS H 1 99 ? 10.926 -41.832 61.047 1.00 51.46 91 HIS H C 1
ATOM 10107 O O . HIS H 1 99 ? 10.977 -40.679 61.481 1.00 51.97 91 HIS H O 1
ATOM 10114 N N . GLY H 1 100 ? 10.435 -42.140 59.849 1.00 49.99 92 GLY H N 1
ATOM 10115 C CA . GLY H 1 100 ? 9.777 -41.159 58.988 1.00 47.83 92 GLY H CA 1
ATOM 10116 C C . GLY H 1 100 ? 10.673 -40.248 58.166 1.00 45.69 92 GLY H C 1
ATOM 10117 O O . GLY H 1 100 ? 10.184 -39.308 57.539 1.00 45.21 92 GLY H O 1
ATOM 10118 N N . GLY H 1 101 ? 11.975 -40.519 58.157 1.00 44.78 93 GLY H N 1
ATOM 10119 C CA . GLY H 1 101 ? 12.920 -39.693 57.408 1.00 43.48 93 GLY H CA 1
ATOM 10120 C C . GLY H 1 101 ? 12.991 -40.028 55.931 1.00 44.52 93 GLY H C 1
ATOM 10121 O O . GLY H 1 101 ? 12.375 -40.992 55.474 1.00 44.55 93 GLY H O 1
ATOM 10122 N N . LEU H 1 102 ? 13.744 -39.225 55.180 1.00 44.20 94 LEU H N 1
ATOM 10123 C CA . LEU H 1 102 ? 13.982 -39.506 53.768 1.00 45.37 94 LEU H CA 1
ATOM 10124 C C . LEU H 1 102 ? 15.061 -40.555 53.567 1.00 47.92 94 LEU H C 1
ATOM 10125 O O . LEU H 1 102 ? 15.069 -41.253 52.552 1.00 50.51 94 LEU H O 1
ATOM 10130 N N . GLY H 1 103 ? 15.977 -40.653 54.528 1.00 48.45 95 GLY H N 1
ATOM 10131 C CA . GLY H 1 103 ? 17.140 -41.522 54.395 1.00 49.25 95 GLY H CA 1
ATOM 10132 C C . GLY H 1 103 ? 18.021 -41.078 53.242 1.00 50.23 95 GLY H C 1
ATOM 10133 O O . GLY H 1 103 ? 17.952 -39.927 52.803 1.00 49.06 95 GLY H O 1
ATOM 10134 N N . ASP H 1 104 ? 18.839 -42.004 52.751 1.00 52.23 96 ASP H N 1
ATOM 10135 C CA . ASP H 1 104 ? 19.747 -41.767 51.631 1.00 53.86 96 ASP H CA 1
ATOM 10136 C C . ASP H 1 104 ? 18.965 -41.426 50.357 1.00 53.14 96 ASP H C 1
ATOM 10137 O O . ASP H 1 104 ? 18.143 -42.220 49.896 1.00 55.72 96 ASP H O 1
ATOM 10142 N N . MET H 1 105 ? 19.204 -40.234 49.808 1.00 49.95 97 MET H N 1
ATOM 10143 C CA . MET H 1 105 ? 18.555 -39.818 48.561 1.00 47.04 97 MET H CA 1
ATOM 10144 C C . MET H 1 105 ? 19.516 -39.898 47.378 1.00 47.52 97 MET H C 1
ATOM 10145 O O . MET H 1 105 ? 20.661 -39.455 47.467 1.00 46.94 97 MET H O 1
ATOM 10150 N N . LYS H 1 106 ? 19.037 -40.471 46.276 1.00 47.37 98 LYS H N 1
ATOM 10151 C CA . LYS H 1 106 ? 19.833 -40.634 45.063 1.00 48.37 98 LYS H CA 1
ATOM 10152 C C . LYS H 1 106 ? 19.600 -39.492 44.072 1.00 46.31 98 LYS H C 1
ATOM 10153 O O . LYS H 1 106 ? 20.212 -39.452 43.007 1.00 47.28 98 LYS H O 1
ATOM 10159 N N . ILE H 1 107 ? 18.705 -38.571 44.422 1.00 43.61 99 ILE H N 1
ATOM 10160 C CA . ILE H 1 107 ? 18.398 -37.419 43.572 1.00 41.50 99 ILE H CA 1
ATOM 10161 C C . ILE H 1 107 ? 18.578 -36.114 44.349 1.00 40.52 99 ILE H C 1
ATOM 10162 O O . ILE H 1 107 ? 18.449 -36.109 45.575 1.00 40.16 99 ILE H O 1
ATOM 10167 N N . PRO H 1 108 ? 18.892 -35.008 43.644 1.00 39.82 100 PRO H N 1
ATOM 10168 C CA . PRO H 1 108 ? 18.978 -33.711 44.317 1.00 38.51 100 PRO H CA 1
ATOM 10169 C C . PRO H 1 108 ? 17.650 -33.294 44.940 1.00 37.70 100 PRO H C 1
ATOM 10170 O O . PRO H 1 108 ? 16.588 -33.476 44.333 1.00 37.09 100 PRO H O 1
ATOM 10174 N N . VAL H 1 109 ? 17.711 -32.765 46.158 1.00 36.53 101 VAL H N 1
ATOM 10175 C CA . VAL H 1 109 ? 16.538 -32.165 46.784 1.00 35.57 101 VAL H CA 1
ATOM 10176 C C . VAL H 1 109 ? 16.777 -30.661 46.869 1.00 36.01 101 VAL H C 1
ATOM 10177 O O . VAL H 1 109 ? 17.629 -30.197 47.634 1.00 37.31 101 VAL H O 1
ATOM 10181 N N . LEU H 1 110 ? 16.025 -29.919 46.059 1.00 35.35 102 LEU H N 1
ATOM 10182 C CA . LEU H 1 110 ? 16.172 -28.470 45.915 1.00 34.95 102 LEU H CA 1
ATOM 10183 C C . LEU H 1 110 ? 15.478 -27.705 47.031 1.00 36.14 102 LEU H C 1
ATOM 10184 O O . LEU H 1 110 ? 14.387 -28.081 47.471 1.00 33.98 102 LEU H O 1
ATOM 10189 N N . ALA H 1 111 ? 16.121 -26.628 47.477 1.00 37.52 103 ALA H N 1
ATOM 10190 C CA . ALA H 1 111 ? 15.541 -25.729 48.474 1.00 38.97 103 ALA H CA 1
ATOM 10191 C C . ALA H 1 111 ? 15.007 -24.459 47.807 1.00 39.50 103 ALA H C 1
ATOM 10192 O O . ALA H 1 111 ? 15.766 -23.703 47.195 1.00 42.28 103 ALA H O 1
ATOM 10194 N N . ASP H 1 112 ? 13.704 -24.236 47.926 1.00 37.88 104 ASP H N 1
ATOM 10195 C CA . ASP H 1 112 ? 13.036 -23.090 47.304 1.00 37.58 104 ASP H CA 1
ATOM 10196 C C . ASP H 1 112 ? 12.541 -22.126 48.392 1.00 37.78 104 ASP H C 1
ATOM 10197 O O . ASP H 1 112 ? 11.340 -21.839 48.497 1.00 37.39 104 ASP H O 1
ATOM 10202 N N . THR H 1 113 ? 13.480 -21.630 49.198 1.00 37.68 105 THR H N 1
ATOM 10203 C CA . THR H 1 113 ? 13.150 -20.855 50.399 1.00 37.94 105 THR H CA 1
ATOM 10204 C C . THR H 1 113 ? 12.553 -19.483 50.109 1.00 38.15 105 THR H C 1
ATOM 10205 O O . THR H 1 113 ? 11.735 -18.988 50.887 1.00 38.92 105 THR H O 1
ATOM 10209 N N . ASN H 1 114 ? 12.956 -18.871 48.997 1.00 37.51 106 ASN H N 1
ATOM 10210 C CA . ASN H 1 114 ? 12.379 -17.591 48.597 1.00 38.28 106 ASN H CA 1
ATOM 10211 C C . ASN H 1 114 ? 11.136 -17.756 47.711 1.00 37.87 106 ASN H C 1
ATOM 10212 O O . ASN H 1 114 ? 10.577 -16.775 47.226 1.00 39.21 106 ASN H O 1
ATOM 10217 N N . HIS H 1 115 ? 10.728 -19.011 47.513 1.00 36.51 107 HIS H N 1
ATOM 10218 C CA . HIS H 1 115 ? 9.496 -19.388 46.796 1.00 36.68 107 HIS H CA 1
ATOM 10219 C C . HIS H 1 115 ? 9.460 -19.082 45.321 1.00 36.71 107 HIS H C 1
ATOM 10220 O O . HIS H 1 115 ? 8.422 -19.266 44.686 1.00 36.81 107 HIS H O 1
ATOM 10227 N N . GLN H 1 116 ? 10.574 -18.628 44.752 1.00 38.54 108 GLN H N 1
ATOM 10228 C CA . GLN H 1 116 ? 10.586 -18.203 43.351 1.00 39.26 108 GLN H CA 1
ATOM 10229 C C . GLN H 1 116 ? 10.217 -19.331 42.387 1.00 38.26 108 GLN H C 1
ATOM 10230 O O . GLN H 1 116 ? 9.484 -19.112 41.424 1.00 39.41 108 GLN H O 1
ATOM 10236 N N . ILE H 1 117 ? 10.717 -20.533 42.657 1.00 37.32 109 ILE H N 1
ATOM 10237 C CA . ILE H 1 117 ? 10.484 -21.680 41.777 1.00 36.80 109 ILE H CA 1
ATOM 10238 C C . ILE H 1 117 ? 9.024 -22.138 41.815 1.00 35.59 109 ILE H C 1
ATOM 10239 O O . ILE H 1 117 ? 8.405 -22.332 40.766 1.00 35.33 109 ILE H O 1
ATOM 10244 N N . ALA H 1 118 ? 8.473 -22.298 43.015 1.00 35.09 110 ALA H N 1
ATOM 10245 C CA . ALA H 1 118 ? 7.066 -22.678 43.156 1.00 34.94 110 ALA H CA 1
ATOM 10246 C C . ALA H 1 118 ? 6.133 -21.663 42.480 1.00 36.82 110 ALA H C 1
ATOM 10247 O O . ALA H 1 118 ? 5.163 -22.052 41.823 1.00 38.32 110 ALA H O 1
ATOM 10249 N N . LYS H 1 119 ? 6.441 -20.372 42.630 1.00 37.71 111 LYS H N 1
ATOM 10250 C CA . LYS H 1 119 ? 5.678 -19.300 41.979 1.00 39.51 111 LYS H CA 1
ATOM 10251 C C . LYS H 1 119 ? 5.747 -19.382 40.459 1.00 39.07 111 LYS H C 1
ATOM 10252 O O . LYS H 1 119 ? 4.728 -19.247 39.784 1.00 38.72 111 LYS H O 1
ATOM 10258 N N . ASP H 1 120 ? 6.952 -19.597 39.929 1.00 38.78 112 ASP H N 1
ATOM 10259 C CA . ASP H 1 120 ? 7.154 -19.681 38.485 1.00 39.25 112 ASP H CA 1
ATOM 10260 C C . ASP H 1 120 ? 6.468 -20.897 37.859 1.00 38.57 112 ASP H C 1
ATOM 10261 O O . ASP H 1 120 ? 6.088 -20.860 36.686 1.00 39.67 112 ASP H O 1
ATOM 10266 N N . TYR H 1 121 ? 6.317 -21.964 38.642 1.00 36.40 113 TYR H N 1
ATOM 10267 C CA . TYR H 1 121 ? 5.669 -23.191 38.173 1.00 35.46 113 TYR H CA 1
ATOM 10268 C C . TYR H 1 121 ? 4.195 -23.280 38.578 1.00 36.60 113 TYR H C 1
ATOM 10269 O O . TYR H 1 121 ? 3.515 -24.261 38.265 1.00 37.44 113 TYR H O 1
ATOM 10278 N N . GLY H 1 122 ? 3.712 -22.243 39.258 1.00 36.58 114 GLY H N 1
ATOM 10279 C CA . GLY H 1 122 ? 2.294 -22.109 39.595 1.00 37.08 114 GLY H CA 1
ATOM 10280 C C . GLY H 1 122 ? 1.778 -23.143 40.578 1.00 37.81 114 GLY H C 1
ATOM 10281 O O . GLY H 1 122 ? 0.621 -23.559 40.492 1.00 38.68 114 GLY H O 1
ATOM 10282 N N . VAL H 1 123 ? 2.629 -23.547 41.521 1.00 37.11 115 VAL H N 1
ATOM 10283 C CA . VAL H 1 123 ? 2.269 -24.597 42.478 1.00 37.12 115 VAL H CA 1
ATOM 10284 C C . VAL H 1 123 ? 2.287 -24.146 43.938 1.00 38.13 115 VAL H C 1
ATOM 10285 O O . VAL H 1 123 ? 2.109 -24.960 44.843 1.00 39.75 115 VAL H O 1
ATOM 10289 N N . LEU H 1 124 ? 2.489 -22.851 44.164 1.00 39.51 116 LEU H N 1
ATOM 10290 C CA . LEU H 1 124 ? 2.561 -22.318 45.519 1.00 40.69 116 LEU H CA 1
ATOM 10291 C C . LEU H 1 124 ? 1.166 -22.154 46.111 1.00 42.58 116 LEU H C 1
ATOM 10292 O O . LEU H 1 124 ? 0.308 -21.490 45.531 1.00 43.16 116 LEU H O 1
ATOM 10297 N N . LYS H 1 125 ? 0.944 -22.792 47.256 1.00 44.10 117 LYS H N 1
ATOM 10298 C CA . LYS H 1 125 ? -0.255 -22.563 48.051 1.00 48.19 117 LYS H CA 1
ATOM 10299 C C . LYS H 1 125 ? 0.016 -21.311 48.888 1.00 51.46 117 LYS H C 1
ATOM 10300 O O . LYS H 1 125 ? 0.618 -21.388 49.963 1.00 51.36 117 LYS H O 1
ATOM 10306 N N . ASP H 1 126 ? -0.419 -20.162 48.372 1.00 57.15 118 ASP H N 1
ATOM 10307 C CA . ASP H 1 126 ? 0.004 -18.847 48.879 1.00 62.00 118 ASP H CA 1
ATOM 10308 C C . ASP H 1 126 ? -0.179 -18.595 50.374 1.00 61.67 118 ASP H C 1
ATOM 10309 O O . ASP H 1 126 ? 0.719 -18.050 51.019 1.00 64.16 118 ASP H O 1
ATOM 10314 N N . ASP H 1 127 ? -1.321 -18.997 50.922 1.00 59.65 119 ASP H N 1
ATOM 10315 C CA . ASP H 1 127 ? -1.580 -18.810 52.352 1.00 59.84 119 ASP H CA 1
ATOM 10316 C C . ASP H 1 127 ? -0.612 -19.584 53.263 1.00 56.16 119 ASP H C 1
ATOM 10317 O O . ASP H 1 127 ? -0.476 -19.260 54.445 1.00 54.56 119 ASP H O 1
ATOM 10322 N N . GLU H 1 128 ? 0.074 -20.581 52.704 1.00 51.51 120 GLU H N 1
ATOM 10323 C CA . GLU H 1 128 ? 0.891 -21.490 53.510 1.00 49.69 120 GLU H CA 1
ATOM 10324 C C . GLU H 1 128 ? 2.390 -21.492 53.203 1.00 46.99 120 GLU H C 1
ATOM 10325 O O . GLU H 1 128 ? 3.172 -22.039 53.979 1.00 48.15 120 GLU H O 1
ATOM 10331 N N . GLY H 1 129 ? 2.788 -20.893 52.083 1.00 44.09 121 GLY H N 1
ATOM 10332 C CA . GLY H 1 129 ? 4.194 -20.890 51.667 1.00 43.00 121 GLY H CA 1
ATOM 10333 C C . GLY H 1 129 ? 4.751 -22.284 51.411 1.00 40.33 121 GLY H C 1
ATOM 10334 O O . GLY H 1 129 ? 5.907 -22.574 51.737 1.00 39.55 121 GLY H O 1
ATOM 10335 N N . ILE H 1 130 ? 3.913 -23.148 50.842 1.00 39.30 122 ILE H N 1
ATOM 10336 C CA . ILE H 1 130 ? 4.283 -24.525 50.508 1.00 37.95 122 ILE H CA 1
ATOM 10337 C C . ILE H 1 130 ? 3.808 -24.863 49.101 1.00 37.04 122 ILE H C 1
ATOM 10338 O O . ILE H 1 130 ? 2.835 -24.283 48.614 1.00 35.78 122 ILE H O 1
ATOM 10343 N N . ALA H 1 131 ? 4.498 -25.796 48.451 1.00 36.46 123 ALA H N 1
ATOM 10344 C CA . ALA H 1 131 ? 4.130 -26.214 47.103 1.00 36.06 123 ALA H CA 1
ATOM 10345 C C . ALA H 1 131 ? 3.099 -27.339 47.119 1.00 36.25 123 ALA H C 1
ATOM 10346 O O . ALA H 1 131 ? 3.127 -28.206 47.997 1.00 36.09 123 ALA H O 1
ATOM 10348 N N . TYR H 1 132 ? 2.188 -27.311 46.146 1.00 36.22 124 TYR H N 1
ATOM 10349 C CA . TYR H 1 132 ? 1.328 -28.458 45.853 1.00 35.98 124 TYR H CA 1
ATOM 10350 C C . TYR H 1 132 ? 2.163 -29.565 45.228 1.00 36.20 124 TYR H C 1
ATOM 10351 O O . TYR H 1 132 ? 3.301 -29.327 44.810 1.00 34.83 124 TYR H O 1
ATOM 10360 N N . ARG H 1 133 ? 1.598 -30.768 45.150 1.00 37.07 125 ARG H N 1
ATOM 10361 C CA . ARG H 1 133 ? 2.320 -31.910 44.596 1.00 37.38 125 ARG H CA 1
ATOM 10362 C C . ARG H 1 133 ? 2.364 -31.838 43.072 1.00 37.74 125 ARG H C 1
ATOM 10363 O O . ARG H 1 133 ? 1.679 -32.584 42.364 1.00 38.01 125 ARG H O 1
ATOM 10371 N N . GLY H 1 134 ? 3.184 -30.913 42.588 1.00 35.54 126 GLY H N 1
ATOM 10372 C CA . GLY H 1 134 ? 3.335 -30.675 41.168 1.00 35.64 126 GLY H CA 1
ATOM 10373 C C . GLY H 1 134 ? 4.463 -31.502 40.598 1.00 34.36 126 GLY H C 1
ATOM 10374 O O . GLY H 1 134 ? 5.451 -31.775 41.281 1.00 34.48 126 GLY H O 1
ATOM 10375 N N . LEU H 1 135 ? 4.302 -31.915 39.347 1.00 33.95 127 LEU H N 1
ATOM 10376 C CA . LEU H 1 135 ? 5.362 -32.592 38.612 1.00 33.44 127 LEU H CA 1
ATOM 10377 C C . LEU H 1 135 ? 5.375 -32.061 37.185 1.00 33.70 127 LEU H C 1
ATOM 10378 O O . LEU H 1 135 ? 4.320 -31.864 36.581 1.00 34.47 127 LEU H O 1
ATOM 10383 N N . PHE H 1 136 ? 6.576 -31.831 36.660 1.00 33.78 128 PHE H N 1
ATOM 10384 C CA . PHE H 1 136 ? 6.760 -31.185 35.369 1.00 34.34 128 PHE H CA 1
ATOM 10385 C C . PHE H 1 136 ? 7.835 -31.903 34.563 1.00 35.25 128 PHE H C 1
ATOM 10386 O O . PHE H 1 136 ? 8.869 -32.296 35.107 1.00 35.70 128 PHE H O 1
ATOM 10394 N N . ILE H 1 137 ? 7.574 -32.089 33.272 1.00 35.76 129 ILE H N 1
ATOM 10395 C CA . ILE H 1 137 ? 8.523 -32.749 32.384 1.00 36.93 129 ILE H CA 1
ATOM 10396 C C . ILE H 1 137 ? 9.041 -31.749 31.358 1.00 37.41 129 ILE H C 1
ATOM 10397 O O . ILE H 1 137 ? 8.259 -31.115 30.646 1.00 38.92 129 ILE H O 1
ATOM 10402 N N . ILE H 1 138 ? 10.364 -31.619 31.305 1.00 37.25 130 ILE H N 1
ATOM 10403 C CA . ILE H 1 138 ? 11.050 -30.640 30.464 1.00 37.89 130 ILE H CA 1
ATOM 10404 C C . ILE H 1 138 ? 11.977 -31.397 29.514 1.00 39.28 130 ILE H C 1
ATOM 10405 O O . ILE H 1 138 ? 12.708 -32.282 29.955 1.00 38.97 130 ILE H O 1
ATOM 10410 N N . ASP H 1 139 ? 11.941 -31.057 28.224 1.00 40.95 131 ASP H N 1
ATOM 10411 C CA . ASP H 1 139 ? 12.720 -31.787 27.210 1.00 44.25 131 ASP H CA 1
ATOM 10412 C C . ASP H 1 139 ? 14.170 -31.290 27.078 1.00 45.23 131 ASP H C 1
ATOM 10413 O O . ASP H 1 139 ? 14.528 -30.290 27.704 1.00 44.79 131 ASP H O 1
ATOM 10418 N N . PRO H 1 140 ? 15.010 -31.989 26.275 1.00 46.92 132 PRO H N 1
ATOM 10419 C CA . PRO H 1 140 ? 16.419 -31.616 26.095 1.00 48.17 132 PRO H CA 1
ATOM 10420 C C . PRO H 1 140 ? 16.640 -30.160 25.677 1.00 49.68 132 PRO H C 1
ATOM 10421 O O . PRO H 1 140 ? 17.675 -29.578 26.006 1.00 50.94 132 PRO H O 1
ATOM 10425 N N . LYS H 1 141 ? 15.672 -29.587 24.965 1.00 50.62 133 LYS H N 1
ATOM 10426 C CA . LYS H 1 141 ? 15.748 -28.205 24.486 1.00 51.69 133 LYS H CA 1
ATOM 10427 C C . LYS H 1 141 ? 15.238 -27.186 25.516 1.00 50.51 133 LYS H C 1
ATOM 10428 O O . LYS H 1 141 ? 15.291 -25.979 25.275 1.00 51.31 133 LYS H O 1
ATOM 10434 N N . GLY H 1 142 ? 14.748 -27.674 26.654 1.00 46.45 134 GLY H N 1
ATOM 10435 C CA . GLY H 1 142 ? 14.245 -26.801 27.716 1.00 44.69 134 GLY H CA 1
ATOM 10436 C C . GLY H 1 142 ? 12.770 -26.453 27.595 1.00 42.96 134 GLY H C 1
ATOM 10437 O O . GLY H 1 142 ? 12.286 -25.536 28.264 1.00 42.04 134 GLY H O 1
ATOM 10438 N N . ILE H 1 143 ? 12.053 -27.193 26.753 1.00 41.75 135 ILE H N 1
ATOM 10439 C CA . ILE H 1 143 ? 10.639 -26.929 26.496 1.00 41.90 135 ILE H CA 1
ATOM 10440 C C . ILE H 1 143 ? 9.756 -27.739 27.451 1.00 39.44 135 ILE H C 1
ATOM 10441 O O . ILE H 1 143 ? 9.959 -28.940 27.626 1.00 38.98 135 ILE H O 1
ATOM 10446 N N . LEU H 1 144 ? 8.786 -27.075 28.074 1.00 39.39 136 LEU H N 1
ATOM 10447 C CA . LEU H 1 144 ? 7.863 -27.757 28.986 1.00 38.10 136 LEU H CA 1
ATOM 10448 C C . LEU H 1 144 ? 6.894 -28.631 28.198 1.00 38.70 136 LEU H C 1
ATOM 10449 O O . LEU H 1 144 ? 6.192 -28.145 27.305 1.00 39.41 136 LEU H O 1
ATOM 10454 N N . ARG H 1 145 ? 6.864 -29.917 28.537 1.00 38.38 137 ARG H N 1
ATOM 10455 C CA . ARG H 1 145 ? 6.062 -30.895 27.803 1.00 39.46 137 ARG H CA 1
ATOM 10456 C C . ARG H 1 145 ? 4.858 -31.418 28.588 1.00 38.71 137 ARG H C 1
ATOM 10457 O O . ARG H 1 145 ? 3.875 -31.852 27.989 1.00 39.42 137 ARG H O 1
ATOM 10465 N N . GLN H 1 146 ? 4.934 -31.383 29.918 1.00 37.73 138 GLN H N 1
ATOM 10466 C CA . GLN H 1 146 ? 3.880 -31.964 30.755 1.00 37.56 138 GLN H CA 1
ATOM 10467 C C . GLN H 1 146 ? 3.707 -31.223 32.072 1.00 37.39 138 GLN H C 1
ATOM 10468 O O . GLN H 1 146 ? 4.689 -30.833 32.706 1.00 38.08 138 GLN H O 1
ATOM 10474 N N . ILE H 1 147 ? 2.450 -31.036 32.471 1.00 37.12 139 ILE H N 1
ATOM 10475 C CA . ILE H 1 147 ? 2.109 -30.438 33.760 1.00 36.85 139 ILE H CA 1
ATOM 10476 C C . ILE H 1 147 ? 1.222 -31.394 34.554 1.00 37.65 139 ILE H C 1
ATOM 10477 O O . ILE H 1 147 ? 0.185 -31.842 34.061 1.00 38.40 139 ILE H O 1
ATOM 10482 N N . THR H 1 148 ? 1.649 -31.706 35.777 1.00 37.97 140 THR H N 1
ATOM 10483 C CA . THR H 1 148 ? 0.854 -32.481 36.727 1.00 37.26 140 THR H CA 1
ATOM 10484 C C . THR H 1 148 ? 0.816 -31.722 38.047 1.00 37.73 140 THR H C 1
ATOM 10485 O O . THR H 1 148 ? 1.864 -31.373 38.590 1.00 38.70 140 THR H O 1
ATOM 10489 N N . ILE H 1 149 ? -0.384 -31.449 38.554 1.00 37.08 141 ILE H N 1
ATOM 10490 C CA . ILE H 1 149 ? -0.529 -30.852 39.877 1.00 36.78 141 ILE H CA 1
ATOM 10491 C C . ILE H 1 149 ? -1.591 -31.601 40.676 1.00 37.59 141 ILE H C 1
ATOM 10492 O O . ILE H 1 149 ? -2.752 -31.667 40.271 1.00 39.01 141 ILE H O 1
ATOM 10497 N N . ASN H 1 150 ? -1.176 -32.175 41.802 1.00 37.39 142 ASN H N 1
ATOM 10498 C CA . ASN H 1 150 ? -2.087 -32.873 42.701 1.00 38.64 142 ASN H CA 1
ATOM 10499 C C . ASN H 1 150 ? -2.360 -32.048 43.947 1.00 39.31 142 ASN H C 1
ATOM 10500 O O . ASN H 1 150 ? -1.464 -31.381 44.474 1.00 39.31 142 ASN H O 1
ATOM 10505 N N . ASP H 1 151 ? -3.597 -32.109 44.425 1.00 40.12 143 ASP H N 1
ATOM 10506 C CA . ASP H 1 151 ? -3.909 -31.640 45.765 1.00 41.50 143 ASP H CA 1
ATOM 10507 C C . ASP H 1 151 ? -3.051 -32.429 46.761 1.00 42.72 143 ASP H C 1
ATOM 10508 O O . ASP H 1 151 ? -2.628 -33.558 46.476 1.00 42.74 143 ASP H O 1
ATOM 10513 N N . LEU H 1 152 ? -2.800 -31.831 47.922 1.00 43.20 144 LEU H N 1
ATOM 10514 C CA . LEU H 1 152 ? -1.845 -32.371 48.902 1.00 44.49 144 LEU H CA 1
ATOM 10515 C C . LEU H 1 152 ? -1.991 -33.855 49.285 1.00 45.29 144 LEU H C 1
ATOM 10516 O O . LEU H 1 152 ? -0.977 -34.540 49.414 1.00 45.86 144 LEU H O 1
ATOM 10521 N N . PRO H 1 153 ? -3.235 -34.359 49.465 1.00 44.98 145 PRO H N 1
ATOM 10522 C CA . PRO H 1 153 ? -3.378 -35.733 49.970 1.00 45.78 145 PRO H CA 1
ATOM 10523 C C . PRO H 1 153 ? -2.934 -36.868 49.030 1.00 46.43 145 PRO H C 1
ATOM 10524 O O . PRO H 1 153 ? -2.751 -37.999 49.490 1.00 48.31 145 PRO H O 1
ATOM 10528 N N . VAL H 1 154 ? -2.765 -36.587 47.740 1.00 44.11 146 VAL H N 1
ATOM 10529 C CA . VAL H 1 154 ? -2.524 -37.657 46.766 1.00 42.45 146 VAL H CA 1
ATOM 10530 C C . VAL H 1 154 ? -1.151 -37.551 46.107 1.00 40.59 146 VAL H C 1
ATOM 10531 O O . VAL H 1 154 ? -0.788 -36.502 45.583 1.00 40.72 146 VAL H O 1
ATOM 10535 N N . GLY H 1 155 ? -0.399 -38.648 46.149 1.00 40.26 147 GLY H N 1
ATOM 10536 C CA . GLY H 1 155 ? 0.951 -38.698 45.594 1.00 41.67 147 GLY H CA 1
ATOM 10537 C C . GLY H 1 155 ? 1.023 -39.088 44.128 1.00 40.56 147 GLY H C 1
ATOM 10538 O O . GLY H 1 155 ? 0.010 -39.380 43.492 1.00 41.19 147 GLY H O 1
ATOM 10539 N N . ARG H 1 156 ? 2.238 -39.108 43.598 1.00 41.43 148 ARG H N 1
ATOM 10540 C CA . ARG H 1 156 ? 2.464 -39.398 42.188 1.00 41.14 148 ARG H CA 1
ATOM 10541 C C . ARG H 1 156 ? 3.010 -40.803 41.964 1.00 41.53 148 ARG H C 1
ATOM 10542 O O . ARG H 1 156 ? 3.467 -41.454 42.899 1.00 42.01 148 ARG H O 1
ATOM 10550 N N . SER H 1 157 ? 2.942 -41.261 40.717 1.00 41.79 149 SER H N 1
ATOM 10551 C CA . SER H 1 157 ? 3.394 -42.594 40.342 1.00 41.33 149 SER H CA 1
ATOM 10552 C C . SER H 1 157 ? 4.662 -42.538 39.496 1.00 40.63 149 SER H C 1
ATOM 10553 O O . SER H 1 157 ? 4.719 -41.823 38.490 1.00 39.31 149 SER H O 1
ATOM 10556 N N . VAL H 1 158 ? 5.668 -43.304 39.911 1.00 40.14 150 VAL H N 1
ATOM 10557 C CA . VAL H 1 158 ? 6.907 -43.449 39.147 1.00 40.70 150 VAL H CA 1
ATOM 10558 C C . VAL H 1 158 ? 6.628 -44.119 37.795 1.00 41.15 150 VAL H C 1
ATOM 10559 O O . VAL H 1 158 ? 7.174 -43.707 36.770 1.00 40.35 150 VAL H O 1
ATOM 10563 N N . ASP H 1 159 ? 5.765 -45.135 37.799 1.00 41.83 151 ASP H N 1
ATOM 10564 C CA . ASP H 1 159 ? 5.374 -45.828 36.569 1.00 44.02 151 ASP H CA 1
ATOM 10565 C C . ASP H 1 159 ? 4.756 -44.868 35.550 1.00 43.25 151 ASP H C 1
ATOM 10566 O O . ASP H 1 159 ? 5.132 -44.878 34.376 1.00 44.32 151 ASP H O 1
ATOM 10571 N N . GLU H 1 160 ? 3.831 -44.025 36.007 1.00 42.23 152 GLU H N 1
ATOM 10572 C CA . GLU H 1 160 ? 3.201 -43.027 35.141 1.00 41.56 152 GLU H CA 1
ATOM 10573 C C . GLU H 1 160 ? 4.213 -42.013 34.608 1.00 39.65 152 GLU H C 1
ATOM 10574 O O . GLU H 1 160 ? 4.173 -41.655 33.430 1.00 38.96 152 GLU H O 1
ATOM 10580 N N . THR H 1 161 ? 5.115 -41.564 35.477 1.00 38.39 153 THR H N 1
ATOM 10581 C CA . THR H 1 161 ? 6.156 -40.615 35.092 1.00 37.98 153 THR H CA 1
ATOM 10582 C C . THR H 1 161 ? 7.078 -41.227 34.035 1.00 39.18 153 THR H C 1
ATOM 10583 O O . THR H 1 161 ? 7.415 -40.571 33.045 1.00 38.76 153 THR H O 1
ATOM 10587 N N . LEU H 1 162 ? 7.464 -42.486 34.249 1.00 40.52 154 LEU H N 1
ATOM 10588 C CA . LEU H 1 162 ? 8.256 -43.240 33.277 1.00 41.87 154 LEU H CA 1
ATOM 10589 C C . LEU H 1 162 ? 7.518 -43.408 31.952 1.00 42.44 154 LEU H C 1
ATOM 10590 O O . LEU H 1 162 ? 8.113 -43.236 30.889 1.00 43.83 154 LEU H O 1
ATOM 10595 N N . ARG H 1 163 ? 6.228 -43.739 32.020 1.00 42.58 155 ARG H N 1
ATOM 10596 C CA . ARG H 1 163 ? 5.396 -43.859 30.821 1.00 43.14 155 ARG H CA 1
ATOM 10597 C C . ARG H 1 163 ? 5.412 -42.559 30.022 1.00 42.52 155 ARG H C 1
ATOM 10598 O O . ARG H 1 163 ? 5.663 -42.569 28.814 1.00 43.19 155 ARG H O 1
ATOM 10606 N N . LEU H 1 164 ? 5.156 -41.447 30.713 1.00 40.76 156 LEU H N 1
ATOM 10607 C CA . LEU H 1 164 ? 5.106 -40.128 30.086 1.00 40.89 156 LEU H CA 1
ATOM 10608 C C . LEU H 1 164 ? 6.427 -39.754 29.415 1.00 42.02 156 LEU H C 1
ATOM 10609 O O . LEU H 1 164 ? 6.443 -39.435 28.227 1.00 42.88 156 LEU H O 1
ATOM 10614 N N . VAL H 1 165 ? 7.527 -39.817 30.166 1.00 42.60 157 VAL H N 1
ATOM 10615 C CA . VAL H 1 165 ? 8.836 -39.415 29.642 1.00 44.87 157 VAL H CA 1
ATOM 10616 C C . VAL H 1 165 ? 9.283 -40.274 28.446 1.00 45.70 157 VAL H C 1
ATOM 10617 O O . VAL H 1 165 ? 9.837 -39.750 27.475 1.00 46.94 157 VAL H O 1
ATOM 10621 N N . GLN H 1 166 ? 9.012 -41.577 28.512 1.00 46.46 158 GLN H N 1
ATOM 10622 C CA . GLN H 1 166 ? 9.320 -42.490 27.408 1.00 48.34 158 GLN H CA 1
ATOM 10623 C C . GLN H 1 166 ? 8.452 -42.195 26.181 1.00 47.60 158 GLN H C 1
ATOM 10624 O O . GLN H 1 166 ? 8.931 -42.258 25.052 1.00 48.72 158 GLN H O 1
ATOM 10630 N N . ALA H 1 167 ? 7.186 -41.854 26.412 1.00 46.47 159 ALA H N 1
ATOM 10631 C CA . ALA H 1 167 ? 6.281 -41.467 25.327 1.00 46.33 159 ALA H CA 1
ATOM 10632 C C . ALA H 1 167 ? 6.745 -40.189 24.621 1.00 46.34 159 ALA H C 1
ATOM 10633 O O . ALA H 1 167 ? 6.713 -40.119 23.391 1.00 46.96 159 ALA H O 1
ATOM 10635 N N . PHE H 1 168 ? 7.184 -39.193 25.396 1.00 44.87 160 PHE H N 1
ATOM 10636 C CA . PHE H 1 168 ? 7.757 -37.964 24.828 1.00 45.13 160 PHE H CA 1
ATOM 10637 C C . PHE H 1 168 ? 9.062 -38.221 24.075 1.00 46.68 160 PHE H C 1
ATOM 10638 O O . PHE H 1 168 ? 9.267 -37.680 22.987 1.00 47.45 160 PHE H O 1
ATOM 10646 N N . GLN H 1 169 ? 9.934 -39.046 24.650 1.00 46.64 161 GLN H N 1
ATOM 10647 C CA . GLN H 1 169 ? 11.200 -39.395 24.002 1.00 47.97 161 GLN H CA 1
ATOM 10648 C C . GLN H 1 169 ? 10.943 -40.081 22.675 1.00 49.39 161 GLN H C 1
ATOM 10649 O O . GLN H 1 169 ? 11.629 -39.837 21.678 1.00 49.47 161 GLN H O 1
ATOM 10655 N N . TYR H 1 170 ? 9.934 -40.938 22.679 1.00 48.06 162 TYR H N 1
ATOM 10656 C CA . TYR H 1 170 ? 9.574 -41.697 21.513 1.00 48.72 162 TYR H CA 1
ATOM 10657 C C . TYR H 1 170 ? 9.000 -40.803 20.416 1.00 49.35 162 TYR H C 1
ATOM 10658 O O . TYR H 1 170 ? 9.482 -40.827 19.279 1.00 50.12 162 TYR H O 1
ATOM 10667 N N . THR H 1 171 ? 7.981 -40.018 20.760 1.00 48.25 163 THR H N 1
ATOM 10668 C CA . THR H 1 171 ? 7.333 -39.147 19.784 1.00 49.15 163 THR H CA 1
ATOM 10669 C C . THR H 1 171 ? 8.278 -38.066 19.258 1.00 50.05 163 THR H C 1
ATOM 10670 O O . THR H 1 171 ? 8.133 -37.625 18.116 1.00 51.06 163 THR H O 1
ATOM 10674 N N . ASP H 1 172 ? 9.247 -37.652 20.076 1.00 49.82 164 ASP H N 1
ATOM 10675 C CA . ASP H 1 172 ? 10.300 -36.743 19.614 1.00 51.50 164 ASP H CA 1
ATOM 10676 C C . ASP H 1 172 ? 10.962 -37.260 18.335 1.00 54.31 164 ASP H C 1
ATOM 10677 O O . ASP H 1 172 ? 11.281 -36.478 17.444 1.00 55.11 164 ASP H O 1
ATOM 10682 N N . LYS H 1 173 ? 11.146 -38.577 18.248 1.00 57.54 165 LYS H N 1
ATOM 10683 C CA . LYS H 1 173 ? 11.805 -39.200 17.102 1.00 61.96 165 LYS H CA 1
ATOM 10684 C C . LYS H 1 173 ? 10.851 -39.752 16.039 1.00 62.54 165 LYS H C 1
ATOM 10685 O O . LYS H 1 173 ? 11.201 -39.791 14.861 1.00 64.37 165 LYS H O 1
ATOM 10691 N N . HIS H 1 174 ? 9.653 -40.164 16.452 1.00 62.07 166 HIS H N 1
ATOM 10692 C CA . HIS H 1 174 ? 8.737 -40.897 15.567 1.00 64.43 166 HIS H CA 1
ATOM 10693 C C . HIS H 1 174 ? 7.489 -40.167 15.142 1.00 66.11 166 HIS H C 1
ATOM 10694 O O . HIS H 1 174 ? 6.959 -40.425 14.060 1.00 68.24 166 HIS H O 1
ATOM 10701 N N . GLY H 1 175 ? 7.003 -39.257 15.981 1.00 67.15 167 GLY H N 1
ATOM 10702 C CA . GLY H 1 175 ? 5.659 -38.705 15.818 1.00 70.72 167 GLY H CA 1
ATOM 10703 C C . GLY H 1 175 ? 4.675 -39.593 16.561 1.00 74.78 167 GLY H C 1
ATOM 10704 O O . GLY H 1 175 ? 5.048 -40.256 17.528 1.00 71.77 167 GLY H O 1
ATOM 10705 N N . GLU H 1 176 ? 3.423 -39.629 16.112 1.00 81.59 168 GLU H N 1
ATOM 10706 C CA . GLU H 1 176 ? 2.405 -40.454 16.772 1.00 86.30 168 GLU H CA 1
ATOM 10707 C C . GLU H 1 176 ? 2.255 -41.834 16.120 1.00 90.82 168 GLU H C 1
ATOM 10708 O O . GLU H 1 176 ? 2.784 -42.071 15.031 1.00 91.88 168 GLU H O 1
ATOM 10714 N N . VAL H 1 177 ? 1.541 -42.738 16.797 1.00 94.57 169 VAL H N 1
ATOM 10715 C CA . VAL H 1 177 ? 1.406 -44.140 16.363 1.00 98.55 169 VAL H CA 1
ATOM 10716 C C . VAL H 1 177 ? 0.619 -44.274 15.054 1.00 100.41 169 VAL H C 1
ATOM 10717 O O . VAL H 1 177 ? -0.609 -44.172 15.031 1.00 102.35 169 VAL H O 1
ATOM 10721 N N . MET I 1 9 ? 7.721 -1.861 52.512 1.00 69.64 1 MET I N 1
ATOM 10722 C CA . MET I 1 9 ? 6.554 -2.673 52.970 1.00 67.43 1 MET I CA 1
ATOM 10723 C C . MET I 1 9 ? 6.613 -3.057 54.451 1.00 60.00 1 MET I C 1
ATOM 10724 O O . MET I 1 9 ? 5.681 -3.680 54.962 1.00 60.55 1 MET I O 1
ATOM 10729 N N . SER I 1 10 ? 7.701 -2.696 55.132 1.00 54.91 2 SER I N 1
ATOM 10730 C CA . SER I 1 10 ? 7.784 -2.855 56.585 1.00 50.89 2 SER I CA 1
ATOM 10731 C C . SER I 1 10 ? 6.674 -2.041 57.249 1.00 49.58 2 SER I C 1
ATOM 10732 O O . SER I 1 10 ? 6.450 -0.883 56.893 1.00 50.92 2 SER I O 1
ATOM 10735 N N . LYS I 1 11 ? 5.973 -2.665 58.192 1.00 46.27 3 LYS I N 1
ATOM 10736 C CA . LYS I 1 11 ? 4.878 -2.020 58.918 1.00 45.75 3 LYS I CA 1
ATOM 10737 C C . LYS I 1 11 ? 5.272 -1.693 60.359 1.00 43.01 3 LYS I C 1
ATOM 10738 O O . LYS I 1 11 ? 4.450 -1.206 61.140 1.00 42.53 3 LYS I O 1
ATOM 10744 N N . ALA I 1 12 ? 6.527 -1.972 60.705 1.00 39.81 4 ALA I N 1
ATOM 10745 C CA . ALA I 1 12 ? 7.018 -1.802 62.068 1.00 38.82 4 ALA I CA 1
ATOM 10746 C C . ALA I 1 12 ? 7.519 -0.380 62.312 1.00 39.34 4 ALA I C 1
ATOM 10747 O O . ALA I 1 12 ? 8.537 0.039 61.757 1.00 39.66 4 ALA I O 1
ATOM 10749 N N . PHE I 1 13 ? 6.789 0.360 63.139 1.00 39.50 5 PHE I N 1
ATOM 10750 C CA . PHE I 1 13 ? 7.156 1.734 63.474 1.00 40.47 5 PHE I CA 1
ATOM 10751 C C . PHE I 1 13 ? 7.017 1.980 64.970 1.00 38.97 5 PHE I C 1
ATOM 10752 O O . PHE I 1 13 ? 5.988 1.643 65.569 1.00 38.16 5 PHE I O 1
ATOM 10760 N N . ILE I 1 14 ? 8.060 2.560 65.564 1.00 37.75 6 ILE I N 1
ATOM 10761 C CA . ILE I 1 14 ? 8.047 2.942 66.978 1.00 37.49 6 ILE I CA 1
ATOM 10762 C C . ILE I 1 14 ? 6.881 3.897 67.249 1.00 39.09 6 ILE I C 1
ATOM 10763 O O . ILE I 1 14 ? 6.624 4.811 66.463 1.00 40.74 6 ILE I O 1
ATOM 10768 N N . GLY I 1 15 ? 6.167 3.663 68.346 1.00 39.15 7 GLY I N 1
ATOM 10769 C CA . GLY I 1 15 ? 5.054 4.527 68.749 1.00 40.57 7 GLY I CA 1
ATOM 10770 C C . GLY I 1 15 ? 3.744 4.213 68.054 1.00 41.77 7 GLY I C 1
ATOM 10771 O O . GLY I 1 15 ? 2.708 4.796 68.380 1.00 43.15 7 GLY I O 1
ATOM 10772 N N . LYS I 1 16 ? 3.791 3.286 67.100 1.00 41.69 8 LYS I N 1
ATOM 10773 C CA . LYS I 1 16 ? 2.613 2.876 66.339 1.00 43.02 8 LYS I CA 1
ATOM 10774 C C . LYS I 1 16 ? 2.230 1.444 66.717 1.00 41.73 8 LYS I C 1
ATOM 10775 O O . LYS I 1 16 ? 3.071 0.701 67.229 1.00 40.14 8 LYS I O 1
ATOM 10781 N N . PRO I 1 17 ? 0.960 1.050 66.478 1.00 42.56 9 PRO I N 1
ATOM 10782 C CA . PRO I 1 17 ? 0.581 -0.338 66.748 1.00 41.75 9 PRO I CA 1
ATOM 10783 C C . PRO I 1 17 ? 1.520 -1.317 66.053 1.00 40.83 9 PRO I C 1
ATOM 10784 O O . PRO I 1 17 ? 1.806 -1.168 64.862 1.00 41.97 9 PRO I O 1
ATOM 10788 N N . ALA I 1 18 ? 2.019 -2.288 66.811 1.00 39.51 10 ALA I N 1
ATOM 10789 C CA . ALA I 1 18 ? 2.884 -3.329 66.272 1.00 38.60 10 ALA I CA 1
ATOM 10790 C C . ALA I 1 18 ? 2.138 -4.116 65.197 1.00 38.97 10 ALA I C 1
ATOM 10791 O O . ALA I 1 18 ? 0.954 -4.413 65.368 1.00 39.04 10 ALA I O 1
ATOM 10793 N N . PRO I 1 19 ? 2.818 -4.441 64.080 1.00 38.80 11 PRO I N 1
ATOM 10794 C CA . PRO I 1 19 ? 2.154 -5.207 63.027 1.00 40.12 11 PRO I CA 1
ATOM 10795 C C . PRO I 1 19 ? 1.500 -6.451 63.604 1.00 41.73 11 PRO I C 1
ATOM 10796 O O . PRO I 1 19 ? 2.153 -7.240 64.301 1.00 40.16 11 PRO I O 1
ATOM 10800 N N . ASP I 1 20 ? 0.205 -6.594 63.340 1.00 46.00 12 ASP I N 1
ATOM 10801 C CA . ASP I 1 20 ? -0.557 -7.732 63.822 1.00 47.73 12 ASP I CA 1
ATOM 10802 C C . ASP I 1 20 ? -0.030 -9.002 63.171 1.00 47.54 12 ASP I C 1
ATOM 10803 O O . ASP I 1 20 ? 0.360 -8.992 62.005 1.00 49.19 12 ASP I O 1
ATOM 10808 N N . PHE I 1 21 ? 0.001 -10.086 63.936 1.00 47.20 13 PHE I N 1
ATOM 10809 C CA . PHE I 1 21 ? 0.431 -11.372 63.402 1.00 46.24 13 PHE I CA 1
ATOM 10810 C C . PHE I 1 21 ? -0.395 -12.519 63.959 1.00 45.82 13 PHE I C 1
ATOM 10811 O O . PHE I 1 21 ? -0.891 -12.459 65.089 1.00 46.58 13 PHE I O 1
ATOM 10819 N N . ALA I 1 22 ? -0.554 -13.547 63.132 1.00 44.51 14 ALA I N 1
ATOM 10820 C CA . ALA I 1 22 ? -1.304 -14.746 63.475 1.00 42.76 14 ALA I CA 1
ATOM 10821 C C . ALA I 1 22 ? -0.761 -15.885 62.633 1.00 41.03 14 ALA I C 1
ATOM 10822 O O . ALA I 1 22 ? -0.837 -15.844 61.405 1.00 42.37 14 ALA I O 1
ATOM 10824 N N . THR I 1 23 ? -0.185 -16.886 63.293 1.00 39.87 15 THR I N 1
ATOM 10825 C CA . THR I 1 23 ? 0.400 -18.029 62.591 1.00 38.68 15 THR I CA 1
ATOM 10826 C C . THR I 1 23 ? 0.436 -19.283 63.464 1.00 38.95 15 THR I C 1
ATOM 10827 O O . THR I 1 23 ? 0.157 -19.225 64.667 1.00 39.83 15 THR I O 1
ATOM 10831 N N . LYS I 1 24 ? 0.770 -20.412 62.846 1.00 38.54 16 LYS I N 1
ATOM 10832 C CA . LYS I 1 24 ? 0.957 -21.667 63.567 1.00 39.04 16 LYS I CA 1
ATOM 10833 C C . LYS I 1 24 ? 2.296 -21.667 64.292 1.00 37.33 16 LYS I C 1
ATOM 10834 O O . LYS I 1 24 ? 3.276 -21.096 63.806 1.00 36.86 16 LYS I O 1
ATOM 10840 N N . ALA I 1 25 ? 2.330 -22.310 65.456 1.00 36.30 17 ALA I N 1
ATOM 10841 C CA . ALA I 1 25 ? 3.547 -22.396 66.256 1.00 35.79 17 ALA I CA 1
ATOM 10842 C C . ALA I 1 25 ? 3.638 -23.730 66.988 1.00 36.43 17 ALA I C 1
ATOM 10843 O O . ALA I 1 25 ? 2.623 -24.400 67.196 1.00 36.64 17 ALA I O 1
ATOM 10845 N N . VAL I 1 26 ? 4.855 -24.110 67.375 1.00 35.88 18 VAL I N 1
ATOM 10846 C CA . VAL I 1 26 ? 5.049 -25.238 68.288 1.00 36.55 18 VAL I CA 1
ATOM 10847 C C . VAL I 1 26 ? 5.159 -24.724 69.720 1.00 37.03 18 VAL I C 1
ATOM 10848 O O . VAL I 1 26 ? 6.032 -23.910 70.031 1.00 36.46 18 VAL I O 1
ATOM 10852 N N . PHE I 1 27 ? 4.264 -25.188 70.586 1.00 38.13 19 PHE I N 1
ATOM 10853 C CA . PHE I 1 27 ? 4.393 -24.931 72.014 1.00 38.94 19 PHE I CA 1
ATOM 10854 C C . PHE I 1 27 ? 4.163 -26.211 72.792 1.00 40.41 19 PHE I C 1
ATOM 10855 O O . PHE I 1 27 ? 3.136 -26.873 72.624 1.00 41.69 19 PHE I O 1
ATOM 10863 N N . ASP I 1 28 ? 5.139 -26.558 73.628 1.00 40.80 20 ASP I N 1
ATOM 10864 C CA . ASP I 1 28 ? 5.079 -27.761 74.460 1.00 42.82 20 ASP I CA 1
ATOM 10865 C C . ASP I 1 28 ? 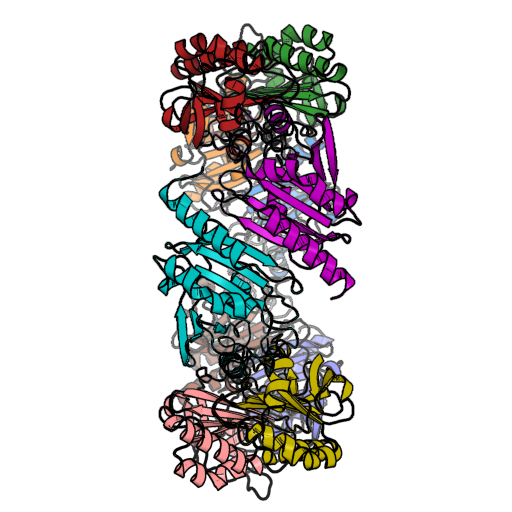4.764 -29.017 73.634 1.00 42.68 20 ASP I C 1
ATOM 10866 O O . ASP I 1 28 ? 3.930 -29.849 74.014 1.00 42.85 20 ASP I O 1
ATOM 10871 N N . GLY I 1 29 ? 5.435 -29.131 72.490 1.00 40.71 21 GLY I N 1
ATOM 10872 C CA . GLY I 1 29 ? 5.330 -30.307 71.633 1.00 42.37 21 GLY I CA 1
ATOM 10873 C C . GLY I 1 29 ? 4.155 -30.349 70.669 1.00 43.59 21 GLY I C 1
ATOM 10874 O O . GLY I 1 29 ? 4.091 -31.236 69.817 1.00 45.64 21 GLY I O 1
ATOM 10875 N N . ASP I 1 30 ? 3.228 -29.400 70.790 1.00 42.74 22 ASP I N 1
ATOM 10876 C CA . ASP I 1 30 ? 2.012 -29.405 69.971 1.00 42.46 22 ASP I CA 1
ATOM 10877 C C . ASP I 1 30 ? 1.893 -28.182 69.069 1.00 40.68 22 ASP I C 1
ATOM 10878 O O . ASP I 1 30 ? 2.469 -27.130 69.358 1.00 38.80 22 ASP I O 1
ATOM 10883 N N . PHE I 1 31 ? 1.141 -28.333 67.979 1.00 39.87 23 PHE I N 1
ATOM 10884 C CA . PHE I 1 31 ? 0.862 -27.224 67.072 1.00 38.97 23 PHE I CA 1
ATOM 10885 C C . PHE I 1 31 ? -0.248 -26.356 67.656 1.00 39.84 23 PHE I C 1
ATOM 10886 O O . PHE I 1 31 ? -1.329 -26.848 67.968 1.00 40.20 23 PHE I O 1
ATOM 10894 N N . VAL I 1 32 ? 0.037 -25.067 67.807 1.00 38.82 24 VAL I N 1
ATOM 10895 C CA . VAL I 1 32 ? -0.923 -24.110 68.358 1.00 39.18 24 VAL I CA 1
ATOM 10896 C C . VAL I 1 32 ? -1.074 -22.900 67.440 1.00 39.00 24 VAL I C 1
ATOM 10897 O O . VAL I 1 32 ? -0.237 -22.668 66.559 1.00 38.03 24 VAL I O 1
ATOM 10901 N N . ASP I 1 33 ? -2.142 -22.136 67.657 1.00 39.55 25 ASP I N 1
ATOM 10902 C CA . ASP I 1 33 ? -2.354 -20.873 66.961 1.00 40.11 25 ASP I CA 1
ATOM 10903 C C . ASP I 1 33 ? -1.913 -19.726 67.853 1.00 39.58 25 ASP I C 1
ATOM 10904 O O . ASP I 1 33 ? -2.371 -19.603 68.989 1.00 40.53 25 ASP I O 1
ATOM 10909 N N . VAL I 1 34 ? -1.015 -18.893 67.340 1.00 38.24 26 VAL I N 1
ATOM 10910 C CA . VAL I 1 34 ? -0.552 -17.720 68.074 1.00 38.33 26 VAL I CA 1
ATOM 10911 C C . VAL I 1 34 ? -1.048 -16.452 67.385 1.00 39.15 26 VAL I C 1
ATOM 10912 O O . VAL I 1 34 ? -0.957 -16.322 66.165 1.00 38.65 26 VAL I O 1
ATOM 10916 N N . LYS I 1 35 ? -1.590 -15.537 68.181 1.00 40.80 27 LYS I N 1
ATOM 10917 C CA . LYS I 1 35 ? -2.045 -14.236 67.702 1.00 43.13 27 LYS I CA 1
ATOM 10918 C C . LYS I 1 35 ? -1.487 -13.161 68.620 1.00 41.46 27 LYS I C 1
ATOM 10919 O O . LYS I 1 35 ? -1.378 -13.378 69.828 1.00 40.90 27 LYS I O 1
ATOM 10925 N N . LEU I 1 36 ? -1.147 -12.005 68.055 1.00 41.25 28 LEU I N 1
ATOM 10926 C CA . LEU I 1 36 ? -0.682 -10.870 68.854 1.00 41.64 28 LEU I CA 1
ATOM 10927 C C . LEU I 1 36 ? -1.748 -10.401 69.846 1.00 43.03 28 LEU I C 1
ATOM 10928 O O . LEU I 1 36 ? -1.421 -10.012 70.966 1.00 43.97 28 LEU I O 1
ATOM 10933 N N . SER I 1 37 ? -3.015 -10.466 69.439 1.00 44.15 29 SER I N 1
ATOM 10934 C CA . SER I 1 37 ? -4.132 -10.040 70.288 1.00 46.47 29 SER I CA 1
ATOM 10935 C C . SER I 1 37 ? -4.281 -10.874 71.566 1.00 47.01 29 SER I C 1
ATOM 10936 O O . SER I 1 37 ? -4.925 -10.431 72.520 1.00 47.47 29 SER I O 1
ATOM 10939 N N . ASP I 1 38 ? -3.685 -12.069 71.582 1.00 46.39 30 ASP I N 1
ATOM 10940 C CA . ASP I 1 38 ? -3.655 -12.915 72.780 1.00 47.92 30 ASP I CA 1
ATOM 10941 C C . ASP I 1 38 ? -2.882 -12.243 73.915 1.00 47.78 30 ASP I C 1
ATOM 10942 O O . ASP I 1 38 ? -3.087 -12.557 75.091 1.00 49.38 30 ASP I O 1
ATOM 10947 N N . TYR I 1 39 ? -2.014 -11.302 73.554 1.00 44.72 31 TYR I N 1
ATOM 10948 C CA . TYR I 1 39 ? -1.072 -10.711 74.500 1.00 45.50 31 TYR I CA 1
ATOM 10949 C C . TYR I 1 39 ? -1.446 -9.324 75.026 1.00 48.08 31 TYR I C 1
ATOM 10950 O O . TYR I 1 39 ? -0.657 -8.697 75.739 1.00 48.57 31 TYR I O 1
ATOM 10959 N N . LYS I 1 40 ? -2.650 -8.859 74.692 1.00 50.00 32 LYS I N 1
ATOM 10960 C CA . LYS I 1 40 ? -3.183 -7.618 75.250 1.00 52.38 32 LYS I CA 1
ATOM 10961 C C . LYS I 1 40 ? -3.108 -7.657 76.772 1.00 52.71 32 LYS I C 1
ATOM 10962 O O . LYS I 1 40 ? -3.608 -8.591 77.401 1.00 53.51 32 LYS I O 1
ATOM 10968 N N . GLY I 1 41 ? -2.463 -6.648 77.352 1.00 51.85 33 GLY I N 1
ATOM 10969 C CA . GLY I 1 41 ? -2.280 -6.578 78.799 1.00 52.58 33 GLY I CA 1
ATOM 10970 C C . GLY I 1 41 ? -0.890 -6.977 79.265 1.00 52.02 33 GLY I C 1
ATOM 10971 O O . GLY I 1 41 ? -0.541 -6.755 80.426 1.00 53.30 33 GLY I O 1
ATOM 10972 N N . LYS I 1 42 ? -0.103 -7.560 78.357 1.00 49.56 34 LYS I N 1
ATOM 10973 C CA . LYS I 1 42 ? 1.259 -8.021 78.641 1.00 49.22 34 LYS I CA 1
ATOM 10974 C C . LYS I 1 42 ? 2.280 -7.401 77.691 1.00 46.55 34 LYS I C 1
ATOM 10975 O O . LYS I 1 42 ? 1.954 -7.065 76.551 1.00 45.81 34 LYS I O 1
ATOM 10981 N N . TYR I 1 43 ? 3.524 -7.289 78.150 1.00 44.15 35 TYR I N 1
ATOM 10982 C CA . TYR I 1 43 ? 4.649 -7.060 77.247 1.00 41.41 35 TYR I CA 1
ATOM 10983 C C . TYR I 1 43 ? 4.989 -8.342 76.488 1.00 39.76 35 TYR I C 1
ATOM 10984 O O . TYR I 1 43 ? 4.867 -9.443 77.031 1.00 38.78 35 TYR I O 1
ATOM 10993 N N . VAL I 1 44 ? 5.404 -8.184 75.230 1.00 37.27 36 VAL I N 1
ATOM 10994 C CA . VAL I 1 44 ? 5.743 -9.303 74.354 1.00 35.63 36 VAL I CA 1
ATOM 10995 C C . VAL I 1 44 ? 7.071 -9.027 73.670 1.00 34.60 36 VAL I C 1
ATOM 10996 O O . VAL I 1 44 ? 7.267 -7.956 73.098 1.00 34.33 36 VAL I O 1
ATOM 11000 N N . VAL I 1 45 ? 7.974 -9.999 73.731 1.00 33.84 37 VAL I N 1
ATOM 11001 C CA . VAL I 1 45 ? 9.208 -9.950 72.964 1.00 33.78 37 VAL I CA 1
ATOM 11002 C C . VAL I 1 45 ? 9.064 -10.930 71.807 1.00 33.21 37 VAL I C 1
ATOM 11003 O O . VAL I 1 45 ? 8.894 -12.132 72.020 1.00 34.99 37 VAL I O 1
ATOM 11007 N N . LEU I 1 46 ? 9.095 -10.408 70.587 1.00 30.53 38 LEU I N 1
ATOM 11008 C CA . LEU I 1 46 ? 9.091 -11.249 69.410 1.00 29.61 38 LEU I CA 1
ATOM 11009 C C . LEU I 1 46 ? 10.479 -11.166 68.805 1.00 29.82 38 LEU I C 1
ATOM 11010 O O . LEU I 1 46 ? 10.953 -10.079 68.488 1.00 29.08 38 LEU I O 1
ATOM 11015 N N . PHE I 1 47 ? 11.141 -12.307 68.671 1.00 30.45 39 PHE I N 1
ATOM 11016 C CA . PHE I 1 47 ? 12.442 -12.321 68.015 1.00 31.21 39 PHE I CA 1
ATOM 11017 C C . PHE I 1 47 ? 12.518 -13.353 66.905 1.00 31.41 39 PHE I C 1
ATOM 11018 O O . PHE I 1 47 ? 11.873 -14.400 66.970 1.00 31.85 39 PHE I O 1
ATOM 11026 N N . PHE I 1 48 ? 13.327 -13.034 65.899 1.00 31.90 40 PHE I N 1
ATOM 11027 C CA . PHE I 1 48 ? 13.439 -13.810 64.681 1.00 32.33 40 PHE I CA 1
ATOM 11028 C C . PHE I 1 48 ? 14.801 -14.474 64.609 1.00 33.73 40 PHE I C 1
ATOM 11029 O O . PHE I 1 48 ? 15.792 -13.947 65.115 1.00 35.34 40 PHE I O 1
ATOM 11037 N N . TYR I 1 49 ? 14.847 -15.636 63.970 1.00 33.99 41 TYR I N 1
ATOM 11038 C CA . TYR I 1 49 ? 16.115 -16.279 63.653 1.00 34.20 41 TYR I CA 1
ATOM 11039 C C . TYR I 1 49 ? 16.030 -16.839 62.233 1.00 34.12 41 TYR I C 1
ATOM 11040 O O . TYR I 1 49 ? 14.928 -17.060 61.736 1.00 34.29 41 TYR I O 1
ATOM 11049 N N . PRO I 1 50 ? 17.185 -17.047 61.569 1.00 33.79 42 PRO I N 1
ATOM 11050 C CA . PRO I 1 50 ? 17.159 -17.416 60.149 1.00 34.81 42 PRO I CA 1
ATOM 11051 C C . PRO I 1 50 ? 16.616 -18.812 59.828 1.00 35.17 42 PRO I C 1
ATOM 11052 O O . PRO I 1 50 ? 15.724 -18.939 58.985 1.00 34.62 42 PRO I O 1
ATOM 11056 N N . LEU I 1 51 ? 17.157 -19.845 60.472 1.00 35.66 43 LEU I N 1
ATOM 11057 C CA . LEU I 1 51 ? 16.976 -21.215 59.983 1.00 36.47 43 LEU I CA 1
ATOM 11058 C C . LEU I 1 51 ? 17.035 -22.273 61.063 1.00 36.46 43 LEU I C 1
ATOM 11059 O O . LEU I 1 51 ? 17.896 -22.232 61.944 1.00 36.30 43 LEU I O 1
ATOM 11064 N N . ASP I 1 52 ? 16.119 -23.233 60.971 1.00 36.61 44 ASP I N 1
ATOM 11065 C CA . ASP I 1 52 ? 16.215 -24.475 61.726 1.00 36.53 44 ASP I CA 1
ATOM 11066 C C . ASP I 1 52 ? 17.395 -25.303 61.219 1.00 38.60 44 ASP I C 1
ATOM 11067 O O . ASP I 1 52 ? 17.792 -25.182 60.057 1.00 38.71 44 ASP I O 1
ATOM 11072 N N . PHE I 1 53 ? 17.956 -26.127 62.104 1.00 40.25 45 PHE I N 1
ATOM 11073 C CA . PHE I 1 53 ? 18.955 -27.144 61.748 1.00 41.54 45 PHE I CA 1
ATOM 11074 C C . PHE I 1 53 ? 20.277 -26.614 61.183 1.00 44.46 45 PHE I C 1
ATOM 11075 O O . PHE I 1 53 ? 20.926 -27.295 60.381 1.00 44.23 45 PHE I O 1
ATOM 11083 N N . THR I 1 54 ? 20.679 -25.415 61.598 1.00 46.46 46 THR I N 1
ATOM 11084 C CA . THR I 1 54 ? 21.979 -24.867 61.187 1.00 51.30 46 THR I CA 1
ATOM 11085 C C . THR I 1 54 ? 23.126 -25.552 61.925 1.00 54.01 46 THR I C 1
ATOM 11086 O O . THR I 1 54 ? 22.925 -26.113 63.003 1.00 53.03 46 THR I O 1
ATOM 11090 N N . PHE I 1 55 ? 24.321 -25.505 61.338 1.00 59.42 47 PHE I N 1
ATOM 11091 C CA . PHE I 1 55 ? 25.504 -26.132 61.934 1.00 64.96 47 PHE I CA 1
ATOM 11092 C C . PHE I 1 55 ? 26.019 -25.357 63.142 1.00 68.34 47 PHE I C 1
ATOM 11093 O O . PHE I 1 55 ? 26.668 -25.927 64.022 1.00 71.11 47 PHE I O 1
ATOM 11101 N N . VAL I 1 56 ? 25.733 -24.056 63.165 1.00 70.83 48 VAL I N 1
ATOM 11102 C CA . VAL I 1 56 ? 26.051 -23.197 64.302 1.00 74.40 48 VAL I CA 1
ATOM 11103 C C . VAL I 1 56 ? 25.129 -23.562 65.465 1.00 74.77 48 VAL I C 1
ATOM 11104 O O . VAL I 1 56 ? 23.912 -23.656 65.290 1.00 73.88 48 VAL I O 1
ATOM 11108 N N . CYS I 1 57 ? 25.719 -23.778 66.640 1.00 78.51 49 CYS I N 1
ATOM 11109 C CA . CYS I 1 57 ? 24.969 -24.102 67.859 1.00 78.00 49 CYS I CA 1
ATOM 11110 C C . CYS I 1 57 ? 23.894 -23.055 68.166 1.00 71.44 49 CYS I C 1
ATOM 11111 O O . CYS I 1 57 ? 24.172 -21.854 68.134 1.00 72.63 49 CYS I O 1
ATOM 11114 N N . PRO I 1 58 ? 22.661 -23.507 68.459 1.00 66.16 50 PRO I N 1
ATOM 11115 C CA . PRO I 1 58 ? 21.537 -22.586 68.640 1.00 62.14 50 PRO I CA 1
ATOM 11116 C C . PRO I 1 58 ? 21.420 -22.009 70.060 1.00 59.68 50 PRO I C 1
ATOM 11117 O O . PRO I 1 58 ? 20.305 -21.787 70.550 1.00 56.77 50 PRO I O 1
ATOM 11121 N N . THR I 1 59 ? 22.566 -21.750 70.692 1.00 58.48 51 THR I N 1
ATOM 11122 C CA . THR I 1 59 ? 22.615 -21.260 72.075 1.00 57.28 51 THR I CA 1
ATOM 11123 C C . THR I 1 59 ? 21.842 -19.954 72.272 1.00 53.95 51 THR I C 1
ATOM 11124 O O . THR I 1 59 ? 21.200 -19.756 73.305 1.00 51.64 51 THR I O 1
ATOM 11128 N N . GLU I 1 60 ? 21.888 -19.081 71.269 1.00 53.20 52 GLU I N 1
ATOM 11129 C CA . GLU I 1 60 ? 21.181 -17.798 71.311 1.00 51.87 52 GLU I CA 1
ATOM 11130 C C . GLU I 1 60 ? 19.662 -17.936 71.488 1.00 48.90 52 GLU I C 1
ATOM 11131 O O . GLU I 1 60 ? 19.061 -17.213 72.284 1.00 47.92 52 GLU I O 1
ATOM 11137 N N . ILE I 1 61 ? 19.052 -18.858 70.743 1.00 47.01 53 ILE I N 1
ATOM 11138 C CA . ILE I 1 61 ? 17.614 -19.133 70.849 1.00 44.65 53 ILE I CA 1
ATOM 11139 C C . ILE I 1 61 ? 17.317 -19.866 72.154 1.00 44.70 53 ILE I C 1
ATOM 11140 O O . ILE I 1 61 ? 16.368 -19.529 72.868 1.00 44.53 53 ILE I O 1
ATOM 11145 N N . ILE I 1 62 ? 18.141 -20.871 72.445 1.00 43.73 54 ILE I N 1
ATOM 11146 C CA . ILE I 1 62 ? 18.030 -21.679 73.656 1.00 44.32 54 ILE I CA 1
ATOM 11147 C C . ILE I 1 62 ? 18.068 -20.812 74.920 1.00 43.58 54 ILE I C 1
ATOM 11148 O O . ILE I 1 62 ? 17.311 -21.055 75.869 1.00 42.71 54 ILE I O 1
ATOM 11153 N N . ALA I 1 63 ? 18.929 -19.792 74.913 1.00 41.44 55 ALA I N 1
ATOM 11154 C CA . ALA I 1 63 ? 19.064 -18.869 76.044 1.00 41.78 55 ALA I CA 1
ATOM 11155 C C . ALA I 1 63 ? 17.740 -18.213 76.446 1.00 40.56 55 ALA I C 1
ATOM 11156 O O . ALA I 1 63 ? 17.462 -18.066 77.636 1.00 40.69 55 ALA I O 1
ATOM 11158 N N . PHE I 1 64 ? 16.931 -17.831 75.457 1.00 39.22 56 PHE I N 1
ATOM 11159 C CA . PHE I 1 64 ? 15.622 -17.216 75.718 1.00 38.96 56 PHE I CA 1
ATOM 11160 C C . PHE I 1 64 ? 14.608 -18.198 76.298 1.00 39.85 56 PHE I C 1
ATOM 11161 O O . PHE I 1 64 ? 13.697 -17.799 77.031 1.00 40.47 56 PHE I O 1
ATOM 11169 N N . SER I 1 65 ? 14.768 -19.477 75.966 1.00 40.14 57 SER I N 1
ATOM 11170 C CA . SER I 1 65 ? 13.934 -20.533 76.537 1.00 41.58 57 SER I CA 1
ATOM 11171 C C . SER I 1 65 ? 14.381 -20.880 77.960 1.00 42.50 57 SER I C 1
ATOM 11172 O O . SER I 1 65 ? 13.566 -20.896 78.884 1.00 43.12 57 SER I O 1
ATOM 11175 N N . ASP I 1 66 ? 15.676 -21.146 78.125 1.00 42.77 58 ASP I N 1
ATOM 11176 C CA . ASP I 1 66 ? 16.255 -21.477 79.429 1.00 45.81 58 ASP I CA 1
ATOM 11177 C C . ASP I 1 66 ? 15.965 -20.409 80.481 1.00 46.34 58 ASP I C 1
ATOM 11178 O O . ASP I 1 66 ? 15.688 -20.728 81.637 1.00 47.51 58 ASP I O 1
ATOM 11183 N N . ARG I 1 67 ? 16.021 -19.145 80.070 1.00 45.07 59 ARG I N 1
ATOM 11184 C CA . ARG I 1 67 ? 15.845 -18.031 80.996 1.00 45.71 59 ARG I CA 1
ATOM 11185 C C . ARG I 1 67 ? 14.443 -17.418 80.940 1.00 45.20 59 ARG I C 1
ATOM 11186 O O . ARG I 1 67 ? 14.219 -16.312 81.437 1.00 45.10 59 ARG I O 1
ATOM 11194 N N . PHE I 1 68 ? 13.500 -18.156 80.356 1.00 44.84 60 PHE I N 1
ATOM 11195 C CA . PHE I 1 68 ? 12.105 -17.719 80.294 1.00 44.55 60 PHE I CA 1
ATOM 11196 C C . PHE I 1 68 ? 11.445 -17.452 81.663 1.00 45.90 60 PHE I C 1
ATOM 11197 O O . PHE I 1 68 ? 10.612 -16.547 81.760 1.00 45.91 60 PHE I O 1
ATOM 11205 N N . PRO I 1 69 ? 11.802 -18.227 82.719 1.00 47.09 61 PRO I N 1
ATOM 11206 C CA . PRO I 1 69 ? 11.243 -17.912 84.044 1.00 48.70 61 PRO I CA 1
ATOM 11207 C C . PRO I 1 69 ? 11.460 -16.460 84.483 1.00 48.87 61 PRO I C 1
ATOM 11208 O O . PRO I 1 69 ? 10.598 -15.889 85.154 1.00 49.75 61 PRO I O 1
ATOM 11212 N N . GLU I 1 70 ? 12.593 -15.874 84.100 1.00 48.27 62 GLU I N 1
ATOM 11213 C CA . GLU I 1 70 ? 12.880 -14.467 84.388 1.00 48.77 62 GLU I CA 1
ATOM 11214 C C . GLU I 1 70 ? 11.907 -13.523 83.671 1.00 47.89 62 GLU I C 1
ATOM 11215 O O . GLU I 1 70 ? 11.507 -12.501 84.232 1.00 48.67 62 GLU I O 1
ATOM 11221 N N . PHE I 1 71 ? 11.526 -13.873 82.442 1.00 46.29 63 PHE I N 1
ATOM 11222 C CA . PHE I 1 71 ? 10.509 -13.117 81.703 1.00 45.32 63 PHE I CA 1
ATOM 11223 C C . PHE I 1 71 ? 9.114 -13.307 82.301 1.00 46.63 63 PHE I C 1
ATOM 11224 O O . PHE I 1 71 ? 8.364 -12.339 82.446 1.00 46.21 63 PHE I O 1
ATOM 11232 N N . LYS I 1 72 ? 8.776 -14.547 82.656 1.00 49.19 64 LYS I N 1
ATOM 11233 C CA . LYS I 1 72 ? 7.463 -14.852 83.233 1.00 52.22 64 LYS I CA 1
ATOM 11234 C C . LYS I 1 72 ? 7.245 -14.166 84.580 1.00 53.82 64 LYS I C 1
ATOM 11235 O O . LYS I 1 72 ? 6.135 -13.727 84.883 1.00 54.56 64 LYS I O 1
ATOM 11241 N N . ASN I 1 73 ? 8.310 -14.083 85.376 1.00 55.21 65 ASN I N 1
ATOM 11242 C CA . ASN I 1 73 ? 8.301 -13.346 86.638 1.00 57.87 65 ASN I CA 1
ATOM 11243 C C . ASN I 1 73 ? 7.858 -11.895 86.438 1.00 56.85 65 ASN I C 1
ATOM 11244 O O . ASN I 1 73 ? 7.141 -11.334 87.270 1.00 58.48 65 ASN I O 1
ATOM 11249 N N . LEU I 1 74 ? 8.280 -11.310 85.318 1.00 54.16 66 LEU I N 1
ATOM 11250 C CA . LEU I 1 74 ? 7.950 -9.930 84.974 1.00 52.73 66 LEU I CA 1
ATOM 11251 C C . LEU I 1 74 ? 6.669 -9.832 84.142 1.00 51.41 66 LEU I C 1
ATOM 11252 O O . LEU I 1 74 ? 6.324 -8.750 83.657 1.00 51.20 66 LEU I O 1
ATOM 11257 N N . ASN I 1 75 ? 5.978 -10.962 83.985 1.00 50.22 67 ASN I N 1
ATOM 11258 C CA . ASN I 1 75 ? 4.746 -11.052 83.191 1.00 49.40 67 ASN I CA 1
ATOM 11259 C C . ASN I 1 75 ? 4.971 -10.658 81.723 1.00 46.85 67 ASN I C 1
ATOM 11260 O O . ASN I 1 75 ? 4.200 -9.898 81.135 1.00 46.64 67 ASN I O 1
ATOM 11265 N N . VAL I 1 76 ? 6.049 -11.185 81.148 1.00 45.33 68 VAL I N 1
ATOM 11266 C CA . VAL I 1 76 ? 6.439 -10.882 79.772 1.00 42.06 68 VAL I CA 1
ATOM 11267 C C . VAL I 1 76 ? 6.470 -12.165 78.946 1.00 41.14 68 VAL I C 1
ATOM 11268 O O . VAL I 1 76 ? 7.096 -13.152 79.340 1.00 41.62 68 VAL I O 1
ATOM 11272 N N . ALA I 1 77 ? 5.794 -12.141 77.800 1.00 39.26 69 ALA I N 1
ATOM 11273 C CA . ALA I 1 77 ? 5.792 -13.269 76.875 1.00 38.36 69 ALA I CA 1
ATOM 11274 C C . ALA I 1 77 ? 6.962 -13.170 75.899 1.00 36.37 69 ALA I C 1
ATOM 11275 O O . ALA I 1 77 ? 7.360 -12.072 75.512 1.00 35.95 69 ALA I O 1
ATOM 11277 N N . VAL I 1 78 ? 7.515 -14.320 75.518 1.00 35.77 70 VAL I N 1
ATOM 11278 C CA . VAL I 1 78 ? 8.629 -14.378 74.560 1.00 35.77 70 VAL I CA 1
ATOM 11279 C C . VAL I 1 78 ? 8.278 -15.320 73.408 1.00 35.09 70 VAL I C 1
ATOM 11280 O O . VAL I 1 78 ? 7.877 -16.467 73.627 1.00 36.62 70 VAL I O 1
ATOM 11284 N N . LEU I 1 79 ? 8.425 -14.827 72.183 1.00 34.56 71 LEU I N 1
ATOM 11285 C CA . LEU I 1 79 ? 8.122 -15.615 70.989 1.00 33.46 71 LEU I CA 1
ATOM 11286 C C . LEU I 1 79 ? 9.315 -15.680 70.053 1.00 32.09 71 LEU I C 1
ATOM 11287 O O . LEU I 1 79 ? 9.906 -14.655 69.716 1.00 33.67 71 LEU I O 1
ATOM 11292 N N . ALA I 1 80 ? 9.668 -16.894 69.645 1.00 30.95 72 ALA I N 1
ATOM 11293 C CA . ALA I 1 80 ? 10.671 -17.106 68.611 1.00 29.92 72 ALA I CA 1
ATOM 11294 C C . ALA I 1 80 ? 9.956 -17.337 67.287 1.00 29.73 72 ALA I C 1
ATOM 11295 O O . ALA I 1 80 ? 8.811 -17.795 67.271 1.00 29.50 72 ALA I O 1
ATOM 11297 N N . CYS I 1 81 ? 10.622 -17.012 66.179 1.00 28.30 73 CYS I N 1
ATOM 11298 C CA . CYS I 1 81 ? 9.992 -17.083 64.866 1.00 28.85 73 CYS I CA 1
ATOM 11299 C C . CYS I 1 81 ? 11.031 -17.253 63.772 1.00 29.10 73 CYS I C 1
ATOM 11300 O O . CYS I 1 81 ? 12.071 -16.595 63.789 1.00 29.25 73 CYS I O 1
ATOM 11303 N N . SER I 1 82 ? 10.750 -18.150 62.832 1.00 29.37 74 SER I N 1
ATOM 11304 C CA . SER I 1 82 ? 11.564 -18.285 61.619 1.00 29.55 74 SER I CA 1
ATOM 11305 C C . SER I 1 82 ? 10.662 -18.620 60.435 1.00 29.88 74 SER I C 1
ATOM 11306 O O . SER I 1 82 ? 9.480 -18.923 60.623 1.00 29.47 74 SER I O 1
ATOM 11309 N N . THR I 1 83 ? 11.215 -18.574 59.224 1.00 30.95 75 THR I N 1
ATOM 11310 C CA . THR I 1 83 ? 10.443 -18.902 58.023 1.00 32.36 75 THR I CA 1
ATOM 11311 C C . THR I 1 83 ? 10.251 -20.415 57.798 1.00 34.09 75 THR I C 1
ATOM 11312 O O . THR I 1 83 ? 9.588 -20.824 56.836 1.00 35.74 75 THR I O 1
ATOM 11316 N N . ASP I 1 84 ? 10.820 -21.232 58.686 1.00 32.75 76 ASP I N 1
ATOM 11317 C CA . ASP I 1 84 ? 10.642 -22.687 58.659 1.00 33.60 76 ASP I CA 1
ATOM 11318 C C . ASP I 1 84 ? 9.254 -23.093 59.129 1.00 33.31 76 ASP I C 1
ATOM 11319 O O . ASP I 1 84 ? 8.599 -22.355 59.868 1.00 32.15 76 ASP I O 1
ATOM 11324 N N . SER I 1 85 ? 8.826 -24.282 58.716 1.00 34.11 77 SER I N 1
ATOM 11325 C CA . SER I 1 85 ? 7.511 -24.799 59.066 1.00 34.53 77 SER I CA 1
ATOM 11326 C C . SER I 1 85 ? 7.462 -25.306 60.499 1.00 35.03 77 SER I C 1
ATOM 11327 O O . SER I 1 85 ? 8.497 -25.565 61.123 1.00 34.57 77 SER I O 1
ATOM 11330 N N . VAL I 1 86 ? 6.242 -25.464 61.000 1.00 35.02 78 VAL I N 1
ATOM 11331 C CA . VAL I 1 86 ? 6.010 -25.999 62.329 1.00 35.71 78 VAL I CA 1
ATOM 11332 C C . VAL I 1 86 ? 6.510 -27.450 62.412 1.00 36.33 78 VAL I C 1
ATOM 11333 O O . VAL I 1 86 ? 6.894 -27.921 63.483 1.00 35.70 78 VAL I O 1
ATOM 11337 N N . PHE I 1 87 ? 6.534 -28.140 61.271 1.00 36.90 79 PHE I N 1
ATOM 11338 C CA . PHE I 1 87 ? 7.018 -29.520 61.213 1.00 37.76 79 PHE I CA 1
ATOM 11339 C C . PHE I 1 87 ? 8.528 -29.606 61.415 1.00 37.77 79 PHE I C 1
ATOM 11340 O O . PHE I 1 87 ? 9.006 -30.462 62.157 1.00 38.14 79 PHE I O 1
ATOM 11348 N N . SER I 1 88 ? 9.287 -28.719 60.778 1.00 37.86 80 SER I N 1
ATOM 11349 C CA . SER I 1 88 ? 10.724 -28.728 61.007 1.00 38.35 80 SER I CA 1
ATOM 11350 C C . SER I 1 88 ? 11.079 -28.129 62.377 1.00 37.26 80 SER I C 1
ATOM 11351 O O . SER I 1 88 ? 12.089 -28.504 62.969 1.00 37.22 80 SER I O 1
ATOM 11354 N N . HIS I 1 89 ? 10.234 -27.230 62.889 1.00 36.43 81 HIS I N 1
ATOM 11355 C CA . HIS I 1 89 ? 10.367 -26.747 64.269 1.00 36.06 81 HIS I CA 1
ATOM 11356 C C . HIS I 1 89 ? 10.306 -27.886 65.250 1.00 36.65 81 HIS I C 1
ATOM 11357 O O . HIS I 1 89 ? 11.181 -28.021 66.104 1.00 36.84 81 HIS I O 1
ATOM 11364 N N . LEU I 1 90 ? 9.265 -28.710 65.129 1.00 38.13 82 LEU I N 1
ATOM 11365 C CA . LEU I 1 90 ? 9.036 -29.833 66.041 1.00 38.62 82 LEU I CA 1
ATOM 11366 C C . LEU I 1 90 ? 10.169 -30.852 65.964 1.00 39.54 82 LEU I C 1
ATOM 11367 O O . LEU I 1 90 ? 10.645 -31.342 66.991 1.00 40.16 82 LEU I O 1
ATOM 11372 N N . ALA I 1 91 ? 10.596 -31.155 64.742 1.00 38.55 83 ALA I N 1
ATOM 11373 C CA . ALA I 1 91 ? 11.709 -32.068 64.509 1.00 39.48 83 ALA I CA 1
ATOM 11374 C C . ALA I 1 91 ? 12.999 -31.569 65.159 1.00 39.20 83 ALA I C 1
ATOM 11375 O O . ALA I 1 91 ? 13.778 -32.360 65.691 1.00 40.83 83 ALA I O 1
ATOM 11377 N N . TRP I 1 92 ? 13.215 -30.258 65.122 1.00 38.38 84 TRP I N 1
ATOM 11378 C CA . TRP I 1 92 ? 14.403 -29.663 65.724 1.00 38.73 84 TRP I CA 1
ATOM 11379 C C . TRP I 1 92 ? 14.307 -29.643 67.225 1.00 39.26 84 TRP I C 1
ATOM 11380 O O . TRP I 1 92 ? 15.305 -29.835 67.921 1.00 40.09 84 TRP I O 1
ATOM 11391 N N . ILE I 1 93 ? 13.096 -29.419 67.729 1.00 38.68 85 ILE I N 1
ATOM 11392 C CA . ILE I 1 93 ? 12.802 -29.494 69.162 1.00 39.43 85 ILE I CA 1
ATOM 11393 C C . ILE I 1 93 ? 12.955 -30.929 69.690 1.00 41.63 85 ILE I C 1
ATOM 11394 O O . ILE I 1 93 ? 13.430 -31.141 70.810 1.00 42.82 85 ILE I O 1
ATOM 11399 N N . ASN I 1 94 ? 12.565 -31.905 68.872 1.00 42.62 86 ASN I N 1
ATOM 11400 C CA . ASN I 1 94 ? 12.680 -33.320 69.228 1.00 45.21 86 ASN I CA 1
ATOM 11401 C C . ASN I 1 94 ? 14.096 -33.867 69.089 1.00 46.33 86 ASN I C 1
ATOM 11402 O O . ASN I 1 94 ? 14.362 -35.006 69.465 1.00 48.83 86 ASN I O 1
ATOM 11407 N N . THR I 1 95 ? 14.993 -33.060 68.533 1.00 46.50 87 THR I N 1
ATOM 11408 C CA . THR I 1 95 ? 16.406 -33.399 68.476 1.00 47.92 87 THR I CA 1
ATOM 11409 C C . THR I 1 95 ? 17.063 -32.929 69.771 1.00 49.26 87 THR I C 1
ATOM 11410 O O . THR I 1 95 ? 16.942 -31.755 70.137 1.00 48.93 87 THR I O 1
ATOM 11414 N N . PRO I 1 96 ? 17.739 -33.852 70.485 1.00 51.45 88 PRO I N 1
ATOM 11415 C CA . PRO I 1 96 ? 18.472 -33.490 71.702 1.00 51.93 88 PRO I CA 1
ATOM 11416 C C . PRO I 1 96 ? 19.531 -32.426 71.427 1.00 51.86 88 PRO I C 1
ATOM 11417 O O . PRO I 1 96 ? 20.117 -32.405 70.340 1.00 51.85 88 PRO I O 1
ATOM 11421 N N . ARG I 1 97 ? 19.759 -31.547 72.402 1.00 52.63 89 ARG I N 1
ATOM 11422 C CA . ARG I 1 97 ? 20.797 -30.515 72.305 1.00 53.80 89 ARG I CA 1
ATOM 11423 C C . ARG I 1 97 ? 22.161 -31.164 72.097 1.00 57.05 89 ARG I C 1
ATOM 11424 O O . ARG I 1 97 ? 23.047 -30.597 71.453 1.00 57.49 89 ARG I O 1
ATOM 11432 N N . LYS I 1 98 ? 22.291 -32.364 72.661 1.00 59.69 90 LYS I N 1
ATOM 11433 C CA . LYS I 1 98 ? 23.360 -33.324 72.396 1.00 64.22 90 LYS I CA 1
ATOM 11434 C C . LYS I 1 98 ? 23.753 -33.364 70.916 1.00 64.00 90 LYS I C 1
ATOM 11435 O O . LYS I 1 98 ? 24.936 -33.276 70.578 1.00 66.56 90 LYS I O 1
ATOM 11441 N N . HIS I 1 99 ? 22.751 -33.495 70.044 1.00 62.46 91 HIS I N 1
ATOM 11442 C CA . HIS I 1 99 ? 22.974 -33.639 68.602 1.00 62.56 91 HIS I CA 1
ATOM 11443 C C . HIS I 1 99 ? 22.721 -32.366 67.833 1.00 60.63 91 HIS I C 1
ATOM 11444 O O . HIS I 1 99 ? 22.435 -32.407 66.634 1.00 60.41 91 HIS I O 1
ATOM 11451 N N . GLY I 1 100 ? 22.825 -31.226 68.513 1.00 59.23 92 GLY I N 1
ATOM 11452 C CA . GLY I 1 100 ? 22.663 -29.920 67.875 1.00 57.32 92 GLY I CA 1
ATOM 11453 C C . GLY I 1 100 ? 21.224 -29.469 67.684 1.00 54.87 92 GLY I C 1
ATOM 11454 O O . GLY I 1 100 ? 20.952 -28.581 66.876 1.00 55.11 92 GLY I O 1
ATOM 11455 N N . GLY I 1 101 ? 20.302 -30.079 68.425 1.00 53.71 93 GLY I N 1
ATOM 11456 C CA . GLY I 1 101 ? 18.893 -29.692 68.381 1.00 50.73 93 GLY I CA 1
ATOM 11457 C C . GLY I 1 101 ? 18.546 -28.636 69.413 1.00 50.09 93 GLY I C 1
ATOM 11458 O O . GLY I 1 101 ? 19.389 -28.253 70.230 1.00 49.37 93 GLY I O 1
ATOM 11459 N N . LEU I 1 102 ? 17.301 -28.162 69.374 1.00 48.29 94 LEU I N 1
ATOM 11460 C CA . LEU I 1 102 ? 16.809 -27.191 70.349 1.00 47.52 94 LEU I CA 1
ATOM 11461 C C . LEU I 1 102 ? 16.492 -27.823 71.699 1.00 48.51 94 LEU I C 1
ATOM 11462 O O . LEU I 1 102 ? 16.619 -27.171 72.735 1.00 48.88 94 LEU I O 1
ATOM 11467 N N . GLY I 1 103 ? 16.073 -29.089 71.680 1.00 49.57 95 GLY I N 1
ATOM 11468 C CA . GLY I 1 103 ? 15.575 -29.761 72.880 1.00 50.32 95 GLY I CA 1
ATOM 11469 C C . GLY I 1 103 ? 14.260 -29.140 73.318 1.00 51.30 95 GLY I C 1
ATOM 11470 O O . GLY I 1 103 ? 13.595 -28.467 72.527 1.00 50.57 95 GLY I O 1
ATOM 11471 N N . ASP I 1 104 ? 13.889 -29.355 74.578 1.00 53.45 96 ASP I N 1
ATOM 11472 C CA . ASP I 1 104 ? 12.681 -28.754 75.148 1.00 55.56 96 ASP I CA 1
ATOM 11473 C C . ASP I 1 104 ? 12.706 -27.233 75.055 1.00 53.41 96 ASP I C 1
ATOM 11474 O O . ASP I 1 104 ? 13.686 -26.595 75.448 1.00 56.56 96 ASP I O 1
ATOM 11479 N N . MET I 1 105 ? 11.632 -26.665 74.515 1.00 49.59 97 MET I N 1
ATOM 11480 C CA . MET I 1 105 ? 11.474 -25.217 74.440 1.00 47.40 97 MET I CA 1
ATOM 11481 C C . MET I 1 105 ? 10.345 -24.780 75.363 1.00 47.35 97 MET I C 1
ATOM 11482 O O . MET I 1 105 ? 9.298 -25.428 75.433 1.00 47.89 97 MET I O 1
ATOM 11487 N N . LYS I 1 106 ? 10.577 -23.686 76.080 1.00 45.50 98 LYS I N 1
ATOM 11488 C CA . LYS I 1 106 ? 9.614 -23.171 77.045 1.00 45.58 98 LYS I CA 1
ATOM 11489 C C . LYS I 1 106 ? 8.853 -21.980 76.469 1.00 42.89 98 LYS I C 1
ATOM 11490 O O . LYS I 1 106 ? 8.023 -21.374 77.144 1.00 43.61 98 LYS I O 1
ATOM 11496 N N . ILE I 1 107 ? 9.146 -21.660 75.212 1.00 39.53 99 ILE I N 1
ATOM 11497 C CA . ILE I 1 107 ? 8.488 -20.569 74.499 1.00 37.68 99 ILE I CA 1
ATOM 11498 C C . ILE I 1 107 ? 7.950 -21.062 73.154 1.00 36.76 99 ILE I C 1
ATOM 11499 O O . ILE I 1 107 ? 8.529 -21.978 72.559 1.00 36.53 99 ILE I O 1
ATOM 11504 N N . PRO I 1 108 ? 6.845 -20.459 72.666 1.00 35.61 100 PRO I N 1
ATOM 11505 C CA . PRO I 1 108 ? 6.347 -20.809 71.336 1.00 33.91 100 PRO I CA 1
ATOM 11506 C C . PRO I 1 108 ? 7.381 -20.502 70.256 1.00 32.66 100 PRO I C 1
ATOM 11507 O O . PRO I 1 108 ? 8.083 -19.488 70.336 1.00 32.58 100 PRO I O 1
ATOM 11511 N N . VAL I 1 109 ? 7.482 -21.391 69.273 1.00 31.43 101 VAL I N 1
ATOM 11512 C CA . VAL I 1 109 ? 8.339 -21.173 68.109 1.00 30.81 101 VAL I CA 1
ATOM 11513 C C . VAL I 1 109 ? 7.407 -21.063 66.907 1.00 30.47 101 VAL I C 1
ATOM 11514 O O . VAL I 1 109 ? 6.848 -22.059 66.442 1.00 31.44 101 VAL I O 1
ATOM 11518 N N . LEU I 1 110 ? 7.216 -19.831 66.446 1.00 30.18 102 LEU I N 1
ATOM 11519 C CA . LEU I 1 110 ? 6.279 -19.514 65.372 1.00 30.36 102 LEU I CA 1
ATOM 11520 C C . LEU I 1 110 ? 6.843 -19.916 64.020 1.00 30.99 102 LEU I C 1
ATOM 11521 O O . LEU I 1 110 ? 8.045 -19.802 63.794 1.00 29.97 102 LEU I O 1
ATOM 11526 N N . ALA I 1 111 ? 5.965 -20.384 63.134 1.00 32.64 103 ALA I N 1
ATOM 11527 C CA . ALA I 1 111 ? 6.339 -20.715 61.762 1.00 34.19 103 ALA I CA 1
ATOM 11528 C C . ALA I 1 111 ? 5.798 -19.669 60.796 1.00 34.78 103 ALA I C 1
ATOM 11529 O O . ALA I 1 111 ? 4.584 -19.517 60.640 1.00 36.45 103 ALA I O 1
ATOM 11531 N N . ASP I 1 112 ? 6.714 -18.956 60.153 1.00 34.29 104 ASP I N 1
ATOM 11532 C CA . ASP I 1 112 ? 6.381 -17.882 59.223 1.00 34.49 104 ASP I CA 1
ATOM 11533 C C . ASP I 1 112 ? 6.676 -18.346 57.798 1.00 34.76 104 ASP I C 1
ATOM 11534 O O . ASP I 1 112 ? 7.461 -17.723 57.074 1.00 34.62 104 ASP I O 1
ATOM 11539 N N . THR I 1 113 ? 6.055 -19.459 57.405 1.00 35.98 105 THR I N 1
ATOM 11540 C CA . THR I 1 113 ? 6.252 -20.037 56.065 1.00 37.65 105 THR I CA 1
ATOM 11541 C C . THR I 1 113 ? 5.728 -19.107 54.975 1.00 38.42 105 THR I C 1
ATOM 11542 O O . THR I 1 113 ? 6.207 -19.138 53.839 1.00 38.88 105 THR I O 1
ATOM 11546 N N . ASN I 1 114 ? 4.741 -18.290 55.356 1.00 38.52 106 ASN I N 1
ATOM 11547 C CA . ASN I 1 114 ? 4.219 -17.169 54.569 1.00 40.70 106 ASN I CA 1
ATOM 11548 C C . ASN I 1 114 ? 5.242 -16.113 54.199 1.00 38.58 106 ASN I C 1
ATOM 11549 O O . ASN I 1 114 ? 5.144 -15.495 53.136 1.00 38.10 106 ASN I O 1
ATOM 11554 N N . HIS I 1 115 ? 6.176 -15.876 55.118 1.00 35.76 107 HIS I N 1
ATOM 11555 C CA . HIS I 1 115 ? 7.072 -14.719 55.091 1.00 35.38 107 HIS I CA 1
ATOM 11556 C C . HIS I 1 115 ? 6.353 -13.447 55.476 1.00 34.79 107 HIS I C 1
ATOM 11557 O O . HIS I 1 115 ? 6.968 -12.389 55.563 1.00 34.45 107 HIS I O 1
ATOM 11564 N N . GLN I 1 116 ? 5.053 -13.543 55.747 1.00 35.86 108 GLN I N 1
ATOM 11565 C CA . GLN I 1 116 ? 4.242 -12.356 56.014 1.00 37.08 108 GLN I CA 1
ATOM 11566 C C . GLN I 1 116 ? 4.711 -11.583 57.248 1.00 35.48 108 GLN I C 1
ATOM 11567 O O . GLN I 1 116 ? 4.779 -10.353 57.221 1.00 34.62 108 GLN I O 1
ATOM 11573 N N . ILE I 1 117 ? 5.044 -12.307 58.317 1.00 34.99 109 ILE I N 1
ATOM 11574 C CA . ILE I 1 117 ? 5.467 -11.678 59.569 1.00 33.59 109 ILE I CA 1
ATOM 11575 C C . ILE I 1 117 ? 6.848 -11.034 59.410 1.00 33.59 109 ILE I C 1
ATOM 11576 O O . ILE I 1 117 ? 7.062 -9.903 59.850 1.00 34.06 109 ILE I O 1
ATOM 11581 N N . ALA I 1 118 ? 7.768 -11.738 58.757 1.00 33.41 110 ALA I N 1
ATOM 11582 C CA . ALA I 1 118 ? 9.093 -11.185 58.493 1.00 33.56 110 ALA I CA 1
ATOM 11583 C C . ALA I 1 118 ? 8.991 -9.930 57.622 1.00 35.62 110 ALA I C 1
ATOM 11584 O O . ALA I 1 118 ? 9.689 -8.943 57.866 1.00 36.69 110 ALA I O 1
ATOM 11586 N N . LYS I 1 119 ? 8.110 -9.972 56.620 1.00 37.02 111 LYS I N 1
ATOM 11587 C CA . LYS I 1 119 ? 7.857 -8.819 55.753 1.00 38.03 111 LYS I CA 1
ATOM 11588 C C . LYS I 1 119 ? 7.303 -7.640 56.539 1.00 36.31 111 LYS I C 1
ATOM 11589 O O . LYS I 1 119 ? 7.777 -6.514 56.392 1.00 36.50 111 LYS I O 1
ATOM 11595 N N . ASP I 1 120 ? 6.307 -7.907 57.379 1.00 35.64 112 ASP I N 1
ATOM 11596 C CA . ASP I 1 120 ? 5.668 -6.858 58.163 1.00 34.75 112 ASP I CA 1
ATOM 11597 C C . ASP I 1 120 ? 6.610 -6.210 59.179 1.00 34.49 112 ASP I C 1
ATOM 11598 O O . ASP I 1 120 ? 6.470 -5.025 59.484 1.00 35.33 112 ASP I O 1
ATOM 11603 N N . TYR I 1 121 ? 7.574 -6.981 59.680 1.00 32.85 113 TYR I N 1
ATOM 11604 C CA . TYR I 1 121 ? 8.533 -6.474 60.658 1.00 32.30 113 TYR I CA 1
ATOM 11605 C C . TYR I 1 121 ? 9.837 -5.990 60.023 1.00 33.87 113 TYR I C 1
ATOM 11606 O O . TYR I 1 121 ? 10.745 -5.540 60.725 1.00 34.61 113 TYR I O 1
ATOM 11615 N N . GLY I 1 122 ? 9.910 -6.073 58.695 1.00 33.97 114 GLY I N 1
ATOM 11616 C CA . GLY I 1 122 ? 11.044 -5.551 57.930 1.00 35.30 114 GLY I CA 1
ATOM 11617 C C . GLY I 1 122 ? 12.348 -6.299 58.138 1.00 35.65 114 GLY I C 1
ATOM 11618 O O . GLY I 1 122 ? 13.427 -5.715 58.025 1.00 36.41 114 GLY I O 1
ATOM 11619 N N . VAL I 1 123 ? 12.254 -7.595 58.429 1.00 35.70 115 VAL I N 1
ATOM 11620 C CA . VAL I 1 123 ? 13.442 -8.404 58.722 1.00 35.85 115 VAL I CA 1
ATOM 11621 C C . VAL I 1 123 ? 13.688 -9.510 57.698 1.00 37.19 115 VAL I C 1
ATOM 11622 O O . VAL I 1 123 ? 14.553 -10.360 57.901 1.00 37.93 115 VAL I O 1
ATOM 11626 N N . LEU I 1 124 ? 12.929 -9.504 56.605 1.00 38.97 116 LEU I N 1
ATOM 11627 C CA . LEU I 1 124 ? 13.085 -10.536 55.585 1.00 40.92 116 LEU I CA 1
ATOM 11628 C C . LEU I 1 124 ? 14.267 -10.240 54.679 1.00 42.53 116 LEU I C 1
ATOM 11629 O O . LEU I 1 124 ? 14.374 -9.151 54.119 1.00 42.99 116 LEU I O 1
ATOM 11634 N N . LYS I 1 125 ? 15.162 -11.212 54.566 1.00 45.14 117 LYS I N 1
ATOM 11635 C CA . LYS I 1 125 ? 16.233 -11.170 53.586 1.00 51.21 117 LYS I CA 1
ATOM 11636 C C . LYS I 1 125 ? 15.660 -11.776 52.302 1.00 56.07 117 LYS I C 1
ATOM 11637 O O . LYS I 1 125 ? 15.552 -12.999 52.176 1.00 57.39 117 LYS I O 1
ATOM 11643 N N . ASP I 1 126 ? 15.277 -10.904 51.369 1.00 61.46 118 ASP I N 1
ATOM 11644 C CA . ASP I 1 126 ? 14.483 -11.285 50.187 1.00 64.17 118 ASP I CA 1
ATOM 11645 C C . ASP I 1 126 ? 15.052 -12.428 49.350 1.00 64.09 118 ASP I C 1
ATOM 11646 O O . ASP I 1 126 ? 14.347 -13.401 49.068 1.00 64.48 118 ASP I O 1
ATOM 11651 N N . ASP I 1 127 ? 16.318 -12.308 48.959 1.00 62.52 119 ASP I N 1
ATOM 11652 C CA . ASP I 1 127 ? 16.951 -13.306 48.100 1.00 62.99 119 ASP I CA 1
ATOM 11653 C C . ASP I 1 127 ? 16.963 -14.720 48.702 1.00 60.45 119 ASP I C 1
ATOM 11654 O O . ASP I 1 127 ? 17.071 -15.704 47.967 1.00 60.36 119 ASP I O 1
ATOM 11659 N N . GLU I 1 128 ? 16.825 -14.817 50.025 1.00 54.90 120 GLU I N 1
ATOM 11660 C CA . GLU I 1 128 ? 16.990 -16.095 50.723 1.00 52.25 120 GLU I CA 1
ATOM 11661 C C . GLU I 1 128 ? 15.726 -16.629 51.413 1.00 47.81 120 GLU I C 1
ATOM 11662 O O . GLU I 1 128 ? 15.681 -17.795 51.803 1.00 46.68 120 GLU I O 1
ATOM 11668 N N . GLY I 1 129 ? 14.711 -15.784 51.567 1.00 44.35 121 GLY I N 1
ATOM 11669 C CA . GLY I 1 129 ? 13.477 -16.185 52.250 1.00 42.85 121 GLY I CA 1
ATOM 11670 C C . GLY I 1 129 ? 13.712 -16.586 53.697 1.00 40.81 121 GLY I C 1
ATOM 11671 O O . GLY I 1 129 ? 13.107 -17.540 54.195 1.00 41.14 121 GLY I O 1
ATOM 11672 N N . ILE I 1 130 ? 14.619 -15.865 54.355 1.00 39.29 122 ILE I N 1
ATOM 11673 C CA . ILE I 1 130 ? 14.912 -16.047 55.774 1.00 37.71 122 ILE I CA 1
ATOM 11674 C C . ILE I 1 130 ? 14.890 -14.702 56.490 1.00 36.75 122 ILE I C 1
ATOM 11675 O O . ILE I 1 130 ? 14.999 -13.650 55.856 1.00 37.05 122 ILE I O 1
ATOM 11680 N N . ALA I 1 131 ? 14.752 -14.741 57.811 1.00 33.83 123 ALA I N 1
ATOM 11681 C CA . ALA I 1 131 ? 14.700 -13.520 58.601 1.00 33.18 123 ALA I CA 1
ATOM 11682 C C . ALA I 1 131 ? 16.056 -13.183 59.204 1.00 33.23 123 ALA I C 1
ATOM 11683 O O . ALA I 1 131 ? 16.789 -14.078 59.635 1.00 32.68 123 ALA I O 1
ATOM 11685 N N . TYR I 1 132 ? 16.375 -11.889 59.235 1.00 33.30 124 TYR I N 1
ATOM 11686 C CA . TYR I 1 132 ? 17.514 -11.389 60.000 1.00 35.10 124 TYR I CA 1
ATOM 11687 C C . TYR I 1 132 ? 17.253 -11.569 61.490 1.00 35.17 124 TYR I C 1
ATOM 11688 O O . TYR I 1 132 ? 16.116 -11.815 61.900 1.00 33.76 124 TYR I O 1
ATOM 11697 N N . ARG I 1 133 ? 18.304 -11.434 62.297 1.00 36.76 125 ARG I N 1
ATOM 11698 C CA . ARG I 1 133 ? 18.177 -11.564 63.746 1.00 37.20 125 ARG I CA 1
ATOM 11699 C C . ARG I 1 133 ? 17.535 -10.327 64.360 1.00 36.30 125 ARG I C 1
ATOM 11700 O O . ARG I 1 133 ? 18.193 -9.515 65.016 1.00 38.83 125 ARG I O 1
ATOM 11708 N N . GLY I 1 134 ? 16.237 -10.191 64.123 1.00 34.67 126 GLY I N 1
ATOM 11709 C CA . GLY I 1 134 ? 15.468 -9.073 64.642 1.00 33.75 126 GLY I CA 1
ATOM 11710 C C . GLY I 1 134 ? 14.831 -9.418 65.971 1.00 32.62 126 GLY I C 1
ATOM 11711 O O . GLY I 1 134 ? 14.564 -10.585 66.254 1.00 31.86 126 GLY I O 1
ATOM 11712 N N . LEU I 1 135 ? 14.607 -8.393 66.790 1.00 32.49 127 LEU I N 1
ATOM 11713 C CA . LEU I 1 135 ? 13.929 -8.539 68.075 1.00 32.22 127 LEU I CA 1
ATOM 11714 C C . LEU I 1 135 ? 13.099 -7.287 68.284 1.00 32.24 127 LEU I C 1
ATOM 11715 O O . LEU I 1 135 ? 13.562 -6.177 68.012 1.00 32.56 127 LEU I O 1
ATOM 11720 N N . PHE I 1 136 ? 11.871 -7.476 68.759 1.00 31.68 128 PHE I N 1
ATOM 11721 C CA . PHE I 1 136 ? 10.908 -6.395 68.871 1.00 32.12 128 PHE I CA 1
ATOM 11722 C C . PHE I 1 136 ? 10.188 -6.459 70.213 1.00 33.29 128 PHE I C 1
ATOM 11723 O O . PHE I 1 136 ? 9.779 -7.535 70.653 1.00 34.26 128 PHE I O 1
ATOM 11731 N N . ILE I 1 137 ? 10.044 -5.306 70.864 1.00 33.90 129 ILE I N 1
ATOM 11732 C CA . ILE I 1 137 ? 9.321 -5.226 72.135 1.00 34.50 129 ILE I CA 1
ATOM 11733 C C . ILE I 1 137 ? 7.986 -4.507 71.943 1.00 35.06 129 ILE I C 1
ATOM 11734 O O . ILE I 1 137 ? 7.943 -3.388 71.433 1.00 35.60 129 ILE I O 1
ATOM 11739 N N . ILE I 1 138 ? 6.906 -5.172 72.350 1.00 35.68 130 ILE I N 1
ATOM 11740 C CA . ILE I 1 138 ? 5.542 -4.684 72.164 1.00 35.67 130 ILE I CA 1
ATOM 11741 C C . ILE I 1 138 ? 4.898 -4.530 73.538 1.00 37.45 130 ILE I C 1
ATOM 11742 O O . ILE I 1 138 ? 4.981 -5.439 74.364 1.00 37.91 130 ILE I O 1
ATOM 11747 N N . ASP I 1 139 ? 4.260 -3.386 73.784 1.00 38.39 131 ASP I N 1
ATOM 11748 C CA . ASP I 1 139 ? 3.693 -3.106 75.107 1.00 40.28 131 ASP I CA 1
ATOM 11749 C C . ASP I 1 139 ? 2.276 -3.675 75.276 1.00 40.66 131 ASP I C 1
ATOM 11750 O O . ASP I 1 139 ? 1.704 -4.174 74.305 1.00 40.39 131 ASP I O 1
ATOM 11755 N N . PRO I 1 140 ? 1.712 -3.617 76.506 1.00 42.36 132 PRO I N 1
ATOM 11756 C CA . PRO I 1 140 ? 0.381 -4.176 76.794 1.00 43.82 132 PRO I CA 1
ATOM 11757 C C . PRO I 1 140 ? -0.749 -3.639 75.909 1.00 45.65 132 PRO I C 1
ATOM 11758 O O . PRO I 1 140 ? -1.788 -4.292 75.773 1.00 45.87 132 PRO I O 1
ATOM 11762 N N . LYS I 1 141 ? -0.543 -2.461 75.322 1.00 47.23 133 LYS I N 1
ATOM 11763 C CA . LYS I 1 141 ? -1.540 -1.835 74.452 1.00 49.02 133 LYS I CA 1
ATOM 11764 C C . LYS I 1 141 ? -1.310 -2.180 72.977 1.00 46.93 133 LYS I C 1
ATOM 11765 O O . LYS I 1 141 ? -2.035 -1.707 72.102 1.00 49.41 133 LYS I O 1
ATOM 11771 N N . GLY I 1 142 ? -0.306 -3.010 72.710 1.00 43.87 134 GLY I N 1
ATOM 11772 C CA . GLY I 1 142 ? 0.011 -3.435 71.348 1.00 40.62 134 GLY I CA 1
ATOM 11773 C C . GLY I 1 142 ? 0.883 -2.456 70.583 1.00 39.31 134 GLY I C 1
ATOM 11774 O O . GLY I 1 142 ? 1.034 -2.572 69.365 1.00 38.19 134 GLY I O 1
ATOM 11775 N N . ILE I 1 143 ? 1.459 -1.491 71.296 1.00 38.62 135 ILE I N 1
ATOM 11776 C CA . ILE I 1 143 ? 2.298 -0.467 70.675 1.00 37.84 135 ILE I CA 1
ATOM 11777 C C . ILE I 1 143 ? 3.744 -0.954 70.612 1.00 35.66 135 ILE I C 1
ATOM 11778 O O . ILE I 1 143 ? 4.286 -1.456 71.599 1.00 35.60 135 ILE I O 1
ATOM 11783 N N . LEU I 1 144 ? 4.363 -0.816 69.446 1.00 35.11 136 LEU I N 1
ATOM 11784 C CA . LEU I 1 144 ? 5.775 -1.169 69.290 1.00 33.47 136 LEU I CA 1
ATOM 11785 C C . LEU I 1 144 ? 6.659 -0.145 70.007 1.00 34.42 136 LEU I C 1
ATOM 11786 O O . LEU I 1 144 ? 6.556 1.061 69.758 1.00 35.74 136 LEU I O 1
ATOM 11791 N N . ARG I 1 145 ? 7.519 -0.635 70.899 1.00 34.47 137 ARG I N 1
ATOM 11792 C CA . ARG I 1 145 ? 8.361 0.228 71.730 1.00 35.19 137 ARG I CA 1
ATOM 11793 C C . ARG I 1 145 ? 9.848 0.139 71.394 1.00 35.05 137 ARG I C 1
ATOM 11794 O O . ARG I 1 145 ? 10.608 1.063 71.687 1.00 35.73 137 ARG I O 1
ATOM 11802 N N . GLN I 1 146 ? 10.267 -0.973 70.799 1.00 34.82 138 GLN I N 1
ATOM 11803 C CA . GLN I 1 146 ? 11.686 -1.206 70.547 1.00 34.44 138 GLN I CA 1
ATOM 11804 C C . GLN I 1 146 ? 11.909 -2.037 69.296 1.00 34.23 138 GLN I C 1
ATOM 11805 O O . GLN I 1 146 ? 11.205 -3.017 69.059 1.00 34.26 138 GLN I O 1
ATOM 11811 N N . ILE I 1 147 ? 12.899 -1.627 68.506 1.00 34.24 139 ILE I N 1
ATOM 11812 C CA . ILE I 1 147 ? 13.342 -2.367 67.328 1.00 33.60 139 ILE I CA 1
ATOM 11813 C C . ILE I 1 147 ? 14.823 -2.702 67.480 1.00 34.99 139 ILE I C 1
ATOM 11814 O O . ILE I 1 147 ? 15.637 -1.829 67.797 1.00 35.16 139 ILE I O 1
ATOM 11819 N N . THR I 1 148 ? 15.151 -3.975 67.273 1.00 35.93 140 THR I N 1
ATOM 11820 C CA . THR I 1 148 ? 16.528 -4.444 67.214 1.00 36.96 140 THR I CA 1
ATOM 11821 C C . THR I 1 148 ? 16.659 -5.351 66.002 1.00 37.23 140 THR I C 1
ATOM 11822 O O . THR I 1 148 ? 15.874 -6.283 65.838 1.00 37.97 140 THR I O 1
ATOM 11826 N N . ILE I 1 149 ? 17.633 -5.070 65.142 1.00 36.86 141 ILE I N 1
ATOM 11827 C CA . ILE I 1 149 ? 17.928 -5.958 64.027 1.00 37.06 141 ILE I CA 1
ATOM 11828 C C . ILE I 1 149 ? 19.439 -6.154 63.919 1.00 38.61 141 ILE I C 1
ATOM 11829 O O . ILE I 1 149 ? 20.190 -5.187 63.771 1.00 38.95 141 ILE I O 1
ATOM 11834 N N . ASN I 1 150 ? 19.870 -7.409 64.023 1.00 38.81 142 ASN I N 1
ATOM 11835 C CA . ASN I 1 150 ? 21.272 -7.776 63.867 1.00 40.96 142 ASN I CA 1
ATOM 11836 C C . ASN I 1 150 ? 21.508 -8.473 62.540 1.00 41.86 142 ASN I C 1
ATOM 11837 O O . ASN I 1 150 ? 20.676 -9.267 62.091 1.00 40.97 142 ASN I O 1
ATOM 11842 N N . ASP I 1 151 ? 22.648 -8.177 61.921 1.00 42.89 143 ASP I N 1
ATOM 11843 C CA . ASP I 1 151 ? 23.152 -8.984 60.819 1.00 45.74 143 ASP I CA 1
ATOM 11844 C C . ASP I 1 151 ? 23.357 -10.408 61.330 1.00 46.89 143 ASP I C 1
ATOM 11845 O O . ASP I 1 151 ? 23.553 -10.622 62.531 1.00 48.00 143 ASP I O 1
ATOM 11850 N N . LEU I 1 152 ? 23.317 -11.374 60.417 1.00 48.19 144 LEU I N 1
ATOM 11851 C CA . LEU I 1 152 ? 23.303 -12.802 60.769 1.00 48.19 144 LEU I CA 1
ATOM 11852 C C . LEU I 1 152 ? 24.388 -13.290 61.745 1.00 48.64 144 LEU I C 1
ATOM 11853 O O . LEU I 1 152 ? 24.093 -14.132 62.594 1.00 49.73 144 LEU I O 1
ATOM 11858 N N . PRO I 1 153 ? 25.636 -12.772 61.636 1.00 49.98 145 PRO I N 1
ATOM 11859 C CA . PRO I 1 153 ? 26.709 -13.335 62.470 1.00 51.08 145 PRO I CA 1
ATOM 11860 C C . PRO I 1 153 ? 26.630 -13.067 63.979 1.00 50.25 145 PRO I C 1
ATOM 11861 O O . PRO I 1 153 ? 27.304 -13.755 64.750 1.00 51.83 145 PRO I O 1
ATOM 11865 N N . VAL I 1 154 ? 25.840 -12.083 64.401 1.00 48.18 146 VAL I N 1
ATOM 11866 C CA . VAL I 1 154 ? 25.871 -11.651 65.802 1.00 46.52 146 VAL I CA 1
ATOM 11867 C C . VAL I 1 154 ? 24.537 -11.853 66.519 1.00 45.35 146 VAL I C 1
ATOM 11868 O O . VAL I 1 154 ? 23.483 -11.426 66.040 1.00 43.32 146 VAL I O 1
ATOM 11872 N N . GLY I 1 155 ? 24.608 -12.519 67.668 1.00 45.67 147 GLY I N 1
ATOM 11873 C CA . GLY I 1 155 ? 23.429 -12.859 68.450 1.00 45.64 147 GLY I CA 1
ATOM 11874 C C . GLY I 1 155 ? 22.956 -11.761 69.381 1.00 45.68 147 GLY I C 1
ATOM 11875 O O . GLY I 1 155 ? 23.550 -10.683 69.457 1.00 49.44 147 GLY I O 1
ATOM 11876 N N . ARG I 1 156 ? 21.881 -12.057 70.100 1.00 44.52 148 ARG I N 1
ATOM 11877 C CA . ARG I 1 156 ? 21.247 -11.114 71.005 1.00 44.16 148 ARG I CA 1
ATOM 11878 C C . ARG I 1 156 ? 21.418 -11.536 72.460 1.00 44.15 148 ARG I C 1
ATOM 11879 O O . ARG I 1 156 ? 21.690 -12.701 72.752 1.00 45.89 148 ARG I O 1
ATOM 11887 N N . SER I 1 157 ? 21.259 -10.578 73.365 1.00 42.87 149 SER I N 1
ATOM 11888 C CA . SER I 1 157 ? 21.476 -10.803 74.788 1.00 42.43 149 SER I CA 1
ATOM 11889 C C . SER I 1 157 ? 20.156 -10.831 75.553 1.00 41.18 149 SER I C 1
ATOM 11890 O O . SER I 1 157 ? 19.328 -9.932 75.406 1.00 39.76 149 SER I O 1
ATOM 11893 N N . VAL I 1 158 ? 19.970 -11.870 76.367 1.00 41.02 150 VAL I N 1
ATOM 11894 C CA . VAL I 1 158 ? 18.808 -11.971 77.255 1.00 40.26 150 VAL I CA 1
ATOM 11895 C C . VAL I 1 158 ? 18.849 -10.855 78.307 1.00 41.23 150 VAL I C 1
ATOM 11896 O O . VAL I 1 158 ? 17.819 -10.249 78.616 1.00 41.29 150 VAL I O 1
ATOM 11900 N N . ASP I 1 159 ? 20.043 -10.578 78.830 1.00 42.46 151 ASP I N 1
ATOM 11901 C CA . ASP I 1 159 ? 20.245 -9.502 79.806 1.00 44.43 151 ASP I CA 1
ATOM 11902 C C . ASP I 1 159 ? 19.825 -8.133 79.275 1.00 43.37 151 ASP I C 1
ATOM 11903 O O . ASP I 1 159 ? 19.128 -7.384 79.965 1.00 43.95 151 ASP I O 1
ATOM 11908 N N . GLU I 1 160 ? 20.245 -7.816 78.051 1.00 42.01 152 GLU I N 1
ATOM 11909 C CA . GLU I 1 160 ? 19.865 -6.561 77.410 1.00 41.95 152 GLU I CA 1
ATOM 11910 C C . GLU I 1 160 ? 18.359 -6.501 77.173 1.00 40.34 152 GLU I C 1
ATOM 11911 O O . GLU I 1 160 ? 17.735 -5.458 77.373 1.00 41.52 152 GLU I O 1
ATOM 11917 N N . THR I 1 161 ? 17.785 -7.627 76.764 1.00 39.29 153 THR I N 1
ATOM 11918 C CA . THR I 1 161 ? 16.348 -7.723 76.527 1.00 38.21 153 THR I CA 1
ATOM 11919 C C . THR I 1 161 ? 15.575 -7.490 77.823 1.00 39.55 153 THR I C 1
ATOM 11920 O O . THR I 1 161 ? 14.592 -6.745 77.836 1.00 40.38 153 THR I O 1
ATOM 11924 N N . LEU I 1 162 ? 16.032 -8.111 78.910 1.00 40.70 154 LEU I N 1
ATOM 11925 C CA . LEU I 1 162 ? 15.422 -7.911 80.229 1.00 42.26 154 LEU I CA 1
ATOM 11926 C C . LEU I 1 162 ? 15.564 -6.471 80.722 1.00 42.82 154 LEU I C 1
ATOM 11927 O O . LEU I 1 162 ? 14.633 -5.930 81.318 1.00 43.22 154 LEU I O 1
ATOM 11932 N N . ARG I 1 163 ? 16.721 -5.856 80.468 1.00 42.90 155 ARG I N 1
ATOM 11933 C CA . ARG I 1 163 ? 16.928 -4.447 80.813 1.00 43.38 155 ARG I CA 1
ATOM 11934 C C . ARG I 1 163 ? 15.924 -3.551 80.090 1.00 42.48 155 ARG I C 1
ATOM 11935 O O . ARG I 1 163 ? 15.289 -2.703 80.716 1.00 43.01 155 ARG I O 1
ATOM 11943 N N . LEU I 1 164 ? 15.781 -3.752 78.781 1.00 41.12 156 LEU I N 1
ATOM 11944 C CA . LEU I 1 164 ? 14.850 -2.963 77.969 1.00 40.03 156 LEU I CA 1
ATOM 11945 C C . LEU I 1 164 ? 13.402 -3.083 78.447 1.00 40.38 156 LEU I C 1
ATOM 11946 O O . LEU I 1 164 ? 12.750 -2.073 78.719 1.00 41.00 156 LEU I O 1
ATOM 11951 N N . VAL I 1 165 ? 12.915 -4.315 78.574 1.00 40.35 157 VAL I N 1
ATOM 11952 C CA . VAL I 1 165 ? 11.531 -4.558 78.990 1.00 41.20 157 VAL I CA 1
ATOM 11953 C C . VAL I 1 165 ? 11.223 -3.951 80.363 1.00 42.47 157 VAL I C 1
ATOM 11954 O O . VAL I 1 165 ? 10.207 -3.269 80.525 1.00 43.91 157 VAL I O 1
ATOM 11958 N N . GLN I 1 166 ? 12.105 -4.177 81.335 1.00 43.99 158 GLN I N 1
ATOM 11959 C CA . GLN I 1 166 ? 11.928 -3.621 82.683 1.00 46.30 158 GLN I CA 1
ATOM 11960 C C . GLN I 1 166 ? 11.937 -2.095 82.695 1.00 45.76 158 GLN I C 1
ATOM 11961 O O . GLN I 1 166 ? 11.171 -1.481 83.434 1.00 46.07 158 GLN I O 1
ATOM 11967 N N . ALA I 1 167 ? 12.796 -1.492 81.872 1.00 43.92 159 ALA I N 1
ATOM 11968 C CA . ALA I 1 167 ? 12.847 -0.037 81.740 1.00 44.21 159 ALA I CA 1
ATOM 11969 C C . ALA I 1 167 ? 11.569 0.519 81.109 1.00 43.83 159 ALA I C 1
ATOM 11970 O O . ALA I 1 167 ? 11.117 1.604 81.474 1.00 44.83 159 ALA I O 1
ATOM 11972 N N . PHE I 1 168 ? 10.990 -0.224 80.166 1.00 42.68 160 PHE I N 1
ATOM 11973 C CA . PHE I 1 168 ? 9.711 0.165 79.577 1.00 42.53 160 PHE I CA 1
ATOM 11974 C C . PHE I 1 168 ? 8.577 0.034 80.588 1.00 43.82 160 PHE I C 1
ATOM 11975 O O . PHE I 1 168 ? 7.736 0.924 80.690 1.00 44.82 160 PHE I O 1
ATOM 11983 N N . GLN I 1 169 ? 8.574 -1.062 81.345 1.00 44.03 161 GLN I N 1
ATOM 11984 C CA . GLN I 1 169 ? 7.571 -1.282 82.390 1.00 45.09 161 GLN I CA 1
ATOM 11985 C C . GLN I 1 169 ? 7.671 -0.230 83.487 1.00 46.70 161 GLN I C 1
ATOM 11986 O O . GLN I 1 169 ? 6.656 0.210 84.029 1.00 48.02 161 GLN I O 1
ATOM 11992 N N . TYR I 1 170 ? 8.900 0.172 83.800 1.00 47.28 162 TYR I N 1
ATOM 11993 C CA . TYR I 1 170 ? 9.152 1.188 84.812 1.00 48.83 162 TYR I CA 1
ATOM 11994 C C . TYR I 1 170 ? 8.650 2.557 84.359 1.00 50.45 162 TYR I C 1
ATOM 11995 O O . TYR I 1 170 ? 7.833 3.177 85.044 1.00 51.88 162 TYR I O 1
ATOM 12004 N N . THR I 1 171 ? 9.146 3.017 83.210 1.00 50.05 163 THR I N 1
ATOM 12005 C CA . THR I 1 171 ? 8.749 4.308 82.647 1.00 51.68 163 THR I CA 1
ATOM 12006 C C . THR I 1 171 ? 7.241 4.402 82.443 1.00 52.52 163 THR I C 1
ATOM 12007 O O . THR I 1 171 ? 6.649 5.465 82.657 1.00 55.26 163 THR I O 1
ATOM 12011 N N . ASP I 1 172 ? 6.624 3.292 82.032 1.00 52.05 164 ASP I N 1
ATOM 12012 C CA . ASP I 1 172 ? 5.168 3.221 81.907 1.00 53.24 164 ASP I CA 1
ATOM 12013 C C . ASP I 1 172 ? 4.481 3.660 83.203 1.00 56.53 164 ASP I C 1
ATOM 12014 O O . ASP I 1 172 ? 3.445 4.318 83.160 1.00 57.17 164 ASP I O 1
ATOM 12019 N N . LYS I 1 173 ? 5.061 3.300 84.347 1.00 60.14 165 LYS I N 1
ATOM 12020 C CA . LYS I 1 173 ? 4.506 3.683 85.643 1.00 65.25 165 LYS I CA 1
ATOM 12021 C C . LYS I 1 173 ? 4.920 5.072 86.119 1.00 67.39 165 LYS I C 1
ATOM 12022 O O . LYS I 1 173 ? 4.096 5.815 86.662 1.00 70.13 165 LYS I O 1
ATOM 12028 N N . HIS I 1 174 ? 6.186 5.425 85.906 1.00 68.24 166 HIS I N 1
ATOM 12029 C CA . HIS I 1 174 ? 6.797 6.564 86.598 1.00 71.82 166 HIS I CA 1
ATOM 12030 C C . HIS I 1 174 ? 7.265 7.702 85.726 1.00 72.91 166 HIS I C 1
ATOM 12031 O O . HIS I 1 174 ? 7.493 8.807 86.224 1.00 74.57 166 HIS I O 1
ATOM 12038 N N . GLY I 1 175 ? 7.405 7.458 84.425 1.00 71.73 167 GLY I N 1
ATOM 12039 C CA . GLY I 1 175 ? 8.010 8.436 83.520 1.00 73.87 167 GLY I CA 1
ATOM 12040 C C . GLY I 1 175 ? 9.520 8.291 83.540 1.00 76.46 167 GLY I C 1
ATOM 12041 O O . GLY I 1 175 ? 10.038 7.248 83.946 1.00 75.65 167 GLY I O 1
ATOM 12042 N N . GLU I 1 176 ? 10.233 9.332 83.116 1.00 81.42 168 GLU I N 1
ATOM 12043 C CA . GLU I 1 176 ? 11.699 9.287 83.070 1.00 86.50 168 GLU I CA 1
ATOM 12044 C C . GLU I 1 176 ? 12.359 9.625 84.414 1.00 92.00 168 GLU I C 1
ATOM 12045 O O . GLU I 1 176 ? 11.730 10.227 85.289 1.00 92.70 168 GLU I O 1
ATOM 12051 N N . VAL I 1 177 ? 13.627 9.230 84.558 1.00 96.56 169 VAL I N 1
ATOM 12052 C CA . VAL I 1 177 ? 14.365 9.324 85.827 1.00 100.09 169 VAL I CA 1
ATOM 12053 C C . VAL I 1 177 ? 14.511 10.764 86.322 1.00 103.02 169 VAL I C 1
ATOM 12054 O O . VAL I 1 177 ? 14.814 11.673 85.550 1.00 105.62 169 VAL I O 1
ATOM 12058 N N . HIS J 1 8 ? 12.037 11.304 53.318 1.00 90.99 0 HIS J N 1
ATOM 12059 C CA . HIS J 1 8 ? 10.696 10.652 53.293 1.00 90.34 0 HIS J CA 1
ATOM 12060 C C . HIS J 1 8 ? 10.787 9.194 53.660 1.00 86.07 0 HIS J C 1
ATOM 12061 O O . HIS J 1 8 ? 9.989 8.700 54.460 1.00 85.58 0 HIS J O 1
ATOM 12068 N N . MET J 1 9 ? 11.773 8.500 53.090 1.00 80.34 1 MET J N 1
ATOM 12069 C CA . MET J 1 9 ? 11.914 7.050 53.252 1.00 74.20 1 MET J CA 1
ATOM 12070 C C . MET J 1 9 ? 13.244 6.663 53.891 1.00 65.24 1 MET J C 1
ATOM 12071 O O . MET J 1 9 ? 14.288 7.228 53.555 1.00 64.20 1 MET J O 1
ATOM 12076 N N . SER J 1 10 ? 13.198 5.686 54.798 1.00 57.21 2 SER J N 1
ATOM 12077 C CA . SER J 1 10 ? 14.402 5.160 55.441 1.00 52.07 2 SER J CA 1
ATOM 12078 C C . SER J 1 10 ? 15.333 4.510 54.419 1.00 50.19 2 SER J C 1
ATOM 12079 O O . SER J 1 10 ? 14.887 3.778 53.535 1.00 49.05 2 SER J O 1
ATOM 12082 N N . LYS J 1 11 ? 16.625 4.790 54.548 1.00 48.19 3 LYS J N 1
ATOM 12083 C CA . LYS J 1 11 ? 17.635 4.226 53.651 1.00 48.23 3 LYS J CA 1
ATOM 12084 C C . LYS J 1 11 ? 18.524 3.222 54.382 1.00 45.90 3 LYS J C 1
ATOM 12085 O O . LYS J 1 11 ? 19.497 2.713 53.821 1.00 47.09 3 LYS J O 1
ATOM 12091 N N . ALA J 1 12 ? 18.175 2.937 55.633 1.00 43.30 4 ALA J N 1
ATOM 12092 C CA . ALA J 1 12 ? 18.969 2.059 56.481 1.00 42.27 4 ALA J CA 1
ATOM 12093 C C . ALA J 1 12 ? 18.556 0.599 56.310 1.00 42.94 4 ALA J C 1
ATOM 12094 O O . ALA J 1 12 ? 17.436 0.215 56.666 1.00 42.07 4 ALA J O 1
ATOM 12096 N N . PHE J 1 13 ? 19.461 -0.205 55.752 1.00 43.39 5 PHE J N 1
ATOM 12097 C CA . PHE J 1 13 ? 19.223 -1.638 55.566 1.00 44.51 5 PHE J CA 1
ATOM 12098 C C . PHE J 1 13 ? 20.450 -2.452 55.952 1.00 44.34 5 PHE J C 1
ATOM 12099 O O . PHE J 1 13 ? 21.575 -2.121 55.561 1.00 44.20 5 PHE J O 1
ATOM 12107 N N . ILE J 1 14 ? 20.224 -3.516 56.720 1.00 43.61 6 ILE J N 1
ATOM 12108 C CA . ILE J 1 14 ? 21.288 -4.435 57.119 1.00 44.64 6 ILE J CA 1
ATOM 12109 C C . ILE J 1 14 ? 21.943 -5.051 55.884 1.00 46.50 6 ILE J C 1
ATOM 12110 O O . ILE J 1 14 ? 21.254 -5.499 54.968 1.00 47.79 6 ILE J O 1
ATOM 12115 N N . GLY J 1 15 ? 23.274 -5.049 55.856 1.00 47.49 7 GLY J N 1
ATOM 12116 C CA . GLY J 1 15 ? 24.026 -5.643 54.751 1.00 49.33 7 GLY J CA 1
ATOM 12117 C C . GLY J 1 15 ? 24.193 -4.717 53.561 1.00 51.48 7 GLY J C 1
ATOM 12118 O O . GLY J 1 15 ? 24.837 -5.077 52.574 1.00 52.94 7 GLY J O 1
ATOM 12119 N N . LYS J 1 16 ? 23.608 -3.526 53.656 1.00 51.25 8 LYS J N 1
ATOM 12120 C CA . LYS J 1 16 ? 23.715 -2.511 52.612 1.00 52.34 8 LYS J CA 1
ATOM 12121 C C . LYS J 1 16 ? 24.530 -1.333 53.142 1.00 50.80 8 LYS J C 1
ATOM 12122 O O . LYS J 1 16 ? 24.577 -1.124 54.359 1.00 49.02 8 LYS J O 1
ATOM 12128 N N . PRO J 1 17 ? 25.187 -0.570 52.240 1.00 50.60 9 PRO J N 1
ATOM 12129 C CA . PRO J 1 17 ? 25.907 0.629 52.664 1.00 48.84 9 PRO J CA 1
ATOM 12130 C C . PRO J 1 17 ? 25.042 1.521 53.545 1.00 46.55 9 PRO J C 1
ATOM 12131 O O . PRO J 1 17 ? 23.919 1.863 53.168 1.00 45.67 9 PRO J O 1
ATOM 12135 N N . ALA J 1 18 ? 25.561 1.860 54.722 1.00 44.46 10 ALA J N 1
ATOM 12136 C CA . ALA J 1 18 ? 24.901 2.776 55.638 1.00 43.11 10 ALA J CA 1
ATOM 12137 C C . ALA J 1 18 ? 24.642 4.120 54.956 1.00 43.49 10 ALA J C 1
ATOM 12138 O O . ALA J 1 18 ? 25.503 4.610 54.218 1.00 42.92 10 ALA J O 1
ATOM 12140 N N . PRO J 1 19 ? 23.453 4.713 55.191 1.00 42.67 11 PRO J N 1
ATOM 12141 C CA . PRO J 1 19 ? 23.141 6.012 54.595 1.00 45.07 11 PRO J CA 1
ATOM 12142 C C . PRO J 1 19 ? 24.255 7.021 54.854 1.00 46.67 11 PRO J C 1
ATOM 12143 O O . PRO J 1 19 ? 24.658 7.230 56.005 1.00 46.06 11 PRO J O 1
ATOM 12147 N N . ASP J 1 20 ? 24.757 7.613 53.778 1.00 50.00 12 ASP J N 1
ATOM 12148 C CA . ASP J 1 20 ? 25.826 8.597 53.855 1.00 52.78 12 ASP J CA 1
ATOM 12149 C C . ASP J 1 20 ? 25.325 9.851 54.555 1.00 51.64 12 ASP J C 1
ATOM 12150 O O . ASP J 1 20 ? 24.156 10.214 54.425 1.00 51.27 12 ASP J O 1
ATOM 12155 N N . PHE J 1 21 ? 26.208 10.496 55.311 1.00 50.51 13 PHE J N 1
ATOM 12156 C CA . PHE J 1 21 ? 25.867 11.751 55.975 1.00 50.18 13 PHE J CA 1
ATOM 12157 C C . PHE J 1 21 ? 27.044 12.718 56.029 1.00 50.87 13 PHE J C 1
ATOM 12158 O O . PHE J 1 21 ? 28.207 12.308 56.112 1.00 52.36 13 PHE J O 1
ATOM 12166 N N . ALA J 1 22 ? 26.716 14.004 55.952 1.00 49.35 14 ALA J N 1
ATOM 12167 C CA . ALA J 1 22 ? 27.677 15.084 56.101 1.00 49.44 14 ALA J CA 1
ATOM 12168 C C . ALA J 1 22 ? 26.967 16.243 56.783 1.00 48.70 14 ALA J C 1
ATOM 12169 O O . ALA J 1 22 ? 25.962 16.749 56.279 1.00 49.20 14 ALA J O 1
ATOM 12171 N N . THR J 1 23 ? 27.480 16.654 57.938 1.00 47.17 15 THR J N 1
ATOM 12172 C CA . THR J 1 23 ? 26.850 17.714 58.718 1.00 46.42 15 THR J CA 1
ATOM 12173 C C . THR J 1 23 ? 27.850 18.376 59.659 1.00 46.41 15 THR J C 1
ATOM 12174 O O . THR J 1 23 ? 28.980 17.908 59.806 1.00 47.12 15 THR J O 1
ATOM 12178 N N . LYS J 1 24 ? 27.433 19.461 60.301 1.00 46.12 16 LYS J N 1
ATOM 12179 C CA . LYS J 1 24 ? 28.283 20.109 61.291 1.00 46.03 16 LYS J CA 1
ATOM 12180 C C . LYS J 1 24 ? 28.064 19.542 62.693 1.00 43.49 16 LYS J C 1
ATOM 12181 O O . LYS J 1 24 ? 26.977 19.042 63.023 1.00 40.83 16 LYS J O 1
ATOM 12187 N N . ALA J 1 25 ? 29.123 19.595 63.495 1.00 42.90 17 ALA J N 1
ATOM 12188 C CA . ALA J 1 25 ? 29.133 19.007 64.829 1.00 43.03 17 ALA J CA 1
ATOM 12189 C C . ALA J 1 25 ? 29.957 19.850 65.794 1.00 43.93 17 ALA J C 1
ATOM 12190 O O . ALA J 1 25 ? 30.790 20.656 65.373 1.00 45.80 17 ALA J O 1
ATOM 12192 N N . VAL J 1 26 ? 29.714 19.664 67.087 1.00 43.19 18 VAL J N 1
ATOM 12193 C CA . VAL J 1 26 ? 30.590 20.218 68.113 1.00 43.54 18 VAL J CA 1
ATOM 12194 C C . VAL J 1 26 ? 31.548 19.128 68.578 1.00 44.16 18 VAL J C 1
ATOM 12195 O O . VAL J 1 26 ? 31.124 18.054 69.013 1.00 42.91 18 VAL J O 1
ATOM 12199 N N . PHE J 1 27 ? 32.841 19.406 68.451 1.00 46.33 19 PHE J N 1
ATOM 12200 C CA . PHE J 1 27 ? 33.878 18.558 69.020 1.00 47.86 19 PHE J CA 1
ATOM 12201 C C . PHE J 1 27 ? 34.908 19.444 69.701 1.00 49.64 19 PHE J C 1
ATOM 12202 O O . PHE J 1 27 ? 35.440 20.377 69.089 1.00 51.29 19 PHE J O 1
ATOM 12210 N N . ASP J 1 28 ? 35.165 19.154 70.976 1.00 50.90 20 ASP J N 1
ATOM 12211 C CA . ASP J 1 28 ? 36.115 19.912 71.794 1.00 54.50 20 ASP J CA 1
ATOM 12212 C C . ASP J 1 28 ? 35.786 21.414 71.827 1.00 55.47 20 ASP J C 1
ATOM 12213 O O . ASP J 1 28 ? 36.676 22.265 71.790 1.00 56.74 20 ASP J O 1
ATOM 12218 N N . GLY J 1 29 ? 34.491 21.724 71.886 1.00 54.41 21 GLY J N 1
ATOM 12219 C CA . GLY J 1 29 ? 34.010 23.103 71.967 1.00 55.10 21 GLY J CA 1
ATOM 12220 C C . GLY J 1 29 ? 34.009 23.896 70.669 1.00 55.58 21 GLY J C 1
ATOM 12221 O O . GLY J 1 29 ? 33.580 25.051 70.653 1.00 55.77 21 GLY J O 1
ATOM 12222 N N . ASP J 1 30 ? 34.485 23.283 69.585 1.00 55.45 22 ASP J N 1
ATOM 12223 C CA . ASP J 1 30 ? 34.550 23.941 68.277 1.00 55.06 22 ASP J CA 1
ATOM 12224 C C . ASP J 1 30 ? 33.599 23.315 67.260 1.00 52.62 22 ASP J C 1
ATOM 12225 O O . ASP J 1 30 ? 33.216 22.151 67.390 1.00 50.71 22 ASP J O 1
ATOM 12230 N N . PHE J 1 31 ? 33.229 24.095 66.248 1.00 51.27 23 PHE J N 1
ATOM 12231 C CA . PHE J 1 31 ? 32.406 23.596 65.153 1.00 50.21 23 PHE J CA 1
ATOM 12232 C C . PHE J 1 31 ? 33.273 22.879 64.124 1.00 51.20 23 PHE J C 1
ATOM 12233 O O . PHE J 1 31 ? 34.229 23.451 63.603 1.00 51.39 23 PHE J O 1
ATOM 12241 N N . VAL J 1 32 ? 32.938 21.621 63.851 1.00 50.61 24 VAL J N 1
ATOM 12242 C CA . VAL J 1 32 ? 33.670 20.813 62.871 1.00 51.85 24 VAL J CA 1
ATOM 12243 C C . VAL J 1 32 ? 32.730 20.212 61.827 1.00 50.97 24 VAL J C 1
ATOM 12244 O O . VAL J 1 32 ? 31.522 20.109 62.054 1.00 48.87 24 VAL J O 1
ATOM 12248 N N . ASP J 1 33 ? 33.296 19.828 60.685 1.00 52.46 25 ASP J N 1
ATOM 12249 C CA . ASP J 1 33 ? 32.568 19.096 59.654 1.00 52.88 25 ASP J CA 1
ATOM 12250 C C . ASP J 1 33 ? 32.775 17.604 59.869 1.00 52.74 25 ASP J C 1
ATOM 12251 O O . ASP J 1 33 ? 33.895 17.158 60.129 1.00 54.87 25 ASP J O 1
ATOM 12256 N N . VAL J 1 34 ? 31.694 16.837 59.769 1.00 51.24 26 VAL J N 1
ATOM 12257 C CA . VAL J 1 34 ? 31.759 15.385 59.934 1.00 51.58 26 VAL J CA 1
ATOM 12258 C C . VAL J 1 34 ? 31.116 14.690 58.735 1.00 51.43 26 VAL J C 1
ATOM 12259 O O . VAL J 1 34 ? 29.997 15.023 58.342 1.00 49.48 26 VAL J O 1
ATOM 12263 N N . LYS J 1 35 ? 31.848 13.741 58.158 1.00 53.43 27 LYS J N 1
ATOM 12264 C CA . LYS J 1 35 ? 31.368 12.919 57.048 1.00 55.05 27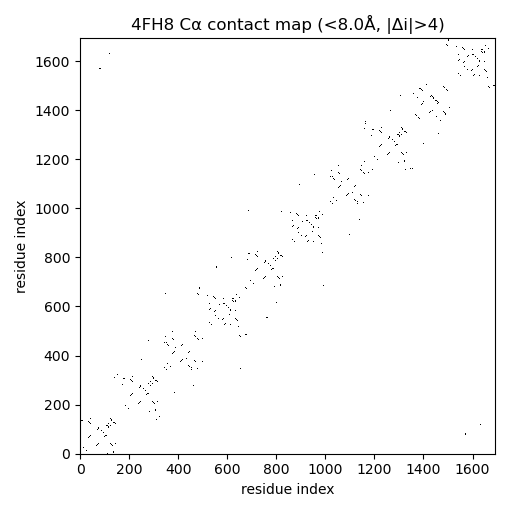 LYS J CA 1
ATOM 12265 C C . LYS J 1 35 ? 31.471 11.452 57.444 1.00 54.45 27 LYS J C 1
ATOM 12266 O O . LYS J 1 35 ? 32.327 11.089 58.254 1.00 54.35 27 LYS J O 1
ATOM 12272 N N . LEU J 1 36 ? 30.616 10.608 56.866 1.00 54.41 28 LEU J N 1
ATOM 12273 C CA . LEU J 1 36 ? 30.711 9.163 57.079 1.00 54.02 28 LEU J CA 1
ATOM 12274 C C . LEU J 1 36 ? 32.012 8.613 56.496 1.00 55.60 28 LEU J C 1
ATOM 12275 O O . LEU J 1 36 ? 32.653 7.757 57.105 1.00 57.03 28 LEU J O 1
ATOM 12280 N N . SER J 1 37 ? 32.404 9.131 55.332 1.00 56.83 29 SER J N 1
ATOM 12281 C CA . SER J 1 37 ? 33.619 8.689 54.641 1.00 58.70 29 SER J CA 1
ATOM 12282 C C . SER J 1 37 ? 34.902 8.944 55.440 1.00 59.16 29 SER J C 1
ATOM 12283 O O . SER J 1 37 ? 35.929 8.322 55.176 1.00 59.92 29 SER J O 1
ATOM 12286 N N . ASP J 1 38 ? 34.834 9.850 56.416 1.00 58.79 30 ASP J N 1
ATOM 12287 C CA . ASP J 1 38 ? 35.969 10.130 57.300 1.00 59.80 30 ASP J CA 1
ATOM 12288 C C . ASP J 1 38 ? 36.372 8.907 58.123 1.00 60.33 30 ASP J C 1
ATOM 12289 O O . ASP J 1 38 ? 37.496 8.829 58.625 1.00 62.64 30 ASP J O 1
ATOM 12294 N N . TYR J 1 39 ? 35.454 7.952 58.246 1.00 58.68 31 TYR J N 1
ATOM 12295 C CA . TYR J 1 39 ? 35.641 6.813 59.138 1.00 58.42 31 TYR J CA 1
ATOM 12296 C C . TYR J 1 39 ? 35.831 5.476 58.417 1.00 59.17 31 TYR J C 1
ATOM 12297 O O . TYR J 1 39 ? 35.766 4.418 59.044 1.00 58.65 31 TYR J O 1
ATOM 12306 N N . LYS J 1 40 ? 36.086 5.530 57.109 1.00 61.69 32 LYS J N 1
ATOM 12307 C CA . LYS J 1 40 ? 36.441 4.336 56.339 1.00 64.25 32 LYS J CA 1
ATOM 12308 C C . LYS J 1 40 ? 37.612 3.618 57.006 1.00 64.39 32 LYS J C 1
ATOM 12309 O O . LYS J 1 40 ? 38.571 4.257 57.440 1.00 63.62 32 LYS J O 1
ATOM 12315 N N . GLY J 1 41 ? 37.508 2.294 57.107 1.00 64.71 33 GLY J N 1
ATOM 12316 C CA . GLY J 1 41 ? 38.524 1.472 57.765 1.00 65.10 33 GLY J CA 1
ATOM 12317 C C . GLY J 1 41 ? 38.347 1.364 59.271 1.00 64.00 33 GLY J C 1
ATOM 12318 O O . GLY J 1 41 ? 39.212 0.829 59.965 1.00 66.44 33 GLY J O 1
ATOM 12319 N N . LYS J 1 42 ? 37.216 1.854 59.773 1.00 61.50 34 LYS J N 1
ATOM 12320 C CA . LYS J 1 42 ? 36.955 1.925 61.209 1.00 60.11 34 LYS J CA 1
ATOM 12321 C C . LYS J 1 42 ? 35.478 1.648 61.494 1.00 56.48 34 LYS J C 1
ATOM 12322 O O . LYS J 1 42 ? 34.619 1.990 60.683 1.00 56.00 34 LYS J O 1
ATOM 12328 N N . TYR J 1 43 ? 35.183 1.029 62.637 1.00 53.64 35 TYR J N 1
ATOM 12329 C CA . TYR J 1 43 ? 33.792 0.856 63.070 1.00 51.22 35 TYR J CA 1
ATOM 12330 C C . TYR J 1 43 ? 33.214 2.166 63.598 1.00 49.87 35 TYR J C 1
ATOM 12331 O O . TYR J 1 43 ? 33.909 2.934 64.268 1.00 51.75 35 TYR J O 1
ATOM 12340 N N . VAL J 1 44 ? 31.945 2.413 63.285 1.00 46.60 36 VAL J N 1
ATOM 12341 C CA . VAL J 1 44 ? 31.261 3.640 63.690 1.00 43.88 36 VAL J CA 1
ATOM 12342 C C . VAL J 1 44 ? 29.993 3.305 64.472 1.00 42.19 36 VAL J C 1
ATOM 12343 O O . VAL J 1 44 ? 29.172 2.501 64.027 1.00 41.94 36 VAL J O 1
ATOM 12347 N N . VAL J 1 45 ? 29.852 3.917 65.644 1.00 41.01 37 VAL J N 1
ATOM 12348 C CA . VAL J 1 45 ? 28.607 3.859 66.400 1.00 38.92 37 VAL J CA 1
ATOM 12349 C C . VAL J 1 45 ? 27.948 5.231 66.309 1.00 38.00 37 VAL J C 1
ATOM 12350 O O . VAL J 1 45 ? 28.389 6.193 66.949 1.00 37.61 37 VAL J O 1
ATOM 12354 N N . LEU J 1 46 ? 26.916 5.321 65.474 1.00 36.42 38 LEU J N 1
ATOM 12355 C CA . LEU J 1 46 ? 26.128 6.534 65.352 1.00 35.76 38 LEU J CA 1
ATOM 12356 C C . LEU J 1 46 ? 24.875 6.360 66.184 1.00 35.71 38 LEU J C 1
ATOM 12357 O O . LEU J 1 46 ? 24.102 5.432 65.952 1.00 36.02 38 LEU J O 1
ATOM 12362 N N . PHE J 1 47 ? 24.675 7.250 67.150 1.00 36.56 39 PHE J N 1
ATOM 12363 C CA . PHE J 1 47 ? 23.461 7.204 67.953 1.00 36.22 39 PHE J CA 1
ATOM 12364 C C . PHE J 1 47 ? 22.739 8.547 68.033 1.00 36.34 39 PHE J C 1
ATOM 12365 O O . PHE J 1 47 ? 23.365 9.608 68.072 1.00 37.00 39 PHE J O 1
ATOM 12373 N N . PHE J 1 48 ? 21.413 8.471 68.045 1.00 34.93 40 PHE J N 1
ATOM 12374 C CA . PHE J 1 48 ? 20.550 9.635 68.008 1.00 33.94 40 PHE J CA 1
ATOM 12375 C C . PHE J 1 48 ? 19.923 9.867 69.373 1.00 34.30 40 PHE J C 1
ATOM 12376 O O . PHE J 1 48 ? 19.689 8.922 70.123 1.00 35.76 40 PHE J O 1
ATOM 12384 N N . TYR J 1 49 ? 19.649 11.130 69.688 1.00 33.72 41 TYR J N 1
ATOM 12385 C CA . TYR J 1 49 ? 18.864 11.478 70.869 1.00 34.02 41 TYR J CA 1
ATOM 12386 C C . TYR J 1 49 ? 17.854 12.568 70.499 1.00 33.61 41 TYR J C 1
ATOM 12387 O O . TYR J 1 49 ? 18.041 13.258 69.503 1.00 33.85 41 TYR J O 1
ATOM 12396 N N . PRO J 1 50 ? 16.774 12.717 71.285 1.00 33.25 42 PRO J N 1
ATOM 12397 C CA . PRO J 1 50 ? 15.680 13.605 70.866 1.00 33.62 42 PRO J CA 1
ATOM 12398 C C . PRO J 1 50 ? 15.958 15.110 70.949 1.00 34.66 42 PRO J C 1
ATOM 12399 O O . PRO J 1 50 ? 15.725 15.825 69.973 1.00 35.34 42 PRO J O 1
ATOM 12403 N N . LEU J 1 51 ? 16.439 15.589 72.094 1.00 35.06 43 LEU J N 1
ATOM 12404 C CA . LEU J 1 51 ? 16.389 17.026 72.391 1.00 35.64 43 LEU J CA 1
ATOM 12405 C C . LEU J 1 51 ? 17.478 17.515 73.335 1.00 35.32 43 LEU J C 1
ATOM 12406 O O . LEU J 1 51 ? 17.730 16.910 74.377 1.00 36.43 43 LEU J O 1
ATOM 12411 N N . ASP J 1 52 ? 18.099 18.634 72.978 1.00 36.21 44 ASP J N 1
ATOM 12412 C CA . ASP J 1 52 ? 18.959 19.362 73.909 1.00 36.56 44 ASP J CA 1
ATOM 12413 C C . ASP J 1 52 ? 18.090 19.998 74.992 1.00 37.72 44 ASP J C 1
ATOM 12414 O O . ASP J 1 52 ? 16.927 20.329 74.743 1.00 37.27 44 ASP J O 1
ATOM 12419 N N . PHE J 1 53 ? 18.660 20.142 76.190 1.00 38.98 45 PHE J N 1
ATOM 12420 C CA . PHE J 1 53 ? 18.057 20.886 77.307 1.00 39.63 45 PHE J CA 1
ATOM 12421 C C . PHE J 1 53 ? 16.781 20.295 77.912 1.00 41.33 45 PHE J C 1
ATOM 12422 O O . PHE J 1 53 ? 15.950 21.031 78.450 1.00 41.25 45 PHE J O 1
ATOM 12430 N N . THR J 1 54 ? 16.627 18.975 77.842 1.00 43.49 46 THR J N 1
ATOM 12431 C CA . THR J 1 54 ? 15.501 18.316 78.511 1.00 46.64 46 THR J CA 1
ATOM 12432 C C . THR J 1 54 ? 15.686 18.356 80.023 1.00 47.94 46 THR J C 1
ATOM 12433 O O . THR J 1 54 ? 16.805 18.512 80.512 1.00 47.17 46 THR J O 1
ATOM 12437 N N . PHE J 1 55 ? 14.584 18.223 80.754 1.00 50.24 47 PHE J N 1
ATOM 12438 C CA . PHE J 1 55 ? 14.625 18.250 82.214 1.00 53.39 47 PHE J CA 1
ATOM 12439 C C . PHE J 1 55 ? 15.184 16.955 82.798 1.00 54.71 47 PHE J C 1
ATOM 12440 O O . PHE J 1 55 ? 15.639 16.929 83.942 1.00 57.44 47 PHE J O 1
ATOM 12448 N N . VAL J 1 56 ? 15.146 15.888 82.003 1.00 55.19 48 VAL J N 1
ATOM 12449 C CA . VAL J 1 56 ? 15.709 14.598 82.392 1.00 57.26 48 VAL J CA 1
ATOM 12450 C C . VAL J 1 56 ? 17.216 14.625 82.162 1.00 57.54 48 VAL J C 1
ATOM 12451 O O . VAL J 1 56 ? 17.672 14.941 81.060 1.00 56.17 48 VAL J O 1
ATOM 12455 N N . CYS J 1 57 ? 17.982 14.298 83.203 1.00 60.44 49 CYS J N 1
ATOM 12456 C CA . CYS J 1 57 ? 19.445 14.270 83.109 1.00 60.97 49 CYS J CA 1
ATOM 12457 C C . CYS J 1 57 ? 19.926 13.332 81.996 1.00 55.95 49 CYS J C 1
ATOM 12458 O O . CYS J 1 57 ? 19.486 12.186 81.917 1.00 56.24 49 CYS J O 1
ATOM 12461 N N . PRO J 1 58 ? 20.822 13.828 81.124 1.00 52.67 50 PRO J N 1
ATOM 12462 C CA . PRO J 1 58 ? 21.273 13.076 79.953 1.00 50.39 50 PRO J CA 1
ATOM 12463 C C . PRO J 1 58 ? 22.377 12.060 80.268 1.00 49.36 50 PRO J C 1
ATOM 12464 O O . PRO J 1 58 ? 23.350 11.952 79.517 1.00 47.23 50 PRO J O 1
ATOM 12468 N N . THR J 1 59 ? 22.207 11.317 81.360 1.00 50.59 51 THR J N 1
ATOM 12469 C CA . THR J 1 59 ? 23.194 10.325 81.811 1.00 52.89 51 THR J CA 1
ATOM 12470 C C . THR J 1 59 ? 23.496 9.272 80.746 1.00 51.30 51 THR J C 1
ATOM 12471 O O . THR J 1 59 ? 24.624 8.787 80.642 1.00 52.34 51 THR J O 1
ATOM 12475 N N . GLU J 1 60 ? 22.480 8.936 79.955 1.00 50.17 52 GLU J N 1
ATOM 12476 C CA . GLU J 1 60 ? 22.606 7.975 78.864 1.00 49.06 52 GLU J CA 1
ATOM 12477 C C . GLU J 1 60 ? 23.628 8.420 77.813 1.00 47.83 52 GLU J C 1
ATOM 12478 O O . GLU J 1 60 ? 24.442 7.619 77.353 1.00 48.93 52 GLU J O 1
ATOM 12484 N N . ILE J 1 61 ? 23.569 9.697 77.439 1.00 46.41 53 ILE J N 1
ATOM 12485 C CA . ILE J 1 61 ? 24.463 10.278 76.438 1.00 46.69 53 ILE J CA 1
ATOM 12486 C C . ILE J 1 61 ? 25.857 10.494 77.027 1.00 47.79 53 ILE J C 1
ATOM 12487 O O . ILE J 1 61 ? 26.870 10.247 76.366 1.00 48.18 53 ILE J O 1
ATOM 12492 N N . ILE J 1 62 ? 25.893 10.959 78.274 1.00 47.54 54 ILE J N 1
ATOM 12493 C CA . ILE J 1 62 ? 27.138 11.194 79.001 1.00 48.29 54 ILE J CA 1
ATOM 12494 C C . ILE J 1 62 ? 27.954 9.901 79.135 1.00 48.79 54 ILE J C 1
ATOM 12495 O O . ILE J 1 62 ? 29.183 9.925 79.042 1.00 49.55 54 ILE J O 1
ATOM 12500 N N . ALA J 1 63 ? 27.262 8.780 79.332 1.00 47.98 55 ALA J N 1
ATOM 12501 C CA . ALA J 1 63 ? 27.907 7.470 79.451 1.00 48.76 55 ALA J CA 1
ATOM 12502 C C . ALA J 1 63 ? 28.806 7.152 78.254 1.00 48.24 55 ALA J C 1
ATOM 12503 O O . ALA J 1 63 ? 29.932 6.685 78.432 1.00 49.04 55 ALA J O 1
ATOM 12505 N N . PHE J 1 64 ? 28.312 7.420 77.046 1.00 46.84 56 PHE J N 1
ATOM 12506 C CA . PHE J 1 64 ? 29.082 7.194 75.817 1.00 46.62 56 PHE J CA 1
ATOM 12507 C C . PHE J 1 64 ? 30.313 8.093 75.701 1.00 47.87 56 PHE J C 1
ATOM 12508 O O . PHE J 1 64 ? 31.306 7.721 75.069 1.00 47.78 56 PHE J O 1
ATOM 12516 N N . SER J 1 65 ? 30.241 9.272 76.312 1.00 47.87 57 SER J N 1
ATOM 12517 C CA . SER J 1 65 ? 31.375 10.186 76.352 1.00 48.28 57 SER J CA 1
ATOM 12518 C C . SER J 1 65 ? 32.391 9.730 77.398 1.00 49.65 57 SER J C 1
ATOM 12519 O O . SER J 1 65 ? 33.575 9.567 77.091 1.00 50.08 57 SER J O 1
ATOM 12522 N N . ASP J 1 66 ? 31.915 9.514 78.624 1.00 49.70 58 ASP J N 1
ATOM 12523 C CA . ASP J 1 66 ? 32.760 9.082 79.741 1.00 52.54 58 ASP J CA 1
ATOM 12524 C C . ASP J 1 66 ? 33.519 7.790 79.447 1.00 53.75 58 ASP J C 1
ATOM 12525 O O . ASP J 1 66 ? 34.668 7.625 79.865 1.00 56.84 58 ASP J O 1
ATOM 12530 N N . ARG J 1 67 ? 32.872 6.878 78.726 1.00 51.66 59 ARG J N 1
ATOM 12531 C CA . ARG J 1 67 ? 33.469 5.582 78.425 1.00 52.50 59 ARG J CA 1
ATOM 12532 C C . ARG J 1 67 ? 34.003 5.488 76.995 1.00 51.78 59 ARG J C 1
ATOM 12533 O O . ARG J 1 67 ? 34.213 4.390 76.479 1.00 52.14 59 ARG J O 1
ATOM 12541 N N . PHE J 1 68 ? 34.238 6.640 76.365 1.00 51.76 60 PHE J N 1
ATOM 12542 C CA . PHE J 1 68 ? 34.819 6.670 75.017 1.00 51.76 60 PHE J CA 1
ATOM 12543 C C . PHE J 1 68 ? 36.205 6.005 74.901 1.00 53.42 60 PHE J C 1
ATOM 12544 O O . PHE J 1 68 ? 36.492 5.399 73.866 1.00 53.84 60 PHE J O 1
ATOM 12552 N N . PRO J 1 69 ? 37.069 6.122 75.943 1.00 54.77 61 PRO J N 1
ATOM 12553 C CA . PRO J 1 69 ? 38.349 5.398 75.880 1.00 56.41 61 PRO J CA 1
ATOM 12554 C C . PRO J 1 69 ? 38.201 3.905 75.568 1.00 56.09 61 PRO J C 1
ATOM 12555 O O . PRO J 1 69 ? 39.034 3.346 74.855 1.00 56.85 61 PRO J O 1
ATOM 12559 N N . GLU J 1 70 ? 37.143 3.278 76.085 1.00 55.37 62 GLU J N 1
ATOM 12560 C CA . GLU J 1 70 ? 36.856 1.869 75.797 1.00 55.60 62 GLU J CA 1
ATOM 12561 C C . GLU J 1 70 ? 36.567 1.639 74.312 1.00 54.52 62 GLU J C 1
ATOM 12562 O O . GLU J 1 70 ? 36.985 0.628 73.745 1.00 55.41 62 GLU J O 1
ATOM 12568 N N . PHE J 1 71 ? 35.863 2.582 73.689 1.00 52.80 63 PHE J N 1
ATOM 12569 C CA . PHE J 1 71 ? 35.608 2.530 72.250 1.00 51.93 63 PHE J CA 1
ATOM 12570 C C . PHE J 1 71 ? 36.867 2.833 71.444 1.00 54.68 63 PHE J C 1
ATOM 12571 O O . PHE J 1 71 ? 37.137 2.181 70.431 1.00 54.48 63 PHE J O 1
ATOM 12579 N N . LYS J 1 72 ? 37.633 3.821 71.904 1.00 56.57 64 LYS J N 1
ATOM 12580 C CA . LYS J 1 72 ? 38.868 4.220 71.241 1.00 60.54 64 LYS J CA 1
ATOM 12581 C C . LYS J 1 72 ? 39.868 3.067 71.229 1.00 62.37 64 LYS J C 1
ATOM 12582 O O . LYS J 1 72 ? 40.545 2.838 70.227 1.00 63.54 64 LYS J O 1
ATOM 12588 N N . ASN J 1 73 ? 39.931 2.333 72.339 1.00 63.15 65 ASN J N 1
ATOM 12589 C CA . ASN J 1 73 ? 40.821 1.182 72.463 1.00 66.53 65 ASN J CA 1
ATOM 12590 C C . ASN J 1 73 ? 40.487 0.068 71.471 1.00 65.14 65 ASN J C 1
ATOM 12591 O O . ASN J 1 73 ? 41.361 -0.710 71.088 1.00 66.45 65 ASN J O 1
ATOM 12596 N N . LEU J 1 74 ? 39.222 0.007 71.059 1.00 60.99 66 LEU J N 1
ATOM 12597 C CA . LEU J 1 74 ? 38.765 -0.950 70.053 1.00 60.11 66 LEU J CA 1
ATOM 12598 C C . LEU J 1 74 ? 38.760 -0.357 68.641 1.00 59.67 66 LEU J C 1
ATOM 12599 O O . LEU J 1 74 ? 38.214 -0.962 67.713 1.00 58.32 66 LEU J O 1
ATOM 12604 N N . ASN J 1 75 ? 39.372 0.819 68.491 1.00 60.94 67 ASN J N 1
ATOM 12605 C CA . ASN J 1 75 ? 39.393 1.566 67.228 1.00 60.92 67 ASN J CA 1
ATOM 12606 C C . ASN J 1 75 ? 37.983 1.846 66.693 1.00 58.44 67 ASN J C 1
ATOM 12607 O O . ASN J 1 75 ? 37.696 1.634 65.514 1.00 58.99 67 ASN J O 1
ATOM 12612 N N . VAL J 1 76 ? 37.107 2.311 67.581 1.00 54.96 68 VAL J N 1
ATOM 12613 C CA . VAL J 1 76 ? 35.714 2.588 67.232 1.00 51.05 68 VAL J CA 1
ATOM 12614 C C . VAL J 1 76 ? 35.411 4.074 67.399 1.00 49.07 68 VAL J C 1
ATOM 12615 O O . VAL J 1 76 ? 35.737 4.671 68.427 1.00 49.42 68 VAL J O 1
ATOM 12619 N N . ALA J 1 77 ? 34.798 4.664 66.376 1.00 47.29 69 ALA J N 1
ATOM 12620 C CA . ALA J 1 77 ? 34.316 6.038 66.448 1.00 46.61 69 ALA J CA 1
ATOM 12621 C C . ALA J 1 77 ? 32.880 6.072 66.965 1.00 44.85 69 ALA J C 1
ATOM 12622 O O . ALA J 1 77 ? 32.048 5.257 66.563 1.00 44.83 69 ALA J O 1
ATOM 12624 N N . VAL J 1 78 ? 32.604 7.006 67.871 1.00 44.09 70 VAL J N 1
ATOM 12625 C CA . VAL J 1 78 ? 31.260 7.191 68.419 1.00 43.26 70 VAL J CA 1
ATOM 12626 C C . VAL J 1 78 ? 30.755 8.593 68.078 1.00 43.27 70 VAL J C 1
ATOM 12627 O O . VAL J 1 78 ? 31.457 9.587 68.295 1.00 45.39 70 VAL J O 1
ATOM 12631 N N . LEU J 1 79 ? 29.546 8.659 67.525 1.00 41.12 71 LEU J N 1
ATOM 12632 C CA . LEU J 1 79 ? 28.947 9.923 67.107 1.00 39.89 71 LEU J CA 1
ATOM 12633 C C . LEU J 1 79 ? 27.546 10.067 67.697 1.00 39.23 71 LEU J C 1
ATOM 12634 O O . LEU J 1 79 ? 26.709 9.169 67.559 1.00 38.25 71 LEU J O 1
ATOM 12639 N N . ALA J 1 80 ? 27.306 11.192 68.366 1.00 38.30 72 ALA J N 1
ATOM 12640 C CA . ALA J 1 80 ? 25.979 11.532 68.867 1.00 37.46 72 ALA J CA 1
ATOM 12641 C C . ALA J 1 80 ? 25.306 12.490 67.889 1.00 37.14 72 ALA J C 1
ATOM 12642 O O . ALA J 1 80 ? 25.985 13.248 67.199 1.00 40.09 72 ALA J O 1
ATOM 12644 N N . CYS J 1 81 ? 23.978 12.456 67.824 1.00 35.87 73 CYS J N 1
ATOM 12645 C CA . CYS J 1 81 ? 23.247 13.274 66.858 1.00 35.02 73 CYS J CA 1
ATOM 12646 C C . CYS J 1 81 ? 21.839 13.598 67.333 1.00 34.07 73 CYS J C 1
ATOM 12647 O O . CYS J 1 81 ? 21.150 12.737 67.887 1.00 35.41 73 CYS J O 1
ATOM 12650 N N . SER J 1 82 ? 21.426 14.848 67.132 1.00 33.12 74 SER J N 1
ATOM 12651 C CA . SER J 1 82 ? 20.035 15.257 67.355 1.00 32.92 74 SER J CA 1
ATOM 12652 C C . SER J 1 82 ? 19.637 16.286 66.307 1.00 32.41 74 SER J C 1
ATOM 12653 O O . SER J 1 82 ? 20.491 16.787 65.572 1.00 32.67 74 SER J O 1
ATOM 12656 N N . THR J 1 83 ? 18.345 16.604 66.245 1.00 32.16 75 THR J N 1
ATOM 12657 C CA . THR J 1 83 ? 17.840 17.596 65.294 1.00 32.30 75 THR J CA 1
ATOM 12658 C C . THR J 1 83 ? 18.106 19.044 65.738 1.00 32.97 75 THR J C 1
ATOM 12659 O O . THR J 1 83 ? 17.734 19.992 65.034 1.00 33.40 75 THR J O 1
ATOM 12663 N N . ASP J 1 84 ? 18.752 19.203 66.898 1.00 32.55 76 ASP J N 1
ATOM 12664 C CA . ASP J 1 84 ? 19.145 20.516 67.423 1.00 33.14 76 ASP J CA 1
ATOM 12665 C C . ASP J 1 84 ? 20.356 21.054 66.665 1.00 33.55 76 ASP J C 1
ATOM 12666 O O . ASP J 1 84 ? 21.128 20.284 66.099 1.00 33.52 76 ASP J O 1
ATOM 12671 N N . SER J 1 85 ? 20.533 22.372 66.682 1.00 34.26 77 SER J N 1
ATOM 12672 C CA . SER J 1 85 ? 21.637 23.002 65.969 1.00 35.03 77 SER J CA 1
ATOM 12673 C C . SER J 1 85 ? 22.956 22.851 66.712 1.00 35.89 77 SER J C 1
ATOM 12674 O O . SER J 1 85 ? 22.998 22.488 67.891 1.00 35.83 77 SER J O 1
ATOM 12677 N N . VAL J 1 86 ? 24.032 23.162 66.002 1.00 36.96 78 VAL J N 1
ATOM 12678 C CA . VAL J 1 86 ? 25.370 23.139 66.553 1.00 37.62 78 VAL J CA 1
ATOM 12679 C C . VAL J 1 86 ? 25.527 24.180 67.685 1.00 38.93 78 VAL J C 1
ATOM 12680 O O . VAL J 1 86 ? 26.284 23.962 68.637 1.00 39.70 78 VAL J O 1
ATOM 12684 N N . PHE J 1 87 ? 24.777 25.283 67.589 1.00 38.53 79 PHE J N 1
ATOM 12685 C CA . PHE J 1 87 ? 24.765 26.338 68.611 1.00 39.39 79 PHE J CA 1
ATOM 12686 C C . PHE J 1 87 ? 24.072 25.878 69.889 1.00 39.24 79 PHE J C 1
ATOM 12687 O O . PHE J 1 87 ? 24.521 26.181 70.999 1.00 38.42 79 PHE J O 1
ATOM 12695 N N . SER J 1 88 ? 22.971 25.150 69.719 1.00 39.06 80 SER J N 1
ATOM 12696 C CA . SER J 1 88 ? 22.258 24.535 70.833 1.00 39.32 80 SER J CA 1
ATOM 12697 C C . SER J 1 88 ? 23.128 23.487 71.539 1.00 38.87 80 SER J C 1
ATOM 12698 O O . SER J 1 88 ? 23.140 23.416 72.772 1.00 39.11 80 SER J O 1
ATOM 12701 N N . HIS J 1 89 ? 23.861 22.692 70.758 1.00 38.00 81 HIS J N 1
ATOM 12702 C CA . HIS J 1 89 ? 24.770 21.685 71.310 1.00 38.63 81 HIS J CA 1
ATOM 12703 C C . HIS J 1 89 ? 25.820 22.295 72.197 1.00 40.04 81 HIS J C 1
ATOM 12704 O O . HIS J 1 89 ? 26.026 21.838 73.326 1.00 40.03 81 HIS J O 1
ATOM 12711 N N . LEU J 1 90 ? 26.482 23.336 71.689 1.00 41.13 82 LEU J N 1
ATOM 12712 C CA . LEU J 1 90 ? 27.560 24.017 72.407 1.00 42.08 82 LEU J CA 1
ATOM 12713 C C . LEU J 1 90 ? 27.077 24.601 73.732 1.00 42.62 82 LEU J C 1
ATOM 12714 O O . LEU J 1 90 ? 27.757 24.477 74.751 1.00 44.26 82 LEU J O 1
ATOM 12719 N N . ALA J 1 91 ? 25.899 25.219 73.711 1.00 41.83 83 ALA J N 1
ATOM 12720 C CA . ALA J 1 91 ? 25.303 25.798 74.911 1.00 42.65 83 ALA J CA 1
ATOM 12721 C C . ALA J 1 91 ? 24.992 24.742 75.971 1.00 42.44 83 ALA J C 1
ATOM 12722 O O . ALA J 1 91 ? 25.118 25.001 77.172 1.00 43.28 83 ALA J O 1
ATOM 12724 N N . TRP J 1 92 ? 24.591 23.555 75.520 1.00 41.30 84 TRP J N 1
ATOM 12725 C CA . TRP J 1 92 ? 24.297 22.447 76.422 1.00 40.82 84 TRP J CA 1
ATOM 12726 C C . TRP J 1 92 ? 25.567 21.837 76.951 1.00 41.75 84 TRP J C 1
ATOM 12727 O O . TRP J 1 92 ? 25.638 21.451 78.118 1.00 42.34 84 TRP J O 1
ATOM 12738 N N . ILE J 1 93 ? 26.580 21.758 76.090 1.00 42.05 85 ILE J N 1
ATOM 12739 C CA . ILE J 1 93 ? 27.918 21.315 76.477 1.00 43.28 85 ILE J CA 1
ATOM 12740 C C . ILE J 1 93 ? 28.524 22.270 77.515 1.00 45.53 85 ILE J C 1
ATOM 12741 O O . ILE J 1 93 ? 29.126 21.823 78.491 1.00 45.97 85 ILE J O 1
ATOM 12746 N N . ASN J 1 94 ? 28.335 23.575 77.313 1.00 45.97 86 ASN J N 1
ATOM 12747 C CA . ASN J 1 94 ? 28.805 24.591 78.258 1.00 48.45 86 ASN J CA 1
ATOM 12748 C C . ASN J 1 94 ? 27.969 24.691 79.538 1.00 49.71 86 ASN J C 1
ATOM 12749 O O . ASN J 1 94 ? 28.299 25.463 80.440 1.00 51.44 86 ASN J O 1
ATOM 12754 N N . THR J 1 95 ? 26.885 23.922 79.607 1.00 48.94 87 THR J N 1
ATOM 12755 C CA . THR J 1 95 ? 26.086 23.820 80.825 1.00 50.27 87 THR J CA 1
ATOM 12756 C C . THR J 1 95 ? 26.670 22.690 81.679 1.00 51.98 87 THR J C 1
ATOM 12757 O O . THR J 1 95 ? 26.828 21.570 81.189 1.00 50.64 87 THR J O 1
ATOM 12761 N N . PRO J 1 96 ? 27.010 22.983 82.952 1.00 55.15 88 PRO J N 1
ATOM 12762 C CA . PRO J 1 96 ? 27.620 21.958 83.801 1.00 56.90 88 PRO J CA 1
ATOM 12763 C C . PRO J 1 96 ? 26.666 20.796 84.050 1.00 56.73 88 PRO J C 1
ATOM 12764 O O . PRO J 1 96 ? 25.448 20.996 84.124 1.00 56.18 88 PRO J O 1
ATOM 12768 N N . ARG J 1 97 ? 27.224 19.596 84.176 1.00 56.98 89 ARG J N 1
ATOM 12769 C CA . ARG J 1 97 ? 26.436 18.388 84.415 1.00 57.06 89 ARG J CA 1
ATOM 12770 C C . ARG J 1 97 ? 25.620 18.474 85.701 1.00 59.92 89 ARG J C 1
ATOM 12771 O O . ARG J 1 97 ? 24.554 17.864 85.806 1.00 60.59 89 ARG J O 1
ATOM 12779 N N . LYS J 1 98 ? 26.124 19.246 86.664 1.00 62.49 90 LYS J N 1
ATOM 12780 C CA . LYS J 1 98 ? 25.419 19.523 87.915 1.00 65.21 90 LYS J CA 1
ATOM 12781 C C . LYS J 1 98 ? 24.076 20.222 87.671 1.00 64.26 90 LYS J C 1
ATOM 12782 O O . LYS J 1 98 ? 23.140 20.060 88.454 1.00 65.66 90 LYS J O 1
ATOM 12788 N N . HIS J 1 99 ? 23.989 20.990 86.584 1.00 62.81 91 HIS J N 1
ATOM 12789 C CA . HIS J 1 99 ? 22.764 21.720 86.236 1.00 61.96 91 HIS J CA 1
ATOM 12790 C C . HIS J 1 99 ? 22.022 21.101 85.071 1.00 58.67 91 HIS J C 1
ATOM 12791 O O . HIS J 1 99 ? 21.263 21.776 84.372 1.00 57.66 91 HIS J O 1
ATOM 12798 N N . GLY J 1 100 ? 22.235 19.804 84.861 1.00 57.13 92 GLY J N 1
ATOM 12799 C CA . GLY J 1 100 ? 21.534 19.050 83.822 1.00 55.20 92 GLY J CA 1
ATOM 12800 C C . GLY J 1 100 ? 22.120 19.145 82.422 1.00 52.75 92 GLY J C 1
ATOM 12801 O O . GLY J 1 100 ? 21.508 18.676 81.461 1.00 52.02 92 GLY J O 1
ATOM 12802 N N . GLY J 1 101 ? 23.301 19.747 82.301 1.00 51.83 93 GLY J N 1
ATOM 12803 C CA . GLY J 1 101 ? 23.962 19.892 81.004 1.00 49.55 93 GLY J CA 1
ATOM 12804 C C . GLY J 1 101 ? 24.757 18.669 80.590 1.00 48.72 93 GLY J C 1
ATOM 12805 O O . GLY J 1 101 ? 24.886 17.711 81.355 1.00 49.79 93 GLY J O 1
ATOM 12806 N N . LEU J 1 102 ? 25.290 18.700 79.371 1.00 47.57 94 LEU J N 1
ATOM 12807 C CA . LEU J 1 102 ? 26.141 17.620 78.879 1.00 47.58 94 LEU J CA 1
ATOM 12808 C C . LEU J 1 102 ? 27.537 17.679 79.473 1.00 50.21 94 LEU J C 1
ATOM 12809 O O . LEU J 1 102 ? 28.196 16.650 79.616 1.00 51.77 94 LEU J O 1
ATOM 12814 N N . GLY J 1 103 ? 27.983 18.887 79.809 1.00 51.41 95 GLY J N 1
ATOM 12815 C CA . GLY J 1 103 ? 29.341 19.105 80.288 1.00 53.83 95 GLY J CA 1
ATOM 12816 C C . GLY J 1 103 ? 30.358 18.845 79.193 1.00 55.15 95 GLY J C 1
ATOM 12817 O O . GLY J 1 103 ? 30.050 18.946 78.005 1.00 53.50 95 GLY J O 1
ATOM 12818 N N . ASP J 1 104 ? 31.571 18.496 79.604 1.00 58.56 96 ASP J N 1
ATOM 12819 C CA . ASP J 1 104 ? 32.662 18.208 78.681 1.00 61.39 96 ASP J CA 1
ATOM 12820 C C . ASP J 1 104 ? 32.419 16.896 77.921 1.00 60.78 96 ASP J C 1
ATOM 12821 O O . ASP J 1 104 ? 32.378 15.817 78.523 1.00 63.54 96 ASP J O 1
ATOM 12826 N N . MET J 1 105 ? 32.254 17.001 76.603 1.00 56.86 97 MET J N 1
ATOM 12827 C CA . MET J 1 105 ? 32.006 15.836 75.749 1.00 53.59 97 MET J CA 1
ATOM 12828 C C . MET J 1 105 ? 33.260 15.406 74.990 1.00 54.34 97 MET J C 1
ATOM 12829 O O . MET J 1 105 ? 33.965 16.240 74.417 1.00 55.34 97 MET J O 1
ATOM 12834 N N . LYS J 1 106 ? 33.527 14.101 74.993 1.00 53.05 98 LYS J N 1
ATOM 12835 C CA . LYS J 1 106 ? 34.717 13.543 74.354 1.00 55.24 98 LYS J CA 1
ATOM 12836 C C . LYS J 1 106 ? 34.409 12.973 72.971 1.00 52.37 98 LYS J C 1
ATOM 12837 O O . LYS J 1 106 ? 35.286 12.413 72.314 1.00 54.15 98 LYS J O 1
ATOM 12843 N N . ILE J 1 107 ? 33.160 13.116 72.541 1.00 48.45 99 ILE J N 1
ATOM 12844 C CA . ILE J 1 107 ? 32.722 12.640 71.226 1.00 46.38 99 ILE J CA 1
ATOM 12845 C C . ILE J 1 107 ? 32.041 13.771 70.453 1.00 45.19 99 ILE J C 1
ATOM 12846 O O . ILE J 1 107 ? 31.504 14.693 71.067 1.00 44.84 99 ILE J O 1
ATOM 12851 N N . PRO J 1 108 ? 32.067 13.710 69.104 1.00 44.73 100 PRO J N 1
ATOM 12852 C CA . PRO J 1 108 ? 31.347 14.701 68.301 1.00 42.39 100 PRO J CA 1
ATOM 12853 C C . PRO J 1 108 ? 29.839 14.634 68.532 1.00 40.89 100 PRO J C 1
ATOM 12854 O O . PRO J 1 108 ? 29.267 13.542 68.597 1.00 39.42 100 PRO J O 1
ATOM 12858 N N . VAL J 1 109 ? 29.215 15.800 68.668 1.00 39.75 101 VAL J N 1
ATOM 12859 C CA . VAL J 1 109 ? 27.764 15.899 68.774 1.00 39.37 101 VAL J CA 1
ATOM 12860 C C . VAL J 1 109 ? 27.233 16.563 67.505 1.00 39.56 101 VAL J C 1
ATOM 12861 O O . VAL J 1 109 ? 27.359 17.776 67.323 1.00 39.81 101 VAL J O 1
ATOM 12865 N N . LEU J 1 110 ? 26.654 15.745 66.630 1.00 39.34 102 LEU J N 1
ATOM 12866 C CA . LEU J 1 110 ? 26.217 16.182 65.307 1.00 38.81 102 LEU J CA 1
ATOM 12867 C C . LEU J 1 110 ? 24.888 16.925 65.342 1.00 37.94 102 LEU J C 1
ATOM 12868 O O . LEU J 1 110 ? 23.994 16.592 66.128 1.00 36.95 102 LEU J O 1
ATOM 12873 N N . ALA J 1 111 ? 24.780 17.930 64.476 1.00 37.77 103 ALA J N 1
ATOM 12874 C CA . ALA J 1 111 ? 23.564 18.706 64.298 1.00 38.48 103 ALA J CA 1
ATOM 12875 C C . ALA J 1 111 ? 22.819 18.217 63.060 1.00 38.23 103 ALA J C 1
ATOM 12876 O O . ALA J 1 111 ? 23.421 18.016 62.008 1.00 39.17 103 ALA J O 1
ATOM 12878 N N . ASP J 1 112 ? 21.511 18.031 63.193 1.00 37.16 104 ASP J N 1
ATOM 12879 C CA . ASP J 1 112 ? 20.677 17.538 62.096 1.00 36.65 104 ASP J CA 1
ATOM 12880 C C . ASP J 1 112 ? 19.404 18.388 61.960 1.00 35.62 104 ASP J C 1
ATOM 12881 O O . ASP J 1 112 ? 18.297 17.859 61.868 1.00 36.44 104 ASP J O 1
ATOM 12886 N N . THR J 1 113 ? 19.573 19.711 61.955 1.00 35.31 105 THR J N 1
ATOM 12887 C CA . THR J 1 113 ? 18.447 20.648 61.806 1.00 35.52 105 THR J CA 1
ATOM 12888 C C . THR J 1 113 ? 17.679 20.403 60.509 1.00 36.24 105 THR J C 1
ATOM 12889 O O . THR J 1 113 ? 16.473 20.646 60.437 1.00 36.03 105 THR J O 1
ATOM 12893 N N . ASN J 1 114 ? 18.413 19.937 59.498 1.00 37.16 106 ASN J N 1
ATOM 12894 C CA . ASN J 1 114 ? 17.882 19.371 58.254 1.00 39.49 106 ASN J CA 1
ATOM 12895 C C . ASN J 1 114 ? 16.830 18.284 58.394 1.00 36.74 106 ASN J C 1
ATOM 12896 O O . ASN J 1 114 ? 15.909 18.207 57.583 1.00 36.63 106 ASN J O 1
ATOM 12901 N N . HIS J 1 115 ? 17.031 17.402 59.372 1.00 34.89 107 HIS J N 1
ATOM 12902 C CA . HIS J 1 115 ? 16.252 16.164 59.518 1.00 35.23 107 HIS J CA 1
ATOM 12903 C C . HIS J 1 115 ? 16.669 15.094 58.541 1.00 35.62 107 HIS J C 1
ATOM 12904 O O . HIS J 1 115 ? 16.190 13.969 58.618 1.00 35.96 107 HIS J O 1
ATOM 12911 N N . GLN J 1 116 ? 17.586 15.425 57.632 1.00 37.73 108 GLN J N 1
ATOM 12912 C CA . GLN J 1 116 ? 18.005 14.502 56.579 1.00 39.22 108 GLN J CA 1
ATOM 12913 C C . GLN J 1 116 ? 18.646 13.222 57.122 1.00 38.73 108 GLN J C 1
ATOM 12914 O O . GLN J 1 116 ? 18.372 12.132 56.622 1.00 38.51 108 GLN J O 1
ATOM 12920 N N . ILE J 1 117 ? 19.494 13.356 58.140 1.00 37.36 109 ILE J N 1
ATOM 12921 C CA . ILE J 1 117 ? 20.155 12.193 58.732 1.00 36.52 109 ILE J CA 1
ATOM 12922 C C . ILE J 1 117 ? 19.151 11.303 59.471 1.00 36.08 109 ILE J C 1
ATOM 12923 O O . ILE J 1 117 ? 19.178 10.077 59.326 1.00 35.64 109 ILE J O 1
ATOM 12928 N N . ALA J 1 118 ? 18.262 11.920 60.245 1.00 34.71 110 ALA J N 1
ATOM 12929 C CA . ALA J 1 118 ? 17.235 11.176 60.972 1.00 34.95 110 ALA J CA 1
ATOM 12930 C C . ALA J 1 118 ? 16.256 10.480 60.022 1.00 36.39 110 ALA J C 1
ATOM 12931 O O . ALA J 1 118 ? 15.821 9.359 60.292 1.00 39.25 110 ALA J O 1
ATOM 12933 N N . LYS J 1 119 ? 15.917 11.143 58.916 1.00 37.43 111 LYS J N 1
ATOM 12934 C CA . LYS J 1 119 ? 15.055 10.555 57.884 1.00 38.64 111 LYS J CA 1
ATOM 12935 C C . LYS J 1 119 ? 15.729 9.376 57.183 1.00 38.16 111 LYS J C 1
ATOM 12936 O O . LYS J 1 119 ? 15.106 8.336 56.974 1.00 38.24 111 LYS J O 1
ATOM 12942 N N . ASP J 1 120 ? 17.000 9.547 56.823 1.00 37.36 112 ASP J N 1
ATOM 12943 C CA . ASP J 1 120 ? 17.764 8.498 56.148 1.00 38.36 112 ASP J CA 1
ATOM 12944 C C . ASP J 1 120 ? 17.948 7.255 57.020 1.00 37.75 112 ASP J C 1
ATOM 12945 O O . ASP J 1 120 ? 17.995 6.136 56.510 1.00 38.34 112 ASP J O 1
ATOM 12950 N N . TYR J 1 121 ? 18.044 7.459 58.332 1.00 36.92 113 TYR J N 1
ATOM 12951 C CA . TYR J 1 121 ? 18.196 6.352 59.275 1.00 36.10 113 TYR J CA 1
ATOM 12952 C C . TYR J 1 121 ? 16.860 5.869 59.840 1.00 36.31 113 TYR J C 1
ATOM 12953 O O . TYR J 1 121 ? 16.816 4.946 60.658 1.00 36.45 113 TYR J O 1
ATOM 12962 N N . GLY J 1 122 ? 15.779 6.494 59.380 1.00 35.61 114 GLY J N 1
ATOM 12963 C CA . GLY J 1 122 ? 14.419 6.101 59.745 1.00 36.27 114 GLY J CA 1
ATOM 12964 C C . GLY J 1 122 ? 14.093 6.242 61.219 1.00 36.69 114 GLY J C 1
ATOM 12965 O O . GLY J 1 122 ? 13.331 5.443 61.763 1.00 36.79 114 GLY J O 1
ATOM 12966 N N . VAL J 1 123 ? 14.663 7.262 61.863 1.00 36.63 115 VAL J N 1
ATOM 12967 C CA . VAL J 1 123 ? 14.454 7.479 63.300 1.00 36.04 115 VAL J CA 1
ATOM 12968 C C . VAL J 1 123 ? 13.731 8.783 63.622 1.00 36.91 115 VAL J C 1
ATOM 12969 O O . VAL J 1 123 ? 13.545 9.119 64.793 1.00 37.44 115 VAL J O 1
ATOM 12973 N N . LEU J 1 124 ? 13.326 9.516 62.588 1.00 37.18 116 LEU J N 1
ATOM 12974 C CA . LEU J 1 124 ? 12.621 10.774 62.794 1.00 36.98 116 LEU J CA 1
ATOM 12975 C C . LEU J 1 124 ? 11.185 10.541 63.241 1.00 38.14 116 LEU J C 1
ATOM 12976 O O . LEU J 1 124 ? 10.446 9.774 62.620 1.00 39.07 116 LEU J O 1
ATOM 12981 N N . LYS J 1 125 ? 10.811 11.201 64.334 1.00 38.86 117 LYS J N 1
ATOM 12982 C CA . LYS J 1 125 ? 9.433 11.244 64.794 1.00 40.08 117 LYS J CA 1
ATOM 12983 C C . LYS J 1 125 ? 8.783 12.450 64.110 1.00 42.71 117 LYS J C 1
ATOM 12984 O O . LYS J 1 125 ? 8.947 13.589 64.556 1.00 42.98 117 LYS J O 1
ATOM 12990 N N . ASP J 1 126 ? 8.068 12.184 63.015 1.00 45.74 118 ASP J N 1
ATOM 12991 C CA . ASP J 1 126 ? 7.558 13.222 62.103 1.00 48.56 118 ASP J CA 1
ATOM 12992 C C . ASP J 1 126 ? 6.819 14.382 62.763 1.00 47.89 118 ASP J C 1
ATOM 12993 O O . ASP J 1 126 ? 7.127 15.543 62.497 1.00 50.67 118 ASP J O 1
ATOM 12998 N N . ASP J 1 127 ? 5.857 14.065 63.623 1.00 45.00 119 ASP J N 1
ATOM 12999 C CA . ASP J 1 127 ? 5.005 15.085 64.232 1.00 45.43 119 ASP J CA 1
ATOM 13000 C C . ASP J 1 127 ? 5.745 16.042 65.176 1.00 43.42 119 ASP J C 1
ATOM 13001 O O . ASP J 1 127 ? 5.224 17.104 65.516 1.00 42.58 119 ASP J O 1
ATOM 13006 N N . GLU J 1 128 ? 6.956 15.671 65.586 1.00 40.99 120 GLU J N 1
ATOM 13007 C CA . GLU J 1 128 ? 7.721 16.489 66.526 1.00 40.16 120 GLU J CA 1
ATOM 13008 C C . GLU J 1 128 ? 9.072 16.970 66.002 1.00 37.80 120 GLU J C 1
ATOM 13009 O O . GLU J 1 128 ? 9.681 17.855 66.597 1.00 37.94 120 GLU J O 1
ATOM 13015 N N . GLY J 1 129 ? 9.535 16.393 64.898 1.00 35.80 121 GLY J N 1
ATOM 13016 C CA . GLY J 1 129 ? 10.811 16.789 64.306 1.00 36.40 121 GLY J CA 1
ATOM 13017 C C . GLY J 1 129 ? 11.988 16.493 65.217 1.00 36.04 121 GLY J C 1
ATOM 13018 O O . GLY J 1 129 ? 12.941 17.274 65.293 1.00 37.31 121 GLY J O 1
ATOM 13019 N N . ILE J 1 130 ? 11.906 15.366 65.922 1.00 34.73 122 ILE J N 1
ATOM 13020 C CA . ILE J 1 130 ? 12.991 14.886 66.778 1.00 34.00 122 ILE J CA 1
ATOM 13021 C C . ILE J 1 130 ? 13.271 13.420 66.476 1.00 34.02 122 ILE J C 1
ATOM 13022 O O . ILE J 1 130 ? 12.393 12.699 65.997 1.00 34.13 122 ILE J O 1
ATOM 13027 N N . ALA J 1 131 ? 14.492 12.982 66.755 1.00 32.19 123 ALA J N 1
ATOM 13028 C CA . ALA J 1 131 ? 14.850 11.588 66.539 1.00 31.96 123 ALA J CA 1
ATOM 13029 C C . ALA J 1 131 ? 14.508 10.725 67.746 1.00 32.46 123 ALA J C 1
ATOM 13030 O O . ALA J 1 131 ? 14.660 11.154 68.891 1.00 32.44 123 ALA J O 1
ATOM 13032 N N . TYR J 1 132 ? 14.026 9.513 67.474 1.00 32.17 124 TYR J N 1
ATOM 13033 C CA . TYR J 1 132 ? 13.936 8.465 68.483 1.00 32.47 124 TYR J CA 1
ATOM 13034 C C . TYR J 1 132 ? 15.343 8.042 68.900 1.00 33.30 124 TYR J C 1
ATOM 13035 O O . TYR J 1 132 ? 16.325 8.363 68.216 1.00 32.84 124 TYR J O 1
ATOM 13044 N N . ARG J 1 133 ? 15.446 7.309 70.006 1.00 33.97 125 ARG J N 1
ATOM 13045 C CA . ARG J 1 133 ? 16.749 6.874 70.509 1.00 35.42 125 ARG J CA 1
ATOM 13046 C C . ARG J 1 133 ? 17.305 5.701 69.696 1.00 35.75 125 ARG J C 1
ATOM 13047 O O . ARG J 1 133 ? 17.323 4.549 70.140 1.00 37.46 125 ARG J O 1
ATOM 13055 N N . GLY J 1 134 ? 17.748 6.024 68.488 1.00 33.81 126 GLY J N 1
ATOM 13056 C CA . GLY J 1 134 ? 18.295 5.041 67.571 1.00 33.91 126 GLY J CA 1
ATOM 13057 C C . GLY J 1 134 ? 19.794 4.932 67.717 1.00 33.25 126 GLY J C 1
ATOM 13058 O O . GLY J 1 134 ? 20.467 5.915 68.020 1.00 33.92 126 GLY J O 1
ATOM 13059 N N . LEU J 1 135 ? 20.312 3.723 67.530 1.00 33.56 127 LEU J N 1
ATOM 13060 C CA . LEU J 1 135 ? 21.751 3.483 67.510 1.00 33.95 127 LEU J CA 1
ATOM 13061 C C . LEU J 1 135 ? 22.046 2.535 66.360 1.00 34.50 127 LEU J C 1
ATOM 13062 O O . LEU J 1 135 ? 21.292 1.589 66.115 1.00 34.11 127 LEU J O 1
ATOM 13067 N N . PHE J 1 136 ? 23.141 2.807 65.657 1.00 34.90 128 PHE J N 1
ATOM 13068 C CA . PHE J 1 136 ? 23.494 2.085 64.447 1.00 35.55 128 PHE J CA 1
ATOM 13069 C C . PHE J 1 136 ? 24.974 1.748 64.458 1.00 36.90 128 PHE J C 1
ATOM 13070 O O . PHE J 1 136 ? 25.803 2.581 64.822 1.00 37.60 128 PHE J O 1
ATOM 13078 N N . ILE J 1 137 ? 25.297 0.516 64.079 1.00 37.61 129 ILE J N 1
ATOM 13079 C CA . ILE J 1 137 ? 26.690 0.093 63.985 1.00 39.35 129 ILE J CA 1
ATOM 13080 C C . ILE J 1 137 ? 27.065 -0.089 62.522 1.00 39.75 129 ILE J C 1
ATOM 13081 O O . ILE J 1 137 ? 26.403 -0.825 61.789 1.00 39.57 129 ILE J O 1
ATOM 13086 N N . ILE J 1 138 ? 28.128 0.603 62.117 1.00 41.41 130 ILE J N 1
ATOM 13087 C CA . ILE J 1 138 ? 28.592 0.647 60.735 1.00 42.41 130 ILE J CA 1
ATOM 13088 C C . ILE J 1 138 ? 30.035 0.137 60.670 1.00 44.47 130 ILE J C 1
ATOM 13089 O O . ILE J 1 138 ? 30.899 0.614 61.410 1.00 44.15 130 ILE J O 1
ATOM 13094 N N . ASP J 1 139 ? 30.294 -0.825 59.786 1.00 45.38 131 ASP J N 1
ATOM 13095 C CA . ASP J 1 139 ? 31.610 -1.469 59.729 1.00 48.77 131 ASP J CA 1
ATOM 13096 C C . ASP J 1 139 ? 32.641 -0.652 58.931 1.00 49.10 131 ASP J C 1
ATOM 13097 O O . ASP J 1 139 ? 32.282 0.359 58.324 1.00 48.31 131 ASP J O 1
ATOM 13102 N N . PRO J 1 140 ? 33.920 -1.084 58.936 1.00 51.23 132 PRO J N 1
ATOM 13103 C CA . PRO J 1 140 ? 34.997 -0.362 58.244 1.00 52.46 132 PRO J CA 1
ATOM 13104 C C . PRO J 1 140 ? 34.759 -0.128 56.747 1.00 53.31 132 PRO J C 1
ATOM 13105 O O . PRO J 1 140 ? 35.379 0.765 56.163 1.00 54.24 132 PRO J O 1
ATOM 13109 N N . LYS J 1 141 ? 33.879 -0.923 56.142 1.00 52.47 133 LYS J N 1
ATOM 13110 C CA . LYS J 1 141 ? 33.559 -0.800 54.720 1.00 54.06 133 LYS J CA 1
ATOM 13111 C C . LYS J 1 141 ? 32.315 0.059 54.471 1.00 52.54 133 LYS J C 1
ATOM 13112 O O . LYS J 1 141 ? 31.861 0.195 53.334 1.00 53.94 133 LYS J O 1
ATOM 13118 N N . GLY J 1 142 ? 31.768 0.634 55.540 1.00 50.90 134 GLY J N 1
ATOM 13119 C CA . GLY J 1 142 ? 30.576 1.476 55.445 1.00 48.83 134 GLY J CA 1
ATOM 13120 C C . GLY J 1 142 ? 29.272 0.701 55.363 1.00 47.22 134 GLY J C 1
ATOM 13121 O O . GLY J 1 142 ? 28.218 1.278 55.096 1.00 47.38 134 GLY J O 1
ATOM 13122 N N . ILE J 1 143 ? 29.345 -0.607 55.595 1.00 46.82 135 ILE J N 1
ATOM 13123 C CA . ILE J 1 143 ? 28.176 -1.482 55.554 1.00 45.00 135 ILE J CA 1
ATOM 13124 C C . ILE J 1 143 ? 27.471 -1.454 56.911 1.00 42.86 135 ILE J C 1
ATOM 13125 O O . ILE J 1 143 ? 28.118 -1.572 57.954 1.00 42.51 135 ILE J O 1
ATOM 13130 N N . LEU J 1 144 ? 26.150 -1.285 56.892 1.00 41.74 136 LEU J N 1
ATOM 13131 C CA . LEU J 1 144 ? 25.354 -1.257 58.121 1.00 39.84 136 LEU J CA 1
ATOM 13132 C C . LEU J 1 144 ? 25.177 -2.663 58.697 1.00 39.91 136 LEU J C 1
ATOM 13133 O O . LEU J 1 144 ? 24.638 -3.556 58.037 1.00 39.91 136 LEU J O 1
ATOM 13138 N N . ARG J 1 145 ? 25.626 -2.843 59.935 1.00 40.22 137 ARG J N 1
ATOM 13139 C CA . ARG J 1 145 ? 25.646 -4.158 60.572 1.00 40.59 137 ARG J CA 1
ATOM 13140 C C . ARG J 1 145 ? 24.554 -4.347 61.623 1.00 39.94 137 ARG J C 1
ATOM 13141 O O . ARG J 1 145 ? 24.122 -5.473 61.874 1.00 41.04 137 ARG J O 1
ATOM 13149 N N . GLN J 1 146 ? 24.117 -3.253 62.241 1.00 39.30 138 GLN J N 1
ATOM 13150 C CA . GLN J 1 146 ? 23.188 -3.338 63.367 1.00 38.25 138 GLN J CA 1
ATOM 13151 C C . GLN J 1 146 ? 22.255 -2.133 63.447 1.00 37.90 138 GLN J C 1
ATOM 13152 O O . GLN J 1 146 ? 22.688 -0.989 63.300 1.00 37.93 138 GLN J O 1
ATOM 13158 N N . ILE J 1 147 ? 20.974 -2.411 63.686 1.00 36.28 139 ILE J N 1
ATOM 13159 C CA . ILE J 1 147 ? 19.964 -1.377 63.877 1.00 36.55 139 ILE J CA 1
ATOM 13160 C C . ILE J 1 147 ? 19.351 -1.519 65.266 1.00 35.72 139 ILE J C 1
ATOM 13161 O O . ILE J 1 147 ? 18.905 -2.602 65.647 1.00 35.91 139 ILE J O 1
ATOM 13166 N N . THR J 1 148 ? 19.354 -0.422 66.018 1.00 36.20 140 THR J N 1
ATOM 13167 C CA . THR J 1 148 ? 18.657 -0.343 67.304 1.00 35.64 140 THR J CA 1
ATOM 13168 C C . THR J 1 148 ? 17.848 0.950 67.335 1.00 35.19 140 THR J C 1
ATOM 13169 O O . THR J 1 148 ? 18.392 2.023 67.087 1.00 35.05 140 THR J O 1
ATOM 13173 N N . ILE J 1 149 ? 16.550 0.849 67.616 1.00 34.39 141 ILE J N 1
ATOM 13174 C CA . ILE J 1 149 ? 15.721 2.035 67.815 1.00 34.59 141 ILE J CA 1
ATOM 13175 C C . ILE J 1 149 ? 14.855 1.849 69.059 1.00 34.77 141 ILE J C 1
ATOM 13176 O O . ILE J 1 149 ? 14.084 0.892 69.148 1.00 34.45 141 ILE J O 1
ATOM 13181 N N . ASN J 1 150 ? 15.002 2.766 70.012 1.00 35.02 142 ASN J N 1
ATOM 13182 C CA . ASN J 1 150 ? 14.202 2.768 71.232 1.00 35.84 142 ASN J CA 1
ATOM 13183 C C . ASN J 1 150 ? 13.177 3.890 71.206 1.00 36.19 142 ASN J C 1
ATOM 13184 O O . ASN J 1 150 ? 13.458 4.977 70.700 1.00 34.28 142 ASN J O 1
ATOM 13189 N N . ASP J 1 151 ? 11.997 3.628 71.767 1.00 37.73 143 ASP J N 1
ATOM 13190 C CA . ASP J 1 151 ? 11.045 4.686 72.077 1.00 38.99 143 ASP J CA 1
ATOM 13191 C C . ASP J 1 151 ? 11.711 5.653 73.061 1.00 40.74 143 ASP J C 1
ATOM 13192 O O . ASP J 1 151 ? 12.678 5.289 73.746 1.00 39.58 143 ASP J O 1
ATOM 13197 N N . LEU J 1 152 ? 11.196 6.878 73.124 1.00 41.37 144 LEU J N 1
ATOM 13198 C CA . LEU J 1 152 ? 11.852 7.977 73.854 1.00 42.38 144 LEU J CA 1
ATOM 13199 C C . LEU J 1 152 ? 12.208 7.721 75.334 1.00 43.32 144 LEU J C 1
ATOM 13200 O O . LEU J 1 152 ? 13.286 8.126 75.774 1.00 45.58 144 LEU J O 1
ATOM 13205 N N . PRO J 1 153 ? 11.317 7.051 76.101 1.00 42.93 145 PRO J N 1
ATOM 13206 C CA . PRO J 1 153 ? 11.556 6.924 77.547 1.00 43.55 145 PRO J CA 1
ATOM 13207 C C . PRO J 1 153 ? 12.728 6.031 77.987 1.00 43.45 145 PRO J C 1
ATOM 13208 O O . PRO J 1 153 ? 13.107 6.078 79.160 1.00 45.21 145 PRO J O 1
ATOM 13212 N N . VAL J 1 154 ? 13.286 5.226 77.082 1.00 41.16 146 VAL J N 1
ATOM 13213 C CA . VAL J 1 154 ? 14.278 4.209 77.465 1.00 39.79 146 VAL J CA 1
ATOM 13214 C C . VAL J 1 154 ? 15.623 4.384 76.757 1.00 39.82 146 VAL J C 1
ATOM 13215 O O . VAL J 1 154 ? 15.688 4.448 75.531 1.00 39.39 146 VAL J O 1
ATOM 13219 N N . GLY J 1 155 ? 16.691 4.455 77.549 1.00 40.41 147 GLY J N 1
ATOM 13220 C CA . GLY J 1 155 ? 18.034 4.686 77.028 1.00 40.73 147 GLY J CA 1
ATOM 13221 C C . GLY J 1 155 ? 18.771 3.435 76.587 1.00 40.26 147 GLY J C 1
ATOM 13222 O O . GLY J 1 155 ? 18.243 2.323 76.660 1.00 40.02 147 GLY J O 1
ATOM 13223 N N . ARG J 1 156 ? 20.006 3.634 76.139 1.00 41.43 148 ARG J N 1
ATOM 13224 C CA . ARG J 1 156 ? 20.844 2.571 75.599 1.00 41.58 148 ARG J CA 1
ATOM 13225 C C . ARG J 1 156 ? 22.018 2.249 76.523 1.00 42.91 148 ARG J C 1
ATOM 13226 O O . ARG J 1 156 ? 22.392 3.058 77.371 1.00 44.80 148 ARG J O 1
ATOM 13234 N N . SER J 1 157 ? 22.586 1.059 76.347 1.00 42.86 149 SER J N 1
ATOM 13235 C CA . SER J 1 157 ? 23.650 0.547 77.204 1.00 43.21 149 SER J CA 1
ATOM 13236 C C . SER J 1 157 ? 24.994 0.580 76.486 1.00 43.11 149 SER J C 1
ATOM 13237 O O . SER J 1 157 ? 25.123 0.063 75.374 1.00 42.09 149 SER J O 1
ATOM 13240 N N . VAL J 1 158 ? 25.988 1.187 77.126 1.00 44.10 150 VAL J N 1
ATOM 13241 C CA . VAL J 1 158 ? 27.364 1.165 76.620 1.00 44.06 150 VAL J CA 1
ATOM 13242 C C . VAL J 1 158 ? 27.899 -0.273 76.580 1.00 44.59 150 VAL J C 1
ATOM 13243 O O . VAL J 1 158 ? 28.539 -0.670 75.605 1.00 44.58 150 VAL J O 1
ATOM 13247 N N . ASP J 1 159 ? 27.607 -1.052 77.624 1.00 46.68 151 ASP J N 1
ATOM 13248 C CA . ASP J 1 159 ? 28.028 -2.462 77.696 1.00 48.17 151 ASP J CA 1
ATOM 13249 C C . ASP J 1 159 ? 27.504 -3.283 76.519 1.00 47.25 151 ASP J C 1
ATOM 13250 O O . ASP J 1 159 ? 28.266 -4.016 75.880 1.00 47.87 151 ASP J O 1
ATOM 13255 N N . GLU J 1 160 ? 26.208 -3.147 76.232 1.00 45.41 152 GLU J N 1
ATOM 13256 C CA . GLU J 1 160 ? 25.590 -3.833 75.099 1.00 44.39 152 GLU J CA 1
ATOM 13257 C C . GLU J 1 160 ? 26.203 -3.386 73.771 1.00 42.93 152 GLU J C 1
ATOM 13258 O O . GLU J 1 160 ? 26.464 -4.211 72.898 1.00 43.10 152 GLU J O 1
ATOM 13264 N N . THR J 1 161 ? 26.438 -2.082 73.635 1.00 41.80 153 THR J N 1
ATOM 13265 C CA . THR J 1 161 ? 27.045 -1.525 72.429 1.00 41.06 153 THR J CA 1
ATOM 13266 C C . THR J 1 161 ? 28.451 -2.077 72.225 1.00 42.74 153 THR J C 1
ATOM 13267 O O . THR J 1 161 ? 28.831 -2.425 71.104 1.00 43.47 153 THR J O 1
ATOM 13271 N N . LEU J 1 162 ? 29.213 -2.158 73.313 1.00 44.31 154 LEU J N 1
ATOM 13272 C CA . LEU J 1 162 ? 30.546 -2.755 73.280 1.00 46.89 154 LEU J CA 1
ATOM 13273 C C . LEU J 1 162 ? 30.495 -4.248 72.952 1.00 47.20 154 LEU J C 1
ATOM 13274 O O . LEU J 1 162 ? 31.318 -4.738 72.176 1.00 48.14 154 LEU J O 1
ATOM 13279 N N . ARG J 1 163 ? 29.521 -4.961 73.520 1.00 46.88 155 ARG J N 1
ATOM 13280 C CA . ARG J 1 163 ? 29.333 -6.379 73.203 1.00 47.85 155 ARG J CA 1
ATOM 13281 C C . ARG J 1 163 ? 29.099 -6.570 71.706 1.00 47.69 155 ARG J C 1
ATOM 13282 O O . ARG J 1 163 ? 29.691 -7.453 71.085 1.00 48.48 155 ARG J O 1
ATOM 13290 N N . LEU J 1 164 ? 28.244 -5.725 71.136 1.00 46.83 156 LEU J N 1
ATOM 13291 C CA . LEU J 1 164 ? 27.877 -5.830 69.730 1.00 46.60 156 LEU J CA 1
ATOM 13292 C C . LEU J 1 164 ? 29.047 -5.544 68.793 1.00 48.23 156 LEU J C 1
ATOM 13293 O O . LEU J 1 164 ? 29.338 -6.345 67.903 1.00 49.58 156 LEU J O 1
ATOM 13298 N N . VAL J 1 165 ? 29.729 -4.420 69.007 1.00 49.63 157 VAL J N 1
ATOM 13299 C CA . VAL J 1 165 ? 30.858 -4.040 68.152 1.00 51.13 157 VAL J CA 1
ATOM 13300 C C . VAL J 1 165 ? 32.020 -5.049 68.232 1.00 52.47 157 VAL J C 1
ATOM 13301 O O . VAL J 1 165 ? 32.643 -5.361 67.212 1.00 51.87 157 VAL J O 1
ATOM 13305 N N . GLN J 1 166 ? 32.288 -5.571 69.429 1.00 52.96 158 GLN J N 1
ATOM 13306 C CA . GLN J 1 166 ? 33.320 -6.597 69.601 1.00 55.43 158 GLN J CA 1
ATOM 13307 C C . GLN J 1 166 ? 32.941 -7.908 68.919 1.00 54.64 158 GLN J C 1
ATOM 13308 O O . GLN J 1 166 ? 33.792 -8.562 68.315 1.00 55.42 158 GLN J O 1
ATOM 13314 N N . ALA J 1 167 ? 31.663 -8.277 69.004 1.00 52.14 159 ALA J N 1
ATOM 13315 C CA . ALA J 1 167 ? 31.160 -9.466 68.323 1.00 51.92 159 ALA J CA 1
ATOM 13316 C C . ALA J 1 167 ? 31.270 -9.338 66.802 1.00 51.99 159 ALA J C 1
ATOM 13317 O O . ALA J 1 167 ? 31.594 -10.310 66.123 1.00 51.28 159 ALA J O 1
ATOM 13319 N N . PHE J 1 168 ? 31.014 -8.139 66.279 1.00 50.80 160 PHE J N 1
ATOM 13320 C CA . PHE J 1 168 ? 31.141 -7.890 64.844 1.00 50.80 160 PHE J CA 1
ATOM 13321 C C . PHE J 1 168 ? 32.597 -7.907 64.375 1.00 53.38 160 PHE J C 1
ATOM 13322 O O . PHE J 1 168 ? 32.895 -8.417 63.294 1.00 54.02 160 PHE J O 1
ATOM 13330 N N . GLN J 1 169 ? 33.492 -7.354 65.192 1.00 54.12 161 GLN J N 1
ATOM 13331 C CA . GLN J 1 169 ? 34.923 -7.330 64.882 1.00 54.98 161 GLN J CA 1
ATOM 13332 C C . GLN J 1 169 ? 35.514 -8.735 64.901 1.00 56.73 161 GLN J C 1
ATOM 13333 O O . GLN J 1 169 ? 36.391 -9.059 64.094 1.00 57.80 161 GLN J O 1
ATOM 13339 N N . TYR J 1 170 ? 35.025 -9.560 65.824 1.00 55.50 162 TYR J N 1
ATOM 13340 C CA . TYR J 1 170 ? 35.465 -10.943 65.939 1.00 56.80 162 TYR J CA 1
ATOM 13341 C C . TYR J 1 170 ? 34.941 -11.785 64.775 1.00 58.68 162 TYR J C 1
ATOM 13342 O O . TYR J 1 170 ? 35.698 -12.553 64.171 1.00 59.46 162 TYR J O 1
ATOM 13351 N N . THR J 1 171 ? 33.649 -11.638 64.473 1.00 57.82 163 THR J N 1
ATOM 13352 C CA . THR J 1 171 ? 33.016 -12.383 63.384 1.00 60.11 163 THR J CA 1
ATOM 13353 C C . THR J 1 171 ? 33.616 -12.045 62.028 1.00 61.97 163 THR J C 1
ATOM 13354 O O . THR J 1 171 ? 33.696 -12.909 61.150 1.00 64.57 163 THR J O 1
ATOM 13358 N N . ASP J 1 172 ? 34.024 -10.786 61.863 1.00 62.16 164 ASP J N 1
ATOM 13359 C CA . ASP J 1 172 ? 34.688 -10.331 60.640 1.00 65.36 164 ASP J CA 1
ATOM 13360 C C . ASP J 1 172 ? 35.973 -11.113 60.364 1.00 69.07 164 ASP J C 1
ATOM 13361 O O . ASP J 1 172 ? 36.331 -11.334 59.207 1.00 69.37 164 ASP J O 1
ATOM 13366 N N . LYS J 1 173 ? 36.653 -11.532 61.430 1.00 73.82 165 LYS J N 1
ATOM 13367 C CA . LYS J 1 173 ? 37.919 -12.260 61.318 1.00 80.60 165 LYS J CA 1
ATOM 13368 C C . LYS J 1 173 ? 37.763 -13.781 61.359 1.00 82.42 165 LYS J C 1
ATOM 13369 O O . LYS J 1 173 ? 38.453 -14.494 60.630 1.00 83.89 165 LYS J O 1
ATOM 13375 N N . HIS J 1 174 ? 36.853 -14.267 62.201 1.00 83.74 166 HIS J N 1
ATOM 13376 C CA . HIS J 1 174 ? 36.777 -15.696 62.524 1.00 86.41 166 HIS J CA 1
ATOM 13377 C C . HIS J 1 174 ? 35.571 -16.425 61.990 1.00 88.36 166 HIS J C 1
ATOM 13378 O O . HIS J 1 174 ? 35.628 -17.635 61.759 1.00 90.32 166 HIS J O 1
ATOM 13385 N N . GLY J 1 175 ? 34.471 -15.704 61.794 1.00 89.55 167 GLY J N 1
ATOM 13386 C CA . GLY J 1 175 ? 33.193 -16.329 61.455 1.00 92.11 167 GLY J CA 1
ATOM 13387 C C . GLY J 1 175 ? 32.335 -16.451 62.700 1.00 94.10 167 GLY J C 1
ATOM 13388 O O . GLY J 1 175 ? 32.488 -15.667 63.637 1.00 91.74 167 GLY J O 1
ATOM 13389 N N . GLU J 1 176 ? 31.443 -17.439 62.727 1.00 100.19 168 GLU J N 1
ATOM 13390 C CA . GLU J 1 176 ? 30.493 -17.578 63.839 1.00 104.14 168 GLU J CA 1
ATOM 13391 C C . GLU J 1 176 ? 30.978 -18.415 65.031 1.00 108.58 168 GLU J C 1
ATOM 13392 O O . GLU J 1 176 ? 32.064 -19.001 64.995 1.00 111.08 168 GLU J O 1
ATOM 13398 N N . VAL J 1 177 ? 30.145 -18.449 66.077 1.00 109.15 169 VAL J N 1
ATOM 13399 C CA . VAL J 1 177 ? 30.412 -19.139 67.352 1.00 110.33 169 VAL J CA 1
ATOM 13400 C C . VAL J 1 177 ? 31.115 -20.491 67.184 1.00 112.36 169 VAL J C 1
ATOM 13401 O O . VAL J 1 177 ? 30.544 -21.446 66.654 1.00 113.16 169 VAL J O 1
#